Protein 5IZB (pdb70)

Secondary structure (DSSP, 8-state):
-EEEE----S-------------TTTEEEEEEE---SSSSS-EEEEEETT--EEEE-TT-HHHHHHHHHTT--S-----S-S---PPP-

B-factor: mean 37.57, std 21.22, range [0.01, 75.5]

Sequence (89 aa):
MILEAHYTNLKCRCSGVISTVVGLNIIDRIQVTPPGNGCPKTEVVIWTKMKKVICVNPRAKWLQRLLRHVQSKSLSSTPQAPVSKRRAAMILEAHYTNLKCRCSGVISTVVGLNIIDRIQVTPPGNGCPKTEVVIWTKMKKVICVNPRAKWLQRLLRHVQSKSLSSTPQAPVSKRRAAMILEAHYTNLKCRCSGVISTVVGLNIIDRIQVTPPGNGCPKTEVVIWTKMKKVICVNPRAKWLQRLLRHVQSKSLSSTPQAPVSKRRAAMILEAHYTNLKCRCSGVISTVVGLNIIDRIQVTPPGNGCPKTEVVIWTKMKKVICVNPRAKWLQRLLRHVQSKSLSSTPQAPVSKRRAAMILEAHYTNLKCRCSGVISTVVGLNIIDRIQVTPPGNGCPKTEVVIWTKMKKVICVNPRAKWLQRLLRHVQSKSLSSTPQAPVSKRRAAMILEAHYTNLKCRCSGVISTVVGLNIIDRIQVTPPGNGCPKTEVVIWTKMKKVICVNPRAKWLQRLLRHVQSKSLSSTPQAPVSKRRAAMILEAHYTNLKCRCSGVISTVVGLNIIDRIQVTPPGNGCPKTEVVIWTKMKKVICVNPRAKWLQRLLRHVQSKSLSSTPQAPVSKRRAAMILEAHYTNLKCRCSGVISTVVGLNIIDRIQVTPPGNGCPKTEVVIWTKMKKVICVNPRAKWLQRLLRHVQSKSLSSTPQAPVSKRRAAMILEAHYTNLKCRCSGVISTVVGLNIIDRIQVTPPGNGCPKTEVVIWTKMKKVICVNPRAKWLQRLLRHVQSKSLSSTPQAPVSKRRAAMILEAHYTNLKCRCSGVISTVVGLNIIDRIQVTPPGNGCPKTEVVIWTKMKKVICVNPRAKWLQRLLRHVQSKSLSSTPQAPVSKRRAAMILEAHYTNLKCRCSGVISTVVGLNIIDRIQVTPPGNGCPKTEVVIWTKMKKVICVNPRAKWLQRLLRHVQSKSLSSTPQAPVSKRRAAMILEAHYTNLKCRCSGVISTVVGLNIIDRIQVTPPGNGCPKTEVVIWTKMKKVICVNPRAKWLQRLLRHVQSKSLSSTPQAPVSKRRAAMILEAHYTNLKCRCSGVISTVVGLNIIDRIQVTPPGNGCPKTEVVIWTKMKKVICVNPRAKWLQRLLRHVQSKSLSSTPQAPVSKRRAAMILEAHYTNLKCRCSGVISTVVGLNIIDRIQVTPPGNGCPKTEVVIWTKMKKVICVNPRAKWLQRLLRHVQSKSLSSTPQAPVSKRRAAMILEAHYTNLKCRCSGVISTVVGLNIIDRIQVTPPGNGCPKTEVVIWTKMKKVICVNPRAKWLQRLLRHVQSKSLSSTPQAPVSKRRAAMILEAHYTNLKCRCSGVISTVVGLNIIDRIQVTPPGNGCPKTEVVIWTKMKKVICVNPRAKWLQRLLRHVQSKSLSSTPQAPVSKRRAAMILEAHYTNLKCRCSGVISTVVGLNIIDRIQVTPPGNGCPKTEVVIWTKMKKVICVNPRAKWLQRLLRHVQSKSLSSTPQAPVSKRRAAMILEAHYTNLKCRCSGVISTVVGLNIIDRIQVTPPGNGCPKTEVVIWTKMKKVICVNPRAKWLQRLLRHVQSKSLSSTPQAPVSKRRAAMILEAHYTNLKCRCSGVISTVVGLNIIDRIQVTPPGNGCPKTEVVIWTKMKKVICVNPRAKWLQRLLRHVQSKSLSSTPQAPVSKRRAAMILEAHYTNLKCRCSGVISTVVGLNIIDRIQVTPPGNGCPKTEVVIWTKMKKVICVNPRAKWLQRLLRHVQSKSLSSTPQAPVSKRRAA

Structure (mmCIF, N/CA/C/O backbone):
data_5IZB
#
_entry.id   5IZB
#
loop_
_atom_site.group_PDB
_atom_site.id
_atom_site.type_symbol
_atom_site.label_atom_id
_atom_site.label_alt_id
_atom_site.label_comp_id
_atom_site.label_asym_id
_atom_site.label_entity_id
_atom_site.label_seq_id
_atom_site.pdbx_PDB_ins_code
_atom_site.Cartn_x
_atom_site.Cartn_y
_atom_site.Cartn_z
_atom_site.occupancy
_atom_site.B_iso_or_equiv
_atom_site.auth_seq_id
_atom_site.auth_comp_id
_atom_site.auth_asym_id
_atom_site.auth_atom_id
_atom_site.pdbx_PDB_model_num
ATOM 1 N N . MET A 1 1 ? 7.183 -4.034 7.402 1.00 1.42 1 MET A N 1
ATOM 2 C CA . MET A 1 1 ? 6.013 -4.296 6.538 1.00 62.14 1 MET A CA 1
ATOM 3 C C . MET A 1 1 ? 6.235 -5.570 5.707 1.00 2.14 1 MET A C 1
ATOM 4 O O . MET A 1 1 ? 7.356 -5.841 5.258 1.00 41.45 1 MET A O 1
ATOM 20 N N . ILE A 1 2 ? 5.163 -6.363 5.535 1.00 42.14 2 ILE A N 1
ATOM 21 C CA . ILE A 1 2 ? 5.175 -7.576 4.696 1.00 71.44 2 ILE A CA 1
ATOM 22 C C . ILE A 1 2 ? 4.600 -7.206 3.312 1.00 14.31 2 ILE A C 1
ATOM 23 O O . ILE A 1 2 ? 3.440 -6.787 3.209 1.00 12.22 2 ILE A O 1
ATOM 39 N N . LEU A 1 3 ? 5.429 -7.327 2.269 1.00 43.34 3 LEU A N 1
ATOM 40 C CA . LEU A 1 3 ? 5.024 -7.067 0.880 1.00 64.14 3 LEU A CA 1
ATOM 41 C C . LEU A 1 3 ? 4.347 -8.324 0.296 1.00 33.21 3 LEU A C 1
ATOM 42 O O . LEU A 1 3 ? 4.980 -9.375 0.169 1.00 12.11 3 LEU A O 1
ATOM 58 N N . GLU A 1 4 ? 3.045 -8.208 -0.008 1.00 11.33 4 GLU A N 1
ATOM 59 C CA . GLU A 1 4 ? 2.240 -9.280 -0.619 1.00 10.14 4 GLU A CA 1
ATOM 60 C C . GLU A 1 4 ? 2.151 -9.071 -2.148 1.00 52.41 4 GLU A C 1
ATOM 61 O O . GLU A 1 4 ? 1.941 -7.949 -2.616 1.00 0.13 4 GLU A O 1
ATOM 73 N N . ALA A 1 5 ? 2.332 -10.163 -2.903 1.00 43.13 5 ALA A N 1
ATOM 74 C CA . ALA A 1 5 ? 2.077 -10.213 -4.354 1.00 71.24 5 ALA A CA 1
ATOM 75 C C . ALA A 1 5 ? 1.016 -11.287 -4.626 1.00 24.11 5 ALA A C 1
ATOM 76 O O . ALA A 1 5 ? 1.292 -12.479 -4.446 1.00 23.31 5 ALA A O 1
ATOM 83 N N . HIS A 1 6 ? -0.201 -10.877 -5.027 1.00 3.04 6 HIS A N 1
ATOM 84 C CA . HIS A 1 6 ? -1.307 -11.829 -5.291 1.00 0.45 6 HIS A CA 1
ATOM 85 C C . HIS A 1 6 ? -1.677 -11.805 -6.783 1.00 54.33 6 HIS A C 1
ATOM 86 O O . HIS A 1 6 ? -1.675 -10.741 -7.417 1.00 33.25 6 HIS A O 1
ATOM 101 N N . TYR A 1 7 ? -1.970 -12.981 -7.343 1.00 13.23 7 TYR A N 1
ATOM 102 C CA . TYR A 1 7 ? -2.511 -13.116 -8.712 1.00 62.34 7 TYR A CA 1
ATOM 103 C C . TYR A 1 7 ? -3.936 -13.727 -8.651 1.00 25.02 7 TYR A C 1
ATOM 104 O O . TYR A 1 7 ? -4.539 -14.036 -9.688 1.00 13.11 7 TYR A O 1
ATOM 122 N N . THR A 1 8 ? -4.471 -13.881 -7.414 1.00 53.33 8 THR A N 1
ATOM 123 C CA . THR A 1 8 ? -5.838 -14.368 -7.175 1.00 12.51 8 THR A CA 1
ATOM 124 C C . THR A 1 8 ? -6.868 -13.426 -7.840 1.00 13.44 8 THR A C 1
ATOM 125 O O . THR A 1 8 ? -6.944 -12.237 -7.504 1.00 71.42 8 THR A O 1
ATOM 136 N N . ASN A 1 9 ? -7.590 -13.968 -8.832 1.00 53.31 9 ASN A N 1
ATOM 137 C CA . ASN A 1 9 ? -8.595 -13.235 -9.605 1.00 52.32 9 ASN A CA 1
ATOM 138 C C . ASN A 1 9 ? -9.900 -13.134 -8.810 1.00 22.34 9 ASN A C 1
ATOM 139 O O . ASN A 1 9 ? -10.465 -14.159 -8.404 1.00 64.31 9 ASN A O 1
ATOM 150 N N . LEU A 1 10 ? -10.356 -11.893 -8.602 1.00 64.13 10 LEU A N 1
ATOM 151 C CA . LEU A 1 10 ? -11.622 -11.586 -7.916 1.00 21.23 10 LEU A CA 1
ATOM 152 C C . LEU A 1 10 ? -11.989 -10.118 -8.157 1.00 70.11 10 LEU A C 1
ATOM 153 O O . LEU A 1 10 ? -11.198 -9.360 -8.731 1.00 72.33 10 LEU A O 1
ATOM 169 N N . LYS A 1 11 ? -13.198 -9.722 -7.731 1.00 30.30 11 LYS A N 1
ATOM 170 C CA . LYS A 1 11 ? -13.601 -8.315 -7.703 1.00 24.23 11 LYS A CA 1
ATOM 171 C C . LYS A 1 11 ? -12.846 -7.596 -6.562 1.00 74.53 11 LYS A C 1
ATOM 172 O O . LYS A 1 11 ? -13.296 -7.602 -5.403 1.00 2.45 11 LYS A O 1
ATOM 191 N N . CYS A 1 12 ? -11.667 -7.044 -6.900 1.00 50.11 12 CYS A N 1
ATOM 192 C CA . CYS A 1 12 ? -10.794 -6.337 -5.949 1.00 4.43 12 CYS A CA 1
ATOM 193 C C . CYS A 1 12 ? -11.484 -5.064 -5.420 1.00 4.51 12 CYS A C 1
ATOM 194 O O . CYS A 1 12 ? -11.739 -4.132 -6.190 1.00 3.52 12 CYS A O 1
ATOM 201 N N . ARG A 1 13 ? -11.824 -5.073 -4.121 1.00 72.31 13 ARG A N 1
ATOM 202 C CA . ARG A 1 13 ? -12.393 -3.925 -3.405 1.00 62.15 13 ARG A CA 1
ATOM 203 C C . ARG A 1 13 ? -11.278 -3.215 -2.608 1.00 60.12 13 ARG A C 1
ATOM 204 O O . ARG A 1 13 ? -10.803 -3.735 -1.586 1.00 51.50 13 ARG A O 1
ATOM 225 N N . CYS A 1 14 ? -10.828 -2.070 -3.121 1.00 10.24 14 CYS A N 1
ATOM 226 C CA . CYS A 1 14 ? -9.961 -1.134 -2.388 1.00 54.30 14 CYS A CA 1
ATOM 227 C C . CYS A 1 14 ? -10.524 0.284 -2.598 1.00 15.15 14 CYS A C 1
ATOM 228 O O . CYS A 1 14 ? -10.691 0.721 -3.750 1.00 35.54 14 CYS A O 1
ATOM 235 N N . SER A 1 15 ? -10.847 0.969 -1.482 1.00 64.44 15 SER A N 1
ATOM 236 C CA . SER A 1 15 ? -11.484 2.294 -1.482 1.00 53.51 15 SER A CA 1
ATOM 237 C C . SER A 1 15 ? -10.562 3.382 -2.096 1.00 42.41 15 SER A C 1
ATOM 238 O O . SER A 1 15 ? -9.775 4.029 -1.384 1.00 42.40 15 SER A O 1
ATOM 246 N N . GLY A 1 16 ? -10.650 3.527 -3.436 1.00 31.42 16 GLY A N 1
ATOM 247 C CA . GLY A 1 16 ? -9.947 4.568 -4.186 1.00 43.23 16 GLY A CA 1
ATOM 248 C C . GLY A 1 16 ? -8.429 4.485 -4.092 1.00 12.32 16 GLY A C 1
ATOM 249 O O . GLY A 1 16 ? -7.856 3.393 -4.137 1.00 54.10 16 GLY A O 1
ATOM 253 N N . VAL A 1 17 ? -7.788 5.662 -4.003 1.00 52.04 17 VAL A N 1
ATOM 254 C CA . VAL A 1 17 ? -6.340 5.830 -3.769 1.00 13.21 17 VAL A CA 1
ATOM 255 C C . VAL A 1 17 ? -6.145 7.056 -2.862 1.00 22.34 17 VAL A C 1
ATOM 256 O O . VAL A 1 17 ? -6.888 8.037 -2.971 1.00 23.43 17 VAL A O 1
ATOM 269 N N . ILE A 1 18 ? -5.176 6.985 -1.941 1.00 31.22 18 ILE A N 1
ATOM 270 C CA . ILE A 1 18 ? -4.882 8.068 -0.980 1.00 1.51 18 ILE A CA 1
ATOM 271 C C . ILE A 1 18 ? -3.353 8.265 -0.951 1.00 14.20 18 ILE A C 1
ATOM 272 O O . ILE A 1 18 ? -2.615 7.297 -0.771 1.00 50.11 18 ILE A O 1
ATOM 288 N N . SER A 1 19 ? -2.880 9.512 -1.132 1.00 35.35 19 SER A N 1
ATOM 289 C CA . SER A 1 19 ? -1.433 9.840 -1.180 1.00 3.24 19 SER A CA 1
ATOM 290 C C . SER A 1 19 ? -0.878 10.203 0.218 1.00 30.11 19 SER A C 1
ATOM 291 O O . SER A 1 19 ? 0.251 10.710 0.329 1.00 34.04 19 SER A O 1
ATOM 299 N N . THR A 1 20 ? -1.670 9.923 1.277 1.00 0.01 20 THR A N 1
ATOM 300 C CA . THR A 1 20 ? -1.279 10.172 2.672 1.00 23.24 20 THR A CA 1
ATOM 301 C C . THR A 1 20 ? -0.100 9.273 3.055 1.00 50.21 20 THR A C 1
ATOM 302 O O . THR A 1 20 ? -0.194 8.043 2.930 1.00 33.23 20 THR A O 1
ATOM 313 N N . VAL A 1 21 ? 1.004 9.894 3.503 1.00 62.41 21 VAL A N 1
ATOM 314 C CA . VAL A 1 21 ? 2.209 9.155 3.887 1.00 52.15 21 VAL A CA 1
ATOM 315 C C . VAL A 1 21 ? 1.927 8.415 5.206 1.00 34.43 21 VAL A C 1
ATOM 316 O O . VAL A 1 21 ? 1.784 9.039 6.269 1.00 43.15 21 VAL A O 1
ATOM 329 N N . VAL A 1 22 ? 1.827 7.087 5.112 1.00 65.21 22 VAL A N 1
ATOM 330 C CA . VAL A 1 22 ? 1.469 6.219 6.245 1.00 33.12 22 VAL A CA 1
ATOM 331 C C . VAL A 1 22 ? 2.736 5.899 7.060 1.00 22.33 22 VAL A C 1
ATOM 332 O O . VAL A 1 22 ? 3.820 5.731 6.481 1.00 74.51 22 VAL A O 1
ATOM 345 N N . GLY A 1 23 ? 2.592 5.866 8.399 1.00 70.34 23 GLY A N 1
ATOM 346 C CA . GLY A 1 23 ? 3.714 5.643 9.306 1.00 4.11 23 GLY A CA 1
ATOM 347 C C . GLY A 1 23 ? 4.364 4.278 9.111 1.00 12.53 23 GLY A C 1
ATOM 348 O O . GLY A 1 23 ? 3.697 3.261 9.273 1.00 43.42 23 GLY A O 1
ATOM 352 N N . LEU A 1 24 ? 5.674 4.268 8.801 1.00 53.22 24 LEU A N 1
ATOM 353 C CA . LEU A 1 24 ? 6.436 3.042 8.450 1.00 71.23 24 LEU A CA 1
ATOM 354 C C . LEU A 1 24 ? 6.356 1.965 9.558 1.00 0.44 24 LEU A C 1
ATOM 355 O O . LEU A 1 24 ? 6.441 0.768 9.263 1.00 4.34 24 LEU A O 1
ATOM 371 N N . ASN A 1 25 ? 6.189 2.404 10.821 1.00 13.23 25 ASN A N 1
ATOM 372 C CA . ASN A 1 25 ? 6.082 1.496 11.975 1.00 20.44 25 ASN A CA 1
ATOM 373 C C . ASN A 1 25 ? 4.674 0.857 12.043 1.00 73.34 25 ASN A C 1
ATOM 374 O O . ASN A 1 25 ? 4.543 -0.312 12.419 1.00 43.30 25 ASN A O 1
ATOM 385 N N . ILE A 1 26 ? 3.619 1.616 11.660 1.00 61.25 26 ILE A N 1
ATOM 386 C CA . ILE A 1 26 ? 2.222 1.108 11.707 1.00 62.53 26 ILE A CA 1
ATOM 387 C C . ILE A 1 26 ? 1.839 0.390 10.400 1.00 62.40 26 ILE A C 1
ATOM 388 O O . ILE A 1 26 ? 0.802 -0.267 10.362 1.00 24.33 26 ILE A O 1
ATOM 404 N N . ILE A 1 27 ? 2.652 0.532 9.325 1.00 11.00 27 ILE A N 1
ATOM 405 C CA . ILE A 1 27 ? 2.421 -0.217 8.070 1.00 73.33 27 ILE A CA 1
ATOM 406 C C . ILE A 1 27 ? 2.630 -1.727 8.335 1.00 3.33 27 ILE A C 1
ATOM 407 O O . ILE A 1 27 ? 3.754 -2.169 8.619 1.00 53.13 27 ILE A O 1
ATOM 423 N N . ASP A 1 28 ? 1.533 -2.488 8.265 1.00 31.32 28 ASP A N 1
ATOM 424 C CA . ASP A 1 28 ? 1.525 -3.926 8.541 1.00 70.30 28 ASP A CA 1
ATOM 425 C C . ASP A 1 28 ? 1.868 -4.696 7.266 1.00 22.43 28 ASP A C 1
ATOM 426 O O . ASP A 1 28 ? 2.817 -5.486 7.244 1.00 23.24 28 ASP A O 1
ATOM 435 N N . ARG A 1 29 ? 1.105 -4.419 6.195 1.00 21.10 29 ARG A N 1
ATOM 436 C CA . ARG A 1 29 ? 1.190 -5.152 4.917 1.00 72.32 29 ARG A CA 1
ATOM 437 C C . ARG A 1 29 ? 0.908 -4.223 3.731 1.00 41.02 29 ARG A C 1
ATOM 438 O O . ARG A 1 29 ? -0.043 -3.447 3.765 1.00 74.34 29 ARG A O 1
ATOM 459 N N . ILE A 1 30 ? 1.760 -4.323 2.695 1.00 2.02 30 ILE A N 1
ATOM 460 C CA . ILE A 1 30 ? 1.604 -3.621 1.410 1.00 13.43 30 ILE A CA 1
ATOM 461 C C . ILE A 1 30 ? 1.349 -4.683 0.330 1.00 33.50 30 ILE A C 1
ATOM 462 O O . ILE A 1 30 ? 2.264 -5.412 -0.047 1.00 72.34 30 ILE A O 1
ATOM 478 N N . GLN A 1 31 ? 0.104 -4.789 -0.142 1.00 12.01 31 GLN A N 1
ATOM 479 C CA . GLN A 1 31 ? -0.296 -5.790 -1.146 1.00 34.23 31 GLN A CA 1
ATOM 480 C C . GLN A 1 31 ? -0.449 -5.134 -2.515 1.00 64.41 31 GLN A C 1
ATOM 481 O O . GLN A 1 31 ? -1.257 -4.219 -2.686 1.00 53.12 31 GLN A O 1
ATOM 495 N N . VAL A 1 32 ? 0.332 -5.613 -3.484 1.00 44.30 32 VAL A N 1
ATOM 496 C CA . VAL A 1 32 ? 0.258 -5.163 -4.870 1.00 51.01 32 VAL A CA 1
ATOM 497 C C . VAL A 1 32 ? -0.827 -5.969 -5.609 1.00 13.43 32 VAL A C 1
ATOM 498 O O . VAL A 1 32 ? -0.793 -7.211 -5.623 1.00 44.44 32 VAL A O 1
ATOM 511 N N . THR A 1 33 ? -1.803 -5.251 -6.178 1.00 11.44 33 THR A N 1
ATOM 512 C CA . THR A 1 33 ? -2.858 -5.809 -7.032 1.00 1.32 33 THR A CA 1
ATOM 513 C C . THR A 1 33 ? -2.587 -5.367 -8.480 1.00 31.13 33 THR A C 1
ATOM 514 O O . THR A 1 33 ? -2.820 -4.184 -8.809 1.00 52.15 33 THR A O 1
ATOM 525 N N . PRO A 1 34 ? -2.029 -6.281 -9.350 1.00 51.12 34 PRO A N 1
ATOM 526 C CA . PRO A 1 34 ? -1.902 -6.024 -10.809 1.00 34.22 34 PRO A CA 1
ATOM 527 C C . PRO A 1 34 ? -3.278 -5.715 -11.460 1.00 21.30 34 PRO A C 1
ATOM 528 O O . PRO A 1 34 ? -4.305 -6.129 -10.909 1.00 52.14 34 PRO A O 1
ATOM 539 N N . PRO A 1 35 ? -3.320 -4.982 -12.627 1.00 23.01 35 PRO A N 1
ATOM 540 C CA . PRO A 1 35 ? -4.597 -4.598 -13.293 1.00 12.14 35 PRO A CA 1
ATOM 541 C C . PRO A 1 35 ? -5.356 -5.820 -13.886 1.00 73.01 35 PRO A C 1
ATOM 542 O O . PRO A 1 35 ? -5.315 -6.080 -15.095 1.00 1.03 35 PRO A O 1
ATOM 553 N N . GLY A 1 36 ? -6.015 -6.578 -12.988 1.00 22.03 36 GLY A N 1
ATOM 554 C CA . GLY A 1 36 ? -6.779 -7.777 -13.346 1.00 63.13 36 GLY A CA 1
ATOM 555 C C . GLY A 1 36 ? -8.122 -7.475 -14.004 1.00 2.35 36 GLY A C 1
ATOM 556 O O . GLY A 1 36 ? -8.527 -6.314 -14.101 1.00 72.12 36 GLY A O 1
ATOM 560 N N . ASN A 1 37 ? -8.815 -8.543 -14.439 1.00 70.55 37 ASN A N 1
ATOM 561 C CA . ASN A 1 37 ? -10.104 -8.448 -15.156 1.00 12.30 37 ASN A CA 1
ATOM 562 C C . ASN A 1 37 ? -11.237 -8.049 -14.187 1.00 62.42 37 ASN A C 1
ATOM 563 O O . ASN A 1 37 ? -12.025 -7.153 -14.488 1.00 62.34 37 ASN A O 1
ATOM 574 N N . GLY A 1 38 ? -11.295 -8.728 -13.025 1.00 3.23 38 GLY A N 1
ATOM 575 C CA . GLY A 1 38 ? -12.314 -8.467 -12.002 1.00 33.22 38 GLY A CA 1
ATOM 576 C C . GLY A 1 38 ? -12.022 -7.230 -11.163 1.00 20.12 38 GLY A C 1
ATOM 577 O O . GLY A 1 38 ? -12.921 -6.694 -10.510 1.00 74.11 38 GLY A O 1
ATOM 581 N N . CYS A 1 39 ? -10.755 -6.788 -11.167 1.00 51.43 39 CYS A N 1
ATOM 582 C CA . CYS A 1 39 ? -10.284 -5.639 -10.385 1.00 34.13 39 CYS A CA 1
ATOM 583 C C . CYS A 1 39 ? -10.325 -4.365 -11.268 1.00 74.41 39 CYS A C 1
ATOM 584 O O . CYS A 1 39 ? -9.862 -4.409 -12.412 1.00 13.54 39 CYS A O 1
ATOM 591 N N . PRO A 1 40 ? -10.891 -3.213 -10.763 1.00 42.34 40 PRO A N 1
ATOM 592 C CA . PRO A 1 40 ? -11.153 -2.009 -11.608 1.00 11.33 40 PRO A CA 1
ATOM 593 C C . PRO A 1 40 ? -9.863 -1.302 -12.093 1.00 53.25 40 PRO A C 1
ATOM 594 O O . PRO A 1 40 ? -9.829 -0.754 -13.200 1.00 74.33 40 PRO A O 1
ATOM 605 N N . LYS A 1 41 ? -8.827 -1.310 -11.247 1.00 72.45 41 LYS A N 1
ATOM 606 C CA . LYS A 1 41 ? -7.556 -0.606 -11.510 1.00 54.11 41 LYS A CA 1
ATOM 607 C C . LYS A 1 41 ? -6.395 -1.343 -10.818 1.00 31.32 41 LYS A C 1
ATOM 608 O O . LYS A 1 41 ? -6.617 -2.334 -10.102 1.00 21.13 41 LYS A O 1
ATOM 627 N N . THR A 1 42 ? -5.157 -0.878 -11.069 1.00 24.23 42 THR A N 1
ATOM 628 C CA . THR A 1 42 ? -3.967 -1.323 -10.330 1.00 14.24 42 THR A CA 1
ATOM 629 C C . THR A 1 42 ? -4.024 -0.698 -8.916 1.00 65.41 42 THR A C 1
ATOM 630 O O . THR A 1 42 ? -3.957 0.536 -8.776 1.00 34.54 42 THR A O 1
ATOM 641 N N . GLU A 1 43 ? -4.159 -1.545 -7.880 1.00 64.21 43 GLU A N 1
ATOM 642 C CA . GLU A 1 43 ? -4.443 -1.090 -6.492 1.00 24.54 43 GLU A CA 1
ATOM 643 C C . GLU A 1 43 ? -3.355 -1.590 -5.545 1.00 40.35 43 GLU A C 1
ATOM 644 O O . GLU A 1 43 ? -2.980 -2.752 -5.599 1.00 55.42 43 GLU A O 1
ATOM 656 N N . VAL A 1 44 ? -2.824 -0.713 -4.689 1.00 43.41 44 VAL A N 1
ATOM 657 C CA . VAL A 1 44 ? -1.880 -1.117 -3.634 1.00 10.13 44 VAL A CA 1
ATOM 658 C C . VAL A 1 44 ? -2.567 -0.934 -2.277 1.00 42.34 44 VAL A C 1
ATOM 659 O O . VAL A 1 44 ? -2.829 0.196 -1.844 1.00 23.14 44 VAL A O 1
ATOM 672 N N . VAL A 1 45 ? -2.887 -2.062 -1.623 1.00 23.14 45 VAL A N 1
ATOM 673 C CA . VAL A 1 45 ? -3.671 -2.078 -0.385 1.00 10.40 45 VAL A CA 1
ATOM 674 C C . VAL A 1 45 ? -2.712 -2.153 0.817 1.00 34.41 45 VAL A C 1
ATOM 675 O O . VAL A 1 45 ? -2.088 -3.191 1.059 1.00 0.32 45 VAL A O 1
ATOM 688 N N . ILE A 1 46 ? -2.601 -1.046 1.560 1.00 54.45 46 ILE A N 1
ATOM 689 C CA . ILE A 1 46 ? -1.800 -0.984 2.788 1.00 31.31 46 ILE A CA 1
ATOM 690 C C . ILE A 1 46 ? -2.710 -1.221 4.000 1.00 71.14 46 ILE A C 1
ATOM 691 O O . ILE A 1 46 ? -3.511 -0.351 4.362 1.00 31.55 46 ILE A O 1
ATOM 707 N N . TRP A 1 47 ? -2.610 -2.414 4.600 1.00 62.02 47 TRP A N 1
ATOM 708 C CA . TRP A 1 47 ? -3.181 -2.663 5.927 1.00 75.30 47 TRP A CA 1
ATOM 709 C C . TRP A 1 47 ? -2.235 -2.097 6.978 1.00 72.52 47 TRP A C 1
ATOM 710 O O . TRP A 1 47 ? -1.009 -2.215 6.846 1.00 60.21 47 TRP A O 1
ATOM 731 N N . THR A 1 48 ? -2.807 -1.435 7.984 1.00 30.45 48 THR A N 1
ATOM 732 C CA . THR A 1 48 ? -2.060 -0.985 9.164 1.00 13.01 48 THR A CA 1
ATOM 733 C C . THR A 1 48 ? -2.238 -1.984 10.318 1.00 63.21 48 THR A C 1
ATOM 734 O O . THR A 1 48 ? -3.137 -2.828 10.284 1.00 14.54 48 THR A O 1
ATOM 745 N N . LYS A 1 49 ? -1.361 -1.880 11.334 1.00 31.40 49 LYS A N 1
ATOM 746 C CA . LYS A 1 49 ? -1.398 -2.725 12.545 1.00 72.22 49 LYS A CA 1
ATOM 747 C C . LYS A 1 49 ? -2.618 -2.373 13.421 1.00 1.42 49 LYS A C 1
ATOM 748 O O . LYS A 1 49 ? -3.058 -3.169 14.254 1.00 23.30 49 LYS A O 1
ATOM 767 N N . MET A 1 50 ? -3.158 -1.158 13.195 1.00 20.34 50 MET A N 1
ATOM 768 C CA . MET A 1 50 ? -4.398 -0.675 13.822 1.00 62.13 50 MET A CA 1
ATOM 769 C C . MET A 1 50 ? -5.649 -1.198 13.072 1.00 10.11 50 MET A C 1
ATOM 770 O O . MET A 1 50 ? -6.783 -0.893 13.464 1.00 32.12 50 MET A O 1
ATOM 784 N N . LYS A 1 51 ? -5.409 -1.956 11.970 1.00 33.01 51 LYS A N 1
ATOM 785 C CA . LYS A 1 51 ? -6.426 -2.676 11.170 1.00 31.03 51 LYS A CA 1
ATOM 786 C C . LYS A 1 51 ? -7.264 -1.759 10.264 1.00 24.13 51 LYS A C 1
ATOM 787 O O . LYS A 1 51 ? -8.332 -2.165 9.777 1.00 70.13 51 LYS A O 1
ATOM 806 N N . LYS A 1 52 ? -6.758 -0.546 9.996 1.00 44.30 52 LYS A N 1
ATOM 807 C CA . LYS A 1 52 ? -7.344 0.350 8.985 1.00 60.41 52 LYS A CA 1
ATOM 808 C C . LYS A 1 52 ? -6.875 -0.107 7.588 1.00 25.32 52 LYS A C 1
ATOM 809 O O . LYS A 1 52 ? -5.660 -0.288 7.357 1.00 1.21 52 LYS A O 1
ATOM 828 N N . VAL A 1 53 ? -7.851 -0.339 6.693 1.00 23.35 53 VAL A N 1
ATOM 829 C CA . VAL A 1 53 ? -7.594 -0.674 5.287 1.00 24.43 53 VAL A CA 1
ATOM 830 C C . VAL A 1 53 ? -7.391 0.640 4.503 1.00 23.25 53 VAL A C 1
ATOM 831 O O . VAL A 1 53 ? -8.350 1.383 4.250 1.00 25.42 53 VAL A O 1
ATOM 844 N N . ILE A 1 54 ? -6.133 0.935 4.168 1.00 61.43 54 ILE A N 1
ATOM 845 C CA . ILE A 1 54 ? -5.751 2.128 3.397 1.00 63.21 54 ILE A CA 1
ATOM 846 C C . ILE A 1 54 ? -5.424 1.695 1.959 1.00 11.45 54 ILE A C 1
ATOM 847 O O . ILE A 1 54 ? -4.826 0.642 1.746 1.00 60.42 54 ILE A O 1
ATOM 863 N N . CYS A 1 55 ? -5.855 2.495 0.983 1.00 11.15 55 CYS A N 1
ATOM 864 C CA . CYS A 1 55 ? -5.585 2.269 -0.446 1.00 62.34 55 CYS A CA 1
ATOM 865 C C . CYS A 1 55 ? -4.683 3.389 -0.948 1.00 63.04 55 CYS A C 1
ATOM 866 O O . CYS A 1 55 ? -4.936 4.544 -0.643 1.00 13.43 55 CYS A O 1
ATOM 873 N N . VAL A 1 56 ? -3.619 3.055 -1.686 1.00 20.11 56 VAL A N 1
ATOM 874 C CA . VAL A 1 56 ? -2.657 4.045 -2.208 1.00 72.24 56 VAL A CA 1
ATOM 875 C C . VAL A 1 56 ? -2.387 3.763 -3.697 1.00 61.34 56 VAL A C 1
ATOM 876 O O . VAL A 1 56 ? -2.588 2.631 -4.170 1.00 14.20 56 VAL A O 1
ATOM 889 N N . ASN A 1 57 ? -1.957 4.806 -4.426 1.00 14.42 57 ASN A N 1
ATOM 890 C CA . ASN A 1 57 ? -1.608 4.707 -5.855 1.00 34.14 57 ASN A CA 1
ATOM 891 C C . ASN A 1 57 ? -0.200 4.094 -6.030 1.00 34.40 57 ASN A C 1
ATOM 892 O O . ASN A 1 57 ? 0.714 4.428 -5.264 1.00 21.00 57 ASN A O 1
ATOM 903 N N . PRO A 1 58 ? 0.006 3.187 -7.045 1.00 40.04 58 PRO A N 1
ATOM 904 C CA . PRO A 1 58 ? 1.322 2.526 -7.286 1.00 23.21 58 PRO A CA 1
ATOM 905 C C . PRO A 1 58 ? 2.416 3.497 -7.781 1.00 54.40 58 PRO A C 1
ATOM 906 O O . PRO A 1 58 ? 3.583 3.126 -7.840 1.00 63.41 58 PRO A O 1
ATOM 917 N N . ARG A 1 59 ? 2.022 4.729 -8.142 1.00 3.31 59 ARG A N 1
ATOM 918 C CA . ARG A 1 59 ? 2.940 5.760 -8.671 1.00 4.23 59 ARG A CA 1
ATOM 919 C C . ARG A 1 59 ? 3.307 6.809 -7.598 1.00 53.11 59 ARG A C 1
ATOM 920 O O . ARG A 1 59 ? 3.975 7.805 -7.915 1.00 50.41 59 ARG A O 1
ATOM 941 N N . ALA A 1 60 ? 2.877 6.586 -6.337 1.00 40.24 60 ALA A N 1
ATOM 942 C CA . ALA A 1 60 ? 3.211 7.478 -5.208 1.00 70.31 60 ALA A CA 1
ATOM 943 C C . ALA A 1 60 ? 4.730 7.450 -4.940 1.00 50.24 60 ALA A C 1
ATOM 944 O O . ALA A 1 60 ? 5.293 6.378 -4.729 1.00 45.22 60 ALA A O 1
ATOM 951 N N . LYS A 1 61 ? 5.376 8.636 -4.976 1.00 53.33 61 LYS A N 1
ATOM 952 C CA . LYS A 1 61 ? 6.847 8.767 -4.867 1.00 60.02 61 LYS A CA 1
ATOM 953 C C . LYS A 1 61 ? 7.358 8.311 -3.480 1.00 15.51 61 LYS A C 1
ATOM 954 O O . LYS A 1 61 ? 8.433 7.703 -3.386 1.00 24.13 61 LYS A O 1
ATOM 973 N N . TRP A 1 62 ? 6.571 8.595 -2.412 1.00 25.10 62 TRP A N 1
ATOM 974 C CA . TRP A 1 62 ? 6.903 8.175 -1.033 1.00 3.10 62 TRP A CA 1
ATOM 975 C C . TRP A 1 62 ? 6.815 6.638 -0.910 1.00 21.43 62 TRP A C 1
ATOM 976 O O . TRP A 1 62 ? 7.590 6.013 -0.175 1.00 51.31 62 TRP A O 1
ATOM 997 N N . LEU A 1 63 ? 5.840 6.051 -1.636 1.00 60.15 63 LEU A N 1
ATOM 998 C CA . LEU A 1 63 ? 5.645 4.599 -1.707 1.00 14.35 63 LEU A CA 1
ATOM 999 C C . LEU A 1 63 ? 6.811 3.953 -2.460 1.00 22.34 63 LEU A C 1
ATOM 1000 O O . LEU A 1 63 ? 7.279 2.893 -2.069 1.00 50.15 63 LEU A O 1
ATOM 1016 N N . GLN A 1 64 ? 7.262 4.613 -3.545 1.00 64.15 64 GLN A N 1
ATOM 1017 C CA . GLN A 1 64 ? 8.372 4.130 -4.392 1.00 64.14 64 GLN A CA 1
ATOM 1018 C C . GLN A 1 64 ? 9.670 3.996 -3.590 1.00 55.44 64 GLN A C 1
ATOM 1019 O O . GLN A 1 64 ? 10.460 3.089 -3.845 1.00 63.42 64 GLN A O 1
ATOM 1033 N N . ARG A 1 65 ? 9.864 4.903 -2.618 1.00 23.01 65 ARG A N 1
ATOM 1034 C CA . ARG A 1 65 ? 10.972 4.828 -1.645 1.00 74.12 65 ARG A CA 1
ATOM 1035 C C . ARG A 1 65 ? 10.912 3.488 -0.884 1.00 23.44 65 ARG A C 1
ATOM 1036 O O . ARG A 1 65 ? 11.923 2.786 -0.765 1.00 33.34 65 ARG A O 1
ATOM 1057 N N . LEU A 1 66 ? 9.697 3.134 -0.424 1.00 30.11 66 LEU A N 1
ATOM 1058 C CA . LEU A 1 66 ? 9.443 1.906 0.356 1.00 64.31 66 LEU A CA 1
ATOM 1059 C C . LEU A 1 66 ? 9.629 0.650 -0.521 1.00 75.23 66 LEU A C 1
ATOM 1060 O O . LEU A 1 66 ? 10.217 -0.335 -0.073 1.00 14.41 66 LEU A O 1
ATOM 1076 N N . LEU A 1 67 ? 9.142 0.711 -1.775 1.00 51.51 67 LEU A N 1
ATOM 1077 C CA . LEU A 1 67 ? 9.209 -0.411 -2.733 1.00 55.34 67 LEU A CA 1
ATOM 1078 C C . LEU A 1 67 ? 10.673 -0.697 -3.129 1.00 51.20 67 LEU A C 1
ATOM 1079 O O . LEU A 1 67 ? 11.062 -1.853 -3.349 1.00 24.23 67 LEU A O 1
ATOM 1095 N N . ARG A 1 68 ? 11.483 0.372 -3.201 1.00 61.01 68 ARG A N 1
ATOM 1096 C CA . ARG A 1 68 ? 12.919 0.269 -3.504 1.00 4.52 68 ARG A CA 1
ATOM 1097 C C . ARG A 1 68 ? 13.746 -0.015 -2.229 1.00 41.50 68 ARG A C 1
ATOM 1098 O O . ARG A 1 68 ? 14.912 -0.431 -2.323 1.00 71.45 68 ARG A O 1
ATOM 1119 N N . HIS A 1 69 ? 13.147 0.216 -1.045 1.00 63.11 69 HIS A N 1
ATOM 1120 C CA . HIS A 1 69 ? 13.791 -0.089 0.256 1.00 51.40 69 HIS A CA 1
ATOM 1121 C C . HIS A 1 69 ? 13.676 -1.592 0.596 1.00 40.22 69 HIS A C 1
ATOM 1122 O O . HIS A 1 69 ? 14.619 -2.186 1.128 1.00 12.55 69 HIS A O 1
ATOM 1137 N N . VAL A 1 70 ? 12.509 -2.196 0.283 1.00 24.32 70 VAL A N 1
ATOM 1138 C CA . VAL A 1 70 ? 12.217 -3.621 0.602 1.00 63.41 70 VAL A CA 1
ATOM 1139 C C . VAL A 1 70 ? 12.965 -4.596 -0.340 1.00 53.31 70 VAL A C 1
ATOM 1140 O O . VAL A 1 70 ? 12.934 -5.809 -0.124 1.00 2.23 70 VAL A O 1
ATOM 1153 N N . GLN A 1 71 ? 13.622 -4.061 -1.385 1.00 32.22 71 GLN A N 1
ATOM 1154 C CA . GLN A 1 71 ? 14.495 -4.851 -2.296 1.00 12.13 71 GLN A CA 1
ATOM 1155 C C . GLN A 1 71 ? 15.987 -4.594 -1.960 1.00 2.12 71 GLN A C 1
ATOM 1156 O O . GLN A 1 71 ? 16.880 -4.834 -2.785 1.00 12.22 71 GLN A O 1
ATOM 1170 N N . SER A 1 72 ? 16.238 -4.134 -0.722 1.00 14.13 72 SER A N 1
ATOM 1171 C CA . SER A 1 72 ? 17.583 -3.871 -0.196 1.00 34.42 72 SER A CA 1
ATOM 1172 C C . SER A 1 72 ? 17.683 -4.478 1.223 1.00 42.33 72 SER A C 1
ATOM 1173 O O . SER A 1 72 ? 17.459 -3.794 2.233 1.00 73.42 72 SER A O 1
ATOM 1181 N N . LYS A 1 73 ? 17.945 -5.800 1.271 1.00 72.20 73 LYS A N 1
ATOM 1182 C CA . LYS A 1 73 ? 18.065 -6.572 2.529 1.00 12.23 73 LYS A CA 1
ATOM 1183 C C . LYS A 1 73 ? 19.501 -6.447 3.078 1.00 24.54 73 LYS A C 1
ATOM 1184 O O . LYS A 1 73 ? 19.713 -6.389 4.296 1.00 14.00 73 LYS A O 1
ATOM 1203 N N . SER A 1 74 ? 20.477 -6.421 2.158 1.00 21.14 74 SER A N 1
ATOM 1204 C CA . SER A 1 74 ? 21.895 -6.277 2.490 1.00 2.53 74 SER A CA 1
ATOM 1205 C C . SER A 1 74 ? 22.255 -4.784 2.635 1.00 70.21 74 SER A C 1
ATOM 1206 O O . SER A 1 74 ? 22.472 -4.083 1.636 1.00 11.42 74 SER A O 1
ATOM 1214 N N . LEU A 1 75 ? 22.251 -4.301 3.886 1.00 71.10 75 LEU A N 1
ATOM 1215 C CA . LEU A 1 75 ? 22.645 -2.920 4.225 1.00 33.22 75 LEU A CA 1
ATOM 1216 C C . LEU A 1 75 ? 24.179 -2.813 4.298 1.00 51.34 75 LEU A C 1
ATOM 1217 O O . LEU A 1 75 ? 24.891 -3.830 4.343 1.00 32.21 75 LEU A O 1
ATOM 1233 N N . SER A 1 76 ? 24.676 -1.570 4.287 1.00 44.53 76 SER A N 1
ATOM 1234 C CA . SER A 1 76 ? 26.083 -1.264 4.559 1.00 41.23 76 SER A CA 1
ATOM 1235 C C . SER A 1 76 ? 26.326 -1.376 6.080 1.00 53.34 76 SER A C 1
ATOM 1236 O O . SER A 1 76 ? 25.403 -1.134 6.872 1.00 40.04 76 SER A O 1
ATOM 1244 N N . SER A 1 77 ? 27.552 -1.758 6.476 1.00 52.52 77 SER A N 1
ATOM 1245 C CA . SER A 1 77 ? 27.940 -1.905 7.897 1.00 1.40 77 SER A CA 1
ATOM 1246 C C . SER A 1 77 ? 28.115 -0.524 8.555 1.00 64.23 77 SER A C 1
ATOM 1247 O O . SER A 1 77 ? 28.037 0.516 7.884 1.00 4.01 77 SER A O 1
ATOM 1255 N N . THR A 1 78 ? 28.363 -0.513 9.873 1.00 33.04 78 THR A N 1
ATOM 1256 C CA . THR A 1 78 ? 28.705 0.714 10.606 1.00 55.32 78 THR A CA 1
ATOM 1257 C C . THR A 1 78 ? 30.115 0.561 11.232 1.00 41.04 78 THR A C 1
ATOM 1258 O O . THR A 1 78 ? 30.248 0.050 12.347 1.00 54.13 78 THR A O 1
ATOM 1269 N N . PRO A 1 79 ? 31.207 0.912 10.470 1.00 2.20 79 PRO A N 1
ATOM 1270 C CA . PRO A 1 79 ? 32.568 1.069 11.036 1.00 50.00 79 PRO A CA 1
ATOM 1271 C C . PRO A 1 79 ? 32.674 2.352 11.885 1.00 45.11 79 PRO A C 1
ATOM 1272 O O . PRO A 1 79 ? 33.446 2.404 12.852 1.00 33.41 79 PRO A O 1
ATOM 1283 N N . GLN A 1 80 ? 31.877 3.374 11.497 1.00 74.25 80 GLN A N 1
ATOM 1284 C CA . GLN A 1 80 ? 31.850 4.686 12.158 1.00 33.33 80 GLN A CA 1
ATOM 1285 C C . GLN A 1 80 ? 31.335 4.527 13.600 1.00 62.51 80 GLN A C 1
ATOM 1286 O O . GLN A 1 80 ? 30.133 4.326 13.810 1.00 64.22 80 GLN A O 1
ATOM 1300 N N . ALA A 1 81 ? 32.258 4.568 14.571 1.00 2.35 81 ALA A N 1
ATOM 1301 C CA . ALA A 1 81 ? 31.921 4.446 15.996 1.00 12.40 81 ALA A CA 1
ATOM 1302 C C . ALA A 1 81 ? 31.183 5.715 16.484 1.00 4.51 81 ALA A C 1
ATOM 1303 O O . ALA A 1 81 ? 31.748 6.811 16.416 1.00 41.42 81 ALA A O 1
ATOM 1310 N N . PRO A 1 82 ? 29.896 5.599 16.959 1.00 4.04 82 PRO A N 1
ATOM 1311 C CA . PRO A 1 82 ? 29.120 6.760 17.469 1.00 11.12 82 PRO A CA 1
ATOM 1312 C C . PRO A 1 82 ? 29.445 7.088 18.937 1.00 4.44 82 PRO A C 1
ATOM 1313 O O . PRO A 1 82 ? 28.809 7.958 19.544 1.00 21.21 82 PRO A O 1
ATOM 1324 N N . VAL A 1 83 ? 30.449 6.387 19.479 1.00 64.15 83 VAL A N 1
ATOM 1325 C CA . VAL A 1 83 ? 30.951 6.583 20.836 1.00 22.01 83 VAL A CA 1
ATOM 1326 C C . VAL A 1 83 ? 32.486 6.723 20.774 1.00 32.40 83 VAL A C 1
ATOM 1327 O O . VAL A 1 83 ? 33.222 5.736 20.631 1.00 55.32 83 VAL A O 1
ATOM 1340 N N . SER A 1 84 ? 32.946 7.985 20.784 1.00 53.22 84 SER A N 1
ATOM 1341 C CA . SER A 1 84 ? 34.379 8.326 20.885 1.00 44.24 84 SER A CA 1
ATOM 1342 C C . SER A 1 84 ? 34.801 8.293 22.363 1.00 24.24 84 SER A C 1
ATOM 1343 O O . SER A 1 84 ? 33.956 8.076 23.248 1.00 12.25 84 SER A O 1
ATOM 1351 N N . LYS A 1 85 ? 36.107 8.500 22.626 1.00 53.05 85 LYS A N 1
ATOM 1352 C CA . LYS A 1 85 ? 36.647 8.529 23.992 1.00 53.10 85 LYS A CA 1
ATOM 1353 C C . LYS A 1 85 ? 36.047 9.732 24.747 1.00 73.14 85 LYS A C 1
ATOM 1354 O O . LYS A 1 85 ? 36.383 10.882 24.453 1.00 4.44 85 LYS A O 1
ATOM 1373 N N . ARG A 1 86 ? 35.105 9.439 25.662 1.00 43.15 86 ARG A N 1
ATOM 1374 C CA . ARG A 1 86 ? 34.455 10.453 26.518 1.00 25.44 86 ARG A CA 1
ATOM 1375 C C . ARG A 1 86 ? 35.415 10.913 27.629 1.00 33.41 86 ARG A C 1
ATOM 1376 O O . ARG A 1 86 ? 36.402 10.225 27.929 1.00 53.53 86 ARG A O 1
ATOM 1397 N N . ARG A 1 87 ? 35.113 12.082 28.224 1.00 31.40 87 ARG A N 1
ATOM 1398 C CA . ARG A 1 87 ? 35.903 12.673 29.318 1.00 43.12 87 ARG A CA 1
ATOM 1399 C C . ARG A 1 87 ? 35.941 11.728 30.538 1.00 70.23 87 ARG A C 1
ATOM 1400 O O . ARG A 1 87 ? 34.948 11.047 30.832 1.00 21.43 87 ARG A O 1
ATOM 1421 N N . ALA A 1 88 ? 37.088 11.692 31.229 1.00 73.43 88 ALA A N 1
ATOM 1422 C CA . ALA A 1 88 ? 37.281 10.862 32.438 1.00 3.33 88 ALA A CA 1
ATOM 1423 C C . ALA A 1 88 ? 36.642 11.529 33.673 1.00 45.20 88 ALA A C 1
ATOM 1424 O O . ALA A 1 88 ? 36.188 12.684 33.607 1.00 72.23 88 ALA A O 1
ATOM 1431 N N . ALA A 1 89 ? 36.598 10.783 34.791 1.00 15.15 89 ALA A N 1
ATOM 1432 C CA . ALA A 1 89 ? 36.045 11.267 36.068 1.00 44.41 89 ALA A CA 1
ATOM 1433 C C . ALA A 1 89 ? 37.091 12.143 36.808 1.00 23.21 89 ALA A C 1
ATOM 1434 O O . ALA A 1 89 ? 37.015 13.385 36.706 1.00 43.12 89 ALA A O 1
ATOM 1442 N N . MET A 1 1 ? 7.684 -4.585 7.088 1.00 0.00 1 MET A N 2
ATOM 1443 C CA . MET A 1 1 ? 6.433 -4.558 6.294 1.00 52.33 1 MET A CA 2
ATOM 1444 C C . MET A 1 1 ? 6.454 -5.757 5.330 1.00 52.31 1 MET A C 2
ATOM 1445 O O . MET A 1 1 ? 7.428 -5.922 4.587 1.00 32.20 1 MET A O 2
ATOM 1461 N N . ILE A 1 2 ? 5.401 -6.593 5.338 1.00 41.22 2 ILE A N 2
ATOM 1462 C CA . ILE A 1 2 ? 5.326 -7.782 4.459 1.00 34.42 2 ILE A CA 2
ATOM 1463 C C . ILE A 1 2 ? 4.657 -7.384 3.123 1.00 34.10 2 ILE A C 2
ATOM 1464 O O . ILE A 1 2 ? 3.699 -6.615 3.127 1.00 50.12 2 ILE A O 2
ATOM 1480 N N . LEU A 1 3 ? 5.177 -7.894 1.989 1.00 14.21 3 LEU A N 2
ATOM 1481 C CA . LEU A 1 3 ? 4.665 -7.560 0.648 1.00 45.23 3 LEU A CA 2
ATOM 1482 C C . LEU A 1 3 ? 3.994 -8.791 0.014 1.00 74.11 3 LEU A C 2
ATOM 1483 O O . LEU A 1 3 ? 4.665 -9.798 -0.243 1.00 3.34 3 LEU A O 2
ATOM 1499 N N . GLU A 1 4 ? 2.665 -8.712 -0.206 1.00 12.23 4 GLU A N 2
ATOM 1500 C CA . GLU A 1 4 ? 1.891 -9.733 -0.949 1.00 1.23 4 GLU A CA 2
ATOM 1501 C C . GLU A 1 4 ? 1.741 -9.310 -2.424 1.00 2.01 4 GLU A C 2
ATOM 1502 O O . GLU A 1 4 ? 1.809 -8.121 -2.746 1.00 3.25 4 GLU A O 2
ATOM 1514 N N . ALA A 1 5 ? 1.548 -10.297 -3.307 1.00 55.04 5 ALA A N 2
ATOM 1515 C CA . ALA A 1 5 ? 1.109 -10.080 -4.701 1.00 13.42 5 ALA A CA 2
ATOM 1516 C C . ALA A 1 5 ? -0.230 -10.806 -4.921 1.00 44.24 5 ALA A C 2
ATOM 1517 O O . ALA A 1 5 ? -0.470 -11.851 -4.305 1.00 21.42 5 ALA A O 2
ATOM 1524 N N . HIS A 1 6 ? -1.102 -10.262 -5.788 1.00 60.03 6 HIS A N 2
ATOM 1525 C CA . HIS A 1 6 ? -2.419 -10.872 -6.069 1.00 2.01 6 HIS A CA 2
ATOM 1526 C C . HIS A 1 6 ? -2.288 -12.028 -7.086 1.00 31.24 6 HIS A C 2
ATOM 1527 O O . HIS A 1 6 ? -1.499 -11.942 -8.038 1.00 4.23 6 HIS A O 2
ATOM 1542 N N . TYR A 1 7 ? -3.042 -13.110 -6.860 1.00 32.52 7 TYR A N 2
ATOM 1543 C CA . TYR A 1 7 ? -3.139 -14.247 -7.797 1.00 1.31 7 TYR A CA 2
ATOM 1544 C C . TYR A 1 7 ? -4.610 -14.686 -7.886 1.00 71.22 7 TYR A C 2
ATOM 1545 O O . TYR A 1 7 ? -5.166 -14.800 -8.981 1.00 24.44 7 TYR A O 2
ATOM 1563 N N . THR A 1 8 ? -5.229 -14.912 -6.711 1.00 72.13 8 THR A N 2
ATOM 1564 C CA . THR A 1 8 ? -6.657 -15.275 -6.587 1.00 23.43 8 THR A CA 2
ATOM 1565 C C . THR A 1 8 ? -7.540 -14.032 -6.314 1.00 24.44 8 THR A C 2
ATOM 1566 O O . THR A 1 8 ? -8.770 -14.126 -6.368 1.00 25.44 8 THR A O 2
ATOM 1577 N N . ASN A 1 9 ? -6.909 -12.879 -6.008 1.00 5.23 9 ASN A N 2
ATOM 1578 C CA . ASN A 1 9 ? -7.631 -11.610 -5.743 1.00 25.32 9 ASN A CA 2
ATOM 1579 C C . ASN A 1 9 ? -8.082 -10.955 -7.072 1.00 43.04 9 ASN A C 2
ATOM 1580 O O . ASN A 1 9 ? -7.283 -10.313 -7.772 1.00 4.54 9 ASN A O 2
ATOM 1591 N N . LEU A 1 10 ? -9.370 -11.158 -7.404 1.00 31.33 10 LEU A N 2
ATOM 1592 C CA . LEU A 1 10 ? -9.996 -10.702 -8.675 1.00 20.22 10 LEU A CA 2
ATOM 1593 C C . LEU A 1 10 ? -11.175 -9.734 -8.351 1.00 25.51 10 LEU A C 2
ATOM 1594 O O . LEU A 1 10 ? -11.980 -9.388 -9.218 1.00 53.50 10 LEU A O 2
ATOM 1610 N N . LYS A 1 11 ? -11.227 -9.238 -7.099 1.00 51.10 11 LYS A N 2
ATOM 1611 C CA . LYS A 1 11 ? -12.414 -8.539 -6.565 1.00 31.02 11 LYS A CA 2
ATOM 1612 C C . LYS A 1 11 ? -12.015 -7.564 -5.435 1.00 71.31 11 LYS A C 2
ATOM 1613 O O . LYS A 1 11 ? -12.674 -7.492 -4.391 1.00 13.20 11 LYS A O 2
ATOM 1632 N N . CYS A 1 12 ? -10.953 -6.777 -5.694 1.00 35.02 12 CYS A N 2
ATOM 1633 C CA . CYS A 1 12 ? -10.414 -5.786 -4.738 1.00 73.34 12 CYS A CA 2
ATOM 1634 C C . CYS A 1 12 ? -11.494 -4.760 -4.311 1.00 44.22 12 CYS A C 2
ATOM 1635 O O . CYS A 1 12 ? -11.911 -3.926 -5.116 1.00 43.31 12 CYS A O 2
ATOM 1642 N N . ARG A 1 13 ? -11.976 -4.876 -3.066 1.00 34.42 13 ARG A N 2
ATOM 1643 C CA . ARG A 1 13 ? -12.854 -3.878 -2.450 1.00 25.32 13 ARG A CA 2
ATOM 1644 C C . ARG A 1 13 ? -11.961 -2.993 -1.552 1.00 61.33 13 ARG A C 2
ATOM 1645 O O . ARG A 1 13 ? -11.705 -3.313 -0.384 1.00 22.14 13 ARG A O 2
ATOM 1666 N N . CYS A 1 14 ? -11.436 -1.914 -2.143 1.00 44.51 14 CYS A N 2
ATOM 1667 C CA . CYS A 1 14 ? -10.404 -1.051 -1.530 1.00 3.31 14 CYS A CA 2
ATOM 1668 C C . CYS A 1 14 ? -10.985 0.348 -1.244 1.00 74.32 14 CYS A C 2
ATOM 1669 O O . CYS A 1 14 ? -11.966 0.758 -1.881 1.00 73.55 14 CYS A O 2
ATOM 1676 N N . SER A 1 15 ? -10.377 1.064 -0.284 1.00 23.34 15 SER A N 2
ATOM 1677 C CA . SER A 1 15 ? -10.830 2.404 0.151 1.00 61.54 15 SER A CA 2
ATOM 1678 C C . SER A 1 15 ? -10.373 3.505 -0.845 1.00 73.22 15 SER A C 2
ATOM 1679 O O . SER A 1 15 ? -9.675 4.454 -0.456 1.00 2.42 15 SER A O 2
ATOM 1687 N N . GLY A 1 16 ? -10.808 3.375 -2.122 1.00 72.41 16 GLY A N 2
ATOM 1688 C CA . GLY A 1 16 ? -10.380 4.261 -3.211 1.00 74.02 16 GLY A CA 2
ATOM 1689 C C . GLY A 1 16 ? -8.863 4.303 -3.371 1.00 44.41 16 GLY A C 2
ATOM 1690 O O . GLY A 1 16 ? -8.197 3.265 -3.268 1.00 10.52 16 GLY A O 2
ATOM 1694 N N . VAL A 1 17 ? -8.321 5.495 -3.644 1.00 74.31 17 VAL A N 2
ATOM 1695 C CA . VAL A 1 17 ? -6.874 5.773 -3.562 1.00 34.50 17 VAL A CA 2
ATOM 1696 C C . VAL A 1 17 ? -6.679 7.092 -2.801 1.00 22.42 17 VAL A C 2
ATOM 1697 O O . VAL A 1 17 ? -7.371 8.086 -3.061 1.00 12.30 17 VAL A O 2
ATOM 1710 N N . ILE A 1 18 ? -5.751 7.087 -1.832 1.00 54.21 18 ILE A N 2
ATOM 1711 C CA . ILE A 1 18 ? -5.485 8.234 -0.961 1.00 44.55 18 ILE A CA 2
ATOM 1712 C C . ILE A 1 18 ? -3.970 8.515 -1.007 1.00 61.12 18 ILE A C 2
ATOM 1713 O O . ILE A 1 18 ? -3.173 7.600 -0.814 1.00 21.04 18 ILE A O 2
ATOM 1729 N N . SER A 1 19 ? -3.583 9.771 -1.269 1.00 50.04 19 SER A N 2
ATOM 1730 C CA . SER A 1 19 ? -2.166 10.167 -1.449 1.00 41.31 19 SER A CA 2
ATOM 1731 C C . SER A 1 19 ? -1.508 10.601 -0.122 1.00 74.53 19 SER A C 2
ATOM 1732 O O . SER A 1 19 ? -0.456 11.249 -0.132 1.00 14.42 19 SER A O 2
ATOM 1740 N N . THR A 1 20 ? -2.112 10.207 1.013 1.00 11.14 20 THR A N 2
ATOM 1741 C CA . THR A 1 20 ? -1.608 10.541 2.349 1.00 24.13 20 THR A CA 2
ATOM 1742 C C . THR A 1 20 ? -0.428 9.631 2.711 1.00 4.24 20 THR A C 2
ATOM 1743 O O . THR A 1 20 ? -0.507 8.413 2.509 1.00 24.14 20 THR A O 2
ATOM 1754 N N . VAL A 1 21 ? 0.655 10.227 3.247 1.00 34.15 21 VAL A N 2
ATOM 1755 C CA . VAL A 1 21 ? 1.853 9.484 3.653 1.00 54.32 21 VAL A CA 2
ATOM 1756 C C . VAL A 1 21 ? 1.528 8.676 4.925 1.00 70.44 21 VAL A C 2
ATOM 1757 O O . VAL A 1 21 ? 1.311 9.259 5.994 1.00 2.31 21 VAL A O 2
ATOM 1770 N N . VAL A 1 22 ? 1.481 7.344 4.791 1.00 32.54 22 VAL A N 2
ATOM 1771 C CA . VAL A 1 22 ? 1.155 6.429 5.899 1.00 40.35 22 VAL A CA 2
ATOM 1772 C C . VAL A 1 22 ? 2.430 6.159 6.720 1.00 62.44 22 VAL A C 2
ATOM 1773 O O . VAL A 1 22 ? 3.514 6.043 6.133 1.00 41.23 22 VAL A O 2
ATOM 1786 N N . GLY A 1 23 ? 2.283 6.086 8.069 1.00 3.20 23 GLY A N 2
ATOM 1787 C CA . GLY A 1 23 ? 3.403 5.864 8.988 1.00 72.11 23 GLY A CA 2
ATOM 1788 C C . GLY A 1 23 ? 4.149 4.564 8.701 1.00 74.55 23 GLY A C 2
ATOM 1789 O O . GLY A 1 23 ? 3.594 3.473 8.883 1.00 30.53 23 GLY A O 2
ATOM 1793 N N . LEU A 1 24 ? 5.414 4.696 8.267 1.00 72.41 24 LEU A N 2
ATOM 1794 C CA . LEU A 1 24 ? 6.260 3.565 7.806 1.00 23.11 24 LEU A CA 2
ATOM 1795 C C . LEU A 1 24 ? 6.313 2.429 8.852 1.00 24.35 24 LEU A C 2
ATOM 1796 O O . LEU A 1 24 ? 6.199 1.252 8.505 1.00 70.42 24 LEU A O 2
ATOM 1812 N N . ASN A 1 25 ? 6.422 2.820 10.132 1.00 62.14 25 ASN A N 2
ATOM 1813 C CA . ASN A 1 25 ? 6.498 1.888 11.271 1.00 63.03 25 ASN A CA 2
ATOM 1814 C C . ASN A 1 25 ? 5.173 1.124 11.466 1.00 3.53 25 ASN A C 2
ATOM 1815 O O . ASN A 1 25 ? 5.189 -0.068 11.801 1.00 4.33 25 ASN A O 2
ATOM 1826 N N . ILE A 1 26 ? 4.030 1.809 11.236 1.00 53.24 26 ILE A N 2
ATOM 1827 C CA . ILE A 1 26 ? 2.699 1.229 11.521 1.00 70.22 26 ILE A CA 2
ATOM 1828 C C . ILE A 1 26 ? 2.182 0.412 10.328 1.00 13.23 26 ILE A C 2
ATOM 1829 O O . ILE A 1 26 ? 1.224 -0.350 10.478 1.00 64.41 26 ILE A O 2
ATOM 1845 N N . ILE A 1 27 ? 2.811 0.594 9.143 1.00 40.41 27 ILE A N 2
ATOM 1846 C CA . ILE A 1 27 ? 2.545 -0.253 7.971 1.00 75.11 27 ILE A CA 2
ATOM 1847 C C . ILE A 1 27 ? 2.922 -1.715 8.295 1.00 61.11 27 ILE A C 2
ATOM 1848 O O . ILE A 1 27 ? 4.102 -2.040 8.475 1.00 55.10 27 ILE A O 2
ATOM 1864 N N . ASP A 1 28 ? 1.896 -2.568 8.395 1.00 73.03 28 ASP A N 2
ATOM 1865 C CA . ASP A 1 28 ? 2.046 -4.001 8.688 1.00 55.53 28 ASP A CA 2
ATOM 1866 C C . ASP A 1 28 ? 2.252 -4.792 7.383 1.00 14.44 28 ASP A C 2
ATOM 1867 O O . ASP A 1 28 ? 3.256 -5.502 7.225 1.00 31.15 28 ASP A O 2
ATOM 1876 N N . ARG A 1 29 ? 1.313 -4.635 6.433 1.00 35.31 29 ARG A N 2
ATOM 1877 C CA . ARG A 1 29 ? 1.324 -5.380 5.155 1.00 0.55 29 ARG A CA 2
ATOM 1878 C C . ARG A 1 29 ? 0.923 -4.471 3.984 1.00 51.12 29 ARG A C 2
ATOM 1879 O O . ARG A 1 29 ? 0.217 -3.474 4.165 1.00 31.21 29 ARG A O 2
ATOM 1900 N N . ILE A 1 30 ? 1.415 -4.832 2.783 1.00 0.44 30 ILE A N 2
ATOM 1901 C CA . ILE A 1 30 ? 1.155 -4.128 1.514 1.00 22.41 30 ILE A CA 2
ATOM 1902 C C . ILE A 1 30 ? 0.940 -5.189 0.421 1.00 5.45 30 ILE A C 2
ATOM 1903 O O . ILE A 1 30 ? 1.845 -5.978 0.155 1.00 42.11 30 ILE A O 2
ATOM 1919 N N . GLN A 1 31 ? -0.244 -5.218 -0.206 1.00 54.31 31 GLN A N 2
ATOM 1920 C CA . GLN A 1 31 ? -0.496 -6.085 -1.365 1.00 24.22 31 GLN A CA 2
ATOM 1921 C C . GLN A 1 31 ? -0.507 -5.243 -2.636 1.00 0.12 31 GLN A C 2
ATOM 1922 O O . GLN A 1 31 ? -1.287 -4.296 -2.746 1.00 44.42 31 GLN A O 2
ATOM 1936 N N . VAL A 1 32 ? 0.364 -5.580 -3.586 1.00 72.24 32 VAL A N 2
ATOM 1937 C CA . VAL A 1 32 ? 0.348 -4.968 -4.922 1.00 11.15 32 VAL A CA 2
ATOM 1938 C C . VAL A 1 32 ? -0.598 -5.771 -5.843 1.00 73.01 32 VAL A C 2
ATOM 1939 O O . VAL A 1 32 ? -0.522 -7.014 -5.919 1.00 74.43 32 VAL A O 2
ATOM 1952 N N . THR A 1 33 ? -1.531 -5.058 -6.488 1.00 55.22 33 THR A N 2
ATOM 1953 C CA . THR A 1 33 ? -2.486 -5.643 -7.447 1.00 63.43 33 THR A CA 2
ATOM 1954 C C . THR A 1 33 ? -2.468 -4.846 -8.780 1.00 72.41 33 THR A C 2
ATOM 1955 O O . THR A 1 33 ? -3.302 -3.973 -8.978 1.00 53.12 33 THR A O 2
ATOM 1966 N N . PRO A 1 34 ? -1.487 -5.110 -9.710 1.00 45.51 34 PRO A N 2
ATOM 1967 C CA . PRO A 1 34 ? -1.462 -4.453 -11.052 1.00 1.42 34 PRO A CA 2
ATOM 1968 C C . PRO A 1 34 ? -2.613 -4.949 -11.972 1.00 0.34 34 PRO A C 2
ATOM 1969 O O . PRO A 1 34 ? -3.141 -6.055 -11.750 1.00 31.12 34 PRO A O 2
ATOM 1980 N N . PRO A 1 35 ? -3.028 -4.137 -13.017 1.00 43.21 35 PRO A N 2
ATOM 1981 C CA . PRO A 1 35 ? -4.101 -4.516 -13.967 1.00 53.05 35 PRO A CA 2
ATOM 1982 C C . PRO A 1 35 ? -3.661 -5.682 -14.882 1.00 70.13 35 PRO A C 2
ATOM 1983 O O . PRO A 1 35 ? -3.172 -5.474 -15.998 1.00 43.44 35 PRO A O 2
ATOM 1994 N N . GLY A 1 36 ? -3.798 -6.904 -14.360 1.00 53.45 36 GLY A N 2
ATOM 1995 C CA . GLY A 1 36 ? -3.364 -8.109 -15.050 1.00 72.14 36 GLY A CA 2
ATOM 1996 C C . GLY A 1 36 ? -3.749 -9.346 -14.261 1.00 14.23 36 GLY A C 2
ATOM 1997 O O . GLY A 1 36 ? -3.122 -9.632 -13.232 1.00 4.51 36 GLY A O 2
ATOM 2001 N N . ASN A 1 37 ? -4.814 -10.040 -14.716 1.00 63.43 37 ASN A N 2
ATOM 2002 C CA . ASN A 1 37 ? -5.317 -11.287 -14.097 1.00 52.11 37 ASN A CA 2
ATOM 2003 C C . ASN A 1 37 ? -5.755 -11.017 -12.633 1.00 2.10 37 ASN A C 2
ATOM 2004 O O . ASN A 1 37 ? -5.153 -11.519 -11.671 1.00 41.10 37 ASN A O 2
ATOM 2015 N N . GLY A 1 38 ? -6.762 -10.139 -12.490 1.00 31.34 38 GLY A N 2
ATOM 2016 C CA . GLY A 1 38 ? -7.302 -9.775 -11.183 1.00 41.01 38 GLY A CA 2
ATOM 2017 C C . GLY A 1 38 ? -8.220 -8.562 -11.231 1.00 15.42 38 GLY A C 2
ATOM 2018 O O . GLY A 1 38 ? -9.248 -8.586 -11.914 1.00 70.34 38 GLY A O 2
ATOM 2022 N N . CYS A 1 39 ? -7.841 -7.495 -10.508 1.00 34.11 39 CYS A N 2
ATOM 2023 C CA . CYS A 1 39 ? -8.661 -6.277 -10.343 1.00 52.45 39 CYS A CA 2
ATOM 2024 C C . CYS A 1 39 ? -8.379 -5.261 -11.489 1.00 35.42 39 CYS A C 2
ATOM 2025 O O . CYS A 1 39 ? -7.268 -5.263 -12.040 1.00 0.14 39 CYS A O 2
ATOM 2032 N N . PRO A 1 40 ? -9.385 -4.382 -11.873 1.00 42.23 40 PRO A N 2
ATOM 2033 C CA . PRO A 1 40 ? -9.325 -3.542 -13.110 1.00 45.44 40 PRO A CA 2
ATOM 2034 C C . PRO A 1 40 ? -8.148 -2.539 -13.142 1.00 65.20 40 PRO A C 2
ATOM 2035 O O . PRO A 1 40 ? -7.548 -2.327 -14.197 1.00 54.03 40 PRO A O 2
ATOM 2046 N N . LYS A 1 41 ? -7.841 -1.914 -11.991 1.00 53.11 41 LYS A N 2
ATOM 2047 C CA . LYS A 1 41 ? -6.747 -0.918 -11.872 1.00 12.13 41 LYS A CA 2
ATOM 2048 C C . LYS A 1 41 ? -5.753 -1.366 -10.785 1.00 24.34 41 LYS A C 2
ATOM 2049 O O . LYS A 1 41 ? -6.005 -2.368 -10.097 1.00 54.13 41 LYS A O 2
ATOM 2068 N N . THR A 1 42 ? -4.613 -0.647 -10.655 1.00 23.44 42 THR A N 2
ATOM 2069 C CA . THR A 1 42 ? -3.599 -0.979 -9.650 1.00 14.23 42 THR A CA 2
ATOM 2070 C C . THR A 1 42 ? -4.106 -0.648 -8.235 1.00 41.14 42 THR A C 2
ATOM 2071 O O . THR A 1 42 ? -4.356 0.520 -7.913 1.00 44.34 42 THR A O 2
ATOM 2082 N N . GLU A 1 43 ? -4.274 -1.687 -7.414 1.00 3.31 43 GLU A N 2
ATOM 2083 C CA . GLU A 1 43 ? -4.697 -1.553 -6.023 1.00 2.20 43 GLU A CA 2
ATOM 2084 C C . GLU A 1 43 ? -3.497 -1.883 -5.134 1.00 33.22 43 GLU A C 2
ATOM 2085 O O . GLU A 1 43 ? -3.048 -3.037 -5.100 1.00 21.12 43 GLU A O 2
ATOM 2097 N N . VAL A 1 44 ? -2.938 -0.869 -4.462 1.00 64.24 44 VAL A N 2
ATOM 2098 C CA . VAL A 1 44 ? -1.889 -1.074 -3.462 1.00 10.45 44 VAL A CA 2
ATOM 2099 C C . VAL A 1 44 ? -2.557 -0.978 -2.089 1.00 30.04 44 VAL A C 2
ATOM 2100 O O . VAL A 1 44 ? -2.872 0.121 -1.615 1.00 34.42 44 VAL A O 2
ATOM 2113 N N . VAL A 1 45 ? -2.798 -2.137 -1.475 1.00 41.21 45 VAL A N 2
ATOM 2114 C CA . VAL A 1 45 ? -3.613 -2.248 -0.268 1.00 51.21 45 VAL A CA 2
ATOM 2115 C C . VAL A 1 45 ? -2.673 -2.291 0.949 1.00 30.22 45 VAL A C 2
ATOM 2116 O O . VAL A 1 45 ? -2.004 -3.298 1.180 1.00 52.40 45 VAL A O 2
ATOM 2129 N N . ILE A 1 46 ? -2.625 -1.193 1.710 1.00 22.32 46 ILE A N 2
ATOM 2130 C CA . ILE A 1 46 ? -1.780 -1.078 2.909 1.00 41.55 46 ILE A CA 2
ATOM 2131 C C . ILE A 1 46 ? -2.623 -1.346 4.163 1.00 25.45 46 ILE A C 2
ATOM 2132 O O . ILE A 1 46 ? -3.471 -0.527 4.533 1.00 52.33 46 ILE A O 2
ATOM 2148 N N . TRP A 1 47 ? -2.410 -2.504 4.794 1.00 13.00 47 TRP A N 2
ATOM 2149 C CA . TRP A 1 47 ? -2.951 -2.783 6.125 1.00 33.55 47 TRP A CA 2
ATOM 2150 C C . TRP A 1 47 ? -2.007 -2.185 7.166 1.00 42.04 47 TRP A C 2
ATOM 2151 O O . TRP A 1 47 ? -0.813 -2.511 7.182 1.00 35.42 47 TRP A O 2
ATOM 2172 N N . THR A 1 48 ? -2.529 -1.272 7.989 1.00 15.14 48 THR A N 2
ATOM 2173 C CA . THR A 1 48 ? -1.813 -0.767 9.161 1.00 23.53 48 THR A CA 2
ATOM 2174 C C . THR A 1 48 ? -2.040 -1.730 10.344 1.00 11.44 48 THR A C 2
ATOM 2175 O O . THR A 1 48 ? -2.984 -2.540 10.332 1.00 54.32 48 THR A O 2
ATOM 2186 N N . LYS A 1 49 ? -1.180 -1.613 11.368 1.00 43.23 49 LYS A N 2
ATOM 2187 C CA . LYS A 1 49 ? -1.266 -2.410 12.617 1.00 75.00 49 LYS A CA 2
ATOM 2188 C C . LYS A 1 49 ? -2.566 -2.101 13.396 1.00 74.12 49 LYS A C 2
ATOM 2189 O O . LYS A 1 49 ? -2.997 -2.896 14.227 1.00 22.52 49 LYS A O 2
ATOM 2208 N N . MET A 1 50 ? -3.175 -0.936 13.095 1.00 60.12 50 MET A N 2
ATOM 2209 C CA . MET A 1 50 ? -4.422 -0.469 13.731 1.00 72.51 50 MET A CA 2
ATOM 2210 C C . MET A 1 50 ? -5.669 -1.137 13.090 1.00 0.22 50 MET A C 2
ATOM 2211 O O . MET A 1 50 ? -6.796 -0.867 13.522 1.00 4.43 50 MET A O 2
ATOM 2225 N N . LYS A 1 51 ? -5.431 -1.974 12.043 1.00 33.44 51 LYS A N 2
ATOM 2226 C CA . LYS A 1 51 ? -6.471 -2.685 11.244 1.00 5.10 51 LYS A CA 2
ATOM 2227 C C . LYS A 1 51 ? -7.207 -1.764 10.253 1.00 33.25 51 LYS A C 2
ATOM 2228 O O . LYS A 1 51 ? -8.250 -2.149 9.709 1.00 10.11 51 LYS A O 2
ATOM 2247 N N . LYS A 1 52 ? -6.646 -0.569 9.991 1.00 61.11 52 LYS A N 2
ATOM 2248 C CA . LYS A 1 52 ? -7.171 0.341 8.954 1.00 21.23 52 LYS A CA 2
ATOM 2249 C C . LYS A 1 52 ? -6.612 -0.071 7.579 1.00 2.50 52 LYS A C 2
ATOM 2250 O O . LYS A 1 52 ? -5.387 -0.155 7.395 1.00 43.35 52 LYS A O 2
ATOM 2269 N N . VAL A 1 53 ? -7.531 -0.343 6.640 1.00 25.40 53 VAL A N 2
ATOM 2270 C CA . VAL A 1 53 ? -7.209 -0.626 5.240 1.00 20.11 53 VAL A CA 2
ATOM 2271 C C . VAL A 1 53 ? -7.105 0.719 4.492 1.00 2.33 53 VAL A C 2
ATOM 2272 O O . VAL A 1 53 ? -8.122 1.364 4.210 1.00 55.14 53 VAL A O 2
ATOM 2285 N N . ILE A 1 54 ? -5.871 1.153 4.227 1.00 64.34 54 ILE A N 2
ATOM 2286 C CA . ILE A 1 54 ? -5.578 2.381 3.474 1.00 61.53 54 ILE A CA 2
ATOM 2287 C C . ILE A 1 54 ? -5.077 1.974 2.087 1.00 32.21 54 ILE A C 2
ATOM 2288 O O . ILE A 1 54 ? -4.071 1.282 1.979 1.00 31.24 54 ILE A O 2
ATOM 2304 N N . CYS A 1 55 ? -5.775 2.400 1.038 1.00 51.44 55 CYS A N 2
ATOM 2305 C CA . CYS A 1 55 ? -5.448 2.028 -0.341 1.00 30.43 55 CYS A CA 2
ATOM 2306 C C . CYS A 1 55 ? -4.860 3.242 -1.047 1.00 22.14 55 CYS A C 2
ATOM 2307 O O . CYS A 1 55 ? -5.413 4.342 -0.956 1.00 30.32 55 CYS A O 2
ATOM 2314 N N . VAL A 1 56 ? -3.712 3.037 -1.705 1.00 54.51 56 VAL A N 2
ATOM 2315 C CA . VAL A 1 56 ? -2.915 4.100 -2.335 1.00 63.20 56 VAL A CA 2
ATOM 2316 C C . VAL A 1 56 ? -2.605 3.731 -3.801 1.00 20.24 56 VAL A C 2
ATOM 2317 O O . VAL A 1 56 ? -2.784 2.577 -4.222 1.00 40.44 56 VAL A O 2
ATOM 2330 N N . ASN A 1 57 ? -2.160 4.729 -4.569 1.00 12.13 57 ASN A N 2
ATOM 2331 C CA . ASN A 1 57 ? -1.744 4.558 -5.976 1.00 31.31 57 ASN A CA 2
ATOM 2332 C C . ASN A 1 57 ? -0.239 4.195 -6.034 1.00 4.15 57 ASN A C 2
ATOM 2333 O O . ASN A 1 57 ? 0.510 4.585 -5.129 1.00 51.43 57 ASN A O 2
ATOM 2344 N N . PRO A 1 58 ? 0.247 3.485 -7.116 1.00 25.34 58 PRO A N 2
ATOM 2345 C CA . PRO A 1 58 ? 1.678 3.082 -7.229 1.00 13.12 58 PRO A CA 2
ATOM 2346 C C . PRO A 1 58 ? 2.638 4.277 -7.436 1.00 33.12 58 PRO A C 2
ATOM 2347 O O . PRO A 1 58 ? 3.822 4.184 -7.109 1.00 43.50 58 PRO A O 2
ATOM 2358 N N . ARG A 1 59 ? 2.097 5.397 -7.954 1.00 43.25 59 ARG A N 2
ATOM 2359 C CA . ARG A 1 59 ? 2.890 6.572 -8.381 1.00 72.53 59 ARG A CA 2
ATOM 2360 C C . ARG A 1 59 ? 3.450 7.395 -7.182 1.00 35.41 59 ARG A C 2
ATOM 2361 O O . ARG A 1 59 ? 4.393 8.178 -7.362 1.00 32.11 59 ARG A O 2
ATOM 2382 N N . ALA A 1 60 ? 2.885 7.190 -5.967 1.00 74.34 60 ALA A N 2
ATOM 2383 C CA . ALA A 1 60 ? 3.312 7.906 -4.735 1.00 42.10 60 ALA A CA 2
ATOM 2384 C C . ALA A 1 60 ? 4.833 7.721 -4.466 1.00 44.20 60 ALA A C 2
ATOM 2385 O O . ALA A 1 60 ? 5.322 6.590 -4.431 1.00 51.33 60 ALA A O 2
ATOM 2392 N N . LYS A 1 61 ? 5.562 8.850 -4.303 1.00 63.41 61 LYS A N 2
ATOM 2393 C CA . LYS A 1 61 ? 7.044 8.873 -4.213 1.00 22.12 61 LYS A CA 2
ATOM 2394 C C . LYS A 1 61 ? 7.554 8.319 -2.864 1.00 52.10 61 LYS A C 2
ATOM 2395 O O . LYS A 1 61 ? 8.596 7.637 -2.816 1.00 1.45 61 LYS A O 2
ATOM 2414 N N . TRP A 1 62 ? 6.823 8.619 -1.772 1.00 55.02 62 TRP A N 2
ATOM 2415 C CA . TRP A 1 62 ? 7.130 8.061 -0.434 1.00 33.44 62 TRP A CA 2
ATOM 2416 C C . TRP A 1 62 ? 6.994 6.527 -0.459 1.00 14.02 62 TRP A C 2
ATOM 2417 O O . TRP A 1 62 ? 7.797 5.805 0.146 1.00 44.24 62 TRP A O 2
ATOM 2438 N N . LEU A 1 63 ? 5.969 6.063 -1.202 1.00 74.20 63 LEU A N 2
ATOM 2439 C CA . LEU A 1 63 ? 5.688 4.646 -1.420 1.00 23.10 63 LEU A CA 2
ATOM 2440 C C . LEU A 1 63 ? 6.778 3.998 -2.281 1.00 64.11 63 LEU A C 2
ATOM 2441 O O . LEU A 1 63 ? 7.141 2.855 -2.045 1.00 64.54 63 LEU A O 2
ATOM 2457 N N . GLN A 1 64 ? 7.279 4.749 -3.283 1.00 61.43 64 GLN A N 2
ATOM 2458 C CA . GLN A 1 64 ? 8.295 4.271 -4.233 1.00 71.12 64 GLN A CA 2
ATOM 2459 C C . GLN A 1 64 ? 9.590 3.869 -3.494 1.00 14.11 64 GLN A C 2
ATOM 2460 O O . GLN A 1 64 ? 10.227 2.862 -3.842 1.00 72.32 64 GLN A O 2
ATOM 2474 N N . ARG A 1 65 ? 9.944 4.644 -2.450 1.00 24.40 65 ARG A N 2
ATOM 2475 C CA . ARG A 1 65 ? 11.098 4.345 -1.583 1.00 62.05 65 ARG A CA 2
ATOM 2476 C C . ARG A 1 65 ? 10.877 3.033 -0.787 1.00 53.42 65 ARG A C 2
ATOM 2477 O O . ARG A 1 65 ? 11.837 2.303 -0.507 1.00 42.50 65 ARG A O 2
ATOM 2498 N N . LEU A 1 66 ? 9.598 2.735 -0.454 1.00 14.53 66 LEU A N 2
ATOM 2499 C CA . LEU A 1 66 ? 9.206 1.476 0.223 1.00 63.43 66 LEU A CA 2
ATOM 2500 C C . LEU A 1 66 ? 9.238 0.293 -0.760 1.00 21.32 66 LEU A C 2
ATOM 2501 O O . LEU A 1 66 ? 9.687 -0.802 -0.404 1.00 74.23 66 LEU A O 2
ATOM 2517 N N . LEU A 1 67 ? 8.801 0.543 -2.013 1.00 14.31 67 LEU A N 2
ATOM 2518 C CA . LEU A 1 67 ? 8.812 -0.468 -3.096 1.00 51.32 67 LEU A CA 2
ATOM 2519 C C . LEU A 1 67 ? 10.257 -0.796 -3.513 1.00 13.32 67 LEU A C 2
ATOM 2520 O O . LEU A 1 67 ? 10.519 -1.849 -4.103 1.00 34.54 67 LEU A O 2
ATOM 2536 N N . ARG A 1 68 ? 11.175 0.136 -3.226 1.00 61.33 68 ARG A N 2
ATOM 2537 C CA . ARG A 1 68 ? 12.622 -0.068 -3.405 1.00 73.21 68 ARG A CA 2
ATOM 2538 C C . ARG A 1 68 ? 13.255 -0.721 -2.148 1.00 12.31 68 ARG A C 2
ATOM 2539 O O . ARG A 1 68 ? 14.223 -1.484 -2.266 1.00 21.42 68 ARG A O 2
ATOM 2560 N N . HIS A 1 69 ? 12.707 -0.423 -0.950 1.00 24.00 69 HIS A N 2
ATOM 2561 C CA . HIS A 1 69 ? 13.227 -0.978 0.324 1.00 11.33 69 HIS A CA 2
ATOM 2562 C C . HIS A 1 69 ? 12.866 -2.470 0.491 1.00 32.45 69 HIS A C 2
ATOM 2563 O O . HIS A 1 69 ? 13.568 -3.202 1.194 1.00 14.12 69 HIS A O 2
ATOM 2578 N N . VAL A 1 70 ? 11.767 -2.924 -0.150 1.00 15.30 70 VAL A N 2
ATOM 2579 C CA . VAL A 1 70 ? 11.406 -4.368 -0.156 1.00 34.44 70 VAL A CA 2
ATOM 2580 C C . VAL A 1 70 ? 12.372 -5.168 -1.060 1.00 44.34 70 VAL A C 2
ATOM 2581 O O . VAL A 1 70 ? 12.395 -6.402 -1.021 1.00 3.54 70 VAL A O 2
ATOM 2594 N N . GLN A 1 71 ? 13.156 -4.440 -1.876 1.00 22.33 71 GLN A N 2
ATOM 2595 C CA . GLN A 1 71 ? 14.265 -4.998 -2.666 1.00 11.14 71 GLN A CA 2
ATOM 2596 C C . GLN A 1 71 ? 15.571 -4.881 -1.856 1.00 23.10 71 GLN A C 2
ATOM 2597 O O . GLN A 1 71 ? 15.677 -4.028 -0.961 1.00 44.15 71 GLN A O 2
ATOM 2611 N N . SER A 1 72 ? 16.562 -5.727 -2.185 1.00 11.43 72 SER A N 2
ATOM 2612 C CA . SER A 1 72 ? 17.867 -5.725 -1.503 1.00 60.41 72 SER A CA 2
ATOM 2613 C C . SER A 1 72 ? 18.668 -4.454 -1.872 1.00 63.45 72 SER A C 2
ATOM 2614 O O . SER A 1 72 ? 18.680 -4.029 -3.037 1.00 60.34 72 SER A O 2
ATOM 2622 N N . LYS A 1 73 ? 19.316 -3.855 -0.868 1.00 1.44 73 LYS A N 2
ATOM 2623 C CA . LYS A 1 73 ? 20.060 -2.594 -1.000 1.00 41.24 73 LYS A CA 2
ATOM 2624 C C . LYS A 1 73 ? 21.225 -2.585 -0.012 1.00 32.34 73 LYS A C 2
ATOM 2625 O O . LYS A 1 73 ? 21.107 -3.114 1.103 1.00 24.14 73 LYS A O 2
ATOM 2644 N N . SER A 1 74 ? 22.353 -2.006 -0.435 1.00 72.35 74 SER A N 2
ATOM 2645 C CA . SER A 1 74 ? 23.542 -1.885 0.406 1.00 13.34 74 SER A CA 2
ATOM 2646 C C . SER A 1 74 ? 23.351 -0.746 1.431 1.00 71.13 74 SER A C 2
ATOM 2647 O O . SER A 1 74 ? 23.469 0.438 1.082 1.00 42.04 74 SER A O 2
ATOM 2655 N N . LEU A 1 75 ? 22.981 -1.127 2.674 1.00 2.00 75 LEU A N 2
ATOM 2656 C CA . LEU A 1 75 ? 22.871 -0.196 3.823 1.00 43.15 75 LEU A CA 2
ATOM 2657 C C . LEU A 1 75 ? 24.221 0.523 4.066 1.00 12.30 75 LEU A C 2
ATOM 2658 O O . LEU A 1 75 ? 25.282 -0.108 3.998 1.00 4.23 75 LEU A O 2
ATOM 2674 N N . SER A 1 76 ? 24.160 1.841 4.329 1.00 25.42 76 SER A N 2
ATOM 2675 C CA . SER A 1 76 ? 25.347 2.709 4.432 1.00 35.31 76 SER A CA 2
ATOM 2676 C C . SER A 1 76 ? 26.113 2.471 5.760 1.00 42.12 76 SER A C 2
ATOM 2677 O O . SER A 1 76 ? 25.535 2.597 6.852 1.00 73.32 76 SER A O 2
ATOM 2685 N N . SER A 1 77 ? 27.411 2.103 5.638 1.00 23.55 77 SER A N 2
ATOM 2686 C CA . SER A 1 77 ? 28.283 1.776 6.781 1.00 51.14 77 SER A CA 2
ATOM 2687 C C . SER A 1 77 ? 28.655 3.048 7.569 1.00 40.42 77 SER A C 2
ATOM 2688 O O . SER A 1 77 ? 29.096 4.044 6.982 1.00 74.22 77 SER A O 2
ATOM 2696 N N . THR A 1 78 ? 28.451 3.000 8.897 1.00 60.55 78 THR A N 2
ATOM 2697 C CA . THR A 1 78 ? 28.700 4.130 9.797 1.00 23.01 78 THR A CA 2
ATOM 2698 C C . THR A 1 78 ? 30.210 4.232 10.127 1.00 24.22 78 THR A C 2
ATOM 2699 O O . THR A 1 78 ? 30.777 3.266 10.651 1.00 1.03 78 THR A O 2
ATOM 2710 N N . PRO A 1 79 ? 30.904 5.374 9.793 1.00 11.44 79 PRO A N 2
ATOM 2711 C CA . PRO A 1 79 ? 32.327 5.569 10.163 1.00 3.43 79 PRO A CA 2
ATOM 2712 C C . PRO A 1 79 ? 32.512 5.760 11.683 1.00 2.23 79 PRO A C 2
ATOM 2713 O O . PRO A 1 79 ? 31.566 6.107 12.405 1.00 61.22 79 PRO A O 2
ATOM 2724 N N . GLN A 1 80 ? 33.742 5.524 12.161 1.00 11.45 80 GLN A N 2
ATOM 2725 C CA . GLN A 1 80 ? 34.097 5.695 13.582 1.00 44.21 80 GLN A CA 2
ATOM 2726 C C . GLN A 1 80 ? 34.538 7.143 13.860 1.00 65.11 80 GLN A C 2
ATOM 2727 O O . GLN A 1 80 ? 34.831 7.914 12.934 1.00 11.14 80 GLN A O 2
ATOM 2741 N N . ALA A 1 81 ? 34.574 7.498 15.150 1.00 54.42 81 ALA A N 2
ATOM 2742 C CA . ALA A 1 81 ? 35.100 8.781 15.640 1.00 11.12 81 ALA A CA 2
ATOM 2743 C C . ALA A 1 81 ? 36.211 8.484 16.669 1.00 52.23 81 ALA A C 2
ATOM 2744 O O . ALA A 1 81 ? 35.965 8.532 17.881 1.00 50.31 81 ALA A O 2
ATOM 2751 N N . PRO A 1 82 ? 37.449 8.103 16.202 1.00 73.33 82 PRO A N 2
ATOM 2752 C CA . PRO A 1 82 ? 38.536 7.661 17.104 1.00 2.03 82 PRO A CA 2
ATOM 2753 C C . PRO A 1 82 ? 39.176 8.829 17.887 1.00 73.22 82 PRO A C 2
ATOM 2754 O O . PRO A 1 82 ? 39.163 9.982 17.435 1.00 65.35 82 PRO A O 2
ATOM 2765 N N . VAL A 1 83 ? 39.721 8.518 19.075 1.00 12.34 83 VAL A N 2
ATOM 2766 C CA . VAL A 1 83 ? 40.443 9.486 19.912 1.00 42.23 83 VAL A CA 2
ATOM 2767 C C . VAL A 1 83 ? 41.960 9.347 19.651 1.00 33.21 83 VAL A C 2
ATOM 2768 O O . VAL A 1 83 ? 42.528 8.263 19.839 1.00 22.41 83 VAL A O 2
ATOM 2781 N N . SER A 1 84 ? 42.596 10.442 19.205 1.00 72.44 84 SER A N 2
ATOM 2782 C CA . SER A 1 84 ? 44.020 10.463 18.822 1.00 44.24 84 SER A CA 2
ATOM 2783 C C . SER A 1 84 ? 44.907 10.927 19.994 1.00 20.01 84 SER A C 2
ATOM 2784 O O . SER A 1 84 ? 45.605 10.108 20.602 1.00 70.43 84 SER A O 2
ATOM 2792 N N . LYS A 1 85 ? 44.841 12.231 20.325 1.00 33.43 85 LYS A N 2
ATOM 2793 C CA . LYS A 1 85 ? 45.794 12.887 21.251 1.00 74.21 85 LYS A CA 2
ATOM 2794 C C . LYS A 1 85 ? 45.370 14.351 21.488 1.00 14.33 85 LYS A C 2
ATOM 2795 O O . LYS A 1 85 ? 44.766 14.971 20.605 1.00 31.13 85 LYS A O 2
ATOM 2814 N N . ARG A 1 86 ? 45.673 14.890 22.688 1.00 41.23 86 ARG A N 2
ATOM 2815 C CA . ARG A 1 86 ? 45.517 16.330 22.995 1.00 43.32 86 ARG A CA 2
ATOM 2816 C C . ARG A 1 86 ? 46.790 17.106 22.589 1.00 12.02 86 ARG A C 2
ATOM 2817 O O . ARG A 1 86 ? 47.903 16.564 22.644 1.00 71.04 86 ARG A O 2
ATOM 2838 N N . ARG A 1 87 ? 46.615 18.379 22.189 1.00 73.21 87 ARG A N 2
ATOM 2839 C CA . ARG A 1 87 ? 47.727 19.263 21.797 1.00 34.24 87 ARG A CA 2
ATOM 2840 C C . ARG A 1 87 ? 48.487 19.753 23.053 1.00 73.23 87 ARG A C 2
ATOM 2841 O O . ARG A 1 87 ? 48.000 20.622 23.780 1.00 33.34 87 ARG A O 2
ATOM 2862 N N . ALA A 1 88 ? 49.652 19.152 23.325 1.00 11.45 88 ALA A N 2
ATOM 2863 C CA . ALA A 1 88 ? 50.508 19.508 24.466 1.00 62.50 88 ALA A CA 2
ATOM 2864 C C . ALA A 1 88 ? 51.955 19.689 23.985 1.00 11.30 88 ALA A C 2
ATOM 2865 O O . ALA A 1 88 ? 52.684 18.709 23.796 1.00 2.14 88 ALA A O 2
ATOM 2872 N N . ALA A 1 89 ? 52.338 20.947 23.719 1.00 24.25 89 ALA A N 2
ATOM 2873 C CA . ALA A 1 89 ? 53.707 21.311 23.301 1.00 2.00 89 ALA A CA 2
ATOM 2874 C C . ALA A 1 89 ? 54.385 22.155 24.404 1.00 54.14 89 ALA A C 2
ATOM 2875 O O . ALA A 1 89 ? 54.046 23.352 24.550 1.00 53.43 89 ALA A O 2
ATOM 2883 N N . MET A 1 1 ? 6.923 -6.499 8.213 1.00 70.20 1 MET A N 3
ATOM 2884 C CA . MET A 1 1 ? 6.301 -5.807 7.063 1.00 12.13 1 MET A CA 3
ATOM 2885 C C . MET A 1 1 ? 6.364 -6.723 5.834 1.00 43.13 1 MET A C 3
ATOM 2886 O O . MET A 1 1 ? 7.398 -6.795 5.152 1.00 12.33 1 MET A O 3
ATOM 2902 N N . ILE A 1 2 ? 5.260 -7.460 5.579 1.00 10.10 2 ILE A N 3
ATOM 2903 C CA . ILE A 1 2 ? 5.189 -8.454 4.493 1.00 64.21 2 ILE A CA 3
ATOM 2904 C C . ILE A 1 2 ? 4.634 -7.782 3.223 1.00 71.31 2 ILE A C 3
ATOM 2905 O O . ILE A 1 2 ? 3.609 -7.088 3.269 1.00 1.12 2 ILE A O 3
ATOM 2921 N N . LEU A 1 3 ? 5.329 -7.969 2.092 1.00 73.54 3 LEU A N 3
ATOM 2922 C CA . LEU A 1 3 ? 4.843 -7.510 0.788 1.00 15.11 3 LEU A CA 3
ATOM 2923 C C . LEU A 1 3 ? 3.922 -8.600 0.204 1.00 63.30 3 LEU A C 3
ATOM 2924 O O . LEU A 1 3 ? 4.386 -9.670 -0.195 1.00 12.32 3 LEU A O 3
ATOM 2940 N N . GLU A 1 4 ? 2.618 -8.319 0.220 1.00 60.12 4 GLU A N 3
ATOM 2941 C CA . GLU A 1 4 ? 1.584 -9.182 -0.368 1.00 52.44 4 GLU A CA 3
ATOM 2942 C C . GLU A 1 4 ? 1.446 -8.870 -1.871 1.00 13.40 4 GLU A C 3
ATOM 2943 O O . GLU A 1 4 ? 1.109 -7.754 -2.252 1.00 3.50 4 GLU A O 3
ATOM 2955 N N . ALA A 1 5 ? 1.747 -9.857 -2.717 1.00 12.30 5 ALA A N 3
ATOM 2956 C CA . ALA A 1 5 ? 1.550 -9.757 -4.170 1.00 35.10 5 ALA A CA 3
ATOM 2957 C C . ALA A 1 5 ? 0.299 -10.550 -4.563 1.00 32.13 5 ALA A C 3
ATOM 2958 O O . ALA A 1 5 ? 0.285 -11.782 -4.461 1.00 64.43 5 ALA A O 3
ATOM 2965 N N . HIS A 1 6 ? -0.775 -9.845 -4.968 1.00 72.43 6 HIS A N 3
ATOM 2966 C CA . HIS A 1 6 ? -2.048 -10.487 -5.358 1.00 42.32 6 HIS A CA 3
ATOM 2967 C C . HIS A 1 6 ? -2.392 -10.116 -6.802 1.00 65.22 6 HIS A C 3
ATOM 2968 O O . HIS A 1 6 ? -2.977 -9.069 -7.061 1.00 3.34 6 HIS A O 3
ATOM 2983 N N . TYR A 1 7 ? -2.010 -10.995 -7.738 1.00 24.30 7 TYR A N 3
ATOM 2984 C CA . TYR A 1 7 ? -2.386 -10.874 -9.156 1.00 25.22 7 TYR A CA 3
ATOM 2985 C C . TYR A 1 7 ? -3.739 -11.541 -9.386 1.00 3.15 7 TYR A C 3
ATOM 2986 O O . TYR A 1 7 ? -4.454 -11.203 -10.316 1.00 14.22 7 TYR A O 3
ATOM 3004 N N . THR A 1 8 ? -4.034 -12.540 -8.547 1.00 5.15 8 THR A N 3
ATOM 3005 C CA . THR A 1 8 ? -5.349 -13.159 -8.438 1.00 21.35 8 THR A CA 3
ATOM 3006 C C . THR A 1 8 ? -6.064 -12.569 -7.213 1.00 33.23 8 THR A C 3
ATOM 3007 O O . THR A 1 8 ? -5.564 -12.659 -6.084 1.00 14.32 8 THR A O 3
ATOM 3018 N N . ASN A 1 9 ? -7.217 -11.942 -7.464 1.00 21.40 9 ASN A N 3
ATOM 3019 C CA . ASN A 1 9 ? -8.028 -11.266 -6.450 1.00 65.41 9 ASN A CA 3
ATOM 3020 C C . ASN A 1 9 ? -9.518 -11.446 -6.876 1.00 50.13 9 ASN A C 3
ATOM 3021 O O . ASN A 1 9 ? -9.984 -12.591 -6.940 1.00 53.43 9 ASN A O 3
ATOM 3032 N N . LEU A 1 10 ? -10.252 -10.350 -7.175 1.00 52.30 10 LEU A N 3
ATOM 3033 C CA . LEU A 1 10 ? -11.616 -10.381 -7.760 1.00 21.00 10 LEU A CA 3
ATOM 3034 C C . LEU A 1 10 ? -12.040 -8.934 -8.069 1.00 4.32 10 LEU A C 3
ATOM 3035 O O . LEU A 1 10 ? -12.417 -8.609 -9.197 1.00 24.53 10 LEU A O 3
ATOM 3051 N N . LYS A 1 11 ? -11.960 -8.081 -7.037 1.00 2.32 11 LYS A N 3
ATOM 3052 C CA . LYS A 1 11 ? -12.176 -6.638 -7.110 1.00 31.24 11 LYS A CA 3
ATOM 3053 C C . LYS A 1 11 ? -11.493 -6.014 -5.883 1.00 14.25 11 LYS A C 3
ATOM 3054 O O . LYS A 1 11 ? -11.573 -6.571 -4.774 1.00 31.03 11 LYS A O 3
ATOM 3073 N N . CYS A 1 12 ? -10.783 -4.896 -6.089 1.00 1.44 12 CYS A N 3
ATOM 3074 C CA . CYS A 1 12 ? -10.026 -4.233 -5.019 1.00 22.42 12 CYS A CA 3
ATOM 3075 C C . CYS A 1 12 ? -10.993 -3.503 -4.063 1.00 34.14 12 CYS A C 3
ATOM 3076 O O . CYS A 1 12 ? -11.546 -2.450 -4.413 1.00 1.35 12 CYS A O 3
ATOM 3083 N N . ARG A 1 13 ? -11.212 -4.095 -2.867 1.00 3.41 13 ARG A N 3
ATOM 3084 C CA . ARG A 1 13 ? -12.184 -3.577 -1.884 1.00 1.13 13 ARG A CA 3
ATOM 3085 C C . ARG A 1 13 ? -11.551 -2.465 -1.011 1.00 71.12 13 ARG A C 3
ATOM 3086 O O . ARG A 1 13 ? -10.930 -2.729 0.028 1.00 51.02 13 ARG A O 3
ATOM 3107 N N . CYS A 1 14 ? -11.666 -1.223 -1.488 1.00 2.24 14 CYS A N 3
ATOM 3108 C CA . CYS A 1 14 ? -11.296 -0.020 -0.720 1.00 33.23 14 CYS A CA 3
ATOM 3109 C C . CYS A 1 14 ? -12.365 1.074 -0.909 1.00 13.10 14 CYS A C 3
ATOM 3110 O O . CYS A 1 14 ? -13.096 1.061 -1.903 1.00 31.35 14 CYS A O 3
ATOM 3117 N N . SER A 1 15 ? -12.440 2.024 0.044 1.00 73.22 15 SER A N 3
ATOM 3118 C CA . SER A 1 15 ? -13.383 3.165 -0.016 1.00 33.14 15 SER A CA 3
ATOM 3119 C C . SER A 1 15 ? -12.865 4.266 -0.974 1.00 20.14 15 SER A C 3
ATOM 3120 O O . SER A 1 15 ? -13.649 5.078 -1.478 1.00 10.42 15 SER A O 3
ATOM 3128 N N . GLY A 1 16 ? -11.541 4.282 -1.202 1.00 61.13 16 GLY A N 3
ATOM 3129 C CA . GLY A 1 16 ? -10.894 5.257 -2.080 1.00 14.51 16 GLY A CA 3
ATOM 3130 C C . GLY A 1 16 ? -9.425 5.397 -1.726 1.00 54.23 16 GLY A C 3
ATOM 3131 O O . GLY A 1 16 ? -9.046 5.102 -0.586 1.00 51.44 16 GLY A O 3
ATOM 3135 N N . VAL A 1 17 ? -8.608 5.925 -2.650 1.00 13.32 17 VAL A N 3
ATOM 3136 C CA . VAL A 1 17 ? -7.138 5.920 -2.505 1.00 63.44 17 VAL A CA 3
ATOM 3137 C C . VAL A 1 17 ? -6.673 7.299 -2.022 1.00 4.45 17 VAL A C 3
ATOM 3138 O O . VAL A 1 17 ? -7.165 8.334 -2.490 1.00 4.22 17 VAL A O 3
ATOM 3151 N N . ILE A 1 18 ? -5.763 7.297 -1.045 1.00 65.44 18 ILE A N 3
ATOM 3152 C CA . ILE A 1 18 ? -5.323 8.512 -0.351 1.00 42.25 18 ILE A CA 3
ATOM 3153 C C . ILE A 1 18 ? -3.865 8.810 -0.752 1.00 13.43 18 ILE A C 3
ATOM 3154 O O . ILE A 1 18 ? -3.031 7.901 -0.769 1.00 64.24 18 ILE A O 3
ATOM 3170 N N . SER A 1 19 ? -3.572 10.078 -1.079 1.00 51.41 19 SER A N 3
ATOM 3171 C CA . SER A 1 19 ? -2.228 10.528 -1.498 1.00 71.12 19 SER A CA 3
ATOM 3172 C C . SER A 1 19 ? -1.348 10.939 -0.291 1.00 12.01 19 SER A C 3
ATOM 3173 O O . SER A 1 19 ? -0.391 11.706 -0.451 1.00 42.31 19 SER A O 3
ATOM 3181 N N . THR A 1 20 ? -1.656 10.391 0.898 1.00 31.34 20 THR A N 3
ATOM 3182 C CA . THR A 1 20 ? -0.900 10.646 2.136 1.00 3.25 20 THR A CA 3
ATOM 3183 C C . THR A 1 20 ? 0.249 9.637 2.289 1.00 53.01 20 THR A C 3
ATOM 3184 O O . THR A 1 20 ? 0.202 8.529 1.730 1.00 40.43 20 THR A O 3
ATOM 3195 N N . VAL A 1 21 ? 1.274 10.046 3.055 1.00 0.44 21 VAL A N 3
ATOM 3196 C CA . VAL A 1 21 ? 2.399 9.183 3.429 1.00 65.15 21 VAL A CA 3
ATOM 3197 C C . VAL A 1 21 ? 2.006 8.378 4.674 1.00 73.22 21 VAL A C 3
ATOM 3198 O O . VAL A 1 21 ? 1.828 8.948 5.756 1.00 73.03 21 VAL A O 3
ATOM 3211 N N . VAL A 1 22 ? 1.850 7.065 4.503 1.00 3.21 22 VAL A N 3
ATOM 3212 C CA . VAL A 1 22 ? 1.526 6.141 5.598 1.00 42.33 22 VAL A CA 3
ATOM 3213 C C . VAL A 1 22 ? 2.849 5.677 6.242 1.00 14.23 22 VAL A C 3
ATOM 3214 O O . VAL A 1 22 ? 3.756 5.241 5.528 1.00 42.30 22 VAL A O 3
ATOM 3227 N N . GLY A 1 23 ? 2.949 5.798 7.580 1.00 70.41 23 GLY A N 3
ATOM 3228 C CA . GLY A 1 23 ? 4.202 5.546 8.302 1.00 30.30 23 GLY A CA 3
ATOM 3229 C C . GLY A 1 23 ? 4.603 4.073 8.335 1.00 21.24 23 GLY A C 3
ATOM 3230 O O . GLY A 1 23 ? 3.772 3.215 8.615 1.00 5.51 23 GLY A O 3
ATOM 3234 N N . LEU A 1 24 ? 5.891 3.789 8.082 1.00 30.41 24 LEU A N 3
ATOM 3235 C CA . LEU A 1 24 ? 6.418 2.402 7.999 1.00 11.01 24 LEU A CA 3
ATOM 3236 C C . LEU A 1 24 ? 6.222 1.638 9.332 1.00 23.44 24 LEU A C 3
ATOM 3237 O O . LEU A 1 24 ? 5.998 0.421 9.333 1.00 3.44 24 LEU A O 3
ATOM 3253 N N . ASN A 1 25 ? 6.269 2.382 10.449 1.00 32.35 25 ASN A N 3
ATOM 3254 C CA . ASN A 1 25 ? 6.065 1.838 11.806 1.00 35.24 25 ASN A CA 3
ATOM 3255 C C . ASN A 1 25 ? 4.606 1.378 12.037 1.00 15.14 25 ASN A C 3
ATOM 3256 O O . ASN A 1 25 ? 4.361 0.481 12.859 1.00 55.53 25 ASN A O 3
ATOM 3267 N N . ILE A 1 26 ? 3.637 2.005 11.324 1.00 53.02 26 ILE A N 3
ATOM 3268 C CA . ILE A 1 26 ? 2.208 1.655 11.457 1.00 63.25 26 ILE A CA 3
ATOM 3269 C C . ILE A 1 26 ? 1.788 0.654 10.364 1.00 55.53 26 ILE A C 3
ATOM 3270 O O . ILE A 1 26 ? 0.818 -0.074 10.552 1.00 15.12 26 ILE A O 3
ATOM 3286 N N . ILE A 1 27 ? 2.540 0.604 9.236 1.00 45.23 27 ILE A N 3
ATOM 3287 C CA . ILE A 1 27 ? 2.283 -0.356 8.129 1.00 51.11 27 ILE A CA 3
ATOM 3288 C C . ILE A 1 27 ? 2.595 -1.803 8.570 1.00 72.13 27 ILE A C 3
ATOM 3289 O O . ILE A 1 27 ? 3.606 -2.052 9.232 1.00 43.45 27 ILE A O 3
ATOM 3305 N N . ASP A 1 28 ? 1.714 -2.744 8.190 1.00 35.13 28 ASP A N 3
ATOM 3306 C CA . ASP A 1 28 ? 1.895 -4.190 8.449 1.00 12.34 28 ASP A CA 3
ATOM 3307 C C . ASP A 1 28 ? 2.195 -4.934 7.141 1.00 40.41 28 ASP A C 3
ATOM 3308 O O . ASP A 1 28 ? 3.180 -5.673 7.050 1.00 64.23 28 ASP A O 3
ATOM 3317 N N . ARG A 1 29 ? 1.319 -4.751 6.128 1.00 32.44 29 ARG A N 3
ATOM 3318 C CA . ARG A 1 29 ? 1.425 -5.465 4.835 1.00 33.34 29 ARG A CA 3
ATOM 3319 C C . ARG A 1 29 ? 0.992 -4.567 3.668 1.00 24.11 29 ARG A C 3
ATOM 3320 O O . ARG A 1 29 ? 0.024 -3.808 3.785 1.00 61.43 29 ARG A O 3
ATOM 3341 N N . ILE A 1 30 ? 1.710 -4.703 2.533 1.00 61.34 30 ILE A N 3
ATOM 3342 C CA . ILE A 1 30 ? 1.479 -3.903 1.310 1.00 51.22 30 ILE A CA 3
ATOM 3343 C C . ILE A 1 30 ? 0.971 -4.848 0.209 1.00 1.01 30 ILE A C 3
ATOM 3344 O O . ILE A 1 30 ? 1.723 -5.718 -0.233 1.00 62.34 30 ILE A O 3
ATOM 3360 N N . GLN A 1 31 ? -0.293 -4.690 -0.228 1.00 25.44 31 GLN A N 3
ATOM 3361 C CA . GLN A 1 31 ? -0.865 -5.531 -1.297 1.00 1.04 31 GLN A CA 3
ATOM 3362 C C . GLN A 1 31 ? -0.770 -4.803 -2.633 1.00 61.42 31 GLN A C 3
ATOM 3363 O O . GLN A 1 31 ? -1.521 -3.868 -2.883 1.00 73.01 31 GLN A O 3
ATOM 3377 N N . VAL A 1 32 ? 0.152 -5.244 -3.482 1.00 23.12 32 VAL A N 3
ATOM 3378 C CA . VAL A 1 32 ? 0.249 -4.768 -4.866 1.00 14.52 32 VAL A CA 3
ATOM 3379 C C . VAL A 1 32 ? -0.631 -5.673 -5.763 1.00 11.01 32 VAL A C 3
ATOM 3380 O O . VAL A 1 32 ? -0.360 -6.872 -5.919 1.00 75.24 32 VAL A O 3
ATOM 3393 N N . THR A 1 33 ? -1.753 -5.110 -6.261 1.00 51.11 33 THR A N 3
ATOM 3394 C CA . THR A 1 33 ? -2.679 -5.821 -7.160 1.00 50.21 33 THR A CA 3
ATOM 3395 C C . THR A 1 33 ? -2.497 -5.286 -8.600 1.00 34.05 33 THR A C 3
ATOM 3396 O O . THR A 1 33 ? -2.999 -4.200 -8.905 1.00 62.20 33 THR A O 3
ATOM 3407 N N . PRO A 1 34 ? -1.732 -6.009 -9.492 1.00 52.35 34 PRO A N 3
ATOM 3408 C CA . PRO A 1 34 ? -1.533 -5.589 -10.905 1.00 51.41 34 PRO A CA 3
ATOM 3409 C C . PRO A 1 34 ? -2.818 -5.795 -11.773 1.00 44.51 34 PRO A C 3
ATOM 3410 O O . PRO A 1 34 ? -3.698 -6.597 -11.408 1.00 75.33 34 PRO A O 3
ATOM 3421 N N . PRO A 1 35 ? -2.932 -5.080 -12.948 1.00 24.31 35 PRO A N 3
ATOM 3422 C CA . PRO A 1 35 ? -4.160 -5.080 -13.777 1.00 75.33 35 PRO A CA 3
ATOM 3423 C C . PRO A 1 35 ? -4.343 -6.385 -14.590 1.00 31.01 35 PRO A C 3
ATOM 3424 O O . PRO A 1 35 ? -3.363 -7.031 -14.986 1.00 21.42 35 PRO A O 3
ATOM 3435 N N . GLY A 1 36 ? -5.609 -6.750 -14.839 1.00 42.30 36 GLY A N 3
ATOM 3436 C CA . GLY A 1 36 ? -5.948 -7.941 -15.615 1.00 54.42 36 GLY A CA 3
ATOM 3437 C C . GLY A 1 36 ? -6.728 -8.966 -14.800 1.00 20.14 36 GLY A C 3
ATOM 3438 O O . GLY A 1 36 ? -7.955 -8.854 -14.674 1.00 11.14 36 GLY A O 3
ATOM 3442 N N . ASN A 1 37 ? -6.002 -9.942 -14.216 1.00 14.15 37 ASN A N 3
ATOM 3443 C CA . ASN A 1 37 ? -6.597 -11.133 -13.574 1.00 64.54 37 ASN A CA 3
ATOM 3444 C C . ASN A 1 37 ? -7.354 -10.753 -12.281 1.00 34.44 37 ASN A C 3
ATOM 3445 O O . ASN A 1 37 ? -8.518 -11.131 -12.105 1.00 52.34 37 ASN A O 3
ATOM 3456 N N . GLY A 1 38 ? -6.684 -9.989 -11.396 1.00 2.42 38 GLY A N 3
ATOM 3457 C CA . GLY A 1 38 ? -7.245 -9.620 -10.094 1.00 54.02 38 GLY A CA 3
ATOM 3458 C C . GLY A 1 38 ? -8.202 -8.451 -10.177 1.00 23.10 38 GLY A C 3
ATOM 3459 O O . GLY A 1 38 ? -9.421 -8.623 -10.046 1.00 53.41 38 GLY A O 3
ATOM 3463 N N . CYS A 1 39 ? -7.643 -7.251 -10.377 1.00 22.21 39 CYS A N 3
ATOM 3464 C CA . CYS A 1 39 ? -8.417 -6.007 -10.556 1.00 61.11 39 CYS A CA 3
ATOM 3465 C C . CYS A 1 39 ? -8.213 -5.466 -11.993 1.00 62.30 39 CYS A C 3
ATOM 3466 O O . CYS A 1 39 ? -7.190 -5.774 -12.613 1.00 14.23 39 CYS A O 3
ATOM 3473 N N . PRO A 1 40 ? -9.188 -4.662 -12.559 1.00 75.54 40 PRO A N 3
ATOM 3474 C CA . PRO A 1 40 ? -9.070 -4.102 -13.942 1.00 0.52 40 PRO A CA 3
ATOM 3475 C C . PRO A 1 40 ? -7.880 -3.125 -14.095 1.00 75.13 40 PRO A C 3
ATOM 3476 O O . PRO A 1 40 ? -7.405 -2.887 -15.210 1.00 32.24 40 PRO A O 3
ATOM 3487 N N . LYS A 1 41 ? -7.408 -2.584 -12.958 1.00 13.13 41 LYS A N 3
ATOM 3488 C CA . LYS A 1 41 ? -6.283 -1.631 -12.910 1.00 25.51 41 LYS A CA 3
ATOM 3489 C C . LYS A 1 41 ? -5.422 -1.895 -11.660 1.00 4.33 41 LYS A C 3
ATOM 3490 O O . LYS A 1 41 ? -5.842 -2.642 -10.765 1.00 43.33 41 LYS A O 3
ATOM 3509 N N . THR A 1 42 ? -4.215 -1.297 -11.620 1.00 30.42 42 THR A N 3
ATOM 3510 C CA . THR A 1 42 ? -3.285 -1.447 -10.488 1.00 4.54 42 THR A CA 3
ATOM 3511 C C . THR A 1 42 ? -3.809 -0.678 -9.258 1.00 73.30 42 THR A C 3
ATOM 3512 O O . THR A 1 42 ? -4.070 0.531 -9.346 1.00 1.33 42 THR A O 3
ATOM 3523 N N . GLU A 1 43 ? -3.954 -1.379 -8.128 1.00 63.12 43 GLU A N 3
ATOM 3524 C CA . GLU A 1 43 ? -4.460 -0.793 -6.872 1.00 3.22 43 GLU A CA 3
ATOM 3525 C C . GLU A 1 43 ? -3.675 -1.426 -5.706 1.00 4.34 43 GLU A C 3
ATOM 3526 O O . GLU A 1 43 ? -3.457 -2.648 -5.689 1.00 63.25 43 GLU A O 3
ATOM 3538 N N . VAL A 1 44 ? -3.206 -0.588 -4.762 1.00 13.02 44 VAL A N 3
ATOM 3539 C CA . VAL A 1 44 ? -2.302 -1.019 -3.688 1.00 52.33 44 VAL A CA 3
ATOM 3540 C C . VAL A 1 44 ? -2.993 -0.890 -2.320 1.00 2.02 44 VAL A C 3
ATOM 3541 O O . VAL A 1 44 ? -3.110 0.203 -1.783 1.00 12.35 44 VAL A O 3
ATOM 3554 N N . VAL A 1 45 ? -3.440 -2.027 -1.762 1.00 11.04 45 VAL A N 3
ATOM 3555 C CA . VAL A 1 45 ? -4.161 -2.069 -0.476 1.00 44.14 45 VAL A CA 3
ATOM 3556 C C . VAL A 1 45 ? -3.165 -2.330 0.676 1.00 54.11 45 VAL A C 3
ATOM 3557 O O . VAL A 1 45 ? -2.657 -3.440 0.835 1.00 61.11 45 VAL A O 3
ATOM 3570 N N . ILE A 1 46 ? -2.908 -1.302 1.489 1.00 54.33 46 ILE A N 3
ATOM 3571 C CA . ILE A 1 46 ? -2.011 -1.400 2.651 1.00 11.23 46 ILE A CA 3
ATOM 3572 C C . ILE A 1 46 ? -2.843 -1.667 3.920 1.00 3.41 46 ILE A C 3
ATOM 3573 O O . ILE A 1 46 ? -3.677 -0.837 4.312 1.00 13.42 46 ILE A O 3
ATOM 3589 N N . TRP A 1 47 ? -2.630 -2.836 4.544 1.00 25.24 47 TRP A N 3
ATOM 3590 C CA . TRP A 1 47 ? -3.135 -3.097 5.897 1.00 73.15 47 TRP A CA 3
ATOM 3591 C C . TRP A 1 47 ? -2.127 -2.500 6.881 1.00 32.20 47 TRP A C 3
ATOM 3592 O O . TRP A 1 47 ? -0.922 -2.760 6.755 1.00 0.30 47 TRP A O 3
ATOM 3613 N N . THR A 1 48 ? -2.592 -1.679 7.821 1.00 31.30 48 THR A N 3
ATOM 3614 C CA . THR A 1 48 ? -1.763 -1.279 8.961 1.00 33.24 48 THR A CA 3
ATOM 3615 C C . THR A 1 48 ? -1.877 -2.357 10.061 1.00 10.51 48 THR A C 3
ATOM 3616 O O . THR A 1 48 ? -2.808 -3.177 10.047 1.00 74.11 48 THR A O 3
ATOM 3627 N N . LYS A 1 49 ? -0.915 -2.365 11.003 1.00 43.22 49 LYS A N 3
ATOM 3628 C CA . LYS A 1 49 ? -0.936 -3.266 12.190 1.00 51.32 49 LYS A CA 3
ATOM 3629 C C . LYS A 1 49 ? -1.966 -2.791 13.235 1.00 31.11 49 LYS A C 3
ATOM 3630 O O . LYS A 1 49 ? -2.172 -3.439 14.259 1.00 63.32 49 LYS A O 3
ATOM 3649 N N . MET A 1 50 ? -2.592 -1.640 12.952 1.00 51.24 50 MET A N 3
ATOM 3650 C CA . MET A 1 50 ? -3.755 -1.129 13.693 1.00 42.51 50 MET A CA 3
ATOM 3651 C C . MET A 1 50 ? -5.067 -1.629 13.036 1.00 55.14 50 MET A C 3
ATOM 3652 O O . MET A 1 50 ? -6.165 -1.323 13.520 1.00 14.33 50 MET A O 3
ATOM 3666 N N . LYS A 1 51 ? -4.905 -2.380 11.917 1.00 32.53 51 LYS A N 3
ATOM 3667 C CA . LYS A 1 51 ? -5.986 -3.004 11.116 1.00 11.23 51 LYS A CA 3
ATOM 3668 C C . LYS A 1 51 ? -6.886 -1.973 10.408 1.00 3.42 51 LYS A C 3
ATOM 3669 O O . LYS A 1 51 ? -8.013 -2.289 10.010 1.00 54.14 51 LYS A O 3
ATOM 3688 N N . LYS A 1 52 ? -6.376 -0.740 10.247 1.00 35.32 52 LYS A N 3
ATOM 3689 C CA . LYS A 1 52 ? -6.983 0.261 9.356 1.00 64.40 52 LYS A CA 3
ATOM 3690 C C . LYS A 1 52 ? -6.549 -0.050 7.912 1.00 11.43 52 LYS A C 3
ATOM 3691 O O . LYS A 1 52 ? -5.345 -0.156 7.623 1.00 51.02 52 LYS A O 3
ATOM 3710 N N . VAL A 1 53 ? -7.537 -0.232 7.026 1.00 12.50 53 VAL A N 3
ATOM 3711 C CA . VAL A 1 53 ? -7.294 -0.521 5.608 1.00 10.52 53 VAL A CA 3
ATOM 3712 C C . VAL A 1 53 ? -7.144 0.814 4.852 1.00 3.04 53 VAL A C 3
ATOM 3713 O O . VAL A 1 53 ? -8.136 1.503 4.589 1.00 15.34 53 VAL A O 3
ATOM 3726 N N . ILE A 1 54 ? -5.889 1.181 4.551 1.00 33.44 54 ILE A N 3
ATOM 3727 C CA . ILE A 1 54 ? -5.554 2.378 3.759 1.00 2.23 54 ILE A CA 3
ATOM 3728 C C . ILE A 1 54 ? -5.042 1.904 2.394 1.00 73.22 54 ILE A C 3
ATOM 3729 O O . ILE A 1 54 ? -4.079 1.153 2.336 1.00 1.12 54 ILE A O 3
ATOM 3745 N N . CYS A 1 55 ? -5.683 2.329 1.310 1.00 21.43 55 CYS A N 3
ATOM 3746 C CA . CYS A 1 55 ? -5.254 1.989 -0.048 1.00 14.02 55 CYS A CA 3
ATOM 3747 C C . CYS A 1 55 ? -4.680 3.243 -0.709 1.00 62.25 55 CYS A C 3
ATOM 3748 O O . CYS A 1 55 ? -5.109 4.370 -0.417 1.00 14.14 55 CYS A O 3
ATOM 3755 N N . VAL A 1 56 ? -3.686 3.040 -1.570 1.00 74.33 56 VAL A N 3
ATOM 3756 C CA . VAL A 1 56 ? -2.933 4.112 -2.229 1.00 1.40 56 VAL A CA 3
ATOM 3757 C C . VAL A 1 56 ? -2.708 3.759 -3.709 1.00 24.32 56 VAL A C 3
ATOM 3758 O O . VAL A 1 56 ? -2.816 2.595 -4.117 1.00 73.03 56 VAL A O 3
ATOM 3771 N N . ASN A 1 57 ? -2.401 4.788 -4.496 1.00 12.22 57 ASN A N 3
ATOM 3772 C CA . ASN A 1 57 ? -2.092 4.654 -5.926 1.00 50.25 57 ASN A CA 3
ATOM 3773 C C . ASN A 1 57 ? -0.605 4.237 -6.114 1.00 71.12 57 ASN A C 3
ATOM 3774 O O . ASN A 1 57 ? 0.238 4.612 -5.293 1.00 35.51 57 ASN A O 3
ATOM 3785 N N . PRO A 1 58 ? -0.254 3.461 -7.198 1.00 42.44 58 PRO A N 3
ATOM 3786 C CA . PRO A 1 58 ? 1.149 3.008 -7.461 1.00 4.32 58 PRO A CA 3
ATOM 3787 C C . PRO A 1 58 ? 2.152 4.166 -7.654 1.00 72.04 58 PRO A C 3
ATOM 3788 O O . PRO A 1 58 ? 3.288 4.092 -7.176 1.00 1.42 58 PRO A O 3
ATOM 3799 N N . ARG A 1 59 ? 1.708 5.243 -8.336 1.00 0.41 59 ARG A N 3
ATOM 3800 C CA . ARG A 1 59 ? 2.571 6.399 -8.692 1.00 50.34 59 ARG A CA 3
ATOM 3801 C C . ARG A 1 59 ? 2.856 7.320 -7.462 1.00 4.53 59 ARG A C 3
ATOM 3802 O O . ARG A 1 59 ? 3.478 8.383 -7.605 1.00 24.45 59 ARG A O 3
ATOM 3823 N N . ALA A 1 60 ? 2.384 6.916 -6.258 1.00 0.42 60 ALA A N 3
ATOM 3824 C CA . ALA A 1 60 ? 2.739 7.585 -4.998 1.00 73.10 60 ALA A CA 3
ATOM 3825 C C . ALA A 1 60 ? 4.275 7.543 -4.817 1.00 41.35 60 ALA A C 3
ATOM 3826 O O . ALA A 1 60 ? 4.871 6.462 -4.731 1.00 24.13 60 ALA A O 3
ATOM 3833 N N . LYS A 1 61 ? 4.894 8.734 -4.818 1.00 53.11 61 LYS A N 3
ATOM 3834 C CA . LYS A 1 61 ? 6.362 8.903 -4.891 1.00 53.04 61 LYS A CA 3
ATOM 3835 C C . LYS A 1 61 ? 7.077 8.335 -3.649 1.00 14.23 61 LYS A C 3
ATOM 3836 O O . LYS A 1 61 ? 8.193 7.794 -3.753 1.00 21.31 61 LYS A O 3
ATOM 3855 N N . TRP A 1 62 ? 6.432 8.473 -2.476 1.00 13.25 62 TRP A N 3
ATOM 3856 C CA . TRP A 1 62 ? 6.944 7.916 -1.210 1.00 70.24 62 TRP A CA 3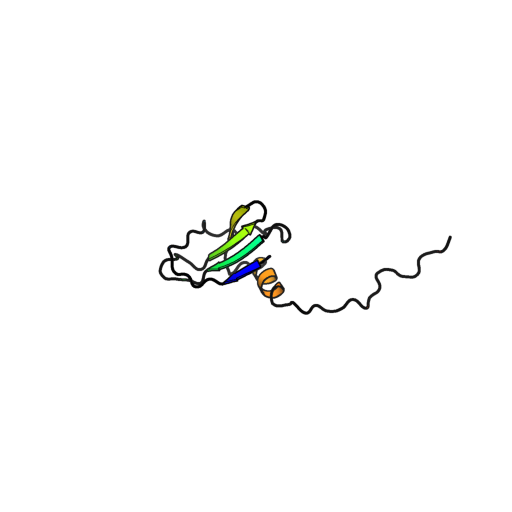
ATOM 3857 C C . TRP A 1 62 ? 6.845 6.377 -1.234 1.00 54.13 62 TRP A C 3
ATOM 3858 O O . TRP A 1 62 ? 7.654 5.688 -0.611 1.00 20.12 62 TRP A O 3
ATOM 3879 N N . LEU A 1 63 ? 5.799 5.860 -1.921 1.00 63.33 63 LEU A N 3
ATOM 3880 C CA . LEU A 1 63 ? 5.497 4.424 -1.972 1.00 3.23 63 LEU A CA 3
ATOM 3881 C C . LEU A 1 63 ? 6.608 3.673 -2.705 1.00 31.31 63 LEU A C 3
ATOM 3882 O O . LEU A 1 63 ? 6.978 2.581 -2.307 1.00 3.03 63 LEU A O 3
ATOM 3898 N N . GLN A 1 64 ? 7.121 4.279 -3.787 1.00 62.23 64 GLN A N 3
ATOM 3899 C CA . GLN A 1 64 ? 8.231 3.710 -4.569 1.00 31.14 64 GLN A CA 3
ATOM 3900 C C . GLN A 1 64 ? 9.521 3.638 -3.736 1.00 40.34 64 GLN A C 3
ATOM 3901 O O . GLN A 1 64 ? 10.321 2.700 -3.896 1.00 72.03 64 GLN A O 3
ATOM 3915 N N . ARG A 1 65 ? 9.685 4.618 -2.822 1.00 4.10 65 ARG A N 3
ATOM 3916 C CA . ARG A 1 65 ? 10.768 4.607 -1.827 1.00 12.31 65 ARG A CA 3
ATOM 3917 C C . ARG A 1 65 ? 10.589 3.409 -0.868 1.00 62.33 65 ARG A C 3
ATOM 3918 O O . ARG A 1 65 ? 11.551 2.708 -0.564 1.00 33.23 65 ARG A O 3
ATOM 3939 N N . LEU A 1 66 ? 9.330 3.176 -0.435 1.00 54.54 66 LEU A N 3
ATOM 3940 C CA . LEU A 1 66 ? 8.956 2.043 0.438 1.00 63.32 66 LEU A CA 3
ATOM 3941 C C . LEU A 1 66 ? 9.229 0.686 -0.253 1.00 55.21 66 LEU A C 3
ATOM 3942 O O . LEU A 1 66 ? 9.825 -0.218 0.351 1.00 25.33 66 LEU A O 3
ATOM 3958 N N . LEU A 1 67 ? 8.799 0.573 -1.529 1.00 34.04 67 LEU A N 3
ATOM 3959 C CA . LEU A 1 67 ? 8.863 -0.687 -2.299 1.00 53.10 67 LEU A CA 3
ATOM 3960 C C . LEU A 1 67 ? 10.328 -1.082 -2.575 1.00 75.41 67 LEU A C 3
ATOM 3961 O O . LEU A 1 67 ? 10.674 -2.269 -2.539 1.00 71.22 67 LEU A O 3
ATOM 3977 N N . ARG A 1 68 ? 11.183 -0.074 -2.835 1.00 41.20 68 ARG A N 3
ATOM 3978 C CA . ARG A 1 68 ? 12.633 -0.290 -2.992 1.00 53.11 68 ARG A CA 3
ATOM 3979 C C . ARG A 1 68 ? 13.293 -0.588 -1.625 1.00 42.42 68 ARG A C 3
ATOM 3980 O O . ARG A 1 68 ? 14.207 -1.411 -1.545 1.00 3.41 68 ARG A O 3
ATOM 4001 N N . HIS A 1 69 ? 12.782 0.060 -0.554 1.00 34.53 69 HIS A N 3
ATOM 4002 C CA . HIS A 1 69 ? 13.341 -0.055 0.818 1.00 62.11 69 HIS A CA 3
ATOM 4003 C C . HIS A 1 69 ? 13.133 -1.460 1.425 1.00 51.23 69 HIS A C 3
ATOM 4004 O O . HIS A 1 69 ? 14.011 -1.960 2.145 1.00 53.54 69 HIS A O 3
ATOM 4019 N N . VAL A 1 70 ? 11.964 -2.083 1.161 1.00 34.33 70 VAL A N 3
ATOM 4020 C CA . VAL A 1 70 ? 11.658 -3.443 1.683 1.00 11.03 70 VAL A CA 3
ATOM 4021 C C . VAL A 1 70 ? 12.514 -4.518 0.968 1.00 25.21 70 VAL A C 3
ATOM 4022 O O . VAL A 1 70 ? 12.705 -5.620 1.489 1.00 14.12 70 VAL A O 3
ATOM 4035 N N . GLN A 1 71 ? 13.019 -4.170 -0.231 1.00 22.45 71 GLN A N 3
ATOM 4036 C CA . GLN A 1 71 ? 13.944 -5.021 -1.011 1.00 55.43 71 GLN A CA 3
ATOM 4037 C C . GLN A 1 71 ? 15.414 -4.711 -0.648 1.00 40.42 71 GLN A C 3
ATOM 4038 O O . GLN A 1 71 ? 16.291 -5.570 -0.773 1.00 45.33 71 GLN A O 3
ATOM 4052 N N . SER A 1 72 ? 15.655 -3.467 -0.205 1.00 71.34 72 SER A N 3
ATOM 4053 C CA . SER A 1 72 ? 16.972 -3.004 0.285 1.00 62.03 72 SER A CA 3
ATOM 4054 C C . SER A 1 72 ? 17.164 -3.460 1.746 1.00 73.41 72 SER A C 3
ATOM 4055 O O . SER A 1 72 ? 16.187 -3.823 2.415 1.00 53.03 72 SER A O 3
ATOM 4063 N N . LYS A 1 73 ? 18.421 -3.458 2.241 1.00 74.31 73 LYS A N 3
ATOM 4064 C CA . LYS A 1 73 ? 18.703 -3.822 3.637 1.00 12.42 73 LYS A CA 3
ATOM 4065 C C . LYS A 1 73 ? 18.236 -2.686 4.562 1.00 0.33 73 LYS A C 3
ATOM 4066 O O . LYS A 1 73 ? 18.657 -1.534 4.398 1.00 61.40 73 LYS A O 3
ATOM 4085 N N . SER A 1 74 ? 17.348 -3.022 5.508 1.00 5.44 74 SER A N 3
ATOM 4086 C CA . SER A 1 74 ? 16.829 -2.081 6.517 1.00 52.33 74 SER A CA 3
ATOM 4087 C C . SER A 1 74 ? 17.925 -1.749 7.556 1.00 71.44 74 SER A C 3
ATOM 4088 O O . SER A 1 74 ? 18.991 -2.385 7.571 1.00 22.34 74 SER A O 3
ATOM 4096 N N . LEU A 1 75 ? 17.668 -0.737 8.411 1.00 72.01 75 LEU A N 3
ATOM 4097 C CA . LEU A 1 75 ? 18.626 -0.307 9.444 1.00 13.20 75 LEU A CA 3
ATOM 4098 C C . LEU A 1 75 ? 18.740 -1.402 10.520 1.00 32.35 75 LEU A C 3
ATOM 4099 O O . LEU A 1 75 ? 17.736 -1.851 11.080 1.00 63.30 75 LEU A O 3
ATOM 4115 N N . SER A 1 76 ? 19.979 -1.812 10.783 1.00 42.23 76 SER A N 3
ATOM 4116 C CA . SER A 1 76 ? 20.317 -2.871 11.738 1.00 11.23 76 SER A CA 3
ATOM 4117 C C . SER A 1 76 ? 21.543 -2.433 12.550 1.00 22.53 76 SER A C 3
ATOM 4118 O O . SER A 1 76 ? 22.275 -1.518 12.136 1.00 2.54 76 SER A O 3
ATOM 4126 N N . SER A 1 77 ? 21.752 -3.069 13.715 1.00 74.34 77 SER A N 3
ATOM 4127 C CA . SER A 1 77 ? 22.974 -2.887 14.498 1.00 31.45 77 SER A CA 3
ATOM 4128 C C . SER A 1 77 ? 24.149 -3.504 13.723 1.00 75.11 77 SER A C 3
ATOM 4129 O O . SER A 1 77 ? 24.286 -4.733 13.663 1.00 31.20 77 SER A O 3
ATOM 4137 N N . THR A 1 78 ? 24.934 -2.641 13.062 1.00 75.50 78 THR A N 3
ATOM 4138 C CA . THR A 1 78 ? 26.110 -3.060 12.293 1.00 54.45 78 THR A CA 3
ATOM 4139 C C . THR A 1 78 ? 27.260 -3.430 13.253 1.00 33.24 78 THR A C 3
ATOM 4140 O O . THR A 1 78 ? 27.420 -2.768 14.287 1.00 4.22 78 THR A O 3
ATOM 4151 N N . PRO A 1 79 ? 28.079 -4.482 12.939 1.00 24.22 79 PRO A N 3
ATOM 4152 C CA . PRO A 1 79 ? 29.292 -4.798 13.729 1.00 61.42 79 PRO A CA 3
ATOM 4153 C C . PRO A 1 79 ? 30.363 -3.683 13.594 1.00 32.14 79 PRO A C 3
ATOM 4154 O O . PRO A 1 79 ? 30.280 -2.839 12.684 1.00 24.55 79 PRO A O 3
ATOM 4165 N N . GLN A 1 80 ? 31.340 -3.698 14.517 1.00 3.00 80 GLN A N 3
ATOM 4166 C CA . GLN A 1 80 ? 32.425 -2.696 14.598 1.00 41.53 80 GLN A CA 3
ATOM 4167 C C . GLN A 1 80 ? 33.139 -2.502 13.237 1.00 45.32 80 GLN A C 3
ATOM 4168 O O . GLN A 1 80 ? 33.744 -3.434 12.692 1.00 65.23 80 GLN A O 3
ATOM 4182 N N . ALA A 1 81 ? 32.988 -1.287 12.676 1.00 54.44 81 ALA A N 3
ATOM 4183 C CA . ALA A 1 81 ? 33.559 -0.907 11.368 1.00 33.33 81 ALA A CA 3
ATOM 4184 C C . ALA A 1 81 ? 35.111 -0.929 11.429 1.00 72.40 81 ALA A C 3
ATOM 4185 O O . ALA A 1 81 ? 35.677 -0.568 12.475 1.00 10.12 81 ALA A O 3
ATOM 4192 N N . PRO A 1 82 ? 35.821 -1.358 10.321 1.00 63.22 82 PRO A N 3
ATOM 4193 C CA . PRO A 1 82 ? 37.311 -1.490 10.290 1.00 5.12 82 PRO A CA 3
ATOM 4194 C C . PRO A 1 82 ? 38.065 -0.222 10.767 1.00 24.44 82 PRO A C 3
ATOM 4195 O O . PRO A 1 82 ? 37.530 0.891 10.714 1.00 23.34 82 PRO A O 3
ATOM 4206 N N . VAL A 1 83 ? 39.326 -0.420 11.192 1.00 4.42 83 VAL A N 3
ATOM 4207 C CA . VAL A 1 83 ? 40.156 0.632 11.821 1.00 44.21 83 VAL A CA 3
ATOM 4208 C C . VAL A 1 83 ? 40.509 1.725 10.789 1.00 40.33 83 VAL A C 3
ATOM 4209 O O . VAL A 1 83 ? 41.182 1.448 9.788 1.00 63.55 83 VAL A O 3
ATOM 4222 N N . SER A 1 84 ? 40.007 2.944 11.032 1.00 2.11 84 SER A N 3
ATOM 4223 C CA . SER A 1 84 ? 40.268 4.119 10.200 1.00 41.11 84 SER A CA 3
ATOM 4224 C C . SER A 1 84 ? 40.637 5.302 11.118 1.00 71.21 84 SER A C 3
ATOM 4225 O O . SER A 1 84 ? 39.767 5.873 11.784 1.00 64.11 84 SER A O 3
ATOM 4233 N N . LYS A 1 85 ? 41.942 5.612 11.212 1.00 21.40 85 LYS A N 3
ATOM 4234 C CA . LYS A 1 85 ? 42.452 6.769 11.981 1.00 41.21 85 LYS A CA 3
ATOM 4235 C C . LYS A 1 85 ? 43.257 7.695 11.055 1.00 1.44 85 LYS A C 3
ATOM 4236 O O . LYS A 1 85 ? 43.772 7.250 10.020 1.00 23.10 85 LYS A O 3
ATOM 4255 N N . ARG A 1 86 ? 43.376 8.976 11.448 1.00 70.41 86 ARG A N 3
ATOM 4256 C CA . ARG A 1 86 ? 44.142 9.987 10.693 1.00 75.53 86 ARG A CA 3
ATOM 4257 C C . ARG A 1 86 ? 44.595 11.087 11.672 1.00 52.22 86 ARG A C 3
ATOM 4258 O O . ARG A 1 86 ? 43.758 11.735 12.318 1.00 75.14 86 ARG A O 3
ATOM 4279 N N . ARG A 1 87 ? 45.918 11.283 11.785 1.00 75.33 87 ARG A N 3
ATOM 4280 C CA . ARG A 1 87 ? 46.519 12.255 12.721 1.00 61.52 87 ARG A CA 3
ATOM 4281 C C . ARG A 1 87 ? 47.020 13.496 11.949 1.00 11.30 87 ARG A C 3
ATOM 4282 O O . ARG A 1 87 ? 47.702 13.360 10.932 1.00 54.23 87 ARG A O 3
ATOM 4303 N N . ALA A 1 88 ? 46.662 14.701 12.430 1.00 43.14 88 ALA A N 3
ATOM 4304 C CA . ALA A 1 88 ? 47.147 15.975 11.860 1.00 12.24 88 ALA A CA 3
ATOM 4305 C C . ALA A 1 88 ? 48.287 16.541 12.720 1.00 1.45 88 ALA A C 3
ATOM 4306 O O . ALA A 1 88 ? 48.040 17.210 13.731 1.00 21.13 88 ALA A O 3
ATOM 4313 N N . ALA A 1 89 ? 49.531 16.220 12.332 1.00 41.25 89 ALA A N 3
ATOM 4314 C CA . ALA A 1 89 ? 50.744 16.689 13.012 1.00 45.11 89 ALA A CA 3
ATOM 4315 C C . ALA A 1 89 ? 51.940 16.601 12.034 1.00 63.04 89 ALA A C 3
ATOM 4316 O O . ALA A 1 89 ? 52.570 15.526 11.934 1.00 72.12 89 ALA A O 3
ATOM 4324 N N . MET A 1 1 ? 7.137 -4.817 6.905 1.00 32.22 1 MET A N 4
ATOM 4325 C CA . MET A 1 1 ? 6.096 -4.796 5.852 1.00 42.03 1 MET A CA 4
ATOM 4326 C C . MET A 1 1 ? 6.199 -6.070 5.009 1.00 13.35 1 MET A C 4
ATOM 4327 O O . MET A 1 1 ? 7.070 -6.159 4.134 1.00 72.30 1 MET A O 4
ATOM 4343 N N . ILE A 1 2 ? 5.351 -7.074 5.300 1.00 52.13 2 ILE A N 4
ATOM 4344 C CA . ILE A 1 2 ? 5.267 -8.303 4.479 1.00 30.21 2 ILE A CA 4
ATOM 4345 C C . ILE A 1 2 ? 4.459 -7.980 3.205 1.00 71.21 2 ILE A C 4
ATOM 4346 O O . ILE A 1 2 ? 3.418 -7.326 3.289 1.00 24.02 2 ILE A O 4
ATOM 4362 N N . LEU A 1 3 ? 4.956 -8.408 2.033 1.00 41.12 3 LEU A N 4
ATOM 4363 C CA . LEU A 1 3 ? 4.378 -8.031 0.736 1.00 65.40 3 LEU A CA 4
ATOM 4364 C C . LEU A 1 3 ? 3.511 -9.171 0.173 1.00 51.23 3 LEU A C 4
ATOM 4365 O O . LEU A 1 3 ? 4.023 -10.245 -0.164 1.00 53.34 3 LEU A O 4
ATOM 4381 N N . GLU A 1 4 ? 2.193 -8.933 0.118 1.00 72.42 4 GLU A N 4
ATOM 4382 C CA . GLU A 1 4 ? 1.215 -9.840 -0.505 1.00 40.42 4 GLU A CA 4
ATOM 4383 C C . GLU A 1 4 ? 1.087 -9.522 -2.011 1.00 51.14 4 GLU A C 4
ATOM 4384 O O . GLU A 1 4 ? 1.227 -8.369 -2.428 1.00 40.01 4 GLU A O 4
ATOM 4396 N N . ALA A 1 5 ? 0.850 -10.559 -2.821 1.00 40.43 5 ALA A N 4
ATOM 4397 C CA . ALA A 1 5 ? 0.578 -10.418 -4.264 1.00 52.23 5 ALA A CA 4
ATOM 4398 C C . ALA A 1 5 ? -0.809 -10.993 -4.574 1.00 55.32 5 ALA A C 4
ATOM 4399 O O . ALA A 1 5 ? -1.142 -12.086 -4.104 1.00 64.44 5 ALA A O 4
ATOM 4406 N N . HIS A 1 6 ? -1.618 -10.263 -5.351 1.00 51.12 6 HIS A N 4
ATOM 4407 C CA . HIS A 1 6 ? -2.979 -10.715 -5.715 1.00 65.42 6 HIS A CA 4
ATOM 4408 C C . HIS A 1 6 ? -2.900 -11.623 -6.966 1.00 60.42 6 HIS A C 4
ATOM 4409 O O . HIS A 1 6 ? -2.876 -11.126 -8.094 1.00 2.10 6 HIS A O 4
ATOM 4424 N N . TYR A 1 7 ? -2.858 -12.954 -6.751 1.00 54.34 7 TYR A N 4
ATOM 4425 C CA . TYR A 1 7 ? -2.663 -13.941 -7.831 1.00 42.04 7 TYR A CA 4
ATOM 4426 C C . TYR A 1 7 ? -3.958 -14.137 -8.638 1.00 4.23 7 TYR A C 4
ATOM 4427 O O . TYR A 1 7 ? -3.977 -13.916 -9.853 1.00 43.21 7 TYR A O 4
ATOM 4445 N N . THR A 1 8 ? -5.029 -14.568 -7.954 1.00 73.12 8 THR A N 4
ATOM 4446 C CA . THR A 1 8 ? -6.325 -14.821 -8.586 1.00 24.45 8 THR A CA 4
ATOM 4447 C C . THR A 1 8 ? -7.012 -13.479 -8.906 1.00 44.34 8 THR A C 4
ATOM 4448 O O . THR A 1 8 ? -7.040 -13.061 -10.070 1.00 35.01 8 THR A O 4
ATOM 4459 N N . ASN A 1 9 ? -7.495 -12.790 -7.850 1.00 34.42 9 ASN A N 4
ATOM 4460 C CA . ASN A 1 9 ? -8.063 -11.428 -7.929 1.00 60.13 9 ASN A CA 4
ATOM 4461 C C . ASN A 1 9 ? -9.246 -11.302 -8.923 1.00 1.24 9 ASN A C 4
ATOM 4462 O O . ASN A 1 9 ? -9.040 -11.006 -10.106 1.00 63.22 9 ASN A O 4
ATOM 4473 N N . LEU A 1 10 ? -10.480 -11.527 -8.437 1.00 30.31 10 LEU A N 4
ATOM 4474 C CA . LEU A 1 10 ? -11.696 -11.299 -9.239 1.00 73.31 10 LEU A CA 4
ATOM 4475 C C . LEU A 1 10 ? -11.994 -9.784 -9.206 1.00 72.33 10 LEU A C 4
ATOM 4476 O O . LEU A 1 10 ? -11.968 -9.106 -10.238 1.00 64.52 10 LEU A O 4
ATOM 4492 N N . LYS A 1 11 ? -12.242 -9.264 -7.991 1.00 15.25 11 LYS A N 4
ATOM 4493 C CA . LYS A 1 11 ? -12.493 -7.833 -7.748 1.00 35.10 11 LYS A CA 4
ATOM 4494 C C . LYS A 1 11 ? -11.653 -7.353 -6.550 1.00 11.11 11 LYS A C 4
ATOM 4495 O O . LYS A 1 11 ? -11.659 -7.989 -5.487 1.00 40.23 11 LYS A O 4
ATOM 4514 N N . CYS A 1 12 ? -10.956 -6.216 -6.713 1.00 2.50 12 CYS A N 4
ATOM 4515 C CA . CYS A 1 12 ? -10.160 -5.611 -5.644 1.00 21.12 12 CYS A CA 4
ATOM 4516 C C . CYS A 1 12 ? -11.080 -4.735 -4.784 1.00 31.34 12 CYS A C 4
ATOM 4517 O O . CYS A 1 12 ? -11.485 -3.640 -5.202 1.00 64.14 12 CYS A O 4
ATOM 4524 N N . ARG A 1 13 ? -11.451 -5.242 -3.597 1.00 53.20 13 ARG A N 4
ATOM 4525 C CA . ARG A 1 13 ? -12.354 -4.541 -2.683 1.00 53.03 13 ARG A CA 4
ATOM 4526 C C . ARG A 1 13 ? -11.571 -3.864 -1.562 1.00 44.24 13 ARG A C 4
ATOM 4527 O O . ARG A 1 13 ? -11.260 -4.467 -0.533 1.00 20.42 13 ARG A O 4
ATOM 4548 N N . CYS A 1 14 ? -11.206 -2.613 -1.836 1.00 32.14 14 CYS A N 4
ATOM 4549 C CA . CYS A 1 14 ? -10.703 -1.659 -0.848 1.00 23.35 14 CYS A CA 4
ATOM 4550 C C . CYS A 1 14 ? -11.437 -0.324 -1.063 1.00 2.20 14 CYS A C 4
ATOM 4551 O O . CYS A 1 14 ? -12.032 -0.116 -2.137 1.00 44.13 14 CYS A O 4
ATOM 4558 N N . SER A 1 15 ? -11.402 0.552 -0.045 1.00 65.13 15 SER A N 4
ATOM 4559 C CA . SER A 1 15 ? -12.086 1.867 -0.040 1.00 43.01 15 SER A CA 4
ATOM 4560 C C . SER A 1 15 ? -11.844 2.704 -1.335 1.00 61.55 15 SER A C 4
ATOM 4561 O O . SER A 1 15 ? -12.726 3.456 -1.772 1.00 1.40 15 SER A O 4
ATOM 4569 N N . GLY A 1 16 ? -10.644 2.545 -1.935 1.00 73.25 16 GLY A N 4
ATOM 4570 C CA . GLY A 1 16 ? -10.290 3.194 -3.200 1.00 35.24 16 GLY A CA 4
ATOM 4571 C C . GLY A 1 16 ? -8.792 3.417 -3.298 1.00 31.22 16 GLY A C 4
ATOM 4572 O O . GLY A 1 16 ? -8.017 2.453 -3.275 1.00 32.03 16 GLY A O 4
ATOM 4576 N N . VAL A 1 17 ? -8.389 4.688 -3.435 1.00 72.44 17 VAL A N 4
ATOM 4577 C CA . VAL A 1 17 ? -6.986 5.136 -3.332 1.00 61.43 17 VAL A CA 4
ATOM 4578 C C . VAL A 1 17 ? -6.959 6.421 -2.487 1.00 75.22 17 VAL A C 4
ATOM 4579 O O . VAL A 1 17 ? -7.830 7.282 -2.643 1.00 43.54 17 VAL A O 4
ATOM 4592 N N . ILE A 1 18 ? -5.988 6.532 -1.565 1.00 42.14 18 ILE A N 4
ATOM 4593 C CA . ILE A 1 18 ? -5.858 7.692 -0.664 1.00 21.40 18 ILE A CA 4
ATOM 4594 C C . ILE A 1 18 ? -4.474 8.318 -0.903 1.00 34.55 18 ILE A C 4
ATOM 4595 O O . ILE A 1 18 ? -3.468 7.605 -0.901 1.00 1.34 18 ILE A O 4
ATOM 4611 N N . SER A 1 19 ? -4.432 9.642 -1.120 1.00 23.43 19 SER A N 4
ATOM 4612 C CA . SER A 1 19 ? -3.202 10.374 -1.492 1.00 64.13 19 SER A CA 4
ATOM 4613 C C . SER A 1 19 ? -2.434 10.864 -0.243 1.00 24.11 19 SER A C 4
ATOM 4614 O O . SER A 1 19 ? -1.608 11.780 -0.337 1.00 12.43 19 SER A O 4
ATOM 4622 N N . THR A 1 20 ? -2.700 10.239 0.921 1.00 31.40 20 THR A N 4
ATOM 4623 C CA . THR A 1 20 ? -2.019 10.551 2.187 1.00 41.22 20 THR A CA 4
ATOM 4624 C C . THR A 1 20 ? -0.812 9.622 2.381 1.00 15.04 20 THR A C 4
ATOM 4625 O O . THR A 1 20 ? -0.870 8.439 2.022 1.00 30.23 20 THR A O 4
ATOM 4636 N N . VAL A 1 21 ? 0.270 10.170 2.950 1.00 45.05 21 VAL A N 4
ATOM 4637 C CA . VAL A 1 21 ? 1.456 9.395 3.322 1.00 34.41 21 VAL A CA 4
ATOM 4638 C C . VAL A 1 21 ? 1.144 8.578 4.599 1.00 62.33 21 VAL A C 4
ATOM 4639 O O . VAL A 1 21 ? 0.587 9.118 5.565 1.00 53.24 21 VAL A O 4
ATOM 4652 N N . VAL A 1 22 ? 1.428 7.268 4.571 1.00 3.42 22 VAL A N 4
ATOM 4653 C CA . VAL A 1 22 ? 1.216 6.373 5.723 1.00 3.11 22 VAL A CA 4
ATOM 4654 C C . VAL A 1 22 ? 2.557 6.197 6.453 1.00 2.32 22 VAL A C 4
ATOM 4655 O O . VAL A 1 22 ? 3.585 5.972 5.803 1.00 43.12 22 VAL A O 4
ATOM 4668 N N . GLY A 1 23 ? 2.531 6.319 7.792 1.00 1.53 23 GLY A N 4
ATOM 4669 C CA . GLY A 1 23 ? 3.734 6.241 8.620 1.00 21.21 23 GLY A CA 4
ATOM 4670 C C . GLY A 1 23 ? 4.314 4.837 8.698 1.00 12.11 23 GLY A C 4
ATOM 4671 O O . GLY A 1 23 ? 3.598 3.883 9.004 1.00 25.21 23 GLY A O 4
ATOM 4675 N N . LEU A 1 24 ? 5.634 4.728 8.470 1.00 75.33 24 LEU A N 4
ATOM 4676 C CA . LEU A 1 24 ? 6.355 3.437 8.391 1.00 35.02 24 LEU A CA 4
ATOM 4677 C C . LEU A 1 24 ? 6.215 2.647 9.708 1.00 52.00 24 LEU A C 4
ATOM 4678 O O . LEU A 1 24 ? 6.066 1.420 9.695 1.00 60.25 24 LEU A O 4
ATOM 4694 N N . ASN A 1 25 ? 6.209 3.390 10.829 1.00 75.02 25 ASN A N 4
ATOM 4695 C CA . ASN A 1 25 ? 6.056 2.831 12.186 1.00 40.02 25 ASN A CA 4
ATOM 4696 C C . ASN A 1 25 ? 4.726 2.064 12.356 1.00 70.11 25 ASN A C 4
ATOM 4697 O O . ASN A 1 25 ? 4.641 1.153 13.180 1.00 4.41 25 ASN A O 4
ATOM 4708 N N . ILE A 1 26 ? 3.682 2.440 11.582 1.00 41.42 26 ILE A N 4
ATOM 4709 C CA . ILE A 1 26 ? 2.360 1.777 11.661 1.00 53.41 26 ILE A CA 4
ATOM 4710 C C . ILE A 1 26 ? 2.095 0.851 10.461 1.00 35.14 26 ILE A C 4
ATOM 4711 O O . ILE A 1 26 ? 1.236 -0.026 10.571 1.00 71.13 26 ILE A O 4
ATOM 4727 N N . ILE A 1 27 ? 2.814 1.041 9.322 1.00 1.14 27 ILE A N 4
ATOM 4728 C CA . ILE A 1 27 ? 2.657 0.155 8.145 1.00 54.35 27 ILE A CA 4
ATOM 4729 C C . ILE A 1 27 ? 3.046 -1.288 8.539 1.00 65.14 27 ILE A C 4
ATOM 4730 O O . ILE A 1 27 ? 4.229 -1.600 8.724 1.00 55.23 27 ILE A O 4
ATOM 4746 N N . ASP A 1 28 ? 2.025 -2.139 8.669 1.00 61.35 28 ASP A N 4
ATOM 4747 C CA . ASP A 1 28 ? 2.159 -3.537 9.112 1.00 72.03 28 ASP A CA 4
ATOM 4748 C C . ASP A 1 28 ? 2.499 -4.419 7.913 1.00 63.13 28 ASP A C 4
ATOM 4749 O O . ASP A 1 28 ? 3.492 -5.163 7.930 1.00 50.23 28 ASP A O 4
ATOM 4758 N N . ARG A 1 29 ? 1.682 -4.298 6.858 1.00 5.10 29 ARG A N 4
ATOM 4759 C CA . ARG A 1 29 ? 1.822 -5.083 5.622 1.00 2.32 29 ARG A CA 4
ATOM 4760 C C . ARG A 1 29 ? 1.388 -4.249 4.412 1.00 21.03 29 ARG A C 4
ATOM 4761 O O . ARG A 1 29 ? 0.678 -3.249 4.559 1.00 2.14 29 ARG A O 4
ATOM 4782 N N . ILE A 1 30 ? 1.844 -4.669 3.221 1.00 34.50 30 ILE A N 4
ATOM 4783 C CA . ILE A 1 30 ? 1.552 -4.011 1.936 1.00 3.14 30 ILE A CA 4
ATOM 4784 C C . ILE A 1 30 ? 1.223 -5.108 0.910 1.00 24.55 30 ILE A C 4
ATOM 4785 O O . ILE A 1 30 ? 1.840 -6.162 0.919 1.00 54.20 30 ILE A O 4
ATOM 4801 N N . GLN A 1 31 ? 0.258 -4.848 0.028 1.00 45.31 31 GLN A N 4
ATOM 4802 C CA . GLN A 1 31 ? -0.081 -5.732 -1.088 1.00 43.14 31 GLN A CA 4
ATOM 4803 C C . GLN A 1 31 ? 0.015 -4.937 -2.380 1.00 33.14 31 GLN A C 4
ATOM 4804 O O . GLN A 1 31 ? -0.323 -3.759 -2.399 1.00 61.40 31 GLN A O 4
ATOM 4818 N N . VAL A 1 32 ? 0.470 -5.583 -3.448 1.00 52.20 32 VAL A N 4
ATOM 4819 C CA . VAL A 1 32 ? 0.484 -5.002 -4.797 1.00 3.25 32 VAL A CA 4
ATOM 4820 C C . VAL A 1 32 ? -0.503 -5.780 -5.683 1.00 22.01 32 VAL A C 4
ATOM 4821 O O . VAL A 1 32 ? -0.414 -7.012 -5.798 1.00 43.54 32 VAL A O 4
ATOM 4834 N N . THR A 1 33 ? -1.501 -5.069 -6.237 1.00 14.04 33 THR A N 4
ATOM 4835 C CA . THR A 1 33 ? -2.433 -5.633 -7.224 1.00 72.01 33 THR A CA 4
ATOM 4836 C C . THR A 1 33 ? -2.241 -4.937 -8.589 1.00 31.14 33 THR A C 4
ATOM 4837 O O . THR A 1 33 ? -2.666 -3.782 -8.749 1.00 51.34 33 THR A O 4
ATOM 4848 N N . PRO A 1 34 ? -1.551 -5.603 -9.573 1.00 54.21 34 PRO A N 4
ATOM 4849 C CA . PRO A 1 34 ? -1.484 -5.127 -10.977 1.00 11.35 34 PRO A CA 4
ATOM 4850 C C . PRO A 1 34 ? -2.816 -5.368 -11.738 1.00 73.33 34 PRO A C 4
ATOM 4851 O O . PRO A 1 34 ? -3.628 -6.209 -11.314 1.00 25.30 34 PRO A O 4
ATOM 4862 N N . PRO A 1 35 ? -3.071 -4.627 -12.870 1.00 10.13 35 PRO A N 4
ATOM 4863 C CA . PRO A 1 35 ? -4.248 -4.878 -13.738 1.00 22.24 35 PRO A CA 4
ATOM 4864 C C . PRO A 1 35 ? -4.122 -6.187 -14.561 1.00 41.01 35 PRO A C 4
ATOM 4865 O O . PRO A 1 35 ? -3.122 -6.912 -14.462 1.00 34.52 35 PRO A O 4
ATOM 4876 N N . GLY A 1 36 ? -5.163 -6.499 -15.353 1.00 10.12 36 GLY A N 4
ATOM 4877 C CA . GLY A 1 36 ? -5.159 -7.691 -16.218 1.00 32.32 36 GLY A CA 4
ATOM 4878 C C . GLY A 1 36 ? -5.815 -8.911 -15.567 1.00 75.32 36 GLY A C 4
ATOM 4879 O O . GLY A 1 36 ? -6.354 -9.770 -16.265 1.00 72.11 36 GLY A O 4
ATOM 4883 N N . ASN A 1 37 ? -5.751 -8.987 -14.221 1.00 75.42 37 ASN A N 4
ATOM 4884 C CA . ASN A 1 37 ? -6.373 -10.088 -13.438 1.00 21.11 37 ASN A CA 4
ATOM 4885 C C . ASN A 1 37 ? -7.895 -9.895 -13.302 1.00 52.55 37 ASN A C 4
ATOM 4886 O O . ASN A 1 37 ? -8.609 -10.840 -12.969 1.00 43.52 37 ASN A O 4
ATOM 4897 N N . GLY A 1 38 ? -8.374 -8.663 -13.551 1.00 12.32 38 GLY A N 4
ATOM 4898 C CA . GLY A 1 38 ? -9.802 -8.332 -13.450 1.00 41.41 38 GLY A CA 4
ATOM 4899 C C . GLY A 1 38 ? -10.009 -6.866 -13.110 1.00 45.03 38 GLY A C 4
ATOM 4900 O O . GLY A 1 38 ? -10.874 -6.197 -13.688 1.00 3.20 38 GLY A O 4
ATOM 4904 N N . CYS A 1 39 ? -9.196 -6.369 -12.164 1.00 13.42 39 CYS A N 4
ATOM 4905 C CA . CYS A 1 39 ? -9.219 -4.963 -11.726 1.00 4.25 39 CYS A CA 4
ATOM 4906 C C . CYS A 1 39 ? -8.540 -4.053 -12.778 1.00 4.42 39 CYS A C 4
ATOM 4907 O O . CYS A 1 39 ? -7.370 -4.284 -13.098 1.00 71.52 39 CYS A O 4
ATOM 4914 N N . PRO A 1 40 ? -9.258 -3.028 -13.374 1.00 50.03 40 PRO A N 4
ATOM 4915 C CA . PRO A 1 40 ? -8.633 -2.070 -14.329 1.00 3.12 40 PRO A CA 4
ATOM 4916 C C . PRO A 1 40 ? -7.665 -1.080 -13.642 1.00 33.42 40 PRO A C 4
ATOM 4917 O O . PRO A 1 40 ? -6.873 -0.417 -14.320 1.00 75.35 40 PRO A O 4
ATOM 4928 N N . LYS A 1 41 ? -7.729 -0.997 -12.300 1.00 64.41 41 LYS A N 4
ATOM 4929 C CA . LYS A 1 41 ? -6.873 -0.097 -11.502 1.00 22.14 41 LYS A CA 4
ATOM 4930 C C . LYS A 1 41 ? -5.747 -0.903 -10.829 1.00 50.34 41 LYS A C 4
ATOM 4931 O O . LYS A 1 41 ? -5.939 -2.073 -10.472 1.00 61.14 41 LYS A O 4
ATOM 4950 N N . THR A 1 42 ? -4.574 -0.266 -10.678 1.00 31.41 42 THR A N 4
ATOM 4951 C CA . THR A 1 42 ? -3.484 -0.787 -9.851 1.00 74.42 42 THR A CA 4
ATOM 4952 C C . THR A 1 42 ? -3.711 -0.328 -8.403 1.00 52.25 42 THR A C 4
ATOM 4953 O O . THR A 1 42 ? -3.671 0.877 -8.123 1.00 72.15 42 THR A O 4
ATOM 4964 N N . GLU A 1 43 ? -3.957 -1.285 -7.496 1.00 20.02 43 GLU A N 4
ATOM 4965 C CA . GLU A 1 43 ? -4.325 -0.999 -6.093 1.00 20.04 43 GLU A CA 4
ATOM 4966 C C . GLU A 1 43 ? -3.292 -1.616 -5.146 1.00 42.30 43 GLU A C 4
ATOM 4967 O O . GLU A 1 43 ? -3.139 -2.842 -5.078 1.00 72.45 43 GLU A O 4
ATOM 4979 N N . VAL A 1 44 ? -2.548 -0.745 -4.454 1.00 61.13 44 VAL A N 4
ATOM 4980 C CA . VAL A 1 44 ? -1.553 -1.139 -3.467 1.00 3.34 44 VAL A CA 4
ATOM 4981 C C . VAL A 1 44 ? -2.184 -1.031 -2.070 1.00 11.14 44 VAL A C 4
ATOM 4982 O O . VAL A 1 44 ? -2.366 0.069 -1.549 1.00 44.25 44 VAL A O 4
ATOM 4995 N N . VAL A 1 45 ? -2.551 -2.185 -1.494 1.00 50.15 45 VAL A N 4
ATOM 4996 C CA . VAL A 1 45 ? -3.334 -2.245 -0.250 1.00 72.44 45 VAL A CA 4
ATOM 4997 C C . VAL A 1 45 ? -2.393 -2.336 0.964 1.00 33.42 45 VAL A C 4
ATOM 4998 O O . VAL A 1 45 ? -1.779 -3.370 1.203 1.00 1.21 45 VAL A O 4
ATOM 5011 N N . ILE A 1 46 ? -2.312 -1.245 1.728 1.00 11.41 46 ILE A N 4
ATOM 5012 C CA . ILE A 1 46 ? -1.502 -1.164 2.953 1.00 41.10 46 ILE A CA 4
ATOM 5013 C C . ILE A 1 46 ? -2.399 -1.442 4.176 1.00 10.11 46 ILE A C 4
ATOM 5014 O O . ILE A 1 46 ? -3.381 -0.731 4.399 1.00 63.12 46 ILE A O 4
ATOM 5030 N N . TRP A 1 47 ? -2.069 -2.480 4.947 1.00 32.21 47 TRP A N 4
ATOM 5031 C CA . TRP A 1 47 ? -2.643 -2.691 6.282 1.00 21.03 47 TRP A CA 4
ATOM 5032 C C . TRP A 1 47 ? -1.745 -1.992 7.296 1.00 35.41 47 TRP A C 4
ATOM 5033 O O . TRP A 1 47 ? -0.517 -2.145 7.246 1.00 1.20 47 TRP A O 4
ATOM 5054 N N . THR A 1 48 ? -2.350 -1.199 8.176 1.00 22.22 48 THR A N 4
ATOM 5055 C CA . THR A 1 48 ? -1.661 -0.636 9.334 1.00 30.53 48 THR A CA 4
ATOM 5056 C C . THR A 1 48 ? -1.806 -1.606 10.520 1.00 13.32 48 THR A C 4
ATOM 5057 O O . THR A 1 48 ? -2.606 -2.557 10.466 1.00 14.41 48 THR A O 4
ATOM 5068 N N . LYS A 1 49 ? -1.047 -1.348 11.594 1.00 50.33 49 LYS A N 4
ATOM 5069 C CA . LYS A 1 49 ? -1.053 -2.177 12.822 1.00 22.53 49 LYS A CA 4
ATOM 5070 C C . LYS A 1 49 ? -2.360 -1.980 13.627 1.00 33.20 49 LYS A C 4
ATOM 5071 O O . LYS A 1 49 ? -2.625 -2.702 14.584 1.00 62.22 49 LYS A O 4
ATOM 5090 N N . MET A 1 50 ? -3.159 -0.980 13.211 1.00 32.34 50 MET A N 4
ATOM 5091 C CA . MET A 1 50 ? -4.506 -0.711 13.747 1.00 23.12 50 MET A CA 4
ATOM 5092 C C . MET A 1 50 ? -5.570 -1.514 12.961 1.00 1.21 50 MET A C 4
ATOM 5093 O O . MET A 1 50 ? -6.774 -1.342 13.196 1.00 71.03 50 MET A O 4
ATOM 5107 N N . LYS A 1 51 ? -5.092 -2.375 12.015 1.00 23.33 51 LYS A N 4
ATOM 5108 C CA . LYS A 1 51 ? -5.921 -3.174 11.069 1.00 61.02 51 LYS A CA 4
ATOM 5109 C C . LYS A 1 51 ? -6.691 -2.283 10.073 1.00 44.12 51 LYS A C 4
ATOM 5110 O O . LYS A 1 51 ? -7.565 -2.771 9.349 1.00 42.24 51 LYS A O 4
ATOM 5129 N N . LYS A 1 52 ? -6.344 -0.981 10.025 1.00 33.25 52 LYS A N 4
ATOM 5130 C CA . LYS A 1 52 ? -6.973 -0.026 9.102 1.00 60.22 52 LYS A CA 4
ATOM 5131 C C . LYS A 1 52 ? -6.422 -0.262 7.689 1.00 25.41 52 LYS A C 4
ATOM 5132 O O . LYS A 1 52 ? -5.205 -0.199 7.466 1.00 50.41 52 LYS A O 4
ATOM 5151 N N . VAL A 1 53 ? -7.338 -0.542 6.759 1.00 72.41 53 VAL A N 4
ATOM 5152 C CA . VAL A 1 53 ? -7.025 -0.822 5.362 1.00 31.24 53 VAL A CA 4
ATOM 5153 C C . VAL A 1 53 ? -6.953 0.513 4.594 1.00 72.12 53 VAL A C 4
ATOM 5154 O O . VAL A 1 53 ? -7.983 1.129 4.298 1.00 15.25 53 VAL A O 4
ATOM 5167 N N . ILE A 1 54 ? -5.722 0.971 4.334 1.00 54.04 54 ILE A N 4
ATOM 5168 C CA . ILE A 1 54 ? -5.440 2.175 3.542 1.00 31.13 54 ILE A CA 4
ATOM 5169 C C . ILE A 1 54 ? -4.834 1.722 2.209 1.00 70.40 54 ILE A C 4
ATOM 5170 O O . ILE A 1 54 ? -3.737 1.184 2.189 1.00 41.34 54 ILE A O 4
ATOM 5186 N N . CYS A 1 55 ? -5.541 1.942 1.107 1.00 23.55 55 CYS A N 4
ATOM 5187 C CA . CYS A 1 55 ? -5.055 1.595 -0.235 1.00 21.03 55 CYS A CA 4
ATOM 5188 C C . CYS A 1 55 ? -4.667 2.873 -0.964 1.00 15.44 55 CYS A C 4
ATOM 5189 O O . CYS A 1 55 ? -5.329 3.901 -0.828 1.00 14.32 55 CYS A O 4
ATOM 5196 N N . VAL A 1 56 ? -3.551 2.791 -1.693 1.00 21.34 56 VAL A N 4
ATOM 5197 C CA . VAL A 1 56 ? -2.892 3.930 -2.337 1.00 65.22 56 VAL A CA 4
ATOM 5198 C C . VAL A 1 56 ? -2.585 3.593 -3.807 1.00 5.11 56 VAL A C 4
ATOM 5199 O O . VAL A 1 56 ? -2.622 2.419 -4.218 1.00 33.40 56 VAL A O 4
ATOM 5212 N N . ASN A 1 57 ? -2.299 4.637 -4.588 1.00 70.30 57 ASN A N 4
ATOM 5213 C CA . ASN A 1 57 ? -1.910 4.506 -6.005 1.00 13.31 57 ASN A CA 4
ATOM 5214 C C . ASN A 1 57 ? -0.388 4.224 -6.118 1.00 33.30 57 ASN A C 4
ATOM 5215 O O . ASN A 1 57 ? 0.372 4.607 -5.215 1.00 72.55 57 ASN A O 4
ATOM 5226 N N . PRO A 1 58 ? 0.097 3.566 -7.234 1.00 14.00 58 PRO A N 4
ATOM 5227 C CA . PRO A 1 58 ? 1.546 3.280 -7.423 1.00 61.13 58 PRO A CA 4
ATOM 5228 C C . PRO A 1 58 ? 2.387 4.558 -7.638 1.00 43.25 58 PRO A C 4
ATOM 5229 O O . PRO A 1 58 ? 3.587 4.559 -7.369 1.00 13.30 58 PRO A O 4
ATOM 5240 N N . ARG A 1 59 ? 1.731 5.646 -8.092 1.00 51.44 59 ARG A N 4
ATOM 5241 C CA . ARG A 1 59 ? 2.411 6.910 -8.450 1.00 50.54 59 ARG A CA 4
ATOM 5242 C C . ARG A 1 59 ? 2.872 7.723 -7.220 1.00 44.04 59 ARG A C 4
ATOM 5243 O O . ARG A 1 59 ? 3.509 8.769 -7.380 1.00 63.41 59 ARG A O 4
ATOM 5264 N N . ALA A 1 60 ? 2.548 7.248 -6.003 1.00 42.34 60 ALA A N 4
ATOM 5265 C CA . ALA A 1 60 ? 3.085 7.817 -4.759 1.00 2.33 60 ALA A CA 4
ATOM 5266 C C . ALA A 1 60 ? 4.608 7.547 -4.690 1.00 22.10 60 ALA A C 4
ATOM 5267 O O . ALA A 1 60 ? 5.036 6.389 -4.690 1.00 75.02 60 ALA A O 4
ATOM 5274 N N . LYS A 1 61 ? 5.421 8.625 -4.686 1.00 43.34 61 LYS A N 4
ATOM 5275 C CA . LYS A 1 61 ? 6.900 8.525 -4.738 1.00 53.23 61 LYS A CA 4
ATOM 5276 C C . LYS A 1 61 ? 7.477 8.052 -3.390 1.00 64.05 61 LYS A C 4
ATOM 5277 O O . LYS A 1 61 ? 8.480 7.323 -3.363 1.00 44.44 61 LYS A O 4
ATOM 5296 N N . TRP A 1 62 ? 6.840 8.480 -2.276 1.00 72.12 62 TRP A N 4
ATOM 5297 C CA . TRP A 1 62 ? 7.202 8.021 -0.910 1.00 61.33 62 TRP A CA 4
ATOM 5298 C C . TRP A 1 62 ? 7.064 6.489 -0.810 1.00 22.13 62 TRP A C 4
ATOM 5299 O O . TRP A 1 62 ? 7.853 5.810 -0.137 1.00 0.14 62 TRP A O 4
ATOM 5320 N N . LEU A 1 63 ? 6.036 5.980 -1.513 1.00 64.44 63 LEU A N 4
ATOM 5321 C CA . LEU A 1 63 ? 5.734 4.556 -1.626 1.00 22.45 63 LEU A CA 4
ATOM 5322 C C . LEU A 1 63 ? 6.816 3.835 -2.444 1.00 63.24 63 LEU A C 4
ATOM 5323 O O . LEU A 1 63 ? 7.196 2.723 -2.101 1.00 60.15 63 LEU A O 4
ATOM 5339 N N . GLN A 1 64 ? 7.306 4.490 -3.523 1.00 42.30 64 GLN A N 4
ATOM 5340 C CA . GLN A 1 64 ? 8.354 3.920 -4.401 1.00 53.22 64 GLN A CA 4
ATOM 5341 C C . GLN A 1 64 ? 9.648 3.601 -3.631 1.00 53.33 64 GLN A C 4
ATOM 5342 O O . GLN A 1 64 ? 10.340 2.620 -3.944 1.00 61.32 64 GLN A O 4
ATOM 5356 N N . ARG A 1 65 ? 9.944 4.424 -2.609 1.00 44.50 65 ARG A N 4
ATOM 5357 C CA . ARG A 1 65 ? 11.077 4.192 -1.692 1.00 62.41 65 ARG A CA 4
ATOM 5358 C C . ARG A 1 65 ? 10.894 2.854 -0.956 1.00 70.02 65 ARG A C 4
ATOM 5359 O O . ARG A 1 65 ? 11.823 2.048 -0.875 1.00 12.11 65 ARG A O 4
ATOM 5380 N N . LEU A 1 66 ? 9.658 2.620 -0.475 1.00 24.52 66 LEU A N 4
ATOM 5381 C CA . LEU A 1 66 ? 9.282 1.386 0.245 1.00 25.14 66 LEU A CA 4
ATOM 5382 C C . LEU A 1 66 ? 9.354 0.171 -0.695 1.00 34.01 66 LEU A C 4
ATOM 5383 O O . LEU A 1 66 ? 9.901 -0.874 -0.326 1.00 31.12 66 LEU A O 4
ATOM 5399 N N . LEU A 1 67 ? 8.837 0.359 -1.928 1.00 75.41 67 LEU A N 4
ATOM 5400 C CA . LEU A 1 67 ? 8.760 -0.706 -2.943 1.00 45.23 67 LEU A CA 4
ATOM 5401 C C . LEU A 1 67 ? 10.166 -1.172 -3.356 1.00 72.15 67 LEU A C 4
ATOM 5402 O O . LEU A 1 67 ? 10.362 -2.350 -3.623 1.00 32.33 67 LEU A O 4
ATOM 5418 N N . ARG A 1 68 ? 11.143 -0.242 -3.377 1.00 60.25 68 ARG A N 4
ATOM 5419 C CA . ARG A 1 68 ? 12.549 -0.571 -3.706 1.00 43.42 68 ARG A CA 4
ATOM 5420 C C . ARG A 1 68 ? 13.313 -1.127 -2.475 1.00 54.34 68 ARG A C 4
ATOM 5421 O O . ARG A 1 68 ? 14.213 -1.963 -2.634 1.00 60.03 68 ARG A O 4
ATOM 5442 N N . HIS A 1 69 ? 12.945 -0.671 -1.253 1.00 53.24 69 HIS A N 4
ATOM 5443 C CA . HIS A 1 69 ? 13.579 -1.145 0.009 1.00 3.12 69 HIS A CA 4
ATOM 5444 C C . HIS A 1 69 ? 13.245 -2.623 0.287 1.00 53.44 69 HIS A C 4
ATOM 5445 O O . HIS A 1 69 ? 14.119 -3.390 0.726 1.00 4.32 69 HIS A O 4
ATOM 5460 N N . VAL A 1 70 ? 11.989 -3.026 0.004 1.00 62.00 70 VAL A N 4
ATOM 5461 C CA . VAL A 1 70 ? 11.545 -4.427 0.194 1.00 20.32 70 VAL A CA 4
ATOM 5462 C C . VAL A 1 70 ? 12.167 -5.369 -0.865 1.00 2.32 70 VAL A C 4
ATOM 5463 O O . VAL A 1 70 ? 12.103 -6.592 -0.726 1.00 4.24 70 VAL A O 4
ATOM 5476 N N . GLN A 1 71 ? 12.785 -4.783 -1.913 1.00 62.00 71 GLN A N 4
ATOM 5477 C CA . GLN A 1 71 ? 13.536 -5.536 -2.942 1.00 2.45 71 GLN A CA 4
ATOM 5478 C C . GLN A 1 71 ? 15.025 -5.658 -2.528 1.00 14.14 71 GLN A C 4
ATOM 5479 O O . GLN A 1 71 ? 15.927 -5.213 -3.250 1.00 21.30 71 GLN A O 4
ATOM 5493 N N . SER A 1 72 ? 15.243 -6.249 -1.336 1.00 10.24 72 SER A N 4
ATOM 5494 C CA . SER A 1 72 ? 16.574 -6.576 -0.765 1.00 13.41 72 SER A CA 4
ATOM 5495 C C . SER A 1 72 ? 17.609 -5.424 -0.868 1.00 14.54 72 SER A C 4
ATOM 5496 O O . SER A 1 72 ? 18.490 -5.431 -1.744 1.00 21.30 72 SER A O 4
ATOM 5504 N N . LYS A 1 73 ? 17.458 -4.406 0.001 1.00 72.30 73 LYS A N 4
ATOM 5505 C CA . LYS A 1 73 ? 18.426 -3.294 0.110 1.00 43.22 73 LYS A CA 4
ATOM 5506 C C . LYS A 1 73 ? 19.310 -3.475 1.356 1.00 45.31 73 LYS A C 4
ATOM 5507 O O . LYS A 1 73 ? 18.861 -4.021 2.368 1.00 60.43 73 LYS A O 4
ATOM 5526 N N . SER A 1 74 ? 20.564 -2.998 1.259 1.00 0.14 74 SER A N 4
ATOM 5527 C CA . SER A 1 74 ? 21.567 -3.099 2.329 1.00 63.51 74 SER A CA 4
ATOM 5528 C C . SER A 1 74 ? 21.288 -2.072 3.448 1.00 61.53 74 SER A C 4
ATOM 5529 O O . SER A 1 74 ? 20.807 -0.968 3.180 1.00 61.02 74 SER A O 4
ATOM 5537 N N . LEU A 1 75 ? 21.566 -2.465 4.704 1.00 51.30 75 LEU A N 4
ATOM 5538 C CA . LEU A 1 75 ? 21.358 -1.609 5.888 1.00 62.42 75 LEU A CA 4
ATOM 5539 C C . LEU A 1 75 ? 22.489 -0.560 5.996 1.00 42.12 75 LEU A C 4
ATOM 5540 O O . LEU A 1 75 ? 23.669 -0.919 6.038 1.00 63.51 75 LEU A O 4
ATOM 5556 N N . SER A 1 76 ? 22.112 0.726 6.036 1.00 52.21 76 SER A N 4
ATOM 5557 C CA . SER A 1 76 ? 23.064 1.847 6.144 1.00 72.05 76 SER A CA 4
ATOM 5558 C C . SER A 1 76 ? 23.677 1.906 7.567 1.00 71.13 76 SER A C 4
ATOM 5559 O O . SER A 1 76 ? 22.978 2.243 8.532 1.00 71.13 76 SER A O 4
ATOM 5567 N N . SER A 1 77 ? 24.973 1.547 7.671 1.00 70.13 77 SER A N 4
ATOM 5568 C CA . SER A 1 77 ? 25.711 1.466 8.949 1.00 14.41 77 SER A CA 4
ATOM 5569 C C . SER A 1 77 ? 25.857 2.861 9.600 1.00 5.32 77 SER A C 4
ATOM 5570 O O . SER A 1 77 ? 26.318 3.804 8.951 1.00 4.23 77 SER A O 4
ATOM 5578 N N . THR A 1 78 ? 25.458 2.978 10.878 1.00 14.23 78 THR A N 4
ATOM 5579 C CA . THR A 1 78 ? 25.430 4.254 11.612 1.00 51.40 78 THR A CA 4
ATOM 5580 C C . THR A 1 78 ? 26.588 4.334 12.652 1.00 51.42 78 THR A C 4
ATOM 5581 O O . THR A 1 78 ? 26.535 3.662 13.691 1.00 12.04 78 THR A O 4
ATOM 5592 N N . PRO A 1 79 ? 27.690 5.104 12.363 1.00 31.54 79 PRO A N 4
ATOM 5593 C CA . PRO A 1 79 ? 28.759 5.392 13.359 1.00 33.43 79 PRO A CA 4
ATOM 5594 C C . PRO A 1 79 ? 28.215 6.221 14.548 1.00 20.42 79 PRO A C 4
ATOM 5595 O O . PRO A 1 79 ? 27.653 7.306 14.352 1.00 53.23 79 PRO A O 4
ATOM 5606 N N . GLN A 1 80 ? 28.382 5.693 15.767 1.00 64.00 80 GLN A N 4
ATOM 5607 C CA . GLN A 1 80 ? 27.783 6.264 16.992 1.00 61.53 80 GLN A CA 4
ATOM 5608 C C . GLN A 1 80 ? 28.642 7.410 17.571 1.00 30.15 80 GLN A C 4
ATOM 5609 O O . GLN A 1 80 ? 29.784 7.621 17.150 1.00 3.02 80 GLN A O 4
ATOM 5623 N N . ALA A 1 81 ? 28.067 8.137 18.546 1.00 40.45 81 ALA A N 4
ATOM 5624 C CA . ALA A 1 81 ? 28.732 9.258 19.236 1.00 61.44 81 ALA A CA 4
ATOM 5625 C C . ALA A 1 81 ? 29.199 8.811 20.643 1.00 1.33 81 ALA A C 4
ATOM 5626 O O . ALA A 1 81 ? 28.356 8.529 21.508 1.00 51.40 81 ALA A O 4
ATOM 5633 N N . PRO A 1 82 ? 30.543 8.690 20.893 1.00 53.31 82 PRO A N 4
ATOM 5634 C CA . PRO A 1 82 ? 31.078 8.362 22.231 1.00 22.11 82 PRO A CA 4
ATOM 5635 C C . PRO A 1 82 ? 31.222 9.612 23.127 1.00 24.20 82 PRO A C 4
ATOM 5636 O O . PRO A 1 82 ? 31.370 10.738 22.627 1.00 64.12 82 PRO A O 4
ATOM 5647 N N . VAL A 1 83 ? 31.155 9.414 24.452 1.00 41.01 83 VAL A N 4
ATOM 5648 C CA . VAL A 1 83 ? 31.363 10.507 25.419 1.00 62.40 83 VAL A CA 4
ATOM 5649 C C . VAL A 1 83 ? 32.861 10.901 25.444 1.00 11.55 83 VAL A C 4
ATOM 5650 O O . VAL A 1 83 ? 33.742 10.046 25.618 1.00 22.23 83 VAL A O 4
ATOM 5663 N N . SER A 1 84 ? 33.132 12.193 25.204 1.00 33.53 84 SER A N 4
ATOM 5664 C CA . SER A 1 84 ? 34.495 12.730 25.135 1.00 60.34 84 SER A CA 4
ATOM 5665 C C . SER A 1 84 ? 35.091 12.860 26.548 1.00 21.21 84 SER A C 4
ATOM 5666 O O . SER A 1 84 ? 35.960 12.071 26.931 1.00 10.15 84 SER A O 4
ATOM 5674 N N . LYS A 1 85 ? 34.577 13.814 27.339 1.00 73.12 85 LYS A N 4
ATOM 5675 C CA . LYS A 1 85 ? 35.088 14.097 28.692 1.00 24.22 85 LYS A CA 4
ATOM 5676 C C . LYS A 1 85 ? 33.987 14.734 29.558 1.00 43.03 85 LYS A C 4
ATOM 5677 O O . LYS A 1 85 ? 32.883 15.016 29.076 1.00 20.44 85 LYS A O 4
ATOM 5696 N N . ARG A 1 86 ? 34.320 14.966 30.834 1.00 42.51 86 ARG A N 4
ATOM 5697 C CA . ARG A 1 86 ? 33.405 15.519 31.850 1.00 64.44 86 ARG A CA 4
ATOM 5698 C C . ARG A 1 86 ? 33.754 17.004 32.133 1.00 54.43 86 ARG A C 4
ATOM 5699 O O . ARG A 1 86 ? 34.702 17.542 31.541 1.00 62.33 86 ARG A O 4
ATOM 5720 N N . ARG A 1 87 ? 32.981 17.657 33.034 1.00 21.11 87 ARG A N 4
ATOM 5721 C CA . ARG A 1 87 ? 33.159 19.089 33.392 1.00 53.21 87 ARG A CA 4
ATOM 5722 C C . ARG A 1 87 ? 34.409 19.304 34.276 1.00 62.42 87 ARG A C 4
ATOM 5723 O O . ARG A 1 87 ? 34.789 18.409 35.045 1.00 44.21 87 ARG A O 4
ATOM 5744 N N . ALA A 1 88 ? 34.999 20.513 34.183 1.00 0.01 88 ALA A N 4
ATOM 5745 C CA . ALA A 1 88 ? 36.192 20.912 34.960 1.00 4.22 88 ALA A CA 4
ATOM 5746 C C . ALA A 1 88 ? 36.261 22.455 35.085 1.00 64.11 88 ALA A C 4
ATOM 5747 O O . ALA A 1 88 ? 35.489 23.165 34.430 1.00 1.10 88 ALA A O 4
ATOM 5754 N N . ALA A 1 89 ? 37.171 22.962 35.941 1.00 31.24 89 ALA A N 4
ATOM 5755 C CA . ALA A 1 89 ? 37.364 24.410 36.152 1.00 4.34 89 ALA A CA 4
ATOM 5756 C C . ALA A 1 89 ? 38.426 24.940 35.158 1.00 24.31 89 ALA A C 4
ATOM 5757 O O . ALA A 1 89 ? 39.638 24.870 35.468 1.00 22.22 89 ALA A O 4
ATOM 5765 N N . MET A 1 1 ? 7.362 -4.661 6.841 1.00 52.14 1 MET A N 5
ATOM 5766 C CA . MET A 1 1 ? 6.373 -4.442 5.760 1.00 21.01 1 MET A CA 5
ATOM 5767 C C . MET A 1 1 ? 6.346 -5.676 4.844 1.00 23.44 1 MET A C 5
ATOM 5768 O O . MET A 1 1 ? 7.358 -6.007 4.215 1.00 34.33 1 MET A O 5
ATOM 5784 N N . ILE A 1 2 ? 5.194 -6.368 4.798 1.00 71.05 2 ILE A N 5
ATOM 5785 C CA . ILE A 1 2 ? 4.994 -7.553 3.934 1.00 23.00 2 ILE A CA 5
ATOM 5786 C C . ILE A 1 2 ? 4.652 -7.081 2.507 1.00 11.43 2 ILE A C 5
ATOM 5787 O O . ILE A 1 2 ? 3.891 -6.131 2.351 1.00 42.22 2 ILE A O 5
ATOM 5803 N N . LEU A 1 3 ? 5.240 -7.718 1.474 1.00 62.00 3 LEU A N 5
ATOM 5804 C CA . LEU A 1 3 ? 4.926 -7.416 0.058 1.00 25.44 3 LEU A CA 5
ATOM 5805 C C . LEU A 1 3 ? 4.161 -8.594 -0.557 1.00 41.21 3 LEU A C 5
ATOM 5806 O O . LEU A 1 3 ? 4.652 -9.731 -0.546 1.00 51.12 3 LEU A O 5
ATOM 5822 N N . GLU A 1 4 ? 2.947 -8.320 -1.057 1.00 33.13 4 GLU A N 5
ATOM 5823 C CA . GLU A 1 4 ? 2.136 -9.286 -1.814 1.00 23.03 4 GLU A CA 5
ATOM 5824 C C . GLU A 1 4 ? 1.924 -8.745 -3.240 1.00 72.41 4 GLU A C 5
ATOM 5825 O O . GLU A 1 4 ? 1.732 -7.538 -3.429 1.00 74.31 4 GLU A O 5
ATOM 5837 N N . ALA A 1 5 ? 1.990 -9.636 -4.234 1.00 74.45 5 ALA A N 5
ATOM 5838 C CA . ALA A 1 5 ? 1.637 -9.329 -5.628 1.00 62.13 5 ALA A CA 5
ATOM 5839 C C . ALA A 1 5 ? 0.309 -10.027 -5.958 1.00 13.25 5 ALA A C 5
ATOM 5840 O O . ALA A 1 5 ? 0.233 -11.261 -5.917 1.00 42.43 5 ALA A O 5
ATOM 5847 N N . HIS A 1 6 ? -0.736 -9.237 -6.253 1.00 2.55 6 HIS A N 5
ATOM 5848 C CA . HIS A 1 6 ? -2.085 -9.756 -6.536 1.00 71.54 6 HIS A CA 5
ATOM 5849 C C . HIS A 1 6 ? -2.176 -10.240 -7.994 1.00 70.01 6 HIS A C 5
ATOM 5850 O O . HIS A 1 6 ? -1.773 -9.526 -8.908 1.00 73.43 6 HIS A O 5
ATOM 5865 N N . TYR A 1 7 ? -2.726 -11.445 -8.193 1.00 43.05 7 TYR A N 5
ATOM 5866 C CA . TYR A 1 7 ? -2.920 -12.043 -9.525 1.00 71.13 7 TYR A CA 5
ATOM 5867 C C . TYR A 1 7 ? -4.317 -12.670 -9.630 1.00 32.01 7 TYR A C 5
ATOM 5868 O O . TYR A 1 7 ? -5.037 -12.418 -10.603 1.00 33.12 7 TYR A O 5
ATOM 5886 N N . THR A 1 8 ? -4.681 -13.501 -8.633 1.00 34.03 8 THR A N 5
ATOM 5887 C CA . THR A 1 8 ? -5.896 -14.335 -8.698 1.00 53.32 8 THR A CA 5
ATOM 5888 C C . THR A 1 8 ? -7.193 -13.495 -8.677 1.00 64.33 8 THR A C 5
ATOM 5889 O O . THR A 1 8 ? -7.217 -12.368 -8.166 1.00 64.21 8 THR A O 5
ATOM 5900 N N . ASN A 1 9 ? -8.276 -14.113 -9.183 1.00 20.53 9 ASN A N 5
ATOM 5901 C CA . ASN A 1 9 ? -9.558 -13.454 -9.531 1.00 42.13 9 ASN A CA 5
ATOM 5902 C C . ASN A 1 9 ? -10.366 -12.930 -8.314 1.00 23.51 9 ASN A C 5
ATOM 5903 O O . ASN A 1 9 ? -11.497 -12.456 -8.493 1.00 23.04 9 ASN A O 5
ATOM 5914 N N . LEU A 1 10 ? -9.796 -13.035 -7.091 1.00 15.14 10 LEU A N 5
ATOM 5915 C CA . LEU A 1 10 ? -10.332 -12.354 -5.890 1.00 71.34 10 LEU A CA 5
ATOM 5916 C C . LEU A 1 10 ? -10.415 -10.833 -6.164 1.00 44.31 10 LEU A C 5
ATOM 5917 O O . LEU A 1 10 ? -9.400 -10.199 -6.467 1.00 24.52 10 LEU A O 5
ATOM 5933 N N . LYS A 1 11 ? -11.633 -10.275 -6.106 1.00 64.02 11 LYS A N 5
ATOM 5934 C CA . LYS A 1 11 ? -11.901 -8.894 -6.540 1.00 21.43 11 LYS A CA 5
ATOM 5935 C C . LYS A 1 11 ? -11.505 -7.877 -5.453 1.00 3.24 11 LYS A C 5
ATOM 5936 O O . LYS A 1 11 ? -11.970 -7.969 -4.310 1.00 54.03 11 LYS A O 5
ATOM 5955 N N . CYS A 1 12 ? -10.637 -6.918 -5.844 1.00 54.53 12 CYS A N 5
ATOM 5956 C CA . CYS A 1 12 ? -10.032 -5.921 -4.944 1.00 60.35 12 CYS A CA 5
ATOM 5957 C C . CYS A 1 12 ? -11.105 -5.058 -4.247 1.00 70.24 12 CYS A C 5
ATOM 5958 O O . CYS A 1 12 ? -11.869 -4.349 -4.914 1.00 74.21 12 CYS A O 5
ATOM 5965 N N . ARG A 1 13 ? -11.196 -5.180 -2.910 1.00 34.43 13 ARG A N 5
ATOM 5966 C CA . ARG A 1 13 ? -12.095 -4.360 -2.080 1.00 43.00 13 ARG A CA 5
ATOM 5967 C C . ARG A 1 13 ? -11.260 -3.429 -1.174 1.00 3.30 13 ARG A C 5
ATOM 5968 O O . ARG A 1 13 ? -10.862 -3.801 -0.067 1.00 54.33 13 ARG A O 5
ATOM 5989 N N . CYS A 1 14 ? -10.956 -2.239 -1.700 1.00 11.23 14 CYS A N 5
ATOM 5990 C CA . CYS A 1 14 ? -10.198 -1.188 -0.990 1.00 75.40 14 CYS A CA 5
ATOM 5991 C C . CYS A 1 14 ? -10.869 0.173 -1.265 1.00 25.22 14 CYS A C 5
ATOM 5992 O O . CYS A 1 14 ? -11.614 0.307 -2.243 1.00 23.32 14 CYS A O 5
ATOM 5999 N N . SER A 1 15 ? -10.614 1.169 -0.401 1.00 52.14 15 SER A N 5
ATOM 6000 C CA . SER A 1 15 ? -11.148 2.538 -0.547 1.00 0.32 15 SER A CA 5
ATOM 6001 C C . SER A 1 15 ? -10.365 3.346 -1.625 1.00 62.34 15 SER A C 5
ATOM 6002 O O . SER A 1 15 ? -9.696 4.347 -1.315 1.00 0.01 15 SER A O 5
ATOM 6010 N N . GLY A 1 16 ? -10.467 2.872 -2.889 1.00 43.43 16 GLY A N 5
ATOM 6011 C CA . GLY A 1 16 ? -9.821 3.492 -4.046 1.00 44.44 16 GLY A CA 5
ATOM 6012 C C . GLY A 1 16 ? -8.310 3.630 -3.895 1.00 21.14 16 GLY A C 5
ATOM 6013 O O . GLY A 1 16 ? -7.639 2.693 -3.467 1.00 41.22 16 GLY A O 5
ATOM 6017 N N . VAL A 1 17 ? -7.778 4.799 -4.275 1.00 62.34 17 VAL A N 5
ATOM 6018 C CA . VAL A 1 17 ? -6.392 5.192 -3.989 1.00 30.22 17 VAL A CA 5
ATOM 6019 C C . VAL A 1 17 ? -6.423 6.566 -3.283 1.00 31.12 17 VAL A C 5
ATOM 6020 O O . VAL A 1 17 ? -7.119 7.492 -3.726 1.00 32.03 17 VAL A O 5
ATOM 6033 N N . ILE A 1 18 ? -5.690 6.686 -2.165 1.00 20.44 18 ILE A N 5
ATOM 6034 C CA . ILE A 1 18 ? -5.694 7.887 -1.305 1.00 65.55 18 ILE A CA 5
ATOM 6035 C C . ILE A 1 18 ? -4.255 8.432 -1.262 1.00 50.24 18 ILE A C 5
ATOM 6036 O O . ILE A 1 18 ? -3.308 7.661 -1.087 1.00 13.14 18 ILE A O 5
ATOM 6052 N N . SER A 1 19 ? -4.094 9.759 -1.427 1.00 72.24 19 SER A N 5
ATOM 6053 C CA . SER A 1 19 ? -2.773 10.427 -1.473 1.00 5.12 19 SER A CA 5
ATOM 6054 C C . SER A 1 19 ? -2.232 10.772 -0.062 1.00 31.10 19 SER A C 5
ATOM 6055 O O . SER A 1 19 ? -1.351 11.631 0.080 1.00 73.14 19 SER A O 5
ATOM 6063 N N . THR A 1 20 ? -2.745 10.084 0.973 1.00 44.14 20 THR A N 5
ATOM 6064 C CA . THR A 1 20 ? -2.263 10.231 2.348 1.00 53.12 20 THR A CA 5
ATOM 6065 C C . THR A 1 20 ? -0.964 9.434 2.529 1.00 43.44 20 THR A C 5
ATOM 6066 O O . THR A 1 20 ? -0.922 8.227 2.237 1.00 73.13 20 THR A O 5
ATOM 6077 N N . VAL A 1 21 ? 0.099 10.130 2.968 1.00 43.44 21 VAL A N 5
ATOM 6078 C CA . VAL A 1 21 ? 1.361 9.480 3.334 1.00 2.31 21 VAL A CA 5
ATOM 6079 C C . VAL A 1 21 ? 1.151 8.769 4.682 1.00 32.12 21 VAL A C 5
ATOM 6080 O O . VAL A 1 21 ? 0.937 9.414 5.719 1.00 3.32 21 VAL A O 5
ATOM 6093 N N . VAL A 1 22 ? 1.155 7.435 4.628 1.00 1.13 22 VAL A N 5
ATOM 6094 C CA . VAL A 1 22 ? 0.921 6.572 5.794 1.00 3.11 22 VAL A CA 5
ATOM 6095 C C . VAL A 1 22 ? 2.233 6.404 6.582 1.00 61.14 22 VAL A C 5
ATOM 6096 O O . VAL A 1 22 ? 3.290 6.160 5.979 1.00 65.41 22 VAL A O 5
ATOM 6109 N N . GLY A 1 23 ? 2.152 6.564 7.920 1.00 2.35 23 GLY A N 5
ATOM 6110 C CA . GLY A 1 23 ? 3.314 6.449 8.803 1.00 42.31 23 GLY A CA 5
ATOM 6111 C C . GLY A 1 23 ? 3.976 5.083 8.712 1.00 52.43 23 GLY A C 5
ATOM 6112 O O . GLY A 1 23 ? 3.319 4.074 8.937 1.00 33.32 23 GLY A O 5
ATOM 6116 N N . LEU A 1 24 ? 5.281 5.052 8.379 1.00 23.12 24 LEU A N 5
ATOM 6117 C CA . LEU A 1 24 ? 6.028 3.791 8.136 1.00 54.15 24 LEU A CA 5
ATOM 6118 C C . LEU A 1 24 ? 6.015 2.896 9.399 1.00 64.43 24 LEU A C 5
ATOM 6119 O O . LEU A 1 24 ? 6.038 1.668 9.306 1.00 13.34 24 LEU A O 5
ATOM 6135 N N . ASN A 1 25 ? 5.946 3.550 10.574 1.00 42.13 25 ASN A N 5
ATOM 6136 C CA . ASN A 1 25 ? 5.881 2.882 11.883 1.00 13.22 25 ASN A CA 5
ATOM 6137 C C . ASN A 1 25 ? 4.561 2.087 12.059 1.00 64.32 25 ASN A C 5
ATOM 6138 O O . ASN A 1 25 ? 4.559 1.021 12.685 1.00 11.31 25 ASN A O 5
ATOM 6149 N N . ILE A 1 26 ? 3.440 2.612 11.511 1.00 23.11 26 ILE A N 5
ATOM 6150 C CA . ILE A 1 26 ? 2.117 1.948 11.627 1.00 60.33 26 ILE A CA 5
ATOM 6151 C C . ILE A 1 26 ? 1.869 0.983 10.443 1.00 41.13 26 ILE A C 5
ATOM 6152 O O . ILE A 1 26 ? 1.039 0.093 10.568 1.00 75.32 26 ILE A O 5
ATOM 6168 N N . ILE A 1 27 ? 2.581 1.161 9.298 1.00 5.33 27 ILE A N 5
ATOM 6169 C CA . ILE A 1 27 ? 2.474 0.233 8.134 1.00 53.33 27 ILE A CA 5
ATOM 6170 C C . ILE A 1 27 ? 2.938 -1.184 8.538 1.00 23.14 27 ILE A C 5
ATOM 6171 O O . ILE A 1 27 ? 4.034 -1.351 9.087 1.00 34.52 27 ILE A O 5
ATOM 6187 N N . ASP A 1 28 ? 2.081 -2.188 8.272 1.00 51.33 28 ASP A N 5
ATOM 6188 C CA . ASP A 1 28 ? 2.351 -3.597 8.625 1.00 41.52 28 ASP A CA 5
ATOM 6189 C C . ASP A 1 28 ? 2.506 -4.448 7.354 1.00 14.10 28 ASP A C 5
ATOM 6190 O O . ASP A 1 28 ? 3.504 -5.159 7.183 1.00 65.05 28 ASP A O 5
ATOM 6199 N N . ARG A 1 29 ? 1.497 -4.378 6.463 1.00 32.02 29 ARG A N 5
ATOM 6200 C CA . ARG A 1 29 ? 1.439 -5.180 5.219 1.00 73.31 29 ARG A CA 5
ATOM 6201 C C . ARG A 1 29 ? 1.060 -4.289 4.019 1.00 34.51 29 ARG A C 5
ATOM 6202 O O . ARG A 1 29 ? 0.363 -3.285 4.179 1.00 33.13 29 ARG A O 5
ATOM 6223 N N . ILE A 1 30 ? 1.517 -4.698 2.819 1.00 43.00 30 ILE A N 5
ATOM 6224 C CA . ILE A 1 30 ? 1.329 -3.978 1.536 1.00 74.51 30 ILE A CA 5
ATOM 6225 C C . ILE A 1 30 ? 1.024 -5.023 0.434 1.00 35.11 30 ILE A C 5
ATOM 6226 O O . ILE A 1 30 ? 1.669 -6.075 0.385 1.00 21.54 30 ILE A O 5
ATOM 6242 N N . GLN A 1 31 ? 0.033 -4.736 -0.423 1.00 74.14 31 GLN A N 5
ATOM 6243 C CA . GLN A 1 31 ? -0.329 -5.587 -1.577 1.00 25.12 31 GLN A CA 5
ATOM 6244 C C . GLN A 1 31 ? -0.507 -4.713 -2.821 1.00 42.44 31 GLN A C 5
ATOM 6245 O O . GLN A 1 31 ? -1.344 -3.820 -2.828 1.00 1.02 31 GLN A O 5
ATOM 6259 N N . VAL A 1 32 ? 0.283 -4.973 -3.866 1.00 71.11 32 VAL A N 5
ATOM 6260 C CA . VAL A 1 32 ? 0.126 -4.313 -5.167 1.00 1.15 32 VAL A CA 5
ATOM 6261 C C . VAL A 1 32 ? -0.910 -5.089 -5.997 1.00 73.20 32 VAL A C 5
ATOM 6262 O O . VAL A 1 32 ? -0.668 -6.235 -6.382 1.00 72.34 32 VAL A O 5
ATOM 6275 N N . THR A 1 33 ? -2.087 -4.474 -6.206 1.00 34.23 33 THR A N 5
ATOM 6276 C CA . THR A 1 33 ? -3.145 -5.006 -7.071 1.00 60.13 33 THR A CA 5
ATOM 6277 C C . THR A 1 33 ? -3.045 -4.346 -8.487 1.00 64.41 33 THR A C 5
ATOM 6278 O O . THR A 1 33 ? -3.455 -3.188 -8.658 1.00 60.43 33 THR A O 5
ATOM 6289 N N . PRO A 1 34 ? -2.431 -5.040 -9.515 1.00 30.24 34 PRO A N 5
ATOM 6290 C CA . PRO A 1 34 ? -2.292 -4.496 -10.895 1.00 74.22 34 PRO A CA 5
ATOM 6291 C C . PRO A 1 34 ? -3.525 -4.813 -11.794 1.00 55.34 34 PRO A C 5
ATOM 6292 O O . PRO A 1 34 ? -4.326 -5.682 -11.443 1.00 24.43 34 PRO A O 5
ATOM 6303 N N . PRO A 1 35 ? -3.698 -4.127 -12.979 1.00 34.41 35 PRO A N 5
ATOM 6304 C CA . PRO A 1 35 ? -4.818 -4.406 -13.927 1.00 11.44 35 PRO A CA 5
ATOM 6305 C C . PRO A 1 35 ? -4.552 -5.666 -14.798 1.00 2.50 35 PRO A C 5
ATOM 6306 O O . PRO A 1 35 ? -4.686 -5.645 -16.033 1.00 52.34 35 PRO A O 5
ATOM 6317 N N . GLY A 1 36 ? -4.220 -6.774 -14.118 1.00 62.20 36 GLY A N 5
ATOM 6318 C CA . GLY A 1 36 ? -3.907 -8.045 -14.752 1.00 63.43 36 GLY A CA 5
ATOM 6319 C C . GLY A 1 36 ? -4.670 -9.191 -14.091 1.00 34.34 36 GLY A C 5
ATOM 6320 O O . GLY A 1 36 ? -4.229 -9.715 -13.054 1.00 52.01 36 GLY A O 5
ATOM 6324 N N . ASN A 1 37 ? -5.851 -9.508 -14.670 1.00 41.05 37 ASN A N 5
ATOM 6325 C CA . ASN A 1 37 ? -6.731 -10.639 -14.270 1.00 14.04 37 ASN A CA 5
ATOM 6326 C C . ASN A 1 37 ? -7.507 -10.361 -12.957 1.00 43.23 37 ASN A C 5
ATOM 6327 O O . ASN A 1 37 ? -8.732 -10.186 -12.986 1.00 74.34 37 ASN A O 5
ATOM 6338 N N . GLY A 1 38 ? -6.792 -10.309 -11.821 1.00 31.23 38 GLY A N 5
ATOM 6339 C CA . GLY A 1 38 ? -7.423 -10.252 -10.501 1.00 11.30 38 GLY A CA 5
ATOM 6340 C C . GLY A 1 38 ? -8.002 -8.893 -10.130 1.00 70.05 38 GLY A C 5
ATOM 6341 O O . GLY A 1 38 ? -8.924 -8.822 -9.311 1.00 54.44 38 GLY A O 5
ATOM 6345 N N . CYS A 1 39 ? -7.447 -7.820 -10.703 1.00 64.14 39 CYS A N 5
ATOM 6346 C CA . CYS A 1 39 ? -7.857 -6.440 -10.392 1.00 32.40 39 CYS A CA 5
ATOM 6347 C C . CYS A 1 39 ? -8.166 -5.667 -11.704 1.00 74.34 39 CYS A C 5
ATOM 6348 O O . CYS A 1 39 ? -7.546 -5.959 -12.737 1.00 10.10 39 CYS A O 5
ATOM 6355 N N . PRO A 1 40 ? -9.128 -4.679 -11.699 1.00 61.23 40 PRO A N 5
ATOM 6356 C CA . PRO A 1 40 ? -9.467 -3.886 -12.909 1.00 72.31 40 PRO A CA 5
ATOM 6357 C C . PRO A 1 40 ? -8.473 -2.727 -13.176 1.00 55.32 40 PRO A C 5
ATOM 6358 O O . PRO A 1 40 ? -8.311 -2.296 -14.322 1.00 51.24 40 PRO A O 5
ATOM 6369 N N . LYS A 1 41 ? -7.793 -2.250 -12.111 1.00 43.51 41 LYS A N 5
ATOM 6370 C CA . LYS A 1 41 ? -6.912 -1.064 -12.178 1.00 22.54 41 LYS A CA 5
ATOM 6371 C C . LYS A 1 41 ? -5.662 -1.257 -11.290 1.00 22.44 41 LYS A C 5
ATOM 6372 O O . LYS A 1 41 ? -5.572 -2.225 -10.525 1.00 20.13 41 LYS A O 5
ATOM 6391 N N . THR A 1 42 ? -4.705 -0.321 -11.425 1.00 63.02 42 THR A N 5
ATOM 6392 C CA . THR A 1 42 ? -3.579 -0.164 -10.492 1.00 12.10 42 THR A CA 5
ATOM 6393 C C . THR A 1 42 ? -4.084 0.383 -9.140 1.00 55.15 42 THR A C 5
ATOM 6394 O O . THR A 1 42 ? -4.796 1.397 -9.103 1.00 13.11 42 THR A O 5
ATOM 6405 N N . GLU A 1 43 ? -3.717 -0.305 -8.055 1.00 35.22 43 GLU A N 5
ATOM 6406 C CA . GLU A 1 43 ? -4.087 0.068 -6.674 1.00 70.23 43 GLU A CA 5
ATOM 6407 C C . GLU A 1 43 ? -3.126 -0.645 -5.701 1.00 70.14 43 GLU A C 5
ATOM 6408 O O . GLU A 1 43 ? -2.466 -1.619 -6.089 1.00 50.53 43 GLU A O 5
ATOM 6420 N N . VAL A 1 44 ? -2.990 -0.124 -4.470 1.00 51.04 44 VAL A N 5
ATOM 6421 C CA . VAL A 1 44 ? -2.210 -0.768 -3.391 1.00 32.34 44 VAL A CA 5
ATOM 6422 C C . VAL A 1 44 ? -3.058 -0.797 -2.107 1.00 61.41 44 VAL A C 5
ATOM 6423 O O . VAL A 1 44 ? -3.641 0.220 -1.720 1.00 53.10 44 VAL A O 5
ATOM 6436 N N . VAL A 1 45 ? -3.117 -1.972 -1.466 1.00 71.32 45 VAL A N 5
ATOM 6437 C CA . VAL A 1 45 ? -3.840 -2.193 -0.207 1.00 24.24 45 VAL A CA 5
ATOM 6438 C C . VAL A 1 45 ? -2.811 -2.249 0.944 1.00 3.52 45 VAL A C 5
ATOM 6439 O O . VAL A 1 45 ? -2.012 -3.193 1.012 1.00 73.02 45 VAL A O 5
ATOM 6452 N N . ILE A 1 46 ? -2.805 -1.224 1.823 1.00 74.44 46 ILE A N 5
ATOM 6453 C CA . ILE A 1 46 ? -1.941 -1.203 3.024 1.00 63.14 46 ILE A CA 5
ATOM 6454 C C . ILE A 1 46 ? -2.786 -1.545 4.265 1.00 43.22 46 ILE A C 5
ATOM 6455 O O . ILE A 1 46 ? -3.765 -0.856 4.568 1.00 24.13 46 ILE A O 5
ATOM 6471 N N . TRP A 1 47 ? -2.408 -2.629 4.962 1.00 4.14 47 TRP A N 5
ATOM 6472 C CA . TRP A 1 47 ? -2.920 -2.956 6.298 1.00 64.44 47 TRP A CA 5
ATOM 6473 C C . TRP A 1 47 ? -1.962 -2.347 7.320 1.00 42.20 47 TRP A C 5
ATOM 6474 O O . TRP A 1 47 ? -0.745 -2.518 7.201 1.00 24.43 47 TRP A O 5
ATOM 6495 N N . THR A 1 48 ? -2.488 -1.599 8.293 1.00 50.14 48 THR A N 5
ATOM 6496 C CA . THR A 1 48 ? -1.675 -1.082 9.403 1.00 11.53 48 THR A CA 5
ATOM 6497 C C . THR A 1 48 ? -1.690 -2.072 10.586 1.00 53.41 48 THR A C 5
ATOM 6498 O O . THR A 1 48 ? -2.426 -3.067 10.567 1.00 32.42 48 THR A O 5
ATOM 6509 N N . LYS A 1 49 ? -0.860 -1.787 11.609 1.00 73.13 49 LYS A N 5
ATOM 6510 C CA . LYS A 1 49 ? -0.770 -2.589 12.848 1.00 64.11 49 LYS A CA 5
ATOM 6511 C C . LYS A 1 49 ? -2.079 -2.480 13.659 1.00 72.12 49 LYS A C 5
ATOM 6512 O O . LYS A 1 49 ? -2.426 -3.373 14.438 1.00 23.34 49 LYS A O 5
ATOM 6531 N N . MET A 1 50 ? -2.795 -1.363 13.438 1.00 4.42 50 MET A N 5
ATOM 6532 C CA . MET A 1 50 ? -4.094 -1.072 14.069 1.00 51.45 50 MET A CA 5
ATOM 6533 C C . MET A 1 50 ? -5.261 -1.720 13.282 1.00 50.22 50 MET A C 5
ATOM 6534 O O . MET A 1 50 ? -6.426 -1.505 13.629 1.00 3.43 50 MET A O 5
ATOM 6548 N N . LYS A 1 51 ? -4.921 -2.470 12.197 1.00 14.52 51 LYS A N 5
ATOM 6549 C CA . LYS A 1 51 ? -5.876 -3.197 11.314 1.00 2.12 51 LYS A CA 5
ATOM 6550 C C . LYS A 1 51 ? -6.656 -2.249 10.370 1.00 71.55 51 LYS A C 5
ATOM 6551 O O . LYS A 1 51 ? -7.530 -2.704 9.618 1.00 53.15 51 LYS A O 5
ATOM 6570 N N . LYS A 1 52 ? -6.323 -0.940 10.404 1.00 33.55 52 LYS A N 5
ATOM 6571 C CA . LYS A 1 52 ? -6.923 0.065 9.501 1.00 13.23 52 LYS A CA 5
ATOM 6572 C C . LYS A 1 52 ? -6.380 -0.144 8.077 1.00 34.33 52 LYS A C 5
ATOM 6573 O O . LYS A 1 52 ? -5.155 -0.142 7.854 1.00 21.40 52 LYS A O 5
ATOM 6592 N N . VAL A 1 53 ? -7.307 -0.350 7.142 1.00 60.33 53 VAL A N 5
ATOM 6593 C CA . VAL A 1 53 ? -7.006 -0.548 5.725 1.00 61.41 53 VAL A CA 5
ATOM 6594 C C . VAL A 1 53 ? -6.995 0.824 5.026 1.00 2.22 53 VAL A C 5
ATOM 6595 O O . VAL A 1 53 ? -8.052 1.436 4.810 1.00 60.10 53 VAL A O 5
ATOM 6608 N N . ILE A 1 54 ? -5.784 1.313 4.722 1.00 55.34 54 ILE A N 5
ATOM 6609 C CA . ILE A 1 54 ? -5.572 2.553 3.966 1.00 74.35 54 ILE A CA 5
ATOM 6610 C C . ILE A 1 54 ? -5.081 2.162 2.568 1.00 54.42 54 ILE A C 5
ATOM 6611 O O . ILE A 1 54 ? -4.149 1.365 2.432 1.00 40.43 54 ILE A O 5
ATOM 6627 N N . CYS A 1 55 ? -5.708 2.722 1.538 1.00 24.11 55 CYS A N 5
ATOM 6628 C CA . CYS A 1 55 ? -5.434 2.369 0.141 1.00 75.00 55 CYS A CA 5
ATOM 6629 C C . CYS A 1 55 ? -4.677 3.523 -0.522 1.00 44.13 55 CYS A C 5
ATOM 6630 O O . CYS A 1 55 ? -4.976 4.676 -0.258 1.00 22.23 55 CYS A O 5
ATOM 6637 N N . VAL A 1 56 ? -3.670 3.214 -1.345 1.00 21.33 56 VAL A N 5
ATOM 6638 C CA . VAL A 1 56 ? -2.787 4.221 -1.982 1.00 63.22 56 VAL A CA 5
ATOM 6639 C C . VAL A 1 56 ? -2.494 3.804 -3.432 1.00 55.40 56 VAL A C 5
ATOM 6640 O O . VAL A 1 56 ? -2.779 2.669 -3.821 1.00 75.20 56 VAL A O 5
ATOM 6653 N N . ASN A 1 57 ? -1.946 4.733 -4.239 1.00 33.03 57 ASN A N 5
ATOM 6654 C CA . ASN A 1 57 ? -1.540 4.442 -5.633 1.00 32.03 57 ASN A CA 5
ATOM 6655 C C . ASN A 1 57 ? -0.081 3.918 -5.671 1.00 52.00 57 ASN A C 5
ATOM 6656 O O . ASN A 1 57 ? 0.750 4.375 -4.878 1.00 33.22 57 ASN A O 5
ATOM 6667 N N . PRO A 1 58 ? 0.260 2.949 -6.590 1.00 55.24 58 PRO A N 5
ATOM 6668 C CA . PRO A 1 58 ? 1.653 2.441 -6.736 1.00 62.12 58 PRO A CA 5
ATOM 6669 C C . PRO A 1 58 ? 2.606 3.486 -7.360 1.00 32.42 58 PRO A C 5
ATOM 6670 O O . PRO A 1 58 ? 3.823 3.311 -7.348 1.00 40.03 58 PRO A O 5
ATOM 6681 N N . ARG A 1 59 ? 2.027 4.580 -7.889 1.00 72.22 59 ARG A N 5
ATOM 6682 C CA . ARG A 1 59 ? 2.775 5.698 -8.498 1.00 0.00 59 ARG A CA 5
ATOM 6683 C C . ARG A 1 59 ? 3.057 6.825 -7.470 1.00 5.21 59 ARG A C 5
ATOM 6684 O O . ARG A 1 59 ? 3.372 7.962 -7.847 1.00 43.20 59 ARG A O 5
ATOM 6705 N N . ALA A 1 60 ? 2.947 6.495 -6.168 1.00 10.42 60 ALA A N 5
ATOM 6706 C CA . ALA A 1 60 ? 3.373 7.387 -5.075 1.00 21.32 60 ALA A CA 5
ATOM 6707 C C . ALA A 1 60 ? 4.903 7.271 -4.883 1.00 45.54 60 ALA A C 5
ATOM 6708 O O . ALA A 1 60 ? 5.420 6.165 -4.671 1.00 72.12 60 ALA A O 5
ATOM 6715 N N . LYS A 1 61 ? 5.616 8.417 -4.969 1.00 13.13 61 LYS A N 5
ATOM 6716 C CA . LYS A 1 61 ? 7.103 8.450 -4.955 1.00 24.32 61 LYS A CA 5
ATOM 6717 C C . LYS A 1 61 ? 7.674 8.025 -3.581 1.00 24.02 61 LYS A C 5
ATOM 6718 O O . LYS A 1 61 ? 8.689 7.320 -3.514 1.00 62.43 61 LYS A O 5
ATOM 6737 N N . TRP A 1 62 ? 7.004 8.468 -2.494 1.00 52.14 62 TRP A N 5
ATOM 6738 C CA . TRP A 1 62 ? 7.372 8.118 -1.103 1.00 25.43 62 TRP A CA 5
ATOM 6739 C C . TRP A 1 62 ? 7.246 6.596 -0.878 1.00 21.14 62 TRP A C 5
ATOM 6740 O O . TRP A 1 62 ? 8.032 5.987 -0.146 1.00 61.22 62 TRP A O 5
ATOM 6761 N N . LEU A 1 63 ? 6.228 6.009 -1.533 1.00 51.13 63 LEU A N 5
ATOM 6762 C CA . LEU A 1 63 ? 5.891 4.591 -1.421 1.00 64.13 63 LEU A CA 5
ATOM 6763 C C . LEU A 1 63 ? 6.933 3.734 -2.158 1.00 40.31 63 LEU A C 5
ATOM 6764 O O . LEU A 1 63 ? 7.214 2.618 -1.734 1.00 11.03 63 LEU A O 5
ATOM 6780 N N . GLN A 1 64 ? 7.515 4.288 -3.253 1.00 53.22 64 GLN A N 5
ATOM 6781 C CA . GLN A 1 64 ? 8.596 3.629 -4.035 1.00 51.24 64 GLN A CA 5
ATOM 6782 C C . GLN A 1 64 ? 9.799 3.243 -3.152 1.00 64.14 64 GLN A C 5
ATOM 6783 O O . GLN A 1 64 ? 10.498 2.256 -3.437 1.00 43.45 64 GLN A O 5
ATOM 6797 N N . ARG A 1 65 ? 9.991 4.011 -2.058 1.00 73.40 65 ARG A N 5
ATOM 6798 C CA . ARG A 1 65 ? 11.060 3.774 -1.072 1.00 71.24 65 ARG A CA 5
ATOM 6799 C C . ARG A 1 65 ? 10.809 2.408 -0.400 1.00 35.30 65 ARG A C 5
ATOM 6800 O O . ARG A 1 65 ? 11.691 1.544 -0.374 1.00 55.21 65 ARG A O 5
ATOM 6821 N N . LEU A 1 66 ? 9.560 2.217 0.058 1.00 2.24 66 LEU A N 5
ATOM 6822 C CA . LEU A 1 66 ? 9.099 0.979 0.716 1.00 51.04 66 LEU A CA 5
ATOM 6823 C C . LEU A 1 66 ? 9.087 -0.202 -0.264 1.00 43.32 66 LEU A C 5
ATOM 6824 O O . LEU A 1 66 ? 9.555 -1.284 0.078 1.00 4.31 66 LEU A O 5
ATOM 6840 N N . LEU A 1 67 ? 8.560 0.038 -1.486 1.00 43.11 67 LEU A N 5
ATOM 6841 C CA . LEU A 1 67 ? 8.373 -1.009 -2.506 1.00 3.41 67 LEU A CA 5
ATOM 6842 C C . LEU A 1 67 ? 9.710 -1.645 -2.900 1.00 15.34 67 LEU A C 5
ATOM 6843 O O . LEU A 1 67 ? 9.787 -2.859 -3.052 1.00 43.35 67 LEU A O 5
ATOM 6859 N N . ARG A 1 68 ? 10.767 -0.820 -3.050 1.00 3.24 68 ARG A N 5
ATOM 6860 C CA . ARG A 1 68 ? 12.101 -1.328 -3.432 1.00 4.00 68 ARG A CA 5
ATOM 6861 C C . ARG A 1 68 ? 12.926 -1.782 -2.199 1.00 53.11 68 ARG A C 5
ATOM 6862 O O . ARG A 1 68 ? 13.839 -2.609 -2.337 1.00 73.23 68 ARG A O 5
ATOM 6883 N N . HIS A 1 69 ? 12.601 -1.252 -0.990 1.00 40.22 69 HIS A N 5
ATOM 6884 C CA . HIS A 1 69 ? 13.257 -1.685 0.281 1.00 51.21 69 HIS A CA 5
ATOM 6885 C C . HIS A 1 69 ? 12.822 -3.108 0.692 1.00 71.51 69 HIS A C 5
ATOM 6886 O O . HIS A 1 69 ? 13.630 -3.877 1.208 1.00 61.32 69 HIS A O 5
ATOM 6901 N N . VAL A 1 70 ? 11.537 -3.439 0.482 1.00 51.24 70 VAL A N 5
ATOM 6902 C CA . VAL A 1 70 ? 11.002 -4.796 0.772 1.00 62.45 70 VAL A CA 5
ATOM 6903 C C . VAL A 1 70 ? 11.520 -5.826 -0.267 1.00 52.21 70 VAL A C 5
ATOM 6904 O O . VAL A 1 70 ? 11.425 -7.042 -0.060 1.00 42.20 70 VAL A O 5
ATOM 6917 N N . GLN A 1 71 ? 12.056 -5.301 -1.384 1.00 33.03 71 GLN A N 5
ATOM 6918 C CA . GLN A 1 71 ? 12.826 -6.067 -2.384 1.00 3.51 71 GLN A CA 5
ATOM 6919 C C . GLN A 1 71 ? 14.330 -6.071 -1.976 1.00 33.31 71 GLN A C 5
ATOM 6920 O O . GLN A 1 71 ? 14.643 -5.989 -0.781 1.00 40.04 71 GLN A O 5
ATOM 6934 N N . SER A 1 72 ? 15.248 -6.199 -2.959 1.00 34.25 72 SER A N 5
ATOM 6935 C CA . SER A 1 72 ? 16.705 -6.182 -2.709 1.00 31.15 72 SER A CA 5
ATOM 6936 C C . SER A 1 72 ? 17.167 -4.792 -2.189 1.00 73.10 72 SER A C 5
ATOM 6937 O O . SER A 1 72 ? 17.120 -3.797 -2.924 1.00 32.15 72 SER A O 5
ATOM 6945 N N . LYS A 1 73 ? 17.580 -4.749 -0.908 1.00 30.13 73 LYS A N 5
ATOM 6946 C CA . LYS A 1 73 ? 18.077 -3.529 -0.228 1.00 44.55 73 LYS A CA 5
ATOM 6947 C C . LYS A 1 73 ? 19.531 -3.736 0.246 1.00 10.52 73 LYS A C 5
ATOM 6948 O O . LYS A 1 73 ? 20.082 -4.836 0.120 1.00 12.33 73 LYS A O 5
ATOM 6967 N N . SER A 1 74 ? 20.130 -2.667 0.792 1.00 15.24 74 SER A N 5
ATOM 6968 C CA . SER A 1 74 ? 21.481 -2.683 1.365 1.00 2.33 74 SER A CA 5
ATOM 6969 C C . SER A 1 74 ? 21.410 -3.069 2.856 1.00 74.20 74 SER A C 5
ATOM 6970 O O . SER A 1 74 ? 20.899 -2.294 3.681 1.00 0.21 74 SER A O 5
ATOM 6978 N N . LEU A 1 75 ? 21.900 -4.282 3.191 1.00 64.45 75 LEU A N 5
ATOM 6979 C CA . LEU A 1 75 ? 21.920 -4.798 4.579 1.00 20.13 75 LEU A CA 5
ATOM 6980 C C . LEU A 1 75 ? 23.189 -4.255 5.286 1.00 43.30 75 LEU A C 5
ATOM 6981 O O . LEU A 1 75 ? 24.169 -4.979 5.518 1.00 11.53 75 LEU A O 5
ATOM 6997 N N . SER A 1 76 ? 23.145 -2.939 5.560 1.00 0.44 76 SER A N 5
ATOM 6998 C CA . SER A 1 76 ? 24.222 -2.177 6.221 1.00 52.32 76 SER A CA 5
ATOM 6999 C C . SER A 1 76 ? 23.708 -0.752 6.522 1.00 22.55 76 SER A C 5
ATOM 7000 O O . SER A 1 76 ? 24.493 0.203 6.609 1.00 71.21 76 SER A O 5
ATOM 7008 N N . SER A 1 77 ? 22.377 -0.634 6.703 1.00 72.03 77 SER A N 5
ATOM 7009 C CA . SER A 1 77 ? 21.702 0.654 6.945 1.00 61.42 77 SER A CA 5
ATOM 7010 C C . SER A 1 77 ? 22.153 1.270 8.294 1.00 34.52 77 SER A C 5
ATOM 7011 O O . SER A 1 77 ? 22.444 0.535 9.250 1.00 33.03 77 SER A O 5
ATOM 7019 N N . THR A 1 78 ? 22.208 2.618 8.339 1.00 54.23 78 THR A N 5
ATOM 7020 C CA . THR A 1 78 ? 22.767 3.390 9.470 1.00 74.42 78 THR A CA 5
ATOM 7021 C C . THR A 1 78 ? 22.031 3.076 10.805 1.00 61.42 78 THR A C 5
ATOM 7022 O O . THR A 1 78 ? 20.814 2.846 10.770 1.00 32.20 78 THR A O 5
ATOM 7033 N N . PRO A 1 79 ? 22.754 3.040 11.987 1.00 50.22 79 PRO A N 5
ATOM 7034 C CA . PRO A 1 79 ? 22.144 2.708 13.306 1.00 52.33 79 PRO A CA 5
ATOM 7035 C C . PRO A 1 79 ? 20.878 3.532 13.657 1.00 33.54 79 PRO A C 5
ATOM 7036 O O . PRO A 1 79 ? 20.776 4.720 13.312 1.00 1.40 79 PRO A O 5
ATOM 7047 N N . GLN A 1 80 ? 19.924 2.871 14.325 1.00 33.42 80 GLN A N 5
ATOM 7048 C CA . GLN A 1 80 ? 18.690 3.502 14.843 1.00 52.22 80 GLN A CA 5
ATOM 7049 C C . GLN A 1 80 ? 18.851 3.783 16.347 1.00 71.22 80 GLN A C 5
ATOM 7050 O O . GLN A 1 80 ? 19.808 3.297 16.971 1.00 61.14 80 GLN A O 5
ATOM 7064 N N . ALA A 1 81 ? 17.923 4.572 16.920 1.00 53.00 81 ALA A N 5
ATOM 7065 C CA . ALA A 1 81 ? 17.952 4.954 18.347 1.00 21.14 81 ALA A CA 5
ATOM 7066 C C . ALA A 1 81 ? 17.667 3.719 19.247 1.00 45.42 81 ALA A C 5
ATOM 7067 O O . ALA A 1 81 ? 16.564 3.171 19.172 1.00 42.10 81 ALA A O 5
ATOM 7074 N N . PRO A 1 82 ? 18.657 3.244 20.098 1.00 40.40 82 PRO A N 5
ATOM 7075 C CA . PRO A 1 82 ? 18.446 2.075 21.006 1.00 72.32 82 PRO A CA 5
ATOM 7076 C C . PRO A 1 82 ? 17.336 2.337 22.049 1.00 50.12 82 PRO A C 5
ATOM 7077 O O . PRO A 1 82 ? 16.582 1.431 22.423 1.00 62.22 82 PRO A O 5
ATOM 7088 N N . VAL A 1 83 ? 17.262 3.597 22.500 1.00 62.35 83 VAL A N 5
ATOM 7089 C CA . VAL A 1 83 ? 16.225 4.087 23.425 1.00 11.01 83 VAL A CA 5
ATOM 7090 C C . VAL A 1 83 ? 15.126 4.783 22.594 1.00 12.11 83 VAL A C 5
ATOM 7091 O O . VAL A 1 83 ? 15.443 5.480 21.627 1.00 51.25 83 VAL A O 5
ATOM 7104 N N . SER A 1 84 ? 13.850 4.557 22.948 1.00 52.42 84 SER A N 5
ATOM 7105 C CA . SER A 1 84 ? 12.696 5.227 22.312 1.00 31.22 84 SER A CA 5
ATOM 7106 C C . SER A 1 84 ? 11.532 5.319 23.318 1.00 53.53 84 SER A C 5
ATOM 7107 O O . SER A 1 84 ? 11.254 4.358 24.052 1.00 62.55 84 SER A O 5
ATOM 7115 N N . LYS A 1 85 ? 10.864 6.485 23.348 1.00 64.20 85 LYS A N 5
ATOM 7116 C CA . LYS A 1 85 ? 9.633 6.701 24.139 1.00 23.24 85 LYS A CA 5
ATOM 7117 C C . LYS A 1 85 ? 8.417 6.040 23.451 1.00 0.21 85 LYS A C 5
ATOM 7118 O O . LYS A 1 85 ? 8.558 5.476 22.352 1.00 73.04 85 LYS A O 5
ATOM 7137 N N . ARG A 1 86 ? 7.230 6.137 24.105 1.00 21.41 86 ARG A N 5
ATOM 7138 C CA . ARG A 1 86 ? 6.007 5.390 23.728 1.00 75.35 86 ARG A CA 5
ATOM 7139 C C . ARG A 1 86 ? 6.290 3.877 23.858 1.00 62.33 86 ARG A C 5
ATOM 7140 O O . ARG A 1 86 ? 6.554 3.184 22.861 1.00 12.33 86 ARG A O 5
ATOM 7161 N N . ARG A 1 87 ? 6.307 3.402 25.114 1.00 73.22 87 ARG A N 5
ATOM 7162 C CA . ARG A 1 87 ? 6.679 2.014 25.452 1.00 32.11 87 ARG A CA 5
ATOM 7163 C C . ARG A 1 87 ? 5.597 1.055 24.913 1.00 63.44 87 ARG A C 5
ATOM 7164 O O . ARG A 1 87 ? 4.498 0.972 25.476 1.00 53.52 87 ARG A O 5
ATOM 7185 N N . ALA A 1 88 ? 5.917 0.380 23.794 1.00 71.15 88 ALA A N 5
ATOM 7186 C CA . ALA A 1 88 ? 5.045 -0.626 23.171 1.00 22.44 88 ALA A CA 5
ATOM 7187 C C . ALA A 1 88 ? 4.808 -1.806 24.137 1.00 33.31 88 ALA A C 5
ATOM 7188 O O . ALA A 1 88 ? 5.693 -2.652 24.326 1.00 25.21 88 ALA A O 5
ATOM 7195 N N . ALA A 1 89 ? 3.627 -1.804 24.781 1.00 3.40 89 ALA A N 5
ATOM 7196 C CA . ALA A 1 89 ? 3.208 -2.835 25.744 1.00 5.14 89 ALA A CA 5
ATOM 7197 C C . ALA A 1 89 ? 1.662 -2.826 25.839 1.00 2.44 89 ALA A C 5
ATOM 7198 O O . ALA A 1 89 ? 1.104 -1.890 26.445 1.00 61.30 89 ALA A O 5
ATOM 7206 N N . MET A 1 1 ? 5.419 -3.587 6.685 1.00 11.43 1 MET A N 6
ATOM 7207 C CA . MET A 1 1 ? 6.530 -3.722 5.710 1.00 4.51 1 MET A CA 6
ATOM 7208 C C . MET A 1 1 ? 6.399 -5.014 4.871 1.00 22.13 1 MET A C 6
ATOM 7209 O O . MET A 1 1 ? 7.030 -5.122 3.821 1.00 13.00 1 MET A O 6
ATOM 7225 N N . ILE A 1 2 ? 5.598 -5.987 5.358 1.00 73.15 2 ILE A N 6
ATOM 7226 C CA . ILE A 1 2 ? 5.364 -7.274 4.666 1.00 44.21 2 ILE A CA 6
ATOM 7227 C C . ILE A 1 2 ? 4.724 -7.037 3.273 1.00 42.33 2 ILE A C 6
ATOM 7228 O O . ILE A 1 2 ? 3.549 -6.669 3.169 1.00 21.31 2 ILE A O 6
ATOM 7244 N N . LEU A 1 3 ? 5.539 -7.205 2.220 1.00 41.24 3 LEU A N 6
ATOM 7245 C CA . LEU A 1 3 ? 5.121 -7.001 0.829 1.00 53.14 3 LEU A CA 6
ATOM 7246 C C . LEU A 1 3 ? 4.339 -8.231 0.327 1.00 11.43 3 LEU A C 6
ATOM 7247 O O . LEU A 1 3 ? 4.876 -9.348 0.274 1.00 33.23 3 LEU A O 6
ATOM 7263 N N . GLU A 1 4 ? 3.065 -8.012 -0.004 1.00 11.44 4 GLU A N 6
ATOM 7264 C CA . GLU A 1 4 ? 2.176 -9.029 -0.566 1.00 51.44 4 GLU A CA 6
ATOM 7265 C C . GLU A 1 4 ? 2.070 -8.865 -2.096 1.00 3.34 4 GLU A C 6
ATOM 7266 O O . GLU A 1 4 ? 1.882 -7.747 -2.606 1.00 1.22 4 GLU A O 6
ATOM 7278 N N . ALA A 1 5 ? 2.234 -9.977 -2.818 1.00 61.42 5 ALA A N 6
ATOM 7279 C CA . ALA A 1 5 ? 1.802 -10.093 -4.216 1.00 72.32 5 ALA A CA 6
ATOM 7280 C C . ALA A 1 5 ? 0.377 -10.657 -4.205 1.00 61.33 5 ALA A C 6
ATOM 7281 O O . ALA A 1 5 ? 0.058 -11.518 -3.371 1.00 3.53 5 ALA A O 6
ATOM 7288 N N . HIS A 1 6 ? -0.488 -10.157 -5.088 1.00 33.31 6 HIS A N 6
ATOM 7289 C CA . HIS A 1 6 ? -1.884 -10.623 -5.164 1.00 42.03 6 HIS A CA 6
ATOM 7290 C C . HIS A 1 6 ? -1.962 -11.944 -5.949 1.00 34.30 6 HIS A C 6
ATOM 7291 O O . HIS A 1 6 ? -1.173 -12.161 -6.881 1.00 72.42 6 HIS A O 6
ATOM 7306 N N . TYR A 1 7 ? -2.863 -12.839 -5.535 1.00 24.25 7 TYR A N 6
ATOM 7307 C CA . TYR A 1 7 ? -3.296 -13.969 -6.384 1.00 13.04 7 TYR A CA 6
ATOM 7308 C C . TYR A 1 7 ? -4.075 -13.405 -7.588 1.00 73.42 7 TYR A C 6
ATOM 7309 O O . TYR A 1 7 ? -4.817 -12.423 -7.424 1.00 1.13 7 TYR A O 6
ATOM 7327 N N . THR A 1 8 ? -3.891 -14.028 -8.779 1.00 52.15 8 THR A N 6
ATOM 7328 C CA . THR A 1 8 ? -4.447 -13.535 -10.069 1.00 31.55 8 THR A CA 6
ATOM 7329 C C . THR A 1 8 ? -5.952 -13.194 -9.979 1.00 33.13 8 THR A C 6
ATOM 7330 O O . THR A 1 8 ? -6.403 -12.200 -10.558 1.00 22.00 8 THR A O 6
ATOM 7341 N N . ASN A 1 9 ? -6.686 -13.987 -9.176 1.00 23.23 9 ASN A N 6
ATOM 7342 C CA . ASN A 1 9 ? -8.133 -13.862 -8.985 1.00 13.43 9 ASN A CA 6
ATOM 7343 C C . ASN A 1 9 ? -8.402 -13.411 -7.542 1.00 2.32 9 ASN A C 6
ATOM 7344 O O . ASN A 1 9 ? -7.874 -14.020 -6.603 1.00 65.05 9 ASN A O 6
ATOM 7355 N N . LEU A 1 10 ? -9.207 -12.344 -7.390 1.00 53.14 10 LEU A N 6
ATOM 7356 C CA . LEU A 1 10 ? -9.580 -11.775 -6.078 1.00 2.10 10 LEU A CA 6
ATOM 7357 C C . LEU A 1 10 ? -10.634 -10.674 -6.285 1.00 1.13 10 LEU A C 6
ATOM 7358 O O . LEU A 1 10 ? -10.557 -9.908 -7.242 1.00 0.11 10 LEU A O 6
ATOM 7374 N N . LYS A 1 11 ? -11.631 -10.602 -5.397 1.00 41.15 11 LYS A N 6
ATOM 7375 C CA . LYS A 1 11 ? -12.581 -9.477 -5.376 1.00 42.11 11 LYS A CA 6
ATOM 7376 C C . LYS A 1 11 ? -11.943 -8.320 -4.593 1.00 13.31 11 LYS A C 6
ATOM 7377 O O . LYS A 1 11 ? -11.974 -8.313 -3.359 1.00 22.34 11 LYS A O 6
ATOM 7396 N N . CYS A 1 12 ? -11.287 -7.396 -5.330 1.00 24.24 12 CYS A N 6
ATOM 7397 C CA . CYS A 1 12 ? -10.566 -6.249 -4.741 1.00 5.41 12 CYS A CA 6
ATOM 7398 C C . CYS A 1 12 ? -11.507 -5.364 -3.907 1.00 64.43 12 CYS A C 6
ATOM 7399 O O . CYS A 1 12 ? -12.335 -4.628 -4.455 1.00 63.22 12 CYS A O 6
ATOM 7406 N N . ARG A 1 13 ? -11.384 -5.469 -2.575 1.00 60.33 13 ARG A N 6
ATOM 7407 C CA . ARG A 1 13 ? -12.178 -4.686 -1.627 1.00 75.32 13 ARG A CA 6
ATOM 7408 C C . ARG A 1 13 ? -11.318 -3.581 -1.025 1.00 44.31 13 ARG A C 6
ATOM 7409 O O . ARG A 1 13 ? -10.551 -3.799 -0.082 1.00 15.35 13 ARG A O 6
ATOM 7430 N N . CYS A 1 14 ? -11.427 -2.405 -1.643 1.00 23.35 14 CYS A N 6
ATOM 7431 C CA . CYS A 1 14 ? -10.728 -1.187 -1.226 1.00 24.12 14 CYS A CA 6
ATOM 7432 C C . CYS A 1 14 ? -11.742 -0.035 -1.101 1.00 3.41 14 CYS A C 6
ATOM 7433 O O . CYS A 1 14 ? -12.799 -0.050 -1.743 1.00 54.25 14 CYS A O 6
ATOM 7440 N N . SER A 1 15 ? -11.420 0.952 -0.258 1.00 10.23 15 SER A N 6
ATOM 7441 C CA . SER A 1 15 ? -12.251 2.158 -0.059 1.00 75.31 15 SER A CA 6
ATOM 7442 C C . SER A 1 15 ? -11.970 3.208 -1.165 1.00 72.30 15 SER A C 6
ATOM 7443 O O . SER A 1 15 ? -12.827 4.036 -1.509 1.00 53.33 15 SER A O 6
ATOM 7451 N N . GLY A 1 16 ? -10.751 3.127 -1.720 1.00 0.15 16 GLY A N 6
ATOM 7452 C CA . GLY A 1 16 ? -10.235 4.076 -2.704 1.00 63.21 16 GLY A CA 6
ATOM 7453 C C . GLY A 1 16 ? -8.789 4.419 -2.388 1.00 42.52 16 GLY A C 6
ATOM 7454 O O . GLY A 1 16 ? -8.278 4.031 -1.324 1.00 4.02 16 GLY A O 6
ATOM 7458 N N . VAL A 1 17 ? -8.132 5.187 -3.265 1.00 60.01 17 VAL A N 6
ATOM 7459 C CA . VAL A 1 17 ? -6.720 5.558 -3.078 1.00 53.12 17 VAL A CA 6
ATOM 7460 C C . VAL A 1 17 ? -6.665 6.995 -2.536 1.00 34.12 17 VAL A C 6
ATOM 7461 O O . VAL A 1 17 ? -7.368 7.894 -3.023 1.00 30.44 17 VAL A O 6
ATOM 7474 N N . ILE A 1 18 ? -5.864 7.183 -1.477 1.00 31.54 18 ILE A N 6
ATOM 7475 C CA . ILE A 1 18 ? -5.733 8.457 -0.759 1.00 32.20 18 ILE A CA 6
ATOM 7476 C C . ILE A 1 18 ? -4.232 8.777 -0.650 1.00 63.04 18 ILE A C 6
ATOM 7477 O O . ILE A 1 18 ? -3.441 7.902 -0.284 1.00 33.15 18 ILE A O 6
ATOM 7493 N N . SER A 1 19 ? -3.848 10.028 -0.956 1.00 51.10 19 SER A N 6
ATOM 7494 C CA . SER A 1 19 ? -2.436 10.473 -0.965 1.00 41.31 19 SER A CA 6
ATOM 7495 C C . SER A 1 19 ? -1.860 10.711 0.458 1.00 12.41 19 SER A C 6
ATOM 7496 O O . SER A 1 19 ? -0.738 11.226 0.595 1.00 23.41 19 SER A O 6
ATOM 7504 N N . THR A 1 20 ? -2.634 10.327 1.501 1.00 10.42 20 THR A N 6
ATOM 7505 C CA . THR A 1 20 ? -2.208 10.402 2.907 1.00 21.24 20 THR A CA 6
ATOM 7506 C C . THR A 1 20 ? -0.950 9.543 3.129 1.00 0.14 20 THR A C 6
ATOM 7507 O O . THR A 1 20 ? -0.961 8.333 2.845 1.00 33.35 20 THR A O 6
ATOM 7518 N N . VAL A 1 21 ? 0.136 10.185 3.592 1.00 41.24 21 VAL A N 6
ATOM 7519 C CA . VAL A 1 21 ? 1.377 9.486 3.919 1.00 63.40 21 VAL A CA 6
ATOM 7520 C C . VAL A 1 21 ? 1.159 8.695 5.212 1.00 42.05 21 VAL A C 6
ATOM 7521 O O . VAL A 1 21 ? 1.028 9.271 6.301 1.00 11.21 21 VAL A O 6
ATOM 7534 N N . VAL A 1 22 ? 1.099 7.373 5.064 1.00 63.22 22 VAL A N 6
ATOM 7535 C CA . VAL A 1 22 ? 0.878 6.450 6.178 1.00 75.54 22 VAL A CA 6
ATOM 7536 C C . VAL A 1 22 ? 2.220 6.183 6.880 1.00 52.14 22 VAL A C 6
ATOM 7537 O O . VAL A 1 22 ? 3.248 6.019 6.200 1.00 5.54 22 VAL A O 6
ATOM 7550 N N . GLY A 1 23 ? 2.198 6.181 8.228 1.00 3.25 23 GLY A N 6
ATOM 7551 C CA . GLY A 1 23 ? 3.405 5.975 9.030 1.00 60.40 23 GLY A CA 6
ATOM 7552 C C . GLY A 1 23 ? 4.096 4.646 8.733 1.00 61.43 23 GLY A C 6
ATOM 7553 O O . GLY A 1 23 ? 3.489 3.588 8.872 1.00 3.42 23 GLY A O 6
ATOM 7557 N N . LEU A 1 24 ? 5.378 4.715 8.358 1.00 34.24 24 LEU A N 6
ATOM 7558 C CA . LEU A 1 24 ? 6.166 3.545 7.907 1.00 4.24 24 LEU A CA 6
ATOM 7559 C C . LEU A 1 24 ? 6.207 2.440 8.982 1.00 63.03 24 LEU A C 6
ATOM 7560 O O . LEU A 1 24 ? 6.175 1.248 8.662 1.00 64.50 24 LEU A O 6
ATOM 7576 N N . ASN A 1 25 ? 6.224 2.864 10.260 1.00 51.21 25 ASN A N 6
ATOM 7577 C CA . ASN A 1 25 ? 6.266 1.952 11.415 1.00 64.05 25 ASN A CA 6
ATOM 7578 C C . ASN A 1 25 ? 4.903 1.268 11.657 1.00 72.31 25 ASN A C 6
ATOM 7579 O O . ASN A 1 25 ? 4.856 0.176 12.218 1.00 32.34 25 ASN A O 6
ATOM 7590 N N . ILE A 1 26 ? 3.787 1.925 11.255 1.00 12.13 26 ILE A N 6
ATOM 7591 C CA . ILE A 1 26 ? 2.429 1.335 11.401 1.00 34.03 26 ILE A CA 6
ATOM 7592 C C . ILE A 1 26 ? 2.003 0.599 10.115 1.00 32.01 26 ILE A C 6
ATOM 7593 O O . ILE A 1 26 ? 0.996 -0.088 10.121 1.00 64.34 26 ILE A O 6
ATOM 7609 N N . ILE A 1 27 ? 2.754 0.769 9.009 1.00 71.04 27 ILE A N 6
ATOM 7610 C CA . ILE A 1 27 ? 2.525 -0.011 7.774 1.00 1.43 27 ILE A CA 6
ATOM 7611 C C . ILE A 1 27 ? 2.900 -1.485 8.023 1.00 73.42 27 ILE A C 6
ATOM 7612 O O . ILE A 1 27 ? 4.063 -1.800 8.309 1.00 1.13 27 ILE A O 6
ATOM 7628 N N . ASP A 1 28 ? 1.891 -2.371 7.946 1.00 12.22 28 ASP A N 6
ATOM 7629 C CA . ASP A 1 28 ? 2.061 -3.813 8.200 1.00 72.33 28 ASP A CA 6
ATOM 7630 C C . ASP A 1 28 ? 2.216 -4.583 6.880 1.00 54.43 28 ASP A C 6
ATOM 7631 O O . ASP A 1 28 ? 3.186 -5.314 6.690 1.00 54.30 28 ASP A O 6
ATOM 7640 N N . ARG A 1 29 ? 1.255 -4.396 5.970 1.00 15.21 29 ARG A N 6
ATOM 7641 C CA . ARG A 1 29 ? 1.224 -5.075 4.652 1.00 41.42 29 ARG A CA 6
ATOM 7642 C C . ARG A 1 29 ? 1.104 -4.035 3.530 1.00 51.13 29 ARG A C 6
ATOM 7643 O O . ARG A 1 29 ? 0.426 -3.027 3.700 1.00 35.02 29 ARG A O 6
ATOM 7664 N N . ILE A 1 30 ? 1.774 -4.307 2.392 1.00 4.04 30 ILE A N 6
ATOM 7665 C CA . ILE A 1 30 ? 1.656 -3.528 1.138 1.00 44.40 30 ILE A CA 6
ATOM 7666 C C . ILE A 1 30 ? 1.398 -4.524 0.001 1.00 60.30 30 ILE A C 6
ATOM 7667 O O . ILE A 1 30 ? 2.309 -5.262 -0.379 1.00 5.40 30 ILE A O 6
ATOM 7683 N N . GLN A 1 31 ? 0.166 -4.579 -0.523 1.00 31.11 31 GLN A N 6
ATOM 7684 C CA . GLN A 1 31 ? -0.192 -5.527 -1.592 1.00 71.35 31 GLN A CA 6
ATOM 7685 C C . GLN A 1 31 ? -0.321 -4.806 -2.919 1.00 0.34 31 GLN A C 6
ATOM 7686 O O . GLN A 1 31 ? -1.110 -3.878 -3.047 1.00 44.44 31 GLN A O 6
ATOM 7700 N N . VAL A 1 32 ? 0.469 -5.248 -3.897 1.00 64.22 32 VAL A N 6
ATOM 7701 C CA . VAL A 1 32 ? 0.410 -4.707 -5.264 1.00 73.21 32 VAL A CA 6
ATOM 7702 C C . VAL A 1 32 ? -0.584 -5.553 -6.091 1.00 73.15 32 VAL A C 6
ATOM 7703 O O . VAL A 1 32 ? -0.459 -6.786 -6.154 1.00 25.13 32 VAL A O 6
ATOM 7716 N N . THR A 1 33 ? -1.617 -4.894 -6.660 1.00 64.22 33 THR A N 6
ATOM 7717 C CA . THR A 1 33 ? -2.640 -5.573 -7.475 1.00 40.32 33 THR A CA 6
ATOM 7718 C C . THR A 1 33 ? -2.880 -4.818 -8.809 1.00 42.22 33 THR A C 6
ATOM 7719 O O . THR A 1 33 ? -3.692 -3.890 -8.864 1.00 30.43 33 THR A O 6
ATOM 7730 N N . PRO A 1 34 ? -2.110 -5.169 -9.896 1.00 41.32 34 PRO A N 6
ATOM 7731 C CA . PRO A 1 34 ? -2.411 -4.726 -11.289 1.00 64.23 34 PRO A CA 6
ATOM 7732 C C . PRO A 1 34 ? -3.808 -5.201 -11.785 1.00 41.43 34 PRO A C 6
ATOM 7733 O O . PRO A 1 34 ? -4.344 -6.180 -11.252 1.00 73.41 34 PRO A O 6
ATOM 7744 N N . PRO A 1 35 ? -4.419 -4.530 -12.824 1.00 41.31 35 PRO A N 6
ATOM 7745 C CA . PRO A 1 35 ? -5.760 -4.910 -13.341 1.00 74.03 35 PRO A CA 6
ATOM 7746 C C . PRO A 1 35 ? -5.739 -6.232 -14.149 1.00 60.14 35 PRO A C 6
ATOM 7747 O O . PRO A 1 35 ? -4.697 -6.615 -14.707 1.00 75.41 35 PRO A O 6
ATOM 7758 N N . GLY A 1 36 ? -6.894 -6.924 -14.187 1.00 63.35 36 GLY A N 6
ATOM 7759 C CA . GLY A 1 36 ? -7.040 -8.153 -14.971 1.00 2.53 36 GLY A CA 6
ATOM 7760 C C . GLY A 1 36 ? -8.223 -8.993 -14.514 1.00 21.31 36 GLY A C 6
ATOM 7761 O O . GLY A 1 36 ? -9.327 -8.868 -15.057 1.00 51.33 36 GLY A O 6
ATOM 7765 N N . ASN A 1 37 ? -7.992 -9.825 -13.481 1.00 25.52 37 ASN A N 6
ATOM 7766 C CA . ASN A 1 37 ? -8.968 -10.839 -13.015 1.00 72.12 37 ASN A CA 6
ATOM 7767 C C . ASN A 1 37 ? -9.389 -10.549 -11.549 1.00 14.43 37 ASN A C 6
ATOM 7768 O O . ASN A 1 37 ? -9.599 -11.452 -10.724 1.00 34.32 37 ASN A O 6
ATOM 7779 N N . GLY A 1 38 ? -9.547 -9.247 -11.260 1.00 15.13 38 GLY A N 6
ATOM 7780 C CA . GLY A 1 38 ? -9.984 -8.790 -9.948 1.00 53.33 38 GLY A CA 6
ATOM 7781 C C . GLY A 1 38 ? -10.171 -7.284 -9.900 1.0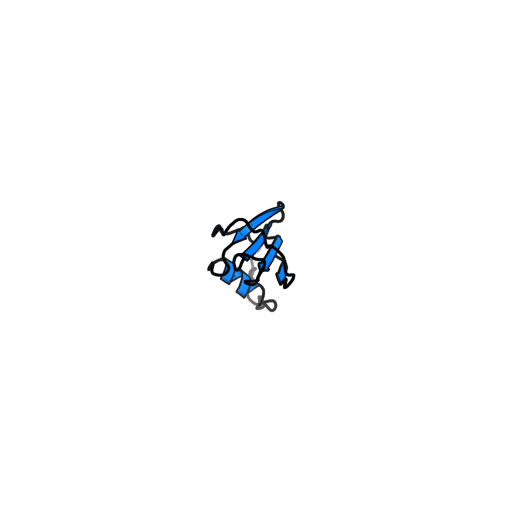0 33.41 38 GLY A C 6
ATOM 7782 O O . GLY A 1 38 ? -11.306 -6.781 -9.947 1.00 20.34 38 GLY A O 6
ATOM 7786 N N . CYS A 1 39 ? -9.048 -6.571 -9.811 1.00 51.10 39 CYS A N 6
ATOM 7787 C CA . CYS A 1 39 ? -9.030 -5.106 -9.813 1.00 22.44 39 CYS A CA 6
ATOM 7788 C C . CYS A 1 39 ? -9.266 -4.576 -11.250 1.00 42.41 39 CYS A C 6
ATOM 7789 O O . CYS A 1 39 ? -8.704 -5.130 -12.198 1.00 43.30 39 CYS A O 6
ATOM 7796 N N . PRO A 1 40 ? -10.132 -3.521 -11.443 1.00 5.12 40 PRO A N 6
ATOM 7797 C CA . PRO A 1 40 ? -10.313 -2.852 -12.767 1.00 2.14 40 PRO A CA 6
ATOM 7798 C C . PRO A 1 40 ? -9.166 -1.865 -13.087 1.00 55.25 40 PRO A C 6
ATOM 7799 O O . PRO A 1 40 ? -9.031 -1.391 -14.218 1.00 73.23 40 PRO A O 6
ATOM 7810 N N . LYS A 1 41 ? -8.338 -1.601 -12.068 1.00 35.33 41 LYS A N 6
ATOM 7811 C CA . LYS A 1 41 ? -7.241 -0.615 -12.093 1.00 22.30 41 LYS A CA 6
ATOM 7812 C C . LYS A 1 41 ? -6.073 -1.148 -11.245 1.00 63.35 41 LYS A C 6
ATOM 7813 O O . LYS A 1 41 ? -6.201 -2.203 -10.620 1.00 23.04 41 LYS A O 6
ATOM 7832 N N . THR A 1 42 ? -4.919 -0.458 -11.255 1.00 34.20 42 THR A N 6
ATOM 7833 C CA . THR A 1 42 ? -3.806 -0.820 -10.369 1.00 53.23 42 THR A CA 6
ATOM 7834 C C . THR A 1 42 ? -4.062 -0.233 -8.964 1.00 64.04 42 THR A C 6
ATOM 7835 O O . THR A 1 42 ? -4.082 0.992 -8.779 1.00 14.13 42 THR A O 6
ATOM 7846 N N . GLU A 1 43 ? -4.277 -1.124 -7.996 1.00 11.12 43 GLU A N 6
ATOM 7847 C CA . GLU A 1 43 ? -4.552 -0.784 -6.591 1.00 4.41 43 GLU A CA 6
ATOM 7848 C C . GLU A 1 43 ? -3.447 -1.363 -5.704 1.00 23.33 43 GLU A C 6
ATOM 7849 O O . GLU A 1 43 ? -3.170 -2.568 -5.754 1.00 74.03 43 GLU A O 6
ATOM 7861 N N . VAL A 1 44 ? -2.783 -0.491 -4.937 1.00 1.23 44 VAL A N 6
ATOM 7862 C CA . VAL A 1 44 ? -1.846 -0.908 -3.895 1.00 74.14 44 VAL A CA 6
ATOM 7863 C C . VAL A 1 44 ? -2.568 -0.811 -2.545 1.00 10.23 44 VAL A C 6
ATOM 7864 O O . VAL A 1 44 ? -2.754 0.286 -2.013 1.00 41.42 44 VAL A O 6
ATOM 7877 N N . VAL A 1 45 ? -3.005 -1.965 -2.021 1.00 41.24 45 VAL A N 6
ATOM 7878 C CA . VAL A 1 45 ? -3.794 -2.037 -0.784 1.00 43.03 45 VAL A CA 6
ATOM 7879 C C . VAL A 1 45 ? -2.845 -2.244 0.418 1.00 14.13 45 VAL A C 6
ATOM 7880 O O . VAL A 1 45 ? -2.255 -3.321 0.577 1.00 22.53 45 VAL A O 6
ATOM 7893 N N . ILE A 1 46 ? -2.701 -1.200 1.243 1.00 20.24 46 ILE A N 6
ATOM 7894 C CA . ILE A 1 46 ? -1.865 -1.218 2.453 1.00 22.13 46 ILE A CA 6
ATOM 7895 C C . ILE A 1 46 ? -2.748 -1.497 3.684 1.00 33.04 46 ILE A C 6
ATOM 7896 O O . ILE A 1 46 ? -3.754 -0.816 3.900 1.00 14.15 46 ILE A O 6
ATOM 7912 N N . TRP A 1 47 ? -2.383 -2.513 4.472 1.00 3.14 47 TRP A N 6
ATOM 7913 C CA . TRP A 1 47 ? -2.985 -2.756 5.788 1.00 22.31 47 TRP A CA 6
ATOM 7914 C C . TRP A 1 47 ? -2.046 -2.180 6.854 1.00 2.22 47 TRP A C 6
ATOM 7915 O O . TRP A 1 47 ? -0.831 -2.399 6.801 1.00 13.04 47 TRP A O 6
ATOM 7936 N N . THR A 1 48 ? -2.600 -1.399 7.786 1.00 3.53 48 THR A N 6
ATOM 7937 C CA . THR A 1 48 ? -1.848 -0.875 8.936 1.00 11.01 48 THR A CA 6
ATOM 7938 C C . THR A 1 48 ? -1.848 -1.904 10.088 1.00 60.40 48 THR A C 6
ATOM 7939 O O . THR A 1 48 ? -2.580 -2.893 10.030 1.00 30.03 48 THR A O 6
ATOM 7950 N N . LYS A 1 49 ? -1.039 -1.654 11.138 1.00 41.12 49 LYS A N 6
ATOM 7951 C CA . LYS A 1 49 ? -0.999 -2.489 12.358 1.00 51.54 49 LYS A CA 6
ATOM 7952 C C . LYS A 1 49 ? -2.281 -2.286 13.194 1.00 31.10 49 LYS A C 6
ATOM 7953 O O . LYS A 1 49 ? -2.567 -3.056 14.109 1.00 65.14 49 LYS A O 6
ATOM 7972 N N . MET A 1 50 ? -3.044 -1.229 12.843 1.00 13.43 50 MET A N 6
ATOM 7973 C CA . MET A 1 50 ? -4.371 -0.937 13.410 1.00 12.22 50 MET A CA 6
ATOM 7974 C C . MET A 1 50 ? -5.466 -1.773 12.694 1.00 31.42 50 MET A C 6
ATOM 7975 O O . MET A 1 50 ? -6.636 -1.719 13.086 1.00 12.24 50 MET A O 6
ATOM 7989 N N . LYS A 1 51 ? -5.050 -2.510 11.623 1.00 55.14 51 LYS A N 6
ATOM 7990 C CA . LYS A 1 51 ? -5.918 -3.343 10.746 1.00 44.22 51 LYS A CA 6
ATOM 7991 C C . LYS A 1 51 ? -6.805 -2.491 9.807 1.00 63.33 51 LYS A C 6
ATOM 7992 O O . LYS A 1 51 ? -7.700 -3.021 9.145 1.00 71.14 51 LYS A O 6
ATOM 8011 N N . LYS A 1 52 ? -6.536 -1.172 9.751 1.00 71.30 52 LYS A N 6
ATOM 8012 C CA . LYS A 1 52 ? -7.234 -0.239 8.850 1.00 22.04 52 LYS A CA 6
ATOM 8013 C C . LYS A 1 52 ? -6.699 -0.385 7.406 1.00 44.43 52 LYS A C 6
ATOM 8014 O O . LYS A 1 52 ? -5.480 -0.385 7.173 1.00 14.01 52 LYS A O 6
ATOM 8033 N N . VAL A 1 53 ? -7.645 -0.533 6.470 1.00 4.05 53 VAL A N 6
ATOM 8034 C CA . VAL A 1 53 ? -7.388 -0.680 5.031 1.00 41.21 53 VAL A CA 6
ATOM 8035 C C . VAL A 1 53 ? -7.287 0.709 4.368 1.00 52.25 53 VAL A C 6
ATOM 8036 O O . VAL A 1 53 ? -8.287 1.433 4.265 1.00 21.02 53 VAL A O 6
ATOM 8049 N N . ILE A 1 54 ? -6.066 1.087 3.976 1.00 21.02 54 ILE A N 6
ATOM 8050 C CA . ILE A 1 54 ? -5.782 2.328 3.227 1.00 34.13 54 ILE A CA 6
ATOM 8051 C C . ILE A 1 54 ? -5.103 1.933 1.914 1.00 33.33 54 ILE A C 6
ATOM 8052 O O . ILE A 1 54 ? -4.122 1.197 1.940 1.00 44.21 54 ILE A O 6
ATOM 8068 N N . CYS A 1 55 ? -5.611 2.404 0.770 1.00 52.31 55 CYS A N 6
ATOM 8069 C CA . CYS A 1 55 ? -4.985 2.133 -0.527 1.00 21.33 55 CYS A CA 6
ATOM 8070 C C . CYS A 1 55 ? -4.300 3.404 -1.025 1.00 44.13 55 CYS A C 6
ATOM 8071 O O . CYS A 1 55 ? -4.699 4.521 -0.674 1.00 14.40 55 CYS A O 6
ATOM 8078 N N . VAL A 1 56 ? -3.261 3.220 -1.823 1.00 22.11 56 VAL A N 6
ATOM 8079 C CA . VAL A 1 56 ? -2.507 4.311 -2.445 1.00 43.03 56 VAL A CA 6
ATOM 8080 C C . VAL A 1 56 ? -2.260 3.968 -3.917 1.00 32.14 56 VAL A C 6
ATOM 8081 O O . VAL A 1 56 ? -2.405 2.807 -4.334 1.00 1.04 56 VAL A O 6
ATOM 8094 N N . ASN A 1 57 ? -1.922 4.992 -4.698 1.00 11.44 57 ASN A N 6
ATOM 8095 C CA . ASN A 1 57 ? -1.568 4.853 -6.117 1.00 54.21 57 ASN A CA 6
ATOM 8096 C C . ASN A 1 57 ? -0.142 4.261 -6.266 1.00 5.34 57 ASN A C 6
ATOM 8097 O O . ASN A 1 57 ? 0.720 4.511 -5.413 1.00 24.22 57 ASN A O 6
ATOM 8108 N N . PRO A 1 58 ? 0.133 3.454 -7.346 1.00 63.34 58 PRO A N 6
ATOM 8109 C CA . PRO A 1 58 ? 1.490 2.898 -7.619 1.00 54.53 58 PRO A CA 6
ATOM 8110 C C . PRO A 1 58 ? 2.503 3.998 -7.971 1.00 33.42 58 PRO A C 6
ATOM 8111 O O . PRO A 1 58 ? 3.709 3.809 -7.814 1.00 1.03 58 PRO A O 6
ATOM 8122 N N . ARG A 1 59 ? 1.984 5.161 -8.416 1.00 74.44 59 ARG A N 6
ATOM 8123 C CA . ARG A 1 59 ? 2.796 6.308 -8.832 1.00 23.22 59 ARG A CA 6
ATOM 8124 C C . ARG A 1 59 ? 3.194 7.194 -7.631 1.00 61.20 59 ARG A C 6
ATOM 8125 O O . ARG A 1 59 ? 3.826 8.240 -7.824 1.00 24.44 59 ARG A O 6
ATOM 8146 N N . ALA A 1 60 ? 2.821 6.766 -6.396 1.00 34.20 60 ALA A N 6
ATOM 8147 C CA . ALA A 1 60 ? 3.233 7.453 -5.155 1.00 71.43 60 ALA A CA 6
ATOM 8148 C C . ALA A 1 60 ? 4.767 7.389 -4.994 1.00 20.21 60 ALA A C 6
ATOM 8149 O O . ALA A 1 60 ? 5.353 6.301 -4.948 1.00 62.30 60 ALA A O 6
ATOM 8156 N N . LYS A 1 61 ? 5.388 8.580 -4.932 1.00 40.02 61 LYS A N 6
ATOM 8157 C CA . LYS A 1 61 ? 6.852 8.770 -4.932 1.00 32.15 61 LYS A CA 6
ATOM 8158 C C . LYS A 1 61 ? 7.486 8.148 -3.654 1.00 40.34 61 LYS A C 6
ATOM 8159 O O . LYS A 1 61 ? 8.469 7.391 -3.731 1.00 31.35 61 LYS A O 6
ATOM 8178 N N . TRP A 1 62 ? 6.878 8.456 -2.489 1.00 70.32 62 TRP A N 6
ATOM 8179 C CA . TRP A 1 62 ? 7.361 7.995 -1.168 1.00 75.30 62 TRP A CA 6
ATOM 8180 C C . TRP A 1 62 ? 7.215 6.463 -1.003 1.00 53.05 62 TRP A C 6
ATOM 8181 O O . TRP A 1 62 ? 8.025 5.826 -0.330 1.00 2.55 62 TRP A O 6
ATOM 8202 N N . LEU A 1 63 ? 6.166 5.901 -1.643 1.00 21.41 63 LEU A N 6
ATOM 8203 C CA . LEU A 1 63 ? 5.843 4.459 -1.623 1.00 64.04 63 LEU A CA 6
ATOM 8204 C C . LEU A 1 63 ? 6.984 3.621 -2.221 1.00 25.45 63 LEU A C 6
ATOM 8205 O O . LEU A 1 63 ? 7.347 2.578 -1.678 1.00 2.32 63 LEU A O 6
ATOM 8221 N N . GLN A 1 64 ? 7.529 4.113 -3.350 1.00 71.14 64 GLN A N 6
ATOM 8222 C CA . GLN A 1 64 ? 8.576 3.427 -4.126 1.00 43.12 64 GLN A CA 6
ATOM 8223 C C . GLN A 1 64 ? 9.849 3.156 -3.302 1.00 50.52 64 GLN A C 6
ATOM 8224 O O . GLN A 1 64 ? 10.515 2.136 -3.507 1.00 52.23 64 GLN A O 6
ATOM 8238 N N . ARG A 1 65 ? 10.136 4.055 -2.342 1.00 4.24 65 ARG A N 6
ATOM 8239 C CA . ARG A 1 65 ? 11.280 3.921 -1.425 1.00 73.14 65 ARG A CA 6
ATOM 8240 C C . ARG A 1 65 ? 11.108 2.666 -0.540 1.00 22.54 65 ARG A C 6
ATOM 8241 O O . ARG A 1 65 ? 12.059 1.922 -0.313 1.00 62.03 65 ARG A O 6
ATOM 8262 N N . LEU A 1 66 ? 9.848 2.425 -0.115 1.00 32.35 66 LEU A N 6
ATOM 8263 C CA . LEU A 1 66 ? 9.474 1.274 0.731 1.00 64.34 66 LEU A CA 6
ATOM 8264 C C . LEU A 1 66 ? 9.504 -0.023 -0.093 1.00 34.31 66 LEU A C 6
ATOM 8265 O O . LEU A 1 66 ? 9.995 -1.043 0.385 1.00 74.52 66 LEU A O 6
ATOM 8281 N N . LEU A 1 67 ? 9.002 0.051 -1.348 1.00 61.54 67 LEU A N 6
ATOM 8282 C CA . LEU A 1 67 ? 8.947 -1.105 -2.269 1.00 42.34 67 LEU A CA 6
ATOM 8283 C C . LEU A 1 67 ? 10.364 -1.609 -2.618 1.00 15.44 67 LEU A C 6
ATOM 8284 O O . LEU A 1 67 ? 10.562 -2.808 -2.812 1.00 20.24 67 LEU A O 6
ATOM 8300 N N . ARG A 1 68 ? 11.341 -0.679 -2.688 1.00 13.44 68 ARG A N 6
ATOM 8301 C CA . ARG A 1 68 ? 12.761 -1.023 -2.929 1.00 21.14 68 ARG A CA 6
ATOM 8302 C C . ARG A 1 68 ? 13.472 -1.454 -1.626 1.00 4.53 68 ARG A C 6
ATOM 8303 O O . ARG A 1 68 ? 14.361 -2.314 -1.655 1.00 1.13 68 ARG A O 6
ATOM 8324 N N . HIS A 1 69 ? 13.059 -0.855 -0.488 1.00 55.21 69 HIS A N 6
ATOM 8325 C CA . HIS A 1 69 ? 13.655 -1.140 0.837 1.00 72.35 69 HIS A CA 6
ATOM 8326 C C . HIS A 1 69 ? 13.376 -2.595 1.264 1.00 11.44 69 HIS A C 6
ATOM 8327 O O . HIS A 1 69 ? 14.286 -3.308 1.693 1.00 63.10 69 HIS A O 6
ATOM 8342 N N . VAL A 1 70 ? 12.113 -3.032 1.103 1.00 31.31 70 VAL A N 6
ATOM 8343 C CA . VAL A 1 70 ? 11.666 -4.383 1.511 1.00 22.43 70 VAL A CA 6
ATOM 8344 C C . VAL A 1 70 ? 12.342 -5.503 0.691 1.00 15.22 70 VAL A C 6
ATOM 8345 O O . VAL A 1 70 ? 12.348 -6.659 1.117 1.00 24.20 70 VAL A O 6
ATOM 8358 N N . GLN A 1 71 ? 12.907 -5.142 -0.482 1.00 14.43 71 GLN A N 6
ATOM 8359 C CA . GLN A 1 71 ? 13.648 -6.084 -1.347 1.00 72.23 71 GLN A CA 6
ATOM 8360 C C . GLN A 1 71 ? 14.975 -6.506 -0.675 1.00 72.03 71 GLN A C 6
ATOM 8361 O O . GLN A 1 71 ? 15.213 -7.703 -0.454 1.00 11.04 71 GLN A O 6
ATOM 8375 N N . SER A 1 72 ? 15.815 -5.504 -0.319 1.00 54.13 72 SER A N 6
ATOM 8376 C CA . SER A 1 72 ? 17.115 -5.741 0.350 1.00 22.01 72 SER A CA 6
ATOM 8377 C C . SER A 1 72 ? 17.634 -4.452 1.023 1.00 10.34 72 SER A C 6
ATOM 8378 O O . SER A 1 72 ? 17.414 -3.342 0.524 1.00 41.35 72 SER A O 6
ATOM 8386 N N . LYS A 1 73 ? 18.301 -4.628 2.185 1.00 34.14 73 LYS A N 6
ATOM 8387 C CA . LYS A 1 73 ? 18.977 -3.543 2.933 1.00 34.20 73 LYS A CA 6
ATOM 8388 C C . LYS A 1 73 ? 20.501 -3.688 2.739 1.00 33.45 73 LYS A C 6
ATOM 8389 O O . LYS A 1 73 ? 21.031 -4.802 2.808 1.00 35.42 73 LYS A O 6
ATOM 8408 N N . SER A 1 74 ? 21.187 -2.568 2.467 1.00 70.41 74 SER A N 6
ATOM 8409 C CA . SER A 1 74 ? 22.658 -2.507 2.436 1.00 30.01 74 SER A CA 6
ATOM 8410 C C . SER A 1 74 ? 23.132 -1.739 3.686 1.00 34.51 74 SER A C 6
ATOM 8411 O O . SER A 1 74 ? 23.010 -0.510 3.743 1.00 0.05 74 SER A O 6
ATOM 8419 N N . LEU A 1 75 ? 23.610 -2.478 4.708 1.00 72.53 75 LEU A N 6
ATOM 8420 C CA . LEU A 1 75 ? 24.067 -1.891 5.981 1.00 2.24 75 LEU A CA 6
ATOM 8421 C C . LEU A 1 75 ? 25.484 -1.310 5.828 1.00 3.44 75 LEU A C 6
ATOM 8422 O O . LEU A 1 75 ? 26.402 -2.000 5.374 1.00 1.42 75 LEU A O 6
ATOM 8438 N N . SER A 1 76 ? 25.629 -0.030 6.183 1.00 64.01 76 SER A N 6
ATOM 8439 C CA . SER A 1 76 ? 26.928 0.632 6.342 1.00 22.22 76 SER A CA 6
ATOM 8440 C C . SER A 1 76 ? 27.116 0.969 7.832 1.00 22.11 76 SER A C 6
ATOM 8441 O O . SER A 1 76 ? 26.235 1.587 8.445 1.00 51.01 76 SER A O 6
ATOM 8449 N N . SER A 1 77 ? 28.231 0.519 8.420 1.00 31.34 77 SER A N 6
ATOM 8450 C CA . SER A 1 77 ? 28.544 0.781 9.832 1.00 43.33 77 SER A CA 6
ATOM 8451 C C . SER A 1 77 ? 29.258 2.136 9.978 1.00 51.33 77 SER A C 6
ATOM 8452 O O . SER A 1 77 ? 30.132 2.469 9.168 1.00 41.21 77 SER A O 6
ATOM 8460 N N . THR A 1 78 ? 28.865 2.903 11.008 1.00 25.45 78 THR A N 6
ATOM 8461 C CA . THR A 1 78 ? 29.401 4.246 11.280 1.00 63.33 78 THR A CA 6
ATOM 8462 C C . THR A 1 78 ? 30.830 4.169 11.882 1.00 14.11 78 THR A C 6
ATOM 8463 O O . THR A 1 78 ? 31.066 3.327 12.756 1.00 0.03 78 THR A O 6
ATOM 8474 N N . PRO A 1 79 ? 31.807 5.038 11.434 1.00 24.24 79 PRO A N 6
ATOM 8475 C CA . PRO A 1 79 ? 33.161 5.132 12.060 1.00 61.10 79 PRO A CA 6
ATOM 8476 C C . PRO A 1 79 ? 33.108 5.493 13.570 1.00 51.15 79 PRO A C 6
ATOM 8477 O O . PRO A 1 79 ? 32.193 6.204 14.012 1.00 63.32 79 PRO A O 6
ATOM 8488 N N . GLN A 1 80 ? 34.095 4.992 14.342 1.00 1.23 80 GLN A N 6
ATOM 8489 C CA . GLN A 1 80 ? 34.203 5.279 15.788 1.00 30.12 80 GLN A CA 6
ATOM 8490 C C . GLN A 1 80 ? 34.752 6.702 16.008 1.00 34.54 80 GLN A C 6
ATOM 8491 O O . GLN A 1 80 ? 35.473 7.248 15.155 1.00 41.54 80 GLN A O 6
ATOM 8505 N N . ALA A 1 81 ? 34.390 7.295 17.150 1.00 44.33 81 ALA A N 6
ATOM 8506 C CA . ALA A 1 81 ? 34.867 8.629 17.543 1.00 43.14 81 ALA A CA 6
ATOM 8507 C C . ALA A 1 81 ? 36.234 8.519 18.266 1.00 62.14 81 ALA A C 6
ATOM 8508 O O . ALA A 1 81 ? 36.441 7.573 19.037 1.00 35.43 81 ALA A O 6
ATOM 8515 N N . PRO A 1 82 ? 37.198 9.469 18.020 1.00 72.52 82 PRO A N 6
ATOM 8516 C CA . PRO A 1 82 ? 38.484 9.513 18.766 1.00 61.42 82 PRO A CA 6
ATOM 8517 C C . PRO A 1 82 ? 38.276 9.976 20.226 1.00 52.13 82 PRO A C 6
ATOM 8518 O O . PRO A 1 82 ? 37.188 10.453 20.587 1.00 71.51 82 PRO A O 6
ATOM 8529 N N . VAL A 1 83 ? 39.319 9.838 21.063 1.00 22.31 83 VAL A N 6
ATOM 8530 C CA . VAL A 1 83 ? 39.246 10.166 22.510 1.00 54.42 83 VAL A CA 6
ATOM 8531 C C . VAL A 1 83 ? 40.196 11.341 22.834 1.00 53.13 83 VAL A C 6
ATOM 8532 O O . VAL A 1 83 ? 41.339 11.364 22.359 1.00 62.44 83 VAL A O 6
ATOM 8545 N N . SER A 1 84 ? 39.706 12.325 23.614 1.00 40.21 84 SER A N 6
ATOM 8546 C CA . SER A 1 84 ? 40.514 13.471 24.069 1.00 30.13 84 SER A CA 6
ATOM 8547 C C . SER A 1 84 ? 41.378 13.087 25.294 1.00 61.11 84 SER A C 6
ATOM 8548 O O . SER A 1 84 ? 41.038 12.154 26.044 1.00 14.33 84 SER A O 6
ATOM 8556 N N . LYS A 1 85 ? 42.490 13.817 25.487 1.00 73.22 85 LYS A N 6
ATOM 8557 C CA . LYS A 1 85 ? 43.484 13.541 26.556 1.00 63.42 85 LYS A CA 6
ATOM 8558 C C . LYS A 1 85 ? 42.998 14.027 27.945 1.00 63.42 85 LYS A C 6
ATOM 8559 O O . LYS A 1 85 ? 41.822 14.365 28.125 1.00 23.11 85 LYS A O 6
ATOM 8578 N N . ARG A 1 86 ? 43.922 14.032 28.924 1.00 14.11 86 ARG A N 6
ATOM 8579 C CA . ARG A 1 86 ? 43.679 14.528 30.294 1.00 62.51 86 ARG A CA 6
ATOM 8580 C C . ARG A 1 86 ? 44.977 15.188 30.832 1.00 33.43 86 ARG A C 6
ATOM 8581 O O . ARG A 1 86 ? 46.057 14.989 30.255 1.00 74.22 86 ARG A O 6
ATOM 8602 N N . ARG A 1 87 ? 44.852 15.997 31.909 1.00 23.21 87 ARG A N 6
ATOM 8603 C CA . ARG A 1 87 ? 45.995 16.680 32.569 1.00 21.01 87 ARG A CA 6
ATOM 8604 C C . ARG A 1 87 ? 47.051 15.667 33.076 1.00 43.32 87 ARG A C 6
ATOM 8605 O O . ARG A 1 87 ? 46.707 14.539 33.468 1.00 42.14 87 ARG A O 6
ATOM 8626 N N . ALA A 1 88 ? 48.332 16.076 33.039 1.00 21.11 88 ALA A N 6
ATOM 8627 C CA . ALA A 1 88 ? 49.461 15.275 33.560 1.00 60.44 88 ALA A CA 6
ATOM 8628 C C . ALA A 1 88 ? 49.859 15.778 34.960 1.00 24.42 88 ALA A C 6
ATOM 8629 O O . ALA A 1 88 ? 49.918 15.000 35.924 1.00 11.54 88 ALA A O 6
ATOM 8636 N N . ALA A 1 89 ? 50.102 17.097 35.052 1.00 41.34 89 ALA A N 6
ATOM 8637 C CA . ALA A 1 89 ? 50.457 17.782 36.306 1.00 54.30 89 ALA A CA 6
ATOM 8638 C C . ALA A 1 89 ? 50.177 19.297 36.137 1.00 12.54 89 ALA A C 6
ATOM 8639 O O . ALA A 1 89 ? 51.076 20.035 35.689 1.00 21.32 89 ALA A O 6
ATOM 8647 N N . MET A 1 1 ? 6.768 -5.282 6.855 1.00 41.53 1 MET A N 7
ATOM 8648 C CA . MET A 1 1 ? 5.655 -4.978 5.924 1.00 75.51 1 MET A CA 7
ATOM 8649 C C . MET A 1 1 ? 5.429 -6.198 5.021 1.00 1.04 1 MET A C 7
ATOM 8650 O O . MET A 1 1 ? 6.208 -6.409 4.086 1.00 14.10 1 MET A O 7
ATOM 8666 N N . ILE A 1 2 ? 4.400 -7.023 5.338 1.00 13.51 2 ILE A N 7
ATOM 8667 C CA . ILE A 1 2 ? 4.055 -8.233 4.562 1.00 60.04 2 ILE A CA 7
ATOM 8668 C C . ILE A 1 2 ? 3.652 -7.833 3.126 1.00 11.44 2 ILE A C 7
ATOM 8669 O O . ILE A 1 2 ? 2.511 -7.416 2.883 1.00 52.31 2 ILE A O 7
ATOM 8685 N N . LEU A 1 3 ? 4.622 -7.916 2.205 1.00 44.32 3 LEU A N 7
ATOM 8686 C CA . LEU A 1 3 ? 4.432 -7.550 0.799 1.00 63.43 3 LEU A CA 7
ATOM 8687 C C . LEU A 1 3 ? 3.738 -8.717 0.077 1.00 2.53 3 LEU A C 7
ATOM 8688 O O . LEU A 1 3 ? 4.320 -9.796 -0.069 1.00 70.53 3 LEU A O 7
ATOM 8704 N N . GLU A 1 4 ? 2.475 -8.498 -0.308 1.00 31.43 4 GLU A N 7
ATOM 8705 C CA . GLU A 1 4 ? 1.644 -9.477 -1.018 1.00 63.45 4 GLU A CA 7
ATOM 8706 C C . GLU A 1 4 ? 1.539 -9.109 -2.505 1.00 71.14 4 GLU A C 7
ATOM 8707 O O . GLU A 1 4 ? 0.996 -8.059 -2.862 1.00 41.23 4 GLU A O 7
ATOM 8719 N N . ALA A 1 5 ? 2.097 -9.968 -3.358 1.00 22.33 5 ALA A N 7
ATOM 8720 C CA . ALA A 1 5 ? 1.902 -9.901 -4.803 1.00 12.03 5 ALA A CA 7
ATOM 8721 C C . ALA A 1 5 ? 0.605 -10.650 -5.122 1.00 61.30 5 ALA A C 7
ATOM 8722 O O . ALA A 1 5 ? 0.500 -11.855 -4.845 1.00 55.21 5 ALA A O 7
ATOM 8729 N N . HIS A 1 6 ? -0.389 -9.933 -5.669 1.00 12.31 6 HIS A N 7
ATOM 8730 C CA . HIS A 1 6 ? -1.744 -10.468 -5.856 1.00 64.23 6 HIS A CA 7
ATOM 8731 C C . HIS A 1 6 ? -1.772 -11.385 -7.094 1.00 63.31 6 HIS A C 7
ATOM 8732 O O . HIS A 1 6 ? -1.871 -10.920 -8.240 1.00 72.05 6 HIS A O 7
ATOM 8747 N N . TYR A 1 7 ? -1.640 -12.691 -6.835 1.00 33.13 7 TYR A N 7
ATOM 8748 C CA . TYR A 1 7 ? -1.668 -13.751 -7.865 1.00 52.42 7 TYR A CA 7
ATOM 8749 C C . TYR A 1 7 ? -2.862 -14.690 -7.628 1.00 25.44 7 TYR A C 7
ATOM 8750 O O . TYR A 1 7 ? -3.377 -15.317 -8.566 1.00 65.04 7 TYR A O 7
ATOM 8768 N N . THR A 1 8 ? -3.295 -14.753 -6.358 1.00 23.33 8 THR A N 7
ATOM 8769 C CA . THR A 1 8 ? -4.434 -15.567 -5.915 1.00 71.53 8 THR A CA 7
ATOM 8770 C C . THR A 1 8 ? -5.762 -15.007 -6.466 1.00 74.23 8 THR A C 7
ATOM 8771 O O . THR A 1 8 ? -5.905 -13.778 -6.640 1.00 64.32 8 THR A O 7
ATOM 8782 N N . ASN A 1 9 ? -6.715 -15.927 -6.752 1.00 32.10 9 ASN A N 7
ATOM 8783 C CA . ASN A 1 9 ? -8.075 -15.588 -7.225 1.00 23.04 9 ASN A CA 7
ATOM 8784 C C . ASN A 1 9 ? -8.857 -14.935 -6.076 1.00 33.52 9 ASN A C 7
ATOM 8785 O O . ASN A 1 9 ? -9.488 -15.608 -5.251 1.00 51.50 9 ASN A O 7
ATOM 8796 N N . LEU A 1 10 ? -8.734 -13.614 -6.012 1.00 72.32 10 LEU A N 7
ATOM 8797 C CA . LEU A 1 10 ? -9.321 -12.778 -4.968 1.00 34.20 10 LEU A CA 7
ATOM 8798 C C . LEU A 1 10 ? -9.747 -11.467 -5.647 1.00 70.21 10 LEU A C 7
ATOM 8799 O O . LEU A 1 10 ? -8.988 -10.898 -6.445 1.00 22.12 10 LEU A O 7
ATOM 8815 N N . LYS A 1 11 ? -10.965 -11.013 -5.360 1.00 43.44 11 LYS A N 7
ATOM 8816 C CA . LYS A 1 11 ? -11.509 -9.772 -5.930 1.00 50.25 11 LYS A CA 7
ATOM 8817 C C . LYS A 1 11 ? -11.116 -8.574 -5.049 1.00 40.13 11 LYS A C 7
ATOM 8818 O O . LYS A 1 11 ? -11.639 -8.438 -3.940 1.00 45.01 11 LYS A O 7
ATOM 8837 N N . CYS A 1 12 ? -10.173 -7.728 -5.538 1.00 44.24 12 CYS A N 7
ATOM 8838 C CA . CYS A 1 12 ? -9.675 -6.556 -4.791 1.00 44.14 12 CYS A CA 7
ATOM 8839 C C . CYS A 1 12 ? -10.797 -5.519 -4.645 1.00 62.24 12 CYS A C 7
ATOM 8840 O O . CYS A 1 12 ? -11.254 -4.939 -5.636 1.00 12.33 12 CYS A O 7
ATOM 8847 N N . ARG A 1 13 ? -11.268 -5.341 -3.409 1.00 60.52 13 ARG A N 7
ATOM 8848 C CA . ARG A 1 13 ? -12.336 -4.396 -3.080 1.00 72.41 13 ARG A CA 7
ATOM 8849 C C . ARG A 1 13 ? -11.755 -3.155 -2.388 1.00 74.22 13 ARG A C 7
ATOM 8850 O O . ARG A 1 13 ? -11.573 -3.129 -1.159 1.00 4.13 13 ARG A O 7
ATOM 8871 N N . CYS A 1 14 ? -11.401 -2.160 -3.208 1.00 21.44 14 CYS A N 7
ATOM 8872 C CA . CYS A 1 14 ? -11.042 -0.814 -2.752 1.00 3.53 14 CYS A CA 7
ATOM 8873 C C . CYS A 1 14 ? -11.748 0.229 -3.636 1.00 23.43 14 CYS A C 7
ATOM 8874 O O . CYS A 1 14 ? -11.952 0.002 -4.838 1.00 30.22 14 CYS A O 7
ATOM 8881 N N . SER A 1 15 ? -12.109 1.373 -3.034 1.00 42.54 15 SER A N 7
ATOM 8882 C CA . SER A 1 15 ? -12.893 2.436 -3.691 1.00 64.44 15 SER A CA 7
ATOM 8883 C C . SER A 1 15 ? -11.988 3.493 -4.363 1.00 61.10 15 SER A C 7
ATOM 8884 O O . SER A 1 15 ? -12.406 4.645 -4.550 1.00 24.30 15 SER A O 7
ATOM 8892 N N . GLY A 1 16 ? -10.754 3.091 -4.734 1.00 40.33 16 GLY A N 7
ATOM 8893 C CA . GLY A 1 16 ? -9.789 3.985 -5.384 1.00 1.30 16 GLY A CA 7
ATOM 8894 C C . GLY A 1 16 ? -8.558 4.220 -4.525 1.00 53.52 16 GLY A C 7
ATOM 8895 O O . GLY A 1 16 ? -8.517 3.815 -3.358 1.00 63.52 16 GLY A O 7
ATOM 8899 N N . VAL A 1 17 ? -7.572 4.929 -5.091 1.00 50.31 17 VAL A N 7
ATOM 8900 C CA . VAL A 1 17 ? -6.239 5.101 -4.486 1.00 53.23 17 VAL A CA 7
ATOM 8901 C C . VAL A 1 17 ? -6.056 6.537 -3.960 1.00 40.31 17 VAL A C 7
ATOM 8902 O O . VAL A 1 17 ? -6.455 7.503 -4.618 1.00 24.43 17 VAL A O 7
ATOM 8915 N N . ILE A 1 18 ? -5.463 6.657 -2.756 1.00 22.13 18 ILE A N 7
ATOM 8916 C CA . ILE A 1 18 ? -5.308 7.937 -2.027 1.00 5.45 18 ILE A CA 7
ATOM 8917 C C . ILE A 1 18 ? -3.799 8.198 -1.816 1.00 20.02 18 ILE A C 7
ATOM 8918 O O . ILE A 1 18 ? -3.078 7.293 -1.409 1.00 31.34 18 ILE A O 7
ATOM 8934 N N . SER A 1 19 ? -3.330 9.438 -2.046 1.00 52.54 19 SER A N 7
ATOM 8935 C CA . SER A 1 19 ? -1.887 9.794 -1.931 1.00 2.55 19 SER A CA 7
ATOM 8936 C C . SER A 1 19 ? -1.420 10.024 -0.468 1.00 25.22 19 SER A C 7
ATOM 8937 O O . SER A 1 19 ? -0.304 10.528 -0.259 1.00 5.31 19 SER A O 7
ATOM 8945 N N . THR A 1 20 ? -2.260 9.646 0.521 1.00 21.43 20 THR A N 7
ATOM 8946 C CA . THR A 1 20 ? -1.972 9.796 1.970 1.00 42.32 20 THR A CA 7
ATOM 8947 C C . THR A 1 20 ? -0.679 9.064 2.372 1.00 4.14 20 THR A C 7
ATOM 8948 O O . THR A 1 20 ? -0.535 7.864 2.102 1.00 61.14 20 THR A O 7
ATOM 8959 N N . VAL A 1 21 ? 0.253 9.802 3.014 1.00 64.05 21 VAL A N 7
ATOM 8960 C CA . VAL A 1 21 ? 1.493 9.223 3.545 1.00 14.12 21 VAL A CA 7
ATOM 8961 C C . VAL A 1 21 ? 1.199 8.513 4.890 1.00 21.33 21 VAL A C 7
ATOM 8962 O O . VAL A 1 21 ? 0.852 9.149 5.891 1.00 63.31 21 VAL A O 7
ATOM 8975 N N . VAL A 1 22 ? 1.306 7.171 4.873 1.00 63.34 22 VAL A N 7
ATOM 8976 C CA . VAL A 1 22 ? 1.032 6.305 6.033 1.00 22.14 22 VAL A CA 7
ATOM 8977 C C . VAL A 1 22 ? 2.345 6.111 6.821 1.00 44.34 22 VAL A C 7
ATOM 8978 O O . VAL A 1 22 ? 3.418 5.999 6.209 1.00 14.22 22 VAL A O 7
ATOM 8991 N N . GLY A 1 23 ? 2.246 6.094 8.166 1.00 3.50 23 GLY A N 7
ATOM 8992 C CA . GLY A 1 23 ? 3.405 5.968 9.053 1.00 52.41 23 GLY A CA 7
ATOM 8993 C C . GLY A 1 23 ? 4.096 4.616 8.916 1.00 43.03 23 GLY A C 7
ATOM 8994 O O . GLY A 1 23 ? 3.458 3.575 9.102 1.00 63.31 23 GLY A O 7
ATOM 8998 N N . LEU A 1 24 ? 5.399 4.642 8.608 1.00 74.42 24 LEU A N 7
ATOM 8999 C CA . LEU A 1 24 ? 6.190 3.439 8.242 1.00 14.30 24 LEU A CA 7
ATOM 9000 C C . LEU A 1 24 ? 6.195 2.376 9.366 1.00 20.21 24 LEU A C 7
ATOM 9001 O O . LEU A 1 24 ? 6.295 1.177 9.088 1.00 42.04 24 LEU A O 7
ATOM 9017 N N . ASN A 1 25 ? 6.052 2.832 10.625 1.00 12.13 25 ASN A N 7
ATOM 9018 C CA . ASN A 1 25 ? 6.070 1.945 11.807 1.00 75.11 25 ASN A CA 7
ATOM 9019 C C . ASN A 1 25 ? 4.716 1.233 11.997 1.00 24.42 25 ASN A C 7
ATOM 9020 O O . ASN A 1 25 ? 4.665 0.166 12.618 1.00 20.05 25 ASN A O 7
ATOM 9031 N N . ILE A 1 26 ? 3.615 1.841 11.483 1.00 41.12 26 ILE A N 7
ATOM 9032 C CA . ILE A 1 26 ? 2.265 1.242 11.574 1.00 71.53 26 ILE A CA 7
ATOM 9033 C C . ILE A 1 26 ? 1.902 0.489 10.278 1.00 63.11 26 ILE A C 7
ATOM 9034 O O . ILE A 1 26 ? 0.943 -0.275 10.276 1.00 74.25 26 ILE A O 7
ATOM 9050 N N . ILE A 1 27 ? 2.664 0.715 9.182 1.00 24.22 27 ILE A N 7
ATOM 9051 C CA . ILE A 1 27 ? 2.500 -0.058 7.927 1.00 63.10 27 ILE A CA 7
ATOM 9052 C C . ILE A 1 27 ? 2.832 -1.544 8.188 1.00 31.14 27 ILE A C 7
ATOM 9053 O O . ILE A 1 27 ? 3.999 -1.898 8.402 1.00 2.22 27 ILE A O 7
ATOM 9069 N N . ASP A 1 28 ? 1.789 -2.384 8.200 1.00 5.14 28 ASP A N 7
ATOM 9070 C CA . ASP A 1 28 ? 1.899 -3.816 8.551 1.00 24.34 28 ASP A CA 7
ATOM 9071 C C . ASP A 1 28 ? 2.012 -4.684 7.289 1.00 63.41 28 ASP A C 7
ATOM 9072 O O . ASP A 1 28 ? 2.798 -5.626 7.248 1.00 65.41 28 ASP A O 7
ATOM 9081 N N . ARG A 1 29 ? 1.177 -4.375 6.270 1.00 71.42 29 ARG A N 7
ATOM 9082 C CA . ARG A 1 29 ? 1.057 -5.168 5.021 1.00 62.54 29 ARG A CA 7
ATOM 9083 C C . ARG A 1 29 ? 0.914 -4.221 3.821 1.00 54.23 29 ARG A C 7
ATOM 9084 O O . ARG A 1 29 ? 0.231 -3.204 3.929 1.00 21.11 29 ARG A O 7
ATOM 9105 N N . ILE A 1 30 ? 1.558 -4.574 2.695 1.00 5.14 30 ILE A N 7
ATOM 9106 C CA . ILE A 1 30 ? 1.498 -3.818 1.423 1.00 41.53 30 ILE A CA 7
ATOM 9107 C C . ILE A 1 30 ? 1.178 -4.806 0.280 1.00 51.30 30 ILE A C 7
ATOM 9108 O O . ILE A 1 30 ? 2.028 -5.618 -0.085 1.00 11.53 30 ILE A O 7
ATOM 9124 N N . GLN A 1 31 ? -0.048 -4.757 -0.274 1.00 21.15 31 GLN A N 7
ATOM 9125 C CA . GLN A 1 31 ? -0.474 -5.667 -1.357 1.00 31.33 31 GLN A CA 7
ATOM 9126 C C . GLN A 1 31 ? -0.606 -4.902 -2.677 1.00 44.00 31 GLN A C 7
ATOM 9127 O O . GLN A 1 31 ? -1.402 -3.967 -2.779 1.00 41.35 31 GLN A O 7
ATOM 9141 N N . VAL A 1 32 ? 0.175 -5.323 -3.683 1.00 24.34 32 VAL A N 7
ATOM 9142 C CA . VAL A 1 32 ? 0.116 -4.761 -5.041 1.00 33.25 32 VAL A CA 7
ATOM 9143 C C . VAL A 1 32 ? -0.921 -5.561 -5.869 1.00 65.03 32 VAL A C 7
ATOM 9144 O O . VAL A 1 32 ? -0.791 -6.779 -6.072 1.00 14.10 32 VAL A O 7
ATOM 9157 N N . THR A 1 33 ? -2.003 -4.872 -6.267 1.00 34.22 33 THR A N 7
ATOM 9158 C CA . THR A 1 33 ? -3.139 -5.466 -6.980 1.00 43.14 33 THR A CA 7
ATOM 9159 C C . THR A 1 33 ? -3.103 -5.031 -8.473 1.00 24.13 33 THR A C 7
ATOM 9160 O O . THR A 1 33 ? -3.072 -3.817 -8.751 1.00 3.41 33 THR A O 7
ATOM 9171 N N . PRO A 1 34 ? -3.057 -6.003 -9.455 1.00 52.32 34 PRO A N 7
ATOM 9172 C CA . PRO A 1 34 ? -3.059 -5.679 -10.903 1.00 72.00 34 PRO A CA 7
ATOM 9173 C C . PRO A 1 34 ? -4.495 -5.406 -11.451 1.00 62.34 34 PRO A C 7
ATOM 9174 O O . PRO A 1 34 ? -5.453 -6.054 -11.015 1.00 63.13 34 PRO A O 7
ATOM 9185 N N . PRO A 1 35 ? -4.656 -4.457 -12.438 1.00 55.13 35 PRO A N 7
ATOM 9186 C CA . PRO A 1 35 ? -5.981 -4.127 -13.036 1.00 74.05 35 PRO A CA 7
ATOM 9187 C C . PRO A 1 35 ? -6.547 -5.300 -13.870 1.00 3.21 35 PRO A C 7
ATOM 9188 O O . PRO A 1 35 ? -5.782 -6.056 -14.480 1.00 15.25 35 PRO A O 7
ATOM 9199 N N . GLY A 1 36 ? -7.884 -5.444 -13.886 1.00 73.24 36 GLY A N 7
ATOM 9200 C CA . GLY A 1 36 ? -8.554 -6.468 -14.691 1.00 23.54 36 GLY A CA 7
ATOM 9201 C C . GLY A 1 36 ? -9.869 -6.935 -14.077 1.00 64.12 36 GLY A C 7
ATOM 9202 O O . GLY A 1 36 ? -10.671 -6.111 -13.613 1.00 2.11 36 GLY A O 7
ATOM 9206 N N . ASN A 1 37 ? -10.078 -8.268 -14.081 1.00 73.02 37 ASN A N 7
ATOM 9207 C CA . ASN A 1 37 ? -11.333 -8.904 -13.634 1.00 62.52 37 ASN A CA 7
ATOM 9208 C C . ASN A 1 37 ? -11.501 -8.844 -12.096 1.00 4.11 37 ASN A C 7
ATOM 9209 O O . ASN A 1 37 ? -12.525 -8.362 -11.599 1.00 44.40 37 ASN A O 7
ATOM 9220 N N . GLY A 1 38 ? -10.479 -9.319 -11.361 1.00 74.20 38 GLY A N 7
ATOM 9221 C CA . GLY A 1 38 ? -10.538 -9.413 -9.898 1.00 1.21 38 GLY A CA 7
ATOM 9222 C C . GLY A 1 38 ? -10.401 -8.045 -9.242 1.00 13.21 38 GLY A C 7
ATOM 9223 O O . GLY A 1 38 ? -11.241 -7.646 -8.430 1.00 71.23 38 GLY A O 7
ATOM 9227 N N . CYS A 1 39 ? -9.353 -7.309 -9.637 1.00 14.32 39 CYS A N 7
ATOM 9228 C CA . CYS A 1 39 ? -9.038 -5.993 -9.067 1.00 61.31 39 CYS A CA 7
ATOM 9229 C C . CYS A 1 39 ? -9.349 -4.905 -10.118 1.00 72.21 39 CYS A C 7
ATOM 9230 O O . CYS A 1 39 ? -8.948 -5.064 -11.272 1.00 42.42 39 CYS A O 7
ATOM 9237 N N . PRO A 1 40 ? -10.062 -3.788 -9.747 1.00 62.43 40 PRO A N 7
ATOM 9238 C CA . PRO A 1 40 ? -10.575 -2.791 -10.732 1.00 73.52 40 PRO A CA 7
ATOM 9239 C C . PRO A 1 40 ? -9.444 -2.041 -11.470 1.00 10.20 40 PRO A C 7
ATOM 9240 O O . PRO A 1 40 ? -9.509 -1.834 -12.692 1.00 51.40 40 PRO A O 7
ATOM 9251 N N . LYS A 1 41 ? -8.399 -1.685 -10.720 1.00 63.51 41 LYS A N 7
ATOM 9252 C CA . LYS A 1 41 ? -7.256 -0.904 -11.217 1.00 30.35 41 LYS A CA 7
ATOM 9253 C C . LYS A 1 41 ? -5.994 -1.292 -10.450 1.00 54.45 41 LYS A C 7
ATOM 9254 O O . LYS A 1 41 ? -6.054 -2.130 -9.534 1.00 14.41 41 LYS A O 7
ATOM 9273 N N . THR A 1 42 ? -4.842 -0.742 -10.877 1.00 34.22 42 THR A N 7
ATOM 9274 C CA . THR A 1 42 ? -3.594 -0.903 -10.136 1.00 44.31 42 THR A CA 7
ATOM 9275 C C . THR A 1 42 ? -3.738 -0.159 -8.791 1.00 60.15 42 THR A C 7
ATOM 9276 O O . THR A 1 42 ? -3.815 1.080 -8.758 1.00 24.21 42 THR A O 7
ATOM 9287 N N . GLU A 1 43 ? -3.797 -0.925 -7.698 1.00 20.54 43 GLU A N 7
ATOM 9288 C CA . GLU A 1 43 ? -3.976 -0.378 -6.336 1.00 54.41 43 GLU A CA 7
ATOM 9289 C C . GLU A 1 43 ? -2.889 -0.960 -5.440 1.00 22.45 43 GLU A C 7
ATOM 9290 O O . GLU A 1 43 ? -2.373 -2.043 -5.710 1.00 71.13 43 GLU A O 7
ATOM 9302 N N . VAL A 1 44 ? -2.505 -0.222 -4.393 1.00 55.42 44 VAL A N 7
ATOM 9303 C CA . VAL A 1 44 ? -1.593 -0.729 -3.364 1.00 43.42 44 VAL A CA 7
ATOM 9304 C C . VAL A 1 44 ? -2.304 -0.598 -2.015 1.00 71.32 44 VAL A C 7
ATOM 9305 O O . VAL A 1 44 ? -2.398 0.497 -1.458 1.00 31.05 44 VAL A O 7
ATOM 9318 N N . VAL A 1 45 ? -2.827 -1.724 -1.508 1.00 71.23 45 VAL A N 7
ATOM 9319 C CA . VAL A 1 45 ? -3.624 -1.739 -0.282 1.00 33.23 45 VAL A CA 7
ATOM 9320 C C . VAL A 1 45 ? -2.686 -1.981 0.907 1.00 34.41 45 VAL A C 7
ATOM 9321 O O . VAL A 1 45 ? -2.130 -3.075 1.065 1.00 33.13 45 VAL A O 7
ATOM 9334 N N . ILE A 1 46 ? -2.502 -0.931 1.713 1.00 41.44 46 ILE A N 7
ATOM 9335 C CA . ILE A 1 46 ? -1.707 -0.981 2.935 1.00 31.10 46 ILE A CA 7
ATOM 9336 C C . ILE A 1 46 ? -2.633 -1.235 4.141 1.00 73.20 46 ILE A C 7
ATOM 9337 O O . ILE A 1 46 ? -3.477 -0.391 4.475 1.00 72.10 46 ILE A O 7
ATOM 9353 N N . TRP A 1 47 ? -2.477 -2.405 4.779 1.00 42.41 47 TRP A N 7
ATOM 9354 C CA . TRP A 1 47 ? -3.088 -2.676 6.089 1.00 31.42 47 TRP A CA 7
ATOM 9355 C C . TRP A 1 47 ? -2.143 -2.132 7.153 1.00 43.41 47 TRP A C 7
ATOM 9356 O O . TRP A 1 47 ? -0.929 -2.357 7.073 1.00 51.32 47 TRP A O 7
ATOM 9377 N N . THR A 1 48 ? -2.684 -1.382 8.111 1.00 64.54 48 THR A N 7
ATOM 9378 C CA . THR A 1 48 ? -1.930 -0.945 9.287 1.00 62.04 48 THR A CA 7
ATOM 9379 C C . THR A 1 48 ? -2.028 -2.015 10.390 1.00 33.43 48 THR A C 7
ATOM 9380 O O . THR A 1 48 ? -2.828 -2.957 10.283 1.00 12.54 48 THR A O 7
ATOM 9391 N N . LYS A 1 49 ? -1.200 -1.854 11.438 1.00 51.40 49 LYS A N 7
ATOM 9392 C CA . LYS A 1 49 ? -1.123 -2.798 12.581 1.00 22.21 49 LYS A CA 7
ATOM 9393 C C . LYS A 1 49 ? -2.440 -2.828 13.384 1.00 72.23 49 LYS A C 7
ATOM 9394 O O . LYS A 1 49 ? -2.757 -3.824 14.040 1.00 10.22 49 LYS A O 7
ATOM 9413 N N . MET A 1 50 ? -3.207 -1.730 13.290 1.00 24.34 50 MET A N 7
ATOM 9414 C CA . MET A 1 50 ? -4.520 -1.583 13.950 1.00 73.32 50 MET A CA 7
ATOM 9415 C C . MET A 1 50 ? -5.667 -2.047 13.012 1.00 33.41 50 MET A C 7
ATOM 9416 O O . MET A 1 50 ? -6.841 -1.818 13.315 1.00 62.23 50 MET A O 7
ATOM 9430 N N . LYS A 1 51 ? -5.293 -2.675 11.870 1.00 11.51 51 LYS A N 7
ATOM 9431 C CA . LYS A 1 51 ? -6.223 -3.268 10.865 1.00 33.24 51 LYS A CA 7
ATOM 9432 C C . LYS A 1 51 ? -7.028 -2.221 10.056 1.00 20.31 51 LYS A C 7
ATOM 9433 O O . LYS A 1 51 ? -8.043 -2.576 9.433 1.00 44.40 51 LYS A O 7
ATOM 9452 N N . LYS A 1 52 ? -6.578 -0.950 10.041 1.00 71.52 52 LYS A N 7
ATOM 9453 C CA . LYS A 1 52 ? -7.164 0.084 9.152 1.00 63.43 52 LYS A CA 7
ATOM 9454 C C . LYS A 1 52 ? -6.668 -0.152 7.718 1.00 4.12 52 LYS A C 7
ATOM 9455 O O . LYS A 1 52 ? -5.454 -0.192 7.464 1.00 4.11 52 LYS A O 7
ATOM 9474 N N . VAL A 1 53 ? -7.640 -0.335 6.811 1.00 0.23 53 VAL A N 7
ATOM 9475 C CA . VAL A 1 53 ? -7.412 -0.631 5.396 1.00 50.21 53 VAL A CA 7
ATOM 9476 C C . VAL A 1 53 ? -7.317 0.694 4.620 1.00 4.25 53 VAL A C 7
ATOM 9477 O O . VAL A 1 53 ? -8.327 1.378 4.421 1.00 11.02 53 VAL A O 7
ATOM 9490 N N . ILE A 1 54 ? -6.089 1.069 4.243 1.00 34.10 54 ILE A N 7
ATOM 9491 C CA . ILE A 1 54 ? -5.806 2.288 3.457 1.00 43.54 54 ILE A CA 7
ATOM 9492 C C . ILE A 1 54 ? -5.320 1.869 2.058 1.00 35.03 54 ILE A C 7
ATOM 9493 O O . ILE A 1 54 ? -4.581 0.900 1.937 1.00 24.44 54 ILE A O 7
ATOM 9509 N N . CYS A 1 55 ? -5.751 2.589 1.015 1.00 43.53 55 CYS A N 7
ATOM 9510 C CA . CYS A 1 55 ? -5.279 2.379 -0.360 1.00 3.53 55 CYS A CA 7
ATOM 9511 C C . CYS A 1 55 ? -4.425 3.579 -0.768 1.00 31.21 55 CYS A C 7
ATOM 9512 O O . CYS A 1 55 ? -4.814 4.732 -0.539 1.00 2.45 55 CYS A O 7
ATOM 9519 N N . VAL A 1 56 ? -3.269 3.295 -1.353 1.00 51.14 56 VAL A N 7
ATOM 9520 C CA . VAL A 1 56 ? -2.314 4.297 -1.835 1.00 14.34 56 VAL A CA 7
ATOM 9521 C C . VAL A 1 56 ? -1.985 4.007 -3.308 1.00 32.14 56 VAL A C 7
ATOM 9522 O O . VAL A 1 56 ? -2.107 2.860 -3.773 1.00 20.42 56 VAL A O 7
ATOM 9535 N N . ASN A 1 57 ? -1.607 5.058 -4.042 1.00 62.21 57 ASN A N 7
ATOM 9536 C CA . ASN A 1 57 ? -1.319 4.964 -5.484 1.00 74.10 57 ASN A CA 7
ATOM 9537 C C . ASN A 1 57 ? 0.126 4.465 -5.706 1.00 3.10 57 ASN A C 7
ATOM 9538 O O . ASN A 1 57 ? 1.030 4.894 -4.982 1.00 3.42 57 ASN A O 7
ATOM 9549 N N . PRO A 1 58 ? 0.359 3.557 -6.714 1.00 71.22 58 PRO A N 7
ATOM 9550 C CA . PRO A 1 58 ? 1.688 2.919 -6.953 1.00 64.33 58 PRO A CA 7
ATOM 9551 C C . PRO A 1 58 ? 2.807 3.939 -7.243 1.00 32.14 58 PRO A C 7
ATOM 9552 O O . PRO A 1 58 ? 3.951 3.744 -6.833 1.00 45.51 58 PRO A O 7
ATOM 9563 N N . ARG A 1 59 ? 2.445 5.047 -7.913 1.00 13.43 59 ARG A N 7
ATOM 9564 C CA . ARG A 1 59 ? 3.409 6.066 -8.383 1.00 33.42 59 ARG A CA 7
ATOM 9565 C C . ARG A 1 59 ? 3.669 7.164 -7.322 1.00 62.02 59 ARG A C 7
ATOM 9566 O O . ARG A 1 59 ? 4.241 8.210 -7.643 1.00 54.15 59 ARG A O 7
ATOM 9587 N N . ALA A 1 60 ? 3.266 6.916 -6.054 1.00 3.40 60 ALA A N 7
ATOM 9588 C CA . ALA A 1 60 ? 3.532 7.836 -4.930 1.00 73.31 60 ALA A CA 7
ATOM 9589 C C . ALA A 1 60 ? 5.043 7.851 -4.611 1.00 25.25 60 ALA A C 7
ATOM 9590 O O . ALA A 1 60 ? 5.649 6.791 -4.428 1.00 32.12 60 ALA A O 7
ATOM 9597 N N . LYS A 1 61 ? 5.620 9.068 -4.566 1.00 23.11 61 LYS A N 7
ATOM 9598 C CA . LYS A 1 61 ? 7.073 9.323 -4.392 1.00 73.32 61 LYS A CA 7
ATOM 9599 C C . LYS A 1 61 ? 7.653 8.637 -3.126 1.00 23.11 61 LYS A C 7
ATOM 9600 O O . LYS A 1 61 ? 8.659 7.917 -3.205 1.00 33.43 61 LYS A O 7
ATOM 9619 N N . TRP A 1 62 ? 6.978 8.839 -1.981 1.00 54.13 62 TRP A N 7
ATOM 9620 C CA . TRP A 1 62 ? 7.408 8.307 -0.669 1.00 64.11 62 TRP A CA 7
ATOM 9621 C C . TRP A 1 62 ? 7.301 6.764 -0.650 1.00 62.14 62 TRP A C 7
ATOM 9622 O O . TRP A 1 62 ? 8.067 6.077 0.036 1.00 12.23 62 TRP A O 7
ATOM 9643 N N . LEU A 1 63 ? 6.318 6.250 -1.417 1.00 63.21 63 LEU A N 7
ATOM 9644 C CA . LEU A 1 63 ? 6.015 4.817 -1.509 1.00 4.11 63 LEU A CA 7
ATOM 9645 C C . LEU A 1 63 ? 7.073 4.099 -2.359 1.00 25.30 63 LEU A C 7
ATOM 9646 O O . LEU A 1 63 ? 7.457 2.984 -2.042 1.00 53.04 63 LEU A O 7
ATOM 9662 N N . GLN A 1 64 ? 7.538 4.770 -3.439 1.00 2.43 64 GLN A N 7
ATOM 9663 C CA . GLN A 1 64 ? 8.601 4.254 -4.337 1.00 52.22 64 GLN A CA 7
ATOM 9664 C C . GLN A 1 64 ? 9.900 3.958 -3.570 1.00 32.13 64 GLN A C 7
ATOM 9665 O O . GLN A 1 64 ? 10.658 3.051 -3.941 1.00 20.40 64 GLN A O 7
ATOM 9679 N N . ARG A 1 65 ? 10.118 4.724 -2.488 1.00 15.33 65 ARG A N 7
ATOM 9680 C CA . ARG A 1 65 ? 11.212 4.494 -1.539 1.00 73.13 65 ARG A CA 7
ATOM 9681 C C . ARG A 1 65 ? 11.043 3.106 -0.893 1.00 41.30 65 ARG A C 7
ATOM 9682 O O . ARG A 1 65 ? 11.948 2.283 -0.945 1.00 44.23 65 ARG A O 7
ATOM 9703 N N . LEU A 1 66 ? 9.837 2.850 -0.344 1.00 1.04 66 LEU A N 7
ATOM 9704 C CA . LEU A 1 66 ? 9.505 1.570 0.320 1.00 73.22 66 LEU A CA 7
ATOM 9705 C C . LEU A 1 66 ? 9.578 0.384 -0.659 1.00 51.51 66 LEU A C 7
ATOM 9706 O O . LEU A 1 66 ? 10.214 -0.614 -0.352 1.00 12.41 66 LEU A O 7
ATOM 9722 N N . LEU A 1 67 ? 8.957 0.538 -1.843 1.00 4.14 67 LEU A N 7
ATOM 9723 C CA . LEU A 1 67 ? 8.888 -0.516 -2.880 1.00 1.44 67 LEU A CA 7
ATOM 9724 C C . LEU A 1 67 ? 10.308 -0.965 -3.286 1.00 44.40 67 LEU A C 7
ATOM 9725 O O . LEU A 1 67 ? 10.624 -2.157 -3.276 1.00 14.23 67 LEU A O 7
ATOM 9741 N N . ARG A 1 68 ? 11.175 0.032 -3.555 1.00 2.24 68 ARG A N 7
ATOM 9742 C CA . ARG A 1 68 ? 12.573 -0.194 -3.958 1.00 53.44 68 ARG A CA 7
ATOM 9743 C C . ARG A 1 68 ? 13.398 -0.815 -2.804 1.00 71.45 68 ARG A C 7
ATOM 9744 O O . ARG A 1 68 ? 14.202 -1.723 -3.036 1.00 73.40 68 ARG A O 7
ATOM 9765 N N . HIS A 1 69 ? 13.183 -0.332 -1.566 1.00 64.21 69 HIS A N 7
ATOM 9766 C CA . HIS A 1 69 ? 14.006 -0.728 -0.395 1.00 63.55 69 HIS A CA 7
ATOM 9767 C C . HIS A 1 69 ? 13.672 -2.148 0.112 1.00 14.32 69 HIS A C 7
ATOM 9768 O O . HIS A 1 69 ? 14.588 -2.939 0.346 1.00 44.31 69 HIS A O 7
ATOM 9783 N N . VAL A 1 70 ? 12.365 -2.460 0.279 1.00 72.41 70 VAL A N 7
ATOM 9784 C CA . VAL A 1 70 ? 11.905 -3.762 0.845 1.00 12.00 70 VAL A CA 7
ATOM 9785 C C . VAL A 1 70 ? 12.317 -4.961 -0.043 1.00 72.15 70 VAL A C 7
ATOM 9786 O O . VAL A 1 70 ? 12.489 -6.083 0.449 1.00 61.34 70 VAL A O 7
ATOM 9799 N N . GLN A 1 71 ? 12.464 -4.698 -1.349 1.00 74.21 71 GLN A N 7
ATOM 9800 C CA . GLN A 1 71 ? 12.917 -5.692 -2.334 1.00 40.41 71 GLN A CA 7
ATOM 9801 C C . GLN A 1 71 ? 14.451 -5.611 -2.458 1.00 23.44 71 GLN A C 7
ATOM 9802 O O . GLN A 1 71 ? 14.996 -4.520 -2.687 1.00 32.12 71 GLN A O 7
ATOM 9816 N N . SER A 1 72 ? 15.128 -6.769 -2.265 1.00 5.33 72 SER A N 7
ATOM 9817 C CA . SER A 1 72 ? 16.608 -6.881 -2.249 1.00 24.45 72 SER A CA 7
ATOM 9818 C C . SER A 1 72 ? 17.209 -6.066 -1.078 1.00 63.13 72 SER A C 7
ATOM 9819 O O . SER A 1 72 ? 18.341 -5.573 -1.166 1.00 45.21 72 SER A O 7
ATOM 9827 N N . LYS A 1 73 ? 16.437 -6.010 0.037 1.00 62.14 73 LYS A N 7
ATOM 9828 C CA . LYS A 1 73 ? 16.714 -5.177 1.229 1.00 25.53 73 LYS A CA 7
ATOM 9829 C C . LYS A 1 73 ? 18.120 -5.485 1.789 1.00 71.01 73 LYS A C 7
ATOM 9830 O O . LYS A 1 73 ? 18.330 -6.513 2.444 1.00 40.21 73 LYS A O 7
ATOM 9849 N N . SER A 1 74 ? 19.077 -4.595 1.497 1.00 42.42 74 SER A N 7
ATOM 9850 C CA . SER A 1 74 ? 20.472 -4.730 1.948 1.00 1.33 74 SER A CA 7
ATOM 9851 C C . SER A 1 74 ? 20.671 -4.006 3.300 1.00 55.15 74 SER A C 7
ATOM 9852 O O . SER A 1 74 ? 19.738 -3.381 3.830 1.00 41.41 74 SER A O 7
ATOM 9860 N N . LEU A 1 75 ? 21.889 -4.119 3.857 1.00 22.40 75 LEU A N 7
ATOM 9861 C CA . LEU A 1 75 ? 22.259 -3.510 5.143 1.00 52.02 75 LEU A CA 7
ATOM 9862 C C . LEU A 1 75 ? 22.374 -1.977 4.952 1.00 62.40 75 LEU A C 7
ATOM 9863 O O . LEU A 1 75 ? 23.318 -1.488 4.318 1.00 2.13 75 LEU A O 7
ATOM 9879 N N . SER A 1 76 ? 21.371 -1.237 5.467 1.00 52.11 76 SER A N 7
ATOM 9880 C CA . SER A 1 76 ? 21.261 0.228 5.320 1.00 64.20 76 SER A CA 7
ATOM 9881 C C . SER A 1 76 ? 22.036 0.948 6.448 1.00 40.33 76 SER A C 7
ATOM 9882 O O . SER A 1 76 ? 21.450 1.697 7.251 1.00 20.33 76 SER A O 7
ATOM 9890 N N . SER A 1 77 ? 23.359 0.672 6.498 1.00 2.32 77 SER A N 7
ATOM 9891 C CA . SER A 1 77 ? 24.296 1.179 7.531 1.00 11.05 77 SER A CA 7
ATOM 9892 C C . SER A 1 77 ? 23.942 0.634 8.936 1.00 70.13 77 SER A C 7
ATOM 9893 O O . SER A 1 77 ? 22.996 -0.150 9.102 1.00 53.13 77 SER A O 7
ATOM 9901 N N . THR A 1 78 ? 24.752 1.011 9.933 1.00 52.31 78 THR A N 7
ATOM 9902 C CA . THR A 1 78 ? 24.566 0.622 11.343 1.00 73.43 78 THR A CA 7
ATOM 9903 C C . THR A 1 78 ? 24.547 1.888 12.229 1.00 14.31 78 THR A C 7
ATOM 9904 O O . THR A 1 78 ? 25.171 2.894 11.863 1.00 10.02 78 THR A O 7
ATOM 9915 N N . PRO A 1 79 ? 23.828 1.869 13.402 1.00 63.42 79 PRO A N 7
ATOM 9916 C CA . PRO A 1 79 ? 23.855 2.994 14.377 1.00 43.35 79 PRO A CA 7
ATOM 9917 C C . PRO A 1 79 ? 25.288 3.248 14.916 1.00 12.43 79 PRO A C 7
ATOM 9918 O O . PRO A 1 79 ? 26.013 2.301 15.243 1.00 73.34 79 PRO A O 7
ATOM 9929 N N . GLN A 1 80 ? 25.675 4.534 14.983 1.00 45.13 80 GLN A N 7
ATOM 9930 C CA . GLN A 1 80 ? 27.030 4.967 15.390 1.00 43.45 80 GLN A CA 7
ATOM 9931 C C . GLN A 1 80 ? 27.248 4.788 16.905 1.00 30.24 80 GLN A C 7
ATOM 9932 O O . GLN A 1 80 ? 26.296 4.535 17.654 1.00 71.10 80 GLN A O 7
ATOM 9946 N N . ALA A 1 81 ? 28.513 4.918 17.337 1.00 61.12 81 ALA A N 7
ATOM 9947 C CA . ALA A 1 81 ? 28.909 4.774 18.749 1.00 40.11 81 ALA A CA 7
ATOM 9948 C C . ALA A 1 81 ? 28.204 5.842 19.636 1.00 74.23 81 ALA A C 7
ATOM 9949 O O . ALA A 1 81 ? 28.208 7.025 19.266 1.00 62.23 81 ALA A O 7
ATOM 9956 N N . PRO A 1 82 ? 27.569 5.437 20.797 1.00 43.22 82 PRO A N 7
ATOM 9957 C CA . PRO A 1 82 ? 26.955 6.386 21.784 1.00 43.41 82 PRO A CA 7
ATOM 9958 C C . PRO A 1 82 ? 27.918 7.523 22.225 1.00 53.20 82 PRO A C 7
ATOM 9959 O O . PRO A 1 82 ? 29.137 7.402 22.054 1.00 73.45 82 PRO A O 7
ATOM 9970 N N . VAL A 1 83 ? 27.350 8.597 22.823 1.00 20.20 83 VAL A N 7
ATOM 9971 C CA . VAL A 1 83 ? 28.087 9.840 23.179 1.00 21.40 83 VAL A CA 7
ATOM 9972 C C . VAL A 1 83 ? 29.342 9.531 24.048 1.00 73.31 83 VAL A C 7
ATOM 9973 O O . VAL A 1 83 ? 29.265 8.790 25.032 1.00 12.32 83 VAL A O 7
ATOM 9986 N N . SER A 1 84 ? 30.503 10.092 23.650 1.00 34.02 84 SER A N 7
ATOM 9987 C CA . SER A 1 84 ? 31.828 9.741 24.228 1.00 13.03 84 SER A CA 7
ATOM 9988 C C . SER A 1 84 ? 32.122 10.464 25.575 1.00 63.22 84 SER A C 7
ATOM 9989 O O . SER A 1 84 ? 33.284 10.528 25.995 1.00 12.41 84 SER A O 7
ATOM 9997 N N . LYS A 1 85 ? 31.078 10.965 26.266 1.00 41.11 85 LYS A N 7
ATOM 9998 C CA . LYS A 1 85 ? 31.239 11.662 27.560 1.00 32.24 85 LYS A CA 7
ATOM 9999 C C . LYS A 1 85 ? 31.534 10.650 28.696 1.00 41.24 85 LYS A C 7
ATOM 10000 O O . LYS A 1 85 ? 31.000 9.538 28.706 1.00 53.13 85 LYS A O 7
ATOM 10019 N N . ARG A 1 86 ? 32.400 11.056 29.635 1.00 5.02 86 ARG A N 7
ATOM 10020 C CA . ARG A 1 86 ? 32.737 10.289 30.851 1.00 3.14 86 ARG A CA 7
ATOM 10021 C C . ARG A 1 86 ? 32.825 11.292 32.002 1.00 75.42 86 ARG A C 7
ATOM 10022 O O . ARG A 1 86 ? 33.736 12.122 32.021 1.00 53.14 86 ARG A O 7
ATOM 10043 N N . ARG A 1 87 ? 31.863 11.239 32.929 1.00 24.31 87 ARG A N 7
ATOM 10044 C CA . ARG A 1 87 ? 31.758 12.217 34.026 1.00 73.11 87 ARG A CA 7
ATOM 10045 C C . ARG A 1 87 ? 32.739 11.896 35.165 1.00 42.42 87 ARG A C 7
ATOM 10046 O O . ARG A 1 87 ? 32.420 11.128 36.079 1.00 45.13 87 ARG A O 7
ATOM 10067 N N . ALA A 1 88 ? 33.953 12.463 35.075 1.00 3.43 88 ALA A N 7
ATOM 10068 C CA . ALA A 1 88 ? 34.915 12.465 36.183 1.00 51.14 88 ALA A CA 7
ATOM 10069 C C . ALA A 1 88 ? 34.509 13.573 37.172 1.00 72.23 88 ALA A C 7
ATOM 10070 O O . ALA A 1 88 ? 34.941 14.728 37.052 1.00 51.32 88 ALA A O 7
ATOM 10077 N N . ALA A 1 89 ? 33.592 13.226 38.085 1.00 50.52 89 ALA A N 7
ATOM 10078 C CA . ALA A 1 89 ? 33.074 14.140 39.109 1.00 0.55 89 ALA A CA 7
ATOM 10079 C C . ALA A 1 89 ? 33.740 13.808 40.464 1.00 21.42 89 ALA A C 7
ATOM 10080 O O . ALA A 1 89 ? 33.228 12.946 41.206 1.00 21.41 89 ALA A O 7
ATOM 10088 N N . MET A 1 1 ? 7.872 -4.747 6.573 1.00 74.15 1 MET A N 8
ATOM 10089 C CA . MET A 1 1 ? 6.596 -4.728 5.833 1.00 22.35 1 MET A CA 8
ATOM 10090 C C . MET A 1 1 ? 6.492 -5.979 4.953 1.00 13.11 1 MET A C 8
ATOM 10091 O O . MET A 1 1 ? 7.340 -6.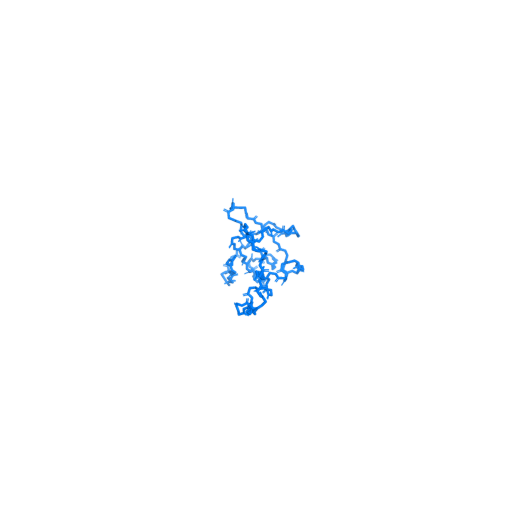199 4.075 1.00 45.02 1 MET A O 8
ATOM 10107 N N . ILE A 1 2 ? 5.458 -6.799 5.214 1.00 34.34 2 ILE A N 8
ATOM 10108 C CA . ILE A 1 2 ? 5.180 -8.032 4.461 1.00 55.22 2 ILE A CA 8
ATOM 10109 C C . ILE A 1 2 ? 4.639 -7.656 3.055 1.00 2.13 2 ILE A C 8
ATOM 10110 O O . ILE A 1 2 ? 3.476 -7.257 2.918 1.00 20.51 2 ILE A O 8
ATOM 10126 N N . LEU A 1 3 ? 5.517 -7.737 2.030 1.00 34.34 3 LEU A N 8
ATOM 10127 C CA . LEU A 1 3 ? 5.159 -7.437 0.622 1.00 54.34 3 LEU A CA 8
ATOM 10128 C C . LEU A 1 3 ? 4.464 -8.661 -0.009 1.00 45.54 3 LEU A C 8
ATOM 10129 O O . LEU A 1 3 ? 5.041 -9.759 -0.041 1.00 31.41 3 LEU A O 8
ATOM 10145 N N . GLU A 1 4 ? 3.227 -8.465 -0.498 1.00 0.33 4 GLU A N 8
ATOM 10146 C CA . GLU A 1 4 ? 2.384 -9.537 -1.065 1.00 14.40 4 GLU A CA 8
ATOM 10147 C C . GLU A 1 4 ? 2.032 -9.233 -2.532 1.00 71.11 4 GLU A C 8
ATOM 10148 O O . GLU A 1 4 ? 1.871 -8.070 -2.911 1.00 61.50 4 GLU A O 8
ATOM 10160 N N . ALA A 1 5 ? 1.950 -10.293 -3.344 1.00 14.40 5 ALA A N 8
ATOM 10161 C CA . ALA A 1 5 ? 1.296 -10.278 -4.665 1.00 61.53 5 ALA A CA 8
ATOM 10162 C C . ALA A 1 5 ? -0.061 -10.970 -4.492 1.00 54.12 5 ALA A C 8
ATOM 10163 O O . ALA A 1 5 ? -0.115 -12.057 -3.897 1.00 32.34 5 ALA A O 8
ATOM 10170 N N . HIS A 1 6 ? -1.155 -10.348 -4.982 1.00 21.22 6 HIS A N 8
ATOM 10171 C CA . HIS A 1 6 ? -2.519 -10.842 -4.700 1.00 54.52 6 HIS A CA 8
ATOM 10172 C C . HIS A 1 6 ? -2.849 -12.046 -5.618 1.00 13.40 6 HIS A C 8
ATOM 10173 O O . HIS A 1 6 ? -2.851 -11.935 -6.853 1.00 73.14 6 HIS A O 8
ATOM 10188 N N . TYR A 1 7 ? -3.035 -13.215 -4.998 1.00 1.01 7 TYR A N 8
ATOM 10189 C CA . TYR A 1 7 ? -3.476 -14.439 -5.684 1.00 23.12 7 TYR A CA 8
ATOM 10190 C C . TYR A 1 7 ? -5.006 -14.470 -5.724 1.00 50.20 7 TYR A C 8
ATOM 10191 O O . TYR A 1 7 ? -5.608 -15.021 -6.653 1.00 22.10 7 TYR A O 8
ATOM 10209 N N . THR A 1 8 ? -5.625 -13.857 -4.699 1.00 73.31 8 THR A N 8
ATOM 10210 C CA . THR A 1 8 ? -7.074 -13.666 -4.630 1.00 14.32 8 THR A CA 8
ATOM 10211 C C . THR A 1 8 ? -7.496 -12.612 -5.676 1.00 45.02 8 THR A C 8
ATOM 10212 O O . THR A 1 8 ? -7.422 -11.402 -5.427 1.00 74.43 8 THR A O 8
ATOM 10223 N N . ASN A 1 9 ? -7.859 -13.091 -6.876 1.00 45.12 9 ASN A N 8
ATOM 10224 C CA . ASN A 1 9 ? -8.249 -12.235 -8.008 1.00 71.12 9 ASN A CA 8
ATOM 10225 C C . ASN A 1 9 ? -9.753 -12.388 -8.296 1.00 1.11 9 ASN A C 8
ATOM 10226 O O . ASN A 1 9 ? -10.178 -12.303 -9.443 1.00 20.20 9 ASN A O 8
ATOM 10237 N N . LEU A 1 10 ? -10.560 -12.583 -7.238 1.00 72.32 10 LEU A N 8
ATOM 10238 C CA . LEU A 1 10 ? -12.032 -12.592 -7.357 1.00 55.23 10 LEU A CA 8
ATOM 10239 C C . LEU A 1 10 ? -12.536 -11.134 -7.440 1.00 53.20 10 LEU A C 8
ATOM 10240 O O . LEU A 1 10 ? -13.144 -10.740 -8.445 1.00 55.34 10 LEU A O 8
ATOM 10256 N N . LYS A 1 11 ? -12.243 -10.339 -6.386 1.00 63.44 11 LYS A N 8
ATOM 10257 C CA . LYS A 1 11 ? -12.520 -8.878 -6.333 1.00 51.23 11 LYS A CA 8
ATOM 10258 C C . LYS A 1 11 ? -11.465 -8.178 -5.456 1.00 75.20 11 LYS A C 8
ATOM 10259 O O . LYS A 1 11 ? -11.197 -8.626 -4.334 1.00 23.20 11 LYS A O 8
ATOM 10278 N N . CYS A 1 12 ? -10.877 -7.082 -5.970 1.00 1.52 12 CYS A N 8
ATOM 10279 C CA . CYS A 1 12 ? -10.018 -6.183 -5.178 1.00 22.21 12 CYS A CA 8
ATOM 10280 C C . CYS A 1 12 ? -10.861 -4.964 -4.772 1.00 52.50 12 CYS A C 8
ATOM 10281 O O . CYS A 1 12 ? -11.164 -4.109 -5.611 1.00 64.20 12 CYS A O 8
ATOM 10288 N N . ARG A 1 13 ? -11.264 -4.907 -3.493 1.00 11.23 13 ARG A N 8
ATOM 10289 C CA . ARG A 1 13 ? -12.167 -3.865 -2.987 1.00 32.43 13 ARG A CA 8
ATOM 10290 C C . ARG A 1 13 ? -11.367 -2.646 -2.499 1.00 72.10 13 ARG A C 8
ATOM 10291 O O . ARG A 1 13 ? -10.924 -2.596 -1.345 1.00 32.44 13 ARG A O 8
ATOM 10312 N N . CYS A 1 14 ? -11.134 -1.707 -3.421 1.00 75.24 14 CYS A N 8
ATOM 10313 C CA . CYS A 1 14 ? -10.623 -0.360 -3.118 1.00 30.40 14 CYS A CA 8
ATOM 10314 C C . CYS A 1 14 ? -11.454 0.657 -3.904 1.00 25.42 14 CYS A C 8
ATOM 10315 O O . CYS A 1 14 ? -11.315 0.778 -5.128 1.00 32.40 14 CYS A O 8
ATOM 10322 N N . SER A 1 15 ? -12.357 1.354 -3.190 1.00 71.05 15 SER A N 8
ATOM 10323 C CA . SER A 1 15 ? -13.315 2.311 -3.783 1.00 73.53 15 SER A CA 8
ATOM 10324 C C . SER A 1 15 ? -12.609 3.567 -4.346 1.00 4.31 15 SER A C 8
ATOM 10325 O O . SER A 1 15 ? -13.194 4.312 -5.146 1.00 31.05 15 SER A O 8
ATOM 10333 N N . GLY A 1 16 ? -11.351 3.782 -3.930 1.00 34.01 16 GLY A N 8
ATOM 10334 C CA . GLY A 1 16 ? -10.525 4.876 -4.429 1.00 62.14 16 GLY A CA 8
ATOM 10335 C C . GLY A 1 16 ? -9.084 4.742 -3.958 1.00 20.41 16 GLY A C 8
ATOM 10336 O O . GLY A 1 16 ? -8.783 3.892 -3.108 1.00 52.12 16 GLY A O 8
ATOM 10340 N N . VAL A 1 17 ? -8.186 5.569 -4.518 1.00 22.54 17 VAL A N 8
ATOM 10341 C CA . VAL A 1 17 ? -6.781 5.653 -4.076 1.00 62.52 17 VAL A CA 8
ATOM 10342 C C . VAL A 1 17 ? -6.581 6.961 -3.293 1.00 61.34 17 VAL A C 8
ATOM 10343 O O . VAL A 1 17 ? -7.017 8.042 -3.725 1.00 62.15 17 VAL A O 8
ATOM 10356 N N . ILE A 1 18 ? -5.934 6.843 -2.129 1.00 23.42 18 ILE A N 8
ATOM 10357 C CA . ILE A 1 18 ? -5.676 7.947 -1.213 1.00 1.10 18 ILE A CA 8
ATOM 10358 C C . ILE A 1 18 ? -4.171 8.219 -1.260 1.00 2.24 18 ILE A C 8
ATOM 10359 O O . ILE A 1 18 ? -3.365 7.348 -0.907 1.00 61.40 18 ILE A O 8
ATOM 10375 N N . SER A 1 19 ? -3.804 9.424 -1.706 1.00 43.02 19 SER A N 8
ATOM 10376 C CA . SER A 1 19 ? -2.408 9.814 -1.971 1.00 22.13 19 SER A CA 8
ATOM 10377 C C . SER A 1 19 ? -1.697 10.328 -0.691 1.00 2.33 19 SER A C 8
ATOM 10378 O O . SER A 1 19 ? -0.601 10.917 -0.764 1.00 35.02 19 SER A O 8
ATOM 10386 N N . THR A 1 20 ? -2.317 10.057 0.470 1.00 64.23 20 THR A N 8
ATOM 10387 C CA . THR A 1 20 ? -1.810 10.445 1.786 1.00 22.44 20 THR A CA 8
ATOM 10388 C C . THR A 1 20 ? -0.633 9.533 2.182 1.00 24.15 20 THR A C 8
ATOM 10389 O O . THR A 1 20 ? -0.655 8.323 1.909 1.00 32.13 20 THR A O 8
ATOM 10400 N N . VAL A 1 21 ? 0.375 10.134 2.828 1.00 12.53 21 VAL A N 8
ATOM 10401 C CA . VAL A 1 21 ? 1.585 9.432 3.266 1.00 40.44 21 VAL A CA 8
ATOM 10402 C C . VAL A 1 21 ? 1.267 8.634 4.545 1.00 13.32 21 VAL A C 8
ATOM 10403 O O . VAL A 1 21 ? 0.870 9.214 5.565 1.00 13.40 21 VAL A O 8
ATOM 10416 N N . VAL A 1 22 ? 1.418 7.304 4.464 1.00 74.23 22 VAL A N 8
ATOM 10417 C CA . VAL A 1 22 ? 1.148 6.387 5.589 1.00 61.50 22 VAL A CA 8
ATOM 10418 C C . VAL A 1 22 ? 2.458 6.156 6.382 1.00 34.51 22 VAL A C 8
ATOM 10419 O O . VAL A 1 22 ? 3.511 5.902 5.778 1.00 13.41 22 VAL A O 8
ATOM 10432 N N . GLY A 1 23 ? 2.379 6.281 7.729 1.00 63.51 23 GLY A N 8
ATOM 10433 C CA . GLY A 1 23 ? 3.549 6.195 8.618 1.00 42.52 23 GLY A CA 8
ATOM 10434 C C . GLY A 1 23 ? 4.221 4.827 8.603 1.00 73.13 23 GLY A C 8
ATOM 10435 O O . GLY A 1 23 ? 3.559 3.827 8.839 1.00 31.54 23 GLY A O 8
ATOM 10439 N N . LEU A 1 24 ? 5.552 4.797 8.374 1.00 52.23 24 LEU A N 8
ATOM 10440 C CA . LEU A 1 24 ? 6.328 3.537 8.223 1.00 55.42 24 LEU A CA 8
ATOM 10441 C C . LEU A 1 24 ? 6.235 2.649 9.487 1.00 54.35 24 LEU A C 8
ATOM 10442 O O . LEU A 1 24 ? 6.313 1.418 9.395 1.00 1.14 24 LEU A O 8
ATOM 10458 N N . ASN A 1 25 ? 6.056 3.290 10.658 1.00 14.31 25 ASN A N 8
ATOM 10459 C CA . ASN A 1 25 ? 5.900 2.583 11.940 1.00 42.11 25 ASN A CA 8
ATOM 10460 C C . ASN A 1 25 ? 4.565 1.818 11.979 1.00 25.11 25 ASN A C 8
ATOM 10461 O O . ASN A 1 25 ? 4.509 0.683 12.472 1.00 2.12 25 ASN A O 8
ATOM 10472 N N . ILE A 1 26 ? 3.496 2.415 11.411 1.00 63.51 26 ILE A N 8
ATOM 10473 C CA . ILE A 1 26 ? 2.145 1.815 11.469 1.00 54.11 26 ILE A CA 8
ATOM 10474 C C . ILE A 1 26 ? 1.927 0.837 10.299 1.00 51.14 26 ILE A C 8
ATOM 10475 O O . ILE A 1 26 ? 1.099 -0.055 10.421 1.00 74.55 26 ILE A O 8
ATOM 10491 N N . ILE A 1 27 ? 2.696 0.986 9.189 1.00 41.43 27 ILE A N 8
ATOM 10492 C CA . ILE A 1 27 ? 2.615 0.055 8.036 1.00 23.25 27 ILE A CA 8
ATOM 10493 C C . ILE A 1 27 ? 3.123 -1.347 8.450 1.00 0.11 27 ILE A C 8
ATOM 10494 O O . ILE A 1 27 ? 4.210 -1.470 9.029 1.00 33.41 27 ILE A O 8
ATOM 10510 N N . ASP A 1 28 ? 2.326 -2.384 8.153 1.00 21.23 28 ASP A N 8
ATOM 10511 C CA . ASP A 1 28 ? 2.670 -3.788 8.461 1.00 24.42 28 ASP A CA 8
ATOM 10512 C C . ASP A 1 28 ? 2.736 -4.622 7.178 1.00 52.03 28 ASP A C 8
ATOM 10513 O O . ASP A 1 28 ? 3.700 -5.341 6.959 1.00 34.15 28 ASP A O 8
ATOM 10522 N N . ARG A 1 29 ? 1.701 -4.521 6.334 1.00 64.42 29 ARG A N 8
ATOM 10523 C CA . ARG A 1 29 ? 1.575 -5.294 5.079 1.00 4.43 29 ARG A CA 8
ATOM 10524 C C . ARG A 1 29 ? 1.336 -4.351 3.895 1.00 3.42 29 ARG A C 8
ATOM 10525 O O . ARG A 1 29 ? 0.559 -3.399 4.006 1.00 34.43 29 ARG A O 8
ATOM 10546 N N . ILE A 1 30 ? 2.023 -4.621 2.774 1.00 22.01 30 ILE A N 8
ATOM 10547 C CA . ILE A 1 30 ? 1.860 -3.893 1.501 1.00 61.33 30 ILE A CA 8
ATOM 10548 C C . ILE A 1 30 ? 1.619 -4.923 0.391 1.00 54.03 30 ILE A C 8
ATOM 10549 O O . ILE A 1 30 ? 2.537 -5.637 -0.009 1.00 1.05 30 ILE A O 8
ATOM 10565 N N . GLN A 1 31 ? 0.380 -4.999 -0.086 1.00 30.11 31 GLN A N 8
ATOM 10566 C CA . GLN A 1 31 ? -0.033 -5.925 -1.145 1.00 75.32 31 GLN A CA 8
ATOM 10567 C C . GLN A 1 31 ? -0.310 -5.147 -2.427 1.00 72.32 31 GLN A C 8
ATOM 10568 O O . GLN A 1 31 ? -1.075 -4.182 -2.417 1.00 31.24 31 GLN A O 8
ATOM 10582 N N . VAL A 1 32 ? 0.323 -5.569 -3.524 1.00 52.50 32 VAL A N 8
ATOM 10583 C CA . VAL A 1 32 ? 0.124 -4.967 -4.844 1.00 42.45 32 VAL A CA 8
ATOM 10584 C C . VAL A 1 32 ? -1.082 -5.636 -5.526 1.00 20.22 32 VAL A C 8
ATOM 10585 O O . VAL A 1 32 ? -1.211 -6.876 -5.531 1.00 10.32 32 VAL A O 8
ATOM 10598 N N . THR A 1 33 ? -2.000 -4.804 -6.051 1.00 33.31 33 THR A N 8
ATOM 10599 C CA . THR A 1 33 ? -3.217 -5.263 -6.730 1.00 1.53 33 THR A CA 8
ATOM 10600 C C . THR A 1 33 ? -3.311 -4.659 -8.158 1.00 32.23 33 THR A C 8
ATOM 10601 O O . THR A 1 33 ? -3.974 -3.632 -8.365 1.00 4.13 33 THR A O 8
ATOM 10612 N N . PRO A 1 34 ? -2.588 -5.266 -9.174 1.00 14.13 34 PRO A N 8
ATOM 10613 C CA . PRO A 1 34 ? -2.755 -4.904 -10.609 1.00 44.42 34 PRO A CA 8
ATOM 10614 C C . PRO A 1 34 ? -4.096 -5.440 -11.195 1.00 5.01 34 PRO A C 8
ATOM 10615 O O . PRO A 1 34 ? -4.651 -6.412 -10.658 1.00 70.33 34 PRO A O 8
ATOM 10626 N N . PRO A 1 35 ? -4.622 -4.827 -12.318 1.00 11.01 35 PRO A N 8
ATOM 10627 C CA . PRO A 1 35 ? -5.965 -5.158 -12.869 1.00 63.40 35 PRO A CA 8
ATOM 10628 C C . PRO A 1 35 ? -6.028 -6.556 -13.528 1.00 2.12 35 PRO A C 8
ATOM 10629 O O . PRO A 1 35 ? -4.993 -7.146 -13.864 1.00 32.11 35 PRO A O 8
ATOM 10640 N N . GLY A 1 36 ? -7.257 -7.073 -13.687 1.00 0.31 36 GLY A N 8
ATOM 10641 C CA . GLY A 1 36 ? -7.499 -8.383 -14.293 1.00 54.50 36 GLY A CA 8
ATOM 10642 C C . GLY A 1 36 ? -8.914 -8.865 -14.014 1.00 63.04 36 GLY A C 8
ATOM 10643 O O . GLY A 1 36 ? -9.875 -8.168 -14.354 1.00 64.04 36 GLY A O 8
ATOM 10647 N N . ASN A 1 37 ? -9.049 -10.044 -13.375 1.00 64.34 37 ASN A N 8
ATOM 10648 C CA . ASN A 1 37 ? -10.361 -10.628 -13.019 1.00 31.04 37 ASN A CA 8
ATOM 10649 C C . ASN A 1 37 ? -10.889 -9.989 -11.718 1.00 71.21 37 ASN A C 8
ATOM 10650 O O . ASN A 1 37 ? -12.096 -9.798 -11.557 1.00 34.05 37 ASN A O 8
ATOM 10661 N N . GLY A 1 38 ? -9.960 -9.637 -10.807 1.00 14.13 38 GLY A N 8
ATOM 10662 C CA . GLY A 1 38 ? -10.306 -9.123 -9.481 1.00 34.01 38 GLY A CA 8
ATOM 10663 C C . GLY A 1 38 ? -10.293 -7.619 -9.387 1.00 60.42 38 GLY A C 8
ATOM 10664 O O . GLY A 1 38 ? -11.309 -6.994 -9.052 1.00 15.01 38 GLY A O 8
ATOM 10668 N N . CYS A 1 39 ? -9.125 -7.037 -9.652 1.00 14.41 39 CYS A N 8
ATOM 10669 C CA . CYS A 1 39 ? -8.917 -5.596 -9.562 1.00 42.13 39 CYS A CA 8
ATOM 10670 C C . CYS A 1 39 ? -9.435 -4.916 -10.844 1.00 4.41 39 CYS A C 8
ATOM 10671 O O . CYS A 1 39 ? -9.023 -5.306 -11.947 1.00 73.33 39 CYS A O 8
ATOM 10678 N N . PRO A 1 40 ? -10.397 -3.944 -10.743 1.00 45.22 40 PRO A N 8
ATOM 10679 C CA . PRO A 1 40 ? -10.739 -3.057 -11.881 1.00 23.44 40 PRO A CA 8
ATOM 10680 C C . PRO A 1 40 ? -9.536 -2.183 -12.314 1.00 42.33 40 PRO A C 8
ATOM 10681 O O . PRO A 1 40 ? -9.296 -1.982 -13.508 1.00 22.31 40 PRO A O 8
ATOM 10692 N N . LYS A 1 41 ? -8.775 -1.699 -11.318 1.00 12.41 41 LYS A N 8
ATOM 10693 C CA . LYS A 1 41 ? -7.703 -0.688 -11.501 1.00 3.00 41 LYS A CA 8
ATOM 10694 C C . LYS A 1 41 ? -6.349 -1.217 -10.979 1.00 32.14 41 LYS A C 8
ATOM 10695 O O . LYS A 1 41 ? -6.285 -2.288 -10.364 1.00 11.33 41 LYS A O 8
ATOM 10714 N N . THR A 1 42 ? -5.275 -0.447 -11.254 1.00 25.41 42 THR A N 8
ATOM 10715 C CA . THR A 1 42 ? -3.962 -0.661 -10.637 1.00 74.22 42 THR A CA 8
ATOM 10716 C C . THR A 1 42 ? -3.916 0.136 -9.318 1.00 40.22 42 THR A C 8
ATOM 10717 O O . THR A 1 42 ? -3.920 1.374 -9.335 1.00 35.14 42 THR A O 8
ATOM 10728 N N . GLU A 1 43 ? -3.876 -0.590 -8.190 1.00 0.41 43 GLU A N 8
ATOM 10729 C CA . GLU A 1 43 ? -3.922 -0.012 -6.822 1.00 15.22 43 GLU A CA 8
ATOM 10730 C C . GLU A 1 43 ? -2.976 -0.822 -5.917 1.00 12.01 43 GLU A C 8
ATOM 10731 O O . GLU A 1 43 ? -2.459 -1.869 -6.335 1.00 43.23 43 GLU A O 8
ATOM 10743 N N . VAL A 1 44 ? -2.691 -0.305 -4.711 1.00 53.43 44 VAL A N 8
ATOM 10744 C CA . VAL A 1 44 ? -1.851 -0.997 -3.702 1.00 14.42 44 VAL A CA 8
ATOM 10745 C C . VAL A 1 44 ? -2.570 -0.969 -2.341 1.00 72.12 44 VAL A C 8
ATOM 10746 O O . VAL A 1 44 ? -2.792 0.106 -1.779 1.00 43.31 44 VAL A O 8
ATOM 10759 N N . VAL A 1 45 ? -2.932 -2.155 -1.817 1.00 22.45 45 VAL A N 8
ATOM 10760 C CA . VAL A 1 45 ? -3.657 -2.286 -0.539 1.00 43.11 45 VAL A CA 8
ATOM 10761 C C . VAL A 1 45 ? -2.650 -2.452 0.617 1.00 32.24 45 VAL A C 8
ATOM 10762 O O . VAL A 1 45 ? -1.999 -3.493 0.747 1.00 63.44 45 VAL A O 8
ATOM 10775 N N . ILE A 1 46 ? -2.538 -1.411 1.446 1.00 74.30 46 ILE A N 8
ATOM 10776 C CA . ILE A 1 46 ? -1.708 -1.412 2.658 1.00 2.21 46 ILE A CA 8
ATOM 10777 C C . ILE A 1 46 ? -2.585 -1.715 3.886 1.00 45.02 46 ILE A C 8
ATOM 10778 O O . ILE A 1 46 ? -3.587 -1.028 4.119 1.00 43.42 46 ILE A O 8
ATOM 10794 N N . TRP A 1 47 ? -2.214 -2.754 4.651 1.00 0.52 47 TRP A N 8
ATOM 10795 C CA . TRP A 1 47 ? -2.746 -2.988 5.998 1.00 3.10 47 TRP A CA 8
ATOM 10796 C C . TRP A 1 47 ? -1.760 -2.400 7.004 1.00 12.01 47 TRP A C 8
ATOM 10797 O O . TRP A 1 47 ? -0.562 -2.705 6.958 1.00 4.12 47 TRP A O 8
ATOM 10818 N N . THR A 1 48 ? -2.249 -1.520 7.871 1.00 43.31 48 THR A N 8
ATOM 10819 C CA . THR A 1 48 ? -1.495 -1.075 9.043 1.00 63.23 48 THR A CA 8
ATOM 10820 C C . THR A 1 48 ? -1.673 -2.119 10.160 1.00 13.23 48 THR A C 8
ATOM 10821 O O . THR A 1 48 ? -2.642 -2.892 10.129 1.00 15.41 48 THR A O 8
ATOM 10832 N N . LYS A 1 49 ? -0.750 -2.146 11.148 1.00 63.10 49 LYS A N 8
ATOM 10833 C CA . LYS A 1 49 ? -0.760 -3.147 12.242 1.00 65.33 49 LYS A CA 8
ATOM 10834 C C . LYS A 1 49 ? -1.880 -2.876 13.278 1.00 60.03 49 LYS A C 8
ATOM 10835 O O . LYS A 1 49 ? -2.009 -3.605 14.266 1.00 40.11 49 LYS A O 8
ATOM 10854 N N . MET A 1 50 ? -2.677 -1.816 13.041 1.00 61.31 50 MET A N 8
ATOM 10855 C CA . MET A 1 50 ? -3.911 -1.516 13.806 1.00 45.22 50 MET A CA 8
ATOM 10856 C C . MET A 1 50 ? -5.165 -1.938 12.994 1.00 12.55 50 MET A C 8
ATOM 10857 O O . MET A 1 50 ? -6.297 -1.629 13.380 1.00 11.21 50 MET A O 8
ATOM 10871 N N . LYS A 1 51 ? -4.920 -2.651 11.868 1.00 45.02 51 LYS A N 8
ATOM 10872 C CA . LYS A 1 51 ? -5.943 -3.207 10.950 1.00 12.54 51 LYS A CA 8
ATOM 10873 C C . LYS A 1 51 ? -6.771 -2.129 10.210 1.00 61.32 51 LYS A C 8
ATOM 10874 O O . LYS A 1 51 ? -7.907 -2.390 9.792 1.00 1.25 51 LYS A O 8
ATOM 10893 N N . LYS A 1 52 ? -6.182 -0.937 10.020 1.00 21.23 52 LYS A N 8
ATOM 10894 C CA . LYS A 1 52 ? -6.747 0.094 9.123 1.00 0.32 52 LYS A CA 8
ATOM 10895 C C . LYS A 1 52 ? -6.304 -0.230 7.678 1.00 73.13 52 LYS A C 8
ATOM 10896 O O . LYS A 1 52 ? -5.098 -0.360 7.407 1.00 62.24 52 LYS A O 8
ATOM 10915 N N . VAL A 1 53 ? -7.291 -0.380 6.781 1.00 22.32 53 VAL A N 8
ATOM 10916 C CA . VAL A 1 53 ? -7.068 -0.702 5.361 1.00 64.15 53 VAL A CA 8
ATOM 10917 C C . VAL A 1 53 ? -7.035 0.604 4.541 1.00 23.51 53 VAL A C 8
ATOM 10918 O O . VAL A 1 53 ? -8.046 1.309 4.446 1.00 1.32 53 VAL A O 8
ATOM 10931 N N . ILE A 1 54 ? -5.859 0.934 3.990 1.00 4.42 54 ILE A N 8
ATOM 10932 C CA . ILE A 1 54 ? -5.661 2.119 3.133 1.00 32.01 54 ILE A CA 8
ATOM 10933 C C . ILE A 1 54 ? -5.213 1.642 1.741 1.00 11.43 54 ILE A C 8
ATOM 10934 O O . ILE A 1 54 ? -4.260 0.876 1.631 1.00 55.43 54 ILE A O 8
ATOM 10950 N N . CYS A 1 55 ? -5.895 2.109 0.685 1.00 45.40 55 CYS A N 8
ATOM 10951 C CA . CYS A 1 55 ? -5.555 1.779 -0.709 1.00 2.35 55 CYS A CA 8
ATOM 10952 C C . CYS A 1 55 ? -4.915 3.024 -1.334 1.00 22.41 55 CYS A C 8
ATOM 10953 O O . CYS A 1 55 ? -5.538 4.081 -1.371 1.00 42.42 55 CYS A O 8
ATOM 10960 N N . VAL A 1 56 ? -3.654 2.894 -1.774 1.00 75.03 56 VAL A N 8
ATOM 10961 C CA . VAL A 1 56 ? -2.813 4.019 -2.232 1.00 71.51 56 VAL A CA 8
ATOM 10962 C C . VAL A 1 56 ? -2.458 3.861 -3.719 1.00 64.33 56 VAL A C 8
ATOM 10963 O O . VAL A 1 56 ? -2.625 2.779 -4.299 1.00 62.51 56 VAL A O 8
ATOM 10976 N N . ASN A 1 57 ? -1.963 4.956 -4.316 1.00 41.40 57 ASN A N 8
ATOM 10977 C CA . ASN A 1 57 ? -1.610 5.026 -5.744 1.00 13.41 57 ASN A CA 8
ATOM 10978 C C . ASN A 1 57 ? -0.129 4.585 -5.964 1.00 71.22 57 ASN A C 8
ATOM 10979 O O . ASN A 1 57 ? 0.732 4.913 -5.137 1.00 50.33 57 ASN A O 8
ATOM 10990 N N . PRO A 1 58 ? 0.179 3.824 -7.075 1.00 53.23 58 PRO A N 8
ATOM 10991 C CA . PRO A 1 58 ? 1.560 3.328 -7.368 1.00 42.44 58 PRO A CA 8
ATOM 10992 C C . PRO A 1 58 ? 2.610 4.453 -7.574 1.00 34.04 58 PRO A C 8
ATOM 10993 O O . PRO A 1 58 ? 3.792 4.266 -7.254 1.00 64.23 58 PRO A O 8
ATOM 11004 N N . ARG A 1 59 ? 2.168 5.624 -8.097 1.00 20.41 59 ARG A N 8
ATOM 11005 C CA . ARG A 1 59 ? 3.069 6.769 -8.404 1.00 31.42 59 ARG A CA 8
ATOM 11006 C C . ARG A 1 59 ? 3.380 7.638 -7.163 1.00 52.34 59 ARG A C 8
ATOM 11007 O O . ARG A 1 59 ? 3.978 8.715 -7.304 1.00 44.01 59 ARG A O 8
ATOM 11028 N N . ALA A 1 60 ? 2.993 7.178 -5.960 1.00 2.13 60 ALA A N 8
ATOM 11029 C CA . ALA A 1 60 ? 3.351 7.859 -4.705 1.00 44.44 60 ALA A CA 8
ATOM 11030 C C . ALA A 1 60 ? 4.877 7.747 -4.467 1.00 25.11 60 ALA A C 8
ATOM 11031 O O . ALA A 1 60 ? 5.417 6.637 -4.405 1.00 52.21 60 ALA A O 8
ATOM 11038 N N . LYS A 1 61 ? 5.561 8.908 -4.388 1.00 64.21 61 LYS A N 8
ATOM 11039 C CA . LYS A 1 61 ? 7.041 8.982 -4.269 1.00 53.33 61 LYS A CA 8
ATOM 11040 C C . LYS A 1 61 ? 7.515 8.369 -2.939 1.00 20.42 61 LYS A C 8
ATOM 11041 O O . LYS A 1 61 ? 8.538 7.673 -2.896 1.00 3.22 61 LYS A O 8
ATOM 11060 N N . TRP A 1 62 ? 6.743 8.638 -1.861 1.00 52.53 62 TRP A N 8
ATOM 11061 C CA . TRP A 1 62 ? 7.008 8.096 -0.514 1.00 52.11 62 TRP A CA 8
ATOM 11062 C C . TRP A 1 62 ? 6.906 6.557 -0.519 1.00 51.54 62 TRP A C 8
ATOM 11063 O O . TRP A 1 62 ? 7.640 5.872 0.195 1.00 52.21 62 TRP A O 8
ATOM 11084 N N . LEU A 1 63 ? 5.964 6.041 -1.333 1.00 70.12 63 LEU A N 8
ATOM 11085 C CA . LEU A 1 63 ? 5.682 4.607 -1.456 1.00 3.34 63 LEU A CA 8
ATOM 11086 C C . LEU A 1 63 ? 6.863 3.891 -2.116 1.00 4.42 63 LEU A C 8
ATOM 11087 O O . LEU A 1 63 ? 7.163 2.756 -1.761 1.00 5.50 63 LEU A O 8
ATOM 11103 N N . GLN A 1 64 ? 7.536 4.584 -3.062 1.00 4.54 64 GLN A N 8
ATOM 11104 C CA . GLN A 1 64 ? 8.711 4.043 -3.777 1.00 42.01 64 GLN A CA 8
ATOM 11105 C C . GLN A 1 64 ? 9.859 3.706 -2.815 1.00 71.23 64 GLN A C 8
ATOM 11106 O O . GLN A 1 64 ? 10.638 2.785 -3.082 1.00 21.41 64 GLN A O 8
ATOM 11120 N N . ARG A 1 65 ? 9.936 4.446 -1.687 1.00 32.30 65 ARG A N 8
ATOM 11121 C CA . ARG A 1 65 ? 10.878 4.138 -0.589 1.00 22.34 65 ARG A CA 8
ATOM 11122 C C . ARG A 1 65 ? 10.612 2.707 -0.087 1.00 63.43 65 ARG A C 8
ATOM 11123 O O . ARG A 1 65 ? 11.503 1.853 -0.104 1.00 53.21 65 ARG A O 8
ATOM 11144 N N . LEU A 1 66 ? 9.337 2.459 0.253 1.00 12.10 66 LEU A N 8
ATOM 11145 C CA . LEU A 1 66 ? 8.872 1.192 0.842 1.00 74.12 66 LEU A CA 8
ATOM 11146 C C . LEU A 1 66 ? 9.076 0.034 -0.154 1.00 22.32 66 LEU A C 8
ATOM 11147 O O . LEU A 1 66 ? 9.606 -1.014 0.214 1.00 14.51 66 LEU A O 8
ATOM 11163 N N . LEU A 1 67 ? 8.687 0.280 -1.426 1.00 1.41 67 LEU A N 8
ATOM 11164 C CA . LEU A 1 67 ? 8.733 -0.723 -2.504 1.00 2.52 67 LEU A CA 8
ATOM 11165 C C . LEU A 1 67 ? 10.175 -1.173 -2.779 1.00 1.24 67 LEU A C 8
ATOM 11166 O O . LEU A 1 67 ? 10.417 -2.357 -2.983 1.00 65.23 67 LEU A O 8
ATOM 11182 N N . ARG A 1 68 ? 11.124 -0.216 -2.768 1.00 53.41 68 ARG A N 8
ATOM 11183 C CA . ARG A 1 68 ? 12.545 -0.495 -3.069 1.00 72.15 68 ARG A CA 8
ATOM 11184 C C . ARG A 1 68 ? 13.308 -1.033 -1.839 1.00 52.54 68 ARG A C 8
ATOM 11185 O O . ARG A 1 68 ? 14.322 -1.723 -2.000 1.00 72.33 68 ARG A O 8
ATOM 11206 N N . HIS A 1 69 ? 12.824 -0.714 -0.616 1.00 51.41 69 HIS A N 8
ATOM 11207 C CA . HIS A 1 69 ? 13.460 -1.187 0.642 1.00 34.30 69 HIS A CA 8
ATOM 11208 C C . HIS A 1 69 ? 13.078 -2.646 0.944 1.00 45.21 69 HIS A C 8
ATOM 11209 O O . HIS A 1 69 ? 13.884 -3.399 1.499 1.00 52.15 69 HIS A O 8
ATOM 11224 N N . VAL A 1 70 ? 11.857 -3.057 0.555 1.00 75.23 70 VAL A N 8
ATOM 11225 C CA . VAL A 1 70 ? 11.408 -4.467 0.708 1.00 21.54 70 VAL A CA 8
ATOM 11226 C C . VAL A 1 70 ? 12.041 -5.394 -0.368 1.00 32.11 70 VAL A C 8
ATOM 11227 O O . VAL A 1 70 ? 11.804 -6.611 -0.366 1.00 2.03 70 VAL A O 8
ATOM 11240 N N . GLN A 1 71 ? 12.847 -4.800 -1.276 1.00 1.53 71 GLN A N 8
ATOM 11241 C CA . GLN A 1 71 ? 13.620 -5.528 -2.310 1.00 0.30 71 GLN A CA 8
ATOM 11242 C C . GLN A 1 71 ? 15.039 -5.871 -1.810 1.00 1.01 71 GLN A C 8
ATOM 11243 O O . GLN A 1 71 ? 15.390 -5.595 -0.656 1.00 25.51 71 GLN A O 8
ATOM 11257 N N . SER A 1 72 ? 15.845 -6.470 -2.713 1.00 43.04 72 SER A N 8
ATOM 11258 C CA . SER A 1 72 ? 17.193 -6.975 -2.412 1.00 43.42 72 SER A CA 8
ATOM 11259 C C . SER A 1 72 ? 18.200 -5.812 -2.214 1.00 65.52 72 SER A C 8
ATOM 11260 O O . SER A 1 72 ? 18.895 -5.397 -3.158 1.00 4.13 72 SER A O 8
ATOM 11268 N N . LYS A 1 73 ? 18.223 -5.269 -0.983 1.00 60.41 73 LYS A N 8
ATOM 11269 C CA . LYS A 1 73 ? 19.190 -4.259 -0.543 1.00 74.41 73 LYS A CA 8
ATOM 11270 C C . LYS A 1 73 ? 19.131 -4.183 0.995 1.00 23.33 73 LYS A C 8
ATOM 11271 O O . LYS A 1 73 ? 18.286 -3.486 1.556 1.00 0.51 73 LYS A O 8
ATOM 11290 N N . SER A 1 74 ? 20.016 -4.937 1.668 1.00 34.30 74 SER A N 8
ATOM 11291 C CA . SER A 1 74 ? 20.098 -4.997 3.148 1.00 1.41 74 SER A CA 8
ATOM 11292 C C . SER A 1 74 ? 21.027 -3.895 3.711 1.00 3.24 74 SER A C 8
ATOM 11293 O O . SER A 1 74 ? 21.739 -4.101 4.707 1.00 24.32 74 SER A O 8
ATOM 11301 N N . LEU A 1 75 ? 20.981 -2.707 3.081 1.00 74.33 75 LEU A N 8
ATOM 11302 C CA . LEU A 1 75 ? 21.722 -1.518 3.512 1.00 1.35 75 LEU A CA 8
ATOM 11303 C C . LEU A 1 75 ? 20.764 -0.316 3.512 1.00 11.41 75 LEU A C 8
ATOM 11304 O O . LEU A 1 75 ? 20.438 0.240 2.456 1.00 41.13 75 LEU A O 8
ATOM 11320 N N . SER A 1 76 ? 20.291 0.033 4.708 1.00 74.44 76 SER A N 8
ATOM 11321 C CA . SER A 1 76 ? 19.419 1.194 4.959 1.00 55.34 76 SER A CA 8
ATOM 11322 C C . SER A 1 76 ? 20.027 2.024 6.106 1.00 54.21 76 SER A C 8
ATOM 11323 O O . SER A 1 76 ? 21.231 1.911 6.385 1.00 71.32 76 SER A O 8
ATOM 11331 N N . SER A 1 77 ? 19.204 2.870 6.752 1.00 42.42 77 SER A N 8
ATOM 11332 C CA . SER A 1 77 ? 19.596 3.590 7.977 1.00 53.35 77 SER A CA 8
ATOM 11333 C C . SER A 1 77 ? 19.709 2.601 9.170 1.00 54.34 77 SER A C 8
ATOM 11334 O O . SER A 1 77 ? 19.419 1.404 9.024 1.00 73.32 77 SER A O 8
ATOM 11342 N N . THR A 1 78 ? 20.135 3.114 10.341 1.00 42.10 78 THR A N 8
ATOM 11343 C CA . THR A 1 78 ? 20.334 2.301 11.558 1.00 53.22 78 THR A CA 8
ATOM 11344 C C . THR A 1 78 ? 19.022 1.560 11.962 1.00 1.41 78 THR A C 8
ATOM 11345 O O . THR A 1 78 ? 17.953 2.192 11.990 1.00 65.14 78 THR A O 8
ATOM 11356 N N . PRO A 1 79 ? 19.089 0.215 12.278 1.00 72.30 79 PRO A N 8
ATOM 11357 C CA . PRO A 1 79 ? 17.886 -0.617 12.569 1.00 65.34 79 PRO A CA 8
ATOM 11358 C C . PRO A 1 79 ? 17.108 -0.116 13.809 1.00 63.12 79 PRO A C 8
ATOM 11359 O O . PRO A 1 79 ? 17.711 0.366 14.775 1.00 43.43 79 PRO A O 8
ATOM 11370 N N . GLN A 1 80 ? 15.775 -0.252 13.764 1.00 41.33 80 GLN A N 8
ATOM 11371 C CA . GLN A 1 80 ? 14.867 0.253 14.805 1.00 11.41 80 GLN A CA 8
ATOM 11372 C C . GLN A 1 80 ? 13.819 -0.808 15.180 1.00 64.41 80 GLN A C 8
ATOM 11373 O O . GLN A 1 80 ? 13.648 -1.820 14.484 1.00 2.44 80 GLN A O 8
ATOM 11387 N N . ALA A 1 81 ? 13.138 -0.547 16.301 1.00 4.35 81 ALA A N 8
ATOM 11388 C CA . ALA A 1 81 ? 12.030 -1.351 16.816 1.00 35.21 81 ALA A CA 8
ATOM 11389 C C . ALA A 1 81 ? 11.132 -0.431 17.668 1.00 4.40 81 ALA A C 8
ATOM 11390 O O . ALA A 1 81 ? 11.639 0.158 18.635 1.00 14.34 81 ALA A O 8
ATOM 11397 N N . PRO A 1 82 ? 9.800 -0.254 17.322 1.00 75.40 82 PRO A N 8
ATOM 11398 C CA . PRO A 1 82 ? 8.871 0.601 18.120 1.00 44.41 82 PRO A CA 8
ATOM 11399 C C . PRO A 1 82 ? 8.738 0.093 19.570 1.00 3.23 82 PRO A C 8
ATOM 11400 O O . PRO A 1 82 ? 8.554 0.878 20.508 1.00 41.03 82 PRO A O 8
ATOM 11411 N N . VAL A 1 83 ? 8.841 -1.236 19.722 1.00 32.14 83 VAL A N 8
ATOM 11412 C CA . VAL A 1 83 ? 8.885 -1.909 21.021 1.00 41.33 83 VAL A CA 8
ATOM 11413 C C . VAL A 1 83 ? 10.310 -2.463 21.205 1.00 53.14 83 VAL A C 8
ATOM 11414 O O . VAL A 1 83 ? 10.559 -3.653 21.029 1.00 14.21 83 VAL A O 8
ATOM 11427 N N . SER A 1 84 ? 11.261 -1.556 21.451 1.00 34.41 84 SER A N 8
ATOM 11428 C CA . SER A 1 84 ? 12.664 -1.923 21.692 1.00 53.32 84 SER A CA 8
ATOM 11429 C C . SER A 1 84 ? 12.818 -2.470 23.122 1.00 4.04 84 SER A C 8
ATOM 11430 O O . SER A 1 84 ? 13.323 -3.583 23.330 1.00 32.22 84 SER A O 8
ATOM 11438 N N . LYS A 1 85 ? 12.341 -1.676 24.102 1.00 15.24 85 LYS A N 8
ATOM 11439 C CA . LYS A 1 85 ? 12.351 -2.045 25.526 1.00 62.54 85 LYS A CA 8
ATOM 11440 C C . LYS A 1 85 ? 11.158 -2.973 25.801 1.00 72.42 85 LYS A C 8
ATOM 11441 O O . LYS A 1 85 ? 10.013 -2.598 25.500 1.00 70.33 85 LYS A O 8
ATOM 11460 N N . ARG A 1 86 ? 11.444 -4.176 26.360 1.00 53.41 86 ARG A N 8
ATOM 11461 C CA . ARG A 1 86 ? 10.457 -5.257 26.556 1.00 21.52 86 ARG A CA 8
ATOM 11462 C C . ARG A 1 86 ? 9.861 -5.664 25.181 1.00 41.43 86 ARG A C 8
ATOM 11463 O O . ARG A 1 86 ? 8.662 -5.520 24.931 1.00 64.44 86 ARG A O 8
ATOM 11484 N N . ARG A 1 87 ? 10.761 -6.110 24.277 1.00 51.42 87 ARG A N 8
ATOM 11485 C CA . ARG A 1 87 ? 10.430 -6.449 22.871 1.00 13.31 87 ARG A CA 8
ATOM 11486 C C . ARG A 1 87 ? 9.527 -7.711 22.754 1.00 72.44 87 ARG A C 8
ATOM 11487 O O . ARG A 1 87 ? 9.987 -8.804 22.408 1.00 24.52 87 ARG A O 8
ATOM 11508 N N . ALA A 1 88 ? 8.228 -7.522 23.046 1.00 61.35 88 ALA A N 8
ATOM 11509 C CA . ALA A 1 88 ? 7.230 -8.606 23.099 1.00 44.22 88 ALA A CA 8
ATOM 11510 C C . ALA A 1 88 ? 6.958 -9.203 21.705 1.00 50.41 88 ALA A C 8
ATOM 11511 O O . ALA A 1 88 ? 6.797 -8.465 20.726 1.00 40.24 88 ALA A O 8
ATOM 11518 N N . ALA A 1 89 ? 6.908 -10.545 21.642 1.00 40.20 89 ALA A N 8
ATOM 11519 C CA . ALA A 1 89 ? 6.657 -11.302 20.405 1.00 25.54 89 ALA A CA 8
ATOM 11520 C C . ALA A 1 89 ? 5.135 -11.550 20.251 1.00 24.21 89 ALA A C 8
ATOM 11521 O O . ALA A 1 89 ? 4.489 -10.865 19.431 1.00 54.51 89 ALA A O 8
ATOM 11529 N N . MET A 1 1 ? 6.131 -5.093 8.194 1.00 52.35 1 MET A N 9
ATOM 11530 C CA . MET A 1 1 ? 5.863 -4.808 6.766 1.00 75.21 1 MET A CA 9
ATOM 11531 C C . MET A 1 1 ? 6.001 -6.102 5.935 1.00 32.40 1 MET A C 9
ATOM 11532 O O . MET A 1 1 ? 7.116 -6.516 5.601 1.00 34.10 1 MET A O 9
ATOM 11548 N N . ILE A 1 2 ? 4.855 -6.765 5.653 1.00 40.44 2 ILE A N 9
ATOM 11549 C CA . ILE A 1 2 ? 4.792 -7.978 4.803 1.00 11.22 2 ILE A CA 9
ATOM 11550 C C . ILE A 1 2 ? 4.415 -7.545 3.373 1.00 64.21 2 ILE A C 9
ATOM 11551 O O . ILE A 1 2 ? 3.508 -6.735 3.207 1.00 34.21 2 ILE A O 9
ATOM 11567 N N . LEU A 1 3 ? 5.103 -8.077 2.347 1.00 54.53 3 LEU A N 9
ATOM 11568 C CA . LEU A 1 3 ? 4.818 -7.747 0.932 1.00 53.10 3 LEU A CA 9
ATOM 11569 C C . LEU A 1 3 ? 4.022 -8.891 0.270 1.00 41.33 3 LEU A C 9
ATOM 11570 O O . LEU A 1 3 ? 4.553 -9.985 0.054 1.00 62.25 3 LEU A O 9
ATOM 11586 N N . GLU A 1 4 ? 2.743 -8.625 -0.029 1.00 14.11 4 GLU A N 9
ATOM 11587 C CA . GLU A 1 4 ? 1.861 -9.548 -0.760 1.00 3.34 4 GLU A CA 9
ATOM 11588 C C . GLU A 1 4 ? 1.796 -9.157 -2.248 1.00 44.32 4 GLU A C 9
ATOM 11589 O O . GLU A 1 4 ? 1.862 -7.968 -2.601 1.00 50.32 4 GLU A O 9
ATOM 11601 N N . ALA A 1 5 ? 1.680 -10.175 -3.109 1.00 65.35 5 ALA A N 9
ATOM 11602 C CA . ALA A 1 5 ? 1.526 -10.015 -4.562 1.00 22.23 5 ALA A CA 9
ATOM 11603 C C . ALA A 1 5 ? 0.181 -10.639 -4.988 1.00 3.40 5 ALA A C 9
ATOM 11604 O O . ALA A 1 5 ? -0.003 -11.860 -4.863 1.00 41.30 5 ALA A O 9
ATOM 11611 N N . HIS A 1 6 ? -0.756 -9.800 -5.458 1.00 73.31 6 HIS A N 9
ATOM 11612 C CA . HIS A 1 6 ? -2.118 -10.232 -5.811 1.00 2.20 6 HIS A CA 9
ATOM 11613 C C . HIS A 1 6 ? -2.131 -10.866 -7.209 1.00 3.13 6 HIS A C 9
ATOM 11614 O O . HIS A 1 6 ? -1.541 -10.327 -8.156 1.00 12.44 6 HIS A O 9
ATOM 11629 N N . TYR A 1 7 ? -2.843 -11.990 -7.318 1.00 22.11 7 TYR A N 9
ATOM 11630 C CA . TYR A 1 7 ? -3.055 -12.701 -8.583 1.00 52.41 7 TYR A CA 9
ATOM 11631 C C . TYR A 1 7 ? -4.398 -13.457 -8.539 1.00 41.34 7 TYR A C 9
ATOM 11632 O O . TYR A 1 7 ? -4.997 -13.701 -9.579 1.00 73.35 7 TYR A O 9
ATOM 11650 N N . THR A 1 8 ? -4.863 -13.811 -7.321 1.00 54.43 8 THR A N 9
ATOM 11651 C CA . THR A 1 8 ? -6.123 -14.557 -7.129 1.00 54.25 8 THR A CA 9
ATOM 11652 C C . THR A 1 8 ? -7.333 -13.707 -7.577 1.00 62.15 8 THR A C 9
ATOM 11653 O O . THR A 1 8 ? -7.545 -12.605 -7.054 1.00 15.44 8 THR A O 9
ATOM 11664 N N . ASN A 1 9 ? -8.074 -14.224 -8.577 1.00 24.12 9 ASN A N 9
ATOM 11665 C CA . ASN A 1 9 ? -9.279 -13.580 -9.132 1.00 41.21 9 ASN A CA 9
ATOM 11666 C C . ASN A 1 9 ? -10.393 -13.482 -8.063 1.00 44.20 9 ASN A C 9
ATOM 11667 O O . ASN A 1 9 ? -11.165 -14.423 -7.830 1.00 62.03 9 ASN A O 9
ATOM 11678 N N . LEU A 1 10 ? -10.413 -12.323 -7.388 1.00 74.20 10 LEU A N 9
ATOM 11679 C CA . LEU A 1 10 ? -11.307 -12.039 -6.257 1.00 2.12 10 LEU A CA 9
ATOM 11680 C C . LEU A 1 10 ? -11.537 -10.516 -6.228 1.00 2.23 10 LEU A C 9
ATOM 11681 O O . LEU A 1 10 ? -10.581 -9.754 -6.412 1.00 20.25 10 LEU A O 9
ATOM 11697 N N . LYS A 1 11 ? -12.817 -10.109 -6.015 1.00 21.10 11 LYS A N 9
ATOM 11698 C CA . LYS A 1 11 ? -13.242 -8.688 -5.940 1.00 43.21 11 LYS A CA 9
ATOM 11699 C C . LYS A 1 11 ? -12.363 -7.917 -4.936 1.00 31.13 11 LYS A C 9
ATOM 11700 O O . LYS A 1 11 ? -12.513 -8.079 -3.716 1.00 75.31 11 LYS A O 9
ATOM 11719 N N . CYS A 1 12 ? -11.410 -7.132 -5.466 1.00 34.12 12 CYS A N 9
ATOM 11720 C CA . CYS A 1 12 ? -10.510 -6.329 -4.643 1.00 4.11 12 CYS A CA 9
ATOM 11721 C C . CYS A 1 12 ? -11.295 -5.182 -3.991 1.00 44.33 12 CYS A C 9
ATOM 11722 O O . CYS A 1 12 ? -11.676 -4.213 -4.670 1.00 74.13 12 CYS A O 9
ATOM 11729 N N . ARG A 1 13 ? -11.574 -5.332 -2.687 1.00 4.52 13 ARG A N 9
ATOM 11730 C CA . ARG A 1 13 ? -12.328 -4.348 -1.916 1.00 23.04 13 ARG A CA 9
ATOM 11731 C C . ARG A 1 13 ? -11.354 -3.259 -1.445 1.00 61.13 13 ARG A C 9
ATOM 11732 O O . ARG A 1 13 ? -10.721 -3.372 -0.391 1.00 21.22 13 ARG A O 9
ATOM 11753 N N . CYS A 1 14 ? -11.191 -2.254 -2.306 1.00 25.01 14 CYS A N 9
ATOM 11754 C CA . CYS A 1 14 ? -10.260 -1.138 -2.114 1.00 71.34 14 CYS A CA 9
ATOM 11755 C C . CYS A 1 14 ? -10.980 0.165 -2.484 1.00 1.42 14 CYS A C 9
ATOM 11756 O O . CYS A 1 14 ? -11.546 0.271 -3.581 1.00 51.13 14 CYS A O 9
ATOM 11763 N N . SER A 1 15 ? -10.992 1.132 -1.551 1.00 70.33 15 SER A N 9
ATOM 11764 C CA . SER A 1 15 ? -11.666 2.425 -1.737 1.00 52.24 15 SER A CA 9
ATOM 11765 C C . SER A 1 15 ? -10.787 3.370 -2.587 1.00 63.24 15 SER A C 9
ATOM 11766 O O . SER A 1 15 ? -10.101 4.258 -2.052 1.00 54.33 15 SER A O 9
ATOM 11774 N N . GLY A 1 16 ? -10.774 3.101 -3.910 1.00 32.54 16 GLY A N 9
ATOM 11775 C CA . GLY A 1 16 ? -10.015 3.889 -4.879 1.00 2.43 16 GLY A CA 9
ATOM 11776 C C . GLY A 1 16 ? -8.518 3.903 -4.591 1.00 31.11 16 GLY A C 9
ATOM 11777 O O . GLY A 1 16 ? -7.908 2.840 -4.453 1.00 14.44 16 GLY A O 9
ATOM 11781 N N . VAL A 1 17 ? -7.942 5.116 -4.511 1.00 1.03 17 VAL A N 9
ATOM 11782 C CA . VAL A 1 17 ? -6.546 5.354 -4.098 1.00 21.44 17 VAL A CA 9
ATOM 11783 C C . VAL A 1 17 ? -6.496 6.654 -3.258 1.00 55.23 17 VAL A C 9
ATOM 11784 O O . VAL A 1 17 ? -7.149 7.652 -3.600 1.00 32.33 17 VAL A O 9
ATOM 11797 N N . ILE A 1 18 ? -5.751 6.621 -2.139 1.00 23.23 18 ILE A N 9
ATOM 11798 C CA . ILE A 1 18 ? -5.566 7.786 -1.249 1.00 23.35 18 ILE A CA 9
ATOM 11799 C C . ILE A 1 18 ? -4.073 8.130 -1.226 1.00 75.31 18 ILE A C 9
ATOM 11800 O O . ILE A 1 18 ? -3.251 7.307 -0.819 1.00 20.43 18 ILE A O 9
ATOM 11816 N N . SER A 1 19 ? -3.735 9.354 -1.645 1.00 43.23 19 SER A N 9
ATOM 11817 C CA . SER A 1 19 ? -2.341 9.797 -1.851 1.00 52.55 19 SER A CA 9
ATOM 11818 C C . SER A 1 19 ? -1.731 10.459 -0.582 1.00 71.31 19 SER A C 9
ATOM 11819 O O . SER A 1 19 ? -0.858 11.330 -0.686 1.00 71.31 19 SER A O 9
ATOM 11827 N N . THR A 1 20 ? -2.173 10.015 0.609 1.00 14.54 20 THR A N 9
ATOM 11828 C CA . THR A 1 20 ? -1.645 10.499 1.902 1.00 2.21 20 THR A CA 9
ATOM 11829 C C . THR A 1 20 ? -0.464 9.617 2.340 1.00 71.30 20 THR A C 9
ATOM 11830 O O . THR A 1 20 ? -0.480 8.400 2.101 1.00 13.23 20 THR A O 9
ATOM 11841 N N . VAL A 1 21 ? 0.549 10.248 2.963 1.00 42.24 21 VAL A N 9
ATOM 11842 C CA . VAL A 1 21 ? 1.727 9.541 3.505 1.00 34.30 21 VAL A CA 9
ATOM 11843 C C . VAL A 1 21 ? 1.320 8.720 4.752 1.00 3.21 21 VAL A C 9
ATOM 11844 O O . VAL A 1 21 ? 0.562 9.198 5.609 1.00 12.34 21 VAL A O 9
ATOM 11857 N N . VAL A 1 22 ? 1.786 7.461 4.797 1.00 73.03 22 VAL A N 9
ATOM 11858 C CA . VAL A 1 22 ? 1.513 6.523 5.906 1.00 3.43 22 VAL A CA 9
ATOM 11859 C C . VAL A 1 22 ? 2.858 6.109 6.543 1.00 71.52 22 VAL A C 9
ATOM 11860 O O . VAL A 1 22 ? 3.805 5.770 5.820 1.00 64.11 22 VAL A O 9
ATOM 11873 N N . GLY A 1 23 ? 2.930 6.162 7.887 1.00 11.13 23 GLY A N 9
ATOM 11874 C CA . GLY A 1 23 ? 4.170 5.895 8.624 1.00 61.13 23 GLY A CA 9
ATOM 11875 C C . GLY A 1 23 ? 4.595 4.436 8.548 1.00 54.01 23 GLY A C 9
ATOM 11876 O O . GLY A 1 23 ? 3.786 3.546 8.790 1.00 73.15 23 GLY A O 9
ATOM 11880 N N . LEU A 1 24 ? 5.883 4.203 8.267 1.00 50.15 24 LEU A N 9
ATOM 11881 C CA . LEU A 1 24 ? 6.438 2.854 8.014 1.00 23.25 24 LEU A CA 9
ATOM 11882 C C . LEU A 1 24 ? 6.332 1.954 9.269 1.00 1.21 24 LEU A C 9
ATOM 11883 O O . LEU A 1 24 ? 6.276 0.720 9.150 1.00 44.25 24 LEU A O 9
ATOM 11899 N N . ASN A 1 25 ? 6.282 2.587 10.462 1.00 33.54 25 ASN A N 9
ATOM 11900 C CA . ASN A 1 25 ? 6.099 1.889 11.743 1.00 54.32 25 ASN A CA 9
ATOM 11901 C C . ASN A 1 25 ? 4.651 1.378 11.875 1.00 70.55 25 ASN A C 9
ATOM 11902 O O . ASN A 1 25 ? 4.433 0.305 12.429 1.00 42.40 25 ASN A O 9
ATOM 11913 N N . ILE A 1 26 ? 3.665 2.141 11.363 1.00 12.55 26 ILE A N 9
ATOM 11914 C CA . ILE A 1 26 ? 2.237 1.768 11.505 1.00 55.22 26 ILE A CA 9
ATOM 11915 C C . ILE A 1 26 ? 1.794 0.850 10.351 1.00 60.21 26 ILE A C 9
ATOM 11916 O O . ILE A 1 26 ? 0.777 0.171 10.463 1.00 53.44 26 ILE A O 9
ATOM 11932 N N . ILE A 1 27 ? 2.576 0.840 9.247 1.00 40.43 27 ILE A N 9
ATOM 11933 C CA . ILE A 1 27 ? 2.358 -0.077 8.115 1.00 4.24 27 ILE A CA 9
ATOM 11934 C C . ILE A 1 27 ? 2.674 -1.526 8.543 1.00 64.15 27 ILE A C 9
ATOM 11935 O O . ILE A 1 27 ? 3.791 -1.824 8.987 1.00 65.42 27 ILE A O 9
ATOM 11951 N N . ASP A 1 28 ? 1.671 -2.402 8.424 1.00 32.21 28 ASP A N 9
ATOM 11952 C CA . ASP A 1 28 ? 1.799 -3.822 8.759 1.00 40.11 28 ASP A CA 9
ATOM 11953 C C . ASP A 1 28 ? 2.011 -4.640 7.481 1.00 54.41 28 ASP A C 9
ATOM 11954 O O . ASP A 1 28 ? 2.918 -5.458 7.421 1.00 52.03 28 ASP A O 9
ATOM 11963 N N . ARG A 1 29 ? 1.161 -4.411 6.461 1.00 64.03 29 ARG A N 9
ATOM 11964 C CA . ARG A 1 29 ? 1.151 -5.204 5.202 1.00 41.14 29 ARG A CA 9
ATOM 11965 C C . ARG A 1 29 ? 0.971 -4.273 3.985 1.00 53.55 29 ARG A C 9
ATOM 11966 O O . ARG A 1 29 ? 0.333 -3.226 4.096 1.00 3.40 29 ARG A O 9
ATOM 11987 N N . ILE A 1 30 ? 1.541 -4.681 2.836 1.00 13.22 30 ILE A N 9
ATOM 11988 C CA . ILE A 1 30 ? 1.473 -3.957 1.546 1.00 61.13 30 ILE A CA 9
ATOM 11989 C C . ILE A 1 30 ? 1.229 -4.990 0.433 1.00 23.34 30 ILE A C 9
ATOM 11990 O O . ILE A 1 30 ? 2.097 -5.819 0.173 1.00 32.22 30 ILE A O 9
ATOM 12006 N N . GLN A 1 31 ? 0.052 -4.944 -0.205 1.00 54.43 31 GLN A N 9
ATOM 12007 C CA . GLN A 1 31 ? -0.285 -5.827 -1.335 1.00 4.33 31 GLN A CA 9
ATOM 12008 C C . GLN A 1 31 ? -0.300 -5.018 -2.630 1.00 73.10 31 GLN A C 9
ATOM 12009 O O . GLN A 1 31 ? -1.128 -4.125 -2.800 1.00 14.53 31 GLN A O 9
ATOM 12023 N N . VAL A 1 32 ? 0.638 -5.337 -3.527 1.00 31.30 32 VAL A N 9
ATOM 12024 C CA . VAL A 1 32 ? 0.688 -4.751 -4.874 1.00 51.52 32 VAL A CA 9
ATOM 12025 C C . VAL A 1 32 ? -0.196 -5.595 -5.807 1.00 4.10 32 VAL A C 9
ATOM 12026 O O . VAL A 1 32 ? -0.164 -6.837 -5.746 1.00 33.14 32 VAL A O 9
ATOM 12039 N N . THR A 1 33 ? -1.041 -4.932 -6.620 1.00 4.30 33 THR A N 9
ATOM 12040 C CA . THR A 1 33 ? -1.937 -5.627 -7.551 1.00 75.42 33 THR A CA 9
ATOM 12041 C C . THR A 1 33 ? -1.944 -4.979 -8.956 1.00 75.43 33 THR A C 9
ATOM 12042 O O . THR A 1 33 ? -1.916 -3.733 -9.073 1.00 63.14 33 THR A O 9
ATOM 12053 N N . PRO A 1 34 ? -1.998 -5.839 -10.048 1.00 51.41 34 PRO A N 9
ATOM 12054 C CA . PRO A 1 34 ? -2.080 -5.372 -11.460 1.00 61.54 34 PRO A CA 9
ATOM 12055 C C . PRO A 1 34 ? -3.488 -4.810 -11.822 1.00 34.30 34 PRO A C 9
ATOM 12056 O O . PRO A 1 34 ? -4.413 -4.886 -10.997 1.00 33.02 34 PRO A O 9
ATOM 12067 N N . PRO A 1 35 ? -3.683 -4.234 -13.066 1.00 11.21 35 PRO A N 9
ATOM 12068 C CA . PRO A 1 35 ? -5.023 -3.804 -13.557 1.00 13.52 35 PRO A CA 9
ATOM 12069 C C . PRO A 1 35 ? -5.865 -4.999 -14.078 1.00 13.13 35 PRO A C 9
ATOM 12070 O O . PRO A 1 35 ? -6.372 -4.991 -15.208 1.00 32.31 35 PRO A O 9
ATOM 12081 N N . GLY A 1 36 ? -6.034 -6.003 -13.213 1.00 45.13 36 GLY A N 9
ATOM 12082 C CA . GLY A 1 36 ? -6.704 -7.244 -13.555 1.00 10.13 36 GLY A CA 9
ATOM 12083 C C . GLY A 1 36 ? -6.520 -8.280 -12.460 1.00 12.10 36 GLY A C 9
ATOM 12084 O O . GLY A 1 36 ? -6.063 -7.936 -11.353 1.00 53.32 36 GLY A O 9
ATOM 12088 N N . ASN A 1 37 ? -6.893 -9.542 -12.777 1.00 42.35 37 ASN A N 9
ATOM 12089 C CA . ASN A 1 37 ? -6.763 -10.709 -11.866 1.00 24.23 37 ASN A CA 9
ATOM 12090 C C . ASN A 1 37 ? -7.531 -10.496 -10.539 1.00 64.24 37 ASN A C 9
ATOM 12091 O O . ASN A 1 37 ? -7.143 -11.016 -9.493 1.00 71.24 37 ASN A O 9
ATOM 12102 N N . GLY A 1 38 ? -8.632 -9.733 -10.617 1.00 63.43 38 GLY A N 9
ATOM 12103 C CA . GLY A 1 38 ? -9.514 -9.478 -9.473 1.00 3.22 38 GLY A CA 9
ATOM 12104 C C . GLY A 1 38 ? -9.720 -7.993 -9.206 1.00 23.53 38 GLY A C 9
ATOM 12105 O O . GLY A 1 38 ? -10.795 -7.581 -8.745 1.00 72.34 38 GLY A O 9
ATOM 12109 N N . CYS A 1 39 ? -8.677 -7.190 -9.467 1.00 15.01 39 CYS A N 9
ATOM 12110 C CA . CYS A 1 39 ? -8.688 -5.734 -9.207 1.00 4.03 39 CYS A CA 9
ATOM 12111 C C . CYS A 1 39 ? -8.990 -4.961 -10.508 1.00 62.22 39 CYS A C 9
ATOM 12112 O O . CYS A 1 39 ? -8.509 -5.362 -11.575 1.00 41.32 39 CYS A O 9
ATOM 12119 N N . PRO A 1 40 ? -9.798 -3.845 -10.456 1.00 2.22 40 PRO A N 9
ATOM 12120 C CA . PRO A 1 40 ? -10.154 -3.054 -11.669 1.00 71.24 40 PRO A CA 9
ATOM 12121 C C . PRO A 1 40 ? -8.948 -2.292 -12.262 1.00 33.42 40 PRO A C 9
ATOM 12122 O O . PRO A 1 40 ? -8.855 -2.115 -13.482 1.00 62.04 40 PRO A O 9
ATOM 12133 N N . LYS A 1 41 ? -8.026 -1.872 -11.387 1.00 22.22 41 LYS A N 9
ATOM 12134 C CA . LYS A 1 41 ? -6.888 -1.017 -11.754 1.00 13.23 41 LYS A CA 9
ATOM 12135 C C . LYS A 1 41 ? -5.654 -1.413 -10.935 1.00 22.23 41 LYS A C 9
ATOM 12136 O O . LYS A 1 41 ? -5.741 -2.263 -10.035 1.00 23.33 41 LYS A O 9
ATOM 12155 N N . THR A 1 42 ? -4.500 -0.817 -11.287 1.00 35.00 42 THR A N 9
ATOM 12156 C CA . THR A 1 42 ? -3.257 -0.980 -10.529 1.00 52.02 42 THR A CA 9
ATOM 12157 C C . THR A 1 42 ? -3.399 -0.280 -9.164 1.00 11.13 42 THR A C 9
ATOM 12158 O O . THR A 1 42 ? -3.554 0.949 -9.107 1.00 22.44 42 THR A O 9
ATOM 12169 N N . GLU A 1 43 ? -3.362 -1.069 -8.084 1.00 51.13 43 GLU A N 9
ATOM 12170 C CA . GLU A 1 43 ? -3.600 -0.563 -6.707 1.00 14.23 43 GLU A CA 9
ATOM 12171 C C . GLU A 1 43 ? -2.522 -1.105 -5.773 1.00 62.14 43 GLU A C 9
ATOM 12172 O O . GLU A 1 43 ? -1.878 -2.124 -6.070 1.00 35.54 43 GLU A O 9
ATOM 12184 N N . VAL A 1 44 ? -2.291 -0.393 -4.669 1.00 62.44 44 VAL A N 9
ATOM 12185 C CA . VAL A 1 44 ? -1.414 -0.843 -3.583 1.00 64.20 44 VAL A CA 9
ATOM 12186 C C . VAL A 1 44 ? -2.193 -0.691 -2.273 1.00 12.14 44 VAL A C 9
ATOM 12187 O O . VAL A 1 44 ? -2.427 0.425 -1.798 1.00 61.23 44 VAL A O 9
ATOM 12200 N N . VAL A 1 45 ? -2.641 -1.829 -1.730 1.00 60.14 45 VAL A N 9
ATOM 12201 C CA . VAL A 1 45 ? -3.483 -1.874 -0.533 1.00 52.43 45 VAL A CA 9
ATOM 12202 C C . VAL A 1 45 ? -2.596 -2.085 0.708 1.00 22.30 45 VAL A C 9
ATOM 12203 O O . VAL A 1 45 ? -2.026 -3.164 0.902 1.00 71.42 45 VAL A O 9
ATOM 12216 N N . ILE A 1 46 ? -2.484 -1.039 1.531 1.00 42.14 46 ILE A N 9
ATOM 12217 C CA . ILE A 1 46 ? -1.704 -1.058 2.773 1.00 10.10 46 ILE A CA 9
ATOM 12218 C C . ILE A 1 46 ? -2.631 -1.320 3.974 1.00 0.42 46 ILE A C 9
ATOM 12219 O O . ILE A 1 46 ? -3.518 -0.519 4.253 1.00 30.01 46 ILE A O 9
ATOM 12235 N N . TRP A 1 47 ? -2.419 -2.445 4.671 1.00 41.33 47 TRP A N 9
ATOM 12236 C CA . TRP A 1 47 ? -3.049 -2.703 5.979 1.00 72.42 47 TRP A CA 9
ATOM 12237 C C . TRP A 1 47 ? -2.123 -2.176 7.069 1.00 23.41 47 TRP A C 9
ATOM 12238 O O . TRP A 1 47 ? -0.905 -2.339 6.982 1.00 53.15 47 TRP A O 9
ATOM 12259 N N . THR A 1 48 ? -2.695 -1.522 8.073 1.00 61.35 48 THR A N 9
ATOM 12260 C CA . THR A 1 48 ? -1.934 -1.008 9.217 1.00 42.44 48 THR A CA 9
ATOM 12261 C C . THR A 1 48 ? -2.015 -1.969 10.417 1.00 52.14 48 THR A C 9
ATOM 12262 O O . THR A 1 48 ? -2.737 -2.973 10.369 1.00 32.03 48 THR A O 9
ATOM 12273 N N . LYS A 1 49 ? -1.242 -1.666 11.480 1.00 23.20 49 LYS A N 9
ATOM 12274 C CA . LYS A 1 49 ? -1.244 -2.440 12.742 1.00 33.22 49 LYS A CA 9
ATOM 12275 C C . LYS A 1 49 ? -2.555 -2.218 13.524 1.00 4.44 49 LYS A C 9
ATOM 12276 O O . LYS A 1 49 ? -2.946 -3.059 14.337 1.00 24.24 49 LYS A O 9
ATOM 12295 N N . MET A 1 50 ? -3.230 -1.081 13.247 1.00 24.30 50 MET A N 9
ATOM 12296 C CA . MET A 1 50 ? -4.594 -0.798 13.748 1.00 3.45 50 MET A CA 9
ATOM 12297 C C . MET A 1 50 ? -5.659 -1.587 12.943 1.00 71.24 50 MET A C 9
ATOM 12298 O O . MET A 1 50 ? -6.853 -1.503 13.250 1.00 54.50 50 MET A O 9
ATOM 12312 N N . LYS A 1 51 ? -5.190 -2.327 11.907 1.00 24.42 51 LYS A N 9
ATOM 12313 C CA . LYS A 1 51 ? -5.985 -3.247 11.063 1.00 53.01 51 LYS A CA 9
ATOM 12314 C C . LYS A 1 51 ? -6.867 -2.510 10.037 1.00 50.21 51 LYS A C 9
ATOM 12315 O O . LYS A 1 51 ? -7.715 -3.135 9.394 1.00 45.42 51 LYS A O 9
ATOM 12334 N N . LYS A 1 52 ? -6.620 -1.199 9.847 1.00 3.11 52 LYS A N 9
ATOM 12335 C CA . LYS A 1 52 ? -7.351 -0.384 8.856 1.00 42.24 52 LYS A CA 9
ATOM 12336 C C . LYS A 1 52 ? -6.831 -0.676 7.442 1.00 31.32 52 LYS A C 9
ATOM 12337 O O . LYS A 1 52 ? -5.609 -0.796 7.228 1.00 24.31 52 LYS A O 9
ATOM 12356 N N . VAL A 1 53 ? -7.785 -0.805 6.505 1.00 64.24 53 VAL A N 9
ATOM 12357 C CA . VAL A 1 53 ? -7.504 -0.988 5.079 1.00 13.55 53 VAL A CA 9
ATOM 12358 C C . VAL A 1 53 ? -7.320 0.394 4.429 1.00 24.12 53 VAL A C 9
ATOM 12359 O O . VAL A 1 53 ? -8.303 1.108 4.181 1.00 11.44 53 VAL A O 9
ATOM 12372 N N . ILE A 1 54 ? -6.068 0.770 4.178 1.00 51.45 54 ILE A N 9
ATOM 12373 C CA . ILE A 1 54 ? -5.734 1.982 3.421 1.00 55.11 54 ILE A CA 9
ATOM 12374 C C . ILE A 1 54 ? -5.438 1.576 1.969 1.00 52.24 54 ILE A C 9
ATOM 12375 O O . ILE A 1 54 ? -4.809 0.551 1.725 1.00 50.12 54 ILE A O 9
ATOM 12391 N N . CYS A 1 55 ? -5.925 2.372 1.022 1.00 53.35 55 CYS A N 9
ATOM 12392 C CA . CYS A 1 55 ? -5.581 2.258 -0.399 1.00 11.33 55 CYS A CA 9
ATOM 12393 C C . CYS A 1 55 ? -4.683 3.441 -0.739 1.00 64.12 55 CYS A C 9
ATOM 12394 O O . CYS A 1 55 ? -4.969 4.556 -0.315 1.00 45.20 55 CYS A O 9
ATOM 12401 N N . VAL A 1 56 ? -3.576 3.201 -1.453 1.00 11.54 56 VAL A N 9
ATOM 12402 C CA . VAL A 1 56 ? -2.639 4.265 -1.857 1.00 65.32 56 VAL A CA 9
ATOM 12403 C C . VAL A 1 56 ? -2.363 4.171 -3.356 1.00 40.33 56 VAL A C 9
ATOM 12404 O O . VAL A 1 56 ? -2.465 3.089 -3.956 1.00 43.43 56 VAL A O 9
ATOM 12417 N N . ASN A 1 57 ? -2.026 5.325 -3.945 1.00 11.34 57 ASN A N 9
ATOM 12418 C CA . ASN A 1 57 ? -1.713 5.454 -5.375 1.00 4.31 57 ASN A CA 9
ATOM 12419 C C . ASN A 1 57 ? -0.302 4.896 -5.677 1.00 64.04 57 ASN A C 9
ATOM 12420 O O . ASN A 1 57 ? 0.640 5.186 -4.932 1.00 3.55 57 ASN A O 9
ATOM 12431 N N . PRO A 1 58 ? -0.131 4.089 -6.779 1.00 32.53 58 PRO A N 9
ATOM 12432 C CA . PRO A 1 58 ? 1.204 3.573 -7.196 1.00 11.11 58 PRO A CA 9
ATOM 12433 C C . PRO A 1 58 ? 2.150 4.688 -7.709 1.00 42.03 58 PRO A C 9
ATOM 12434 O O . PRO A 1 58 ? 3.308 4.420 -7.994 1.00 53.42 58 PRO A O 9
ATOM 12445 N N . ARG A 1 59 ? 1.637 5.931 -7.831 1.00 21.10 59 ARG A N 9
ATOM 12446 C CA . ARG A 1 59 ? 2.431 7.098 -8.281 1.00 21.21 59 ARG A CA 9
ATOM 12447 C C . ARG A 1 59 ? 3.153 7.778 -7.104 1.00 32.43 59 ARG A C 9
ATOM 12448 O O . ARG A 1 59 ? 4.107 8.526 -7.340 1.00 54.33 59 ARG A O 9
ATOM 12469 N N . ALA A 1 60 ? 2.695 7.510 -5.859 1.00 3.13 60 ALA A N 9
ATOM 12470 C CA . ALA A 1 60 ? 3.207 8.173 -4.638 1.00 40.32 60 ALA A CA 9
ATOM 12471 C C . ALA A 1 60 ? 4.747 8.070 -4.522 1.00 21.14 60 ALA A C 9
ATOM 12472 O O . ALA A 1 60 ? 5.300 6.965 -4.520 1.00 74.24 60 ALA A O 9
ATOM 12479 N N . LYS A 1 61 ? 5.409 9.246 -4.444 1.00 31.33 61 LYS A N 9
ATOM 12480 C CA . LYS A 1 61 ? 6.883 9.379 -4.397 1.00 34.14 61 LYS A CA 9
ATOM 12481 C C . LYS A 1 61 ? 7.464 8.655 -3.173 1.00 0.44 61 LYS A C 9
ATOM 12482 O O . LYS A 1 61 ? 8.425 7.883 -3.310 1.00 42.52 61 LYS A O 9
ATOM 12501 N N . TRP A 1 62 ? 6.843 8.896 -1.988 1.00 74.12 62 TRP A N 9
ATOM 12502 C CA . TRP A 1 62 ? 7.264 8.286 -0.704 1.00 13.11 62 TRP A CA 9
ATOM 12503 C C . TRP A 1 62 ? 7.205 6.745 -0.791 1.00 40.42 62 TRP A C 9
ATOM 12504 O O . TRP A 1 62 ? 8.091 6.048 -0.288 1.00 51.34 62 TRP A O 9
ATOM 12525 N N . LEU A 1 63 ? 6.166 6.252 -1.492 1.00 44.44 63 LEU A N 9
ATOM 12526 C CA . LEU A 1 63 ? 5.847 4.828 -1.610 1.00 42.45 63 LEU A CA 9
ATOM 12527 C C . LEU A 1 63 ? 6.904 4.078 -2.437 1.00 31.02 63 LEU A C 9
ATOM 12528 O O . LEU A 1 63 ? 7.147 2.907 -2.189 1.00 15.24 63 LEU A O 9
ATOM 12544 N N . GLN A 1 64 ? 7.527 4.774 -3.410 1.00 73.10 64 GLN A N 9
ATOM 12545 C CA . GLN A 1 64 ? 8.498 4.168 -4.352 1.00 12.41 64 GLN A CA 9
ATOM 12546 C C . GLN A 1 64 ? 9.717 3.577 -3.631 1.00 13.15 64 GLN A C 9
ATOM 12547 O O . GLN A 1 64 ? 10.137 2.453 -3.942 1.00 55.02 64 GLN A O 9
ATOM 12561 N N . ARG A 1 65 ? 10.248 4.323 -2.637 1.00 4.05 65 ARG A N 9
ATOM 12562 C CA . ARG A 1 65 ? 11.379 3.850 -1.816 1.00 3.33 65 ARG A CA 9
ATOM 12563 C C . ARG A 1 65 ? 10.990 2.615 -0.986 1.00 1.22 65 ARG A C 9
ATOM 12564 O O . ARG A 1 65 ? 11.850 1.807 -0.667 1.00 2.50 65 ARG A O 9
ATOM 12585 N N . LEU A 1 66 ? 9.692 2.476 -0.658 1.00 72.50 66 LEU A N 9
ATOM 12586 C CA . LEU A 1 66 ? 9.170 1.284 0.035 1.00 14.11 66 LEU A CA 9
ATOM 12587 C C . LEU A 1 66 ? 9.101 0.111 -0.952 1.00 25.22 66 LEU A C 9
ATOM 12588 O O . LEU A 1 66 ? 9.573 -0.970 -0.645 1.00 60.33 66 LEU A O 9
ATOM 12604 N N . LEU A 1 67 ? 8.562 0.373 -2.165 1.00 73.35 67 LEU A N 9
ATOM 12605 C CA . LEU A 1 67 ? 8.387 -0.644 -3.228 1.00 72.33 67 LEU A CA 9
ATOM 12606 C C . LEU A 1 67 ? 9.743 -1.251 -3.645 1.00 3.53 67 LEU A C 9
ATOM 12607 O O . LEU A 1 67 ? 9.801 -2.398 -4.098 1.00 40.53 67 LEU A O 9
ATOM 12623 N N . ARG A 1 68 ? 10.822 -0.461 -3.481 1.00 1.15 68 ARG A N 9
ATOM 12624 C CA . ARG A 1 68 ? 12.201 -0.932 -3.678 1.00 22.00 68 ARG A CA 9
ATOM 12625 C C . ARG A 1 68 ? 12.719 -1.670 -2.424 1.00 14.44 68 ARG A C 9
ATOM 12626 O O . ARG A 1 68 ? 13.098 -2.843 -2.494 1.00 40.23 68 ARG A O 9
ATOM 12647 N N . HIS A 1 69 ? 12.678 -0.967 -1.272 1.00 21.15 69 HIS A N 9
ATOM 12648 C CA . HIS A 1 69 ? 13.445 -1.340 -0.058 1.00 22.12 69 HIS A CA 9
ATOM 12649 C C . HIS A 1 69 ? 12.805 -2.498 0.733 1.00 51.33 69 HIS A C 9
ATOM 12650 O O . HIS A 1 69 ? 13.457 -3.058 1.596 1.00 71.53 69 HIS A O 9
ATOM 12665 N N . VAL A 1 70 ? 11.530 -2.843 0.471 1.00 52.42 70 VAL A N 9
ATOM 12666 C CA . VAL A 1 70 ? 10.891 -4.034 1.097 1.00 74.34 70 VAL A CA 9
ATOM 12667 C C . VAL A 1 70 ? 11.547 -5.334 0.585 1.00 70.34 70 VAL A C 9
ATOM 12668 O O . VAL A 1 70 ? 11.662 -6.323 1.320 1.00 32.53 70 VAL A O 9
ATOM 12681 N N . GLN A 1 71 ? 11.987 -5.300 -0.685 1.00 42.40 71 GLN A N 9
ATOM 12682 C CA . GLN A 1 71 ? 12.663 -6.428 -1.341 1.00 31.43 71 GLN A CA 9
ATOM 12683 C C . GLN A 1 71 ? 14.166 -6.350 -1.019 1.00 43.50 71 GLN A C 9
ATOM 12684 O O . GLN A 1 71 ? 14.825 -5.383 -1.427 1.00 22.41 71 GLN A O 9
ATOM 12698 N N . SER A 1 72 ? 14.664 -7.343 -0.245 1.00 22.12 72 SER A N 9
ATOM 12699 C CA . SER A 1 72 ? 16.064 -7.417 0.242 1.00 61.03 72 SER A CA 9
ATOM 12700 C C . SER A 1 72 ? 16.402 -6.217 1.152 1.00 41.34 72 SER A C 9
ATOM 12701 O O . SER A 1 72 ? 17.489 -5.634 1.048 1.00 20.55 72 SER A O 9
ATOM 12709 N N . LYS A 1 73 ? 15.431 -5.888 2.039 1.00 50.43 73 LYS A N 9
ATOM 12710 C CA . LYS A 1 73 ? 15.521 -4.796 3.037 1.00 51.31 73 LYS A CA 9
ATOM 12711 C C . LYS A 1 73 ? 16.885 -4.770 3.775 1.00 43.04 73 LYS A C 9
ATOM 12712 O O . LYS A 1 73 ? 17.283 -5.746 4.420 1.00 71.20 73 LYS A O 9
ATOM 12731 N N . SER A 1 74 ? 17.616 -3.669 3.583 1.00 52.14 74 SER A N 9
ATOM 12732 C CA . SER A 1 74 ? 18.911 -3.409 4.229 1.00 65.51 74 SER A CA 9
ATOM 12733 C C . SER A 1 74 ? 18.715 -2.508 5.461 1.00 1.42 74 SER A C 9
ATOM 12734 O O . SER A 1 74 ? 17.701 -1.806 5.576 1.00 1.11 74 SER A O 9
ATOM 12742 N N . LEU A 1 75 ? 19.676 -2.553 6.389 1.00 52.31 75 LEU A N 9
ATOM 12743 C CA . LEU A 1 75 ? 19.700 -1.663 7.554 1.00 20.42 75 LEU A CA 9
ATOM 12744 C C . LEU A 1 75 ? 20.154 -0.261 7.108 1.00 23.21 75 LEU A C 9
ATOM 12745 O O . LEU A 1 75 ? 21.169 -0.123 6.415 1.00 32.53 75 LEU A O 9
ATOM 12761 N N . SER A 1 76 ? 19.375 0.759 7.487 1.00 14.25 76 SER A N 9
ATOM 12762 C CA . SER A 1 76 ? 19.622 2.166 7.116 1.00 73.52 76 SER A CA 9
ATOM 12763 C C . SER A 1 76 ? 19.359 3.075 8.337 1.00 54.22 76 SER A C 9
ATOM 12764 O O . SER A 1 76 ? 19.118 4.281 8.203 1.00 13.12 76 SER A O 9
ATOM 12772 N N . SER A 1 77 ? 19.487 2.482 9.528 1.00 53.32 77 SER A N 9
ATOM 12773 C CA . SER A 1 77 ? 19.185 3.145 10.809 1.00 12.41 77 SER A CA 9
ATOM 12774 C C . SER A 1 77 ? 20.152 2.640 11.893 1.00 21.30 77 SER A C 9
ATOM 12775 O O . SER A 1 77 ? 20.966 1.732 11.639 1.00 53.43 77 SER A O 9
ATOM 12783 N N . THR A 1 78 ? 20.065 3.255 13.085 1.00 24.03 78 THR A N 9
ATOM 12784 C CA . THR A 1 78 ? 20.824 2.839 14.271 1.00 42.33 78 THR A CA 9
ATOM 12785 C C . THR A 1 78 ? 20.406 1.402 14.695 1.00 32.04 78 THR A C 9
ATOM 12786 O O . THR A 1 78 ? 19.200 1.145 14.855 1.00 63.32 78 THR A O 9
ATOM 12797 N N . PRO A 1 79 ? 21.383 0.448 14.863 1.00 13.42 79 PRO A N 9
ATOM 12798 C CA . PRO A 1 79 ? 21.070 -0.964 15.155 1.00 33.34 79 PRO A CA 9
ATOM 12799 C C . PRO A 1 79 ? 20.577 -1.165 16.612 1.00 60.51 79 PRO A C 9
ATOM 12800 O O . PRO A 1 79 ? 21.363 -1.400 17.535 1.00 52.14 79 PRO A O 9
ATOM 12811 N N . GLN A 1 80 ? 19.254 -0.990 16.788 1.00 60.35 80 GLN A N 9
ATOM 12812 C CA . GLN A 1 80 ? 18.553 -1.236 18.065 1.00 74.21 80 GLN A CA 9
ATOM 12813 C C . GLN A 1 80 ? 18.348 -2.746 18.282 1.00 11.12 80 GLN A C 9
ATOM 12814 O O . GLN A 1 80 ? 18.585 -3.545 17.367 1.00 52.50 80 GLN A O 9
ATOM 12828 N N . ALA A 1 81 ? 17.899 -3.121 19.494 1.00 74.42 81 ALA A N 9
ATOM 12829 C CA . ALA A 1 81 ? 17.554 -4.512 19.836 1.00 50.35 81 ALA A CA 9
ATOM 12830 C C . ALA A 1 81 ? 16.197 -4.885 19.196 1.00 31.22 81 ALA A C 9
ATOM 12831 O O . ALA A 1 81 ? 15.173 -4.326 19.593 1.00 35.13 81 ALA A O 9
ATOM 12838 N N . PRO A 1 82 ? 16.162 -5.810 18.179 1.00 4.33 82 PRO A N 9
ATOM 12839 C CA . PRO A 1 82 ? 14.894 -6.301 17.594 1.00 34.33 82 PRO A CA 9
ATOM 12840 C C . PRO A 1 82 ? 14.286 -7.428 18.459 1.00 31.14 82 PRO A C 9
ATOM 12841 O O . PRO A 1 82 ? 14.827 -7.754 19.532 1.00 74.53 82 PRO A O 9
ATOM 12852 N N . VAL A 1 83 ? 13.168 -8.012 17.999 1.00 22.53 83 VAL A N 9
ATOM 12853 C CA . VAL A 1 83 ? 12.541 -9.166 18.671 1.00 24.11 83 VAL A CA 9
ATOM 12854 C C . VAL A 1 83 ? 13.300 -10.427 18.235 1.00 70.34 83 VAL A C 9
ATOM 12855 O O . VAL A 1 83 ? 12.982 -11.050 17.204 1.00 35.11 83 VAL A O 9
ATOM 12868 N N . SER A 1 84 ? 14.360 -10.741 19.006 1.00 4.41 84 SER A N 9
ATOM 12869 C CA . SER A 1 84 ? 15.327 -11.794 18.686 1.00 40.44 84 SER A CA 9
ATOM 12870 C C . SER A 1 84 ? 14.684 -13.193 18.795 1.00 61.14 84 SER A C 9
ATOM 12871 O O . SER A 1 84 ? 14.653 -13.815 19.863 1.00 63.22 84 SER A O 9
ATOM 12879 N N . LYS A 1 85 ? 14.113 -13.640 17.673 1.00 63.45 85 LYS A N 9
ATOM 12880 C CA . LYS A 1 85 ? 13.534 -14.983 17.510 1.00 52.22 85 LYS A CA 9
ATOM 12881 C C . LYS A 1 85 ? 14.503 -15.851 16.694 1.00 5.31 85 LYS A C 9
ATOM 12882 O O . LYS A 1 85 ? 15.699 -15.527 16.594 1.00 64.42 85 LYS A O 9
ATOM 12901 N N . ARG A 1 86 ? 13.997 -16.970 16.134 1.00 63.41 86 ARG A N 9
ATOM 12902 C CA . ARG A 1 86 ? 14.798 -17.835 15.262 1.00 0.01 86 ARG A CA 9
ATOM 12903 C C . ARG A 1 86 ? 15.064 -17.113 13.921 1.00 71.14 86 ARG A C 9
ATOM 12904 O O . ARG A 1 86 ? 14.134 -16.841 13.150 1.00 13.04 86 ARG A O 9
ATOM 12925 N N . ARG A 1 87 ? 16.341 -16.774 13.707 1.00 5.12 87 ARG A N 9
ATOM 12926 C CA . ARG A 1 87 ? 16.841 -16.062 12.520 1.00 33.52 87 ARG A CA 9
ATOM 12927 C C . ARG A 1 87 ? 16.769 -16.948 11.261 1.00 13.22 87 ARG A C 9
ATOM 12928 O O . ARG A 1 87 ? 16.980 -18.164 11.341 1.00 11.35 87 ARG A O 9
ATOM 12949 N N . ALA A 1 88 ? 16.489 -16.312 10.108 1.00 73.34 88 ALA A N 9
ATOM 12950 C CA . ALA A 1 88 ? 16.371 -16.990 8.799 1.00 24.40 88 ALA A CA 9
ATOM 12951 C C . ALA A 1 88 ? 17.755 -17.220 8.160 1.00 10.43 88 ALA A C 9
ATOM 12952 O O . ALA A 1 88 ? 18.685 -16.430 8.372 1.00 22.34 88 ALA A O 9
ATOM 12959 N N . ALA A 1 89 ? 17.872 -18.302 7.373 1.00 24.22 89 ALA A N 9
ATOM 12960 C CA . ALA A 1 89 ? 19.107 -18.679 6.660 1.00 12.43 89 ALA A CA 9
ATOM 12961 C C . ALA A 1 89 ? 18.729 -19.231 5.262 1.00 31.42 89 ALA A C 9
ATOM 12962 O O . ALA A 1 89 ? 18.766 -18.462 4.279 1.00 21.13 89 ALA A O 9
ATOM 12970 N N . MET A 1 1 ? 7.566 -4.620 6.767 1.00 22.23 1 MET A N 10
ATOM 12971 C CA . MET A 1 1 ? 6.399 -4.410 5.884 1.00 42.42 1 MET A CA 10
ATOM 12972 C C . MET A 1 1 ? 6.317 -5.581 4.893 1.00 63.31 1 MET A C 10
ATOM 12973 O O . MET A 1 1 ? 7.125 -5.657 3.964 1.00 3.52 1 MET A O 10
ATOM 12989 N N . ILE A 1 2 ? 5.367 -6.507 5.136 1.00 55.11 2 ILE A N 10
ATOM 12990 C CA . ILE A 1 2 ? 5.199 -7.728 4.318 1.00 21.14 2 ILE A CA 10
ATOM 12991 C C . ILE A 1 2 ? 4.708 -7.336 2.901 1.00 64.53 2 ILE A C 10
ATOM 12992 O O . ILE A 1 2 ? 3.542 -6.965 2.730 1.00 52.24 2 ILE A O 10
ATOM 13008 N N . LEU A 1 3 ? 5.620 -7.382 1.897 1.00 50.21 3 LEU A N 10
ATOM 13009 C CA . LEU A 1 3 ? 5.256 -7.112 0.493 1.00 64.20 3 LEU A CA 10
ATOM 13010 C C . LEU A 1 3 ? 4.615 -8.373 -0.110 1.00 32.13 3 LEU A C 10
ATOM 13011 O O . LEU A 1 3 ? 5.258 -9.432 -0.180 1.00 51.34 3 LEU A O 10
ATOM 13027 N N . GLU A 1 4 ? 3.340 -8.258 -0.506 1.00 0.51 4 GLU A N 10
ATOM 13028 C CA . GLU A 1 4 ? 2.582 -9.338 -1.141 1.00 62.35 4 GLU A CA 10
ATOM 13029 C C . GLU A 1 4 ? 2.416 -9.062 -2.641 1.00 64.12 4 GLU A C 10
ATOM 13030 O O . GLU A 1 4 ? 2.342 -7.897 -3.081 1.00 74.00 4 GLU A O 10
ATOM 13042 N N . ALA A 1 5 ? 2.364 -10.153 -3.404 1.00 62.10 5 ALA A N 10
ATOM 13043 C CA . ALA A 1 5 ? 1.972 -10.155 -4.813 1.00 61.34 5 ALA A CA 10
ATOM 13044 C C . ALA A 1 5 ? 0.467 -10.446 -4.887 1.00 4.03 5 ALA A C 10
ATOM 13045 O O . ALA A 1 5 ? -0.047 -11.231 -4.082 1.00 2.31 5 ALA A O 10
ATOM 13052 N N . HIS A 1 6 ? -0.242 -9.802 -5.828 1.00 53.11 6 HIS A N 10
ATOM 13053 C CA . HIS A 1 6 ? -1.684 -10.030 -6.010 1.00 33.31 6 HIS A CA 10
ATOM 13054 C C . HIS A 1 6 ? -1.915 -11.310 -6.839 1.00 13.12 6 HIS A C 10
ATOM 13055 O O . HIS A 1 6 ? -1.215 -11.553 -7.827 1.00 73.13 6 HIS A O 10
ATOM 13070 N N . TYR A 1 7 ? -2.905 -12.117 -6.421 1.00 63.13 7 TYR A N 10
ATOM 13071 C CA . TYR A 1 7 ? -3.281 -13.376 -7.094 1.00 41.30 7 TYR A CA 10
ATOM 13072 C C . TYR A 1 7 ? -4.703 -13.262 -7.660 1.00 31.01 7 TYR A C 10
ATOM 13073 O O . TYR A 1 7 ? -5.501 -12.440 -7.186 1.00 24.32 7 TYR A O 10
ATOM 13091 N N . THR A 1 8 ? -5.001 -14.101 -8.671 1.00 61.45 8 THR A N 10
ATOM 13092 C CA . THR A 1 8 ? -6.281 -14.088 -9.403 1.00 72.33 8 THR A CA 10
ATOM 13093 C C . THR A 1 8 ? -7.476 -14.382 -8.464 1.00 35.21 8 THR A C 10
ATOM 13094 O O . THR A 1 8 ? -8.528 -13.737 -8.563 1.00 63.03 8 THR A O 10
ATOM 13105 N N . ASN A 1 9 ? -7.293 -15.347 -7.536 1.00 55.33 9 ASN A N 10
ATOM 13106 C CA . ASN A 1 9 ? -8.319 -15.710 -6.529 1.00 13.15 9 ASN A CA 10
ATOM 13107 C C . ASN A 1 9 ? -8.206 -14.754 -5.318 1.00 74.11 9 ASN A C 10
ATOM 13108 O O . ASN A 1 9 ? -7.784 -15.141 -4.215 1.00 62.21 9 ASN A O 10
ATOM 13119 N N . LEU A 1 10 ? -8.536 -13.476 -5.585 1.00 33.32 10 LEU A N 10
ATOM 13120 C CA . LEU A 1 10 ? -8.492 -12.381 -4.601 1.00 44.42 10 LEU A CA 10
ATOM 13121 C C . LEU A 1 10 ? -9.178 -11.164 -5.254 1.00 22.31 10 LEU A C 10
ATOM 13122 O O . LEU A 1 10 ? -8.581 -10.477 -6.093 1.00 32.33 10 LEU A O 10
ATOM 13138 N N . LYS A 1 11 ? -10.463 -10.979 -4.929 1.00 2.52 11 LYS A N 10
ATOM 13139 C CA . LYS A 1 11 ? -11.256 -9.810 -5.371 1.00 5.35 11 LYS A CA 10
ATOM 13140 C C . LYS A 1 11 ? -10.755 -8.520 -4.681 1.00 15.43 11 LYS A C 10
ATOM 13141 O O . LYS A 1 11 ? -10.447 -8.533 -3.477 1.00 35.11 11 LYS A O 10
ATOM 13160 N N . CYS A 1 12 ? -10.642 -7.412 -5.438 1.00 3.22 12 CYS A N 10
ATOM 13161 C CA . CYS A 1 12 ? -10.237 -6.111 -4.876 1.00 33.33 12 CYS A CA 10
ATOM 13162 C C . CYS A 1 12 ? -11.464 -5.221 -4.692 1.00 10.22 12 CYS A C 10
ATOM 13163 O O . CYS A 1 12 ? -12.007 -4.689 -5.667 1.00 24.32 12 CYS A O 10
ATOM 13170 N N . ARG A 1 13 ? -11.924 -5.106 -3.434 1.00 42.31 13 ARG A N 10
ATOM 13171 C CA . ARG A 1 13 ? -13.028 -4.211 -3.060 1.00 33.00 13 ARG A CA 10
ATOM 13172 C C . ARG A 1 13 ? -12.508 -3.116 -2.114 1.00 24.14 13 ARG A C 10
ATOM 13173 O O . ARG A 1 13 ? -12.485 -3.291 -0.894 1.00 22.12 13 ARG A O 10
ATOM 13194 N N . CYS A 1 14 ? -12.044 -2.011 -2.695 1.00 62.51 14 CYS A N 10
ATOM 13195 C CA . CYS A 1 14 ? -11.579 -0.828 -1.940 1.00 64.34 14 CYS A CA 10
ATOM 13196 C C . CYS A 1 14 ? -12.161 0.444 -2.592 1.00 24.14 14 CYS A C 10
ATOM 13197 O O . CYS A 1 14 ? -12.566 0.413 -3.761 1.00 54.33 14 CYS A O 10
ATOM 13204 N N . SER A 1 15 ? -12.227 1.551 -1.828 1.00 10.53 15 SER A N 10
ATOM 13205 C CA . SER A 1 15 ? -12.847 2.822 -2.280 1.00 4.31 15 SER A CA 10
ATOM 13206 C C . SER A 1 15 ? -12.050 3.499 -3.417 1.00 32.25 15 SER A C 10
ATOM 13207 O O . SER A 1 15 ? -12.621 4.220 -4.247 1.00 71.11 15 SER A O 10
ATOM 13215 N N . GLY A 1 16 ? -10.740 3.235 -3.451 1.00 50.30 16 GLY A N 10
ATOM 13216 C CA . GLY A 1 16 ? -9.840 3.830 -4.437 1.00 42.50 16 GLY A CA 10
ATOM 13217 C C . GLY A 1 16 ? -8.468 4.088 -3.837 1.00 74.34 16 GLY A C 10
ATOM 13218 O O . GLY A 1 16 ? -8.118 3.489 -2.819 1.00 23.35 16 GLY A O 10
ATOM 13222 N N . VAL A 1 17 ? -7.717 5.028 -4.427 1.00 11.21 17 VAL A N 10
ATOM 13223 C CA . VAL A 1 17 ? -6.333 5.331 -4.008 1.00 51.32 17 VAL A CA 10
ATOM 13224 C C . VAL A 1 17 ? -6.319 6.659 -3.214 1.00 31.42 17 VAL A C 10
ATOM 13225 O O . VAL A 1 17 ? -7.006 7.623 -3.577 1.00 22.25 17 VAL A O 10
ATOM 13238 N N . ILE A 1 18 ? -5.565 6.673 -2.097 1.00 51.44 18 ILE A N 10
ATOM 13239 C CA . ILE A 1 18 ? -5.546 7.782 -1.127 1.00 51.53 18 ILE A CA 10
ATOM 13240 C C . ILE A 1 18 ? -4.254 8.606 -1.310 1.00 72.24 18 ILE A C 10
ATOM 13241 O O . ILE A 1 18 ? -3.163 8.038 -1.439 1.00 5.43 18 ILE A O 10
ATOM 13257 N N . SER A 1 19 ? -4.400 9.942 -1.314 1.00 41.41 19 SER A N 10
ATOM 13258 C CA . SER A 1 19 ? -3.306 10.905 -1.568 1.00 61.51 19 SER A CA 10
ATOM 13259 C C . SER A 1 19 ? -2.497 11.260 -0.289 1.00 52.12 19 SER A C 10
ATOM 13260 O O . SER A 1 19 ? -1.915 12.351 -0.207 1.00 52.40 19 SER A O 10
ATOM 13268 N N . THR A 1 20 ? -2.432 10.336 0.683 1.00 22.00 20 THR A N 10
ATOM 13269 C CA . THR A 1 20 ? -1.742 10.567 1.975 1.00 53.50 20 THR A CA 10
ATOM 13270 C C . THR A 1 20 ? -0.452 9.731 2.065 1.00 35.11 20 THR A C 10
ATOM 13271 O O . THR A 1 20 ? -0.395 8.605 1.547 1.00 54.34 20 THR A O 10
ATOM 13282 N N . VAL A 1 21 ? 0.577 10.300 2.725 1.00 52.43 21 VAL A N 10
ATOM 13283 C CA . VAL A 1 21 ? 1.784 9.557 3.118 1.00 50.14 21 VAL A CA 10
ATOM 13284 C C . VAL A 1 21 ? 1.441 8.744 4.383 1.00 31.43 21 VAL A C 10
ATOM 13285 O O . VAL A 1 21 ? 1.181 9.326 5.446 1.00 63.21 21 VAL A O 10
ATOM 13298 N N . VAL A 1 22 ? 1.399 7.412 4.253 1.00 33.30 22 VAL A N 10
ATOM 13299 C CA . VAL A 1 22 ? 1.091 6.513 5.378 1.00 33.10 22 VAL A CA 10
ATOM 13300 C C . VAL A 1 22 ? 2.381 6.292 6.191 1.00 73.22 22 VAL A C 10
ATOM 13301 O O . VAL A 1 22 ? 3.427 5.966 5.610 1.00 42.14 22 VAL A O 10
ATOM 13314 N N . GLY A 1 23 ? 2.297 6.511 7.523 1.00 20.44 23 GLY A N 10
ATOM 13315 C CA . GLY A 1 23 ? 3.453 6.386 8.416 1.00 53.32 23 GLY A CA 10
ATOM 13316 C C . GLY A 1 23 ? 4.074 4.991 8.384 1.00 64.43 23 GLY A C 10
ATOM 13317 O O . GLY A 1 23 ? 3.375 4.002 8.599 1.00 32.33 23 GLY A O 10
ATOM 13321 N N . LEU A 1 24 ? 5.390 4.921 8.142 1.00 55.34 24 LEU A N 10
ATOM 13322 C CA . LEU A 1 24 ? 6.115 3.645 7.934 1.00 31.05 24 LEU A CA 10
ATOM 13323 C C . LEU A 1 24 ? 5.999 2.721 9.165 1.00 71.02 24 LEU A C 10
ATOM 13324 O O . LEU A 1 24 ? 5.955 1.495 9.018 1.00 52.32 24 LEU A O 10
ATOM 13340 N N . ASN A 1 25 ? 5.907 3.332 10.360 1.00 72.00 25 ASN A N 10
ATOM 13341 C CA . ASN A 1 25 ? 5.732 2.606 11.628 1.00 61.33 25 ASN A CA 10
ATOM 13342 C C . ASN A 1 25 ? 4.347 1.929 11.697 1.00 4.30 25 ASN A C 10
ATOM 13343 O O . ASN A 1 25 ? 4.238 0.812 12.212 1.00 53.11 25 ASN A O 10
ATOM 13354 N N . ILE A 1 26 ? 3.293 2.597 11.164 1.00 21.04 26 ILE A N 10
ATOM 13355 C CA . ILE A 1 26 ? 1.918 2.056 11.231 1.00 11.24 26 ILE A CA 10
ATOM 13356 C C . ILE A 1 26 ? 1.679 1.041 10.092 1.00 61.22 26 ILE A C 10
ATOM 13357 O O . ILE A 1 26 ? 0.836 0.158 10.232 1.00 73.21 26 ILE A O 10
ATOM 13373 N N . ILE A 1 27 ? 2.455 1.159 8.984 1.00 53.35 27 ILE A N 10
ATOM 13374 C CA . ILE A 1 27 ? 2.413 0.202 7.850 1.00 22.30 27 ILE A CA 10
ATOM 13375 C C . ILE A 1 27 ? 2.866 -1.204 8.306 1.00 25.01 27 ILE A C 10
ATOM 13376 O O . ILE A 1 27 ? 3.993 -1.376 8.769 1.00 54.30 27 ILE A O 10
ATOM 13392 N N . ASP A 1 28 ? 1.977 -2.194 8.163 1.00 64.25 28 ASP A N 10
ATOM 13393 C CA . ASP A 1 28 ? 2.277 -3.605 8.467 1.00 30.24 28 ASP A CA 10
ATOM 13394 C C . ASP A 1 28 ? 2.547 -4.395 7.178 1.00 75.31 28 ASP A C 10
ATOM 13395 O O . ASP A 1 28 ? 3.465 -5.221 7.128 1.00 0.51 28 ASP A O 10
ATOM 13404 N N . ARG A 1 29 ? 1.749 -4.122 6.138 1.00 42.33 29 ARG A N 10
ATOM 13405 C CA . ARG A 1 29 ? 1.639 -5.023 4.975 1.00 53.41 29 ARG A CA 10
ATOM 13406 C C . ARG A 1 29 ? 1.252 -4.218 3.728 1.00 24.43 29 ARG A C 10
ATOM 13407 O O . ARG A 1 29 ? 0.390 -3.358 3.809 1.00 64.42 29 ARG A O 10
ATOM 13428 N N . ILE A 1 30 ? 1.920 -4.501 2.598 1.00 41.04 30 ILE A N 10
ATOM 13429 C CA . ILE A 1 30 ? 1.766 -3.767 1.318 1.00 42.43 30 ILE A CA 10
ATOM 13430 C C . ILE A 1 30 ? 1.623 -4.783 0.169 1.00 2.33 30 ILE A C 10
ATOM 13431 O O . ILE A 1 30 ? 2.565 -5.506 -0.117 1.00 24.03 30 ILE A O 10
ATOM 13447 N N . GLN A 1 31 ? 0.449 -4.839 -0.474 1.00 54.11 31 GLN A N 10
ATOM 13448 C CA . GLN A 1 31 ? 0.204 -5.737 -1.624 1.00 52.53 31 GLN A CA 10
ATOM 13449 C C . GLN A 1 31 ? 0.081 -4.918 -2.910 1.00 62.23 31 GLN A C 10
ATOM 13450 O O . GLN A 1 31 ? -0.742 -4.003 -2.983 1.00 61.54 31 GLN A O 10
ATOM 13464 N N . VAL A 1 32 ? 0.894 -5.266 -3.923 1.00 31.41 32 VAL A N 10
ATOM 13465 C CA . VAL A 1 32 ? 0.860 -4.599 -5.235 1.00 13.04 32 VAL A CA 10
ATOM 13466 C C . VAL A 1 32 ? -0.208 -5.279 -6.112 1.00 15.22 32 VAL A C 10
ATOM 13467 O O . VAL A 1 32 ? -0.065 -6.453 -6.483 1.00 14.50 32 VAL A O 10
ATOM 13480 N N . THR A 1 33 ? -1.295 -4.533 -6.395 1.00 62.41 33 THR A N 10
ATOM 13481 C CA . THR A 1 33 ? -2.455 -5.024 -7.157 1.00 22.53 33 THR A CA 10
ATOM 13482 C C . THR A 1 33 ? -2.538 -4.344 -8.557 1.00 52.53 33 THR A C 10
ATOM 13483 O O . THR A 1 33 ? -2.867 -3.144 -8.652 1.00 2.11 33 THR A O 10
ATOM 13494 N N . PRO A 1 34 ? -2.198 -5.100 -9.662 1.00 13.31 34 PRO A N 10
ATOM 13495 C CA . PRO A 1 34 ? -2.501 -4.678 -11.059 1.00 71.42 34 PRO A CA 10
ATOM 13496 C C . PRO A 1 34 ? -4.026 -4.657 -11.364 1.00 2.42 34 PRO A C 10
ATOM 13497 O O . PRO A 1 34 ? -4.814 -5.257 -10.619 1.00 52.21 34 PRO A O 10
ATOM 13508 N N . PRO A 1 35 ? -4.479 -3.958 -12.460 1.00 32.43 35 PRO A N 10
ATOM 13509 C CA . PRO A 1 35 ? -5.894 -3.986 -12.892 1.00 41.14 35 PRO A CA 10
ATOM 13510 C C . PRO A 1 35 ? -6.192 -5.201 -13.811 1.00 74.51 35 PRO A C 10
ATOM 13511 O O . PRO A 1 35 ? -5.298 -5.701 -14.511 1.00 0.43 35 PRO A O 10
ATOM 13522 N N . GLY A 1 36 ? -7.452 -5.660 -13.808 1.00 11.11 36 GLY A N 10
ATOM 13523 C CA . GLY A 1 36 ? -7.863 -6.825 -14.593 1.00 5.00 36 GLY A CA 10
ATOM 13524 C C . GLY A 1 36 ? -9.275 -7.276 -14.246 1.00 3.30 36 GLY A C 10
ATOM 13525 O O . GLY A 1 36 ? -10.125 -6.443 -13.914 1.00 14.10 36 GLY A O 10
ATOM 13529 N N . ASN A 1 37 ? -9.516 -8.595 -14.309 1.00 72.03 37 ASN A N 10
ATOM 13530 C CA . ASN A 1 37 ? -10.849 -9.186 -14.079 1.00 3.24 37 ASN A CA 10
ATOM 13531 C C . ASN A 1 37 ? -11.249 -9.117 -12.586 1.00 64.31 37 ASN A C 10
ATOM 13532 O O . ASN A 1 37 ? -12.316 -8.584 -12.250 1.00 32.33 37 ASN A O 10
ATOM 13543 N N . GLY A 1 38 ? -10.373 -9.636 -11.707 1.00 73.42 38 GLY A N 10
ATOM 13544 C CA . GLY A 1 38 ? -10.643 -9.707 -10.264 1.00 54.21 38 GLY A CA 10
ATOM 13545 C C . GLY A 1 38 ? -10.614 -8.359 -9.552 1.00 42.51 38 GLY A C 10
ATOM 13546 O O . GLY A 1 38 ? -11.267 -8.179 -8.511 1.00 4.12 38 GLY A O 10
ATOM 13550 N N . CYS A 1 39 ? -9.838 -7.415 -10.109 1.00 33.45 39 CYS A N 10
ATOM 13551 C CA . CYS A 1 39 ? -9.646 -6.080 -9.530 1.00 71.53 39 CYS A CA 10
ATOM 13552 C C . CYS A 1 39 ? -9.938 -4.998 -10.593 1.00 12.32 39 CYS A C 10
ATOM 13553 O O . CYS A 1 39 ? -9.218 -4.929 -11.591 1.00 55.33 39 CYS A O 10
ATOM 13560 N N . PRO A 1 40 ? -10.990 -4.130 -10.405 1.00 20.41 40 PRO A N 10
ATOM 13561 C CA . PRO A 1 40 ? -11.431 -3.171 -11.459 1.00 50.44 40 PRO A CA 10
ATOM 13562 C C . PRO A 1 40 ? -10.401 -2.049 -11.759 1.00 41.44 40 PRO A C 10
ATOM 13563 O O . PRO A 1 40 ? -10.446 -1.448 -12.838 1.00 53.33 40 PRO A O 10
ATOM 13574 N N . LYS A 1 41 ? -9.477 -1.784 -10.807 1.00 21.21 41 LYS A N 10
ATOM 13575 C CA . LYS A 1 41 ? -8.495 -0.675 -10.907 1.00 31.03 41 LYS A CA 10
ATOM 13576 C C . LYS A 1 41 ? -7.129 -1.070 -10.302 1.00 23.43 41 LYS A C 10
ATOM 13577 O O . LYS A 1 41 ? -6.989 -2.127 -9.678 1.00 1.31 41 LYS A O 10
ATOM 13596 N N . THR A 1 42 ? -6.118 -0.205 -10.537 1.00 42.10 42 THR A N 10
ATOM 13597 C CA . THR A 1 42 ? -4.750 -0.389 -10.030 1.00 13.22 42 THR A CA 10
ATOM 13598 C C . THR A 1 42 ? -4.652 0.214 -8.624 1.00 63.34 42 THR A C 10
ATOM 13599 O O . THR A 1 42 ? -4.830 1.431 -8.456 1.00 1.42 42 THR A O 10
ATOM 13610 N N . GLU A 1 43 ? -4.368 -0.632 -7.626 1.00 63.25 43 GLU A N 10
ATOM 13611 C CA . GLU A 1 43 ? -4.270 -0.213 -6.214 1.00 75.14 43 GLU A CA 10
ATOM 13612 C C . GLU A 1 43 ? -3.055 -0.884 -5.568 1.00 20.30 43 GLU A C 10
ATOM 13613 O O . GLU A 1 43 ? -2.526 -1.871 -6.080 1.00 71.43 43 GLU A O 10
ATOM 13625 N N . VAL A 1 44 ? -2.586 -0.298 -4.467 1.00 24.21 44 VAL A N 10
ATOM 13626 C CA . VAL A 1 44 ? -1.577 -0.905 -3.596 1.00 32.42 44 VAL A CA 10
ATOM 13627 C C . VAL A 1 44 ? -2.183 -0.929 -2.194 1.00 54.43 44 VAL A C 10
ATOM 13628 O O . VAL A 1 44 ? -2.260 0.108 -1.526 1.00 43.43 44 VAL A O 10
ATOM 13641 N N . VAL A 1 45 ? -2.623 -2.118 -1.762 1.00 43.32 45 VAL A N 10
ATOM 13642 C CA . VAL A 1 45 ? -3.458 -2.259 -0.568 1.00 75.53 45 VAL A CA 10
ATOM 13643 C C . VAL A 1 45 ? -2.542 -2.447 0.652 1.00 13.23 45 VAL A C 10
ATOM 13644 O O . VAL A 1 45 ? -1.907 -3.493 0.822 1.00 63.11 45 VAL A O 10
ATOM 13657 N N . ILE A 1 46 ? -2.471 -1.390 1.467 1.00 21.31 46 ILE A N 10
ATOM 13658 C CA . ILE A 1 46 ? -1.674 -1.345 2.694 1.00 71.53 46 ILE A CA 10
ATOM 13659 C C . ILE A 1 46 ? -2.570 -1.665 3.902 1.00 4.30 46 ILE A C 10
ATOM 13660 O O . ILE A 1 46 ? -3.492 -0.911 4.213 1.00 40.04 46 ILE A O 10
ATOM 13676 N N . TRP A 1 47 ? -2.307 -2.797 4.559 1.00 44.44 47 TRP A N 10
ATOM 13677 C CA . TRP A 1 47 ? -2.866 -3.101 5.878 1.00 33.03 47 TRP A CA 10
ATOM 13678 C C . TRP A 1 47 ? -1.931 -2.488 6.922 1.00 2.10 47 TRP A C 10
ATOM 13679 O O . TRP A 1 47 ? -0.713 -2.719 6.873 1.00 64.44 47 TRP A O 10
ATOM 13700 N N . THR A 1 48 ? -2.480 -1.661 7.818 1.00 30.34 48 THR A N 10
ATOM 13701 C CA . THR A 1 48 ? -1.736 -1.162 8.979 1.00 25.12 48 THR A CA 10
ATOM 13702 C C . THR A 1 48 ? -1.799 -2.202 10.122 1.00 10.14 48 THR A C 10
ATOM 13703 O O . THR A 1 48 ? -2.643 -3.107 10.082 1.00 53.30 48 THR A O 10
ATOM 13714 N N . LYS A 1 49 ? -0.892 -2.085 11.124 1.00 42.33 49 LYS A N 10
ATOM 13715 C CA . LYS A 1 49 ? -0.889 -2.950 12.341 1.00 20.05 49 LYS A CA 10
ATOM 13716 C C . LYS A 1 49 ? -2.201 -2.785 13.147 1.00 1.40 49 LYS A C 10
ATOM 13717 O O . LYS A 1 49 ? -2.596 -3.665 13.921 1.00 11.25 49 LYS A O 10
ATOM 13736 N N . MET A 1 50 ? -2.867 -1.640 12.921 1.00 51.21 50 MET A N 10
ATOM 13737 C CA . MET A 1 50 ? -4.133 -1.257 13.564 1.00 11.32 50 MET A CA 10
ATOM 13738 C C . MET A 1 50 ? -5.353 -1.859 12.817 1.00 34.52 50 MET A C 10
ATOM 13739 O O . MET A 1 50 ? -6.500 -1.644 13.228 1.00 1.32 50 MET A O 10
ATOM 13753 N N . LYS A 1 51 ? -5.068 -2.591 11.708 1.00 3.24 51 LYS A N 10
ATOM 13754 C CA . LYS A 1 51 ? -6.064 -3.293 10.857 1.00 62.43 51 LYS A CA 10
ATOM 13755 C C . LYS A 1 51 ? -6.953 -2.333 10.036 1.00 32.34 51 LYS A C 10
ATOM 13756 O O . LYS A 1 51 ? -8.025 -2.727 9.559 1.00 2.20 51 LYS A O 10
ATOM 13775 N N . LYS A 1 52 ? -6.483 -1.084 9.854 1.00 41.04 52 LYS A N 10
ATOM 13776 C CA . LYS A 1 52 ? -7.093 -0.127 8.903 1.00 74.03 52 LYS A CA 10
ATOM 13777 C C . LYS A 1 52 ? -6.561 -0.409 7.481 1.00 3.51 52 LYS A C 10
ATOM 13778 O O . LYS A 1 52 ? -5.339 -0.487 7.268 1.00 4.32 52 LYS A O 10
ATOM 13797 N N . VAL A 1 53 ? -7.501 -0.587 6.533 1.00 23.54 53 VAL A N 10
ATOM 13798 C CA . VAL A 1 53 ? -7.203 -0.862 5.118 1.00 71.21 53 VAL A CA 10
ATOM 13799 C C . VAL A 1 53 ? -7.069 0.479 4.365 1.00 74.31 53 VAL A C 10
ATOM 13800 O O . VAL A 1 53 ? -8.065 1.179 4.140 1.00 72.21 53 VAL A O 10
ATOM 13813 N N . ILE A 1 54 ? -5.825 0.850 4.036 1.00 20.25 54 ILE A N 10
ATOM 13814 C CA . ILE A 1 54 ? -5.493 2.071 3.282 1.00 62.50 54 ILE A CA 10
ATOM 13815 C C . ILE A 1 54 ? -4.957 1.658 1.899 1.00 54.55 54 ILE A C 10
ATOM 13816 O O . ILE A 1 54 ? -3.930 1.003 1.824 1.00 63.10 54 ILE A O 10
ATOM 13832 N N . CYS A 1 55 ? -5.639 2.043 0.811 1.00 22.34 55 CYS A N 10
ATOM 13833 C CA . CYS A 1 55 ? -5.223 1.689 -0.561 1.00 41.52 55 CYS A CA 10
ATOM 13834 C C . CYS A 1 55 ? -4.635 2.943 -1.218 1.00 52.42 55 CYS A C 10
ATOM 13835 O O . CYS A 1 55 ? -5.266 3.992 -1.218 1.00 42.41 55 CYS A O 10
ATOM 13842 N N . VAL A 1 56 ? -3.398 2.835 -1.730 1.00 25.53 56 VAL A N 10
ATOM 13843 C CA . VAL A 1 56 ? -2.630 3.981 -2.277 1.00 41.40 56 VAL A CA 10
ATOM 13844 C C . VAL A 1 56 ? -2.249 3.724 -3.743 1.00 63.31 56 VAL A C 10
ATOM 13845 O O . VAL A 1 56 ? -2.365 2.599 -4.239 1.00 12.35 56 VAL A O 10
ATOM 13858 N N . ASN A 1 57 ? -1.816 4.794 -4.425 1.00 62.23 57 ASN A N 10
ATOM 13859 C CA . ASN A 1 57 ? -1.337 4.739 -5.823 1.00 71.34 57 ASN A CA 10
ATOM 13860 C C . ASN A 1 57 ? 0.128 4.231 -5.883 1.00 14.52 57 ASN A C 10
ATOM 13861 O O . ASN A 1 57 ? 0.930 4.573 -5.007 1.00 62.34 57 ASN A O 10
ATOM 13872 N N . PRO A 1 58 ? 0.508 3.400 -6.916 1.00 32.55 58 PRO A N 10
ATOM 13873 C CA . PRO A 1 58 ? 1.917 2.957 -7.109 1.00 45.30 58 PRO A CA 10
ATOM 13874 C C . PRO A 1 58 ? 2.867 4.104 -7.541 1.00 1.42 58 PRO A C 10
ATOM 13875 O O . PRO A 1 58 ? 4.088 3.941 -7.518 1.00 2.31 58 PRO A O 10
ATOM 13886 N N . ARG A 1 59 ? 2.287 5.263 -7.922 1.00 3.15 59 ARG A N 10
ATOM 13887 C CA . ARG A 1 59 ? 3.056 6.461 -8.347 1.00 42.12 59 ARG A CA 10
ATOM 13888 C C . ARG A 1 59 ? 3.458 7.326 -7.138 1.00 70.50 59 ARG A C 10
ATOM 13889 O O . ARG A 1 59 ? 4.196 8.309 -7.311 1.00 53.40 59 ARG A O 10
ATOM 13910 N N . ALA A 1 60 ? 2.958 6.966 -5.932 1.00 44.33 60 ALA A N 10
ATOM 13911 C CA . ALA A 1 60 ? 3.370 7.614 -4.678 1.00 62.41 60 ALA A CA 10
ATOM 13912 C C . ALA A 1 60 ? 4.906 7.489 -4.522 1.00 60.10 60 ALA A C 10
ATOM 13913 O O . ALA A 1 60 ? 5.441 6.381 -4.431 1.00 30.34 60 ALA A O 10
ATOM 13920 N N . LYS A 1 61 ? 5.592 8.641 -4.555 1.00 4.03 61 LYS A N 10
ATOM 13921 C CA . LYS A 1 61 ? 7.067 8.717 -4.629 1.00 64.33 61 LYS A CA 10
ATOM 13922 C C . LYS A 1 61 ? 7.693 8.260 -3.289 1.00 23.11 61 LYS A C 10
ATOM 13923 O O . LYS A 1 61 ? 8.741 7.601 -3.278 1.00 63.23 61 LYS A O 10
ATOM 13942 N N . TRP A 1 62 ? 7.017 8.598 -2.168 1.00 33.32 62 TRP A N 10
ATOM 13943 C CA . TRP A 1 62 ? 7.410 8.150 -0.812 1.00 35.24 62 TRP A CA 10
ATOM 13944 C C . TRP A 1 62 ? 7.346 6.599 -0.713 1.00 52.51 62 TRP A C 10
ATOM 13945 O O . TRP A 1 62 ? 8.157 5.978 -0.029 1.00 43.53 62 TRP A O 10
ATOM 13966 N N . LEU A 1 63 ? 6.345 6.012 -1.416 1.00 72.24 63 LEU A N 10
ATOM 13967 C CA . LEU A 1 63 ? 6.038 4.565 -1.391 1.00 74.32 63 LEU A CA 10
ATOM 13968 C C . LEU A 1 63 ? 7.181 3.746 -2.020 1.00 52.04 63 LEU A C 10
ATOM 13969 O O . LEU A 1 63 ? 7.399 2.592 -1.649 1.00 71.51 63 LEU A O 10
ATOM 13985 N N . GLN A 1 64 ? 7.906 4.374 -2.966 1.00 41.43 64 GLN A N 10
ATOM 13986 C CA . GLN A 1 64 ? 9.047 3.759 -3.668 1.00 43.45 64 GLN A CA 10
ATOM 13987 C C . GLN A 1 64 ? 10.188 3.379 -2.695 1.00 53.40 64 GLN A C 10
ATOM 13988 O O . GLN A 1 64 ? 10.951 2.434 -2.966 1.00 11.31 64 GLN A O 10
ATOM 14002 N N . ARG A 1 65 ? 10.278 4.110 -1.550 1.00 64.43 65 ARG A N 10
ATOM 14003 C CA . ARG A 1 65 ? 11.171 3.753 -0.420 1.00 75.15 65 ARG A CA 10
ATOM 14004 C C . ARG A 1 65 ? 10.858 2.333 0.055 1.00 23.13 65 ARG A C 10
ATOM 14005 O O . ARG A 1 65 ? 11.745 1.500 0.133 1.00 64.54 65 ARG A O 10
ATOM 14026 N N . LEU A 1 66 ? 9.559 2.081 0.290 1.00 44.22 66 LEU A N 10
ATOM 14027 C CA . LEU A 1 66 ? 9.057 0.822 0.873 1.00 71.22 66 LEU A CA 10
ATOM 14028 C C . LEU A 1 66 ? 9.233 -0.336 -0.125 1.00 52.44 66 LEU A C 10
ATOM 14029 O O . LEU A 1 66 ? 9.706 -1.413 0.246 1.00 35.23 66 LEU A O 10
ATOM 14045 N N . LEU A 1 67 ? 8.866 -0.069 -1.395 1.00 3.01 67 LEU A N 10
ATOM 14046 C CA . LEU A 1 67 ? 8.936 -1.055 -2.490 1.00 3.32 67 LEU A CA 10
ATOM 14047 C C . LEU A 1 67 ? 10.396 -1.503 -2.747 1.00 63.22 67 LEU A C 10
ATOM 14048 O O . LEU A 1 67 ? 10.636 -2.657 -3.112 1.00 1.03 67 LEU A O 10
ATOM 14064 N N . ARG A 1 68 ? 11.362 -0.574 -2.564 1.00 53.45 68 ARG A N 10
ATOM 14065 C CA . ARG A 1 68 ? 12.804 -0.879 -2.721 1.00 10.55 68 ARG A CA 10
ATOM 14066 C C . ARG A 1 68 ? 13.460 -1.364 -1.392 1.00 72.42 68 ARG A C 10
ATOM 14067 O O . ARG A 1 68 ? 14.499 -2.036 -1.421 1.00 72.32 68 ARG A O 10
ATOM 14088 N N . HIS A 1 69 ? 12.852 -1.024 -0.233 1.00 73.43 69 HIS A N 10
ATOM 14089 C CA . HIS A 1 69 ? 13.419 -1.354 1.105 1.00 63.44 69 HIS A CA 10
ATOM 14090 C C . HIS A 1 69 ? 13.160 -2.825 1.469 1.00 3.01 69 HIS A C 10
ATOM 14091 O O . HIS A 1 69 ? 14.003 -3.473 2.098 1.00 1.35 69 HIS A O 10
ATOM 14106 N N . VAL A 1 70 ? 11.964 -3.325 1.106 1.00 5.53 70 VAL A N 10
ATOM 14107 C CA . VAL A 1 70 ? 11.610 -4.756 1.263 1.00 74.31 70 VAL A CA 10
ATOM 14108 C C . VAL A 1 70 ? 12.533 -5.648 0.394 1.00 21.22 70 VAL A C 10
ATOM 14109 O O . VAL A 1 70 ? 12.862 -6.784 0.762 1.00 44.22 70 VAL A O 10
ATOM 14122 N N . GLN A 1 71 ? 12.942 -5.094 -0.757 1.00 30.54 71 GLN A N 10
ATOM 14123 C CA . GLN A 1 71 ? 13.955 -5.680 -1.644 1.00 71.50 71 GLN A CA 10
ATOM 14124 C C . GLN A 1 71 ? 15.336 -5.624 -0.949 1.00 4.30 71 GLN A C 10
ATOM 14125 O O . GLN A 1 71 ? 15.560 -4.747 -0.111 1.00 63.51 71 GLN A O 10
ATOM 14139 N N . SER A 1 72 ? 16.236 -6.570 -1.305 1.00 64.32 72 SER A N 10
ATOM 14140 C CA . SER A 1 72 ? 17.546 -6.755 -0.637 1.00 64.43 72 SER A CA 10
ATOM 14141 C C . SER A 1 72 ? 18.484 -5.529 -0.821 1.00 25.31 72 SER A C 10
ATOM 14142 O O . SER A 1 72 ? 19.357 -5.511 -1.703 1.00 60.32 72 SER A O 10
ATOM 14150 N N . LYS A 1 73 ? 18.259 -4.501 0.015 1.00 71.54 73 LYS A N 10
ATOM 14151 C CA . LYS A 1 73 ? 19.009 -3.238 -0.021 1.00 1.13 73 LYS A CA 10
ATOM 14152 C C . LYS A 1 73 ? 20.316 -3.394 0.788 1.00 52.33 73 LYS A C 10
ATOM 14153 O O . LYS A 1 73 ? 21.382 -3.647 0.203 1.00 43.43 73 LYS A O 10
ATOM 14172 N N . SER A 1 74 ? 20.191 -3.302 2.133 1.00 64.04 74 SER A N 10
ATOM 14173 C CA . SER A 1 74 ? 21.313 -3.334 3.090 1.00 53.24 74 SER A CA 10
ATOM 14174 C C . SER A 1 74 ? 20.795 -3.112 4.520 1.00 2.11 74 SER A C 10
ATOM 14175 O O . SER A 1 74 ? 19.670 -2.635 4.717 1.00 55.12 74 SER A O 10
ATOM 14183 N N . LEU A 1 75 ? 21.638 -3.457 5.508 1.00 33.21 75 LEU A N 10
ATOM 14184 C CA . LEU A 1 75 ? 21.354 -3.240 6.938 1.00 50.33 75 LEU A CA 10
ATOM 14185 C C . LEU A 1 75 ? 21.908 -1.865 7.353 1.00 31.42 75 LEU A C 10
ATOM 14186 O O . LEU A 1 75 ? 23.137 -1.675 7.411 1.00 5.53 75 LEU A O 10
ATOM 14202 N N . SER A 1 76 ? 20.983 -0.909 7.586 1.00 53.04 76 SER A N 10
ATOM 14203 C CA . SER A 1 76 ? 21.302 0.468 8.015 1.00 71.24 76 SER A CA 10
ATOM 14204 C C . SER A 1 76 ? 22.135 0.436 9.320 1.00 43.22 76 SER A C 10
ATOM 14205 O O . SER A 1 76 ? 21.716 -0.186 10.306 1.00 33.14 76 SER A O 10
ATOM 14213 N N . SER A 1 77 ? 23.309 1.098 9.290 1.00 14.43 77 SER A N 10
ATOM 14214 C CA . SER A 1 77 ? 24.320 1.040 10.363 1.00 35.51 77 SER A CA 10
ATOM 14215 C C . SER A 1 77 ? 23.774 1.589 11.701 1.00 62.24 77 SER A C 10
ATOM 14216 O O . SER A 1 77 ? 23.695 2.807 11.899 1.00 52.34 77 SER A O 10
ATOM 14224 N N . THR A 1 78 ? 23.366 0.659 12.585 1.00 54.42 78 THR A N 10
ATOM 14225 C CA . THR A 1 78 ? 22.808 0.977 13.903 1.00 23.41 78 THR A CA 10
ATOM 14226 C C . THR A 1 78 ? 23.941 1.445 14.858 1.00 2.42 78 THR A C 10
ATOM 14227 O O . THR A 1 78 ? 24.865 0.665 15.120 1.00 33.40 78 THR A O 10
ATOM 14238 N N . PRO A 1 79 ? 23.935 2.736 15.345 1.00 43.23 79 PRO A N 10
ATOM 14239 C CA . PRO A 1 79 ? 24.939 3.226 16.340 1.00 24.20 79 PRO A CA 10
ATOM 14240 C C . PRO A 1 79 ? 24.820 2.523 17.721 1.00 14.15 79 PRO A C 10
ATOM 14241 O O . PRO A 1 79 ? 23.804 1.884 18.021 1.00 73.22 79 PRO A O 10
ATOM 14252 N N . GLN A 1 80 ? 25.879 2.648 18.542 1.00 50.32 80 GLN A N 10
ATOM 14253 C CA . GLN A 1 80 ? 25.949 2.058 19.897 1.00 31.01 80 GLN A CA 10
ATOM 14254 C C . GLN A 1 80 ? 24.943 2.742 20.843 1.00 4.03 80 GLN A C 10
ATOM 14255 O O . GLN A 1 80 ? 24.853 3.980 20.869 1.00 35.53 80 GLN A O 10
ATOM 14269 N N . ALA A 1 81 ? 24.211 1.913 21.611 1.00 30.11 81 ALA A N 10
ATOM 14270 C CA . ALA A 1 81 ? 23.199 2.360 22.590 1.00 33.41 81 ALA A CA 10
ATOM 14271 C C . ALA A 1 81 ? 23.786 3.363 23.622 1.00 50.23 81 ALA A C 10
ATOM 14272 O O . ALA A 1 81 ? 24.922 3.177 24.080 1.00 3.33 81 ALA A O 10
ATOM 14279 N N . PRO A 1 82 ? 23.016 4.440 24.011 1.00 3.11 82 PRO A N 10
ATOM 14280 C CA . PRO A 1 82 ? 23.458 5.412 25.053 1.00 54.25 82 PRO A CA 10
ATOM 14281 C C . PRO A 1 82 ? 23.491 4.773 26.465 1.00 60.32 82 PRO A C 10
ATOM 14282 O O . PRO A 1 82 ? 24.119 5.303 27.391 1.00 74.44 82 PRO A O 10
ATOM 14293 N N . VAL A 1 83 ? 22.812 3.618 26.584 1.00 34.45 83 VAL A N 10
ATOM 14294 C CA . VAL A 1 83 ? 22.773 2.792 27.798 1.00 61.14 83 VAL A CA 10
ATOM 14295 C C . VAL A 1 83 ? 23.481 1.454 27.476 1.00 41.10 83 VAL A C 10
ATOM 14296 O O . VAL A 1 83 ? 22.863 0.449 27.088 1.00 22.03 83 VAL A O 10
ATOM 14309 N N . SER A 1 84 ? 24.818 1.498 27.552 1.00 32.41 84 SER A N 10
ATOM 14310 C CA . SER A 1 84 ? 25.686 0.359 27.227 1.00 32.02 84 SER A CA 10
ATOM 14311 C C . SER A 1 84 ? 25.598 -0.709 28.342 1.00 1.01 84 SER A C 10
ATOM 14312 O O . SER A 1 84 ? 25.349 -1.891 28.066 1.00 50.45 84 SER A O 10
ATOM 14320 N N . LYS A 1 85 ? 25.791 -0.271 29.601 1.00 43.13 85 LYS A N 10
ATOM 14321 C CA . LYS A 1 85 ? 25.706 -1.145 30.794 1.00 51.14 85 LYS A CA 10
ATOM 14322 C C . LYS A 1 85 ? 24.338 -0.975 31.495 1.00 61.43 85 LYS A C 10
ATOM 14323 O O . LYS A 1 85 ? 23.748 0.109 31.479 1.00 33.11 85 LYS A O 10
ATOM 14342 N N . ARG A 1 86 ? 23.857 -2.070 32.102 1.00 35.53 86 ARG A N 10
ATOM 14343 C CA . ARG A 1 86 ? 22.608 -2.107 32.881 1.00 23.03 86 ARG A CA 10
ATOM 14344 C C . ARG A 1 86 ? 22.699 -3.227 33.938 1.00 33.14 86 ARG A C 10
ATOM 14345 O O . ARG A 1 86 ? 23.715 -3.933 34.003 1.00 3.31 86 ARG A O 10
ATOM 14366 N N . ARG A 1 87 ? 21.652 -3.367 34.780 1.00 2.25 87 ARG A N 10
ATOM 14367 C CA . ARG A 1 87 ? 21.538 -4.484 35.742 1.00 3.42 87 ARG A CA 10
ATOM 14368 C C . ARG A 1 87 ? 21.174 -5.782 34.979 1.00 22.14 87 ARG A C 10
ATOM 14369 O O . ARG A 1 87 ? 20.004 -6.177 34.885 1.00 55.50 87 ARG A O 10
ATOM 14390 N N . ALA A 1 88 ? 22.207 -6.380 34.362 1.00 41.21 88 ALA A N 10
ATOM 14391 C CA . ALA A 1 88 ? 22.102 -7.598 33.543 1.00 3.24 88 ALA A CA 10
ATOM 14392 C C . ALA A 1 88 ? 23.503 -8.185 33.332 1.00 14.51 88 ALA A C 10
ATOM 14393 O O . ALA A 1 88 ? 24.513 -7.490 33.516 1.00 60.41 88 ALA A O 10
ATOM 14400 N N . ALA A 1 89 ? 23.549 -9.459 32.940 1.00 51.12 89 ALA A N 10
ATOM 14401 C CA . ALA A 1 89 ? 24.800 -10.202 32.734 1.00 14.02 89 ALA A CA 10
ATOM 14402 C C . ALA A 1 89 ? 24.556 -11.326 31.704 1.00 0.33 89 ALA A C 10
ATOM 14403 O O . ALA A 1 89 ? 23.834 -12.290 32.032 1.00 34.34 89 ALA A O 10
ATOM 14411 N N . MET A 1 1 ? 6.321 -5.205 7.707 1.00 15.23 1 MET A N 11
ATOM 14412 C CA . MET A 1 1 ? 6.874 -5.020 6.335 1.00 1.33 1 MET A CA 11
ATOM 14413 C C . MET A 1 1 ? 6.843 -6.355 5.565 1.00 11.01 1 MET A C 11
ATOM 14414 O O . MET A 1 1 ? 7.787 -7.148 5.635 1.00 23.40 1 MET A O 11
ATOM 14430 N N . ILE A 1 2 ? 5.708 -6.621 4.877 1.00 13.43 2 ILE A N 11
ATOM 14431 C CA . ILE A 1 2 ? 5.502 -7.817 4.030 1.00 24.15 2 ILE A CA 11
ATOM 14432 C C . ILE A 1 2 ? 4.793 -7.376 2.738 1.00 74.05 2 ILE A C 11
ATOM 14433 O O . ILE A 1 2 ? 3.681 -6.829 2.804 1.00 33.50 2 ILE A O 11
ATOM 14449 N N . LEU A 1 3 ? 5.437 -7.590 1.577 1.00 4.02 3 LEU A N 11
ATOM 14450 C CA . LEU A 1 3 ? 4.860 -7.245 0.272 1.00 35.41 3 LEU A CA 11
ATOM 14451 C C . LEU A 1 3 ? 4.079 -8.455 -0.279 1.00 13.33 3 LEU A C 11
ATOM 14452 O O . LEU A 1 3 ? 4.678 -9.465 -0.668 1.00 41.20 3 LEU A O 11
ATOM 14468 N N . GLU A 1 4 ? 2.741 -8.361 -0.267 1.00 14.52 4 GLU A N 11
ATOM 14469 C CA . GLU A 1 4 ? 1.855 -9.348 -0.904 1.00 64.31 4 GLU A CA 11
ATOM 14470 C C . GLU A 1 4 ? 1.729 -9.027 -2.404 1.00 32.25 4 GLU A C 11
ATOM 14471 O O . GLU A 1 4 ? 1.700 -7.855 -2.797 1.00 5.51 4 GLU A O 11
ATOM 14483 N N . ALA A 1 5 ? 1.672 -10.074 -3.235 1.00 72.10 5 ALA A N 11
ATOM 14484 C CA . ALA A 1 5 ? 1.476 -9.949 -4.686 1.00 22.32 5 ALA A CA 11
ATOM 14485 C C . ALA A 1 5 ? 0.144 -10.613 -5.055 1.00 32.14 5 ALA A C 11
ATOM 14486 O O . ALA A 1 5 ? -0.027 -11.819 -4.853 1.00 63.21 5 ALA A O 11
ATOM 14493 N N . HIS A 1 6 ? -0.806 -9.811 -5.554 1.00 65.30 6 HIS A N 11
ATOM 14494 C CA . HIS A 1 6 ? -2.154 -10.282 -5.891 1.00 14.21 6 HIS A CA 11
ATOM 14495 C C . HIS A 1 6 ? -2.164 -10.897 -7.301 1.00 44.22 6 HIS A C 11
ATOM 14496 O O . HIS A 1 6 ? -2.143 -10.176 -8.303 1.00 25.14 6 HIS A O 11
ATOM 14511 N N . TYR A 1 7 ? -2.169 -12.230 -7.368 1.00 73.44 7 TYR A N 11
ATOM 14512 C CA . TYR A 1 7 ? -2.373 -12.962 -8.624 1.00 54.12 7 TYR A CA 11
ATOM 14513 C C . TYR A 1 7 ? -3.794 -13.539 -8.635 1.00 71.01 7 TYR A C 11
ATOM 14514 O O . TYR A 1 7 ? -4.573 -13.272 -9.553 1.00 21.43 7 TYR A O 11
ATOM 14532 N N . THR A 1 8 ? -4.119 -14.302 -7.575 1.00 62.44 8 THR A N 11
ATOM 14533 C CA . THR A 1 8 ? -5.370 -15.064 -7.470 1.00 61.22 8 THR A CA 11
ATOM 14534 C C . THR A 1 8 ? -6.592 -14.132 -7.382 1.00 24.01 8 THR A C 11
ATOM 14535 O O . THR A 1 8 ? -6.536 -13.094 -6.710 1.00 53.44 8 THR A O 11
ATOM 14546 N N . ASN A 1 9 ? -7.689 -14.523 -8.066 1.00 43.32 9 ASN A N 11
ATOM 14547 C CA . ASN A 1 9 ? -8.927 -13.721 -8.155 1.00 41.21 9 ASN A CA 11
ATOM 14548 C C . ASN A 1 9 ? -9.571 -13.538 -6.760 1.00 14.42 9 ASN A C 11
ATOM 14549 O O . ASN A 1 9 ? -9.904 -14.515 -6.076 1.00 4.15 9 ASN A O 11
ATOM 14560 N N . LEU A 1 10 ? -9.691 -12.273 -6.344 1.00 14.44 10 LEU A N 11
ATOM 14561 C CA . LEU A 1 10 ? -10.207 -11.873 -5.022 1.00 54.43 10 LEU A CA 11
ATOM 14562 C C . LEU A 1 10 ? -10.686 -10.435 -5.167 1.00 51.14 10 LEU A C 11
ATOM 14563 O O . LEU A 1 10 ? -9.986 -9.617 -5.769 1.00 63.11 10 LEU A O 11
ATOM 14579 N N . LYS A 1 11 ? -11.877 -10.157 -4.637 1.00 51.43 11 LYS A N 11
ATOM 14580 C CA . LYS A 1 11 ? -12.521 -8.836 -4.719 1.00 14.33 11 LYS A CA 11
ATOM 14581 C C . LYS A 1 11 ? -11.652 -7.760 -4.025 1.00 45.21 11 LYS A C 11
ATOM 14582 O O . LYS A 1 11 ? -11.704 -7.596 -2.802 1.00 62.31 11 LYS A O 11
ATOM 14601 N N . CYS A 1 12 ? -10.819 -7.070 -4.834 1.00 14.32 12 CYS A N 11
ATOM 14602 C CA . CYS A 1 12 ? -9.877 -6.046 -4.352 1.00 14.15 12 CYS A CA 11
ATOM 14603 C C . CYS A 1 12 ? -10.650 -4.763 -3.978 1.00 53.04 12 CYS A C 11
ATOM 14604 O O . CYS A 1 12 ? -11.061 -3.991 -4.860 1.00 42.43 12 CYS A O 11
ATOM 14611 N N . ARG A 1 13 ? -10.865 -4.543 -2.661 1.00 71.01 13 ARG A N 11
ATOM 14612 C CA . ARG A 1 13 ? -11.664 -3.401 -2.172 1.00 11.13 13 ARG A CA 11
ATOM 14613 C C . ARG A 1 13 ? -10.773 -2.168 -1.988 1.00 62.24 13 ARG A C 11
ATOM 14614 O O . ARG A 1 13 ? -10.122 -1.989 -0.947 1.00 13.15 13 ARG A O 11
ATOM 14635 N N . CYS A 1 14 ? -10.686 -1.385 -3.065 1.00 75.33 14 CYS A N 11
ATOM 14636 C CA . CYS A 1 14 ? -10.143 -0.030 -3.061 1.00 22.23 14 CYS A CA 11
ATOM 14637 C C . CYS A 1 14 ? -11.086 0.859 -3.891 1.00 2.25 14 CYS A C 11
ATOM 14638 O O . CYS A 1 14 ? -11.031 0.864 -5.120 1.00 2.50 14 CYS A O 11
ATOM 14645 N N . SER A 1 15 ? -12.008 1.550 -3.197 1.00 3.51 15 SER A N 11
ATOM 14646 C CA . SER A 1 15 ? -13.018 2.432 -3.820 1.00 1.44 15 SER A CA 11
ATOM 14647 C C . SER A 1 15 ? -12.439 3.835 -4.121 1.00 35.42 15 SER A C 11
ATOM 14648 O O . SER A 1 15 ? -13.113 4.678 -4.720 1.00 71.50 15 SER A O 11
ATOM 14656 N N . GLY A 1 16 ? -11.186 4.059 -3.699 1.00 10.20 16 GLY A N 11
ATOM 14657 C CA . GLY A 1 16 ? -10.480 5.310 -3.930 1.00 45.10 16 GLY A CA 11
ATOM 14658 C C . GLY A 1 16 ? -9.045 5.226 -3.431 1.00 24.35 16 GLY A C 11
ATOM 14659 O O . GLY A 1 16 ? -8.730 4.357 -2.600 1.00 1.34 16 GLY A O 11
ATOM 14663 N N . VAL A 1 17 ? -8.170 6.124 -3.920 1.00 35.45 17 VAL A N 11
ATOM 14664 C CA . VAL A 1 17 ? -6.766 6.203 -3.478 1.00 41.21 17 VAL A CA 11
ATOM 14665 C C . VAL A 1 17 ? -6.593 7.434 -2.569 1.00 41.24 17 VAL A C 11
ATOM 14666 O O . VAL A 1 17 ? -7.118 8.517 -2.859 1.00 52.41 17 VAL A O 11
ATOM 14679 N N . ILE A 1 18 ? -5.896 7.238 -1.441 1.00 12.04 18 ILE A N 11
ATOM 14680 C CA . ILE A 1 18 ? -5.712 8.252 -0.396 1.00 65.21 18 ILE A CA 11
ATOM 14681 C C . ILE A 1 18 ? -4.243 8.695 -0.448 1.00 4.41 18 ILE A C 11
ATOM 14682 O O . ILE A 1 18 ? -3.343 7.866 -0.295 1.00 73.11 18 ILE A O 11
ATOM 14698 N N . SER A 1 19 ? -4.013 9.993 -0.679 1.00 44.12 19 SER A N 11
ATOM 14699 C CA . SER A 1 19 ? -2.674 10.545 -0.983 1.00 54.03 19 SER A CA 11
ATOM 14700 C C . SER A 1 19 ? -1.844 10.815 0.288 1.00 64.24 19 SER A C 11
ATOM 14701 O O . SER A 1 19 ? -0.713 11.323 0.202 1.00 45.13 19 SER A O 11
ATOM 14709 N N . THR A 1 20 ? -2.408 10.453 1.455 1.00 72.31 20 THR A N 11
ATOM 14710 C CA . THR A 1 20 ? -1.768 10.652 2.756 1.00 61.21 20 THR A CA 11
ATOM 14711 C C . THR A 1 20 ? -0.569 9.701 2.917 1.00 61.24 20 THR A C 11
ATOM 14712 O O . THR A 1 20 ? -0.703 8.488 2.698 1.00 34.13 20 THR A O 11
ATOM 14723 N N . VAL A 1 21 ? 0.599 10.263 3.279 1.00 34.12 21 VAL A N 11
ATOM 14724 C CA . VAL A 1 21 ? 1.804 9.481 3.565 1.00 11.42 21 VAL A CA 11
ATOM 14725 C C . VAL A 1 21 ? 1.603 8.776 4.913 1.00 1.22 21 VAL A C 11
ATOM 14726 O O . VAL A 1 21 ? 1.583 9.429 5.964 1.00 20.13 21 VAL A O 11
ATOM 14739 N N . VAL A 1 22 ? 1.429 7.449 4.865 1.00 72.21 22 VAL A N 11
ATOM 14740 C CA . VAL A 1 22 ? 1.179 6.626 6.054 1.00 71.21 22 VAL A CA 11
ATOM 14741 C C . VAL A 1 22 ? 2.530 6.261 6.699 1.00 53.11 22 VAL A C 11
ATOM 14742 O O . VAL A 1 22 ? 3.516 6.044 5.986 1.00 34.30 22 VAL A O 11
ATOM 14755 N N . GLY A 1 23 ? 2.570 6.244 8.046 1.00 51.32 23 GLY A N 11
ATOM 14756 C CA . GLY A 1 23 ? 3.811 6.051 8.807 1.00 3.43 23 GLY A CA 11
ATOM 14757 C C . GLY A 1 23 ? 4.381 4.637 8.707 1.00 12.45 23 GLY A C 11
ATOM 14758 O O . GLY A 1 23 ? 3.677 3.659 8.975 1.00 53.21 23 GLY A O 11
ATOM 14762 N N . LEU A 1 24 ? 5.683 4.543 8.379 1.00 11.33 24 LEU A N 11
ATOM 14763 C CA . LEU A 1 24 ? 6.391 3.260 8.150 1.00 24.40 24 LEU A CA 11
ATOM 14764 C C . LEU A 1 24 ? 6.393 2.361 9.414 1.00 22.21 24 LEU A C 11
ATOM 14765 O O . LEU A 1 24 ? 6.508 1.132 9.316 1.00 33.41 24 LEU A O 11
ATOM 14781 N N . ASN A 1 25 ? 6.256 2.993 10.590 1.00 61.35 25 ASN A N 11
ATOM 14782 C CA . ASN A 1 25 ? 6.200 2.295 11.891 1.00 54.33 25 ASN A CA 11
ATOM 14783 C C . ASN A 1 25 ? 4.865 1.525 12.052 1.00 30.10 25 ASN A C 11
ATOM 14784 O O . ASN A 1 25 ? 4.842 0.438 12.649 1.00 22.45 25 ASN A O 11
ATOM 14795 N N . ILE A 1 26 ? 3.758 2.088 11.507 1.00 13.03 26 ILE A N 11
ATOM 14796 C CA . ILE A 1 26 ? 2.414 1.462 11.604 1.00 51.45 26 ILE A CA 11
ATOM 14797 C C . ILE A 1 26 ? 2.081 0.625 10.351 1.00 62.44 26 ILE A C 11
ATOM 14798 O O . ILE A 1 26 ? 1.163 -0.190 10.394 1.00 24.13 26 ILE A O 11
ATOM 14814 N N . ILE A 1 27 ? 2.809 0.834 9.238 1.00 35.03 27 ILE A N 11
ATOM 14815 C CA . ILE A 1 27 ? 2.651 0.004 8.021 1.00 74.52 27 ILE A CA 11
ATOM 14816 C C . ILE A 1 27 ? 3.245 -1.390 8.262 1.00 25.45 27 ILE A C 11
ATOM 14817 O O . ILE A 1 27 ? 4.414 -1.512 8.654 1.00 4.22 27 ILE A O 11
ATOM 14833 N N . ASP A 1 28 ? 2.434 -2.437 8.028 1.00 42.05 28 ASP A N 11
ATOM 14834 C CA . ASP A 1 28 ? 2.899 -3.838 8.124 1.00 75.32 28 ASP A CA 11
ATOM 14835 C C . ASP A 1 28 ? 2.773 -4.567 6.780 1.00 24.24 28 ASP A C 11
ATOM 14836 O O . ASP A 1 28 ? 3.695 -5.271 6.364 1.00 20.20 28 ASP A O 11
ATOM 14845 N N . ARG A 1 29 ? 1.623 -4.411 6.098 1.00 42.01 29 ARG A N 11
ATOM 14846 C CA . ARG A 1 29 ? 1.291 -5.227 4.916 1.00 35.34 29 ARG A CA 11
ATOM 14847 C C . ARG A 1 29 ? 0.976 -4.317 3.726 1.00 30.24 29 ARG A C 11
ATOM 14848 O O . ARG A 1 29 ? 0.130 -3.436 3.821 1.00 23.55 29 ARG A O 11
ATOM 14869 N N . ILE A 1 30 ? 1.691 -4.537 2.614 1.00 23.53 30 ILE A N 11
ATOM 14870 C CA . ILE A 1 30 ? 1.525 -3.793 1.356 1.00 13.42 30 ILE A CA 11
ATOM 14871 C C . ILE A 1 30 ? 1.263 -4.803 0.234 1.00 62.52 30 ILE A C 11
ATOM 14872 O O . ILE A 1 30 ? 2.144 -5.587 -0.103 1.00 22.43 30 ILE A O 11
ATOM 14888 N N . GLN A 1 31 ? 0.042 -4.817 -0.310 1.00 63.35 31 GLN A N 11
ATOM 14889 C CA . GLN A 1 31 ? -0.322 -5.693 -1.424 1.00 1.24 31 GLN A CA 11
ATOM 14890 C C . GLN A 1 31 ? -0.393 -4.897 -2.716 1.00 31.35 31 GLN A C 11
ATOM 14891 O O . GLN A 1 31 ? -1.115 -3.908 -2.794 1.00 60.40 31 GLN A O 11
ATOM 14905 N N . VAL A 1 32 ? 0.361 -5.330 -3.724 1.00 72.20 32 VAL A N 11
ATOM 14906 C CA . VAL A 1 32 ? 0.259 -4.776 -5.075 1.00 63.21 32 VAL A CA 11
ATOM 14907 C C . VAL A 1 32 ? -0.875 -5.508 -5.803 1.00 73.12 32 VAL A C 11
ATOM 14908 O O . VAL A 1 32 ? -0.887 -6.742 -5.881 1.00 54.40 32 VAL A O 11
ATOM 14921 N N . THR A 1 33 ? -1.888 -4.738 -6.224 1.00 61.14 33 THR A N 11
ATOM 14922 C CA . THR A 1 33 ? -3.074 -5.253 -6.917 1.00 44.23 33 THR A CA 11
ATOM 14923 C C . THR A 1 33 ? -3.029 -4.844 -8.416 1.00 5.33 33 THR A C 11
ATOM 14924 O O . THR A 1 33 ? -3.446 -3.730 -8.763 1.00 10.20 33 THR A O 11
ATOM 14935 N N . PRO A 1 34 ? -2.440 -5.710 -9.322 1.00 15.43 34 PRO A N 11
ATOM 14936 C CA . PRO A 1 34 ? -2.375 -5.437 -10.782 1.00 23.22 34 PRO A CA 11
ATOM 14937 C C . PRO A 1 34 ? -3.755 -5.596 -11.466 1.00 72.34 34 PRO A C 11
ATOM 14938 O O . PRO A 1 34 ? -4.662 -6.213 -10.888 1.00 43.31 34 PRO A O 11
ATOM 14949 N N . PRO A 1 35 ? -3.945 -5.037 -12.709 1.00 14.12 35 PRO A N 11
ATOM 14950 C CA . PRO A 1 35 ? -5.215 -5.183 -13.456 1.00 65.24 35 PRO A CA 11
ATOM 14951 C C . PRO A 1 35 ? -5.337 -6.581 -14.127 1.00 20.03 35 PRO A C 11
ATOM 14952 O O . PRO A 1 35 ? -4.564 -7.500 -13.814 1.00 14.15 35 PRO A O 11
ATOM 14963 N N . GLY A 1 36 ? -6.318 -6.743 -15.034 1.00 31.25 36 GLY A N 11
ATOM 14964 C CA . GLY A 1 36 ? -6.534 -8.015 -15.727 1.00 64.31 36 GLY A CA 11
ATOM 14965 C C . GLY A 1 36 ? -7.414 -8.961 -14.914 1.00 23.00 36 GLY A C 11
ATOM 14966 O O . GLY A 1 36 ? -8.504 -8.574 -14.484 1.00 11.25 36 GLY A O 11
ATOM 14970 N N . ASN A 1 37 ? -6.927 -10.193 -14.682 1.00 33.21 37 ASN A N 11
ATOM 14971 C CA . ASN A 1 37 ? -7.639 -11.223 -13.885 1.00 24.53 37 ASN A CA 11
ATOM 14972 C C . ASN A 1 37 ? -7.434 -11.000 -12.370 1.00 24.03 37 ASN A C 11
ATOM 14973 O O . ASN A 1 37 ? -8.123 -11.622 -11.551 1.00 42.34 37 ASN A O 11
ATOM 14984 N N . GLY A 1 38 ? -6.482 -10.109 -12.022 1.00 44.12 38 GLY A N 11
ATOM 14985 C CA . GLY A 1 38 ? -6.161 -9.788 -10.635 1.00 63.52 38 GLY A CA 11
ATOM 14986 C C . GLY A 1 38 ? -7.218 -8.908 -9.982 1.00 21.54 38 GLY A C 11
ATOM 14987 O O . GLY A 1 38 ? -8.067 -9.400 -9.221 1.00 60.04 38 GLY A O 11
ATOM 14991 N N . CYS A 1 39 ? -7.153 -7.595 -10.261 1.00 13.11 39 CYS A N 11
ATOM 14992 C CA . CYS A 1 39 ? -8.079 -6.582 -9.707 1.00 1.42 39 CYS A CA 11
ATOM 14993 C C . CYS A 1 39 ? -8.681 -5.703 -10.847 1.00 65.04 39 CYS A C 11
ATOM 14994 O O . CYS A 1 39 ? -8.134 -5.709 -11.952 1.00 4.00 39 CYS A O 11
ATOM 15001 N N . PRO A 1 40 ? -9.825 -4.946 -10.626 1.00 23.30 40 PRO A N 11
ATOM 15002 C CA . PRO A 1 40 ? -10.411 -4.047 -11.670 1.00 14.34 40 PRO A CA 11
ATOM 15003 C C . PRO A 1 40 ? -9.439 -2.945 -12.165 1.00 63.10 40 PRO A C 11
ATOM 15004 O O . PRO A 1 40 ? -9.432 -2.590 -13.352 1.00 45.44 40 PRO A O 11
ATOM 15015 N N . LYS A 1 41 ? -8.632 -2.415 -11.230 1.00 52.54 41 LYS A N 11
ATOM 15016 C CA . LYS A 1 41 ? -7.692 -1.304 -11.491 1.00 24.31 41 LYS A CA 11
ATOM 15017 C C . LYS A 1 41 ? -6.285 -1.674 -11.006 1.00 21.45 41 LYS A C 11
ATOM 15018 O O . LYS A 1 41 ? -6.111 -2.659 -10.278 1.00 12.34 41 LYS A O 11
ATOM 15037 N N . THR A 1 42 ? -5.286 -0.875 -11.431 1.00 22.52 42 THR A N 11
ATOM 15038 C CA . THR A 1 42 ? -3.912 -0.965 -10.897 1.00 75.21 42 THR A CA 11
ATOM 15039 C C . THR A 1 42 ? -3.814 -0.047 -9.659 1.00 23.11 42 THR A C 11
ATOM 15040 O O . THR A 1 42 ? -3.847 1.181 -9.793 1.00 24.34 42 THR A O 11
ATOM 15051 N N . GLU A 1 43 ? -3.671 -0.651 -8.472 1.00 74.11 43 GLU A N 11
ATOM 15052 C CA . GLU A 1 43 ? -3.667 0.054 -7.167 1.00 61.35 43 GLU A CA 11
ATOM 15053 C C . GLU A 1 43 ? -2.730 -0.708 -6.212 1.00 33.31 43 GLU A C 11
ATOM 15054 O O . GLU A 1 43 ? -2.192 -1.765 -6.576 1.00 35.22 43 GLU A O 11
ATOM 15066 N N . VAL A 1 44 ? -2.473 -0.135 -5.023 1.00 32.21 44 VAL A N 11
ATOM 15067 C CA . VAL A 1 44 ? -1.713 -0.789 -3.944 1.00 2.23 44 VAL A CA 11
ATOM 15068 C C . VAL A 1 44 ? -2.495 -0.653 -2.621 1.00 2.04 44 VAL A C 11
ATOM 15069 O O . VAL A 1 44 ? -2.843 0.452 -2.221 1.00 25.14 44 VAL A O 11
ATOM 15082 N N . VAL A 1 45 ? -2.774 -1.787 -1.963 1.00 61.15 45 VAL A N 11
ATOM 15083 C CA . VAL A 1 45 ? -3.473 -1.832 -0.664 1.00 63.01 45 VAL A CA 11
ATOM 15084 C C . VAL A 1 45 ? -2.425 -1.821 0.472 1.00 22.22 45 VAL A C 11
ATOM 15085 O O . VAL A 1 45 ? -1.353 -2.402 0.325 1.00 40.13 45 VAL A O 11
ATOM 15098 N N . ILE A 1 46 ? -2.732 -1.136 1.588 1.00 43.44 46 ILE A N 11
ATOM 15099 C CA . ILE A 1 46 ? -1.863 -1.063 2.781 1.00 1.34 46 ILE A CA 11
ATOM 15100 C C . ILE A 1 46 ? -2.708 -1.385 4.021 1.00 61.12 46 ILE A C 11
ATOM 15101 O O . ILE A 1 46 ? -3.662 -0.666 4.322 1.00 73.15 46 ILE A O 11
ATOM 15117 N N . TRP A 1 47 ? -2.386 -2.481 4.718 1.00 23.34 47 TRP A N 11
ATOM 15118 C CA . TRP A 1 47 ? -2.920 -2.748 6.058 1.00 24.53 47 TRP A CA 11
ATOM 15119 C C . TRP A 1 47 ? -1.933 -2.217 7.099 1.00 32.43 47 TRP A C 11
ATOM 15120 O O . TRP A 1 47 ? -0.732 -2.561 7.068 1.00 52.25 47 TRP A O 11
ATOM 15141 N N . THR A 1 48 ? -2.442 -1.349 7.984 1.00 14.11 48 THR A N 11
ATOM 15142 C CA . THR A 1 48 ? -1.700 -0.871 9.156 1.00 61.44 48 THR A CA 11
ATOM 15143 C C . THR A 1 48 ? -1.773 -1.922 10.292 1.00 4.20 48 THR A C 11
ATOM 15144 O O . THR A 1 48 ? -2.502 -2.917 10.183 1.00 62.01 48 THR A O 11
ATOM 15155 N N . LYS A 1 49 ? -1.022 -1.687 11.383 1.00 72.14 49 LYS A N 11
ATOM 15156 C CA . LYS A 1 49 ? -1.002 -2.571 12.579 1.00 34.22 49 LYS A CA 11
ATOM 15157 C C . LYS A 1 49 ? -2.311 -2.431 13.389 1.00 72.43 49 LYS A C 11
ATOM 15158 O O . LYS A 1 49 ? -2.641 -3.291 14.211 1.00 64.23 49 LYS A O 11
ATOM 15177 N N . MET A 1 50 ? -3.037 -1.325 13.127 1.00 70.34 50 MET A N 11
ATOM 15178 C CA . MET A 1 50 ? -4.388 -1.068 13.669 1.00 61.33 50 MET A CA 11
ATOM 15179 C C . MET A 1 50 ? -5.463 -1.763 12.804 1.00 23.14 50 MET A C 11
ATOM 15180 O O . MET A 1 50 ? -6.658 -1.648 13.096 1.00 51.34 50 MET A O 11
ATOM 15194 N N . LYS A 1 51 ? -4.998 -2.466 11.732 1.00 72.02 51 LYS A N 11
ATOM 15195 C CA . LYS A 1 51 ? -5.810 -3.341 10.840 1.00 75.14 51 LYS A CA 11
ATOM 15196 C C . LYS A 1 51 ? -6.668 -2.542 9.832 1.00 0.22 51 LYS A C 11
ATOM 15197 O O . LYS A 1 51 ? -7.531 -3.122 9.146 1.00 34.35 51 LYS A O 11
ATOM 15216 N N . LYS A 1 52 ? -6.406 -1.223 9.716 1.00 41.25 52 LYS A N 11
ATOM 15217 C CA . LYS A 1 52 ? -7.131 -0.344 8.776 1.00 54.14 52 LYS A CA 11
ATOM 15218 C C . LYS A 1 52 ? -6.619 -0.522 7.336 1.00 5.02 52 LYS A C 11
ATOM 15219 O O . LYS A 1 52 ? -5.398 -0.577 7.099 1.00 22.11 52 LYS A O 11
ATOM 15238 N N . VAL A 1 53 ? -7.595 -0.624 6.407 1.00 54.30 53 VAL A N 11
ATOM 15239 C CA . VAL A 1 53 ? -7.365 -0.827 4.974 1.00 50.11 53 VAL A CA 11
ATOM 15240 C C . VAL A 1 53 ? -7.289 0.554 4.287 1.00 60.24 53 VAL A C 11
ATOM 15241 O O . VAL A 1 53 ? -8.312 1.228 4.109 1.00 45.05 53 VAL A O 11
ATOM 15254 N N . ILE A 1 54 ? -6.065 0.981 3.952 1.00 30.33 54 ILE A N 11
ATOM 15255 C CA . ILE A 1 54 ? -5.791 2.248 3.254 1.00 11.05 54 ILE A CA 11
ATOM 15256 C C . ILE A 1 54 ? -5.260 1.904 1.860 1.00 15.54 54 ILE A C 11
ATOM 15257 O O . ILE A 1 54 ? -4.245 1.227 1.746 1.00 74.44 54 ILE A O 11
ATOM 15273 N N . CYS A 1 55 ? -5.934 2.373 0.805 1.00 50.25 55 CYS A N 11
ATOM 15274 C CA . CYS A 1 55 ? -5.530 2.107 -0.580 1.00 43.14 55 CYS A CA 11
ATOM 15275 C C . CYS A 1 55 ? -4.903 3.369 -1.157 1.00 12.01 55 CYS A C 11
ATOM 15276 O O . CYS A 1 55 ? -5.374 4.481 -0.902 1.00 21.42 55 CYS A O 11
ATOM 15283 N N . VAL A 1 56 ? -3.812 3.170 -1.903 1.00 55.25 56 VAL A N 11
ATOM 15284 C CA . VAL A 1 56 ? -2.973 4.230 -2.482 1.00 54.11 56 VAL A CA 11
ATOM 15285 C C . VAL A 1 56 ? -2.653 3.879 -3.947 1.00 52.02 56 VAL A C 11
ATOM 15286 O O . VAL A 1 56 ? -2.869 2.740 -4.384 1.00 72.11 56 VAL A O 11
ATOM 15299 N N . ASN A 1 57 ? -2.157 4.861 -4.710 1.00 51.24 57 ASN A N 11
ATOM 15300 C CA . ASN A 1 57 ? -1.707 4.639 -6.102 1.00 61.10 57 ASN A CA 11
ATOM 15301 C C . ASN A 1 57 ? -0.262 4.076 -6.108 1.00 73.23 57 ASN A C 11
ATOM 15302 O O . ASN A 1 57 ? 0.525 4.424 -5.220 1.00 34.12 57 ASN A O 11
ATOM 15313 N N . PRO A 1 58 ? 0.119 3.192 -7.100 1.00 41.32 58 PRO A N 11
ATOM 15314 C CA . PRO A 1 58 ? 1.511 2.666 -7.220 1.00 32.13 58 PRO A CA 11
ATOM 15315 C C . PRO A 1 58 ? 2.531 3.776 -7.545 1.00 73.22 58 PRO A C 11
ATOM 15316 O O . PRO A 1 58 ? 3.733 3.618 -7.315 1.00 12.43 58 PRO A O 11
ATOM 15327 N N . ARG A 1 59 ? 2.017 4.911 -8.059 1.00 51.23 59 ARG A N 11
ATOM 15328 C CA . ARG A 1 59 ? 2.835 6.061 -8.470 1.00 4.12 59 ARG A CA 11
ATOM 15329 C C . ARG A 1 59 ? 3.029 7.069 -7.313 1.00 33.12 59 ARG A C 11
ATOM 15330 O O . ARG A 1 59 ? 3.449 8.204 -7.551 1.00 52.35 59 ARG A O 11
ATOM 15351 N N . ALA A 1 60 ? 2.717 6.659 -6.064 1.00 14.04 60 ALA A N 11
ATOM 15352 C CA . ALA A 1 60 ? 3.037 7.462 -4.869 1.00 62.44 60 ALA A CA 11
ATOM 15353 C C . ALA A 1 60 ? 4.566 7.431 -4.636 1.00 63.24 60 ALA A C 11
ATOM 15354 O O . ALA A 1 60 ? 5.151 6.357 -4.472 1.00 53.30 60 ALA A O 11
ATOM 15361 N N . LYS A 1 61 ? 5.189 8.625 -4.667 1.00 0.22 61 LYS A N 11
ATOM 15362 C CA . LYS A 1 61 ? 6.659 8.797 -4.614 1.00 32.25 61 LYS A CA 11
ATOM 15363 C C . LYS A 1 61 ? 7.286 8.198 -3.331 1.00 42.41 61 LYS A C 11
ATOM 15364 O O . LYS A 1 61 ? 8.317 7.516 -3.389 1.00 13.24 61 LYS A O 11
ATOM 15383 N N . TRP A 1 62 ? 6.647 8.467 -2.180 1.00 64.30 62 TRP A N 11
ATOM 15384 C CA . TRP A 1 62 ? 7.095 7.966 -0.863 1.00 52.15 62 TRP A CA 11
ATOM 15385 C C . TRP A 1 62 ? 7.021 6.431 -0.825 1.00 60.23 62 TRP A C 11
ATOM 15386 O O . TRP A 1 62 ? 7.956 5.769 -0.366 1.00 14.34 62 TRP A O 11
ATOM 15407 N N . LEU A 1 63 ? 5.912 5.907 -1.377 1.00 53.51 63 LEU A N 11
ATOM 15408 C CA . LEU A 1 63 ? 5.618 4.469 -1.454 1.00 65.04 63 LEU A CA 11
ATOM 15409 C C . LEU A 1 63 ? 6.709 3.718 -2.221 1.00 32.24 63 LEU A C 11
ATOM 15410 O O . LEU A 1 63 ? 7.006 2.570 -1.905 1.00 70.00 63 LEU A O 11
ATOM 15426 N N . GLN A 1 64 ? 7.282 4.381 -3.239 1.00 74.53 64 GLN A N 11
ATOM 15427 C CA . GLN A 1 64 ? 8.377 3.821 -4.043 1.00 63.10 64 GLN A CA 11
ATOM 15428 C C . GLN A 1 64 ? 9.566 3.395 -3.160 1.00 21.40 64 GLN A C 11
ATOM 15429 O O . GLN A 1 64 ? 10.065 2.280 -3.297 1.00 61.20 64 GLN A O 11
ATOM 15443 N N . ARG A 1 65 ? 9.962 4.271 -2.214 1.00 24.05 65 ARG A N 11
ATOM 15444 C CA . ARG A 1 65 ? 11.059 3.980 -1.258 1.00 52.35 65 ARG A CA 11
ATOM 15445 C C . ARG A 1 65 ? 10.741 2.726 -0.415 1.00 23.00 65 ARG A C 11
ATOM 15446 O O . ARG A 1 65 ? 11.648 1.997 -0.021 1.00 20.42 65 ARG A O 11
ATOM 15467 N N . LEU A 1 66 ? 9.438 2.487 -0.177 1.00 50.21 66 LEU A N 11
ATOM 15468 C CA . LEU A 1 66 ? 8.941 1.326 0.599 1.00 64.23 66 LEU A CA 11
ATOM 15469 C C . LEU A 1 66 ? 8.947 0.047 -0.268 1.00 54.00 66 LEU A C 11
ATOM 15470 O O . LEU A 1 66 ? 9.311 -1.036 0.210 1.00 55.20 66 LEU A O 11
ATOM 15486 N N . LEU A 1 67 ? 8.567 0.203 -1.551 1.00 21.31 67 LEU A N 11
ATOM 15487 C CA . LEU A 1 67 ? 8.545 -0.896 -2.548 1.00 73.31 67 LEU A CA 11
ATOM 15488 C C . LEU A 1 67 ? 9.978 -1.371 -2.852 1.00 4.43 67 LEU A C 11
ATOM 15489 O O . LEU A 1 67 ? 10.184 -2.505 -3.284 1.00 3.44 67 LEU A O 11
ATOM 15505 N N . ARG A 1 68 ? 10.958 -0.467 -2.668 1.00 65.25 68 ARG A N 11
ATOM 15506 C CA . ARG A 1 68 ? 12.393 -0.803 -2.786 1.00 2.01 68 ARG A CA 11
ATOM 15507 C C . ARG A 1 68 ? 12.981 -1.242 -1.416 1.00 42.12 68 ARG A C 11
ATOM 15508 O O . ARG A 1 68 ? 13.937 -2.019 -1.377 1.00 43.21 68 ARG A O 11
ATOM 15529 N N . HIS A 1 69 ? 12.402 -0.735 -0.295 1.00 73.23 69 HIS A N 11
ATOM 15530 C CA . HIS A 1 69 ? 12.850 -1.082 1.089 1.00 65.35 69 HIS A CA 11
ATOM 15531 C C . HIS A 1 69 ? 12.669 -2.590 1.364 1.00 31.32 69 HIS A C 11
ATOM 15532 O O . HIS A 1 69 ? 13.474 -3.199 2.087 1.00 42.13 69 HIS A O 11
ATOM 15547 N N . VAL A 1 70 ? 11.604 -3.176 0.779 1.00 41.54 70 VAL A N 11
ATOM 15548 C CA . VAL A 1 70 ? 11.299 -4.618 0.926 1.00 24.24 70 VAL A CA 11
ATOM 15549 C C . VAL A 1 70 ? 12.345 -5.506 0.208 1.00 71.52 70 VAL A C 11
ATOM 15550 O O . VAL A 1 70 ? 12.441 -6.700 0.505 1.00 30.43 70 VAL A O 11
ATOM 15563 N N . GLN A 1 71 ? 13.161 -4.907 -0.699 1.00 71.22 71 GLN A N 11
ATOM 15564 C CA . GLN A 1 71 ? 14.327 -5.584 -1.339 1.00 33.23 71 GLN A CA 11
ATOM 15565 C C . GLN A 1 71 ? 15.571 -5.573 -0.399 1.00 74.02 71 GLN A C 11
ATOM 15566 O O . GLN A 1 71 ? 16.704 -5.380 -0.861 1.00 22.31 71 GLN A O 11
ATOM 15580 N N . SER A 1 72 ? 15.335 -5.834 0.909 1.00 40.33 72 SER A N 11
ATOM 15581 C CA . SER A 1 72 ? 16.373 -5.910 1.958 1.00 33.52 72 SER A CA 11
ATOM 15582 C C . SER A 1 72 ? 17.270 -4.648 1.959 1.00 20.20 72 SER A C 11
ATOM 15583 O O . SER A 1 72 ? 18.469 -4.707 1.632 1.00 10.20 72 SER A O 11
ATOM 15591 N N . LYS A 1 73 ? 16.641 -3.497 2.278 1.00 71.52 73 LYS A N 11
ATOM 15592 C CA . LYS A 1 73 ? 17.331 -2.197 2.376 1.00 51.23 73 LYS A CA 11
ATOM 15593 C C . LYS A 1 73 ? 18.308 -2.202 3.568 1.00 73.51 73 LYS A C 11
ATOM 15594 O O . LYS A 1 73 ? 17.953 -2.639 4.666 1.00 32.01 73 LYS A O 11
ATOM 15613 N N . SER A 1 74 ? 19.524 -1.706 3.327 1.00 62.45 74 SER A N 11
ATOM 15614 C CA . SER A 1 74 ? 20.641 -1.780 4.285 1.00 14.45 74 SER A CA 11
ATOM 15615 C C . SER A 1 74 ? 20.502 -0.775 5.464 1.00 74.43 74 SER A C 11
ATOM 15616 O O . SER A 1 74 ? 19.655 0.136 5.432 1.00 13.42 74 SER A O 11
ATOM 15624 N N . LEU A 1 75 ? 21.353 -0.964 6.497 1.00 34.15 75 LEU A N 11
ATOM 15625 C CA . LEU A 1 75 ? 21.349 -0.161 7.739 1.00 31.15 75 LEU A CA 11
ATOM 15626 C C . LEU A 1 75 ? 22.714 0.522 7.970 1.00 34.10 75 LEU A C 11
ATOM 15627 O O . LEU A 1 75 ? 23.686 0.247 7.255 1.00 4.35 75 LEU A O 11
ATOM 15643 N N . SER A 1 76 ? 22.775 1.415 8.974 1.00 0.34 76 SER A N 11
ATOM 15644 C CA . SER A 1 76 ? 24.006 2.141 9.352 1.00 51.12 76 SER A CA 11
ATOM 15645 C C . SER A 1 76 ? 24.465 1.707 10.766 1.00 74.33 76 SER A C 11
ATOM 15646 O O . SER A 1 76 ? 23.888 0.788 11.371 1.00 53.12 76 SER A O 11
ATOM 15654 N N . SER A 1 77 ? 25.529 2.348 11.270 1.00 55.20 77 SER A N 11
ATOM 15655 C CA . SER A 1 77 ? 26.038 2.163 12.638 1.00 51.21 77 SER A CA 11
ATOM 15656 C C . SER A 1 77 ? 26.249 3.545 13.283 1.00 21.01 77 SER A C 11
ATOM 15657 O O . SER A 1 77 ? 26.644 4.494 12.598 1.00 54.21 77 SER A O 11
ATOM 15665 N N . THR A 1 78 ? 25.962 3.661 14.583 1.00 14.11 78 THR A N 11
ATOM 15666 C CA . THR A 1 78 ? 26.203 4.880 15.356 1.00 62.53 78 THR A CA 11
ATOM 15667 C C . THR A 1 78 ? 27.349 4.621 16.371 1.00 55.23 78 THR A C 11
ATOM 15668 O O . THR A 1 78 ? 27.402 3.530 16.962 1.00 34.41 78 THR A O 11
ATOM 15679 N N . PRO A 1 79 ? 28.325 5.573 16.543 1.00 14.40 79 PRO A N 11
ATOM 15680 C CA . PRO A 1 79 ? 29.301 5.521 17.665 1.00 24.44 79 PRO A CA 11
ATOM 15681 C C . PRO A 1 79 ? 28.644 5.673 19.059 1.00 43.53 79 PRO A C 11
ATOM 15682 O O . PRO A 1 79 ? 27.434 5.920 19.177 1.00 74.12 79 PRO A O 11
ATOM 15693 N N . GLN A 1 80 ? 29.472 5.534 20.106 1.00 45.15 80 GLN A N 11
ATOM 15694 C CA . GLN A 1 80 ? 29.044 5.686 21.509 1.00 44.42 80 GLN A CA 11
ATOM 15695 C C . GLN A 1 80 ? 28.952 7.181 21.904 1.00 21.34 80 GLN A C 11
ATOM 15696 O O . GLN A 1 80 ? 29.614 8.036 21.305 1.00 4.44 80 GLN A O 11
ATOM 15710 N N . ALA A 1 81 ? 28.115 7.460 22.918 1.00 61.34 81 ALA A N 11
ATOM 15711 C CA . ALA A 1 81 ? 27.884 8.815 23.470 1.00 62.33 81 ALA A CA 11
ATOM 15712 C C . ALA A 1 81 ? 29.121 9.302 24.274 1.00 52.23 81 ALA A C 11
ATOM 15713 O O . ALA A 1 81 ? 29.827 8.466 24.853 1.00 11.42 81 ALA A O 11
ATOM 15720 N N . PRO A 1 82 ? 29.417 10.654 24.331 1.00 25.13 82 PRO A N 11
ATOM 15721 C CA . PRO A 1 82 ? 30.572 11.170 25.107 1.00 10.14 82 PRO A CA 11
ATOM 15722 C C . PRO A 1 82 ? 30.331 11.054 26.630 1.00 61.30 82 PRO A C 11
ATOM 15723 O O . PRO A 1 82 ? 29.179 11.014 27.077 1.00 43.23 82 PRO A O 11
ATOM 15734 N N . VAL A 1 83 ? 31.428 10.968 27.398 1.00 51.43 83 VAL A N 11
ATOM 15735 C CA . VAL A 1 83 ? 31.384 10.833 28.877 1.00 63.44 83 VAL A CA 11
ATOM 15736 C C . VAL A 1 83 ? 30.589 11.985 29.545 1.00 35.23 83 VAL A C 11
ATOM 15737 O O . VAL A 1 83 ? 30.809 13.161 29.247 1.00 72.22 83 VAL A O 11
ATOM 15750 N N . SER A 1 84 ? 29.622 11.623 30.403 1.00 20.04 84 SER A N 11
ATOM 15751 C CA . SER A 1 84 ? 28.887 12.586 31.240 1.00 13.13 84 SER A CA 11
ATOM 15752 C C . SER A 1 84 ? 29.690 12.854 32.530 1.00 43.05 84 SER A C 11
ATOM 15753 O O . SER A 1 84 ? 30.509 12.019 32.942 1.00 12.14 84 SER A O 11
ATOM 15761 N N . LYS A 1 85 ? 29.477 14.021 33.154 1.00 74.13 85 LYS A N 11
ATOM 15762 C CA . LYS A 1 85 ? 30.195 14.404 34.391 1.00 61.33 85 LYS A CA 11
ATOM 15763 C C . LYS A 1 85 ? 29.293 14.219 35.621 1.00 53.14 85 LYS A C 11
ATOM 15764 O O . LYS A 1 85 ? 28.092 14.513 35.572 1.00 35.52 85 LYS A O 11
ATOM 15783 N N . ARG A 1 86 ? 29.893 13.718 36.712 1.00 50.02 86 ARG A N 11
ATOM 15784 C CA . ARG A 1 86 ? 29.246 13.570 38.022 1.00 65.51 86 ARG A CA 11
ATOM 15785 C C . ARG A 1 86 ? 29.907 14.537 39.019 1.00 42.41 86 ARG A C 11
ATOM 15786 O O . ARG A 1 86 ? 31.132 14.702 39.001 1.00 53.14 86 ARG A O 11
ATOM 15807 N N . ARG A 1 87 ? 29.089 15.189 39.857 1.00 62.32 87 ARG A N 11
ATOM 15808 C CA . ARG A 1 87 ? 29.564 16.045 40.956 1.00 51.42 87 ARG A CA 11
ATOM 15809 C C . ARG A 1 87 ? 30.072 15.163 42.113 1.00 71.35 87 ARG A C 11
ATOM 15810 O O . ARG A 1 87 ? 29.273 14.537 42.822 1.00 41.23 87 ARG A O 11
ATOM 15831 N N . ALA A 1 88 ? 31.404 15.060 42.254 1.00 53.15 88 ALA A N 11
ATOM 15832 C CA . ALA A 1 88 ? 32.029 14.357 43.386 1.00 45.14 88 ALA A CA 11
ATOM 15833 C C . ALA A 1 88 ? 32.168 15.319 44.574 1.00 61.14 88 ALA A C 11
ATOM 15834 O O . ALA A 1 88 ? 33.195 15.990 44.738 1.00 5.30 88 ALA A O 11
ATOM 15841 N N . ALA A 1 89 ? 31.092 15.426 45.363 1.00 11.55 89 ALA A N 11
ATOM 15842 C CA . ALA A 1 89 ? 31.068 16.256 46.572 1.00 52.21 89 ALA A CA 11
ATOM 15843 C C . ALA A 1 89 ? 30.986 15.335 47.810 1.00 54.02 89 ALA A C 11
ATOM 15844 O O . ALA A 1 89 ? 29.865 14.997 48.258 1.00 34.14 89 ALA A O 11
ATOM 15852 N N . MET A 1 1 ? 7.689 -4.409 6.871 1.00 24.22 1 MET A N 12
ATOM 15853 C CA . MET A 1 1 ? 6.516 -4.347 5.974 1.00 43.13 1 MET A CA 12
ATOM 15854 C C . MET A 1 1 ? 6.498 -5.605 5.097 1.00 51.43 1 MET A C 12
ATOM 15855 O O . MET A 1 1 ? 7.374 -5.766 4.238 1.00 31.44 1 MET A O 12
ATOM 15871 N N . ILE A 1 2 ? 5.528 -6.507 5.340 1.00 25.42 2 ILE A N 12
ATOM 15872 C CA . ILE A 1 2 ? 5.401 -7.763 4.577 1.00 73.20 2 ILE A CA 12
ATOM 15873 C C . ILE A 1 2 ? 4.791 -7.478 3.194 1.00 73.24 2 ILE A C 12
ATOM 15874 O O . ILE A 1 2 ? 3.607 -7.122 3.097 1.00 11.22 2 ILE A O 12
ATOM 15890 N N . LEU A 1 3 ? 5.605 -7.609 2.141 1.00 54.01 3 LEU A N 12
ATOM 15891 C CA . LEU A 1 3 ? 5.163 -7.372 0.760 1.00 40.55 3 LEU A CA 12
ATOM 15892 C C . LEU A 1 3 ? 4.456 -8.625 0.204 1.00 4.21 3 LEU A C 12
ATOM 15893 O O . LEU A 1 3 ? 5.105 -9.650 -0.041 1.00 24.32 3 LEU A O 12
ATOM 15909 N N . GLU A 1 4 ? 3.123 -8.552 0.046 1.00 1.23 4 GLU A N 12
ATOM 15910 C CA . GLU A 1 4 ? 2.332 -9.618 -0.585 1.00 34.31 4 GLU A CA 12
ATOM 15911 C C . GLU A 1 4 ? 2.223 -9.353 -2.094 1.00 4.25 4 GLU A C 12
ATOM 15912 O O . GLU A 1 4 ? 1.706 -8.301 -2.513 1.00 0.31 4 GLU A O 12
ATOM 15924 N N . ALA A 1 5 ? 2.752 -10.293 -2.901 1.00 5.32 5 ALA A N 12
ATOM 15925 C CA . ALA A 1 5 ? 2.637 -10.250 -4.365 1.00 71.24 5 ALA A CA 12
ATOM 15926 C C . ALA A 1 5 ? 1.282 -10.863 -4.753 1.00 53.34 5 ALA A C 12
ATOM 15927 O O . ALA A 1 5 ? 1.090 -12.085 -4.664 1.00 25.13 5 ALA A O 12
ATOM 15934 N N . HIS A 1 6 ? 0.348 -10.007 -5.161 1.00 32.03 6 HIS A N 12
ATOM 15935 C CA . HIS A 1 6 ? -1.047 -10.381 -5.427 1.00 32.32 6 HIS A CA 12
ATOM 15936 C C . HIS A 1 6 ? -1.421 -9.971 -6.857 1.00 40.13 6 HIS A C 12
ATOM 15937 O O . HIS A 1 6 ? -1.053 -8.894 -7.313 1.00 25.22 6 HIS A O 12
ATOM 15952 N N . TYR A 1 7 ? -2.119 -10.867 -7.557 1.00 70.43 7 TYR A N 12
ATOM 15953 C CA . TYR A 1 7 ? -2.715 -10.612 -8.872 1.00 23.00 7 TYR A CA 12
ATOM 15954 C C . TYR A 1 7 ? -4.206 -10.323 -8.676 1.00 23.30 7 TYR A C 12
ATOM 15955 O O . TYR A 1 7 ? -4.724 -10.509 -7.563 1.00 32.21 7 TYR A O 12
ATOM 15973 N N . THR A 1 8 ? -4.870 -9.848 -9.744 1.00 12.33 8 THR A N 12
ATOM 15974 C CA . THR A 1 8 ? -6.284 -9.443 -9.716 1.00 22.30 8 THR A CA 12
ATOM 15975 C C . THR A 1 8 ? -7.200 -10.503 -9.068 1.00 11.04 8 THR A C 12
ATOM 15976 O O . THR A 1 8 ? -7.350 -11.614 -9.582 1.00 60.43 8 THR A O 12
ATOM 15987 N N . ASN A 1 9 ? -7.747 -10.150 -7.893 1.00 11.00 9 ASN A N 12
ATOM 15988 C CA . ASN A 1 9 ? -8.858 -10.886 -7.247 1.00 24.40 9 ASN A CA 12
ATOM 15989 C C . ASN A 1 9 ? -10.144 -10.671 -8.073 1.00 32.31 9 ASN A C 12
ATOM 15990 O O . ASN A 1 9 ? -10.143 -9.830 -8.982 1.00 22.51 9 ASN A O 12
ATOM 16001 N N . LEU A 1 10 ? -11.213 -11.444 -7.763 1.00 44.33 10 LEU A N 12
ATOM 16002 C CA . LEU A 1 10 ? -12.562 -11.288 -8.372 1.00 65.14 10 LEU A CA 12
ATOM 16003 C C . LEU A 1 10 ? -12.961 -9.793 -8.401 1.00 33.31 10 LEU A C 12
ATOM 16004 O O . LEU A 1 10 ? -13.467 -9.300 -9.413 1.00 24.31 10 LEU A O 12
ATOM 16020 N N . LYS A 1 11 ? -12.689 -9.092 -7.282 1.00 10.50 11 LYS A N 12
ATOM 16021 C CA . LYS A 1 11 ? -12.873 -7.645 -7.156 1.00 72.21 11 LYS A CA 12
ATOM 16022 C C . LYS A 1 11 ? -12.185 -7.148 -5.862 1.00 74.25 11 LYS A C 12
ATOM 16023 O O . LYS A 1 11 ? -12.637 -7.441 -4.747 1.00 62.44 11 LYS A O 12
ATOM 16042 N N . CYS A 1 12 ? -11.051 -6.438 -6.025 1.00 14.21 12 CYS A N 12
ATOM 16043 C CA . CYS A 1 12 ? -10.296 -5.860 -4.902 1.00 4.42 12 CYS A CA 12
ATOM 16044 C C . CYS A 1 12 ? -11.049 -4.636 -4.335 1.00 24.53 12 CYS A C 12
ATOM 16045 O O . CYS A 1 12 ? -11.256 -3.648 -5.056 1.00 52.51 12 CYS A O 12
ATOM 16052 N N . ARG A 1 13 ? -11.495 -4.736 -3.067 1.00 12.31 13 ARG A N 12
ATOM 16053 C CA . ARG A 1 13 ? -12.236 -3.661 -2.383 1.00 44.44 13 ARG A CA 12
ATOM 16054 C C . ARG A 1 13 ? -11.314 -2.480 -2.011 1.00 12.11 13 ARG A C 12
ATOM 16055 O O . ARG A 1 13 ? -10.686 -2.468 -0.946 1.00 14.02 13 ARG A O 12
ATOM 16076 N N . CYS A 1 14 ? -11.220 -1.519 -2.930 1.00 15.42 14 CYS A N 12
ATOM 16077 C CA . CYS A 1 14 ? -10.684 -0.179 -2.664 1.00 41.45 14 CYS A CA 12
ATOM 16078 C C . CYS A 1 14 ? -11.634 0.838 -3.297 1.00 34.03 14 CYS A C 12
ATOM 16079 O O . CYS A 1 14 ? -11.776 0.870 -4.529 1.00 52.33 14 CYS A O 12
ATOM 16086 N N . SER A 1 15 ? -12.318 1.624 -2.433 1.00 51.44 15 SER A N 12
ATOM 16087 C CA . SER A 1 15 ? -13.267 2.676 -2.849 1.00 25.13 15 SER A CA 12
ATOM 16088 C C . SER A 1 15 ? -12.551 3.746 -3.693 1.00 73.13 15 SER A C 12
ATOM 16089 O O . SER A 1 15 ? -13.119 4.293 -4.644 1.00 10.51 15 SER A O 12
ATOM 16097 N N . GLY A 1 16 ? -11.288 4.003 -3.330 1.00 45.33 16 GLY A N 12
ATOM 16098 C CA . GLY A 1 16 ? -10.428 4.912 -4.060 1.00 34.33 16 GLY A CA 12
ATOM 16099 C C . GLY A 1 16 ? -8.974 4.771 -3.638 1.00 60.41 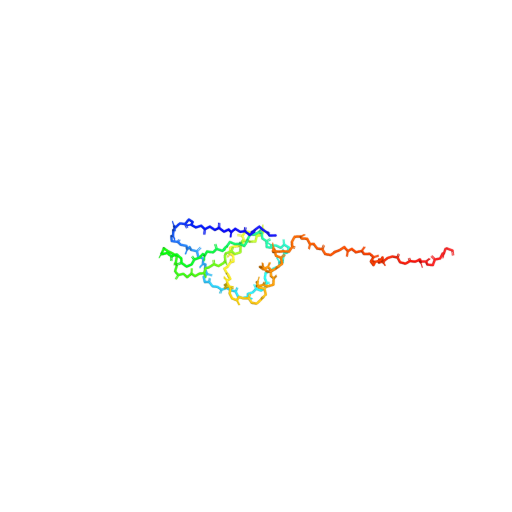16 GLY A C 12
ATOM 16100 O O . GLY A 1 16 ? -8.634 3.895 -2.835 1.00 42.35 16 GLY A O 12
ATOM 16104 N N . VAL A 1 17 ? -8.115 5.623 -4.212 1.00 12.03 17 VAL A N 12
ATOM 16105 C CA . VAL A 1 17 ? -6.674 5.682 -3.897 1.00 54.32 17 VAL A CA 12
ATOM 16106 C C . VAL A 1 17 ? -6.368 7.006 -3.158 1.00 75.34 17 VAL A C 12
ATOM 16107 O O . VAL A 1 17 ? -6.862 8.072 -3.548 1.00 44.40 17 VAL A O 12
ATOM 16120 N N . ILE A 1 18 ? -5.574 6.916 -2.077 1.00 54.22 18 ILE A N 12
ATOM 16121 C CA . ILE A 1 18 ? -5.295 8.049 -1.180 1.00 72.51 18 ILE A CA 12
ATOM 16122 C C . ILE A 1 18 ? -3.791 8.386 -1.235 1.00 62.14 18 ILE A C 12
ATOM 16123 O O . ILE A 1 18 ? -2.951 7.490 -1.143 1.00 75.51 18 ILE A O 12
ATOM 16139 N N . SER A 1 19 ? -3.473 9.681 -1.388 1.00 11.42 19 SER A N 12
ATOM 16140 C CA . SER A 1 19 ? -2.085 10.186 -1.458 1.00 2.24 19 SER A CA 12
ATOM 16141 C C . SER A 1 19 ? -1.605 10.710 -0.083 1.00 24.45 19 SER A C 12
ATOM 16142 O O . SER A 1 19 ? -1.054 11.816 0.032 1.00 43.12 19 SER A O 12
ATOM 16150 N N . THR A 1 20 ? -1.823 9.904 0.967 1.00 42.10 20 THR A N 12
ATOM 16151 C CA . THR A 1 20 ? -1.340 10.197 2.331 1.00 13.31 20 THR A CA 12
ATOM 16152 C C . THR A 1 20 ? -0.213 9.224 2.695 1.00 41.01 20 THR A C 12
ATOM 16153 O O . THR A 1 20 ? -0.370 8.002 2.530 1.00 64.15 20 THR A O 12
ATOM 16164 N N . VAL A 1 21 ? 0.919 9.773 3.180 1.00 63.34 21 VAL A N 12
ATOM 16165 C CA . VAL A 1 21 ? 2.055 8.967 3.643 1.00 52.33 21 VAL A CA 12
ATOM 16166 C C . VAL A 1 21 ? 1.679 8.318 4.988 1.00 43.41 21 VAL A C 12
ATOM 16167 O O . VAL A 1 21 ? 1.502 9.010 6.000 1.00 41.00 21 VAL A O 12
ATOM 16180 N N . VAL A 1 22 ? 1.530 6.989 4.964 1.00 51.43 22 VAL A N 12
ATOM 16181 C CA . VAL A 1 22 ? 1.119 6.191 6.134 1.00 0.24 22 VAL A CA 12
ATOM 16182 C C . VAL A 1 22 ? 2.312 6.044 7.107 1.00 22.30 22 VAL A C 12
ATOM 16183 O O . VAL A 1 22 ? 3.467 5.968 6.659 1.00 33.13 22 VAL A O 12
ATOM 16196 N N . GLY A 1 23 ? 2.027 6.029 8.431 1.00 54.33 23 GLY A N 12
ATOM 16197 C CA . GLY A 1 23 ? 3.068 5.916 9.461 1.00 10.35 23 GLY A CA 12
ATOM 16198 C C . GLY A 1 23 ? 3.848 4.605 9.340 1.00 71.53 23 GLY A C 12
ATOM 16199 O O . GLY A 1 23 ? 3.259 3.539 9.445 1.00 61.23 23 GLY A O 12
ATOM 16203 N N . LEU A 1 24 ? 5.174 4.690 9.129 1.00 51.31 24 LEU A N 12
ATOM 16204 C CA . LEU A 1 24 ? 6.050 3.515 8.862 1.00 64.11 24 LEU A CA 12
ATOM 16205 C C . LEU A 1 24 ? 6.050 2.506 10.035 1.00 31.31 24 LEU A C 12
ATOM 16206 O O . LEU A 1 24 ? 6.316 1.315 9.839 1.00 43.14 24 LEU A O 12
ATOM 16222 N N . ASN A 1 25 ? 5.729 3.000 11.237 1.00 50.02 25 ASN A N 12
ATOM 16223 C CA . ASN A 1 25 ? 5.636 2.187 12.457 1.00 44.02 25 ASN A CA 12
ATOM 16224 C C . ASN A 1 25 ? 4.378 1.295 12.434 1.00 43.03 25 ASN A C 12
ATOM 16225 O O . ASN A 1 25 ? 4.398 0.180 12.956 1.00 75.12 25 ASN A O 12
ATOM 16236 N N . ILE A 1 26 ? 3.283 1.808 11.837 1.00 20.32 26 ILE A N 12
ATOM 16237 C CA . ILE A 1 26 ? 1.991 1.093 11.784 1.00 43.15 26 ILE A CA 12
ATOM 16238 C C . ILE A 1 26 ? 1.825 0.320 10.457 1.00 22.34 26 ILE A C 12
ATOM 16239 O O . ILE A 1 26 ? 0.992 -0.586 10.397 1.00 10.22 26 ILE A O 12
ATOM 16255 N N . ILE A 1 27 ? 2.612 0.675 9.399 1.00 43.23 27 ILE A N 12
ATOM 16256 C CA . ILE A 1 27 ? 2.580 -0.054 8.105 1.00 14.40 27 ILE A CA 12
ATOM 16257 C C . ILE A 1 27 ? 2.989 -1.518 8.346 1.00 44.34 27 ILE A C 12
ATOM 16258 O O . ILE A 1 27 ? 4.157 -1.809 8.636 1.00 5.34 27 ILE A O 12
ATOM 16274 N N . ASP A 1 28 ? 2.004 -2.418 8.268 1.00 23.22 28 ASP A N 12
ATOM 16275 C CA . ASP A 1 28 ? 2.170 -3.821 8.652 1.00 63.03 28 ASP A CA 12
ATOM 16276 C C . ASP A 1 28 ? 2.424 -4.697 7.416 1.00 75.32 28 ASP A C 12
ATOM 16277 O O . ASP A 1 28 ? 3.437 -5.407 7.339 1.00 4.30 28 ASP A O 12
ATOM 16286 N N . ARG A 1 29 ? 1.503 -4.616 6.446 1.00 44.44 29 ARG A N 12
ATOM 16287 C CA . ARG A 1 29 ? 1.524 -5.454 5.232 1.00 73.20 29 ARG A CA 12
ATOM 16288 C C . ARG A 1 29 ? 1.177 -4.603 4.007 1.00 33.02 29 ARG A C 12
ATOM 16289 O O . ARG A 1 29 ? 0.130 -3.958 3.978 1.00 74.44 29 ARG A O 12
ATOM 16310 N N . ILE A 1 30 ? 2.068 -4.628 3.007 1.00 44.43 30 ILE A N 12
ATOM 16311 C CA . ILE A 1 30 ? 1.894 -3.922 1.732 1.00 33.51 30 ILE A CA 12
ATOM 16312 C C . ILE A 1 30 ? 1.593 -4.961 0.646 1.00 44.23 30 ILE A C 12
ATOM 16313 O O . ILE A 1 30 ? 2.477 -5.709 0.241 1.00 33.30 30 ILE A O 12
ATOM 16329 N N . GLN A 1 31 ? 0.340 -5.018 0.198 1.00 74.33 31 GLN A N 12
ATOM 16330 C CA . GLN A 1 31 ? -0.097 -5.946 -0.852 1.00 0.42 31 GLN A CA 12
ATOM 16331 C C . GLN A 1 31 ? -0.289 -5.184 -2.159 1.00 3.43 31 GLN A C 12
ATOM 16332 O O . GLN A 1 31 ? -1.120 -4.285 -2.238 1.00 72.34 31 GLN A O 12
ATOM 16346 N N . VAL A 1 32 ? 0.504 -5.544 -3.170 1.00 72.23 32 VAL A N 12
ATOM 16347 C CA . VAL A 1 32 ? 0.444 -4.911 -4.497 1.00 0.32 32 VAL A CA 12
ATOM 16348 C C . VAL A 1 32 ? -0.534 -5.691 -5.397 1.00 13.24 32 VAL A C 12
ATOM 16349 O O . VAL A 1 32 ? -0.546 -6.924 -5.371 1.00 44.34 32 VAL A O 12
ATOM 16362 N N . THR A 1 33 ? -1.386 -4.959 -6.135 1.00 42.23 33 THR A N 12
ATOM 16363 C CA . THR A 1 33 ? -2.334 -5.553 -7.086 1.00 73.14 33 THR A CA 12
ATOM 16364 C C . THR A 1 33 ? -2.228 -4.822 -8.449 1.00 11.33 33 THR A C 12
ATOM 16365 O O . THR A 1 33 ? -2.280 -3.584 -8.478 1.00 62.12 33 THR A O 12
ATOM 16376 N N . PRO A 1 34 ? -2.034 -5.564 -9.588 1.00 14.32 34 PRO A N 12
ATOM 16377 C CA . PRO A 1 34 ? -2.093 -4.969 -10.944 1.00 12.33 34 PRO A CA 12
ATOM 16378 C C . PRO A 1 34 ? -3.562 -4.768 -11.420 1.00 10.22 34 PRO A C 12
ATOM 16379 O O . PRO A 1 34 ? -4.494 -5.228 -10.751 1.00 1.15 34 PRO A O 12
ATOM 16390 N N . PRO A 1 35 ? -3.798 -4.073 -12.583 1.00 22.14 35 PRO A N 12
ATOM 16391 C CA . PRO A 1 35 ? -5.153 -3.939 -13.170 1.00 31.11 35 PRO A CA 12
ATOM 16392 C C . PRO A 1 35 ? -5.518 -5.141 -14.056 1.00 14.52 35 PRO A C 12
ATOM 16393 O O . PRO A 1 35 ? -4.776 -6.134 -14.119 1.00 2.42 35 PRO A O 12
ATOM 16404 N N . GLY A 1 36 ? -6.667 -5.050 -14.734 1.00 65.10 36 GLY A N 12
ATOM 16405 C CA . GLY A 1 36 ? -7.061 -6.042 -15.732 1.00 52.11 36 GLY A CA 12
ATOM 16406 C C . GLY A 1 36 ? -8.440 -6.598 -15.458 1.00 3.14 36 GLY A C 12
ATOM 16407 O O . GLY A 1 36 ? -9.365 -5.826 -15.185 1.00 31.01 36 GLY A O 12
ATOM 16411 N N . ASN A 1 37 ? -8.578 -7.932 -15.536 1.00 23.34 37 ASN A N 12
ATOM 16412 C CA . ASN A 1 37 ? -9.864 -8.619 -15.317 1.00 1.42 37 ASN A CA 12
ATOM 16413 C C . ASN A 1 37 ? -10.002 -9.010 -13.841 1.00 13.42 37 ASN A C 12
ATOM 16414 O O . ASN A 1 37 ? -9.174 -9.763 -13.312 1.00 13.40 37 ASN A O 12
ATOM 16425 N N . GLY A 1 38 ? -11.044 -8.478 -13.182 1.00 3.42 38 GLY A N 12
ATOM 16426 C CA . GLY A 1 38 ? -11.285 -8.700 -11.757 1.00 25.23 38 GLY A CA 12
ATOM 16427 C C . GLY A 1 38 ? -11.152 -7.402 -10.978 1.00 10.32 38 GLY A C 12
ATOM 16428 O O . GLY A 1 38 ? -12.136 -6.679 -10.814 1.00 0.40 38 GLY A O 12
ATOM 16432 N N . CYS A 1 39 ? -9.929 -7.115 -10.500 1.00 23.11 39 CYS A N 12
ATOM 16433 C CA . CYS A 1 39 ? -9.600 -5.829 -9.868 1.00 5.33 39 CYS A CA 12
ATOM 16434 C C . CYS A 1 39 ? -9.250 -4.813 -10.986 1.00 3.15 39 CYS A C 12
ATOM 16435 O O . CYS A 1 39 ? -8.235 -4.987 -11.675 1.00 21.55 39 CYS A O 12
ATOM 16442 N N . PRO A 1 40 ? -10.097 -3.750 -11.204 1.00 71.21 40 PRO A N 12
ATOM 16443 C CA . PRO A 1 40 ? -9.976 -2.867 -12.395 1.00 62.41 40 PRO A CA 12
ATOM 16444 C C . PRO A 1 40 ? -8.799 -1.874 -12.302 1.00 20.13 40 PRO A C 12
ATOM 16445 O O . PRO A 1 40 ? -8.327 -1.374 -13.333 1.00 72.44 40 PRO A O 12
ATOM 16456 N N . LYS A 1 41 ? -8.318 -1.603 -11.073 1.00 51.10 41 LYS A N 12
ATOM 16457 C CA . LYS A 1 41 ? -7.322 -0.548 -10.815 1.00 73.14 41 LYS A CA 12
ATOM 16458 C C . LYS A 1 41 ? -5.939 -1.170 -10.579 1.00 54.31 41 LYS A C 12
ATOM 16459 O O . LYS A 1 41 ? -5.829 -2.337 -10.186 1.00 24.13 41 LYS A O 12
ATOM 16478 N N . THR A 1 42 ? -4.891 -0.380 -10.839 1.00 64.40 42 THR A N 12
ATOM 16479 C CA . THR A 1 42 ? -3.567 -0.640 -10.293 1.00 32.11 42 THR A CA 12
ATOM 16480 C C . THR A 1 42 ? -3.596 -0.038 -8.877 1.00 12.44 42 THR A C 12
ATOM 16481 O O . THR A 1 42 ? -3.682 1.189 -8.723 1.00 70.54 42 THR A O 12
ATOM 16492 N N . GLU A 1 43 ? -3.551 -0.896 -7.861 1.00 40.30 43 GLU A N 12
ATOM 16493 C CA . GLU A 1 43 ? -3.913 -0.516 -6.487 1.00 5.13 43 GLU A CA 12
ATOM 16494 C C . GLU A 1 43 ? -3.052 -1.284 -5.478 1.00 3.32 43 GLU A C 12
ATOM 16495 O O . GLU A 1 43 ? -2.855 -2.497 -5.600 1.00 62.32 43 GLU A O 12
ATOM 16507 N N . VAL A 1 44 ? -2.487 -0.548 -4.513 1.00 72.14 44 VAL A N 12
ATOM 16508 C CA . VAL A 1 44 ? -1.652 -1.115 -3.452 1.00 51.51 44 VAL A CA 12
ATOM 16509 C C . VAL A 1 44 ? -2.412 -1.007 -2.124 1.00 73.34 44 VAL A C 12
ATOM 16510 O O . VAL A 1 44 ? -2.616 0.097 -1.602 1.00 64.30 44 VAL A O 12
ATOM 16523 N N . VAL A 1 45 ? -2.855 -2.164 -1.616 1.00 2.34 45 VAL A N 12
ATOM 16524 C CA . VAL A 1 45 ? -3.643 -2.261 -0.386 1.00 55.12 45 VAL A CA 12
ATOM 16525 C C . VAL A 1 45 ? -2.696 -2.494 0.808 1.00 33.45 45 VAL A C 12
ATOM 16526 O O . VAL A 1 45 ? -2.125 -3.580 0.967 1.00 14.24 45 VAL A O 12
ATOM 16539 N N . ILE A 1 46 ? -2.548 -1.463 1.639 1.00 50.12 46 ILE A N 12
ATOM 16540 C CA . ILE A 1 46 ? -1.711 -1.489 2.844 1.00 12.13 46 ILE A CA 12
ATOM 16541 C C . ILE A 1 46 ? -2.601 -1.663 4.084 1.00 42.02 46 ILE A C 12
ATOM 16542 O O . ILE A 1 46 ? -3.444 -0.805 4.365 1.00 20.13 46 ILE A O 12
ATOM 16558 N N . TRP A 1 47 ? -2.436 -2.785 4.801 1.00 71.54 47 TRP A N 12
ATOM 16559 C CA . TRP A 1 47 ? -3.024 -2.961 6.137 1.00 3.13 47 TRP A CA 12
ATOM 16560 C C . TRP A 1 47 ? -2.050 -2.433 7.176 1.00 61.54 47 TRP A C 12
ATOM 16561 O O . TRP A 1 47 ? -0.831 -2.660 7.075 1.00 25.35 47 TRP A O 12
ATOM 16582 N N . THR A 1 48 ? -2.589 -1.709 8.153 1.00 73.01 48 THR A N 12
ATOM 16583 C CA . THR A 1 48 ? -1.825 -1.262 9.313 1.00 63.03 48 THR A CA 12
ATOM 16584 C C . THR A 1 48 ? -2.023 -2.238 10.488 1.00 41.34 48 THR A C 12
ATOM 16585 O O . THR A 1 48 ? -2.833 -3.179 10.398 1.00 73.52 48 THR A O 12
ATOM 16596 N N . LYS A 1 49 ? -1.262 -2.020 11.576 1.00 24.13 49 LYS A N 12
ATOM 16597 C CA . LYS A 1 49 ? -1.323 -2.851 12.803 1.00 73.24 49 LYS A CA 12
ATOM 16598 C C . LYS A 1 49 ? -2.659 -2.657 13.540 1.00 73.21 49 LYS A C 12
ATOM 16599 O O . LYS A 1 49 ? -3.100 -3.531 14.296 1.00 22.55 49 LYS A O 12
ATOM 16618 N N . MET A 1 50 ? -3.296 -1.501 13.295 1.00 72.43 50 MET A N 12
ATOM 16619 C CA . MET A 1 50 ? -4.635 -1.174 13.819 1.00 43.40 50 MET A CA 12
ATOM 16620 C C . MET A 1 50 ? -5.742 -1.727 12.886 1.00 2.13 50 MET A C 12
ATOM 16621 O O . MET A 1 50 ? -6.929 -1.454 13.101 1.00 34.32 50 MET A O 12
ATOM 16635 N N . LYS A 1 51 ? -5.324 -2.496 11.854 1.00 34.41 51 LYS A N 12
ATOM 16636 C CA . LYS A 1 51 ? -6.211 -3.168 10.880 1.00 34.04 51 LYS A CA 12
ATOM 16637 C C . LYS A 1 51 ? -6.971 -2.180 9.970 1.00 30.12 51 LYS A C 12
ATOM 16638 O O . LYS A 1 51 ? -8.005 -2.538 9.400 1.00 53.15 51 LYS A O 12
ATOM 16657 N N . LYS A 1 52 ? -6.435 -0.958 9.805 1.00 23.30 52 LYS A N 12
ATOM 16658 C CA . LYS A 1 52 ? -6.980 0.013 8.836 1.00 22.00 52 LYS A CA 12
ATOM 16659 C C . LYS A 1 52 ? -6.545 -0.398 7.431 1.00 65.21 52 LYS A C 12
ATOM 16660 O O . LYS A 1 52 ? -5.349 -0.623 7.180 1.00 73.44 52 LYS A O 12
ATOM 16679 N N . VAL A 1 53 ? -7.546 -0.547 6.554 1.00 40.13 53 VAL A N 12
ATOM 16680 C CA . VAL A 1 53 ? -7.348 -0.810 5.132 1.00 43.32 53 VAL A CA 12
ATOM 16681 C C . VAL A 1 53 ? -7.149 0.536 4.416 1.00 31.44 53 VAL A C 12
ATOM 16682 O O . VAL A 1 53 ? -8.096 1.319 4.270 1.00 22.34 53 VAL A O 12
ATOM 16695 N N . ILE A 1 54 ? -5.905 0.827 4.027 1.00 34.11 54 ILE A N 12
ATOM 16696 C CA . ILE A 1 54 ? -5.546 2.054 3.303 1.00 12.12 54 ILE A CA 12
ATOM 16697 C C . ILE A 1 54 ? -5.085 1.666 1.892 1.00 22.32 54 ILE A C 12
ATOM 16698 O O . ILE A 1 54 ? -4.086 0.969 1.748 1.00 53.33 54 ILE A O 12
ATOM 16714 N N . CYS A 1 55 ? -5.801 2.128 0.861 1.00 53.43 55 CYS A N 12
ATOM 16715 C CA . CYS A 1 55 ? -5.455 1.848 -0.540 1.00 15.45 55 CYS A CA 12
ATOM 16716 C C . CYS A 1 55 ? -4.833 3.118 -1.119 1.00 53.12 55 CYS A C 12
ATOM 16717 O O . CYS A 1 55 ? -5.472 4.169 -1.153 1.00 54.04 55 CYS A O 12
ATOM 16724 N N . VAL A 1 56 ? -3.562 3.015 -1.527 1.00 42.24 56 VAL A N 12
ATOM 16725 C CA . VAL A 1 56 ? -2.744 4.161 -1.979 1.00 22.34 56 VAL A CA 12
ATOM 16726 C C . VAL A 1 56 ? -2.486 4.073 -3.488 1.00 53.14 56 VAL A C 12
ATOM 16727 O O . VAL A 1 56 ? -2.642 3.002 -4.098 1.00 23.31 56 VAL A O 12
ATOM 16740 N N . ASN A 1 57 ? -2.086 5.213 -4.077 1.00 22.02 57 ASN A N 12
ATOM 16741 C CA . ASN A 1 57 ? -1.892 5.345 -5.530 1.00 35.44 57 ASN A CA 12
ATOM 16742 C C . ASN A 1 57 ? -0.468 4.871 -5.937 1.00 73.52 57 ASN A C 12
ATOM 16743 O O . ASN A 1 57 ? 0.504 5.165 -5.232 1.00 73.43 57 ASN A O 12
ATOM 16754 N N . PRO A 1 58 ? -0.325 4.117 -7.079 1.00 22.53 58 PRO A N 12
ATOM 16755 C CA . PRO A 1 58 ? 0.985 3.560 -7.536 1.00 24.24 58 PRO A CA 12
ATOM 16756 C C . PRO A 1 58 ? 1.986 4.625 -8.045 1.00 53.14 58 PRO A C 12
ATOM 16757 O O . PRO A 1 58 ? 3.194 4.353 -8.105 1.00 53.41 58 PRO A O 12
ATOM 16768 N N . ARG A 1 59 ? 1.484 5.824 -8.414 1.00 52.11 59 ARG A N 12
ATOM 16769 C CA . ARG A 1 59 ? 2.335 6.928 -8.946 1.00 13.33 59 ARG A CA 12
ATOM 16770 C C . ARG A 1 59 ? 3.168 7.564 -7.801 1.00 62.20 59 ARG A C 12
ATOM 16771 O O . ARG A 1 59 ? 4.173 8.238 -8.060 1.00 13.14 59 ARG A O 12
ATOM 16792 N N . ALA A 1 60 ? 2.734 7.314 -6.546 1.00 75.23 60 ALA A N 12
ATOM 16793 C CA . ALA A 1 60 ? 3.366 7.866 -5.339 1.00 3.40 60 ALA A CA 12
ATOM 16794 C C . ALA A 1 60 ? 4.874 7.525 -5.277 1.00 2.24 60 ALA A C 12
ATOM 16795 O O . ALA A 1 60 ? 5.261 6.356 -5.221 1.00 3.31 60 ALA A O 12
ATOM 16802 N N . LYS A 1 61 ? 5.699 8.585 -5.319 1.00 34.05 61 LYS A N 12
ATOM 16803 C CA . LYS A 1 61 ? 7.166 8.492 -5.407 1.00 63.51 61 LYS A CA 12
ATOM 16804 C C . LYS A 1 61 ? 7.765 7.923 -4.108 1.00 15.02 61 LYS A C 12
ATOM 16805 O O . LYS A 1 61 ? 8.680 7.095 -4.157 1.00 52.21 61 LYS A O 12
ATOM 16824 N N . TRP A 1 62 ? 7.213 8.369 -2.949 1.00 42.11 62 TRP A N 12
ATOM 16825 C CA . TRP A 1 62 ? 7.604 7.865 -1.615 1.00 50.24 62 TRP A CA 12
ATOM 16826 C C . TRP A 1 62 ? 7.316 6.353 -1.528 1.00 61.41 62 TRP A C 12
ATOM 16827 O O . TRP A 1 62 ? 8.099 5.586 -0.960 1.00 72.33 62 TRP A O 12
ATOM 16848 N N . LEU A 1 63 ? 6.166 5.958 -2.113 1.00 43.50 63 LEU A N 12
ATOM 16849 C CA . LEU A 1 63 ? 5.690 4.581 -2.106 1.00 23.51 63 LEU A CA 12
ATOM 16850 C C . LEU A 1 63 ? 6.623 3.695 -2.917 1.00 33.01 63 LEU A C 12
ATOM 16851 O O . LEU A 1 63 ? 6.980 2.631 -2.460 1.00 1.55 63 LEU A O 12
ATOM 16867 N N . GLN A 1 64 ? 7.019 4.170 -4.112 1.00 62.22 64 GLN A N 12
ATOM 16868 C CA . GLN A 1 64 ? 7.878 3.417 -5.038 1.00 62.45 64 GLN A CA 12
ATOM 16869 C C . GLN A 1 64 ? 9.245 3.136 -4.374 1.00 71.54 64 GLN A C 12
ATOM 16870 O O . GLN A 1 64 ? 9.763 2.018 -4.450 1.00 72.13 64 GLN A O 12
ATOM 16884 N N . ARG A 1 65 ? 9.782 4.163 -3.687 1.00 22.11 65 ARG A N 12
ATOM 16885 C CA . ARG A 1 65 ? 11.022 4.049 -2.898 1.00 74.02 65 ARG A CA 12
ATOM 16886 C C . ARG A 1 65 ? 10.865 2.993 -1.783 1.00 3.10 65 ARG A C 12
ATOM 16887 O O . ARG A 1 65 ? 11.778 2.203 -1.521 1.00 42.32 65 ARG A O 12
ATOM 16908 N N . LEU A 1 66 ? 9.672 2.987 -1.162 1.00 64.43 66 LEU A N 12
ATOM 16909 C CA . LEU A 1 66 ? 9.326 2.064 -0.072 1.00 63.04 66 LEU A CA 12
ATOM 16910 C C . LEU A 1 66 ? 9.120 0.626 -0.607 1.00 54.15 66 LEU A C 12
ATOM 16911 O O . LEU A 1 66 ? 9.476 -0.334 0.068 1.00 14.30 66 LEU A O 12
ATOM 16927 N N . LEU A 1 67 ? 8.586 0.503 -1.846 1.00 30.02 67 LEU A N 12
ATOM 16928 C CA . LEU A 1 67 ? 8.353 -0.798 -2.509 1.00 23.33 67 LEU A CA 12
ATOM 16929 C C . LEU A 1 67 ? 9.699 -1.455 -2.859 1.00 32.31 67 LEU A C 12
ATOM 16930 O O . LEU A 1 67 ? 9.829 -2.679 -2.814 1.00 31.35 67 LEU A O 12
ATOM 16946 N N . ARG A 1 68 ? 10.682 -0.617 -3.225 1.00 61.42 68 ARG A N 12
ATOM 16947 C CA . ARG A 1 68 ? 12.072 -1.048 -3.439 1.00 44.43 68 ARG A CA 12
ATOM 16948 C C . ARG A 1 68 ? 12.715 -1.461 -2.101 1.00 10.34 68 ARG A C 12
ATOM 16949 O O . ARG A 1 68 ? 13.425 -2.471 -2.023 1.00 20.43 68 ARG A O 12
ATOM 16970 N N . HIS A 1 69 ? 12.436 -0.663 -1.046 1.00 64.41 69 HIS A N 12
ATOM 16971 C CA . HIS A 1 69 ? 13.064 -0.827 0.275 1.00 62.53 69 HIS A CA 12
ATOM 16972 C C . HIS A 1 69 ? 12.591 -2.110 0.991 1.00 33.55 69 HIS A C 12
ATOM 16973 O O . HIS A 1 69 ? 13.354 -2.712 1.742 1.00 11.34 69 HIS A O 12
ATOM 16988 N N . VAL A 1 70 ? 11.333 -2.523 0.769 1.00 21.10 70 VAL A N 12
ATOM 16989 C CA . VAL A 1 70 ? 10.787 -3.749 1.405 1.00 64.13 70 VAL A CA 12
ATOM 16990 C C . VAL A 1 70 ? 11.353 -5.028 0.748 1.00 15.42 70 VAL A C 12
ATOM 16991 O O . VAL A 1 70 ? 11.291 -6.115 1.340 1.00 35.52 70 VAL A O 12
ATOM 17004 N N . GLN A 1 71 ? 11.889 -4.881 -0.479 1.00 11.43 71 GLN A N 12
ATOM 17005 C CA . GLN A 1 71 ? 12.591 -5.964 -1.196 1.00 61.10 71 GLN A CA 12
ATOM 17006 C C . GLN A 1 71 ? 14.052 -6.029 -0.719 1.00 73.32 71 GLN A C 12
ATOM 17007 O O . GLN A 1 71 ? 14.511 -7.046 -0.184 1.00 14.52 71 GLN A O 12
ATOM 17021 N N . SER A 1 72 ? 14.756 -4.904 -0.885 1.00 71.11 72 SER A N 12
ATOM 17022 C CA . SER A 1 72 ? 16.157 -4.741 -0.490 1.00 72.13 72 SER A CA 12
ATOM 17023 C C . SER A 1 72 ? 16.227 -3.758 0.687 1.00 33.45 72 SER A C 12
ATOM 17024 O O . SER A 1 72 ? 16.054 -2.550 0.500 1.00 13.12 72 SER A O 12
ATOM 17032 N N . LYS A 1 73 ? 16.450 -4.289 1.899 1.00 54.04 73 LYS A N 12
ATOM 17033 C CA . LYS A 1 73 ? 16.508 -3.503 3.146 1.00 4.15 73 LYS A CA 12
ATOM 17034 C C . LYS A 1 73 ? 17.813 -3.815 3.902 1.00 41.40 73 LYS A C 12
ATOM 17035 O O . LYS A 1 73 ? 18.067 -4.955 4.309 1.00 62.14 73 LYS A O 12
ATOM 17054 N N . SER A 1 74 ? 18.656 -2.786 4.026 1.00 74.40 74 SER A N 12
ATOM 17055 C CA . SER A 1 74 ? 19.848 -2.784 4.876 1.00 45.33 74 SER A CA 12
ATOM 17056 C C . SER A 1 74 ? 19.840 -1.490 5.697 1.00 31.24 74 SER A C 12
ATOM 17057 O O . SER A 1 74 ? 19.132 -0.531 5.329 1.00 24.10 74 SER A O 12
ATOM 17065 N N . LEU A 1 75 ? 20.620 -1.473 6.799 1.00 11.12 75 LEU A N 12
ATOM 17066 C CA . LEU A 1 75 ? 20.648 -0.358 7.761 1.00 53.43 75 LEU A CA 12
ATOM 17067 C C . LEU A 1 75 ? 19.251 -0.193 8.396 1.00 55.45 75 LEU A C 12
ATOM 17068 O O . LEU A 1 75 ? 18.615 0.865 8.313 1.00 32.23 75 LEU A O 12
ATOM 17084 N N . SER A 1 76 ? 18.753 -1.297 8.978 1.00 11.22 76 SER A N 12
ATOM 17085 C CA . SER A 1 76 ? 17.438 -1.342 9.638 1.00 51.12 76 SER A CA 12
ATOM 17086 C C . SER A 1 76 ? 17.534 -0.660 11.016 1.00 24.34 76 SER A C 12
ATOM 17087 O O . SER A 1 76 ? 17.647 -1.315 12.059 1.00 23.21 76 SER A O 12
ATOM 17095 N N . SER A 1 77 ? 17.549 0.682 10.989 1.00 61.43 77 SER A N 12
ATOM 17096 C CA . SER A 1 77 ? 17.762 1.518 12.176 1.00 33.12 77 SER A CA 12
ATOM 17097 C C . SER A 1 77 ? 16.514 1.509 13.089 1.00 64.02 77 SER A C 12
ATOM 17098 O O . SER A 1 77 ? 15.523 2.205 12.822 1.00 24.52 77 SER A O 12
ATOM 17106 N N . THR A 1 78 ? 16.564 0.660 14.125 1.00 24.13 78 THR A N 12
ATOM 17107 C CA . THR A 1 78 ? 15.513 0.544 15.142 1.00 2.21 78 THR A CA 12
ATOM 17108 C C . THR A 1 78 ? 16.182 0.364 16.527 1.00 51.02 78 THR A C 12
ATOM 17109 O O . THR A 1 78 ? 16.711 -0.723 16.814 1.00 72.13 78 THR A O 12
ATOM 17120 N N . PRO A 1 79 ? 16.215 1.439 17.387 1.00 75.12 79 PRO A N 12
ATOM 17121 C CA . PRO A 1 79 ? 16.922 1.405 18.691 1.00 72.21 79 PRO A CA 12
ATOM 17122 C C . PRO A 1 79 ? 16.117 0.654 19.776 1.00 31.21 79 PRO A C 12
ATOM 17123 O O . PRO A 1 79 ? 14.881 0.565 19.695 1.00 31.04 79 PRO A O 12
ATOM 17134 N N . GLN A 1 80 ? 16.836 0.100 20.775 1.00 41.20 80 GLN A N 12
ATOM 17135 C CA . GLN A 1 80 ? 16.227 -0.628 21.900 1.00 71.00 80 GLN A CA 12
ATOM 17136 C C . GLN A 1 80 ? 15.455 0.367 22.775 1.00 4.23 80 GLN A C 12
ATOM 17137 O O . GLN A 1 80 ? 16.053 1.094 23.582 1.00 64.44 80 GLN A O 12
ATOM 17151 N N . ALA A 1 81 ? 14.138 0.432 22.540 1.00 61.51 81 ALA A N 12
ATOM 17152 C CA . ALA A 1 81 ? 13.223 1.345 23.242 1.00 74.20 81 ALA A CA 12
ATOM 17153 C C . ALA A 1 81 ? 13.186 1.029 24.752 1.00 24.43 81 ALA A C 12
ATOM 17154 O O . ALA A 1 81 ? 13.147 -0.151 25.123 1.00 53.14 81 ALA A O 12
ATOM 17161 N N . PRO A 1 82 ? 13.222 2.070 25.652 1.00 12.20 82 PRO A N 12
ATOM 17162 C CA . PRO A 1 82 ? 13.044 1.861 27.112 1.00 31.32 82 PRO A CA 12
ATOM 17163 C C . PRO A 1 82 ? 11.592 1.491 27.466 1.00 32.31 82 PRO A C 12
ATOM 17164 O O . PRO A 1 82 ? 11.332 0.964 28.546 1.00 2.11 82 PRO A O 12
ATOM 17175 N N . VAL A 1 83 ? 10.667 1.765 26.527 1.00 41.31 83 VAL A N 12
ATOM 17176 C CA . VAL A 1 83 ? 9.232 1.487 26.680 1.00 35.15 83 VAL A CA 12
ATOM 17177 C C . VAL A 1 83 ? 8.964 0.014 26.324 1.00 10.03 83 VAL A C 12
ATOM 17178 O O . VAL A 1 83 ? 9.010 -0.366 25.146 1.00 42.11 83 VAL A O 12
ATOM 17191 N N . SER A 1 84 ? 8.736 -0.815 27.358 1.00 62.34 84 SER A N 12
ATOM 17192 C CA . SER A 1 84 ? 8.440 -2.242 27.193 1.00 52.12 84 SER A CA 12
ATOM 17193 C C . SER A 1 84 ? 7.005 -2.430 26.662 1.00 43.43 84 SER A C 12
ATOM 17194 O O . SER A 1 84 ? 6.041 -1.932 27.260 1.00 13.12 84 SER A O 12
ATOM 17202 N N . LYS A 1 85 ? 6.891 -3.140 25.531 1.00 15.14 85 LYS A N 12
ATOM 17203 C CA . LYS A 1 85 ? 5.605 -3.400 24.852 1.00 42.31 85 LYS A CA 12
ATOM 17204 C C . LYS A 1 85 ? 4.712 -4.335 25.702 1.00 74.24 85 LYS A C 12
ATOM 17205 O O . LYS A 1 85 ? 5.220 -5.260 26.358 1.00 51.11 85 LYS A O 12
ATOM 17224 N N . ARG A 1 86 ? 3.388 -4.080 25.649 1.00 72.04 86 ARG A N 12
ATOM 17225 C CA . ARG A 1 86 ? 2.383 -4.609 26.587 1.00 24.24 86 ARG A CA 12
ATOM 17226 C C . ARG A 1 86 ? 2.627 -4.016 27.987 1.00 73.15 86 ARG A C 12
ATOM 17227 O O . ARG A 1 86 ? 3.355 -4.590 28.811 1.00 44.33 86 ARG A O 12
ATOM 17248 N N . ARG A 1 87 ? 2.072 -2.825 28.212 1.00 34.34 87 ARG A N 12
ATOM 17249 C CA . ARG A 1 87 ? 2.132 -2.137 29.503 1.00 23.31 87 ARG A CA 12
ATOM 17250 C C . ARG A 1 87 ? 0.933 -2.579 30.354 1.00 55.54 87 ARG A C 12
ATOM 17251 O O . ARG A 1 87 ? -0.214 -2.463 29.900 1.00 12.13 87 ARG A O 12
ATOM 17272 N N . ALA A 1 88 ? 1.206 -3.087 31.571 1.00 1.31 88 ALA A N 12
ATOM 17273 C CA . ALA A 1 88 ? 0.167 -3.506 32.527 1.00 11.24 88 ALA A CA 12
ATOM 17274 C C . ALA A 1 88 ? -0.361 -2.263 33.279 1.00 0.13 88 ALA A C 12
ATOM 17275 O O . ALA A 1 88 ? -0.003 -2.014 34.435 1.00 12.23 88 ALA A O 12
ATOM 17282 N N . ALA A 1 89 ? -1.163 -1.458 32.575 1.00 24.15 89 ALA A N 12
ATOM 17283 C CA . ALA A 1 89 ? -1.737 -0.200 33.076 1.00 54.02 89 ALA A CA 12
ATOM 17284 C C . ALA A 1 89 ? -3.274 -0.286 32.971 1.00 53.13 89 ALA A C 12
ATOM 17285 O O . ALA A 1 89 ? -3.808 -0.143 31.853 1.00 74.41 89 ALA A O 12
ATOM 17293 N N . MET A 1 1 ? 6.001 -5.075 8.192 1.00 53.04 1 MET A N 13
ATOM 17294 C CA . MET A 1 1 ? 6.387 -4.930 6.767 1.00 45.21 1 MET A CA 13
ATOM 17295 C C . MET A 1 1 ? 6.312 -6.295 6.048 1.00 72.11 1 MET A C 13
ATOM 17296 O O . MET A 1 1 ? 7.277 -7.069 6.051 1.00 52.52 1 MET A O 13
ATOM 17312 N N . ILE A 1 2 ? 5.130 -6.605 5.477 1.00 65.15 2 ILE A N 13
ATOM 17313 C CA . ILE A 1 2 ? 4.913 -7.805 4.639 1.00 31.04 2 ILE A CA 13
ATOM 17314 C C . ILE A 1 2 ? 4.395 -7.357 3.255 1.00 15.14 2 ILE A C 13
ATOM 17315 O O . ILE A 1 2 ? 3.269 -6.857 3.144 1.00 50.33 2 ILE A O 13
ATOM 17331 N N . LEU A 1 3 ? 5.235 -7.503 2.212 1.00 71.34 3 LEU A N 13
ATOM 17332 C CA . LEU A 1 3 ? 4.842 -7.214 0.823 1.00 62.22 3 LEU A CA 13
ATOM 17333 C C . LEU A 1 3 ? 4.091 -8.434 0.252 1.00 44.24 3 LEU A C 13
ATOM 17334 O O . LEU A 1 3 ? 4.673 -9.519 0.113 1.00 22.11 3 LEU A O 13
ATOM 17350 N N . GLU A 1 4 ? 2.794 -8.257 -0.040 1.00 41.40 4 GLU A N 13
ATOM 17351 C CA . GLU A 1 4 ? 1.923 -9.326 -0.560 1.00 1.24 4 GLU A CA 13
ATOM 17352 C C . GLU A 1 4 ? 1.693 -9.131 -2.071 1.00 44.41 4 GLU A C 13
ATOM 17353 O O . GLU A 1 4 ? 1.622 -7.994 -2.558 1.00 52.50 4 GLU A O 13
ATOM 17365 N N . ALA A 1 5 ? 1.595 -10.248 -2.804 1.00 43.25 5 ALA A N 13
ATOM 17366 C CA . ALA A 1 5 ? 1.333 -10.252 -4.250 1.00 33.13 5 ALA A CA 13
ATOM 17367 C C . ALA A 1 5 ? -0.131 -10.646 -4.506 1.00 34.30 5 ALA A C 13
ATOM 17368 O O . ALA A 1 5 ? -0.539 -11.770 -4.184 1.00 13.41 5 ALA A O 13
ATOM 17375 N N . HIS A 1 6 ? -0.921 -9.715 -5.063 1.00 63.32 6 HIS A N 13
ATOM 17376 C CA . HIS A 1 6 ? -2.332 -9.966 -5.394 1.00 43.33 6 HIS A CA 13
ATOM 17377 C C . HIS A 1 6 ? -2.420 -10.723 -6.738 1.00 31.31 6 HIS A C 13
ATOM 17378 O O . HIS A 1 6 ? -2.326 -10.124 -7.817 1.00 4.45 6 HIS A O 13
ATOM 17393 N N . TYR A 1 7 ? -2.550 -12.054 -6.638 1.00 11.45 7 TYR A N 13
ATOM 17394 C CA . TYR A 1 7 ? -2.822 -12.946 -7.789 1.00 42.01 7 TYR A CA 13
ATOM 17395 C C . TYR A 1 7 ? -4.287 -13.439 -7.723 1.00 42.32 7 TYR A C 13
ATOM 17396 O O . TYR A 1 7 ? -4.808 -14.029 -8.675 1.00 52.42 7 TYR A O 13
ATOM 17414 N N . THR A 1 8 ? -4.944 -13.190 -6.579 1.00 43.54 8 THR A N 13
ATOM 17415 C CA . THR A 1 8 ? -6.352 -13.521 -6.376 1.00 32.20 8 THR A CA 13
ATOM 17416 C C . THR A 1 8 ? -7.246 -12.586 -7.218 1.00 33.20 8 THR A C 13
ATOM 17417 O O . THR A 1 8 ? -7.439 -11.419 -6.881 1.00 14.21 8 THR A O 13
ATOM 17428 N N . ASN A 1 9 ? -7.783 -13.133 -8.313 1.00 74.42 9 ASN A N 13
ATOM 17429 C CA . ASN A 1 9 ? -8.629 -12.404 -9.293 1.00 64.02 9 ASN A CA 13
ATOM 17430 C C . ASN A 1 9 ? -10.111 -12.297 -8.827 1.00 42.41 9 ASN A C 13
ATOM 17431 O O . ASN A 1 9 ? -11.026 -12.145 -9.650 1.00 3.13 9 ASN A O 13
ATOM 17442 N N . LEU A 1 10 ? -10.319 -12.332 -7.498 1.00 32.14 10 LEU A N 13
ATOM 17443 C CA . LEU A 1 10 ? -11.638 -12.208 -6.842 1.00 3.45 10 LEU A CA 13
ATOM 17444 C C . LEU A 1 10 ? -12.118 -10.736 -6.873 1.00 42.54 10 LEU A C 13
ATOM 17445 O O . LEU A 1 10 ? -11.574 -9.913 -7.622 1.00 54.11 10 LEU A O 13
ATOM 17461 N N . LYS A 1 11 ? -13.172 -10.425 -6.092 1.00 40.53 11 LYS A N 13
ATOM 17462 C CA . LYS A 1 11 ? -13.605 -9.035 -5.833 1.00 71.34 11 LYS A CA 13
ATOM 17463 C C . LYS A 1 11 ? -12.434 -8.211 -5.226 1.00 60.15 11 LYS A C 13
ATOM 17464 O O . LYS A 1 11 ? -12.174 -8.247 -4.014 1.00 74.32 11 LYS A O 13
ATOM 17483 N N . CYS A 1 12 ? -11.673 -7.539 -6.111 1.00 41.55 12 CYS A N 13
ATOM 17484 C CA . CYS A 1 12 ? -10.524 -6.718 -5.706 1.00 55.44 12 CYS A CA 13
ATOM 17485 C C . CYS A 1 12 ? -11.042 -5.443 -5.033 1.00 30.21 12 CYS A C 13
ATOM 17486 O O . CYS A 1 12 ? -11.498 -4.505 -5.698 1.00 23.43 12 CYS A O 13
ATOM 17493 N N . ARG A 1 13 ? -10.985 -5.440 -3.694 1.00 64.53 13 ARG A N 13
ATOM 17494 C CA . ARG A 1 13 ? -11.641 -4.427 -2.866 1.00 21.54 13 ARG A CA 13
ATOM 17495 C C . ARG A 1 13 ? -10.619 -3.401 -2.368 1.00 4.15 13 ARG A C 13
ATOM 17496 O O . ARG A 1 13 ? -9.821 -3.676 -1.455 1.00 31.44 13 ARG A O 13
ATOM 17517 N N . CYS A 1 14 ? -10.630 -2.241 -3.013 1.00 1.42 14 CYS A N 13
ATOM 17518 C CA . CYS A 1 14 ? -9.888 -1.061 -2.582 1.00 15.54 14 CYS A CA 13
ATOM 17519 C C . CYS A 1 14 ? -10.857 -0.054 -1.935 1.00 52.32 14 CYS A C 13
ATOM 17520 O O . CYS A 1 14 ? -12.066 -0.068 -2.215 1.00 33.02 14 CYS A O 13
ATOM 17527 N N . SER A 1 15 ? -10.318 0.819 -1.074 1.00 73.33 15 SER A N 13
ATOM 17528 C CA . SER A 1 15 ? -11.095 1.874 -0.388 1.00 1.32 15 SER A CA 13
ATOM 17529 C C . SER A 1 15 ? -10.931 3.242 -1.099 1.00 10.33 15 SER A C 13
ATOM 17530 O O . SER A 1 15 ? -11.461 4.258 -0.636 1.00 75.02 15 SER A O 13
ATOM 17538 N N . GLY A 1 16 ? -10.237 3.246 -2.254 1.00 74.54 16 GLY A N 13
ATOM 17539 C CA . GLY A 1 16 ? -9.830 4.480 -2.939 1.00 2.20 16 GLY A CA 13
ATOM 17540 C C . GLY A 1 16 ? -8.459 4.952 -2.453 1.00 13.43 16 GLY A C 13
ATOM 17541 O O . GLY A 1 16 ? -8.066 4.637 -1.316 1.00 4.10 16 GLY A O 13
ATOM 17545 N N . VAL A 1 17 ? -7.738 5.755 -3.264 1.00 63.23 17 VAL A N 13
ATOM 17546 C CA . VAL A 1 17 ? -6.317 6.065 -2.986 1.00 72.53 17 VAL A CA 13
ATOM 17547 C C . VAL A 1 17 ? -6.209 7.451 -2.323 1.00 72.41 17 VAL A C 13
ATOM 17548 O O . VAL A 1 17 ? -6.830 8.426 -2.765 1.00 41.45 17 VAL A O 13
ATOM 17561 N N . ILE A 1 18 ? -5.448 7.512 -1.214 1.00 62.43 18 ILE A N 13
ATOM 17562 C CA . ILE A 1 18 ? -5.375 8.699 -0.338 1.00 13.21 18 ILE A CA 13
ATOM 17563 C C . ILE A 1 18 ? -3.907 9.162 -0.243 1.00 50.35 18 ILE A C 13
ATOM 17564 O O . ILE A 1 18 ? -3.006 8.333 -0.054 1.00 74.43 18 ILE A O 13
ATOM 17580 N N . SER A 1 19 ? -3.677 10.486 -0.349 1.00 40.43 19 SER A N 13
ATOM 17581 C CA . SER A 1 19 ? -2.323 11.091 -0.335 1.00 23.15 19 SER A CA 13
ATOM 17582 C C . SER A 1 19 ? -1.694 11.158 1.080 1.00 14.44 19 SER A C 13
ATOM 17583 O O . SER A 1 19 ? -0.711 11.879 1.294 1.00 53.22 19 SER A O 13
ATOM 17591 N N . THR A 1 20 ? -2.250 10.398 2.029 1.00 1.32 20 THR A N 13
ATOM 17592 C CA . THR A 1 20 ? -1.721 10.293 3.381 1.00 52.22 20 THR A CA 13
ATOM 17593 C C . THR A 1 20 ? -0.490 9.373 3.408 1.00 13.53 20 THR A C 13
ATOM 17594 O O . THR A 1 20 ? -0.600 8.170 3.129 1.00 61.15 20 THR A O 13
ATOM 17605 N N . VAL A 1 21 ? 0.687 9.958 3.706 1.00 65.35 21 VAL A N 13
ATOM 17606 C CA . VAL A 1 21 ? 1.897 9.184 3.994 1.00 11.13 21 VAL A CA 13
ATOM 17607 C C . VAL A 1 21 ? 1.679 8.459 5.331 1.00 71.34 21 VAL A C 13
ATOM 17608 O O . VAL A 1 21 ? 1.609 9.103 6.389 1.00 75.33 21 VAL A O 13
ATOM 17621 N N . VAL A 1 22 ? 1.534 7.131 5.257 1.00 61.53 22 VAL A N 13
ATOM 17622 C CA . VAL A 1 22 ? 1.240 6.287 6.418 1.00 41.00 22 VAL A CA 13
ATOM 17623 C C . VAL A 1 22 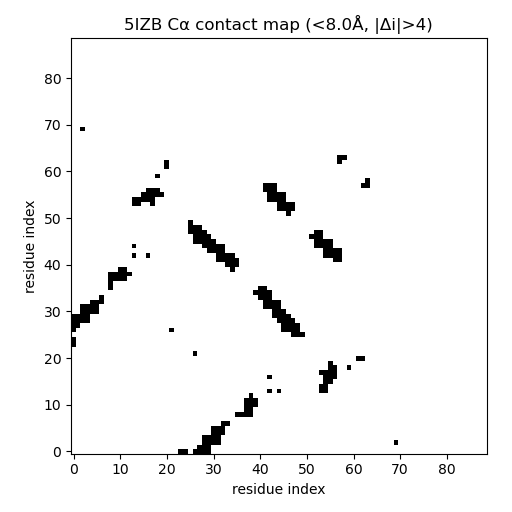? 2.540 6.064 7.211 1.00 34.21 22 VAL A C 13
ATOM 17624 O O . VAL A 1 22 ? 3.601 5.863 6.606 1.00 54.30 22 VAL A O 13
ATOM 17637 N N . GLY A 1 23 ? 2.440 6.132 8.551 1.00 44.41 23 GLY A N 13
ATOM 17638 C CA . GLY A 1 23 ? 3.587 5.973 9.448 1.00 34.40 23 GLY A CA 13
ATOM 17639 C C . GLY A 1 23 ? 4.265 4.613 9.311 1.00 42.50 23 GLY A C 13
ATOM 17640 O O . GLY A 1 23 ? 3.599 3.581 9.399 1.00 30.14 23 GLY A O 13
ATOM 17644 N N . LEU A 1 24 ? 5.596 4.622 9.123 1.00 65.20 24 LEU A N 13
ATOM 17645 C CA . LEU A 1 24 ? 6.386 3.406 8.819 1.00 15.44 24 LEU A CA 13
ATOM 17646 C C . LEU A 1 24 ? 6.364 2.409 9.990 1.00 52.44 24 LEU A C 13
ATOM 17647 O O . LEU A 1 24 ? 6.546 1.209 9.795 1.00 41.35 24 LEU A O 13
ATOM 17663 N N . ASN A 1 25 ? 6.138 2.929 11.204 1.00 42.21 25 ASN A N 13
ATOM 17664 C CA . ASN A 1 25 ? 6.065 2.123 12.438 1.00 60.15 25 ASN A CA 13
ATOM 17665 C C . ASN A 1 25 ? 4.700 1.405 12.564 1.00 64.41 25 ASN A C 13
ATOM 17666 O O . ASN A 1 25 ? 4.584 0.421 13.303 1.00 35.54 25 ASN A O 13
ATOM 17677 N N . ILE A 1 26 ? 3.665 1.897 11.843 1.00 63.33 26 ILE A N 13
ATOM 17678 C CA . ILE A 1 26 ? 2.315 1.286 11.866 1.00 54.22 26 ILE A CA 13
ATOM 17679 C C . ILE A 1 26 ? 1.969 0.578 10.537 1.00 75.05 26 ILE A C 13
ATOM 17680 O O . ILE A 1 26 ? 0.978 -0.147 10.489 1.00 75.21 26 ILE A O 13
ATOM 17696 N N . ILE A 1 27 ? 2.770 0.791 9.461 1.00 41.52 27 ILE A N 13
ATOM 17697 C CA . ILE A 1 27 ? 2.602 0.039 8.188 1.00 22.53 27 ILE A CA 13
ATOM 17698 C C . ILE A 1 27 ? 2.873 -1.460 8.445 1.00 41.44 27 ILE A C 13
ATOM 17699 O O . ILE A 1 27 ? 4.018 -1.860 8.705 1.00 43.45 27 ILE A O 13
ATOM 17715 N N . ASP A 1 28 ? 1.801 -2.266 8.409 1.00 41.52 28 ASP A N 13
ATOM 17716 C CA . ASP A 1 28 ? 1.868 -3.710 8.681 1.00 23.13 28 ASP A CA 13
ATOM 17717 C C . ASP A 1 28 ? 2.148 -4.476 7.382 1.00 41.14 28 ASP A C 13
ATOM 17718 O O . ASP A 1 28 ? 3.101 -5.269 7.300 1.00 52.13 28 ASP A O 13
ATOM 17727 N N . ARG A 1 29 ? 1.299 -4.225 6.357 1.00 32.14 29 ARG A N 13
ATOM 17728 C CA . ARG A 1 29 ? 1.349 -4.946 5.063 1.00 41.14 29 ARG A CA 13
ATOM 17729 C C . ARG A 1 29 ? 1.092 -3.983 3.896 1.00 14.14 29 ARG A C 13
ATOM 17730 O O . ARG A 1 29 ? 0.364 -3.003 4.043 1.00 22.44 29 ARG A O 13
ATOM 17751 N N . ILE A 1 30 ? 1.721 -4.277 2.744 1.00 41.25 30 ILE A N 13
ATOM 17752 C CA . ILE A 1 30 ? 1.509 -3.564 1.468 1.00 70.22 30 ILE A CA 13
ATOM 17753 C C . ILE A 1 30 ? 1.265 -4.621 0.372 1.00 63.23 30 ILE A C 13
ATOM 17754 O O . ILE A 1 30 ? 2.191 -5.345 0.000 1.00 23.22 30 ILE A O 13
ATOM 17770 N N . GLN A 1 31 ? 0.018 -4.741 -0.110 1.00 15.24 31 GLN A N 13
ATOM 17771 C CA . GLN A 1 31 ? -0.332 -5.687 -1.186 1.00 33.43 31 GLN A CA 13
ATOM 17772 C C . GLN A 1 31 ? -0.444 -4.941 -2.513 1.00 51.20 31 GLN A C 13
ATOM 17773 O O . GLN A 1 31 ? -1.229 -3.994 -2.639 1.00 53.33 31 GLN A O 13
ATOM 17787 N N . VAL A 1 32 ? 0.353 -5.378 -3.492 1.00 25.54 32 VAL A N 13
ATOM 17788 C CA . VAL A 1 32 ? 0.389 -4.777 -4.830 1.00 33.13 32 VAL A CA 13
ATOM 17789 C C . VAL A 1 32 ? -0.491 -5.591 -5.808 1.00 62.25 32 VAL A C 13
ATOM 17790 O O . VAL A 1 32 ? -0.303 -6.803 -5.982 1.00 14.14 32 VAL A O 13
ATOM 17803 N N . THR A 1 33 ? -1.495 -4.914 -6.388 1.00 24.14 33 THR A N 13
ATOM 17804 C CA . THR A 1 33 ? -2.384 -5.469 -7.424 1.00 60.04 33 THR A CA 13
ATOM 17805 C C . THR A 1 33 ? -1.992 -4.878 -8.801 1.00 50.55 33 THR A C 13
ATOM 17806 O O . THR A 1 33 ? -2.317 -3.706 -9.061 1.00 45.13 33 THR A O 13
ATOM 17817 N N . PRO A 1 34 ? -1.275 -5.658 -9.684 1.00 21.53 34 PRO A N 13
ATOM 17818 C CA . PRO A 1 34 ? -0.880 -5.187 -11.039 1.00 25.43 34 PRO A CA 13
ATOM 17819 C C . PRO A 1 34 ? -2.068 -5.235 -12.053 1.00 60.21 34 PRO A C 13
ATOM 17820 O O . PRO A 1 34 ? -3.084 -5.894 -11.779 1.00 14.10 34 PRO A O 13
ATOM 17831 N N . PRO A 1 35 ? -1.969 -4.511 -13.230 1.00 4.14 35 PRO A N 13
ATOM 17832 C CA . PRO A 1 35 ? -3.030 -4.521 -14.278 1.00 73.22 35 PRO A CA 13
ATOM 17833 C C . PRO A 1 35 ? -3.208 -5.922 -14.929 1.00 34.31 35 PRO A C 13
ATOM 17834 O O . PRO A 1 35 ? -2.496 -6.278 -15.880 1.00 3.41 35 PRO A O 13
ATOM 17845 N N . GLY A 1 36 ? -4.121 -6.731 -14.349 1.00 24.33 36 GLY A N 13
ATOM 17846 C CA . GLY A 1 36 ? -4.405 -8.095 -14.823 1.00 35.14 36 GLY A CA 13
ATOM 17847 C C . GLY A 1 36 ? -5.724 -8.191 -15.588 1.00 64.44 36 GLY A C 13
ATOM 17848 O O . GLY A 1 36 ? -5.847 -7.639 -16.684 1.00 42.44 36 GLY A O 13
ATOM 17852 N N . ASN A 1 37 ? -6.721 -8.873 -14.994 1.00 22.31 37 ASN A N 13
ATOM 17853 C CA . ASN A 1 37 ? -8.032 -9.136 -15.630 1.00 4.54 37 ASN A CA 13
ATOM 17854 C C . ASN A 1 37 ? -9.144 -9.136 -14.563 1.00 12.11 37 ASN A C 13
ATOM 17855 O O . ASN A 1 37 ? -10.157 -8.441 -14.709 1.00 15.41 37 ASN A O 13
ATOM 17866 N N . GLY A 1 38 ? -8.933 -9.915 -13.483 1.00 20.32 38 GLY A N 13
ATOM 17867 C CA . GLY A 1 38 ? -9.938 -10.087 -12.425 1.00 63.30 38 GLY A CA 13
ATOM 17868 C C . GLY A 1 38 ? -10.272 -8.801 -11.672 1.00 55.43 38 GLY A C 13
ATOM 17869 O O . GLY A 1 38 ? -11.427 -8.576 -11.293 1.00 2.54 38 GLY A O 13
ATOM 17873 N N . CYS A 1 39 ? -9.255 -7.951 -11.465 1.00 12.44 39 CYS A N 13
ATOM 17874 C CA . CYS A 1 39 ? -9.421 -6.636 -10.817 1.00 14.21 39 CYS A CA 13
ATOM 17875 C C . CYS A 1 39 ? -9.818 -5.581 -11.867 1.00 22.43 39 CYS A C 13
ATOM 17876 O O . CYS A 1 39 ? -9.245 -5.582 -12.963 1.00 62.02 39 CYS A O 13
ATOM 17883 N N . PRO A 1 40 ? -10.800 -4.660 -11.563 1.00 14.21 40 PRO A N 13
ATOM 17884 C CA . PRO A 1 40 ? -11.244 -3.615 -12.529 1.00 61.33 40 PRO A CA 13
ATOM 17885 C C . PRO A 1 40 ? -10.163 -2.538 -12.775 1.00 32.51 40 PRO A C 13
ATOM 17886 O O . PRO A 1 40 ? -10.219 -1.804 -13.768 1.00 5.51 40 PRO A O 13
ATOM 17897 N N . LYS A 1 41 ? -9.186 -2.460 -11.853 1.00 73.15 41 LYS A N 13
ATOM 17898 C CA . LYS A 1 41 ? -8.108 -1.463 -11.892 1.00 5.54 41 LYS A CA 13
ATOM 17899 C C . LYS A 1 41 ? -6.830 -2.006 -11.226 1.00 40.24 41 LYS A C 13
ATOM 17900 O O . LYS A 1 41 ? -6.824 -3.101 -10.643 1.00 2.44 41 LYS A O 13
ATOM 17919 N N . THR A 1 42 ? -5.751 -1.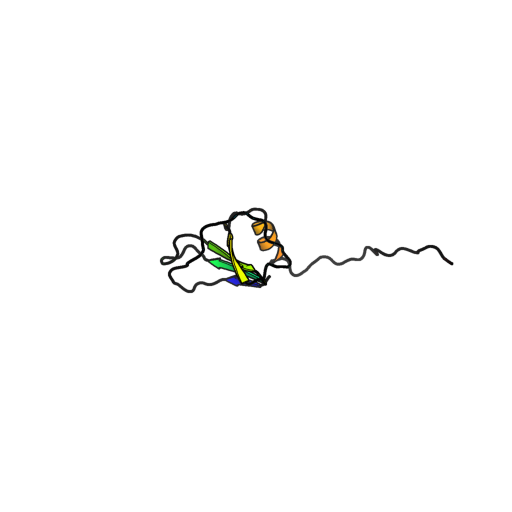222 -11.354 1.00 22.32 42 THR A N 13
ATOM 17920 C CA . THR A 1 42 ? -4.507 -1.408 -10.594 1.00 14.43 42 THR A CA 13
ATOM 17921 C C . THR A 1 42 ? -4.641 -0.674 -9.242 1.00 3.44 42 THR A C 13
ATOM 17922 O O . THR A 1 42 ? -5.075 0.489 -9.213 1.00 24.43 42 THR A O 13
ATOM 17933 N N . GLU A 1 43 ? -4.260 -1.338 -8.135 1.00 32.31 43 GLU A N 13
ATOM 17934 C CA . GLU A 1 43 ? -4.491 -0.808 -6.765 1.00 42.00 43 GLU A CA 13
ATOM 17935 C C . GLU A 1 43 ? -3.417 -1.337 -5.800 1.00 70.13 43 GLU A C 13
ATOM 17936 O O . GLU A 1 43 ? -2.927 -2.446 -5.965 1.00 2.13 43 GLU A O 13
ATOM 17948 N N . VAL A 1 44 ? -3.016 -0.518 -4.814 1.00 50.01 44 VAL A N 13
ATOM 17949 C CA . VAL A 1 44 ? -2.043 -0.923 -3.780 1.00 34.11 44 VAL A CA 13
ATOM 17950 C C . VAL A 1 44 ? -2.680 -0.712 -2.401 1.00 45.44 44 VAL A C 13
ATOM 17951 O O . VAL A 1 44 ? -2.840 0.426 -1.953 1.00 54.11 44 VAL A O 13
ATOM 17964 N N . VAL A 1 45 ? -3.059 -1.816 -1.747 1.00 21.45 45 VAL A N 13
ATOM 17965 C CA . VAL A 1 45 ? -3.805 -1.786 -0.482 1.00 3.21 45 VAL A CA 13
ATOM 17966 C C . VAL A 1 45 ? -2.828 -1.973 0.702 1.00 74.31 45 VAL A C 13
ATOM 17967 O O . VAL A 1 45 ? -2.247 -3.047 0.865 1.00 75.31 45 VAL A O 13
ATOM 17980 N N . ILE A 1 46 ? -2.634 -0.904 1.498 1.00 72.12 46 ILE A N 13
ATOM 17981 C CA . ILE A 1 46 ? -1.810 -0.929 2.725 1.00 51.12 46 ILE A CA 13
ATOM 17982 C C . ILE A 1 46 ? -2.712 -1.173 3.958 1.00 31.12 46 ILE A C 13
ATOM 17983 O O . ILE A 1 46 ? -3.698 -0.454 4.161 1.00 4.13 46 ILE A O 13
ATOM 17999 N N . TRP A 1 47 ? -2.373 -2.192 4.766 1.00 72.31 47 TRP A N 13
ATOM 18000 C CA . TRP A 1 47 ? -2.971 -2.395 6.099 1.00 23.12 47 TRP A CA 13
ATOM 18001 C C . TRP A 1 47 ? -2.031 -1.840 7.164 1.00 51.02 47 TRP A C 13
ATOM 18002 O O . TRP A 1 47 ? -0.804 -2.003 7.063 1.00 33.05 47 TRP A O 13
ATOM 18023 N N . THR A 1 48 ? -2.614 -1.173 8.169 1.00 25.33 48 THR A N 13
ATOM 18024 C CA . THR A 1 48 ? -1.889 -0.776 9.381 1.00 43.10 48 THR A CA 13
ATOM 18025 C C . THR A 1 48 ? -1.943 -1.912 10.420 1.00 14.42 48 THR A C 13
ATOM 18026 O O . THR A 1 48 ? -2.633 -2.920 10.216 1.00 24.41 48 THR A O 13
ATOM 18037 N N . LYS A 1 49 ? -1.205 -1.750 11.530 1.00 52.22 49 LYS A N 13
ATOM 18038 C CA . LYS A 1 49 ? -1.187 -2.734 12.640 1.00 24.12 49 LYS A CA 13
ATOM 18039 C C . LYS A 1 49 ? -2.490 -2.682 13.450 1.00 63.11 49 LYS A C 13
ATOM 18040 O O . LYS A 1 49 ? -2.821 -3.622 14.177 1.00 15.15 49 LYS A O 13
ATOM 18059 N N . MET A 1 50 ? -3.212 -1.562 13.314 1.00 4.23 50 MET A N 13
ATOM 18060 C CA . MET A 1 50 ? -4.583 -1.404 13.834 1.00 63.10 50 MET A CA 13
ATOM 18061 C C . MET A 1 50 ? -5.608 -2.038 12.858 1.00 13.15 50 MET A C 13
ATOM 18062 O O . MET A 1 50 ? -6.811 -2.025 13.122 1.00 44.34 50 MET A O 13
ATOM 18076 N N . LYS A 1 51 ? -5.090 -2.550 11.717 1.00 73.24 51 LYS A N 13
ATOM 18077 C CA . LYS A 1 51 ? -5.833 -3.321 10.690 1.00 61.12 51 LYS A CA 13
ATOM 18078 C C . LYS A 1 51 ? -6.801 -2.439 9.875 1.00 64.10 51 LYS A C 13
ATOM 18079 O O . LYS A 1 51 ? -7.740 -2.941 9.245 1.00 2.14 51 LYS A O 13
ATOM 18098 N N . LYS A 1 52 ? -6.526 -1.119 9.862 1.00 23.21 52 LYS A N 13
ATOM 18099 C CA . LYS A 1 52 ? -7.240 -0.153 9.003 1.00 65.22 52 LYS A CA 13
ATOM 18100 C C . LYS A 1 52 ? -6.762 -0.299 7.542 1.00 71.53 52 LYS A C 13
ATOM 18101 O O . LYS A 1 52 ? -5.551 -0.433 7.279 1.00 34.12 52 LYS A O 13
ATOM 18120 N N . VAL A 1 53 ? -7.740 -0.261 6.619 1.00 73.44 53 VAL A N 13
ATOM 18121 C CA . VAL A 1 53 ? -7.548 -0.509 5.182 1.00 63.22 53 VAL A CA 13
ATOM 18122 C C . VAL A 1 53 ? -7.462 0.841 4.433 1.00 41.20 53 VAL A C 13
ATOM 18123 O O . VAL A 1 53 ? -8.441 1.592 4.388 1.00 75.22 53 VAL A O 13
ATOM 18136 N N . ILE A 1 54 ? -6.279 1.163 3.898 1.00 61.31 54 ILE A N 13
ATOM 18137 C CA . ILE A 1 54 ? -6.053 2.365 3.068 1.00 1.41 54 ILE A CA 13
ATOM 18138 C C . ILE A 1 54 ? -5.458 1.911 1.721 1.00 31.52 54 ILE A C 13
ATOM 18139 O O . ILE A 1 54 ? -4.704 0.943 1.688 1.00 53.24 54 ILE A O 13
ATOM 18155 N N . CYS A 1 55 ? -5.811 2.581 0.613 1.00 10.41 55 CYS A N 13
ATOM 18156 C CA . CYS A 1 55 ? -5.129 2.378 -0.678 1.00 21.13 55 CYS A CA 13
ATOM 18157 C C . CYS A 1 55 ? -4.265 3.603 -0.984 1.00 41.11 55 CYS A C 13
ATOM 18158 O O . CYS A 1 55 ? -4.526 4.709 -0.495 1.00 53.04 55 CYS A O 13
ATOM 18165 N N . VAL A 1 56 ? -3.252 3.384 -1.828 1.00 24.34 56 VAL A N 13
ATOM 18166 C CA . VAL A 1 56 ? -2.337 4.425 -2.315 1.00 43.11 56 VAL A CA 13
ATOM 18167 C C . VAL A 1 56 ? -2.077 4.202 -3.816 1.00 61.42 56 VAL A C 13
ATOM 18168 O O . VAL A 1 56 ? -2.201 3.068 -4.316 1.00 54.03 56 VAL A O 13
ATOM 18181 N N . ASN A 1 57 ? -1.758 5.291 -4.536 1.00 51.23 57 ASN A N 13
ATOM 18182 C CA . ASN A 1 57 ? -1.491 5.242 -5.986 1.00 53.23 57 ASN A CA 13
ATOM 18183 C C . ASN A 1 57 ? -0.134 4.543 -6.251 1.00 71.45 57 ASN A C 13
ATOM 18184 O O . ASN A 1 57 ? 0.847 4.851 -5.563 1.00 4.31 57 ASN A O 13
ATOM 18195 N N . PRO A 1 58 ? -0.059 3.575 -7.240 1.00 74.32 58 PRO A N 13
ATOM 18196 C CA . PRO A 1 58 ? 1.195 2.836 -7.561 1.00 30.45 58 PRO A CA 13
ATOM 18197 C C . PRO A 1 58 ? 2.423 3.747 -7.806 1.00 33.52 58 PRO A C 13
ATOM 18198 O O . PRO A 1 58 ? 3.538 3.399 -7.423 1.00 43.21 58 PRO A O 13
ATOM 18209 N N . ARG A 1 59 ? 2.194 4.934 -8.408 1.00 73.25 59 ARG A N 13
ATOM 18210 C CA . ARG A 1 59 ? 3.285 5.845 -8.837 1.00 43.31 59 ARG A CA 13
ATOM 18211 C C . ARG A 1 59 ? 3.573 6.929 -7.770 1.00 21.21 59 ARG A C 13
ATOM 18212 O O . ARG A 1 59 ? 4.125 7.983 -8.100 1.00 71.22 59 ARG A O 13
ATOM 18233 N N . ALA A 1 60 ? 3.208 6.679 -6.496 1.00 23.24 60 ALA A N 13
ATOM 18234 C CA . ALA A 1 60 ? 3.592 7.570 -5.376 1.00 24.42 60 ALA A CA 13
ATOM 18235 C C . ALA A 1 60 ? 5.113 7.467 -5.131 1.00 43.14 60 ALA A C 13
ATOM 18236 O O . ALA A 1 60 ? 5.651 6.358 -5.066 1.00 63.13 60 ALA A O 13
ATOM 18243 N N . LYS A 1 61 ? 5.786 8.632 -5.023 1.00 61.43 61 LYS A N 13
ATOM 18244 C CA . LYS A 1 61 ? 7.257 8.728 -4.865 1.00 33.12 61 LYS A CA 13
ATOM 18245 C C . LYS A 1 61 ? 7.720 8.012 -3.583 1.00 51.54 61 LYS A C 13
ATOM 18246 O O . LYS A 1 61 ? 8.624 7.162 -3.623 1.00 31.43 61 LYS A O 13
ATOM 18265 N N . TRP A 1 62 ? 7.067 8.356 -2.457 1.00 23.23 62 TRP A N 13
ATOM 18266 C CA . TRP A 1 62 ? 7.378 7.781 -1.136 1.00 41.23 62 TRP A CA 13
ATOM 18267 C C . TRP A 1 62 ? 7.138 6.256 -1.123 1.00 71.42 62 TRP A C 13
ATOM 18268 O O . TRP A 1 62 ? 7.908 5.512 -0.504 1.00 12.05 62 TRP A O 13
ATOM 18289 N N . LEU A 1 63 ? 6.083 5.812 -1.840 1.00 40.32 63 LEU A N 13
ATOM 18290 C CA . LEU A 1 63 ? 5.746 4.380 -1.980 1.00 23.30 63 LEU A CA 13
ATOM 18291 C C . LEU A 1 63 ? 6.846 3.632 -2.742 1.00 12.43 63 LEU A C 13
ATOM 18292 O O . LEU A 1 63 ? 7.243 2.550 -2.337 1.00 1.15 63 LEU A O 13
ATOM 18308 N N . GLN A 1 64 ? 7.320 4.224 -3.851 1.00 64.23 64 GLN A N 13
ATOM 18309 C CA . GLN A 1 64 ? 8.364 3.621 -4.703 1.00 4.11 64 GLN A CA 13
ATOM 18310 C C . GLN A 1 64 ? 9.687 3.475 -3.938 1.00 70.51 64 GLN A C 13
ATOM 18311 O O . GLN A 1 64 ? 10.456 2.539 -4.186 1.00 4.31 64 GLN A O 13
ATOM 18325 N N . ARG A 1 65 ? 9.929 4.399 -2.994 1.00 11.32 65 ARG A N 13
ATOM 18326 C CA . ARG A 1 65 ? 11.073 4.315 -2.071 1.00 73.34 65 ARG A CA 13
ATOM 18327 C C . ARG A 1 65 ? 10.915 3.092 -1.137 1.00 32.31 65 ARG A C 13
ATOM 18328 O O . ARG A 1 65 ? 11.890 2.387 -0.858 1.00 2.02 65 ARG A O 13
ATOM 18349 N N . LEU A 1 66 ? 9.668 2.841 -0.689 1.00 74.44 66 LEU A N 13
ATOM 18350 C CA . LEU A 1 66 ? 9.332 1.681 0.172 1.00 32.13 66 LEU A CA 13
ATOM 18351 C C . LEU A 1 66 ? 9.448 0.357 -0.613 1.00 63.51 66 LEU A C 13
ATOM 18352 O O . LEU A 1 66 ? 9.977 -0.624 -0.093 1.00 13.22 66 LEU A O 13
ATOM 18368 N N . LEU A 1 67 ? 8.972 0.360 -1.875 1.00 72.41 67 LEU A N 13
ATOM 18369 C CA . LEU A 1 67 ? 8.977 -0.833 -2.754 1.00 53.54 67 LEU A CA 13
ATOM 18370 C C . LEU A 1 67 ? 10.422 -1.229 -3.101 1.00 50.15 67 LEU A C 13
ATOM 18371 O O . LEU A 1 67 ? 10.743 -2.414 -3.212 1.00 62.44 67 LEU A O 13
ATOM 18387 N N . ARG A 1 68 ? 11.280 -0.209 -3.256 1.00 31.50 68 ARG A N 13
ATOM 18388 C CA . ARG A 1 68 ? 12.718 -0.382 -3.542 1.00 2.21 68 ARG A CA 13
ATOM 18389 C C . ARG A 1 68 ? 13.487 -0.858 -2.287 1.00 60.32 68 ARG A C 13
ATOM 18390 O O . ARG A 1 68 ? 14.396 -1.700 -2.389 1.00 43.33 68 ARG A O 13
ATOM 18411 N N . HIS A 1 69 ? 13.092 -0.332 -1.109 1.00 21.43 69 HIS A N 13
ATOM 18412 C CA . HIS A 1 69 ? 13.710 -0.696 0.192 1.00 13.41 69 HIS A CA 13
ATOM 18413 C C . HIS A 1 69 ? 13.428 -2.164 0.573 1.00 54.31 69 HIS A C 13
ATOM 18414 O O . HIS A 1 69 ? 14.360 -2.906 0.908 1.00 55.44 69 HIS A O 13
ATOM 18429 N N . VAL A 1 70 ? 12.143 -2.569 0.535 1.00 71.02 70 VAL A N 13
ATOM 18430 C CA . VAL A 1 70 ? 11.721 -3.934 0.935 1.00 34.21 70 VAL A CA 13
ATOM 18431 C C . VAL A 1 70 ? 12.236 -4.995 -0.059 1.00 14.40 70 VAL A C 13
ATOM 18432 O O . VAL A 1 70 ? 12.363 -6.174 0.288 1.00 41.10 70 VAL A O 13
ATOM 18445 N N . GLN A 1 71 ? 12.538 -4.555 -1.299 1.00 3.45 71 GLN A N 13
ATOM 18446 C CA . GLN A 1 71 ? 13.096 -5.417 -2.361 1.00 1.24 71 GLN A CA 13
ATOM 18447 C C . GLN A 1 71 ? 14.641 -5.571 -2.218 1.00 32.03 71 GLN A C 13
ATOM 18448 O O . GLN A 1 71 ? 15.286 -6.237 -3.035 1.00 11.43 71 GLN A O 13
ATOM 18462 N N . SER A 1 72 ? 15.207 -4.950 -1.160 1.00 55.42 72 SER A N 13
ATOM 18463 C CA . SER A 1 72 ? 16.624 -5.083 -0.747 1.00 43.21 72 SER A CA 13
ATOM 18464 C C . SER A 1 72 ? 17.572 -4.285 -1.675 1.00 21.54 72 SER A C 13
ATOM 18465 O O . SER A 1 72 ? 17.835 -4.686 -2.818 1.00 0.13 72 SER A O 13
ATOM 18473 N N . LYS A 1 73 ? 18.037 -3.123 -1.169 1.00 13.43 73 LYS A N 13
ATOM 18474 C CA . LYS A 1 73 ? 19.038 -2.259 -1.826 1.00 20.24 73 LYS A CA 13
ATOM 18475 C C . LYS A 1 73 ? 20.047 -1.752 -0.770 1.00 42.54 73 LYS A C 13
ATOM 18476 O O . LYS A 1 73 ? 21.157 -2.286 -0.654 1.00 23.33 73 LYS A O 13
ATOM 18495 N N . SER A 1 74 ? 19.627 -0.750 0.026 1.00 32.51 74 SER A N 13
ATOM 18496 C CA . SER A 1 74 ? 20.474 -0.106 1.043 1.00 72.52 74 SER A CA 13
ATOM 18497 C C . SER A 1 74 ? 19.600 0.688 2.027 1.00 51.41 74 SER A C 13
ATOM 18498 O O . SER A 1 74 ? 18.487 1.108 1.682 1.00 1.14 74 SER A O 13
ATOM 18506 N N . LEU A 1 75 ? 20.114 0.882 3.249 1.00 20.32 75 LEU A N 13
ATOM 18507 C CA . LEU A 1 75 ? 19.433 1.648 4.303 1.00 72.33 75 LEU A CA 13
ATOM 18508 C C . LEU A 1 75 ? 20.365 2.769 4.794 1.00 13.10 75 LEU A C 13
ATOM 18509 O O . LEU A 1 75 ? 21.566 2.545 5.008 1.00 5.24 75 LEU A O 13
ATOM 18525 N N . SER A 1 76 ? 19.804 3.977 4.938 1.00 23.41 76 SER A N 13
ATOM 18526 C CA . SER A 1 76 ? 20.517 5.144 5.462 1.00 32.44 76 SER A CA 13
ATOM 18527 C C . SER A 1 76 ? 20.540 5.070 6.997 1.00 40.31 76 SER A C 13
ATOM 18528 O O . SER A 1 76 ? 19.511 4.751 7.616 1.00 11.33 76 SER A O 13
ATOM 18536 N N . SER A 1 77 ? 21.713 5.345 7.597 1.00 32.00 77 SER A N 13
ATOM 18537 C CA . SER A 1 77 ? 21.894 5.310 9.053 1.00 40.45 77 SER A CA 13
ATOM 18538 C C . SER A 1 77 ? 21.103 6.460 9.709 1.00 72.00 77 SER A C 13
ATOM 18539 O O . SER A 1 77 ? 21.522 7.622 9.636 1.00 60.44 77 SER A O 13
ATOM 18547 N N . THR A 1 78 ? 19.925 6.120 10.271 1.00 31.15 78 THR A N 13
ATOM 18548 C CA . THR A 1 78 ? 19.029 7.075 10.948 1.00 41.44 78 THR A CA 13
ATOM 18549 C C . THR A 1 78 ? 19.772 7.810 12.093 1.00 51.22 78 THR A C 13
ATOM 18550 O O . THR A 1 78 ? 20.251 7.142 13.005 1.00 15.25 78 THR A O 13
ATOM 18561 N N . PRO A 1 79 ? 19.918 9.181 12.041 1.00 61.13 79 PRO A N 13
ATOM 18562 C CA . PRO A 1 79 ? 20.556 9.971 13.135 1.00 71.43 79 PRO A CA 13
ATOM 18563 C C . PRO A 1 79 ? 19.860 9.786 14.502 1.00 72.55 79 PRO A C 13
ATOM 18564 O O . PRO A 1 79 ? 18.653 9.519 14.561 1.00 54.42 79 PRO A O 13
ATOM 18575 N N . GLN A 1 80 ? 20.646 9.916 15.586 1.00 24.50 80 GLN A N 13
ATOM 18576 C CA . GLN A 1 80 ? 20.155 9.773 16.972 1.00 53.10 80 GLN A CA 13
ATOM 18577 C C . GLN A 1 80 ? 19.125 10.882 17.290 1.00 14.53 80 GLN A C 13
ATOM 18578 O O . GLN A 1 80 ? 19.455 12.069 17.236 1.00 53.14 80 GLN A O 13
ATOM 18592 N N . ALA A 1 81 ? 17.884 10.472 17.598 1.00 34.33 81 ALA A N 13
ATOM 18593 C CA . ALA A 1 81 ? 16.773 11.380 17.926 1.00 53.43 81 ALA A CA 13
ATOM 18594 C C . ALA A 1 81 ? 15.999 10.804 19.134 1.00 4.34 81 ALA A C 13
ATOM 18595 O O . ALA A 1 81 ? 14.973 10.127 18.954 1.00 72.00 81 ALA A O 13
ATOM 18602 N N . PRO A 1 82 ? 16.522 10.993 20.389 1.00 54.13 82 PRO A N 13
ATOM 18603 C CA . PRO A 1 82 ? 15.889 10.445 21.612 1.00 60.54 82 PRO A CA 13
ATOM 18604 C C . PRO A 1 82 ? 14.621 11.228 22.025 1.00 12.30 82 PRO A C 13
ATOM 18605 O O . PRO A 1 82 ? 14.480 12.415 21.697 1.00 50.30 82 PRO A O 13
ATOM 18616 N N . VAL A 1 83 ? 13.708 10.550 22.742 1.00 24.21 83 VAL A N 13
ATOM 18617 C CA . VAL A 1 83 ? 12.496 11.179 23.290 1.00 32.05 83 VAL A CA 13
ATOM 18618 C C . VAL A 1 83 ? 12.884 11.951 24.564 1.00 11.14 83 VAL A C 13
ATOM 18619 O O . VAL A 1 83 ? 13.281 11.340 25.561 1.00 45.50 83 VAL A O 13
ATOM 18632 N N . SER A 1 84 ? 12.802 13.289 24.496 1.00 53.30 84 SER A N 13
ATOM 18633 C CA . SER A 1 84 ? 13.154 14.191 25.602 1.00 1.13 84 SER A CA 13
ATOM 18634 C C . SER A 1 84 ? 11.998 14.300 26.618 1.00 25.03 84 SER A C 13
ATOM 18635 O O . SER A 1 84 ? 10.839 13.993 26.293 1.00 33.41 84 SER A O 13
ATOM 18643 N N . LYS A 1 85 ? 12.341 14.736 27.847 1.00 24.11 85 LYS A N 13
ATOM 18644 C CA . LYS A 1 85 ? 11.383 14.897 28.959 1.00 52.13 85 LYS A CA 13
ATOM 18645 C C . LYS A 1 85 ? 10.341 15.990 28.644 1.00 33.43 85 LYS A C 13
ATOM 18646 O O . LYS A 1 85 ? 10.695 17.145 28.379 1.00 23.02 85 LYS A O 13
ATOM 18665 N N . ARG A 1 86 ? 9.063 15.590 28.664 1.00 45.15 86 ARG A N 13
ATOM 18666 C CA . ARG A 1 86 ? 7.910 16.479 28.473 1.00 72.12 86 ARG A CA 13
ATOM 18667 C C . ARG A 1 86 ? 6.719 15.921 29.264 1.00 5.32 86 ARG A C 13
ATOM 18668 O O . ARG A 1 86 ? 6.506 14.697 29.290 1.00 4.23 86 ARG A O 13
ATOM 18689 N N . ARG A 1 87 ? 5.959 16.808 29.932 1.00 20.23 87 ARG A N 13
ATOM 18690 C CA . ARG A 1 87 ? 4.737 16.415 30.646 1.00 31.42 87 ARG A CA 13
ATOM 18691 C C . ARG A 1 87 ? 3.628 16.289 29.589 1.00 5.24 87 ARG A C 13
ATOM 18692 O O . ARG A 1 87 ? 2.968 17.272 29.244 1.00 65.31 87 ARG A O 13
ATOM 18713 N N . ALA A 1 88 ? 3.518 15.091 29.004 1.00 1.15 88 ALA A N 13
ATOM 18714 C CA . ALA A 1 88 ? 2.514 14.777 27.987 1.00 55.40 88 ALA A CA 13
ATOM 18715 C C . ALA A 1 88 ? 1.273 14.165 28.656 1.00 74.10 88 ALA A C 13
ATOM 18716 O O . ALA A 1 88 ? 0.186 14.749 28.607 1.00 14.44 88 ALA A O 13
ATOM 18723 N N . ALA A 1 89 ? 1.489 12.997 29.308 1.00 61.35 89 ALA A N 13
ATOM 18724 C CA . ALA A 1 89 ? 0.441 12.195 29.974 1.00 34.32 89 ALA A CA 13
ATOM 18725 C C . ALA A 1 89 ? -0.598 11.673 28.937 1.00 14.43 89 ALA A C 13
ATOM 18726 O O . ALA A 1 89 ? -1.779 12.102 28.957 1.00 34.10 89 ALA A O 13
ATOM 18734 N N . MET A 1 1 ? 5.508 -3.572 7.076 1.00 43.22 1 MET A N 14
ATOM 18735 C CA . MET A 1 1 ? 6.621 -3.337 6.127 1.00 63.33 1 MET A CA 14
ATOM 18736 C C . MET A 1 1 ? 6.822 -4.543 5.179 1.00 21.25 1 MET A C 14
ATOM 18737 O O . MET A 1 1 ? 7.858 -4.650 4.525 1.00 24.01 1 MET A O 14
ATOM 18753 N N . ILE A 1 2 ? 5.815 -5.434 5.101 1.00 73.45 2 ILE A N 14
ATOM 18754 C CA . ILE A 1 2 ? 5.859 -6.636 4.236 1.00 34.25 2 ILE A CA 14
ATOM 18755 C C . ILE A 1 2 ? 5.344 -6.276 2.825 1.00 34.21 2 ILE A C 14
ATOM 18756 O O . ILE A 1 2 ? 4.395 -5.501 2.709 1.00 64.10 2 ILE A O 14
ATOM 18772 N N . LEU A 1 3 ? 5.980 -6.817 1.760 1.00 33.32 3 LEU A N 14
ATOM 18773 C CA . LEU A 1 3 ? 5.511 -6.639 0.365 1.00 14.12 3 LEU A CA 14
ATOM 18774 C C . LEU A 1 3 ? 5.015 -7.988 -0.183 1.00 55.45 3 LEU A C 14
ATOM 18775 O O . LEU A 1 3 ? 5.754 -8.976 -0.180 1.00 62.32 3 LEU A O 14
ATOM 18791 N N . GLU A 1 4 ? 3.745 -8.004 -0.618 1.00 24.12 4 GLU A N 14
ATOM 18792 C CA . GLU A 1 4 ? 3.043 -9.175 -1.174 1.00 61.25 4 GLU A CA 14
ATOM 18793 C C . GLU A 1 4 ? 2.573 -8.885 -2.616 1.00 31.30 4 GLU A C 14
ATOM 18794 O O . GLU A 1 4 ? 2.412 -7.718 -3.012 1.00 41.23 4 GLU A O 14
ATOM 18806 N N . ALA A 1 5 ? 2.365 -9.960 -3.390 1.00 2.43 5 ALA A N 14
ATOM 18807 C CA . ALA A 1 5 ? 1.625 -9.920 -4.668 1.00 21.01 5 ALA A CA 14
ATOM 18808 C C . ALA A 1 5 ? 0.211 -10.498 -4.442 1.00 33.15 5 ALA A C 14
ATOM 18809 O O . ALA A 1 5 ? 0.039 -11.424 -3.634 1.00 61.31 5 ALA A O 14
ATOM 18816 N N . HIS A 1 6 ? -0.796 -9.941 -5.140 1.00 74.02 6 HIS A N 14
ATOM 18817 C CA . HIS A 1 6 ? -2.206 -10.341 -4.973 1.00 30.43 6 HIS A CA 14
ATOM 18818 C C . HIS A 1 6 ? -2.536 -11.602 -5.786 1.00 10.12 6 HIS A C 14
ATOM 18819 O O . HIS A 1 6 ? -2.606 -11.562 -7.020 1.00 31.23 6 HIS A O 14
ATOM 18834 N N . TYR A 1 7 ? -2.719 -12.715 -5.070 1.00 43.24 7 TYR A N 14
ATOM 18835 C CA . TYR A 1 7 ? -3.345 -13.927 -5.619 1.00 72.53 7 TYR A CA 14
ATOM 18836 C C . TYR A 1 7 ? -4.883 -13.817 -5.422 1.00 43.33 7 TYR A C 14
ATOM 18837 O O . TYR A 1 7 ? -5.349 -12.943 -4.673 1.00 45.52 7 TYR A O 14
ATOM 18855 N N . THR A 1 8 ? -5.637 -14.696 -6.113 1.00 22.33 8 THR A N 14
ATOM 18856 C CA . THR A 1 8 ? -7.112 -14.675 -6.227 1.00 43.53 8 THR A CA 14
ATOM 18857 C C . THR A 1 8 ? -7.596 -13.339 -6.826 1.00 5.22 8 THR A C 14
ATOM 18858 O O . THR A 1 8 ? -7.961 -12.395 -6.112 1.00 32.14 8 THR A O 14
ATOM 18869 N N . ASN A 1 9 ? -7.564 -13.281 -8.170 1.00 53.44 9 ASN A N 14
ATOM 18870 C CA . ASN A 1 9 ? -7.954 -12.102 -8.976 1.00 14.24 9 ASN A CA 14
ATOM 18871 C C . ASN A 1 9 ? -9.485 -12.010 -9.178 1.00 72.14 9 ASN A C 14
ATOM 18872 O O . ASN A 1 9 ? -9.951 -11.425 -10.158 1.00 2.05 9 ASN A O 14
ATOM 18883 N N . LEU A 1 10 ? -10.258 -12.545 -8.205 1.00 50.05 10 LEU A N 14
ATOM 18884 C CA . LEU A 1 10 ? -11.739 -12.545 -8.231 1.00 21.01 10 LEU A CA 14
ATOM 18885 C C . LEU A 1 10 ? -12.254 -11.085 -8.188 1.00 2.22 10 LEU A C 14
ATOM 18886 O O . LEU A 1 10 ? -13.026 -10.666 -9.060 1.00 12.13 10 LEU A O 14
ATOM 18902 N N . LYS A 1 11 ? -11.809 -10.327 -7.169 1.00 13.40 11 LYS A N 14
ATOM 18903 C CA . LYS A 1 11 ? -12.142 -8.900 -7.011 1.00 23.22 11 LYS A CA 14
ATOM 18904 C C . LYS A 1 11 ? -11.064 -8.210 -6.153 1.00 11.51 11 LYS A C 14
ATOM 18905 O O . LYS A 1 11 ? -10.406 -8.859 -5.327 1.00 62.13 11 LYS A O 14
ATOM 18924 N N . CYS A 1 12 ? -10.828 -6.921 -6.415 1.00 44.02 12 CYS A N 14
ATOM 18925 C CA . CYS A 1 12 ? -10.029 -6.040 -5.543 1.00 13.43 12 CYS A CA 14
ATOM 18926 C C . CYS A 1 12 ? -10.972 -5.033 -4.868 1.00 72.41 12 CYS A C 14
ATOM 18927 O O . CYS A 1 12 ? -11.739 -4.362 -5.569 1.00 72.34 12 CYS A O 14
ATOM 18934 N N . ARG A 1 13 ? -10.950 -4.959 -3.522 1.00 13.01 13 ARG A N 14
ATOM 18935 C CA . ARG A 1 13 ? -11.870 -4.096 -2.758 1.00 41.44 13 ARG A CA 14
ATOM 18936 C C . ARG A 1 13 ? -11.121 -2.886 -2.159 1.00 62.51 13 ARG A C 14
ATOM 18937 O O . ARG A 1 13 ? -10.619 -2.942 -1.030 1.00 35.21 13 ARG A O 14
ATOM 18958 N N . CYS A 1 14 ? -11.015 -1.819 -2.976 1.00 40.44 14 CYS A N 14
ATOM 18959 C CA . CYS A 1 14 ? -10.585 -0.480 -2.550 1.00 64.34 14 CYS A CA 14
ATOM 18960 C C . CYS A 1 14 ? -11.495 0.570 -3.222 1.00 22.25 14 CYS A C 14
ATOM 18961 O O . CYS A 1 14 ? -11.305 0.901 -4.399 1.00 44.30 14 CYS A O 14
ATOM 18968 N N . SER A 1 15 ? -12.520 1.042 -2.485 1.00 23.33 15 SER A N 14
ATOM 18969 C CA . SER A 1 15 ? -13.505 2.018 -2.992 1.00 61.10 15 SER A CA 14
ATOM 18970 C C . SER A 1 15 ? -12.876 3.419 -3.090 1.00 25.44 15 SER A C 14
ATOM 18971 O O . SER A 1 15 ? -13.084 4.142 -4.072 1.00 50.33 15 SER A O 14
ATOM 18979 N N . GLY A 1 16 ? -12.095 3.785 -2.060 1.00 62.10 16 GLY A N 14
ATOM 18980 C CA . GLY A 1 16 ? -11.356 5.047 -2.026 1.00 52.04 16 GLY A CA 14
ATOM 18981 C C . GLY A 1 16 ? -9.864 4.790 -1.921 1.00 15.22 16 GLY A C 14
ATOM 18982 O O . GLY A 1 16 ? -9.445 3.941 -1.123 1.00 44.51 16 GLY A O 14
ATOM 18986 N N . VAL A 1 17 ? -9.053 5.483 -2.742 1.00 14.00 17 VAL A N 14
ATOM 18987 C CA . VAL A 1 17 ? -7.585 5.422 -2.641 1.00 3.21 17 VAL A CA 14
ATOM 18988 C C . VAL A 1 17 ? -7.039 6.802 -2.199 1.00 51.03 17 VAL A C 14
ATOM 18989 O O . VAL A 1 17 ? -7.463 7.854 -2.706 1.00 12.43 17 VAL A O 14
ATOM 19002 N N . ILE A 1 18 ? -6.134 6.784 -1.208 1.00 51.02 18 ILE A N 14
ATOM 19003 C CA . ILE A 1 18 ? -5.448 7.973 -0.691 1.00 33.42 18 ILE A CA 14
ATOM 19004 C C . ILE A 1 18 ? -3.941 7.671 -0.615 1.00 64.54 18 ILE A C 14
ATOM 19005 O O . ILE A 1 18 ? -3.513 6.800 0.135 1.00 12.43 18 ILE A O 14
ATOM 19021 N N . SER A 1 19 ? -3.134 8.390 -1.409 1.00 43.23 19 SER A N 14
ATOM 19022 C CA . SER A 1 19 ? -1.661 8.247 -1.398 1.00 3.13 19 SER A CA 14
ATOM 19023 C C . SER A 1 19 ? -1.028 9.245 -0.397 1.00 61.44 19 SER A C 14
ATOM 19024 O O . SER A 1 19 ? 0.051 9.810 -0.633 1.00 73.45 19 SER A O 14
ATOM 19032 N N . THR A 1 20 ? -1.734 9.428 0.733 1.00 54.35 20 THR A N 14
ATOM 19033 C CA . THR A 1 20 ? -1.252 10.166 1.901 1.00 43.51 20 THR A CA 14
ATOM 19034 C C . THR A 1 20 ? -0.142 9.340 2.563 1.00 23.45 20 THR A C 14
ATOM 19035 O O . THR A 1 20 ? -0.297 8.120 2.701 1.00 52.54 20 THR A O 14
ATOM 19046 N N . VAL A 1 21 ? 0.981 9.997 2.926 1.00 13.52 21 VAL A N 14
ATOM 19047 C CA . VAL A 1 21 ? 2.121 9.313 3.565 1.00 15.21 21 VAL A CA 14
ATOM 19048 C C . VAL A 1 21 ? 1.671 8.632 4.884 1.00 61.11 21 VAL A C 14
ATOM 19049 O O . VAL A 1 21 ? 1.253 9.291 5.838 1.00 3.34 21 VAL A O 14
ATOM 19062 N N . VAL A 1 22 ? 1.691 7.293 4.878 1.00 44.11 22 VAL A N 14
ATOM 19063 C CA . VAL A 1 22 ? 1.372 6.475 6.057 1.00 52.22 22 VAL A CA 14
ATOM 19064 C C . VAL A 1 22 ? 2.684 6.175 6.799 1.00 30.32 22 VAL A C 14
ATOM 19065 O O . VAL A 1 22 ? 3.716 5.938 6.149 1.00 64.11 22 VAL A O 14
ATOM 19078 N N . GLY A 1 23 ? 2.644 6.241 8.147 1.00 12.21 23 GLY A N 14
ATOM 19079 C CA . GLY A 1 23 ? 3.820 6.014 8.979 1.00 63.33 23 GLY A CA 14
ATOM 19080 C C . GLY A 1 23 ? 4.349 4.585 8.855 1.00 71.42 23 GLY A C 14
ATOM 19081 O O . GLY A 1 23 ? 3.600 3.630 9.071 1.00 54.44 23 GLY A O 14
ATOM 19085 N N . LEU A 1 24 ? 5.646 4.447 8.526 1.00 41.12 24 LEU A N 14
ATOM 19086 C CA . LEU A 1 24 ? 6.307 3.134 8.306 1.00 63.21 24 LEU A CA 14
ATOM 19087 C C . LEU A 1 24 ? 6.278 2.262 9.580 1.00 50.13 24 LEU A C 14
ATOM 19088 O O . LEU A 1 24 ? 6.352 1.029 9.499 1.00 75.01 24 LEU A O 14
ATOM 19104 N N . ASN A 1 25 ? 6.145 2.935 10.742 1.00 2.14 25 ASN A N 14
ATOM 19105 C CA . ASN A 1 25 ? 6.002 2.298 12.064 1.00 12.11 25 ASN A CA 14
ATOM 19106 C C . ASN A 1 25 ? 4.689 1.492 12.133 1.00 41.45 25 ASN A C 14
ATOM 19107 O O . ASN A 1 25 ? 4.658 0.383 12.677 1.00 64.03 25 ASN A O 14
ATOM 19118 N N . ILE A 1 26 ? 3.618 2.044 11.530 1.00 73.12 26 ILE A N 14
ATOM 19119 C CA . ILE A 1 26 ? 2.269 1.456 11.612 1.00 42.11 26 ILE A CA 14
ATOM 19120 C C . ILE A 1 26 ? 1.903 0.678 10.337 1.00 70.41 26 ILE A C 14
ATOM 19121 O O . ILE A 1 26 ? 0.915 -0.044 10.340 1.00 53.42 26 ILE A O 14
ATOM 19137 N N . ILE A 1 27 ? 2.691 0.833 9.247 1.00 11.04 27 ILE A N 14
ATOM 19138 C CA . ILE A 1 27 ? 2.509 0.018 8.026 1.00 42.54 27 ILE A CA 14
ATOM 19139 C C . ILE A 1 27 ? 2.862 -1.451 8.333 1.00 63.40 27 ILE A C 14
ATOM 19140 O O . ILE A 1 27 ? 4.023 -1.775 8.623 1.00 61.40 27 ILE A O 14
ATOM 19156 N N . ASP A 1 28 ? 1.837 -2.306 8.285 1.00 33.12 28 ASP A N 14
ATOM 19157 C CA . ASP A 1 28 ? 1.947 -3.744 8.550 1.00 41.23 28 ASP A CA 14
ATOM 19158 C C . ASP A 1 28 ? 2.271 -4.516 7.256 1.00 74.03 28 ASP A C 14
ATOM 19159 O O . ASP A 1 28 ? 3.289 -5.216 7.169 1.00 50.41 28 ASP A O 14
ATOM 19168 N N . ARG A 1 29 ? 1.423 -4.330 6.230 1.00 2.35 29 ARG A N 14
ATOM 19169 C CA . ARG A 1 29 ? 1.504 -5.079 4.954 1.00 20.02 29 ARG A CA 14
ATOM 19170 C C . ARG A 1 29 ? 1.166 -4.166 3.769 1.00 34.11 29 ARG A C 14
ATOM 19171 O O . ARG A 1 29 ? 0.377 -3.238 3.906 1.00 51.52 29 ARG A O 14
ATOM 19192 N N . ILE A 1 30 ? 1.785 -4.468 2.617 1.00 55.24 30 ILE A N 14
ATOM 19193 C CA . ILE A 1 30 ? 1.629 -3.742 1.339 1.00 65.22 30 ILE A CA 14
ATOM 19194 C C . ILE A 1 30 ? 1.490 -4.806 0.235 1.00 25.24 30 ILE A C 14
ATOM 19195 O O . ILE A 1 30 ? 2.464 -5.477 -0.085 1.00 61.21 30 ILE A O 14
ATOM 19211 N N . GLN A 1 31 ? 0.283 -4.983 -0.316 1.00 12.32 31 GLN A N 14
ATOM 19212 C CA . GLN A 1 31 ? -0.000 -6.017 -1.332 1.00 74.02 31 GLN A CA 14
ATOM 19213 C C . GLN A 1 31 ? -0.458 -5.347 -2.628 1.00 11.13 31 GLN A C 14
ATOM 19214 O O . GLN A 1 31 ? -1.447 -4.616 -2.629 1.00 4.21 31 GLN A O 14
ATOM 19228 N N . VAL A 1 32 ? 0.267 -5.606 -3.729 1.00 41.13 32 VAL A N 14
ATOM 19229 C CA . VAL A 1 32 ? -0.009 -4.980 -5.033 1.00 52.31 32 VAL A CA 14
ATOM 19230 C C . VAL A 1 32 ? -1.092 -5.788 -5.775 1.00 0.01 32 VAL A C 14
ATOM 19231 O O . VAL A 1 32 ? -0.871 -6.954 -6.129 1.00 70.12 32 VAL A O 14
ATOM 19244 N N . THR A 1 33 ? -2.265 -5.159 -5.963 1.00 63.30 33 THR A N 14
ATOM 19245 C CA . THR A 1 33 ? -3.418 -5.763 -6.637 1.00 60.13 33 THR A CA 14
ATOM 19246 C C . THR A 1 33 ? -3.454 -5.319 -8.143 1.00 53.35 33 THR A C 14
ATOM 19247 O O . THR A 1 33 ? -3.594 -4.114 -8.430 1.00 20.30 33 THR A O 14
ATOM 19258 N N . PRO A 1 34 ? -3.307 -6.292 -9.129 1.00 1.30 34 PRO A N 14
ATOM 19259 C CA . PRO A 1 34 ? -3.156 -5.970 -10.584 1.00 22.44 34 PRO A CA 14
ATOM 19260 C C . PRO A 1 34 ? -4.488 -5.565 -11.291 1.00 3.15 34 PRO A C 14
ATOM 19261 O O . PRO A 1 34 ? -5.557 -6.086 -10.948 1.00 64.43 34 PRO A O 14
ATOM 19272 N N . PRO A 1 35 ? -4.425 -4.669 -12.340 1.00 34.22 35 PRO A N 14
ATOM 19273 C CA . PRO A 1 35 ? -5.634 -4.115 -13.023 1.00 72.23 35 PRO A CA 14
ATOM 19274 C C . PRO A 1 35 ? -6.361 -5.134 -13.942 1.00 2.51 35 PRO A C 14
ATOM 19275 O O . PRO A 1 35 ? -6.044 -6.332 -13.949 1.00 61.32 35 PRO A O 14
ATOM 19286 N N . GLY A 1 36 ? -7.364 -4.633 -14.691 1.00 3.40 36 GLY A N 14
ATOM 19287 C CA . GLY A 1 36 ? -8.065 -5.425 -15.706 1.00 61.14 36 GLY A CA 14
ATOM 19288 C C . GLY A 1 36 ? -9.242 -6.199 -15.127 1.00 35.40 36 GLY A C 14
ATOM 19289 O O . GLY A 1 36 ? -10.200 -5.589 -14.642 1.00 64.21 36 GLY A O 14
ATOM 19293 N N . ASN A 1 37 ? -9.164 -7.544 -15.163 1.00 52.22 37 ASN A N 14
ATOM 19294 C CA . ASN A 1 37 ? -10.258 -8.426 -14.687 1.00 65.42 37 ASN A CA 14
ATOM 19295 C C . ASN A 1 37 ? -10.306 -8.490 -13.148 1.00 31.12 37 ASN A C 14
ATOM 19296 O O . ASN A 1 37 ? -11.388 -8.645 -12.568 1.00 51.34 37 ASN A O 14
ATOM 19307 N N . GLY A 1 38 ? -9.123 -8.359 -12.507 1.00 41.11 38 GLY A N 14
ATOM 19308 C CA . GLY A 1 38 ? -8.999 -8.451 -11.050 1.00 65.53 38 GLY A CA 14
ATOM 19309 C C . GLY A 1 38 ? -9.433 -7.171 -10.362 1.00 74.22 38 GLY A C 14
ATOM 19310 O O . GLY A 1 38 ? -10.465 -7.131 -9.676 1.00 63.10 38 GLY A O 14
ATOM 19314 N N . CYS A 1 39 ? -8.630 -6.119 -10.551 1.00 44.21 39 CYS A N 14
ATOM 19315 C CA . CYS A 1 39 ? -8.925 -4.769 -10.051 1.00 2.41 39 CYS A CA 14
ATOM 19316 C C . CYS A 1 39 ? -9.366 -3.879 -11.237 1.00 15.40 39 CYS A C 14
ATOM 19317 O O . CYS A 1 39 ? -8.973 -4.154 -12.374 1.00 51.10 39 CYS A O 14
ATOM 19324 N N . PRO A 1 40 ? -10.191 -2.803 -11.015 1.00 51.10 40 PRO A N 14
ATOM 19325 C CA . PRO A 1 40 ? -10.589 -1.861 -12.113 1.00 15.33 40 PRO A CA 14
ATOM 19326 C C . PRO A 1 40 ? -9.384 -1.055 -12.650 1.00 13.15 40 PRO A C 14
ATOM 19327 O O . PRO A 1 40 ? -9.338 -0.666 -13.823 1.00 4.13 40 PRO A O 14
ATOM 19338 N N . LYS A 1 41 ? -8.418 -0.847 -11.757 1.00 34.11 41 LYS A N 14
ATOM 19339 C CA . LYS A 1 41 ? -7.205 -0.038 -11.970 1.00 72.20 41 LYS A CA 14
ATOM 19340 C C . LYS A 1 41 ? -6.073 -0.683 -11.157 1.00 10.44 41 LYS A C 14
ATOM 19341 O O . LYS A 1 41 ? -6.336 -1.586 -10.358 1.00 11.24 41 LYS A O 14
ATOM 19360 N N . THR A 1 42 ? -4.820 -0.253 -11.357 1.00 21.43 42 THR A N 14
ATOM 19361 C CA . THR A 1 42 ? -3.704 -0.774 -10.558 1.00 10.11 42 THR A CA 14
ATOM 19362 C C . THR A 1 42 ? -3.785 -0.157 -9.147 1.00 15.23 42 THR A C 14
ATOM 19363 O O . THR A 1 42 ? -3.665 1.063 -8.990 1.00 22.10 42 THR A O 14
ATOM 19374 N N . GLU A 1 43 ? -4.029 -1.007 -8.141 1.00 21.32 43 GLU A N 14
ATOM 19375 C CA . GLU A 1 43 ? -4.224 -0.579 -6.741 1.00 42.14 43 GLU A CA 14
ATOM 19376 C C . GLU A 1 43 ? -3.180 -1.270 -5.857 1.00 34.30 43 GLU A C 14
ATOM 19377 O O . GLU A 1 43 ? -2.593 -2.283 -6.253 1.00 40.34 43 GLU A O 14
ATOM 19389 N N . VAL A 1 44 ? -2.908 -0.678 -4.692 1.00 11.32 44 VAL A N 14
ATOM 19390 C CA . VAL A 1 44 ? -1.999 -1.242 -3.687 1.00 71.44 44 VAL A CA 14
ATOM 19391 C C . VAL A 1 44 ? -2.707 -1.197 -2.326 1.00 61.24 44 VAL A C 14
ATOM 19392 O O . VAL A 1 44 ? -2.945 -0.116 -1.783 1.00 41.43 44 VAL A O 14
ATOM 19405 N N . VAL A 1 45 ? -3.052 -2.376 -1.793 1.00 72.22 45 VAL A N 14
ATOM 19406 C CA . VAL A 1 45 ? -3.800 -2.502 -0.539 1.00 31.12 45 VAL A CA 14
ATOM 19407 C C . VAL A 1 45 ? -2.805 -2.602 0.632 1.00 55.14 45 VAL A C 14
ATOM 19408 O O . VAL A 1 45 ? -2.115 -3.615 0.791 1.00 60.32 45 VAL A O 14
ATOM 19421 N N . ILE A 1 46 ? -2.734 -1.527 1.428 1.00 24.11 46 ILE A N 14
ATOM 19422 C CA . ILE A 1 46 ? -1.882 -1.457 2.625 1.00 42.21 46 ILE A CA 14
ATOM 19423 C C . ILE A 1 46 ? -2.749 -1.706 3.870 1.00 40.30 46 ILE A C 14
ATOM 19424 O O . ILE A 1 46 ? -3.746 -1.011 4.084 1.00 63.23 46 ILE A O 14
ATOM 19440 N N . TRP A 1 47 ? -2.385 -2.713 4.666 1.00 61.41 47 TRP A N 14
ATOM 19441 C CA . TRP A 1 47 ? -2.946 -2.901 6.009 1.00 5.04 47 TRP A CA 14
ATOM 19442 C C . TRP A 1 47 ? -2.029 -2.184 7.004 1.00 44.05 47 TRP A C 14
ATOM 19443 O O . TRP A 1 47 ? -0.799 -2.288 6.897 1.00 32.23 47 TRP A O 14
ATOM 19464 N N . THR A 1 48 ? -2.617 -1.411 7.922 1.00 73.14 48 THR A N 14
ATOM 19465 C CA . THR A 1 48 ? -1.888 -0.856 9.070 1.00 71.01 48 THR A CA 14
ATOM 19466 C C . THR A 1 48 ? -2.052 -1.797 10.278 1.00 70.40 48 THR A C 14
ATOM 19467 O O . THR A 1 48 ? -2.897 -2.700 10.255 1.00 5.21 48 THR A O 14
ATOM 19478 N N . LYS A 1 49 ? -1.249 -1.560 11.334 1.00 1.04 49 LYS A N 14
ATOM 19479 C CA . LYS A 1 49 ? -1.318 -2.318 12.603 1.00 50.32 49 LYS A CA 14
ATOM 19480 C C . LYS A 1 49 ? -2.640 -2.037 13.349 1.00 70.25 49 LYS A C 14
ATOM 19481 O O . LYS A 1 49 ? -3.031 -2.780 14.248 1.00 55.44 49 LYS A O 14
ATOM 19500 N N . MET A 1 50 ? -3.310 -0.942 12.942 1.00 31.41 50 MET A N 14
ATOM 19501 C CA . MET A 1 50 ? -4.616 -0.521 13.472 1.00 34.55 50 MET A CA 14
ATOM 19502 C C . MET A 1 50 ? -5.762 -1.330 12.815 1.00 21.14 50 MET A C 14
ATOM 19503 O O . MET A 1 50 ? -6.925 -1.162 13.186 1.00 42.43 50 MET A O 14
ATOM 19517 N N . LYS A 1 51 ? -5.392 -2.180 11.814 1.00 15.42 51 LYS A N 14
ATOM 19518 C CA . LYS A 1 51 ? -6.317 -2.983 10.973 1.00 61.32 51 LYS A CA 14
ATOM 19519 C C . LYS A 1 51 ? -7.140 -2.102 10.017 1.00 73.02 51 LYS A C 14
ATOM 19520 O O . LYS A 1 51 ? -8.131 -2.567 9.435 1.00 62.42 51 LYS A O 14
ATOM 19539 N N . LYS A 1 52 ? -6.694 -0.843 9.834 1.00 32.32 52 LYS A N 14
ATOM 19540 C CA . LYS A 1 52 ? -7.270 0.076 8.848 1.00 45.32 52 LYS A CA 14
ATOM 19541 C C . LYS A 1 52 ? -6.667 -0.239 7.478 1.00 12.51 52 LYS A C 14
ATOM 19542 O O . LYS A 1 52 ? -5.434 -0.239 7.308 1.00 11.43 52 LYS A O 14
ATOM 19561 N N . VAL A 1 53 ? -7.555 -0.545 6.528 1.00 32.24 53 VAL A N 14
ATOM 19562 C CA . VAL A 1 53 ? -7.188 -0.840 5.151 1.00 2.31 53 VAL A CA 14
ATOM 19563 C C . VAL A 1 53 ? -7.076 0.491 4.397 1.00 65.12 53 VAL A C 14
ATOM 19564 O O . VAL A 1 53 ? -8.091 1.111 4.045 1.00 13.44 53 VAL A O 14
ATOM 19577 N N . ILE A 1 54 ? -5.835 0.942 4.216 1.00 3.42 54 ILE A N 14
ATOM 19578 C CA . ILE A 1 54 ?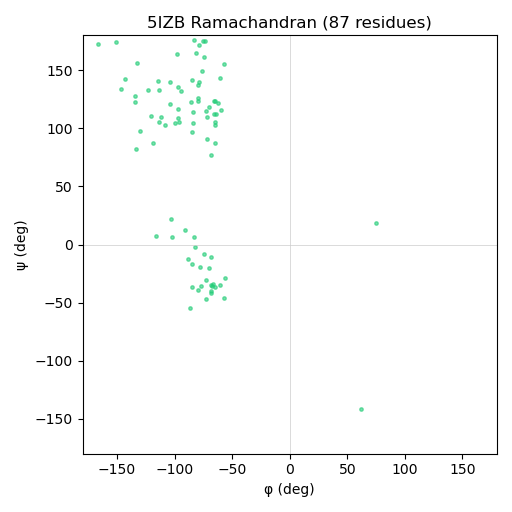 -5.507 2.153 3.462 1.00 23.22 54 ILE A CA 14
ATOM 19579 C C . ILE A 1 54 ? -5.018 1.720 2.077 1.00 64.22 54 ILE A C 14
ATOM 19580 O O . ILE A 1 54 ? -4.018 1.021 1.968 1.00 72.20 54 ILE A O 14
ATOM 19596 N N . CYS A 1 55 ? -5.724 2.124 1.026 1.00 1.33 55 CYS A N 14
ATOM 19597 C CA . CYS A 1 55 ? -5.393 1.749 -0.347 1.00 32.14 55 CYS A CA 14
ATOM 19598 C C . CYS A 1 55 ? -4.777 2.966 -1.028 1.00 63.04 55 CYS A C 14
ATOM 19599 O O . CYS A 1 55 ? -5.267 4.081 -0.867 1.00 13.01 55 CYS A O 14
ATOM 19606 N N . VAL A 1 56 ? -3.676 2.744 -1.733 1.00 62.35 56 VAL A N 14
ATOM 19607 C CA . VAL A 1 56 ? -2.903 3.794 -2.409 1.00 13.42 56 VAL A CA 14
ATOM 19608 C C . VAL A 1 56 ? -2.727 3.405 -3.886 1.00 31.44 56 VAL A C 14
ATOM 19609 O O . VAL A 1 56 ? -2.974 2.249 -4.263 1.00 41.32 56 VAL A O 14
ATOM 19622 N N . ASN A 1 57 ? -2.334 4.371 -4.726 1.00 72.33 57 ASN A N 14
ATOM 19623 C CA . ASN A 1 57 ? -1.925 4.095 -6.116 1.00 30.45 57 ASN A CA 14
ATOM 19624 C C . ASN A 1 57 ? -0.435 3.664 -6.136 1.00 64.23 57 ASN A C 14
ATOM 19625 O O . ASN A 1 57 ? 0.302 3.974 -5.187 1.00 71.32 57 ASN A O 14
ATOM 19636 N N . PRO A 1 58 ? 0.053 2.952 -7.204 1.00 13.52 58 PRO A N 14
ATOM 19637 C CA . PRO A 1 58 ? 1.496 2.602 -7.339 1.00 74.42 58 PRO A CA 14
ATOM 19638 C C . PRO A 1 58 ? 2.374 3.840 -7.645 1.00 65.20 58 PRO A C 14
ATOM 19639 O O . PRO A 1 58 ? 3.592 3.776 -7.539 1.00 32.33 58 PRO A O 14
ATOM 19650 N N . ARG A 1 59 ? 1.723 4.968 -8.004 1.00 34.11 59 ARG A N 14
ATOM 19651 C CA . ARG A 1 59 ? 2.405 6.202 -8.449 1.00 34.35 59 ARG A CA 14
ATOM 19652 C C . ARG A 1 59 ? 2.858 7.079 -7.250 1.00 50.24 59 ARG A C 14
ATOM 19653 O O . ARG A 1 59 ? 3.504 8.114 -7.445 1.00 50.40 59 ARG A O 14
ATOM 19674 N N . ALA A 1 60 ? 2.532 6.654 -6.011 1.00 60.25 60 ALA A N 14
ATOM 19675 C CA . ALA A 1 60 ? 2.951 7.362 -4.785 1.00 20.04 60 ALA A CA 14
ATOM 19676 C C . ALA A 1 60 ? 4.499 7.363 -4.666 1.00 61.52 60 ALA A C 14
ATOM 19677 O O . ALA A 1 60 ? 5.126 6.298 -4.647 1.00 13.12 60 ALA A O 14
ATOM 19684 N N . LYS A 1 61 ? 5.086 8.581 -4.614 1.00 62.22 61 LYS A N 14
ATOM 19685 C CA . LYS A 1 61 ? 6.552 8.808 -4.636 1.00 74.43 61 LYS A CA 14
ATOM 19686 C C . LYS A 1 61 ? 7.226 8.194 -3.394 1.00 12.45 61 LYS A C 14
ATOM 19687 O O . LYS A 1 61 ? 8.253 7.503 -3.498 1.00 75.51 61 LYS A O 14
ATOM 19706 N N . TRP A 1 62 ? 6.616 8.469 -2.225 1.00 22.23 62 TRP A N 14
ATOM 19707 C CA . TRP A 1 62 ? 7.060 7.947 -0.923 1.00 55.24 62 TRP A CA 14
ATOM 19708 C C . TRP A 1 62 ? 7.019 6.406 -0.909 1.00 43.44 62 TRP A C 14
ATOM 19709 O O . TRP A 1 62 ? 7.905 5.771 -0.354 1.00 13.02 62 TRP A O 14
ATOM 19730 N N . LEU A 1 63 ? 5.995 5.835 -1.579 1.00 61.52 63 LEU A N 14
ATOM 19731 C CA . LEU A 1 63 ? 5.768 4.381 -1.648 1.00 15.43 63 LEU A CA 14
ATOM 19732 C C . LEU A 1 63 ? 6.912 3.663 -2.385 1.00 21.44 63 LEU A C 14
ATOM 19733 O O . LEU A 1 63 ? 7.310 2.582 -1.975 1.00 44.33 63 LEU A O 14
ATOM 19749 N N . GLN A 1 64 ? 7.423 4.283 -3.474 1.00 32.15 64 GLN A N 14
ATOM 19750 C CA . GLN A 1 64 ? 8.525 3.712 -4.291 1.00 15.32 64 GLN A CA 14
ATOM 19751 C C . GLN A 1 64 ? 9.794 3.470 -3.461 1.00 25.01 64 GLN A C 14
ATOM 19752 O O . GLN A 1 64 ? 10.499 2.465 -3.655 1.00 55.41 64 GLN A O 14
ATOM 19766 N N . ARG A 1 65 ? 10.035 4.392 -2.518 1.00 44.22 65 ARG A N 14
ATOM 19767 C CA . ARG A 1 65 ? 11.131 4.294 -1.547 1.00 43.25 65 ARG A CA 14
ATOM 19768 C C . ARG A 1 65 ? 10.983 3.003 -0.717 1.00 34.20 65 ARG A C 14
ATOM 19769 O O . ARG A 1 65 ? 11.938 2.252 -0.553 1.00 25.44 65 ARG A O 14
ATOM 19790 N N . LEU A 1 66 ? 9.735 2.743 -0.277 1.00 33.55 66 LEU A N 14
ATOM 19791 C CA . LEU A 1 66 ? 9.373 1.565 0.544 1.00 62.25 66 LEU A CA 14
ATOM 19792 C C . LEU A 1 66 ? 9.508 0.267 -0.279 1.00 74.13 66 LEU A C 14
ATOM 19793 O O . LEU A 1 66 ? 10.093 -0.710 0.195 1.00 61.15 66 LEU A O 14
ATOM 19809 N N . LEU A 1 67 ? 9.002 0.307 -1.534 1.00 41.30 67 LEU A N 14
ATOM 19810 C CA . LEU A 1 67 ? 8.971 -0.853 -2.447 1.00 45.11 67 LEU A CA 14
ATOM 19811 C C . LEU A 1 67 ? 10.397 -1.345 -2.756 1.00 33.43 67 LEU A C 14
ATOM 19812 O O . LEU A 1 67 ? 10.627 -2.544 -2.903 1.00 41.33 67 LEU A O 14
ATOM 19828 N N . ARG A 1 68 ? 11.341 -0.393 -2.846 1.00 65.22 68 ARG A N 14
ATOM 19829 C CA . ARG A 1 68 ? 12.772 -0.690 -3.041 1.00 24.11 68 ARG A CA 14
ATOM 19830 C C . ARG A 1 68 ? 13.442 -1.124 -1.716 1.00 43.40 68 ARG A C 14
ATOM 19831 O O . ARG A 1 68 ? 14.243 -2.060 -1.692 1.00 72.35 68 ARG A O 14
ATOM 19852 N N . HIS A 1 69 ? 13.070 -0.455 -0.610 1.00 43.12 69 HIS A N 14
ATOM 19853 C CA . HIS A 1 69 ? 13.716 -0.655 0.719 1.00 43.12 69 HIS A CA 14
ATOM 19854 C C . HIS A 1 69 ? 13.320 -1.987 1.390 1.00 71.50 69 HIS A C 14
ATOM 19855 O O . HIS A 1 69 ? 13.993 -2.422 2.333 1.00 13.00 69 HIS A O 14
ATOM 19870 N N . VAL A 1 70 ? 12.244 -2.630 0.914 1.00 44.12 70 VAL A N 14
ATOM 19871 C CA . VAL A 1 70 ? 11.828 -3.961 1.420 1.00 75.42 70 VAL A CA 14
ATOM 19872 C C . VAL A 1 70 ? 12.552 -5.109 0.672 1.00 21.31 70 VAL A C 14
ATOM 19873 O O . VAL A 1 70 ? 12.488 -6.269 1.102 1.00 11.21 70 VAL A O 14
ATOM 19886 N N . GLN A 1 71 ? 13.246 -4.780 -0.442 1.00 60.42 71 GLN A N 14
ATOM 19887 C CA . GLN A 1 71 ? 13.904 -5.783 -1.307 1.00 42.24 71 GLN A CA 14
ATOM 19888 C C . GLN A 1 71 ? 15.393 -6.005 -0.917 1.00 15.41 71 GLN A C 14
ATOM 19889 O O . GLN A 1 71 ? 15.678 -6.664 0.093 1.00 10.25 71 GLN A O 14
ATOM 19903 N N . SER A 1 72 ? 16.330 -5.428 -1.692 1.00 40.11 72 SER A N 14
ATOM 19904 C CA . SER A 1 72 ? 17.772 -5.742 -1.613 1.00 53.42 72 SER A CA 14
ATOM 19905 C C . SER A 1 72 ? 18.541 -4.719 -0.760 1.00 11.31 72 SER A C 14
ATOM 19906 O O . SER A 1 72 ? 19.774 -4.805 -0.652 1.00 55.30 72 SER A O 14
ATOM 19914 N N . LYS A 1 73 ? 17.800 -3.764 -0.151 1.00 53.12 73 LYS A N 14
ATOM 19915 C CA . LYS A 1 73 ? 18.364 -2.745 0.759 1.00 64.23 73 LYS A CA 14
ATOM 19916 C C . LYS A 1 73 ? 19.148 -3.429 1.895 1.00 34.41 73 LYS A C 14
ATOM 19917 O O . LYS A 1 73 ? 18.602 -4.298 2.578 1.00 25.21 73 LYS A O 14
ATOM 19936 N N . SER A 1 74 ? 20.420 -3.019 2.063 1.00 11.24 74 SER A N 14
ATOM 19937 C CA . SER A 1 74 ? 21.363 -3.609 3.028 1.00 71.14 74 SER A CA 14
ATOM 19938 C C . SER A 1 74 ? 20.815 -3.552 4.464 1.00 44.32 74 SER A C 14
ATOM 19939 O O . SER A 1 74 ? 20.394 -2.486 4.926 1.00 0.40 74 SER A O 14
ATOM 19947 N N . LEU A 1 75 ? 20.804 -4.709 5.158 1.00 40.11 75 LEU A N 14
ATOM 19948 C CA . LEU A 1 75 ? 20.455 -4.754 6.595 1.00 24.43 75 LEU A CA 14
ATOM 19949 C C . LEU A 1 75 ? 21.524 -4.008 7.424 1.00 23.25 75 LEU A C 14
ATOM 19950 O O . LEU A 1 75 ? 22.627 -3.733 6.921 1.00 12.51 75 LEU A O 14
ATOM 19966 N N . SER A 1 76 ? 21.175 -3.693 8.685 1.00 61.03 76 SER A N 14
ATOM 19967 C CA . SER A 1 76 ? 21.999 -2.884 9.608 1.00 44.22 76 SER A CA 14
ATOM 19968 C C . SER A 1 76 ? 22.167 -1.418 9.104 1.00 62.22 76 SER A C 14
ATOM 19969 O O . SER A 1 76 ? 21.618 -1.033 8.060 1.00 44.44 76 SER A O 14
ATOM 19977 N N . SER A 1 77 ? 22.897 -0.606 9.885 1.00 12.25 77 SER A N 14
ATOM 19978 C CA . SER A 1 77 ? 23.136 0.821 9.586 1.00 33.30 77 SER A CA 14
ATOM 19979 C C . SER A 1 77 ? 24.306 1.321 10.460 1.00 35.55 77 SER A C 14
ATOM 19980 O O . SER A 1 77 ? 24.968 0.523 11.137 1.00 72.40 77 SER A O 14
ATOM 19988 N N . THR A 1 78 ? 24.569 2.640 10.421 1.00 65.11 78 THR A N 14
ATOM 19989 C CA . THR A 1 78 ? 25.542 3.301 11.310 1.00 3.35 78 THR A CA 14
ATOM 19990 C C . THR A 1 78 ? 25.114 3.121 12.797 1.00 34.51 78 THR A C 14
ATOM 19991 O O . THR A 1 78 ? 23.916 3.219 13.081 1.00 71.32 78 THR A O 14
ATOM 20002 N N . PRO A 1 79 ? 26.061 2.825 13.755 1.00 2.43 79 PRO A N 14
ATOM 20003 C CA . PRO A 1 79 ? 25.735 2.692 15.210 1.00 71.32 79 PRO A CA 14
ATOM 20004 C C . PRO A 1 79 ? 24.955 3.903 15.788 1.00 13.24 79 PRO A C 14
ATOM 20005 O O . PRO A 1 79 ? 25.061 5.025 15.267 1.00 65.23 79 PRO A O 14
ATOM 20016 N N . GLN A 1 80 ? 24.205 3.654 16.876 1.00 5.11 80 GLN A N 14
ATOM 20017 C CA . GLN A 1 80 ? 23.342 4.664 17.539 1.00 70.32 80 GLN A CA 14
ATOM 20018 C C . GLN A 1 80 ? 24.201 5.830 18.070 1.00 53.13 80 GLN A C 14
ATOM 20019 O O . GLN A 1 80 ? 25.300 5.590 18.585 1.00 23.41 80 GLN A O 14
ATOM 20033 N N . ALA A 1 81 ? 23.690 7.074 17.937 1.00 23.13 81 ALA A N 14
ATOM 20034 C CA . ALA A 1 81 ? 24.420 8.300 18.347 1.00 44.42 81 ALA A CA 14
ATOM 20035 C C . ALA A 1 81 ? 24.747 8.276 19.865 1.00 54.32 81 ALA A C 14
ATOM 20036 O O . ALA A 1 81 ? 23.904 7.835 20.653 1.00 34.35 81 ALA A O 14
ATOM 20043 N N . PRO A 1 82 ? 25.995 8.684 20.284 1.00 33.34 82 PRO A N 14
ATOM 20044 C CA . PRO A 1 82 ? 26.368 8.811 21.722 1.00 42.40 82 PRO A CA 14
ATOM 20045 C C . PRO A 1 82 ? 25.361 9.659 22.540 1.00 64.23 82 PRO A C 14
ATOM 20046 O O . PRO A 1 82 ? 25.272 10.879 22.356 1.00 40.22 82 PRO A O 14
ATOM 20057 N N . VAL A 1 83 ? 24.576 8.974 23.389 1.00 1.23 83 VAL A N 14
ATOM 20058 C CA . VAL A 1 83 ? 23.591 9.599 24.298 1.00 64.43 83 VAL A CA 14
ATOM 20059 C C . VAL A 1 83 ? 23.195 8.584 25.390 1.00 31.11 83 VAL A C 14
ATOM 20060 O O . VAL A 1 83 ? 22.862 7.436 25.091 1.00 10.24 83 VAL A O 14
ATOM 20073 N N . SER A 1 84 ? 23.277 8.999 26.655 1.00 44.31 84 SER A N 14
ATOM 20074 C CA . SER A 1 84 ? 22.822 8.195 27.801 1.00 65.30 84 SER A CA 14
ATOM 20075 C C . SER A 1 84 ? 21.531 8.806 28.371 1.00 50.32 84 SER A C 14
ATOM 20076 O O . SER A 1 84 ? 21.389 10.036 28.425 1.00 34.40 84 SER A O 14
ATOM 20084 N N . LYS A 1 85 ? 20.598 7.928 28.778 1.00 53.14 85 LYS A N 14
ATOM 20085 C CA . LYS A 1 85 ? 19.285 8.319 29.322 1.00 42.20 85 LYS A CA 14
ATOM 20086 C C . LYS A 1 85 ? 19.500 9.013 30.695 1.00 24.32 85 LYS A C 14
ATOM 20087 O O . LYS A 1 85 ? 20.100 8.427 31.605 1.00 10.31 85 LYS A O 14
ATOM 20106 N N . ARG A 1 86 ? 19.013 10.266 30.808 1.00 23.32 86 ARG A N 14
ATOM 20107 C CA . ARG A 1 86 ? 19.226 11.133 31.988 1.00 61.24 86 ARG A CA 14
ATOM 20108 C C . ARG A 1 86 ? 18.210 10.827 33.103 1.00 75.33 86 ARG A C 14
ATOM 20109 O O . ARG A 1 86 ? 17.095 10.359 32.838 1.00 43.13 86 ARG A O 14
ATOM 20130 N N . ARG A 1 87 ? 18.622 11.119 34.352 1.00 15.13 87 ARG A N 14
ATOM 20131 C CA . ARG A 1 87 ? 17.757 11.037 35.544 1.00 15.42 87 ARG A CA 14
ATOM 20132 C C . ARG A 1 87 ? 16.761 12.220 35.547 1.00 22.32 87 ARG A C 14
ATOM 20133 O O . ARG A 1 87 ? 15.588 12.045 35.908 1.00 70.14 87 ARG A O 14
ATOM 20154 N N . ALA A 1 88 ? 17.250 13.412 35.133 1.00 42.05 88 ALA A N 14
ATOM 20155 C CA . ALA A 1 88 ? 16.432 14.635 34.982 1.00 65.43 88 ALA A CA 14
ATOM 20156 C C . ALA A 1 88 ? 17.276 15.743 34.318 1.00 11.11 88 ALA A C 14
ATOM 20157 O O . ALA A 1 88 ? 18.144 16.333 34.972 1.00 75.14 88 ALA A O 14
ATOM 20164 N N . ALA A 1 89 ? 17.050 15.974 33.010 1.00 51.55 89 ALA A N 14
ATOM 20165 C CA . ALA A 1 89 ? 17.713 17.053 32.248 1.00 11.01 89 ALA A CA 14
ATOM 20166 C C . ALA A 1 89 ? 16.706 18.207 32.015 1.00 15.32 89 ALA A C 14
ATOM 20167 O O . ALA A 1 89 ? 15.869 18.098 31.089 1.00 34.04 89 ALA A O 14
ATOM 20175 N N . MET A 1 1 ? 5.483 -4.101 7.284 1.00 62.01 1 MET A N 15
ATOM 20176 C CA . MET A 1 1 ? 6.761 -4.063 6.544 1.00 75.03 1 MET A CA 15
ATOM 20177 C C . MET A 1 1 ? 6.858 -5.252 5.557 1.00 4.10 1 MET A C 15
ATOM 20178 O O . MET A 1 1 ? 7.712 -5.265 4.668 1.00 62.44 1 MET A O 15
ATOM 20194 N N . ILE A 1 2 ? 5.954 -6.242 5.711 1.00 31.23 2 ILE A N 15
ATOM 20195 C CA . ILE A 1 2 ? 5.920 -7.454 4.868 1.00 73.01 2 ILE A CA 15
ATOM 20196 C C . ILE A 1 2 ? 5.306 -7.107 3.490 1.00 64.35 2 ILE A C 15
ATOM 20197 O O . ILE A 1 2 ? 4.302 -6.395 3.427 1.00 44.25 2 ILE A O 15
ATOM 20213 N N . LEU A 1 3 ? 5.931 -7.586 2.397 1.00 50.01 3 LEU A N 15
ATOM 20214 C CA . LEU A 1 3 ? 5.417 -7.402 1.025 1.00 12.41 3 LEU A CA 15
ATOM 20215 C C . LEU A 1 3 ? 4.516 -8.597 0.640 1.00 53.43 3 LEU A C 15
ATOM 20216 O O . LEU A 1 3 ? 4.913 -9.757 0.798 1.00 21.14 3 LEU A O 15
ATOM 20232 N N . GLU A 1 4 ? 3.310 -8.288 0.143 1.00 32.24 4 GLU A N 15
ATOM 20233 C CA . GLU A 1 4 ? 2.314 -9.273 -0.314 1.00 74.01 4 GLU A CA 15
ATOM 20234 C C . GLU A 1 4 ? 2.067 -9.127 -1.837 1.00 20.01 4 GLU A C 15
ATOM 20235 O O . GLU A 1 4 ? 2.238 -8.040 -2.423 1.00 61.12 4 GLU A O 15
ATOM 20247 N N . ALA A 1 5 ? 1.668 -10.243 -2.460 1.00 64.21 5 ALA A N 15
ATOM 20248 C CA . ALA A 1 5 ? 1.280 -10.316 -3.880 1.00 4.11 5 ALA A CA 15
ATOM 20249 C C . ALA A 1 5 ? -0.177 -10.790 -3.975 1.00 20.54 5 ALA A C 15
ATOM 20250 O O . ALA A 1 5 ? -0.646 -11.504 -3.075 1.00 71.33 5 ALA A O 15
ATOM 20257 N N . HIS A 1 6 ? -0.903 -10.406 -5.055 1.00 21.20 6 HIS A N 15
ATOM 20258 C CA . HIS A 1 6 ? -2.328 -10.764 -5.179 1.00 0.31 6 HIS A CA 15
ATOM 20259 C C . HIS A 1 6 ? -2.474 -12.229 -5.667 1.00 34.24 6 HIS A C 15
ATOM 20260 O O . HIS A 1 6 ? -2.315 -12.550 -6.848 1.00 52.24 6 HIS A O 15
ATOM 20275 N N . TYR A 1 7 ? -2.680 -13.128 -4.691 1.00 41.54 7 TYR A N 15
ATOM 20276 C CA . TYR A 1 7 ? -3.078 -14.533 -4.932 1.00 21.13 7 TYR A CA 15
ATOM 20277 C C . TYR A 1 7 ? -4.584 -14.703 -4.666 1.00 30.21 7 TYR A C 15
ATOM 20278 O O . TYR A 1 7 ? -5.137 -15.792 -4.835 1.00 2.43 7 TYR A O 15
ATOM 20296 N N . THR A 1 8 ? -5.225 -13.600 -4.243 1.00 33.41 8 THR A N 15
ATOM 20297 C CA . THR A 1 8 ? -6.671 -13.507 -4.086 1.00 75.34 8 THR A CA 15
ATOM 20298 C C . THR A 1 8 ? -7.330 -13.468 -5.476 1.00 64.34 8 THR A C 15
ATOM 20299 O O . THR A 1 8 ? -8.060 -14.392 -5.842 1.00 52.11 8 THR A O 15
ATOM 20310 N N . ASN A 1 9 ? -7.021 -12.399 -6.246 1.00 74.14 9 ASN A N 15
ATOM 20311 C CA . ASN A 1 9 ? -7.460 -12.222 -7.644 1.00 42.11 9 ASN A CA 15
ATOM 20312 C C . ASN A 1 9 ? -9.007 -12.361 -7.777 1.00 33.01 9 ASN A C 15
ATOM 20313 O O . ASN A 1 9 ? -9.528 -13.314 -8.370 1.00 14.40 9 ASN A O 15
ATOM 20324 N N . LEU A 1 10 ? -9.724 -11.425 -7.142 1.00 23.33 10 LEU A N 15
ATOM 20325 C CA . LEU A 1 10 ? -11.208 -11.376 -7.111 1.00 64.42 10 LEU A CA 15
ATOM 20326 C C . LEU A 1 10 ? -11.667 -9.939 -7.417 1.00 54.21 10 LEU A C 15
ATOM 20327 O O . LEU A 1 10 ? -10.868 -9.127 -7.898 1.00 45.23 10 LEU A O 15
ATOM 20343 N N . LYS A 1 11 ? -12.968 -9.647 -7.195 1.00 61.23 11 LYS A N 15
ATOM 20344 C CA . LYS A 1 11 ? -13.472 -8.263 -7.132 1.00 65.00 11 LYS A CA 15
ATOM 20345 C C . LYS A 1 11 ? -12.779 -7.509 -5.967 1.00 74.54 11 LYS A C 15
ATOM 20346 O O . LYS A 1 11 ? -13.248 -7.497 -4.820 1.00 74.53 11 LYS A O 15
ATOM 20365 N N . CYS A 1 12 ? -11.599 -6.943 -6.300 1.00 12.42 12 CYS A N 15
ATOM 20366 C CA . CYS A 1 12 ? -10.706 -6.255 -5.355 1.00 64.32 12 CYS A CA 15
ATOM 20367 C C . CYS A 1 12 ? -11.411 -5.041 -4.741 1.00 4.02 12 CYS A C 15
ATOM 20368 O O . CYS A 1 12 ? -11.762 -4.092 -5.447 1.00 10.45 12 CYS A O 15
ATOM 20375 N N . ARG A 1 13 ? -11.668 -5.119 -3.425 1.00 0.23 13 ARG A N 15
ATOM 20376 C CA . ARG A 1 13 ? -12.387 -4.083 -2.667 1.00 23.24 13 ARG A CA 15
ATOM 20377 C C . ARG A 1 13 ? -11.406 -3.269 -1.826 1.00 60.53 13 ARG A C 15
ATOM 20378 O O . ARG A 1 13 ? -11.018 -3.675 -0.726 1.00 20.12 13 ARG A O 15
ATOM 20399 N N . CYS A 1 14 ? -10.988 -2.133 -2.394 1.00 72.33 14 CYS A N 15
ATOM 20400 C CA . CYS A 1 14 ? -10.046 -1.191 -1.780 1.00 23.03 14 CYS A CA 15
ATOM 20401 C C . CYS A 1 14 ? -10.620 0.236 -1.959 1.00 11.02 14 CYS A C 15
ATOM 20402 O O . CYS A 1 14 ? -11.476 0.460 -2.822 1.00 34.13 14 CYS A O 15
ATOM 20409 N N . SER A 1 15 ? -10.163 1.181 -1.127 1.00 33.23 15 SER A N 15
ATOM 20410 C CA . SER A 1 15 ? -10.594 2.604 -1.142 1.00 64.12 15 SER A CA 15
ATOM 20411 C C . SER A 1 15 ? -10.324 3.346 -2.480 1.00 34.14 15 SER A C 15
ATOM 20412 O O . SER A 1 15 ? -10.838 4.454 -2.681 1.00 5.03 15 SER A O 15
ATOM 20420 N N . GLY A 1 16 ? -9.521 2.745 -3.377 1.00 60.25 16 GLY A N 15
ATOM 20421 C CA . GLY A 1 16 ? -9.082 3.407 -4.600 1.00 4.01 16 GLY A CA 15
ATOM 20422 C C . GLY A 1 16 ? -7.721 4.061 -4.397 1.00 31.13 16 GLY A C 15
ATOM 20423 O O . GLY A 1 16 ? -6.707 3.359 -4.350 1.00 52.30 16 GLY A O 15
ATOM 20427 N N . VAL A 1 17 ? -7.686 5.407 -4.259 1.00 55.45 17 VAL A N 15
ATOM 20428 C CA . VAL A 1 17 ? -6.446 6.163 -3.943 1.00 63.31 17 VAL A CA 15
ATOM 20429 C C . VAL A 1 17 ? -6.699 7.102 -2.749 1.00 3.33 17 VAL A C 15
ATOM 20430 O O . VAL A 1 17 ? -7.737 7.763 -2.688 1.00 31.23 17 VAL A O 15
ATOM 20443 N N . ILE A 1 18 ? -5.751 7.129 -1.792 1.00 15.23 18 ILE A N 15
ATOM 20444 C CA . ILE A 1 18 ? -5.750 8.050 -0.644 1.00 74.54 18 ILE A CA 15
ATOM 20445 C C . ILE A 1 18 ? -4.376 8.761 -0.633 1.00 73.34 18 ILE A C 15
ATOM 20446 O O . ILE A 1 18 ? -3.348 8.102 -0.805 1.00 42.53 18 ILE A O 15
ATOM 20462 N N . SER A 1 19 ? -4.358 10.090 -0.445 1.00 34.14 19 SER A N 15
ATOM 20463 C CA . SER A 1 19 ? -3.124 10.909 -0.530 1.00 44.55 19 SER A CA 15
ATOM 20464 C C . SER A 1 19 ? -2.298 10.892 0.793 1.00 54.44 19 SER A C 15
ATOM 20465 O O . SER A 1 19 ? -1.358 11.691 0.954 1.00 23.13 19 SER A O 15
ATOM 20473 N N . THR A 1 20 ? -2.613 9.962 1.716 1.00 42.01 20 THR A N 15
ATOM 20474 C CA . THR A 1 20 ? -1.992 9.914 3.047 1.00 70.20 20 THR A CA 15
ATOM 20475 C C . THR A 1 20 ? -0.640 9.187 3.015 1.00 3.12 20 THR A C 15
ATOM 20476 O O . THR A 1 20 ? -0.562 8.032 2.581 1.00 14.31 20 THR A O 15
ATOM 20487 N N . VAL A 1 21 ? 0.412 9.886 3.472 1.00 44.04 21 VAL A N 15
ATOM 20488 C CA . VAL A 1 21 ? 1.734 9.305 3.715 1.00 52.42 21 VAL A CA 15
ATOM 20489 C C . VAL A 1 21 ? 1.660 8.488 5.015 1.00 32.30 21 VAL A C 15
ATOM 20490 O O . VAL A 1 21 ? 1.416 9.055 6.087 1.00 35.43 21 VAL A O 15
ATOM 20503 N N . VAL A 1 22 ? 1.825 7.163 4.897 1.00 63.50 22 VAL A N 15
ATOM 20504 C CA . VAL A 1 22 ? 1.628 6.210 6.000 1.00 3.21 22 VAL A CA 15
ATOM 20505 C C . VAL A 1 22 ? 2.992 5.855 6.624 1.00 14.51 22 VAL A C 15
ATOM 20506 O O . VAL A 1 22 ? 3.939 5.543 5.891 1.00 55.53 22 VAL A O 15
ATOM 20519 N N . GLY A 1 23 ? 3.069 5.916 7.974 1.00 51.10 23 GLY A N 15
ATOM 20520 C CA . GLY A 1 23 ? 4.299 5.643 8.723 1.00 25.54 23 GLY A CA 15
ATOM 20521 C C . GLY A 1 23 ? 4.706 4.172 8.712 1.00 3.42 23 GLY A C 15
ATOM 20522 O O . GLY A 1 23 ? 3.869 3.285 8.921 1.00 54.01 23 GLY A O 15
ATOM 20526 N N . LEU A 1 24 ? 6.015 3.925 8.526 1.00 34.22 24 LEU A N 15
ATOM 20527 C CA . LEU A 1 24 ? 6.587 2.570 8.311 1.00 11.21 24 LEU A CA 15
ATOM 20528 C C . LEU A 1 24 ? 6.356 1.667 9.537 1.00 14.32 24 LEU A C 15
ATOM 20529 O O . LEU A 1 24 ? 6.195 0.442 9.407 1.00 12.21 24 LEU A O 15
ATOM 20545 N N . ASN A 1 25 ? 6.332 2.314 10.707 1.00 55.31 25 ASN A N 15
ATOM 20546 C CA . ASN A 1 25 ? 6.114 1.671 12.007 1.00 11.20 25 ASN A CA 15
ATOM 20547 C C . ASN A 1 25 ? 4.722 1.030 12.108 1.00 52.32 25 ASN A C 15
ATOM 20548 O O . ASN A 1 25 ? 4.564 0.004 12.778 1.00 74.24 25 ASN A O 15
ATOM 20559 N N . ILE A 1 26 ? 3.714 1.641 11.449 1.00 64.21 26 ILE A N 15
ATOM 20560 C CA . ILE A 1 26 ? 2.328 1.133 11.485 1.00 32.31 26 ILE A CA 15
ATOM 20561 C C . ILE A 1 26 ? 2.000 0.331 10.216 1.00 64.13 26 ILE A C 15
ATOM 20562 O O . ILE A 1 26 ? 1.033 -0.426 10.216 1.00 2.22 26 ILE A O 15
ATOM 20578 N N . ILE A 1 27 ? 2.804 0.495 9.138 1.00 62.01 27 ILE A N 15
ATOM 20579 C CA . ILE A 1 27 ? 2.687 -0.348 7.931 1.00 4.30 27 ILE A CA 15
ATOM 20580 C C . ILE A 1 27 ? 2.991 -1.812 8.304 1.00 55.03 27 ILE A C 15
ATOM 20581 O O . ILE A 1 27 ? 4.110 -2.130 8.720 1.00 64.10 27 ILE A O 15
ATOM 20597 N N . ASP A 1 28 ? 1.972 -2.676 8.175 1.00 42.32 28 ASP A N 15
ATOM 20598 C CA . ASP A 1 28 ? 2.053 -4.098 8.542 1.00 63.53 28 ASP A CA 15
ATOM 20599 C C . ASP A 1 28 ? 2.321 -4.950 7.283 1.00 21.53 28 ASP A C 15
ATOM 20600 O O . ASP A 1 28 ? 3.283 -5.727 7.238 1.00 43.35 28 ASP A O 15
ATOM 20609 N N . ARG A 1 29 ? 1.465 -4.771 6.247 1.00 4.00 29 ARG A N 15
ATOM 20610 C CA . ARG A 1 29 ? 1.597 -5.463 4.937 1.00 33.44 29 ARG A CA 15
ATOM 20611 C C . ARG A 1 29 ? 1.253 -4.506 3.782 1.00 12.32 29 ARG A C 15
ATOM 20612 O O . ARG A 1 29 ? 0.370 -3.656 3.920 1.00 12.54 29 ARG A O 15
ATOM 20633 N N . ILE A 1 30 ? 1.965 -4.670 2.639 1.00 5.20 30 ILE A N 15
ATOM 20634 C CA . ILE A 1 30 ? 1.707 -3.930 1.384 1.00 65.43 30 ILE A CA 15
ATOM 20635 C C . ILE A 1 30 ? 1.515 -4.934 0.236 1.00 45.20 30 ILE A C 15
ATOM 20636 O O . ILE A 1 30 ? 2.486 -5.551 -0.201 1.00 73.31 30 ILE A O 15
ATOM 20652 N N . GLN A 1 31 ? 0.274 -5.104 -0.247 1.00 33.21 31 GLN A N 15
ATOM 20653 C CA . GLN A 1 31 ? -0.018 -5.966 -1.401 1.00 13.42 31 GLN A CA 15
ATOM 20654 C C . GLN A 1 31 ? -0.077 -5.155 -2.686 1.00 12.22 31 GLN A C 15
ATOM 20655 O O . GLN A 1 31 ? -0.743 -4.120 -2.747 1.00 1.12 31 GLN A O 15
ATOM 20669 N N . VAL A 1 32 ? 0.633 -5.634 -3.705 1.00 34.43 32 VAL A N 15
ATOM 20670 C CA . VAL A 1 32 ? 0.535 -5.084 -5.066 1.00 70.31 32 VAL A CA 15
ATOM 20671 C C . VAL A 1 32 ? -0.629 -5.789 -5.803 1.00 64.33 32 VAL A C 15
ATOM 20672 O O . VAL A 1 32 ? -0.613 -7.021 -5.999 1.00 4.21 32 VAL A O 15
ATOM 20685 N N . THR A 1 33 ? -1.682 -5.017 -6.131 1.00 12.32 33 THR A N 15
ATOM 20686 C CA . THR A 1 33 ? -2.880 -5.516 -6.842 1.00 63.31 33 THR A CA 15
ATOM 20687 C C . THR A 1 33 ? -3.040 -4.804 -8.217 1.00 73.21 33 THR A C 15
ATOM 20688 O O . THR A 1 33 ? -3.761 -3.807 -8.322 1.00 35.33 33 THR A O 15
ATOM 20699 N N . PRO A 1 34 ? -2.307 -5.278 -9.287 1.00 40.31 34 PRO A N 15
ATOM 20700 C CA . PRO A 1 34 ? -2.493 -4.795 -10.683 1.00 64.01 34 PRO A CA 15
ATOM 20701 C C . PRO A 1 34 ? -3.885 -5.155 -11.272 1.00 74.43 34 PRO A C 15
ATOM 20702 O O . PRO A 1 34 ? -4.564 -6.058 -10.749 1.00 40.30 34 PRO A O 15
ATOM 20713 N N . PRO A 1 35 ? -4.325 -4.458 -12.379 1.00 3.32 35 PRO A N 15
ATOM 20714 C CA . PRO A 1 35 ? -5.623 -4.718 -13.021 1.00 11.22 35 PRO A CA 15
ATOM 20715 C C . PRO A 1 35 ? -5.584 -5.966 -13.923 1.00 24.25 35 PRO A C 15
ATOM 20716 O O . PRO A 1 35 ? -4.532 -6.600 -14.099 1.00 43.11 35 PRO A O 15
ATOM 20727 N N . GLY A 1 36 ? -6.749 -6.318 -14.476 1.00 42.22 36 GLY A N 15
ATOM 20728 C CA . GLY A 1 36 ? -6.865 -7.387 -15.459 1.00 23.32 36 GLY A CA 15
ATOM 20729 C C . GLY A 1 36 ? -7.779 -8.506 -14.990 1.00 60.15 36 GLY A C 15
ATOM 20730 O O . GLY A 1 36 ? -8.980 -8.280 -14.795 1.00 12.21 36 GLY A O 15
ATOM 20734 N N . ASN A 1 37 ? -7.203 -9.704 -14.782 1.00 53.32 37 ASN A N 15
ATOM 20735 C CA . ASN A 1 37 ? -7.968 -10.948 -14.527 1.00 73.42 37 ASN A CA 15
ATOM 20736 C C . ASN A 1 37 ? -8.671 -10.931 -13.139 1.00 61.02 37 ASN A C 15
ATOM 20737 O O . ASN A 1 37 ? -9.671 -11.631 -12.932 1.00 61.43 37 ASN A O 15
ATOM 20748 N N . GLY A 1 38 ? -8.120 -10.133 -12.196 1.00 13.34 38 GLY A N 15
ATOM 20749 C CA . GLY A 1 38 ? -8.680 -9.988 -10.846 1.00 45.50 38 GLY A CA 15
ATOM 20750 C C . GLY A 1 38 ? -9.229 -8.596 -10.612 1.00 34.22 38 GLY A C 15
ATOM 20751 O O . GLY A 1 38 ? -10.428 -8.356 -10.798 1.00 14.43 38 GLY A O 15
ATOM 20755 N N . CYS A 1 39 ? -8.333 -7.669 -10.222 1.00 2.35 39 CYS A N 15
ATOM 20756 C CA . CYS A 1 39 ? -8.699 -6.284 -9.876 1.00 4.23 39 CYS A CA 15
ATOM 20757 C C . CYS A 1 39 ? -9.123 -5.493 -11.138 1.00 3.12 39 CYS A C 15
ATOM 20758 O O . CYS A 1 39 ? -8.560 -5.715 -12.212 1.00 11.22 39 CYS A O 15
ATOM 20765 N N . PRO A 1 40 ? -10.144 -4.573 -11.044 1.00 74.11 40 PRO A N 15
ATOM 20766 C CA . PRO A 1 40 ? -10.569 -3.735 -12.192 1.00 60.32 40 PRO A CA 15
ATOM 20767 C C . PRO A 1 40 ? -9.636 -2.520 -12.430 1.00 21.34 40 PRO A C 15
ATOM 20768 O O . PRO A 1 40 ? -9.747 -1.849 -13.459 1.00 64.14 40 PRO A O 15
ATOM 20779 N N . LYS A 1 41 ? -8.717 -2.255 -11.473 1.00 44.30 41 LYS A N 15
ATOM 20780 C CA . LYS A 1 41 ? -7.833 -1.068 -11.489 1.00 20.42 41 LYS A CA 15
ATOM 20781 C C . LYS A 1 41 ? -6.498 -1.368 -10.772 1.00 34.50 41 LYS A C 15
ATOM 20782 O O . LYS A 1 41 ? -6.413 -2.328 -9.998 1.00 60.11 41 LYS A O 15
ATOM 20801 N N . THR A 1 42 ? -5.456 -0.547 -11.057 1.00 4.35 42 THR A N 15
ATOM 20802 C CA . THR A 1 42 ? -4.138 -0.676 -10.401 1.00 30.04 42 THR A CA 15
ATOM 20803 C C . THR A 1 42 ? -4.187 -0.045 -9.001 1.00 44.12 42 THR A C 15
ATOM 20804 O O . THR A 1 42 ? -4.400 1.172 -8.879 1.00 34.01 42 THR A O 15
ATOM 20815 N N . GLU A 1 43 ? -4.001 -0.865 -7.962 1.00 14.44 43 GLU A N 15
ATOM 20816 C CA . GLU A 1 43 ? -4.034 -0.423 -6.558 1.00 2.24 43 GLU A CA 15
ATOM 20817 C C . GLU A 1 43 ? -2.817 -0.980 -5.805 1.00 61.35 43 GLU A C 15
ATOM 20818 O O . GLU A 1 43 ? -2.283 -2.042 -6.158 1.00 40.34 43 GLU A O 15
ATOM 20830 N N . VAL A 1 44 ? -2.353 -0.228 -4.802 1.00 55.54 44 VAL A N 15
ATOM 20831 C CA . VAL A 1 44 ? -1.353 -0.688 -3.838 1.00 45.32 44 VAL A CA 15
ATOM 20832 C C . VAL A 1 44 ? -2.017 -0.645 -2.457 1.00 10.13 44 VAL A C 15
ATOM 20833 O O . VAL A 1 44 ? -2.309 0.435 -1.933 1.00 11.10 44 VAL A O 15
ATOM 20846 N N . VAL A 1 45 ? -2.299 -1.827 -1.910 1.00 15.24 45 VAL A N 15
ATOM 20847 C CA . VAL A 1 45 ? -3.066 -1.994 -0.671 1.00 70.10 45 VAL A CA 15
ATOM 20848 C C . VAL A 1 45 ? -2.090 -2.040 0.518 1.00 12.52 45 VAL A C 15
ATOM 20849 O O . VAL A 1 45 ? -1.081 -2.732 0.455 1.00 73.33 45 VAL A O 15
ATOM 20862 N N . ILE A 1 46 ? -2.398 -1.295 1.587 1.00 54.55 46 ILE A N 15
ATOM 20863 C CA . ILE A 1 46 ? -1.571 -1.212 2.801 1.00 3.32 46 ILE A CA 15
ATOM 20864 C C . ILE A 1 46 ? -2.456 -1.517 4.020 1.00 14.34 46 ILE A C 15
ATOM 20865 O O . ILE A 1 46 ? -3.309 -0.701 4.389 1.00 24.43 46 ILE A O 15
ATOM 20881 N N . TRP A 1 47 ? -2.282 -2.705 4.615 1.00 71.32 47 TRP A N 15
ATOM 20882 C CA . TRP A 1 47 ? -2.861 -3.013 5.930 1.00 25.22 47 TRP A CA 15
ATOM 20883 C C . TRP A 1 47 ? -1.943 -2.423 6.994 1.00 4.24 47 TRP A C 15
ATOM 20884 O O . TRP A 1 47 ? -0.731 -2.682 6.976 1.00 3.53 47 TRP A O 15
ATOM 20905 N N . THR A 1 48 ? -2.507 -1.580 7.864 1.00 74.13 48 THR A N 15
ATOM 20906 C CA . THR A 1 48 ? -1.798 -1.051 9.029 1.00 15.43 48 THR A CA 15
ATOM 20907 C C . THR A 1 48 ? -2.041 -1.957 10.252 1.00 1.23 48 THR A C 15
ATOM 20908 O O . THR A 1 48 ? -2.918 -2.837 10.226 1.00 2.13 48 THR A O 15
ATOM 20919 N N . LYS A 1 49 ? -1.273 -1.710 11.327 1.00 74.21 49 LYS A N 15
ATOM 20920 C CA . LYS A 1 49 ? -1.361 -2.464 12.598 1.00 72.24 49 LYS A CA 15
ATOM 20921 C C . LYS A 1 49 ? -2.643 -2.102 13.375 1.00 42.12 49 LYS A C 15
ATOM 20922 O O . LYS A 1 49 ? -3.028 -2.799 14.315 1.00 1.13 49 LYS A O 15
ATOM 20941 N N . MET A 1 50 ? -3.294 -1.002 12.947 1.00 12.41 50 MET A N 15
ATOM 20942 C CA . MET A 1 50 ? -4.599 -0.555 13.469 1.00 73.55 50 MET A CA 15
ATOM 20943 C C . MET A 1 50 ? -5.755 -1.072 12.578 1.00 64.30 50 MET A C 15
ATOM 20944 O O . MET A 1 50 ? -6.885 -0.608 12.705 1.00 41.13 50 MET A O 15
ATOM 20958 N N . LYS A 1 51 ? -5.441 -2.032 11.670 1.00 11.22 51 LYS A N 15
ATOM 20959 C CA . LYS A 1 51 ? -6.419 -2.764 10.801 1.00 74.43 51 LYS A CA 15
ATOM 20960 C C . LYS A 1 51 ? -6.987 -1.907 9.641 1.00 1.35 51 LYS A C 15
ATOM 20961 O O . LYS A 1 51 ? -7.824 -2.407 8.870 1.00 72.33 51 LYS A O 15
ATOM 20980 N N . LYS A 1 52 ? -6.525 -0.645 9.493 1.00 2.51 52 LYS A N 15
ATOM 20981 C CA . LYS A 1 52 ? -6.991 0.247 8.404 1.00 20.13 52 LYS A CA 15
ATOM 20982 C C . LYS A 1 52 ? -6.432 -0.237 7.058 1.00 21.20 52 LYS A C 15
ATOM 20983 O O . LYS A 1 52 ? -5.213 -0.404 6.903 1.00 24.42 52 LYS A O 15
ATOM 21002 N N . VAL A 1 53 ? -7.352 -0.479 6.112 1.00 21.13 53 VAL A N 15
ATOM 21003 C CA . VAL A 1 53 ? -7.034 -0.834 4.728 1.00 22.30 53 VAL A CA 15
ATOM 21004 C C . VAL A 1 53 ? -6.946 0.480 3.919 1.00 62.51 53 VAL A C 15
ATOM 21005 O O . VAL A 1 53 ? -7.972 1.086 3.576 1.00 0.03 53 VAL A O 15
ATOM 21018 N N . ILE A 1 54 ? -5.709 0.920 3.656 1.00 22.25 54 ILE A N 15
ATOM 21019 C CA . ILE A 1 54 ? -5.399 2.163 2.925 1.00 32.34 54 ILE A CA 15
ATOM 21020 C C . ILE A 1 54 ? -4.949 1.781 1.510 1.00 61.54 54 ILE A C 15
ATOM 21021 O O . ILE A 1 54 ? -4.174 0.854 1.344 1.00 54.11 54 ILE A O 15
ATOM 21037 N N . CYS A 1 55 ? -5.436 2.501 0.496 1.00 54.41 55 CYS A N 15
ATOM 21038 C CA . CYS A 1 55 ? -5.216 2.156 -0.918 1.00 61.12 55 CYS A CA 15
ATOM 21039 C C . CYS A 1 55 ? -4.629 3.366 -1.618 1.00 71.41 55 CYS A C 15
ATOM 21040 O O . CYS A 1 55 ? -5.176 4.458 -1.493 1.00 61.51 55 CYS A O 15
ATOM 21047 N N . VAL A 1 56 ? -3.502 3.174 -2.319 1.00 25.32 56 VAL A N 15
ATOM 21048 C CA . VAL A 1 56 ? -2.677 4.277 -2.858 1.00 12.15 56 VAL A CA 15
ATOM 21049 C C . VAL A 1 56 ? -2.207 3.961 -4.296 1.00 34.11 56 VAL A C 15
ATOM 21050 O O . VAL A 1 56 ? -2.242 2.802 -4.739 1.00 33.43 56 VAL A O 15
ATOM 21063 N N . ASN A 1 57 ? -1.793 5.016 -5.023 1.00 40.22 57 ASN A N 15
ATOM 21064 C CA . ASN A 1 57 ? -1.314 4.920 -6.423 1.00 75.41 57 ASN A CA 15
ATOM 21065 C C . ASN A 1 57 ? 0.201 4.598 -6.453 1.00 1.43 57 ASN A C 15
ATOM 21066 O O . ASN A 1 57 ? 0.945 5.114 -5.618 1.00 4.41 57 ASN A O 15
ATOM 21077 N N . PRO A 1 58 ? 0.694 3.776 -7.441 1.00 25.42 58 PRO A N 15
ATOM 21078 C CA . PRO A 1 58 ? 2.131 3.385 -7.523 1.00 43.14 58 PRO A CA 15
ATOM 21079 C C . PRO A 1 58 ? 3.074 4.550 -7.929 1.00 15.32 58 PRO A C 15
ATOM 21080 O O . PRO A 1 58 ? 4.296 4.390 -7.905 1.00 64.41 58 PRO A O 15
ATOM 21091 N N . ARG A 1 59 ? 2.491 5.714 -8.296 1.00 41.21 59 ARG A N 15
ATOM 21092 C CA . ARG A 1 59 ? 3.257 6.906 -8.746 1.00 64.13 59 ARG A CA 15
ATOM 21093 C C . ARG A 1 59 ? 3.807 7.701 -7.526 1.00 41.44 59 ARG A C 15
ATOM 21094 O O . ARG A 1 59 ? 4.796 8.432 -7.654 1.00 3.01 59 ARG A O 15
ATOM 21115 N N . ALA A 1 60 ? 3.156 7.532 -6.354 1.00 51.41 60 ALA A N 15
ATOM 21116 C CA . ALA A 1 60 ? 3.515 8.240 -5.110 1.00 51.53 60 ALA A CA 15
ATOM 21117 C C . ALA A 1 60 ? 5.002 8.000 -4.733 1.00 23.35 60 ALA A C 15
ATOM 21118 O O . ALA A 1 60 ? 5.428 6.858 -4.556 1.00 44.43 60 ALA A O 15
ATOM 21125 N N . LYS A 1 61 ? 5.759 9.115 -4.647 1.00 52.31 61 LYS A N 15
ATOM 21126 C CA . LYS A 1 61 ? 7.231 9.137 -4.474 1.00 61.41 61 LYS A CA 15
ATOM 21127 C C . LYS A 1 61 ? 7.663 8.505 -3.134 1.00 40.14 61 LYS A C 15
ATOM 21128 O O . LYS A 1 61 ? 8.596 7.680 -3.101 1.00 52.13 61 LYS A O 15
ATOM 21147 N N . TRP A 1 62 ? 6.980 8.914 -2.036 1.00 44.24 62 TRP A N 15
ATOM 21148 C CA . TRP A 1 62 ? 7.215 8.373 -0.672 1.00 75.45 62 TRP A CA 15
ATOM 21149 C C . TRP A 1 62 ? 7.051 6.843 -0.674 1.00 0.32 62 TRP A C 15
ATOM 21150 O O . TRP A 1 62 ? 7.838 6.110 -0.062 1.00 51.24 62 TRP A O 15
ATOM 21171 N N . LEU A 1 63 ? 6.033 6.403 -1.431 1.00 64.25 63 LEU A N 15
ATOM 21172 C CA . LEU A 1 63 ? 5.630 5.009 -1.553 1.00 73.11 63 LEU A CA 15
ATOM 21173 C C . LEU A 1 63 ? 6.640 4.207 -2.379 1.00 44.34 63 LEU A C 15
ATOM 21174 O O . LEU A 1 63 ? 6.906 3.056 -2.055 1.00 33.24 63 LEU A O 15
ATOM 21190 N N . GLN A 1 64 ? 7.179 4.829 -3.455 1.00 51.13 64 GLN A N 15
ATOM 21191 C CA . GLN A 1 64 ? 8.121 4.176 -4.388 1.00 52.15 64 GLN A CA 15
ATOM 21192 C C . GLN A 1 64 ? 9.358 3.673 -3.621 1.00 41.40 64 GLN A C 15
ATOM 21193 O O . GLN A 1 64 ? 9.825 2.541 -3.839 1.00 3.31 64 GLN A O 15
ATOM 21207 N N . ARG A 1 65 ? 9.849 4.524 -2.698 1.00 72.25 65 ARG A N 15
ATOM 21208 C CA . ARG A 1 65 ? 10.987 4.196 -1.822 1.00 14.51 65 ARG A CA 15
ATOM 21209 C C . ARG A 1 65 ? 10.669 2.969 -0.944 1.00 32.24 65 ARG A C 15
ATOM 21210 O O . ARG A 1 65 ? 11.545 2.139 -0.695 1.00 23.30 65 ARG A O 15
ATOM 21231 N N . LEU A 1 66 ? 9.398 2.864 -0.504 1.00 15.43 66 LEU A N 15
ATOM 21232 C CA . LEU A 1 66 ? 8.923 1.773 0.377 1.00 75.31 66 LEU A CA 15
ATOM 21233 C C . LEU A 1 66 ? 8.720 0.468 -0.412 1.00 14.33 66 LEU A C 15
ATOM 21234 O O . LEU A 1 66 ? 9.078 -0.605 0.075 1.00 51.40 66 LEU A O 15
ATOM 21250 N N . LEU A 1 67 ? 8.181 0.584 -1.646 1.00 64.11 67 LEU A N 15
ATOM 21251 C CA . LEU A 1 67 ? 7.924 -0.575 -2.538 1.00 50.31 67 LEU A CA 15
ATOM 21252 C C . LEU A 1 67 ? 9.246 -1.233 -2.937 1.00 24.13 67 LEU A C 15
ATOM 21253 O O . LEU A 1 67 ? 9.318 -2.454 -3.099 1.00 14.44 67 LEU A O 15
ATOM 21269 N N . ARG A 1 68 ? 10.274 -0.388 -3.111 1.00 54.02 68 ARG A N 15
ATOM 21270 C CA . ARG A 1 68 ? 11.635 -0.836 -3.403 1.00 32.51 68 ARG A CA 15
ATOM 21271 C C . ARG A 1 68 ? 12.263 -1.438 -2.136 1.00 1.13 68 ARG A C 15
ATOM 21272 O O . ARG A 1 68 ? 12.814 -2.527 -2.195 1.00 23.44 68 ARG A O 15
ATOM 21293 N N . HIS A 1 69 ? 12.141 -0.728 -0.991 1.00 41.10 69 HIS A N 15
ATOM 21294 C CA . HIS A 1 69 ? 12.842 -1.078 0.274 1.00 35.20 69 HIS A CA 15
ATOM 21295 C C . HIS A 1 69 ? 12.394 -2.452 0.821 1.00 15.13 69 HIS A C 15
ATOM 21296 O O . HIS A 1 69 ? 13.234 -3.293 1.172 1.00 71.40 69 HIS A O 15
ATOM 21311 N N . VAL A 1 70 ? 11.065 -2.669 0.877 1.00 24.25 70 VAL A N 15
ATOM 21312 C CA . VAL A 1 70 ? 10.476 -3.923 1.403 1.00 4.10 70 VAL A CA 15
ATOM 21313 C C . VAL A 1 70 ? 10.741 -5.110 0.450 1.00 22.15 70 VAL A C 15
ATOM 21314 O O . VAL A 1 70 ? 10.712 -6.268 0.862 1.00 33.02 70 VAL A O 15
ATOM 21327 N N . GLN A 1 71 ? 11.003 -4.796 -0.827 1.00 71.05 71 GLN A N 15
ATOM 21328 C CA . GLN A 1 71 ? 11.255 -5.797 -1.884 1.00 64.00 71 GLN A CA 15
ATOM 21329 C C . GLN A 1 71 ? 12.759 -6.117 -1.992 1.00 41.14 71 GLN A C 15
ATOM 21330 O O . GLN A 1 71 ? 13.144 -7.249 -2.317 1.00 71.31 71 GLN A O 15
ATOM 21344 N N . SER A 1 72 ? 13.596 -5.110 -1.679 1.00 70.25 72 SER A N 15
ATOM 21345 C CA . SER A 1 72 ? 15.063 -5.200 -1.786 1.00 13.40 72 SER A CA 15
ATOM 21346 C C . SER A 1 72 ? 15.627 -5.799 -0.493 1.00 14.10 72 SER A C 15
ATOM 21347 O O . SER A 1 72 ? 16.000 -6.979 -0.466 1.00 51.34 72 SER A O 15
ATOM 21355 N N . LYS A 1 73 ? 15.646 -4.984 0.583 1.00 2.11 73 LYS A N 15
ATOM 21356 C CA . LYS A 1 73 ? 16.205 -5.375 1.891 1.00 11.21 73 LYS A CA 15
ATOM 21357 C C . LYS A 1 73 ? 16.002 -4.261 2.930 1.00 34.22 73 LYS A C 15
ATOM 21358 O O . LYS A 1 73 ? 15.793 -3.087 2.582 1.00 74.51 73 LYS A O 15
ATOM 21377 N N . SER A 1 74 ? 16.098 -4.652 4.210 1.00 53.04 74 SER A N 15
ATOM 21378 C CA . SER A 1 74 ? 16.147 -3.726 5.355 1.00 15.23 74 SER A CA 15
ATOM 21379 C C . SER A 1 74 ? 17.565 -3.743 5.973 1.00 54.03 74 SER A C 15
ATOM 21380 O O . SER A 1 74 ? 18.464 -4.419 5.457 1.00 12.23 74 SER A O 15
ATOM 21388 N N . LEU A 1 75 ? 17.772 -2.991 7.065 1.00 11.14 75 LEU A N 15
ATOM 21389 C CA . LEU A 1 75 ? 19.069 -2.926 7.776 1.00 22.32 75 LEU A CA 15
ATOM 21390 C C . LEU A 1 75 ? 18.829 -2.777 9.286 1.00 2.22 75 LEU A C 15
ATOM 21391 O O . LEU A 1 75 ? 17.675 -2.767 9.738 1.00 44.24 75 LEU A O 15
ATOM 21407 N N . SER A 1 76 ? 19.918 -2.681 10.069 1.00 23.41 76 SER A N 15
ATOM 21408 C CA . SER A 1 76 ? 19.835 -2.417 11.510 1.00 71.13 76 SER A CA 15
ATOM 21409 C C . SER A 1 76 ? 19.430 -0.943 11.736 1.00 3.04 76 SER A C 15
ATOM 21410 O O . SER A 1 76 ? 20.257 -0.027 11.639 1.00 13.55 76 SER A O 15
ATOM 21418 N N . SER A 1 77 ? 18.126 -0.742 11.960 1.00 65.13 77 SER A N 15
ATOM 21419 C CA . SER A 1 77 ? 17.526 0.571 12.256 1.00 13.24 77 SER A CA 15
ATOM 21420 C C . SER A 1 77 ? 17.706 0.919 13.754 1.00 31.51 77 SER A C 15
ATOM 21421 O O . SER A 1 77 ? 18.299 0.138 14.513 1.00 75.41 77 SER A O 15
ATOM 21429 N N . THR A 1 78 ? 17.218 2.102 14.167 1.00 53.54 78 THR A N 15
ATOM 21430 C CA . THR A 1 78 ? 17.241 2.527 15.578 1.00 54.22 78 THR A CA 15
ATOM 21431 C C . THR A 1 78 ? 16.332 1.602 16.442 1.00 11.45 78 THR A C 15
ATOM 21432 O O . THR A 1 78 ? 15.342 1.084 15.914 1.00 4.04 78 THR A O 15
ATOM 21443 N N . PRO A 1 79 ? 16.680 1.348 17.767 1.00 14.24 79 PRO A N 15
ATOM 21444 C CA . PRO A 1 79 ? 15.872 0.501 18.698 1.00 75.04 79 PRO A CA 15
ATOM 21445 C C . PRO A 1 79 ? 14.352 0.787 18.602 1.00 30.34 79 PRO A C 15
ATOM 21446 O O . PRO A 1 79 ? 13.874 1.850 19.013 1.00 51.35 79 PRO A O 15
ATOM 21457 N N . GLN A 1 80 ? 13.629 -0.177 18.025 1.00 23.12 80 GLN A N 15
ATOM 21458 C CA . GLN A 1 80 ? 12.216 -0.040 17.625 1.00 54.44 80 GLN A CA 15
ATOM 21459 C C . GLN A 1 80 ? 11.394 -1.181 18.254 1.00 15.10 80 GLN A C 15
ATOM 21460 O O . GLN A 1 80 ? 11.938 -2.006 19.009 1.00 64.34 80 GLN A O 15
ATOM 21474 N N . ALA A 1 81 ? 10.082 -1.215 17.953 1.00 11.42 81 ALA A N 15
ATOM 21475 C CA . ALA A 1 81 ? 9.162 -2.263 18.440 1.00 42.11 81 ALA A CA 15
ATOM 21476 C C . ALA A 1 81 ? 9.571 -3.661 17.898 1.00 0.23 81 ALA A C 15
ATOM 21477 O O . ALA A 1 81 ? 9.996 -3.758 16.735 1.00 44.31 81 ALA A O 15
ATOM 21484 N N . PRO A 1 82 ? 9.468 -4.759 18.741 1.00 71.13 82 PRO A N 15
ATOM 21485 C CA . PRO A 1 82 ? 9.914 -6.138 18.365 1.00 53.34 82 PRO A CA 15
ATOM 21486 C C . PRO A 1 82 ? 9.374 -6.644 17.007 1.00 41.44 82 PRO A C 15
ATOM 21487 O O . PRO A 1 82 ? 8.247 -6.315 16.611 1.00 11.42 82 PRO A O 15
ATOM 21498 N N . VAL A 1 83 ? 10.192 -7.449 16.311 1.00 32.33 83 VAL A N 15
ATOM 21499 C CA . VAL A 1 83 ? 9.791 -8.103 15.056 1.00 13.15 83 VAL A CA 15
ATOM 21500 C C . VAL A 1 83 ? 8.937 -9.333 15.415 1.00 60.35 83 VAL A C 15
ATOM 21501 O O . VAL A 1 83 ? 9.430 -10.243 16.101 1.00 1.04 83 VAL A O 15
ATOM 21514 N N . SER A 1 84 ? 7.656 -9.330 14.984 1.00 61.14 84 SER A N 15
ATOM 21515 C CA . SER A 1 84 ? 6.713 -10.429 15.242 1.00 22.12 84 SER A CA 15
ATOM 21516 C C . SER A 1 84 ? 7.232 -11.733 14.616 1.00 43.40 84 SER A C 15
ATOM 21517 O O . SER A 1 84 ? 7.865 -11.698 13.548 1.00 64.20 84 SER A O 15
ATOM 21525 N N . LYS A 1 85 ? 6.973 -12.868 15.298 1.00 21.14 85 LYS A N 15
ATOM 21526 C CA . LYS A 1 85 ? 7.492 -14.181 14.898 1.00 11.22 85 LYS A CA 15
ATOM 21527 C C . LYS A 1 85 ? 6.856 -14.627 13.570 1.00 52.44 85 LYS A C 15
ATOM 21528 O O . LYS A 1 85 ? 5.793 -15.258 13.539 1.00 2.30 85 LYS A O 15
ATOM 21547 N N . ARG A 1 86 ? 7.496 -14.214 12.475 1.00 22.42 86 ARG A N 15
ATOM 21548 C CA . ARG A 1 86 ? 7.124 -14.597 11.113 1.00 33.10 86 ARG A CA 15
ATOM 21549 C C . ARG A 1 86 ? 8.115 -15.645 10.608 1.00 41.33 86 ARG A C 15
ATOM 21550 O O . ARG A 1 86 ? 9.219 -15.791 11.161 1.00 20.42 86 ARG A O 15
ATOM 21571 N N . ARG A 1 87 ? 7.710 -16.390 9.574 1.00 35.34 87 ARG A N 15
ATOM 21572 C CA . ARG A 1 87 ? 8.590 -17.339 8.889 1.00 31.24 87 ARG A CA 15
ATOM 21573 C C . ARG A 1 87 ? 9.665 -16.559 8.121 1.00 32.32 87 ARG A C 15
ATOM 21574 O O . ARG A 1 87 ? 9.332 -15.765 7.240 1.00 23.42 87 ARG A O 15
ATOM 21595 N N . ALA A 1 88 ? 10.934 -16.729 8.512 1.00 72.51 88 ALA A N 15
ATOM 21596 C CA . ALA A 1 88 ? 12.068 -16.122 7.806 1.00 33.32 88 ALA A CA 15
ATOM 21597 C C . ALA A 1 88 ? 12.379 -16.953 6.552 1.00 23.12 88 ALA A C 15
ATOM 21598 O O . ALA A 1 88 ? 12.141 -16.497 5.427 1.00 5.50 88 ALA A O 15
ATOM 21605 N N . ALA A 1 89 ? 12.867 -18.191 6.772 1.00 75.05 89 ALA A N 15
ATOM 21606 C CA . ALA A 1 89 ? 13.126 -19.171 5.708 1.00 52.04 89 ALA A CA 15
ATOM 21607 C C . ALA A 1 89 ? 13.338 -20.554 6.363 1.00 33.14 89 ALA A C 15
ATOM 21608 O O . ALA A 1 89 ? 14.413 -20.774 6.963 1.00 43.43 89 ALA A O 15
ATOM 21616 N N . MET A 1 1 ? 7.853 -5.961 7.648 1.00 41.30 1 MET A N 16
ATOM 21617 C CA . MET A 1 1 ? 6.817 -5.768 6.610 1.00 13.55 1 MET A CA 16
ATOM 21618 C C . MET A 1 1 ? 6.716 -6.996 5.690 1.00 31.21 1 MET A C 16
ATOM 21619 O O . MET A 1 1 ? 7.649 -7.805 5.601 1.00 61.24 1 MET A O 16
ATOM 21635 N N . ILE A 1 2 ? 5.556 -7.115 5.014 1.00 20.34 2 ILE A N 16
ATOM 21636 C CA . ILE A 1 2 ? 5.263 -8.175 4.030 1.00 4.35 2 ILE A CA 16
ATOM 21637 C C . ILE A 1 2 ? 4.961 -7.500 2.676 1.00 43.23 2 ILE A C 16
ATOM 21638 O O . ILE A 1 2 ? 4.192 -6.535 2.640 1.00 12.31 2 ILE A O 16
ATOM 21654 N N . LEU A 1 3 ? 5.574 -7.979 1.579 1.00 61.52 3 LEU A N 16
ATOM 21655 C CA . LEU A 1 3 ? 5.203 -7.558 0.210 1.00 53.34 3 LEU A CA 16
ATOM 21656 C C . LEU A 1 3 ? 4.443 -8.704 -0.467 1.00 62.15 3 LEU A C 16
ATOM 21657 O O . LEU A 1 3 ? 4.933 -9.839 -0.504 1.00 42.33 3 LEU A O 16
ATOM 21673 N N . GLU A 1 4 ? 3.239 -8.409 -0.970 1.00 42.11 4 GLU A N 16
ATOM 21674 C CA . GLU A 1 4 ? 2.387 -9.383 -1.666 1.00 63.12 4 GLU A CA 16
ATOM 21675 C C . GLU A 1 4 ? 2.129 -8.907 -3.105 1.00 40.11 4 GLU A C 16
ATOM 21676 O O . GLU A 1 4 ? 1.532 -7.851 -3.311 1.00 50.43 4 GLU A O 16
ATOM 21688 N N . ALA A 1 5 ? 2.621 -9.647 -4.094 1.00 3.41 5 ALA A N 16
ATOM 21689 C CA . ALA A 1 5 ? 2.126 -9.539 -5.472 1.00 1.43 5 ALA A CA 16
ATOM 21690 C C . ALA A 1 5 ? 0.894 -10.449 -5.570 1.00 21.21 5 ALA A C 16
ATOM 21691 O O . ALA A 1 5 ? 1.000 -11.647 -5.279 1.00 20.14 5 ALA A O 16
ATOM 21698 N N . HIS A 1 6 ? -0.281 -9.895 -5.925 1.00 53.51 6 HIS A N 16
ATOM 21699 C CA . HIS A 1 6 ? -1.532 -10.677 -5.887 1.00 64.40 6 HIS A CA 16
ATOM 21700 C C . HIS A 1 6 ? -1.633 -11.566 -7.150 1.00 11.35 6 HIS A C 16
ATOM 21701 O O . HIS A 1 6 ? -1.907 -11.091 -8.259 1.00 74.40 6 HIS A O 16
ATOM 21716 N N . TYR A 1 7 ? -1.291 -12.857 -6.994 1.00 50.32 7 TYR A N 16
ATOM 21717 C CA . TYR A 1 7 ? -1.572 -13.864 -8.030 1.00 64.31 7 TYR A CA 16
ATOM 21718 C C . TYR A 1 7 ? -3.086 -14.101 -8.070 1.00 14.24 7 TYR A C 16
ATOM 21719 O O . TYR A 1 7 ? -3.685 -14.256 -9.141 1.00 1.53 7 TYR A O 16
ATOM 21737 N N . THR A 1 8 ? -3.681 -14.103 -6.869 1.00 34.14 8 THR A N 16
ATOM 21738 C CA . THR A 1 8 ? -5.121 -14.195 -6.668 1.00 33.23 8 THR A CA 16
ATOM 21739 C C . THR A 1 8 ? -5.815 -12.902 -7.161 1.00 44.51 8 THR A C 16
ATOM 21740 O O . THR A 1 8 ? -5.876 -11.897 -6.438 1.00 23.24 8 THR A O 16
ATOM 21751 N N . ASN A 1 9 ? -6.267 -12.917 -8.429 1.00 71.54 9 ASN A N 16
ATOM 21752 C CA . ASN A 1 9 ? -7.060 -11.822 -9.021 1.00 42.21 9 ASN A CA 16
ATOM 21753 C C . ASN A 1 9 ? -8.534 -11.980 -8.614 1.00 21.03 9 ASN A C 16
ATOM 21754 O O . ASN A 1 9 ? -9.406 -12.284 -9.432 1.00 12.03 9 ASN A O 16
ATOM 21765 N N . LEU A 1 10 ? -8.782 -11.822 -7.306 1.00 41.42 10 LEU A N 16
ATOM 21766 C CA . LEU A 1 10 ? -10.136 -11.794 -6.734 1.00 64.34 10 LEU A CA 16
ATOM 21767 C C . LEU A 1 10 ? -10.707 -10.373 -6.878 1.00 62.23 10 LEU A C 16
ATOM 21768 O O . LEU A 1 10 ? -10.051 -9.501 -7.454 1.00 3.31 10 LEU A O 16
ATOM 21784 N N . LYS A 1 11 ? -11.927 -10.136 -6.373 1.00 12.43 11 LYS A N 16
ATOM 21785 C CA . LYS A 1 11 ? -12.534 -8.799 -6.400 1.00 42.13 11 LYS A CA 16
ATOM 21786 C C . LYS A 1 11 ? -11.812 -7.899 -5.385 1.00 34.42 11 LYS A C 16
ATOM 21787 O O . LYS A 1 11 ? -12.096 -7.962 -4.183 1.00 53.22 11 LYS A O 16
ATOM 21806 N N . CYS A 1 12 ? -10.810 -7.130 -5.869 1.00 60.23 12 CYS A N 16
ATOM 21807 C CA . CYS A 1 12 ? -10.058 -6.191 -5.027 1.00 1.34 12 CYS A CA 16
ATOM 21808 C C . CYS A 1 12 ? -10.985 -5.045 -4.571 1.00 13.14 12 CYS A C 16
ATOM 21809 O O . CYS A 1 12 ? -11.270 -4.108 -5.330 1.00 64.53 12 CYS A O 16
ATOM 21816 N N . ARG A 1 13 ? -11.463 -5.158 -3.319 1.00 14.12 13 ARG A N 16
ATOM 21817 C CA . ARG A 1 13 ? -12.375 -4.195 -2.694 1.00 42.43 13 ARG A CA 16
ATOM 21818 C C . ARG A 1 13 ? -11.561 -3.284 -1.771 1.00 71.21 13 ARG A C 16
ATOM 21819 O O . ARG A 1 13 ? -11.348 -3.591 -0.590 1.00 30.41 13 ARG A O 16
ATOM 21840 N N . CYS A 1 14 ? -11.041 -2.212 -2.346 1.00 51.52 14 CYS A N 16
ATOM 21841 C CA . CYS A 1 14 ? -10.257 -1.200 -1.623 1.00 21.15 14 CYS A CA 16
ATOM 21842 C C . CYS A 1 14 ? -10.723 0.183 -2.100 1.00 24.13 14 CYS A C 16
ATOM 21843 O O . CYS A 1 14 ? -11.311 0.304 -3.184 1.00 54.32 14 CYS A O 16
ATOM 21850 N N . SER A 1 15 ? -10.467 1.217 -1.286 1.00 71.34 15 SER A N 16
ATOM 21851 C CA . SER A 1 15 ? -10.821 2.626 -1.576 1.00 64.21 15 SER A CA 16
ATOM 21852 C C . SER A 1 15 ? -10.134 3.215 -2.851 1.00 22.31 15 SER A C 16
ATOM 21853 O O . SER A 1 15 ? -10.346 4.390 -3.174 1.00 1.11 15 SER A O 16
ATOM 21861 N N . GLY A 1 16 ? -9.338 2.398 -3.572 1.00 23.31 16 GLY A N 16
ATOM 21862 C CA . GLY A 1 16 ? -8.692 2.812 -4.807 1.00 74.12 16 GLY A CA 16
ATOM 21863 C C . GLY A 1 16 ? -7.404 3.551 -4.537 1.00 65.21 16 GLY A C 16
ATOM 21864 O O . GLY A 1 16 ? -6.349 2.930 -4.369 1.00 52.51 16 GLY A O 16
ATOM 21868 N N . VAL A 1 17 ? -7.485 4.891 -4.476 1.00 41.14 17 VAL A N 16
ATOM 21869 C CA . VAL A 1 17 ? -6.358 5.753 -4.099 1.00 13.14 17 VAL A CA 16
ATOM 21870 C C . VAL A 1 17 ? -6.827 6.749 -3.026 1.00 14.13 17 VAL A C 16
ATOM 21871 O O . VAL A 1 17 ? -7.884 7.374 -3.169 1.00 51.23 17 VAL A O 16
ATOM 21884 N N . ILE A 1 18 ? -6.029 6.875 -1.955 1.00 21.15 18 ILE A N 16
ATOM 21885 C CA . ILE A 1 18 ? -6.235 7.828 -0.868 1.00 34.23 18 ILE A CA 16
ATOM 21886 C C . ILE A 1 18 ? -5.002 8.743 -0.861 1.00 2.21 18 ILE A C 16
ATOM 21887 O O . ILE A 1 18 ? -3.865 8.249 -0.869 1.00 21.34 18 ILE A O 16
ATOM 21903 N N . SER A 1 19 ? -5.223 10.067 -0.863 1.00 2.40 19 SER A N 16
ATOM 21904 C CA . SER A 1 19 ? -4.153 11.078 -0.986 1.00 34.14 19 SER A CA 16
ATOM 21905 C C . SER A 1 19 ? -3.462 11.377 0.378 1.00 54.01 19 SER A C 16
ATOM 21906 O O . SER A 1 19 ? -3.028 12.508 0.629 1.00 70.02 19 SER A O 16
ATOM 21914 N N . THR A 1 20 ? -3.328 10.344 1.235 1.00 65.30 20 THR A N 16
ATOM 21915 C CA . THR A 1 20 ? -2.665 10.448 2.546 1.00 44.13 20 THR A CA 16
ATOM 21916 C C . THR A 1 20 ? -1.332 9.680 2.531 1.00 74.33 20 THR A C 16
ATOM 21917 O O . THR A 1 20 ? -1.275 8.540 2.034 1.00 61.13 20 THR A O 16
ATOM 21928 N N . VAL A 1 21 ? -0.260 10.314 3.054 1.00 21.24 21 VAL A N 16
ATOM 21929 C CA . VAL A 1 21 ? 1.003 9.617 3.353 1.00 12.53 21 VAL A CA 16
ATOM 21930 C C . VAL A 1 21 ? 0.777 8.726 4.597 1.00 10.14 21 VAL A C 16
ATOM 21931 O O . VAL A 1 21 ? 0.406 9.212 5.681 1.00 30.10 21 VAL A O 16
ATOM 21944 N N . VAL A 1 22 ? 0.924 7.413 4.407 1.00 42.42 22 VAL A N 16
ATOM 21945 C CA . VAL A 1 22 ? 0.711 6.420 5.467 1.00 53.31 22 VAL A CA 16
ATOM 21946 C C . VAL A 1 22 ? 1.993 6.289 6.305 1.00 4.23 22 VAL A C 16
ATOM 21947 O O . VAL A 1 22 ? 3.095 6.260 5.738 1.00 43.33 22 VAL A O 16
ATOM 21960 N N . GLY A 1 23 ? 1.829 6.238 7.647 1.00 11.34 23 GLY A N 16
ATOM 21961 C CA . GLY A 1 23 ? 2.950 6.207 8.578 1.00 52.41 23 GLY A CA 16
ATOM 21962 C C . GLY A 1 23 ? 3.842 4.983 8.398 1.00 33.42 23 GLY A C 16
ATOM 21963 O O . GLY A 1 23 ? 3.382 3.860 8.588 1.00 54.24 23 GLY A O 16
ATOM 21967 N N . LEU A 1 24 ? 5.123 5.211 8.072 1.00 62.35 24 LEU A N 16
ATOM 21968 C CA . LEU A 1 24 ? 6.104 4.134 7.768 1.00 72.30 24 LEU A CA 16
ATOM 21969 C C . LEU A 1 24 ? 6.346 3.201 8.989 1.00 74.03 24 LEU A C 16
ATOM 21970 O O . LEU A 1 24 ? 6.870 2.093 8.837 1.00 24.43 24 LEU A O 16
ATOM 21986 N N . ASN A 1 25 ? 5.945 3.666 10.188 1.00 44.54 25 ASN A N 16
ATOM 21987 C CA . ASN A 1 25 ? 5.987 2.877 11.435 1.00 71.21 25 ASN A CA 16
ATOM 21988 C C . ASN A 1 25 ? 4.722 1.995 11.570 1.00 1.32 25 ASN A C 16
ATOM 21989 O O . ASN A 1 25 ? 4.792 0.862 12.066 1.00 32.43 25 ASN A O 16
ATOM 22000 N N . ILE A 1 26 ? 3.551 2.526 11.124 1.00 13.24 26 ILE A N 16
ATOM 22001 C CA . ILE A 1 26 ? 2.255 1.807 11.248 1.00 4.45 26 ILE A CA 16
ATOM 22002 C C . ILE A 1 26 ? 2.032 0.844 10.066 1.00 43.41 26 ILE A C 16
ATOM 22003 O O . ILE A 1 26 ? 1.181 -0.020 10.148 1.00 71.14 26 ILE A O 16
ATOM 22019 N N . ILE A 1 27 ? 2.792 0.989 8.970 1.00 1.23 27 ILE A N 16
ATOM 22020 C CA . ILE A 1 27 ? 2.700 0.067 7.813 1.00 11.42 27 ILE A CA 16
ATOM 22021 C C . ILE A 1 27 ? 3.241 -1.328 8.179 1.00 1.02 27 ILE A C 16
ATOM 22022 O O . ILE A 1 27 ? 4.327 -1.450 8.765 1.00 63.45 27 ILE A O 16
ATOM 22038 N N . ASP A 1 28 ? 2.458 -2.372 7.852 1.00 53.03 28 ASP A N 16
ATOM 22039 C CA . ASP A 1 28 ? 2.838 -3.777 8.092 1.00 50.24 28 ASP A CA 16
ATOM 22040 C C . ASP A 1 28 ? 2.826 -4.585 6.789 1.00 51.15 28 ASP A C 16
ATOM 22041 O O . ASP A 1 28 ? 3.766 -5.327 6.505 1.00 15.01 28 ASP A O 16
ATOM 22050 N N . ARG A 1 29 ? 1.741 -4.469 6.005 1.00 73.22 29 ARG A N 16
ATOM 22051 C CA . ARG A 1 29 ? 1.561 -5.252 4.765 1.00 74.10 29 ARG A CA 16
ATOM 22052 C C . ARG A 1 29 ? 1.278 -4.321 3.582 1.00 21.31 29 ARG A C 16
ATOM 22053 O O . ARG A 1 29 ? 0.400 -3.462 3.666 1.00 30.22 29 ARG A O 16
ATOM 22074 N N . ILE A 1 30 ? 2.042 -4.505 2.496 1.00 12.42 30 ILE A N 16
ATOM 22075 C CA . ILE A 1 30 ? 1.900 -3.772 1.229 1.00 3.30 30 ILE A CA 16
ATOM 22076 C C . ILE A 1 30 ? 1.658 -4.796 0.108 1.00 13.40 30 ILE A C 16
ATOM 22077 O O . ILE A 1 30 ? 2.565 -5.554 -0.251 1.00 70.51 30 ILE A O 16
ATOM 22093 N N . GLN A 1 31 ? 0.422 -4.850 -0.403 1.00 31.04 31 GLN A N 16
ATOM 22094 C CA . GLN A 1 31 ? 0.055 -5.695 -1.546 1.00 61.24 31 GLN A CA 16
ATOM 22095 C C . GLN A 1 31 ? -0.111 -4.819 -2.780 1.00 10.45 31 GLN A C 16
ATOM 22096 O O . GLN A 1 31 ? -0.913 -3.884 -2.771 1.00 54.35 31 GLN A O 16
ATOM 22110 N N . VAL A 1 32 ? 0.652 -5.119 -3.841 1.00 63.03 32 VAL A N 16
ATOM 22111 C CA . VAL A 1 32 ? 0.527 -4.422 -5.125 1.00 33.45 32 VAL A CA 16
ATOM 22112 C C . VAL A 1 32 ? -0.598 -5.082 -5.935 1.00 21.45 32 VAL A C 16
ATOM 22113 O O . VAL A 1 32 ? -0.686 -6.320 -6.019 1.00 25.42 32 VAL A O 16
ATOM 22126 N N . THR A 1 33 ? -1.494 -4.241 -6.474 1.00 23.41 33 THR A N 16
ATOM 22127 C CA . THR A 1 33 ? -2.656 -4.678 -7.252 1.00 14.21 33 THR A CA 16
ATOM 22128 C C . THR A 1 33 ? -2.665 -4.009 -8.647 1.00 62.34 33 THR A C 16
ATOM 22129 O O . THR A 1 33 ? -3.233 -2.926 -8.826 1.00 23.13 33 THR A O 16
ATOM 22140 N N . PRO A 1 34 ? -1.935 -4.604 -9.649 1.00 73.54 34 PRO A N 16
ATOM 22141 C CA . PRO A 1 34 ? -2.180 -4.320 -11.079 1.00 21.04 34 PRO A CA 16
ATOM 22142 C C . PRO A 1 34 ? -3.565 -4.874 -11.503 1.00 32.30 34 PRO A C 16
ATOM 22143 O O . PRO A 1 34 ? -3.988 -5.920 -10.983 1.00 42.20 34 PRO A O 16
ATOM 22154 N N . PRO A 1 35 ? -4.299 -4.189 -12.439 1.00 71.52 35 PRO A N 16
ATOM 22155 C CA . PRO A 1 35 ? -5.680 -4.589 -12.800 1.00 45.40 35 PRO A CA 16
ATOM 22156 C C . PRO A 1 35 ? -5.719 -5.939 -13.565 1.00 3.10 35 PRO A C 16
ATOM 22157 O O . PRO A 1 35 ? -4.855 -6.212 -14.412 1.00 31.01 35 PRO A O 16
ATOM 22168 N N . GLY A 1 36 ? -6.722 -6.770 -13.246 1.00 40.04 36 GLY A N 16
ATOM 22169 C CA . GLY A 1 36 ? -6.861 -8.111 -13.821 1.00 55.22 36 GLY A CA 16
ATOM 22170 C C . GLY A 1 36 ? -8.297 -8.601 -13.765 1.00 34.20 36 GLY A C 16
ATOM 22171 O O . GLY A 1 36 ? -9.208 -7.814 -13.464 1.00 34.11 36 GLY A O 16
ATOM 22175 N N . ASN A 1 37 ? -8.498 -9.903 -14.057 1.00 71.12 37 ASN A N 16
ATOM 22176 C CA . ASN A 1 37 ? -9.828 -10.543 -14.075 1.00 14.25 37 ASN A CA 16
ATOM 22177 C C . ASN A 1 37 ? -10.354 -10.745 -12.634 1.00 71.22 37 ASN A C 16
ATOM 22178 O O . ASN A 1 37 ? -10.296 -11.840 -12.064 1.00 1.41 37 ASN A O 16
ATOM 22189 N N . GLY A 1 38 ? -10.848 -9.637 -12.062 1.00 0.54 38 GLY A N 16
ATOM 22190 C CA . GLY A 1 38 ? -11.276 -9.562 -10.673 1.00 23.35 38 GLY A CA 16
ATOM 22191 C C . GLY A 1 38 ? -11.137 -8.138 -10.139 1.00 34.31 38 GLY A C 16
ATOM 22192 O O . GLY A 1 38 ? -12.099 -7.561 -9.622 1.00 73.15 38 GLY A O 16
ATOM 22196 N N . CYS A 1 39 ? -9.933 -7.555 -10.298 1.00 14.01 39 CYS A N 16
ATOM 22197 C CA . CYS A 1 39 ? -9.606 -6.213 -9.776 1.00 54.43 39 CYS A CA 16
ATOM 22198 C C . CYS A 1 39 ? -9.662 -5.173 -10.926 1.00 53.21 39 CYS A C 16
ATOM 22199 O O . CYS A 1 39 ? -8.842 -5.245 -11.847 1.00 24.04 39 CYS A O 16
ATOM 22206 N N . PRO A 1 40 ? -10.638 -4.200 -10.915 1.00 2.34 40 PRO A N 16
ATOM 22207 C CA . PRO A 1 40 ? -10.773 -3.190 -11.994 1.00 54.22 40 PRO A CA 16
ATOM 22208 C C . PRO A 1 40 ? -9.796 -1.996 -11.844 1.00 1.30 40 PRO A C 16
ATOM 22209 O O . PRO A 1 40 ? -9.565 -1.260 -12.805 1.00 42.31 40 PRO A O 16
ATOM 22220 N N . LYS A 1 41 ? -9.214 -1.837 -10.639 1.00 51.02 41 LYS A N 16
ATOM 22221 C CA . LYS A 1 41 ? -8.386 -0.668 -10.280 1.00 31.54 41 LYS A CA 16
ATOM 22222 C C . LYS A 1 41 ? -6.889 -1.028 -10.311 1.00 73.20 41 LYS A C 16
ATOM 22223 O O . LYS A 1 41 ? -6.516 -2.182 -10.049 1.00 3.40 41 LYS A O 16
ATOM 22242 N N . THR A 1 42 ? -6.050 -0.044 -10.692 1.00 64.23 42 THR A N 16
ATOM 22243 C CA . THR A 1 42 ? -4.614 -0.070 -10.389 1.00 22.43 42 THR A CA 16
ATOM 22244 C C . THR A 1 42 ? -4.437 0.623 -9.016 1.00 44.14 42 THR A C 16
ATOM 22245 O O . THR A 1 42 ? -4.651 1.841 -8.900 1.00 71.22 42 THR A O 16
ATOM 22256 N N . GLU A 1 43 ? -4.049 -0.156 -7.995 1.00 53.32 43 GLU A N 16
ATOM 22257 C CA . GLU A 1 43 ? -4.050 0.286 -6.584 1.00 13.35 43 GLU A CA 16
ATOM 22258 C C . GLU A 1 43 ? -3.053 -0.551 -5.764 1.00 72.33 43 GLU A C 16
ATOM 22259 O O . GLU A 1 43 ? -2.471 -1.510 -6.272 1.00 32.42 43 GLU A O 16
ATOM 22271 N N . VAL A 1 44 ? -2.810 -0.130 -4.515 1.00 31.55 44 VAL A N 16
ATOM 22272 C CA . VAL A 1 44 ? -1.958 -0.847 -3.548 1.00 63.32 44 VAL A CA 16
ATOM 22273 C C . VAL A 1 44 ? -2.702 -0.920 -2.210 1.00 20.35 44 VAL A C 16
ATOM 22274 O O . VAL A 1 44 ? -3.034 0.119 -1.636 1.00 51.44 44 VAL A O 16
ATOM 22287 N N . VAL A 1 45 ? -2.952 -2.145 -1.721 1.00 62.43 45 VAL A N 16
ATOM 22288 C CA . VAL A 1 45 ? -3.704 -2.374 -0.478 1.00 71.41 45 VAL A CA 16
ATOM 22289 C C . VAL A 1 45 ? -2.714 -2.486 0.703 1.00 71.33 45 VAL A C 16
ATOM 22290 O O . VAL A 1 45 ? -1.950 -3.458 0.788 1.00 1.12 45 VAL A O 16
ATOM 22303 N N . ILE A 1 46 ? -2.720 -1.479 1.591 1.00 0.50 46 ILE A N 16
ATOM 22304 C CA . ILE A 1 46 ? -1.844 -1.431 2.780 1.00 24.15 46 ILE A CA 16
ATOM 22305 C C . ILE A 1 46 ? -2.658 -1.777 4.044 1.00 34.33 46 ILE A C 16
ATOM 22306 O O . ILE A 1 46 ? -3.602 -1.056 4.388 1.00 52.44 46 ILE A O 16
ATOM 22322 N N . TRP A 1 47 ? -2.305 -2.888 4.713 1.00 40.41 47 TRP A N 16
ATOM 22323 C CA . TRP A 1 47 ? -2.833 -3.224 6.046 1.00 25.55 47 TRP A CA 16
ATOM 22324 C C . TRP A 1 47 ? -1.868 -2.641 7.086 1.00 55.33 47 TRP A C 16
ATOM 22325 O O . TRP A 1 47 ? -0.682 -3.005 7.106 1.00 40.05 47 TRP A O 16
ATOM 22346 N N . THR A 1 48 ? -2.353 -1.705 7.911 1.00 4.04 48 THR A N 16
ATOM 22347 C CA . THR A 1 48 ? -1.547 -1.097 8.978 1.00 62.30 48 THR A CA 16
ATOM 22348 C C . THR A 1 48 ? -1.659 -1.906 10.293 1.00 32.23 48 THR A C 16
ATOM 22349 O O . THR A 1 48 ? -2.470 -2.838 10.399 1.00 71.14 48 THR A O 16
ATOM 22360 N N . LYS A 1 49 ? -0.840 -1.511 11.288 1.00 44.54 49 LYS A N 16
ATOM 22361 C CA . LYS A 1 49 ? -0.739 -2.151 12.616 1.00 13.20 49 LYS A CA 16
ATOM 22362 C C . LYS A 1 49 ? -1.984 -1.847 13.466 1.00 30.13 49 LYS A C 16
ATOM 22363 O O . LYS A 1 49 ? -2.233 -2.501 14.479 1.00 60.13 49 LYS A O 16
ATOM 22382 N N . MET A 1 50 ? -2.742 -0.826 13.037 1.00 35.40 50 MET A N 16
ATOM 22383 C CA . MET A 1 50 ? -3.988 -0.390 13.682 1.00 23.23 50 MET A CA 16
ATOM 22384 C C . MET A 1 50 ? -5.219 -1.008 12.968 1.00 51.20 50 MET A C 16
ATOM 22385 O O . MET A 1 50 ? -6.362 -0.704 13.331 1.00 43.44 50 MET A O 16
ATOM 22399 N N . LYS A 1 51 ? -4.948 -1.880 11.956 1.00 31.53 51 LYS A N 16
ATOM 22400 C CA . LYS A 1 51 ? -5.960 -2.576 11.121 1.00 1.32 51 LYS A CA 16
ATOM 22401 C C . LYS A 1 51 ? -6.766 -1.604 10.226 1.00 52.33 51 LYS A C 16
ATOM 22402 O O . LYS A 1 51 ? -7.908 -1.889 9.854 1.00 64.44 51 LYS A O 16
ATOM 22421 N N . LYS A 1 52 ? -6.160 -0.459 9.881 1.00 61.13 52 LYS A N 16
ATOM 22422 C CA . LYS A 1 52 ? -6.701 0.455 8.849 1.00 70.10 52 LYS A CA 16
ATOM 22423 C C . LYS A 1 52 ? -6.253 -0.042 7.460 1.00 41.34 52 LYS A C 16
ATOM 22424 O O . LYS A 1 52 ? -5.047 -0.242 7.219 1.00 44.32 52 LYS A O 16
ATOM 22443 N N . VAL A 1 53 ? -7.240 -0.274 6.582 1.00 53.41 53 VAL A N 16
ATOM 22444 C CA . VAL A 1 53 ? -7.018 -0.657 5.182 1.00 74.03 53 VAL A CA 16
ATOM 22445 C C . VAL A 1 53 ? -6.949 0.625 4.337 1.00 50.22 53 VAL A C 16
ATOM 22446 O O . VAL A 1 53 ? -7.969 1.294 4.126 1.00 22.43 53 VAL A O 16
ATOM 22459 N N . ILE A 1 54 ? -5.737 0.998 3.906 1.00 32.35 54 ILE A N 16
ATOM 22460 C CA . ILE A 1 54 ? -5.489 2.240 3.152 1.00 71.11 54 ILE A CA 16
ATOM 22461 C C . ILE A 1 54 ? -4.983 1.881 1.755 1.00 30.41 54 ILE A C 16
ATOM 22462 O O . ILE A 1 54 ? -4.015 1.137 1.618 1.00 72.23 54 ILE A O 16
ATOM 22478 N N . CYS A 1 55 ? -5.643 2.420 0.728 1.00 14.31 55 CYS A N 16
ATOM 22479 C CA . CYS A 1 55 ? -5.385 2.080 -0.671 1.00 24.54 55 CYS A CA 16
ATOM 22480 C C . CYS A 1 55 ? -4.702 3.280 -1.332 1.00 21.03 55 CYS A C 16
ATOM 22481 O O . CYS A 1 55 ? -5.248 4.373 -1.300 1.00 12.24 55 CYS A O 16
ATOM 22488 N N . VAL A 1 56 ? -3.495 3.086 -1.867 1.00 60.42 56 VAL A N 16
ATOM 22489 C CA . VAL A 1 56 ? -2.686 4.163 -2.493 1.00 22.34 56 VAL A CA 16
ATOM 22490 C C . VAL A 1 56 ? -2.327 3.764 -3.937 1.00 42.21 56 VAL A C 16
ATOM 22491 O O . VAL A 1 56 ? -2.516 2.609 -4.323 1.00 31.22 56 VAL A O 16
ATOM 22504 N N . ASN A 1 57 ? -1.834 4.724 -4.740 1.00 70.32 57 ASN A N 16
ATOM 22505 C CA . ASN A 1 57 ? -1.366 4.443 -6.114 1.00 62.45 57 ASN A CA 16
ATOM 22506 C C . ASN A 1 57 ? 0.044 3.785 -6.083 1.00 60.23 57 ASN A C 16
ATOM 22507 O O . ASN A 1 57 ? 0.838 4.088 -5.178 1.00 31.22 57 ASN A O 16
ATOM 22518 N N . PRO A 1 58 ? 0.364 2.848 -7.045 1.00 62.04 58 PRO A N 16
ATOM 22519 C CA . PRO A 1 58 ? 1.733 2.262 -7.196 1.00 14.02 58 PRO A CA 16
ATOM 22520 C C . PRO A 1 58 ? 2.856 3.321 -7.291 1.00 12.33 58 PRO A C 16
ATOM 22521 O O . PRO A 1 58 ? 3.954 3.119 -6.770 1.00 41.31 58 PRO A O 16
ATOM 22532 N N . ARG A 1 59 ? 2.539 4.458 -7.929 1.00 23.42 59 ARG A N 16
ATOM 22533 C CA . ARG A 1 59 ? 3.517 5.521 -8.254 1.00 60.53 59 ARG A CA 16
ATOM 22534 C C . ARG A 1 59 ? 3.740 6.532 -7.104 1.00 44.12 59 ARG A C 16
ATOM 22535 O O . ARG A 1 59 ? 4.370 7.575 -7.326 1.00 12.41 59 ARG A O 16
ATOM 22556 N N . ALA A 1 60 ? 3.235 6.234 -5.886 1.00 61.22 60 ALA A N 16
ATOM 22557 C CA . ALA A 1 60 ? 3.507 7.074 -4.694 1.00 63.51 60 ALA A CA 16
ATOM 22558 C C . ALA A 1 60 ? 5.023 7.049 -4.362 1.00 13.42 60 ALA A C 16
ATOM 22559 O O . ALA A 1 60 ? 5.601 5.976 -4.180 1.00 72.24 60 ALA A O 16
ATOM 22566 N N . LYS A 1 61 ? 5.647 8.246 -4.310 1.00 25.31 61 LYS A N 16
ATOM 22567 C CA . LYS A 1 61 ? 7.117 8.416 -4.204 1.00 32.42 61 LYS A CA 16
ATOM 22568 C C . LYS A 1 61 ? 7.676 7.891 -2.861 1.00 0.35 61 LYS A C 16
ATOM 22569 O O . LYS A 1 61 ? 8.703 7.203 -2.837 1.00 41.53 61 LYS A O 16
ATOM 22588 N N . TRP A 1 62 ? 6.997 8.245 -1.754 1.00 24.12 62 TRP A N 16
ATOM 22589 C CA . TRP A 1 62 ? 7.352 7.767 -0.397 1.00 0.23 62 TRP A CA 16
ATOM 22590 C C . TRP A 1 62 ? 7.229 6.230 -0.311 1.00 52.01 62 TRP A C 16
ATOM 22591 O O . TRP A 1 62 ? 8.000 5.571 0.394 1.00 11.32 62 TRP A O 16
ATOM 22612 N N . LEU A 1 63 ? 6.246 5.691 -1.061 1.00 22.12 63 LEU A N 16
ATOM 22613 C CA . LEU A 1 63 ? 5.974 4.252 -1.146 1.00 34.01 63 LEU A CA 16
ATOM 22614 C C . LEU A 1 63 ? 7.109 3.528 -1.888 1.00 41.41 63 LEU A C 16
ATOM 22615 O O . LEU A 1 63 ? 7.422 2.394 -1.560 1.00 32.34 63 LEU A O 16
ATOM 22631 N N . GLN A 1 64 ? 7.713 4.209 -2.887 1.00 4.10 64 GLN A N 16
ATOM 22632 C CA . GLN A 1 64 ? 8.812 3.651 -3.709 1.00 42.23 64 GLN A CA 16
ATOM 22633 C C . GLN A 1 64 ? 10.032 3.256 -2.859 1.00 45.24 64 GLN A C 16
ATOM 22634 O O . GLN A 1 64 ? 10.715 2.274 -3.167 1.00 73.44 64 GLN A O 16
ATOM 22648 N N . ARG A 1 65 ? 10.266 4.021 -1.779 1.00 14.11 65 ARG A N 16
ATOM 22649 C CA . ARG A 1 65 ? 11.330 3.742 -0.793 1.00 51.14 65 ARG A CA 16
ATOM 22650 C C . ARG A 1 65 ? 11.054 2.409 -0.067 1.00 53.01 65 ARG A C 16
ATOM 22651 O O . ARG A 1 65 ? 11.972 1.641 0.223 1.00 40.42 65 ARG A O 16
ATOM 22672 N N . LEU A 1 66 ? 9.760 2.159 0.197 1.00 74.41 66 LEU A N 16
ATOM 22673 C CA . LEU A 1 66 ? 9.279 0.969 0.917 1.00 43.20 66 LEU A CA 16
ATOM 22674 C C . LEU A 1 66 ? 9.240 -0.260 -0.006 1.00 61.55 66 LEU A C 16
ATOM 22675 O O . LEU A 1 66 ? 9.542 -1.368 0.436 1.00 54.55 66 LEU A O 16
ATOM 22691 N N . LEU A 1 67 ? 8.888 -0.031 -1.291 1.00 21.04 67 LEU A N 16
ATOM 22692 C CA . LEU A 1 67 ? 8.873 -1.075 -2.337 1.00 12.32 67 LEU A CA 16
ATOM 22693 C C . LEU A 1 67 ? 10.306 -1.536 -2.626 1.00 14.33 67 LEU A C 16
ATOM 22694 O O . LEU A 1 67 ? 10.537 -2.698 -2.952 1.00 74.00 67 LEU A O 16
ATOM 22710 N N . ARG A 1 68 ? 11.257 -0.590 -2.505 1.00 2.01 68 ARG A N 16
ATOM 22711 C CA . ARG A 1 68 ? 12.695 -0.864 -2.621 1.00 3.31 68 ARG A CA 16
ATOM 22712 C C . ARG A 1 68 ? 13.136 -1.704 -1.404 1.00 53.15 68 ARG A C 16
ATOM 22713 O O . ARG A 1 68 ? 13.755 -2.758 -1.566 1.00 63.44 68 ARG A O 16
ATOM 22734 N N . HIS A 1 69 ? 12.773 -1.213 -0.198 1.00 31.42 69 HIS A N 16
ATOM 22735 C CA . HIS A 1 69 ? 13.253 -1.755 1.091 1.00 2.03 69 HIS A CA 16
ATOM 22736 C C . HIS A 1 69 ? 12.837 -3.223 1.303 1.00 34.14 69 HIS A C 16
ATOM 22737 O O . HIS A 1 69 ? 13.679 -4.048 1.644 1.00 33.22 69 HIS A O 16
ATOM 22752 N N . VAL A 1 70 ? 11.542 -3.525 1.111 1.00 34.42 70 VAL A N 16
ATOM 22753 C CA . VAL A 1 70 ? 11.002 -4.896 1.284 1.00 31.10 70 VAL A CA 16
ATOM 22754 C C . VAL A 1 70 ? 11.624 -5.882 0.262 1.00 72.41 70 VAL A C 16
ATOM 22755 O O . VAL A 1 70 ? 11.816 -7.067 0.557 1.00 3.53 70 VAL A O 16
ATOM 22768 N N . GLN A 1 71 ? 11.947 -5.358 -0.934 1.00 24.21 71 GLN A N 16
ATOM 22769 C CA . GLN A 1 71 ? 12.663 -6.098 -1.990 1.00 62.04 71 GLN A CA 16
ATOM 22770 C C . GLN A 1 71 ? 14.187 -6.000 -1.782 1.00 2.15 71 GLN A C 16
ATOM 22771 O O . GLN A 1 71 ? 14.654 -5.344 -0.838 1.00 24.00 71 GLN A O 16
ATOM 22785 N N . SER A 1 72 ? 14.945 -6.685 -2.675 1.00 2.53 72 SER A N 16
ATOM 22786 C CA . SER A 1 72 ? 16.425 -6.747 -2.653 1.00 61.54 72 SER A CA 16
ATOM 22787 C C . SER A 1 72 ? 16.928 -7.343 -1.311 1.00 71.42 72 SER A C 16
ATOM 22788 O O . SER A 1 72 ? 18.072 -7.102 -0.902 1.00 72.21 72 SER A O 16
ATOM 22796 N N . LYS A 1 73 ? 16.058 -8.186 -0.694 1.00 71.00 73 LYS A N 16
ATOM 22797 C CA . LYS A 1 73 ? 16.168 -8.659 0.706 1.00 42.43 73 LYS A CA 16
ATOM 22798 C C . LYS A 1 73 ? 16.026 -7.472 1.680 1.00 63.04 73 LYS A C 16
ATOM 22799 O O . LYS A 1 73 ? 16.892 -6.584 1.721 1.00 15.32 73 LYS A O 16
ATOM 22818 N N . SER A 1 74 ? 14.921 -7.458 2.450 1.00 10.20 74 SER A N 16
ATOM 22819 C CA . SER A 1 74 ? 14.660 -6.409 3.446 1.00 2.04 74 SER A CA 16
ATOM 22820 C C . SER A 1 74 ? 15.685 -6.506 4.590 1.00 45.22 74 SER A C 16
ATOM 22821 O O . SER A 1 74 ? 15.635 -7.424 5.414 1.00 30.21 74 SER A O 16
ATOM 22829 N N . LEU A 1 75 ? 16.638 -5.567 4.587 1.00 60.43 75 LEU A N 16
ATOM 22830 C CA . LEU A 1 75 ? 17.718 -5.474 5.580 1.00 23.33 75 LEU A CA 16
ATOM 22831 C C . LEU A 1 75 ? 17.428 -4.293 6.519 1.00 74.25 75 LEU A C 16
ATOM 22832 O O . LEU A 1 75 ? 16.946 -3.242 6.061 1.00 0.21 75 LEU A O 16
ATOM 22848 N N . SER A 1 76 ? 17.690 -4.475 7.825 1.00 53.33 76 SER A N 16
ATOM 22849 C CA . SER A 1 76 ? 17.509 -3.414 8.823 1.00 52.10 76 SER A CA 16
ATOM 22850 C C . SER A 1 76 ? 18.646 -2.379 8.681 1.00 43.23 76 SER A C 16
ATOM 22851 O O . SER A 1 76 ? 19.825 -2.748 8.569 1.00 35.43 76 SER A O 16
ATOM 22859 N N . SER A 1 77 ? 18.277 -1.089 8.668 1.00 73.01 77 SER A N 16
ATOM 22860 C CA . SER A 1 77 ? 19.219 0.036 8.517 1.00 42.23 77 SER A CA 16
ATOM 22861 C C . SER A 1 77 ? 19.558 0.662 9.891 1.00 42.33 77 SER A C 16
ATOM 22862 O O . SER A 1 77 ? 20.171 1.740 9.955 1.00 42.15 77 SER A O 16
ATOM 22870 N N . THR A 1 78 ? 19.166 -0.028 10.986 1.00 72.35 78 THR A N 16
ATOM 22871 C CA . THR A 1 78 ? 19.492 0.385 12.359 1.00 61.41 78 THR A CA 16
ATOM 22872 C C . THR A 1 78 ? 21.031 0.388 12.553 1.00 21.44 78 THR A C 16
ATOM 22873 O O . THR A 1 78 ? 21.676 -0.622 12.257 1.00 55.42 78 THR A O 16
ATOM 22884 N N . PRO A 1 79 ? 21.645 1.514 13.027 1.00 71.33 79 PRO A N 16
ATOM 22885 C CA . PRO A 1 79 ? 23.123 1.625 13.177 1.00 71.22 79 PRO A CA 16
ATOM 22886 C C . PRO A 1 79 ? 23.649 0.893 14.441 1.00 0.52 79 PRO A C 16
ATOM 22887 O O . PRO A 1 79 ? 22.955 0.043 15.021 1.00 42.51 79 PRO A O 16
ATOM 22898 N N . GLN A 1 80 ? 24.886 1.219 14.840 1.00 34.13 80 GLN A N 16
ATOM 22899 C CA . GLN A 1 80 ? 25.530 0.672 16.050 1.00 24.25 80 GLN A CA 16
ATOM 22900 C C . GLN A 1 80 ? 26.374 1.762 16.724 1.00 11.14 80 GLN A C 16
ATOM 22901 O O . GLN A 1 80 ? 26.773 2.739 16.074 1.00 51.31 80 GLN A O 16
ATOM 22915 N N . ALA A 1 81 ? 26.624 1.594 18.032 1.00 41.42 81 ALA A N 16
ATOM 22916 C CA . ALA A 1 81 ? 27.490 2.490 18.818 1.00 70.40 81 ALA A CA 16
ATOM 22917 C C . ALA A 1 81 ? 28.864 1.816 19.042 1.00 4.43 81 ALA A C 16
ATOM 22918 O O . ALA A 1 81 ? 28.910 0.660 19.486 1.00 31.22 81 ALA A O 16
ATOM 22925 N N . PRO A 1 82 ? 30.007 2.511 18.723 1.00 61.13 82 PRO A N 16
ATOM 22926 C CA . PRO A 1 82 ? 31.367 2.021 19.057 1.00 22.12 82 PRO A CA 16
ATOM 22927 C C . PRO A 1 82 ? 31.711 2.334 20.530 1.00 75.43 82 PRO A C 16
ATOM 22928 O O . PRO A 1 82 ? 30.898 2.949 21.243 1.00 14.33 82 PRO A O 16
ATOM 22939 N N . VAL A 1 83 ? 32.897 1.898 20.994 1.00 34.33 83 VAL A N 16
ATOM 22940 C CA . VAL A 1 83 ? 33.379 2.274 22.338 1.00 54.41 83 VAL A CA 16
ATOM 22941 C C . VAL A 1 83 ? 33.781 3.768 22.325 1.00 52.23 83 VAL A C 16
ATOM 22942 O O . VAL A 1 83 ? 34.534 4.213 21.445 1.00 52.53 83 VAL A O 16
ATOM 22955 N N . SER A 1 84 ? 33.203 4.551 23.250 1.00 42.40 84 SER A N 16
ATOM 22956 C CA . SER A 1 84 ? 33.437 5.999 23.344 1.00 53.24 84 SER A CA 16
ATOM 22957 C C . SER A 1 84 ? 34.041 6.355 24.706 1.00 64.15 84 SER A C 16
ATOM 22958 O O . SER A 1 84 ? 33.341 6.765 25.644 1.00 42.35 84 SER A O 16
ATOM 22966 N N . LYS A 1 85 ? 35.360 6.131 24.820 1.00 4.12 85 LYS A N 16
ATOM 22967 C CA . LYS A 1 85 ? 36.159 6.608 25.947 1.00 11.21 85 LYS A CA 16
ATOM 22968 C C . LYS A 1 85 ? 36.431 8.103 25.743 1.00 41.31 85 LYS A C 16
ATOM 22969 O O . LYS A 1 85 ? 37.384 8.498 25.053 1.00 24.11 85 LYS A O 16
ATOM 22988 N N . ARG A 1 86 ? 35.513 8.917 26.287 1.00 3.01 86 ARG A N 16
ATOM 22989 C CA . ARG A 1 86 ? 35.511 10.377 26.134 1.00 1.23 86 ARG A CA 16
ATOM 22990 C C . ARG A 1 86 ? 36.553 10.983 27.089 1.00 32.41 86 ARG A C 16
ATOM 22991 O O . ARG A 1 86 ? 36.241 11.339 28.234 1.00 40.25 86 ARG A O 16
ATOM 23012 N N . ARG A 1 87 ? 37.806 10.994 26.627 1.00 44.32 87 ARG A N 16
ATOM 23013 C CA . ARG A 1 87 ? 38.932 11.598 27.349 1.00 70.11 87 ARG A CA 16
ATOM 23014 C C . ARG A 1 87 ? 38.910 13.128 27.172 1.00 24.01 87 ARG A C 16
ATOM 23015 O O . ARG A 1 87 ? 38.782 13.622 26.045 1.00 44.25 87 ARG A O 16
ATOM 23036 N N . ALA A 1 88 ? 38.989 13.855 28.297 1.00 63.30 88 ALA A N 16
ATOM 23037 C CA . ALA A 1 88 ? 39.141 15.324 28.323 1.00 24.35 88 ALA A CA 16
ATOM 23038 C C . ALA A 1 88 ? 40.572 15.688 28.750 1.00 11.54 88 ALA A C 16
ATOM 23039 O O . ALA A 1 88 ? 41.354 14.806 29.153 1.00 72.53 88 ALA A O 16
ATOM 23046 N N . ALA A 1 89 ? 40.910 16.981 28.640 1.00 14.32 89 ALA A N 16
ATOM 23047 C CA . ALA A 1 89 ? 42.194 17.516 29.109 1.00 44.31 89 ALA A CA 16
ATOM 23048 C C . ALA A 1 89 ? 42.132 17.732 30.644 1.00 63.24 89 ALA A C 16
ATOM 23049 O O . ALA A 1 89 ? 41.548 18.739 31.091 1.00 55.02 89 ALA A O 16
ATOM 23057 N N . MET A 1 1 ? 5.707 -4.390 8.283 1.00 24.35 1 MET A N 17
ATOM 23058 C CA . MET A 1 1 ? 5.806 -4.129 6.832 1.00 32.33 1 MET A CA 17
ATOM 23059 C C . MET A 1 1 ? 6.047 -5.456 6.093 1.00 54.05 1 MET A C 17
ATOM 23060 O O . MET A 1 1 ? 7.189 -5.896 5.955 1.00 42.31 1 MET A O 17
ATOM 23076 N N . ILE A 1 2 ? 4.955 -6.114 5.673 1.00 14.34 2 ILE A N 17
ATOM 23077 C CA . ILE A 1 2 ? 5.013 -7.358 4.877 1.00 72.23 2 ILE A CA 17
ATOM 23078 C C . ILE A 1 2 ? 4.606 -7.035 3.437 1.00 74.45 2 ILE A C 17
ATOM 23079 O O . ILE A 1 2 ? 3.480 -6.579 3.211 1.00 41.55 2 ILE A O 17
ATOM 23095 N N . LEU A 1 3 ? 5.519 -7.246 2.472 1.00 13.41 3 LEU A N 17
ATOM 23096 C CA . LEU A 1 3 ? 5.195 -7.080 1.051 1.00 62.21 3 LEU A CA 17
ATOM 23097 C C . LEU A 1 3 ? 4.442 -8.334 0.579 1.00 13.44 3 LEU A C 17
ATOM 23098 O O . LEU A 1 3 ? 4.982 -9.447 0.616 1.00 53.51 3 LEU A O 17
ATOM 23114 N N . GLU A 1 4 ? 3.187 -8.134 0.174 1.00 72.43 4 GLU A N 17
ATOM 23115 C CA . GLU A 1 4 ? 2.269 -9.202 -0.218 1.00 53.14 4 GLU A CA 17
ATOM 23116 C C . GLU A 1 4 ? 1.935 -9.026 -1.709 1.00 14.50 4 GLU A C 17
ATOM 23117 O O . GLU A 1 4 ? 1.640 -7.917 -2.154 1.00 62.21 4 GLU A O 17
ATOM 23129 N N . ALA A 1 5 ? 2.035 -10.108 -2.481 1.00 65.41 5 ALA A N 17
ATOM 23130 C CA . ALA A 1 5 ? 1.641 -10.125 -3.901 1.00 74.45 5 ALA A CA 17
ATOM 23131 C C . ALA A 1 5 ? 0.520 -11.152 -4.075 1.00 4.20 5 ALA A C 17
ATOM 23132 O O . ALA A 1 5 ? 0.678 -12.312 -3.666 1.00 13.42 5 ALA A O 17
ATOM 23139 N N . HIS A 1 6 ? -0.640 -10.727 -4.630 1.00 73.13 6 HIS A N 17
ATOM 23140 C CA . HIS A 1 6 ? -1.784 -11.632 -4.815 1.00 12.13 6 HIS A CA 17
ATOM 23141 C C . HIS A 1 6 ? -1.602 -12.451 -6.117 1.00 2.13 6 HIS A C 17
ATOM 23142 O O . HIS A 1 6 ? -1.467 -11.893 -7.217 1.00 50.41 6 HIS A O 17
ATOM 23157 N N . TYR A 1 7 ? -1.505 -13.771 -5.964 1.00 54.40 7 TYR A N 17
ATOM 23158 C CA . TYR A 1 7 ? -1.531 -14.744 -7.082 1.00 22.01 7 TYR A CA 17
ATOM 23159 C C . TYR A 1 7 ? -2.901 -15.433 -7.124 1.00 61.44 7 TYR A C 17
ATOM 23160 O O . TYR A 1 7 ? -3.283 -16.031 -8.133 1.00 30.24 7 TYR A O 17
ATOM 23178 N N . THR A 1 8 ? -3.613 -15.349 -5.987 1.00 33.20 8 THR A N 17
ATOM 23179 C CA . THR A 1 8 ? -5.015 -15.745 -5.855 1.00 2.53 8 THR A CA 17
ATOM 23180 C C . THR A 1 8 ? -5.930 -14.564 -6.248 1.00 43.53 8 THR A C 17
ATOM 23181 O O . THR A 1 8 ? -5.662 -13.411 -5.870 1.00 2.43 8 THR A O 17
ATOM 23192 N N . ASN A 1 9 ? -6.978 -14.858 -7.033 1.00 73.22 9 ASN A N 17
ATOM 23193 C CA . ASN A 1 9 ? -8.025 -13.884 -7.385 1.00 45.34 9 ASN A CA 17
ATOM 23194 C C . ASN A 1 9 ? -8.914 -13.600 -6.156 1.00 13.22 9 ASN A C 17
ATOM 23195 O O . ASN A 1 9 ? -9.286 -14.524 -5.426 1.00 63.30 9 ASN A O 17
ATOM 23206 N N . LEU A 1 10 ? -9.263 -12.317 -5.972 1.00 70.22 10 LEU A N 17
ATOM 23207 C CA . LEU A 1 10 ? -10.023 -11.831 -4.804 1.00 63.43 10 LEU A CA 17
ATOM 23208 C C . LEU A 1 10 ? -10.704 -10.502 -5.148 1.00 23.50 10 LEU A C 17
ATOM 23209 O O . LEU A 1 10 ? -10.441 -9.915 -6.209 1.00 42.22 10 LEU A O 17
ATOM 23225 N N . LYS A 1 11 ? -11.567 -10.035 -4.236 1.00 23.42 11 LYS A N 17
ATOM 23226 C CA . LYS A 1 11 ? -12.228 -8.731 -4.350 1.00 72.11 11 LYS A CA 17
ATOM 23227 C C . LYS A 1 11 ? -11.189 -7.608 -4.147 1.00 5.05 11 LYS A C 17
ATOM 23228 O O . LYS A 1 11 ? -10.892 -7.218 -3.010 1.00 73.41 11 LYS A O 17
ATOM 23247 N N . CYS A 1 12 ? -10.597 -7.161 -5.272 1.00 30.14 12 CYS A N 17
ATOM 23248 C CA . CYS A 1 12 ? -9.558 -6.118 -5.294 1.00 23.44 12 CYS A CA 17
ATOM 23249 C C . CYS A 1 12 ? -10.186 -4.788 -4.835 1.00 44.01 12 CYS A C 17
ATOM 23250 O O . CYS A 1 12 ? -11.064 -4.233 -5.517 1.00 20.42 12 CYS A O 17
ATOM 23257 N N . ARG A 1 13 ? -9.766 -4.305 -3.653 1.00 63.14 13 ARG A N 17
ATOM 23258 C CA . ARG A 1 13 ? -10.517 -3.291 -2.895 1.00 74.31 13 ARG A CA 17
ATOM 23259 C C . ARG A 1 13 ? -9.773 -1.949 -2.830 1.00 14.34 13 ARG A C 17
ATOM 23260 O O . ARG A 1 13 ? -8.955 -1.695 -1.937 1.00 22.41 13 ARG A O 17
ATOM 23281 N N . CYS A 1 14 ? -10.051 -1.106 -3.827 1.00 33.12 14 CYS A N 17
ATOM 23282 C CA . CYS A 1 14 ? -9.641 0.294 -3.841 1.00 42.03 14 CYS A CA 17
ATOM 23283 C C . CYS A 1 14 ? -10.858 1.142 -4.226 1.00 32.30 14 CYS A C 17
ATOM 23284 O O . CYS A 1 14 ? -11.189 1.278 -5.411 1.00 23.24 14 CYS A O 17
ATOM 23291 N N . SER A 1 15 ? -11.563 1.657 -3.201 1.00 3.22 15 SER A N 17
ATOM 23292 C CA . SER A 1 15 ? -12.745 2.524 -3.371 1.00 22.40 15 SER A CA 17
ATOM 23293 C C . SER A 1 15 ? -12.348 4.008 -3.202 1.00 11.20 15 SER A C 17
ATOM 23294 O O . SER A 1 15 ? -13.208 4.896 -3.172 1.00 64.13 15 SER A O 17
ATOM 23302 N N . GLY A 1 16 ? -11.031 4.258 -3.111 1.00 43.00 16 GLY A N 17
ATOM 23303 C CA . GLY A 1 16 ? -10.486 5.591 -2.901 1.00 11.04 16 GLY A CA 17
ATOM 23304 C C . GLY A 1 16 ? -9.037 5.506 -2.445 1.00 43.30 16 GLY A C 17
ATOM 23305 O O . GLY A 1 16 ? -8.704 4.647 -1.617 1.00 24.04 16 GLY A O 17
ATOM 23309 N N . VAL A 1 17 ? -8.176 6.398 -2.969 1.00 32.42 17 VAL A N 17
ATOM 23310 C CA . VAL A 1 17 ? -6.748 6.449 -2.598 1.00 52.43 17 VAL A CA 17
ATOM 23311 C C . VAL A 1 17 ? -6.511 7.642 -1.656 1.00 12.35 17 VAL A C 17
ATOM 23312 O O . VAL A 1 17 ? -7.013 8.748 -1.893 1.00 4.34 17 VAL A O 17
ATOM 23325 N N . ILE A 1 18 ? -5.764 7.388 -0.573 1.00 41.22 18 ILE A N 17
ATOM 23326 C CA . ILE A 1 18 ? -5.555 8.348 0.519 1.00 5.43 18 ILE A CA 17
ATOM 23327 C C . ILE A 1 18 ? -4.110 8.863 0.441 1.00 72.25 18 ILE A C 17
ATOM 23328 O O . ILE A 1 18 ? -3.165 8.068 0.456 1.00 62.24 18 ILE A O 17
ATOM 23344 N N . SER A 1 19 ? -3.949 10.195 0.367 1.00 4.21 19 SER A N 17
ATOM 23345 C CA . SER A 1 19 ? -2.645 10.856 0.148 1.00 13.52 19 SER A CA 17
ATOM 23346 C C . SER A 1 19 ? -1.858 11.068 1.466 1.00 23.44 19 SER A C 17
ATOM 23347 O O . SER A 1 19 ? -1.025 11.983 1.565 1.00 34.44 19 SER A O 17
ATOM 23355 N N . THR A 1 20 ? -2.106 10.197 2.459 1.00 43.44 20 THR A N 17
ATOM 23356 C CA . THR A 1 20 ? -1.372 10.181 3.729 1.00 70.14 20 THR A CA 17
ATOM 23357 C C . THR A 1 20 ? -0.133 9.275 3.604 1.00 41.23 20 THR A C 17
ATOM 23358 O O . THR A 1 20 ? -0.238 8.134 3.135 1.00 64.11 20 THR A O 17
ATOM 23369 N N . VAL A 1 21 ? 1.036 9.809 3.997 1.00 21.22 21 VAL A N 17
ATOM 23370 C CA . VAL A 1 21 ? 2.242 8.997 4.191 1.00 23.31 21 VAL A CA 17
ATOM 23371 C C . VAL A 1 21 ? 2.048 8.203 5.489 1.00 1.21 21 VAL A C 17
ATOM 23372 O O . VAL A 1 21 ? 1.996 8.782 6.582 1.00 20.34 21 VAL A O 17
ATOM 23385 N N . VAL A 1 22 ? 1.896 6.883 5.340 1.00 60.40 22 VAL A N 17
ATOM 23386 C CA . VAL A 1 22 ? 1.617 5.976 6.459 1.00 33.12 22 VAL A CA 17
ATOM 23387 C C . VAL A 1 22 ? 2.935 5.686 7.208 1.00 44.33 22 VAL A C 17
ATOM 23388 O O . VAL A 1 22 ? 3.953 5.398 6.565 1.00 35.14 22 VAL A O 17
ATOM 23401 N N . GLY A 1 23 ? 2.911 5.811 8.555 1.00 32.35 23 GLY A N 17
ATOM 23402 C CA . GLY A 1 23 ? 4.099 5.603 9.393 1.00 42.21 23 GLY A CA 17
ATOM 23403 C C . GLY A 1 23 ? 4.618 4.164 9.332 1.00 34.12 23 GLY A C 17
ATOM 23404 O O . GLY A 1 23 ? 3.834 3.229 9.490 1.00 54.11 23 GLY A O 17
ATOM 23408 N N . LEU A 1 24 ? 5.940 4.000 9.124 1.00 22.42 24 LEU A N 17
ATOM 23409 C CA . LEU A 1 24 ? 6.586 2.680 8.884 1.00 53.12 24 LEU A CA 17
ATOM 23410 C C . LEU A 1 24 ? 6.334 1.679 10.041 1.00 22.31 24 LEU A C 17
ATOM 23411 O O . LEU A 1 24 ? 6.263 0.464 9.814 1.00 11.00 24 LEU A O 17
ATOM 23427 N N . ASN A 1 25 ? 6.187 2.215 11.269 1.00 13.20 25 ASN A N 17
ATOM 23428 C CA . ASN A 1 25 ? 5.891 1.419 12.488 1.00 20.43 25 ASN A CA 17
ATOM 23429 C C . ASN A 1 25 ? 4.519 0.733 12.375 1.00 13.22 25 ASN A C 17
ATOM 23430 O O . ASN A 1 25 ? 4.372 -0.443 12.724 1.00 51.34 25 ASN A O 17
ATOM 23441 N N . ILE A 1 26 ? 3.536 1.461 11.823 1.00 51.11 26 ILE A N 17
ATOM 23442 C CA . ILE A 1 26 ? 2.133 1.009 11.785 1.00 70.31 26 ILE A CA 17
ATOM 23443 C C . ILE A 1 26 ? 1.785 0.378 10.426 1.00 52.34 26 ILE A C 17
ATOM 23444 O O . ILE A 1 26 ? 0.739 -0.263 10.311 1.00 54.11 26 ILE A O 17
ATOM 23460 N N . ILE A 1 27 ? 2.672 0.556 9.406 1.00 21.24 27 ILE A N 17
ATOM 23461 C CA . ILE A 1 27 ? 2.567 -0.177 8.127 1.00 10.14 27 ILE A CA 17
ATOM 23462 C C . ILE A 1 27 ? 2.755 -1.670 8.423 1.00 33.12 27 ILE A C 17
ATOM 23463 O O . ILE A 1 27 ? 3.863 -2.110 8.746 1.00 73.51 27 ILE A O 17
ATOM 23479 N N . ASP A 1 28 ? 1.657 -2.420 8.351 1.00 52.02 28 ASP A N 17
ATOM 23480 C CA . ASP A 1 28 ? 1.626 -3.840 8.723 1.00 63.45 28 ASP A CA 17
ATOM 23481 C C . ASP A 1 28 ? 1.760 -4.720 7.473 1.00 41.30 28 ASP A C 17
ATOM 23482 O O . ASP A 1 28 ? 2.571 -5.657 7.436 1.00 51.54 28 ASP A O 17
ATOM 23491 N N . ARG A 1 29 ? 0.974 -4.378 6.439 1.00 51.54 29 ARG A N 17
ATOM 23492 C CA . ARG A 1 29 ? 0.873 -5.158 5.197 1.00 72.52 29 ARG A CA 17
ATOM 23493 C C . ARG A 1 29 ? 0.738 -4.199 3.994 1.00 60.22 29 ARG A C 17
ATOM 23494 O O . ARG A 1 29 ? -0.138 -3.341 4.000 1.00 30.24 29 ARG A O 17
ATOM 23515 N N . ILE A 1 30 ? 1.621 -4.335 2.994 1.00 33.04 30 ILE A N 17
ATOM 23516 C CA . ILE A 1 30 ? 1.518 -3.625 1.695 1.00 51.21 30 ILE A CA 17
ATOM 23517 C C . ILE A 1 30 ? 1.274 -4.676 0.605 1.00 61.41 30 ILE A C 17
ATOM 23518 O O . ILE A 1 30 ? 2.195 -5.414 0.250 1.00 32.43 30 ILE A O 17
ATOM 23534 N N . GLN A 1 31 ? 0.036 -4.767 0.095 1.00 4.24 31 GLN A N 17
ATOM 23535 C CA . GLN A 1 31 ? -0.297 -5.685 -1.002 1.00 43.45 31 GLN A CA 17
ATOM 23536 C C . GLN A 1 31 ? -0.298 -4.936 -2.332 1.00 25.33 31 GLN A C 17
ATOM 23537 O O . GLN A 1 31 ? -1.058 -3.984 -2.515 1.00 11.51 31 GLN A O 17
ATOM 23551 N N . VAL A 1 32 ? 0.579 -5.374 -3.246 1.00 33.12 32 VAL A N 17
ATOM 23552 C CA . VAL A 1 32 ? 0.597 -4.899 -4.631 1.00 55.44 32 VAL A CA 17
ATOM 23553 C C . VAL A 1 32 ? -0.418 -5.735 -5.431 1.00 72.11 32 VAL A C 17
ATOM 23554 O O . VAL A 1 32 ? -0.423 -6.979 -5.372 1.00 11.23 32 VAL A O 17
ATOM 23567 N N . THR A 1 33 ? -1.320 -5.033 -6.125 1.00 15.10 33 THR A N 17
ATOM 23568 C CA . THR A 1 33 ? -2.456 -5.640 -6.824 1.00 65.35 33 THR A CA 17
ATOM 23569 C C . THR A 1 33 ? -2.450 -5.228 -8.319 1.00 53.54 33 THR A C 17
ATOM 23570 O O . THR A 1 33 ? -2.918 -4.134 -8.668 1.00 23.43 33 THR A O 17
ATOM 23581 N N . PRO A 1 34 ? -1.824 -6.076 -9.213 1.00 75.34 34 PRO A N 17
ATOM 23582 C CA . PRO A 1 34 ? -1.932 -5.925 -10.689 1.00 73.11 34 PRO A CA 17
ATOM 23583 C C . PRO A 1 34 ? -3.383 -6.142 -11.194 1.00 4.31 34 PRO A C 17
ATOM 23584 O O . PRO A 1 34 ? -4.161 -6.853 -10.534 1.00 23.34 34 PRO A O 17
ATOM 23595 N N . PRO A 1 35 ? -3.762 -5.546 -12.375 1.00 41.23 35 PRO A N 17
ATOM 23596 C CA . PRO A 1 35 ? -5.129 -5.675 -12.941 1.00 21.45 35 PRO A CA 17
ATOM 23597 C C . PRO A 1 35 ? -5.388 -7.069 -13.567 1.00 13.31 35 PRO A C 17
ATOM 23598 O O . PRO A 1 35 ? -4.452 -7.853 -13.805 1.00 23.12 35 PRO A O 17
ATOM 23609 N N . GLY A 1 36 ? -6.668 -7.352 -13.835 1.00 40.03 36 GLY A N 17
ATOM 23610 C CA . GLY A 1 36 ? -7.098 -8.628 -14.415 1.00 23.32 36 GLY A CA 17
ATOM 23611 C C . GLY A 1 36 ? -8.611 -8.692 -14.555 1.00 41.23 36 GLY A C 17
ATOM 23612 O O . GLY A 1 36 ? -9.291 -7.672 -14.395 1.00 44.21 36 GLY A O 17
ATOM 23616 N N . ASN A 1 37 ? -9.142 -9.899 -14.842 1.00 54.44 37 ASN A N 17
ATOM 23617 C CA . ASN A 1 37 ? -10.604 -10.147 -14.923 1.00 42.43 37 ASN A CA 17
ATOM 23618 C C . ASN A 1 37 ? -11.277 -9.845 -13.560 1.00 62.03 37 ASN A C 17
ATOM 23619 O O . ASN A 1 37 ? -12.461 -9.494 -13.499 1.00 62.31 37 ASN A O 17
ATOM 23630 N N . GLY A 1 38 ? -10.496 -10.004 -12.471 1.00 22.44 38 GLY A N 17
ATOM 23631 C CA . GLY A 1 38 ? -10.932 -9.637 -11.128 1.00 73.13 38 GLY A CA 17
ATOM 23632 C C . GLY A 1 38 ? -10.677 -8.169 -10.819 1.00 72.44 38 GLY A C 17
ATOM 23633 O O . GLY A 1 38 ? -11.621 -7.386 -10.691 1.00 73.30 38 GLY A O 17
ATOM 23637 N N . CYS A 1 39 ? -9.385 -7.795 -10.723 1.00 64.54 39 CYS A N 17
ATOM 23638 C CA . CYS A 1 39 ? -8.976 -6.431 -10.343 1.00 4.54 39 CYS A CA 17
ATOM 23639 C C . CYS A 1 39 ? -9.260 -5.425 -11.482 1.00 72.43 39 CYS A C 17
ATOM 23640 O O . CYS A 1 39 ? -8.678 -5.557 -12.562 1.00 12.01 39 CYS A O 17
ATOM 23647 N N . PRO A 1 40 ? -10.147 -4.395 -11.258 1.00 30.14 40 PRO A N 17
ATOM 23648 C CA . PRO A 1 40 ? -10.550 -3.445 -12.331 1.00 71.22 40 PRO A CA 17
ATOM 23649 C C . PRO A 1 40 ? -9.448 -2.421 -12.675 1.00 72.42 40 PRO A C 17
ATOM 23650 O O . PRO A 1 40 ? -9.491 -1.780 -13.735 1.00 10.13 40 PRO A O 17
ATOM 23661 N N . LYS A 1 41 ? -8.465 -2.295 -11.767 1.00 51.10 41 LYS A N 17
ATOM 23662 C CA . LYS A 1 41 ? -7.380 -1.310 -11.856 1.00 14.31 41 LYS A CA 17
ATOM 23663 C C . LYS A 1 41 ? -6.103 -1.861 -11.193 1.00 51.14 41 LYS A C 17
ATOM 23664 O O . LYS A 1 41 ? -6.128 -2.920 -10.548 1.00 20.22 41 LYS A O 17
ATOM 23683 N N . THR A 1 42 ? -4.982 -1.139 -11.391 1.00 31.43 42 THR A N 17
ATOM 23684 C CA . THR A 1 42 ? -3.754 -1.345 -10.618 1.00 22.04 42 THR A CA 17
ATOM 23685 C C . THR A 1 42 ? -3.850 -0.503 -9.329 1.00 21.40 42 THR A C 17
ATOM 23686 O O . THR A 1 42 ? -4.088 0.718 -9.381 1.00 41.11 42 THR A O 17
ATOM 23697 N N . GLU A 1 43 ? -3.663 -1.164 -8.192 1.00 34.15 43 GLU A N 17
ATOM 23698 C CA . GLU A 1 43 ? -3.891 -0.591 -6.853 1.00 14.35 43 GLU A CA 17
ATOM 23699 C C . GLU A 1 43 ? -2.911 -1.229 -5.853 1.00 34.40 43 GLU A C 17
ATOM 23700 O O . GLU A 1 43 ? -2.361 -2.301 -6.116 1.00 21.30 43 GLU A O 17
ATOM 23712 N N . VAL A 1 44 ? -2.650 -0.530 -4.736 1.00 4.50 44 VAL A N 17
ATOM 23713 C CA . VAL A 1 44 ? -1.793 -1.031 -3.646 1.00 33.20 44 VAL A CA 17
ATOM 23714 C C . VAL A 1 44 ? -2.547 -0.832 -2.323 1.00 53.45 44 VAL A C 17
ATOM 23715 O O . VAL A 1 44 ? -2.754 0.302 -1.896 1.00 32.21 44 VAL A O 17
ATOM 23728 N N . VAL A 1 45 ? -2.983 -1.937 -1.694 1.00 22.40 45 VAL A N 17
ATOM 23729 C CA . VAL A 1 45 ? -3.792 -1.879 -0.465 1.00 51.12 45 VAL A CA 17
ATOM 23730 C C . VAL A 1 45 ? -2.887 -2.082 0.770 1.00 11.11 45 VAL A C 17
ATOM 23731 O O . VAL A 1 45 ? -2.379 -3.187 1.002 1.00 12.43 45 VAL A O 17
ATOM 23744 N N . ILE A 1 46 ? -2.692 -0.997 1.543 1.00 61.10 46 ILE A N 17
ATOM 23745 C CA . ILE A 1 46 ? -1.924 -1.018 2.799 1.00 23.51 46 ILE A CA 17
ATOM 23746 C C . ILE A 1 46 ? -2.885 -1.185 3.996 1.00 10.23 46 ILE A C 17
ATOM 23747 O O . ILE A 1 46 ? -3.759 -0.343 4.211 1.00 52.21 46 ILE A O 17
ATOM 23763 N N . TRP A 1 47 ? -2.731 -2.279 4.750 1.00 61.50 47 TRP A N 17
ATOM 23764 C CA . TRP A 1 47 ? -3.375 -2.442 6.059 1.00 30.43 47 TRP A CA 17
ATOM 23765 C C . TRP A 1 47 ? -2.412 -1.965 7.153 1.00 44.11 47 TRP A C 17
ATOM 23766 O O . TRP A 1 47 ? -1.201 -2.261 7.098 1.00 22.13 47 TRP A O 17
ATOM 23787 N N . THR A 1 48 ? -2.941 -1.199 8.119 1.00 44.34 48 THR A N 17
ATOM 23788 C CA . THR A 1 48 ? -2.195 -0.834 9.340 1.00 42.32 48 THR A CA 17
ATOM 23789 C C . THR A 1 48 ? -2.383 -1.922 10.425 1.00 53.32 48 THR A C 17
ATOM 23790 O O . THR A 1 48 ? -3.206 -2.835 10.261 1.00 10.23 48 THR A O 17
ATOM 23801 N N . LYS A 1 49 ? -1.593 -1.827 11.521 1.00 32.31 49 LYS A N 17
ATOM 23802 C CA . LYS A 1 49 ? -1.733 -2.715 12.706 1.00 54.32 49 LYS A CA 17
ATOM 23803 C C . LYS A 1 49 ? -3.102 -2.523 13.387 1.00 32.51 49 LYS A C 17
ATOM 23804 O O . LYS A 1 49 ? -3.627 -3.436 14.019 1.00 20.33 49 LYS A O 17
ATOM 23823 N N . MET A 1 50 ? -3.656 -1.306 13.231 1.00 75.53 50 MET A N 17
ATOM 23824 C CA . MET A 1 50 ? -4.994 -0.923 13.732 1.00 41.54 50 MET A CA 17
ATOM 23825 C C . MET A 1 50 ? -6.118 -1.424 12.792 1.00 64.35 50 MET A C 17
ATOM 23826 O O . MET A 1 50 ? -7.304 -1.159 13.039 1.00 41.32 50 MET A O 17
ATOM 23840 N N . LYS A 1 51 ? -5.703 -2.143 11.718 1.00 62.41 51 LYS A N 17
ATOM 23841 C CA . LYS A 1 51 ? -6.576 -2.824 10.734 1.00 13.11 51 LYS A CA 17
ATOM 23842 C C . LYS A 1 51 ? -7.394 -1.832 9.891 1.00 4.10 51 LYS A C 17
ATOM 23843 O O . LYS A 1 51 ? -8.496 -2.149 9.441 1.00 41.52 51 LYS A O 17
ATOM 23862 N N . LYS A 1 52 ? -6.814 -0.646 9.648 1.00 53.31 52 LYS A N 17
ATOM 23863 C CA . LYS A 1 52 ? -7.377 0.333 8.699 1.00 61.51 52 LYS A CA 17
ATOM 23864 C C . LYS A 1 52 ? -6.963 -0.078 7.278 1.00 3.52 52 LYS A C 17
ATOM 23865 O O . LYS A 1 52 ? -5.764 -0.258 7.001 1.00 54.21 52 LYS A O 17
ATOM 23884 N N . VAL A 1 53 ? -7.984 -0.268 6.420 1.00 31.44 53 VAL A N 17
ATOM 23885 C CA . VAL A 1 53 ? -7.814 -0.574 5.002 1.00 74.13 53 VAL A CA 17
ATOM 23886 C C . VAL A 1 53 ? -7.586 0.742 4.238 1.00 44.42 53 VAL A C 17
ATOM 23887 O O . VAL A 1 53 ? -8.516 1.542 4.059 1.00 25.33 53 VAL A O 17
ATOM 23900 N N . ILE A 1 54 ? -6.341 0.969 3.840 1.00 43.20 54 ILE A N 17
ATOM 23901 C CA . ILE A 1 54 ? -5.926 2.141 3.061 1.00 71.21 54 ILE A CA 17
ATOM 23902 C C . ILE A 1 54 ? -5.574 1.667 1.643 1.00 50.35 54 ILE A C 17
ATOM 23903 O O . ILE A 1 54 ? -4.957 0.617 1.485 1.00 1.42 54 ILE A O 17
ATOM 23919 N N . CYS A 1 55 ? -6.021 2.401 0.614 1.00 62.25 55 CYS A N 17
ATOM 23920 C CA . CYS A 1 55 ? -5.543 2.192 -0.765 1.00 42.33 55 CYS A CA 17
ATOM 23921 C C . CYS A 1 55 ? -4.673 3.377 -1.174 1.00 53.51 55 CYS A C 17
ATOM 23922 O O . CYS A 1 55 ? -4.916 4.512 -0.753 1.00 50.42 55 CYS A O 17
ATOM 23929 N N . VAL A 1 56 ? -3.654 3.083 -1.981 1.00 33.41 56 VAL A N 17
ATOM 23930 C CA . VAL A 1 56 ? -2.703 4.058 -2.533 1.00 34.44 56 VAL A CA 17
ATOM 23931 C C . VAL A 1 56 ? -2.306 3.596 -3.946 1.00 14.10 56 VAL A C 17
ATOM 23932 O O . VAL A 1 56 ? -2.428 2.406 -4.272 1.00 53.25 56 VAL A O 17
ATOM 23945 N N . ASN A 1 57 ? -1.869 4.538 -4.794 1.00 24.35 57 ASN A N 17
ATOM 23946 C CA . ASN A 1 57 ? -1.437 4.236 -6.176 1.00 41.52 57 ASN A CA 17
ATOM 23947 C C . ASN A 1 57 ? 0.089 3.978 -6.218 1.00 43.51 57 ASN A C 17
ATOM 23948 O O . ASN A 1 57 ? 0.828 4.577 -5.435 1.00 3.12 57 ASN A O 17
ATOM 23959 N N . PRO A 1 58 ? 0.595 3.088 -7.143 1.00 72.21 58 PRO A N 17
ATOM 23960 C CA . PRO A 1 58 ? 2.060 2.824 -7.292 1.00 63.31 58 PRO A CA 17
ATOM 23961 C C . PRO A 1 58 ? 2.831 4.031 -7.886 1.00 33.51 58 PRO A C 17
ATOM 23962 O O . PRO A 1 58 ? 4.067 4.005 -7.968 1.00 54.14 58 PRO A O 17
ATOM 23973 N N . ARG A 1 59 ? 2.081 5.078 -8.293 1.00 11.25 59 ARG A N 17
ATOM 23974 C CA . ARG A 1 59 ? 2.640 6.323 -8.851 1.00 42.13 59 ARG A CA 17
ATOM 23975 C C . ARG A 1 59 ? 3.166 7.248 -7.732 1.00 32.30 59 ARG A C 17
ATOM 23976 O O . ARG A 1 59 ? 4.030 8.100 -7.983 1.00 60.13 59 ARG A O 17
ATOM 23997 N N . ALA A 1 60 ? 2.630 7.068 -6.500 1.00 42.50 60 ALA A N 17
ATOM 23998 C CA . ALA A 1 60 ? 3.047 7.837 -5.313 1.00 2.45 60 ALA A CA 17
ATOM 23999 C C . ALA A 1 60 ? 4.560 7.651 -5.061 1.00 52.22 60 ALA A C 17
ATOM 24000 O O . ALA A 1 60 ? 5.014 6.522 -4.854 1.00 35.12 60 ALA A O 17
ATOM 24007 N N . LYS A 1 61 ? 5.315 8.773 -5.092 1.00 62.23 61 LYS A N 17
ATOM 24008 C CA . LYS A 1 61 ? 6.793 8.766 -5.095 1.00 31.54 61 LYS A CA 17
ATOM 24009 C C . LYS A 1 61 ? 7.372 8.194 -3.785 1.00 32.34 61 LYS A C 17
ATOM 24010 O O . LYS A 1 61 ? 8.312 7.394 -3.822 1.00 3.22 61 LYS A O 17
ATOM 24029 N N . TRP A 1 62 ? 6.794 8.617 -2.640 1.00 1.14 62 TRP A N 17
ATOM 24030 C CA . TRP A 1 62 ? 7.199 8.145 -1.296 1.00 33.25 62 TRP A CA 17
ATOM 24031 C C . TRP A 1 62 ? 7.033 6.613 -1.196 1.00 22.31 62 TRP A C 17
ATOM 24032 O O . TRP A 1 62 ? 7.854 5.921 -0.592 1.00 2.21 62 TRP A O 17
ATOM 24053 N N . LEU A 1 63 ? 5.945 6.116 -1.822 1.00 73.42 63 LEU A N 17
ATOM 24054 C CA . LEU A 1 63 ? 5.591 4.700 -1.846 1.00 4.03 63 LEU A CA 17
ATOM 24055 C C . LEU A 1 63 ? 6.535 3.922 -2.768 1.00 40.44 63 LEU A C 17
ATOM 24056 O O . LEU A 1 63 ? 6.897 2.791 -2.463 1.00 54.03 63 LEU A O 17
ATOM 24072 N N . GLN A 1 64 ? 6.927 4.557 -3.899 1.00 31.02 64 GLN A N 17
ATOM 24073 C CA . GLN A 1 64 ? 7.837 3.959 -4.891 1.00 33.30 64 GLN A CA 17
ATOM 24074 C C . GLN A 1 64 ? 9.192 3.659 -4.225 1.00 1.42 64 GLN A C 17
ATOM 24075 O O . GLN A 1 64 ? 9.806 2.641 -4.516 1.00 1.13 64 GLN A O 17
ATOM 24089 N N . ARG A 1 65 ? 9.604 4.548 -3.287 1.00 25.11 65 ARG A N 17
ATOM 24090 C CA . ARG A 1 65 ? 10.842 4.389 -2.489 1.00 65.32 65 ARG A CA 17
ATOM 24091 C C . ARG A 1 65 ? 10.791 3.092 -1.654 1.00 30.24 65 ARG A C 17
ATOM 24092 O O . ARG A 1 65 ? 11.792 2.372 -1.531 1.00 45.32 65 ARG A O 17
ATOM 24113 N N . LEU A 1 66 ? 9.591 2.809 -1.100 1.00 1.14 66 LEU A N 17
ATOM 24114 C CA . LEU A 1 66 ? 9.331 1.608 -0.285 1.00 33.11 66 LEU A CA 17
ATOM 24115 C C . LEU A 1 66 ? 9.352 0.360 -1.187 1.00 64.43 66 LEU A C 17
ATOM 24116 O O . LEU A 1 66 ? 10.104 -0.569 -0.929 1.00 21.40 66 LEU A O 17
ATOM 24132 N N . LEU A 1 67 ? 8.577 0.412 -2.294 1.00 2.22 67 LEU A N 17
ATOM 24133 C CA . LEU A 1 67 ? 8.460 -0.691 -3.285 1.00 72.45 67 LEU A CA 17
ATOM 24134 C C . LEU A 1 67 ? 9.827 -1.009 -3.947 1.00 2.23 67 LEU A C 17
ATOM 24135 O O . LEU A 1 67 ? 10.053 -2.122 -4.438 1.00 30.52 67 LEU A O 17
ATOM 24151 N N . ARG A 1 68 ? 10.713 0.000 -3.942 1.00 4.12 68 ARG A N 17
ATOM 24152 C CA . ARG A 1 68 ? 12.092 -0.093 -4.445 1.00 61.34 68 ARG A CA 17
ATOM 24153 C C . ARG A 1 68 ? 12.985 -0.831 -3.431 1.00 4.14 68 ARG A C 17
ATOM 24154 O O . ARG A 1 68 ? 13.621 -1.839 -3.761 1.00 22.43 68 ARG A O 17
ATOM 24175 N N . HIS A 1 69 ? 12.994 -0.339 -2.176 1.00 3.31 69 HIS A N 17
ATOM 24176 C CA . HIS A 1 69 ? 13.987 -0.757 -1.164 1.00 40.24 69 HIS A CA 17
ATOM 24177 C C . HIS A 1 69 ? 13.582 -2.053 -0.414 1.00 51.31 69 HIS A C 17
ATOM 24178 O O . HIS A 1 69 ? 14.451 -2.710 0.178 1.00 70.44 69 HIS A O 17
ATOM 24193 N N . VAL A 1 70 ? 12.278 -2.415 -0.426 1.00 71.21 70 VAL A N 17
ATOM 24194 C CA . VAL A 1 70 ? 11.807 -3.688 0.193 1.00 41.54 70 VAL A CA 17
ATOM 24195 C C . VAL A 1 70 ? 12.372 -4.906 -0.568 1.00 70.13 70 VAL A C 17
ATOM 24196 O O . VAL A 1 70 ? 12.602 -5.968 0.025 1.00 34.22 70 VAL A O 17
ATOM 24209 N N . GLN A 1 71 ? 12.589 -4.724 -1.886 1.00 40.34 71 GLN A N 17
ATOM 24210 C CA . GLN A 1 71 ? 13.248 -5.722 -2.751 1.00 20.31 71 GLN A CA 17
ATOM 24211 C C . GLN A 1 71 ? 14.709 -5.925 -2.290 1.00 73.14 71 GLN A C 17
ATOM 24212 O O . GLN A 1 71 ? 15.289 -5.002 -1.705 1.00 34.24 71 GLN A O 17
ATOM 24226 N N . SER A 1 72 ? 15.267 -7.137 -2.537 1.00 62.12 72 SER A N 17
ATOM 24227 C CA . SER A 1 72 ? 16.600 -7.567 -2.045 1.00 54.34 72 SER A CA 17
ATOM 24228 C C . SER A 1 72 ? 17.716 -6.530 -2.349 1.00 63.44 72 SER A C 17
ATOM 24229 O O . SER A 1 72 ? 18.357 -6.555 -3.413 1.00 34.22 72 SER A O 17
ATOM 24237 N N . LYS A 1 73 ? 17.893 -5.595 -1.398 1.00 5.21 73 LYS A N 17
ATOM 24238 C CA . LYS A 1 73 ? 18.902 -4.516 -1.455 1.00 73.32 73 LYS A CA 17
ATOM 24239 C C . LYS A 1 73 ? 19.663 -4.434 -0.122 1.00 32.22 73 LYS A C 17
ATOM 24240 O O . LYS A 1 73 ? 19.349 -5.147 0.840 1.00 15.23 73 LYS A O 17
ATOM 24259 N N . SER A 1 74 ? 20.676 -3.558 -0.094 1.00 60.25 74 SER A N 17
ATOM 24260 C CA . SER A 1 74 ? 21.477 -3.270 1.108 1.00 4.32 74 SER A CA 17
ATOM 24261 C C . SER A 1 74 ? 21.026 -1.925 1.729 1.00 31.04 74 SER A C 17
ATOM 24262 O O . SER A 1 74 ? 20.291 -1.148 1.099 1.00 22.44 74 SER A O 17
ATOM 24270 N N . LEU A 1 75 ? 21.452 -1.683 2.983 1.00 25.23 75 LEU A N 17
ATOM 24271 C CA . LEU A 1 75 ? 21.211 -0.419 3.705 1.00 23.31 75 LEU A CA 17
ATOM 24272 C C . LEU A 1 75 ? 22.148 -0.330 4.911 1.00 30.14 75 LEU A C 17
ATOM 24273 O O . LEU A 1 75 ? 22.589 -1.358 5.444 1.00 74.12 75 LEU A O 17
ATOM 24289 N N . SER A 1 76 ? 22.468 0.899 5.312 1.00 62.53 76 SER A N 17
ATOM 24290 C CA . SER A 1 76 ? 23.146 1.180 6.584 1.00 73.31 76 SER A CA 17
ATOM 24291 C C . SER A 1 76 ? 22.094 1.669 7.592 1.00 64.12 76 SER A C 17
ATOM 24292 O O . SER A 1 76 ? 21.204 2.452 7.235 1.00 71.33 76 SER A O 17
ATOM 24300 N N . SER A 1 77 ? 22.168 1.166 8.828 1.00 24.14 77 SER A N 17
ATOM 24301 C CA . SER A 1 77 ? 21.302 1.630 9.919 1.00 22.54 77 SER A CA 17
ATOM 24302 C C . SER A 1 77 ? 21.800 3.000 10.438 1.00 1.24 77 SER A C 17
ATOM 24303 O O . SER A 1 77 ? 23.001 3.299 10.381 1.00 14.20 77 SER A O 17
ATOM 24311 N N . THR A 1 78 ? 20.866 3.831 10.911 1.00 73.54 78 THR A N 17
ATOM 24312 C CA . THR A 1 78 ? 21.150 5.184 11.416 1.00 11.23 78 THR A CA 17
ATOM 24313 C C . THR A 1 78 ? 21.111 5.193 12.970 1.00 22.33 78 THR A C 17
ATOM 24314 O O . THR A 1 78 ? 20.048 4.969 13.554 1.00 20.12 78 THR A O 17
ATOM 24325 N N . PRO A 1 79 ? 22.286 5.406 13.667 1.00 60.40 79 PRO A N 17
ATOM 24326 C CA . PRO A 1 79 ? 22.346 5.463 15.150 1.00 34.41 79 PRO A CA 17
ATOM 24327 C C . PRO A 1 79 ? 21.955 6.865 15.699 1.00 23.05 79 PRO A C 17
ATOM 24328 O O . PRO A 1 79 ? 22.534 7.889 15.298 1.00 44.41 79 PRO A O 17
ATOM 24339 N N . GLN A 1 80 ? 20.965 6.894 16.612 1.00 51.13 80 GLN A N 17
ATOM 24340 C CA . GLN A 1 80 ? 20.459 8.150 17.210 1.00 44.41 80 GLN A CA 17
ATOM 24341 C C . GLN A 1 80 ? 21.444 8.659 18.279 1.00 12.34 80 GLN A C 17
ATOM 24342 O O . GLN A 1 80 ? 22.147 7.856 18.901 1.00 21.35 80 GLN A O 17
ATOM 24356 N N . ALA A 1 81 ? 21.487 9.992 18.476 1.00 1.21 81 ALA A N 17
ATOM 24357 C CA . ALA A 1 81 ? 22.195 10.611 19.611 1.00 22.34 81 ALA A CA 17
ATOM 24358 C C . ALA A 1 81 ? 21.370 10.369 20.892 1.00 24.32 81 ALA A C 17
ATOM 24359 O O . ALA A 1 81 ? 20.301 10.969 21.041 1.00 41.51 81 ALA A O 17
ATOM 24366 N N . PRO A 1 82 ? 21.829 9.472 21.821 1.00 55.42 82 PRO A N 17
ATOM 24367 C CA . PRO A 1 82 ? 20.983 8.993 22.943 1.00 22.13 82 PRO A CA 17
ATOM 24368 C C . PRO A 1 82 ? 20.651 10.110 23.957 1.00 1.24 82 PRO A C 17
ATOM 24369 O O . PRO A 1 82 ? 21.548 10.847 24.394 1.00 44.44 82 PRO A O 17
ATOM 24380 N N . VAL A 1 83 ? 19.347 10.245 24.292 1.00 43.40 83 VAL A N 17
ATOM 24381 C CA . VAL A 1 83 ? 18.871 11.226 25.279 1.00 1.13 83 VAL A CA 17
ATOM 24382 C C . VAL A 1 83 ? 19.496 10.937 26.666 1.00 55.11 83 VAL A C 17
ATOM 24383 O O . VAL A 1 83 ? 19.466 9.805 27.159 1.00 34.11 83 VAL A O 17
ATOM 24396 N N . SER A 1 84 ? 20.121 11.964 27.251 1.00 53.25 84 SER A N 17
ATOM 24397 C CA . SER A 1 84 ? 20.759 11.879 28.575 1.00 1.41 84 SER A CA 17
ATOM 24398 C C . SER A 1 84 ? 19.848 12.566 29.611 1.00 44.13 84 SER A C 17
ATOM 24399 O O . SER A 1 84 ? 20.175 13.617 30.166 1.00 45.14 84 SER A O 17
ATOM 24407 N N . LYS A 1 85 ? 18.659 11.971 29.809 1.00 32.43 85 LYS A N 17
ATOM 24408 C CA . LYS A 1 85 ? 17.644 12.484 30.745 1.00 51.44 85 LYS A CA 17
ATOM 24409 C C . LYS A 1 85 ? 17.637 11.596 31.993 1.00 63.53 85 LYS A C 17
ATOM 24410 O O . LYS A 1 85 ? 17.334 10.406 31.897 1.00 3.10 85 LYS A O 17
ATOM 24429 N N . ARG A 1 86 ? 17.997 12.178 33.147 1.00 44.15 86 ARG A N 17
ATOM 24430 C CA . ARG A 1 86 ? 18.019 11.458 34.430 1.00 53.03 86 ARG A CA 17
ATOM 24431 C C . ARG A 1 86 ? 16.601 11.447 35.021 1.00 52.42 86 ARG A C 17
ATOM 24432 O O . ARG A 1 86 ? 15.965 12.503 35.119 1.00 11.24 86 ARG A O 17
ATOM 24453 N N . ARG A 1 87 ? 16.105 10.253 35.388 1.00 64.55 87 ARG A N 17
ATOM 24454 C CA . ARG A 1 87 ? 14.741 10.089 35.920 1.00 53.13 87 ARG A CA 17
ATOM 24455 C C . ARG A 1 87 ? 14.670 10.609 37.375 1.00 13.11 87 ARG A C 17
ATOM 24456 O O . ARG A 1 87 ? 15.001 9.884 38.326 1.00 4.32 87 ARG A O 17
ATOM 24477 N N . ALA A 1 88 ? 14.334 11.910 37.496 1.00 1.34 88 ALA A N 17
ATOM 24478 C CA . ALA A 1 88 ? 14.026 12.594 38.773 1.00 11.22 88 ALA A CA 17
ATOM 24479 C C . ALA A 1 88 ? 15.262 12.787 39.695 1.00 52.24 88 ALA A C 17
ATOM 24480 O O . ALA A 1 88 ? 15.098 13.044 40.894 1.00 31.23 88 ALA A O 17
ATOM 24487 N N . ALA A 1 89 ? 16.477 12.735 39.102 1.00 1.22 89 ALA A N 17
ATOM 24488 C CA . ALA A 1 89 ? 17.774 12.939 39.805 1.00 53.23 89 ALA A CA 17
ATOM 24489 C C . ALA A 1 89 ? 18.039 11.847 40.884 1.00 5.22 89 ALA A C 17
ATOM 24490 O O . ALA A 1 89 ? 17.586 12.003 42.037 1.00 73.12 89 ALA A O 17
ATOM 24498 N N . MET A 1 1 ? 7.204 -5.736 8.135 1.00 71.41 1 MET A N 18
ATOM 24499 C CA . MET A 1 1 ? 6.650 -5.392 6.802 1.00 33.21 1 MET A CA 18
ATOM 24500 C C . MET A 1 1 ? 6.462 -6.669 5.971 1.00 40.04 1 MET A C 18
ATOM 24501 O O . MET A 1 1 ? 7.442 -7.345 5.633 1.00 22.33 1 MET A O 18
ATOM 24517 N N . ILE A 1 2 ? 5.194 -7.009 5.669 1.00 53.13 2 ILE A N 18
ATOM 24518 C CA . ILE A 1 2 ? 4.824 -8.156 4.820 1.00 61.32 2 ILE A CA 18
ATOM 24519 C C . ILE A 1 2 ? 4.329 -7.618 3.464 1.00 3.21 2 ILE A C 18
ATOM 24520 O O . ILE A 1 2 ? 3.519 -6.696 3.433 1.00 12.02 2 ILE A O 18
ATOM 24536 N N . LEU A 1 3 ? 4.825 -8.180 2.355 1.00 54.14 3 LEU A N 18
ATOM 24537 C CA . LEU A 1 3 ? 4.377 -7.813 1.005 1.00 13.14 3 LEU A CA 18
ATOM 24538 C C . LEU A 1 3 ? 3.459 -8.924 0.455 1.00 4.51 3 LEU A C 18
ATOM 24539 O O . LEU A 1 3 ? 3.925 -10.043 0.197 1.00 34.03 3 LEU A O 18
ATOM 24555 N N . GLU A 1 4 ? 2.151 -8.631 0.356 1.00 22.03 4 GLU A N 18
ATOM 24556 C CA . GLU A 1 4 ? 1.189 -9.477 -0.369 1.00 64.43 4 GLU A CA 18
ATOM 24557 C C . GLU A 1 4 ? 1.260 -9.163 -1.876 1.00 51.51 4 GLU A C 18
ATOM 24558 O O . GLU A 1 4 ? 1.414 -8.003 -2.277 1.00 73.14 4 GLU A O 18
ATOM 24570 N N . ALA A 1 5 ? 1.159 -10.214 -2.695 1.00 75.34 5 ALA A N 18
ATOM 24571 C CA . ALA A 1 5 ? 1.188 -10.120 -4.160 1.00 13.14 5 ALA A CA 18
ATOM 24572 C C . ALA A 1 5 ? -0.147 -10.637 -4.714 1.00 11.32 5 ALA A C 18
ATOM 24573 O O . ALA A 1 5 ? -0.489 -11.806 -4.506 1.00 72.52 5 ALA A O 18
ATOM 24580 N N . HIS A 1 6 ? -0.904 -9.760 -5.391 1.00 2.15 6 HIS A N 18
ATOM 24581 C CA . HIS A 1 6 ? -2.260 -10.069 -5.880 1.00 64.44 6 HIS A CA 18
ATOM 24582 C C . HIS A 1 6 ? -2.212 -10.522 -7.355 1.00 42.01 6 HIS A C 18
ATOM 24583 O O . HIS A 1 6 ? -2.122 -9.698 -8.268 1.00 25.11 6 HIS A O 18
ATOM 24598 N N . TYR A 1 7 ? -2.227 -11.848 -7.565 1.00 1.00 7 TYR A N 18
ATOM 24599 C CA . TYR A 1 7 ? -2.283 -12.480 -8.907 1.00 64.10 7 TYR A CA 18
ATOM 24600 C C . TYR A 1 7 ? -3.523 -13.387 -9.037 1.00 43.10 7 TYR A C 18
ATOM 24601 O O . TYR A 1 7 ? -3.783 -13.955 -10.105 1.00 34.03 7 TYR A O 18
ATOM 24619 N N . THR A 1 8 ? -4.288 -13.496 -7.939 1.00 73.21 8 THR A N 18
ATOM 24620 C CA . THR A 1 8 ? -5.562 -14.227 -7.898 1.00 53.03 8 THR A CA 18
ATOM 24621 C C . THR A 1 8 ? -6.711 -13.298 -8.328 1.00 42.21 8 THR A C 18
ATOM 24622 O O . THR A 1 8 ? -6.784 -12.150 -7.862 1.00 34.31 8 THR A O 18
ATOM 24633 N N . ASN A 1 9 ? -7.592 -13.797 -9.226 1.00 62.24 9 ASN A N 18
ATOM 24634 C CA . ASN A 1 9 ? -8.781 -13.058 -9.691 1.00 22.14 9 ASN A CA 18
ATOM 24635 C C . ASN A 1 9 ? -9.812 -12.911 -8.544 1.00 43.30 9 ASN A C 18
ATOM 24636 O O . ASN A 1 9 ? -10.695 -13.757 -8.362 1.00 15.33 9 ASN A O 18
ATOM 24647 N N . LEU A 1 10 ? -9.631 -11.852 -7.734 1.00 22.43 10 LEU A N 18
ATOM 24648 C CA . LEU A 1 10 ? -10.552 -11.470 -6.638 1.00 40.35 10 LEU A CA 18
ATOM 24649 C C . LEU A 1 10 ? -11.038 -10.035 -6.876 1.00 32.14 10 LEU A C 18
ATOM 24650 O O . LEU A 1 10 ? -10.546 -9.353 -7.778 1.00 2.42 10 LEU A O 18
ATOM 24666 N N . LYS A 1 11 ? -11.997 -9.585 -6.059 1.00 74.41 11 LYS A N 18
ATOM 24667 C CA . LYS A 1 11 ? -12.569 -8.232 -6.142 1.00 74.21 11 LYS A CA 18
ATOM 24668 C C . LYS A 1 11 ? -11.793 -7.296 -5.190 1.00 62.13 11 LYS A C 18
ATOM 24669 O O . LYS A 1 11 ? -12.041 -7.309 -3.975 1.00 45.22 11 LYS A O 18
ATOM 24688 N N . CYS A 1 12 ? -10.821 -6.528 -5.730 1.00 32.45 12 CYS A N 18
ATOM 24689 C CA . CYS A 1 12 ? -10.056 -5.534 -4.945 1.00 61.34 12 CYS A CA 18
ATOM 24690 C C . CYS A 1 12 ? -10.955 -4.318 -4.657 1.00 21.32 12 CYS A C 18
ATOM 24691 O O . CYS A 1 12 ? -11.282 -3.544 -5.564 1.00 71.20 12 CYS A O 18
ATOM 24698 N N . ARG A 1 13 ? -11.412 -4.194 -3.405 1.00 14.41 13 ARG A N 18
ATOM 24699 C CA . ARG A 1 13 ? -12.377 -3.153 -3.009 1.00 64.15 13 ARG A CA 18
ATOM 24700 C C . ARG A 1 13 ? -11.662 -1.968 -2.333 1.00 41.21 13 ARG A C 18
ATOM 24701 O O . ARG A 1 13 ? -11.377 -1.998 -1.128 1.00 13.44 13 ARG A O 18
ATOM 24722 N N . CYS A 1 14 ? -11.364 -0.928 -3.131 1.00 51.33 14 CYS A N 18
ATOM 24723 C CA . CYS A 1 14 ? -10.706 0.303 -2.663 1.00 74.22 14 CYS A CA 18
ATOM 24724 C C . CYS A 1 14 ? -11.494 1.527 -3.148 1.00 72.42 14 CYS A C 18
ATOM 24725 O O . CYS A 1 14 ? -11.627 1.741 -4.360 1.00 15.52 14 CYS A O 18
ATOM 24732 N N . SER A 1 15 ? -12.055 2.293 -2.189 1.00 72.22 15 SER A N 18
ATOM 24733 C CA . SER A 1 15 ? -12.813 3.520 -2.475 1.00 54.23 15 SER A CA 18
ATOM 24734 C C . SER A 1 15 ? -11.861 4.639 -2.948 1.00 61.03 15 SER A C 18
ATOM 24735 O O . SER A 1 15 ? -11.343 5.418 -2.134 1.00 4.31 15 SER A O 18
ATOM 24743 N N . GLY A 1 16 ? -11.611 4.668 -4.278 1.00 41.55 16 GLY A N 18
ATOM 24744 C CA . GLY A 1 16 ? -10.664 5.601 -4.898 1.00 33.52 16 GLY A CA 18
ATOM 24745 C C . GLY A 1 16 ? -9.218 5.319 -4.498 1.00 4.44 16 GLY A C 18
ATOM 24746 O O . GLY A 1 16 ? -8.874 4.181 -4.138 1.00 45.40 16 GLY A O 18
ATOM 24750 N N . VAL A 1 17 ? -8.368 6.353 -4.579 1.00 2.11 17 VAL A N 18
ATOM 24751 C CA . VAL A 1 17 ? -6.975 6.300 -4.103 1.00 75.44 17 VAL A CA 18
ATOM 24752 C C . VAL A 1 17 ? -6.784 7.351 -3.010 1.00 11.33 17 VAL A C 18
ATOM 24753 O O . VAL A 1 17 ? -7.269 8.483 -3.127 1.00 15.22 17 VAL A O 18
ATOM 24766 N N . ILE A 1 18 ? -6.092 6.956 -1.939 1.00 33.20 18 ILE A N 18
ATOM 24767 C CA . ILE A 1 18 ? -5.885 7.783 -0.750 1.00 53.34 18 ILE A CA 18
ATOM 24768 C C . ILE A 1 18 ? -4.419 8.241 -0.739 1.00 63.51 18 ILE A C 18
ATOM 24769 O O . ILE A 1 18 ? -3.514 7.415 -0.620 1.00 44.21 18 ILE A O 18
ATOM 24785 N N . SER A 1 19 ? -4.191 9.554 -0.878 1.00 53.15 19 SER A N 18
ATOM 24786 C CA . SER A 1 19 ? -2.843 10.145 -1.030 1.00 25.55 19 SER A CA 18
ATOM 24787 C C . SER A 1 19 ? -2.207 10.487 0.345 1.00 50.14 19 SER A C 18
ATOM 24788 O O . SER A 1 19 ? -1.374 11.399 0.453 1.00 31.13 19 SER A O 18
ATOM 24796 N N . THR A 1 20 ? -2.578 9.725 1.389 1.00 72.03 20 THR A N 18
ATOM 24797 C CA . THR A 1 20 ? -2.039 9.902 2.742 1.00 21.24 20 THR A CA 18
ATOM 24798 C C . THR A 1 20 ? -0.680 9.200 2.852 1.00 1.04 20 THR A C 18
ATOM 24799 O O . THR A 1 20 ? -0.584 8.003 2.553 1.00 4.22 20 THR A O 18
ATOM 24810 N N . VAL A 1 21 ? 0.368 9.954 3.240 1.00 25.44 21 VAL A N 18
ATOM 24811 C CA . VAL A 1 21 ? 1.652 9.352 3.618 1.00 61.44 21 VAL A CA 18
ATOM 24812 C C . VAL A 1 21 ? 1.450 8.596 4.951 1.00 23.43 21 VAL A C 18
ATOM 24813 O O . VAL A 1 21 ? 1.209 9.196 6.004 1.00 34.14 21 VAL A O 18
ATOM 24826 N N . VAL A 1 22 ? 1.496 7.262 4.871 1.00 62.54 22 VAL A N 18
ATOM 24827 C CA . VAL A 1 22 ? 1.246 6.382 6.020 1.00 53.41 22 VAL A CA 18
ATOM 24828 C C . VAL A 1 22 ? 2.574 6.162 6.752 1.00 54.22 22 VAL A C 18
ATOM 24829 O O . VAL A 1 22 ? 3.606 5.951 6.096 1.00 2.22 22 VAL A O 18
ATOM 24842 N N . GLY A 1 23 ? 2.547 6.267 8.099 1.00 61.13 23 GLY A N 18
ATOM 24843 C CA . GLY A 1 23 ? 3.741 6.129 8.923 1.00 23.12 23 GLY A CA 18
ATOM 24844 C C . GLY A 1 23 ? 4.419 4.776 8.753 1.00 24.21 23 GLY A C 18
ATOM 24845 O O . GLY A 1 23 ? 3.813 3.748 9.040 1.00 13.22 23 GLY A O 18
ATOM 24849 N N . LEU A 1 24 ? 5.683 4.785 8.292 1.00 72.53 24 LEU A N 18
ATOM 24850 C CA . LEU A 1 24 ? 6.447 3.549 7.987 1.00 63.51 24 LEU A CA 18
ATOM 24851 C C . LEU A 1 24 ? 6.563 2.645 9.230 1.00 64.40 24 LEU A C 18
ATOM 24852 O O . LEU A 1 24 ? 6.597 1.420 9.109 1.00 21.12 24 LEU A O 18
ATOM 24868 N N . ASN A 1 25 ? 6.575 3.275 10.419 1.00 14.22 25 ASN A N 18
ATOM 24869 C CA . ASN A 1 25 ? 6.592 2.572 11.715 1.00 53.11 25 ASN A CA 18
ATOM 24870 C C . ASN A 1 25 ? 5.256 1.841 12.003 1.00 61.34 25 ASN A C 18
ATOM 24871 O O . ASN A 1 25 ? 5.252 0.780 12.643 1.00 33.35 25 ASN A O 18
ATOM 24882 N N . ILE A 1 26 ? 4.121 2.427 11.549 1.00 53.42 26 ILE A N 18
ATOM 24883 C CA . ILE A 1 26 ? 2.783 1.833 11.763 1.00 74.44 26 ILE A CA 18
ATOM 24884 C C . ILE A 1 26 ? 2.332 0.982 10.555 1.00 34.01 26 ILE A C 18
ATOM 24885 O O . ILE A 1 26 ? 1.301 0.319 10.638 1.00 22.44 26 ILE A O 18
ATOM 24901 N N . ILE A 1 27 ? 3.091 1.017 9.434 1.00 50.13 27 ILE A N 18
ATOM 24902 C CA . ILE A 1 27 ? 2.831 0.130 8.276 1.00 4.11 27 ILE A CA 18
ATOM 24903 C C . ILE A 1 27 ? 3.195 -1.307 8.653 1.00 32.35 27 ILE A C 18
ATOM 24904 O O . ILE A 1 27 ? 4.286 -1.563 9.184 1.00 75.33 27 ILE A O 18
ATOM 24920 N N . ASP A 1 28 ? 2.273 -2.232 8.383 1.00 53.03 28 ASP A N 18
ATOM 24921 C CA . ASP A 1 28 ? 2.444 -3.649 8.725 1.00 11.02 28 ASP A CA 18
ATOM 24922 C C . ASP A 1 28 ? 2.535 -4.481 7.441 1.00 42.23 28 ASP A C 18
ATOM 24923 O O . ASP A 1 28 ? 3.470 -5.257 7.252 1.00 3.43 28 ASP A O 18
ATOM 24932 N N . ARG A 1 29 ? 1.530 -4.321 6.561 1.00 22.24 29 ARG A N 18
ATOM 24933 C CA . ARG A 1 29 ? 1.370 -5.142 5.339 1.00 43.43 29 ARG A CA 18
ATOM 24934 C C . ARG A 1 29 ? 1.030 -4.241 4.139 1.00 14.42 29 ARG A C 18
ATOM 24935 O O . ARG A 1 29 ? 0.387 -3.207 4.305 1.00 70.43 29 ARG A O 18
ATOM 24956 N N . ILE A 1 30 ? 1.485 -4.639 2.933 1.00 33.04 30 ILE A N 18
ATOM 24957 C CA . ILE A 1 30 ? 1.270 -3.902 1.664 1.00 63.35 30 ILE A CA 18
ATOM 24958 C C . ILE A 1 30 ? 0.949 -4.917 0.551 1.00 64.11 30 ILE A C 18
ATOM 24959 O O . ILE A 1 30 ? 1.714 -5.855 0.340 1.00 41.22 30 ILE A O 18
ATOM 24975 N N . GLN A 1 31 ? -0.173 -4.721 -0.164 1.00 30.12 31 GLN A N 18
ATOM 24976 C CA . GLN A 1 31 ? -0.582 -5.590 -1.280 1.00 23.31 31 GLN A CA 18
ATOM 24977 C C . GLN A 1 31 ? -0.445 -4.835 -2.592 1.00 20.13 31 GLN A C 18
ATOM 24978 O O . GLN A 1 31 ? -0.996 -3.749 -2.741 1.00 20.10 31 GLN A O 18
ATOM 24992 N N . VAL A 1 32 ? 0.291 -5.419 -3.536 1.00 54.12 32 VAL A N 18
ATOM 24993 C CA . VAL A 1 32 ? 0.431 -4.878 -4.897 1.00 33.42 32 VAL A CA 18
ATOM 24994 C C . VAL A 1 32 ? -0.554 -5.601 -5.837 1.00 21.34 32 VAL A C 18
ATOM 24995 O O . VAL A 1 32 ? -0.553 -6.837 -5.937 1.00 44.12 32 VAL A O 18
ATOM 25008 N N . THR A 1 33 ? -1.434 -4.818 -6.477 1.00 65.34 33 THR A N 18
ATOM 25009 C CA . THR A 1 33 ? -2.444 -5.316 -7.428 1.00 4.44 33 THR A CA 18
ATOM 25010 C C . THR A 1 33 ? -2.126 -4.781 -8.846 1.00 61.35 33 THR A C 18
ATOM 25011 O O . THR A 1 33 ? -2.345 -3.589 -9.113 1.00 70.30 33 THR A O 18
ATOM 25022 N N . PRO A 1 34 ? -1.526 -5.639 -9.741 1.00 42.55 34 PRO A N 18
ATOM 25023 C CA . PRO A 1 34 ? -1.365 -5.341 -11.198 1.00 2.24 34 PRO A CA 18
ATOM 25024 C C . PRO A 1 34 ? -2.726 -5.186 -11.939 1.00 45.11 34 PRO A C 18
ATOM 25025 O O . PRO A 1 34 ? -3.747 -5.685 -11.447 1.00 53.40 34 PRO A O 18
ATOM 25036 N N . PRO A 1 35 ? -2.754 -4.521 -13.153 1.00 1.44 35 PRO A N 18
ATOM 25037 C CA . PRO A 1 35 ? -4.014 -4.272 -13.905 1.00 31.21 35 PRO A CA 18
ATOM 25038 C C . PRO A 1 35 ? -4.549 -5.529 -14.638 1.00 13.52 35 PRO A C 18
ATOM 25039 O O . PRO A 1 35 ? -5.672 -5.530 -15.160 1.00 4.11 35 PRO A O 18
ATOM 25050 N N . GLY A 1 36 ? -3.709 -6.569 -14.701 1.00 24.33 36 GLY A N 18
ATOM 25051 C CA . GLY A 1 36 ? -4.090 -7.887 -15.205 1.00 74.30 36 GLY A CA 18
ATOM 25052 C C . GLY A 1 36 ? -3.765 -8.960 -14.180 1.00 71.40 36 GLY A C 18
ATOM 25053 O O . GLY A 1 36 ? -2.922 -8.721 -13.301 1.00 33.31 36 GLY A O 18
ATOM 25057 N N . ASN A 1 37 ? -4.425 -10.138 -14.307 1.00 41.30 37 ASN A N 18
ATOM 25058 C CA . ASN A 1 37 ? -4.309 -11.271 -13.356 1.00 52.23 37 ASN A CA 18
ATOM 25059 C C . ASN A 1 37 ? -4.546 -10.793 -11.914 1.00 51.01 37 ASN A C 18
ATOM 25060 O O . ASN A 1 37 ? -3.595 -10.544 -11.157 1.00 54.55 37 ASN A O 18
ATOM 25071 N N . GLY A 1 38 ? -5.815 -10.580 -11.581 1.00 71.13 38 GLY A N 18
ATOM 25072 C CA . GLY A 1 38 ? -6.211 -10.099 -10.267 1.00 63.20 38 GLY A CA 18
ATOM 25073 C C . GLY A 1 38 ? -7.404 -9.177 -10.350 1.00 41.31 38 GLY A C 18
ATOM 25074 O O . GLY A 1 38 ? -8.550 -9.640 -10.309 1.00 71.11 38 GLY A O 18
ATOM 25078 N N . CYS A 1 39 ? -7.134 -7.861 -10.432 1.00 54.32 39 CYS A N 18
ATOM 25079 C CA . CYS A 1 39 ? -8.164 -6.817 -10.579 1.00 4.52 39 CYS A CA 18
ATOM 25080 C C . CYS A 1 39 ? -7.792 -5.878 -11.749 1.00 35.24 39 CYS A C 18
ATOM 25081 O O . CYS A 1 39 ? -6.604 -5.625 -11.964 1.00 22.21 39 CYS A O 18
ATOM 25088 N N . PRO A 1 40 ? -8.800 -5.347 -12.532 1.00 0.14 40 PRO A N 18
ATOM 25089 C CA . PRO A 1 40 ? -8.532 -4.506 -13.742 1.00 44.21 40 PRO A CA 18
ATOM 25090 C C . PRO A 1 40 ? -7.727 -3.207 -13.464 1.00 54.30 40 PRO A C 18
ATOM 25091 O O . PRO A 1 40 ? -7.064 -2.689 -14.373 1.00 21.11 40 PRO A O 18
ATOM 25102 N N . LYS A 1 41 ? -7.775 -2.687 -12.224 1.00 4.24 41 LYS A N 18
ATOM 25103 C CA . LYS A 1 41 ? -7.088 -1.429 -11.849 1.00 1.01 41 LYS A CA 18
ATOM 25104 C C . LYS A 1 41 ? -5.796 -1.727 -11.068 1.00 74.31 41 LYS A C 18
ATOM 25105 O O . LYS A 1 41 ? -5.689 -2.769 -10.410 1.00 0.25 41 LYS A O 18
ATOM 25124 N N . THR A 1 42 ? -4.825 -0.790 -11.138 1.00 41.40 42 THR A N 18
ATOM 25125 C CA . THR A 1 42 ? -3.610 -0.855 -10.323 1.00 35.54 42 THR A CA 18
ATOM 25126 C C . THR A 1 42 ? -3.924 -0.288 -8.927 1.00 51.13 42 THR A C 18
ATOM 25127 O O . THR A 1 42 ? -4.227 0.905 -8.791 1.00 14.53 42 THR A O 18
ATOM 25138 N N . GLU A 1 43 ? -3.869 -1.147 -7.907 1.00 35.32 43 GLU A N 18
ATOM 25139 C CA . GLU A 1 43 ? -4.291 -0.810 -6.521 1.00 11.22 43 GLU A CA 18
ATOM 25140 C C . GLU A 1 43 ? -3.237 -1.298 -5.521 1.00 72.13 43 GLU A C 18
ATOM 25141 O O . GLU A 1 43 ? -2.720 -2.402 -5.661 1.00 61.43 43 GLU A O 18
ATOM 25153 N N . VAL A 1 44 ? -2.882 -0.468 -4.528 1.00 23.34 44 VAL A N 18
ATOM 25154 C CA . VAL A 1 44 ? -1.948 -0.862 -3.460 1.00 10.42 44 VAL A CA 18
ATOM 25155 C C . VAL A 1 44 ? -2.674 -0.791 -2.115 1.00 75.21 44 VAL A C 18
ATOM 25156 O O . VAL A 1 44 ? -2.912 0.293 -1.587 1.00 72.42 44 VAL A O 18
ATOM 25169 N N . VAL A 1 45 ? -3.047 -1.962 -1.583 1.00 63.15 45 VAL A N 18
ATOM 25170 C CA . VAL A 1 45 ? -3.855 -2.074 -0.363 1.00 20.02 45 VAL A CA 18
ATOM 25171 C C . VAL A 1 45 ? -2.913 -2.250 0.843 1.00 35.31 45 VAL A C 18
ATOM 25172 O O . VAL A 1 45 ? -2.323 -3.312 1.016 1.00 40.54 45 VAL A O 18
ATOM 25185 N N . ILE A 1 46 ? -2.782 -1.202 1.662 1.00 60.32 46 ILE A N 18
ATOM 25186 C CA . ILE A 1 46 ? -1.921 -1.201 2.860 1.00 40.10 46 ILE A CA 18
ATOM 25187 C C . ILE A 1 46 ? -2.776 -1.474 4.111 1.00 73.20 46 ILE A C 18
ATOM 25188 O O . ILE A 1 46 ? -3.860 -0.909 4.259 1.00 34.10 46 ILE A O 18
ATOM 25204 N N . TRP A 1 47 ? -2.297 -2.361 4.986 1.00 40.41 47 TRP A N 18
ATOM 25205 C CA . TRP A 1 47 ? -2.829 -2.533 6.343 1.00 32.43 47 TRP A CA 18
ATOM 25206 C C . TRP A 1 47 ? -1.816 -1.954 7.320 1.00 72.31 47 TRP A C 18
ATOM 25207 O O . TRP A 1 47 ? -0.610 -2.223 7.201 1.00 55.15 47 TRP A O 18
ATOM 25228 N N . THR A 1 48 ? -2.292 -1.141 8.262 1.00 1.33 48 THR A N 18
ATOM 25229 C CA . THR A 1 48 ? -1.472 -0.681 9.389 1.00 1.20 48 THR A CA 18
ATOM 25230 C C . THR A 1 48 ? -1.423 -1.781 10.474 1.00 25.23 48 THR A C 18
ATOM 25231 O O . THR A 1 48 ? -2.051 -2.839 10.313 1.00 71.23 48 THR A O 18
ATOM 25242 N N . LYS A 1 49 ? -0.671 -1.540 11.563 1.00 21.32 49 LYS A N 18
ATOM 25243 C CA . LYS A 1 49 ? -0.552 -2.503 12.682 1.00 22.14 49 LYS A CA 18
ATOM 25244 C C . LYS A 1 49 ? -1.879 -2.633 13.436 1.00 2.04 49 LYS A C 18
ATOM 25245 O O . LYS A 1 49 ? -2.202 -3.693 13.965 1.00 31.24 49 LYS A O 18
ATOM 25264 N N . MET A 1 50 ? -2.648 -1.533 13.443 1.00 51.23 50 MET A N 18
ATOM 25265 C CA . MET A 1 50 ? -4.004 -1.485 14.010 1.00 12.43 50 MET A CA 18
ATOM 25266 C C . MET A 1 50 ? -5.042 -2.056 13.010 1.00 54.43 50 MET A C 18
ATOM 25267 O O . MET A 1 50 ? -6.243 -2.034 13.291 1.00 24.34 50 MET A O 18
ATOM 25281 N N . LYS A 1 51 ? -4.546 -2.546 11.836 1.00 74.12 51 LYS A N 18
ATOM 25282 C CA . LYS A 1 51 ? -5.320 -3.305 10.812 1.00 53.24 51 LYS A CA 18
ATOM 25283 C C . LYS A 1 51 ? -6.296 -2.414 10.013 1.00 0.04 51 LYS A C 18
ATOM 25284 O O . LYS A 1 51 ? -7.277 -2.914 9.447 1.00 14.44 51 LYS A O 18
ATOM 25303 N N . LYS A 1 52 ? -5.994 -1.102 9.928 1.00 14.52 52 LYS A N 18
ATOM 25304 C CA . LYS A 1 52 ? -6.762 -0.158 9.088 1.00 40.31 52 LYS A CA 18
ATOM 25305 C C . LYS A 1 52 ? -6.352 -0.327 7.613 1.00 53.04 52 LYS A C 18
ATOM 25306 O O . LYS A 1 52 ? -5.157 -0.289 7.285 1.00 31.10 52 LYS A O 18
ATOM 25325 N N . VAL A 1 53 ? -7.367 -0.560 6.760 1.00 55.23 53 VAL A N 18
ATOM 25326 C CA . VAL A 1 53 ? -7.220 -0.659 5.307 1.00 74.21 53 VAL A CA 18
ATOM 25327 C C . VAL A 1 53 ? -7.144 0.756 4.693 1.00 12.33 53 VAL A C 18
ATOM 25328 O O . VAL A 1 53 ? -8.113 1.521 4.759 1.00 75.52 53 VAL A O 18
ATOM 25341 N N . ILE A 1 54 ? -5.971 1.103 4.152 1.00 31.44 54 ILE A N 18
ATOM 25342 C CA . ILE A 1 54 ? -5.738 2.341 3.394 1.00 75.41 54 ILE A CA 18
ATOM 25343 C C . ILE A 1 54 ? -5.250 1.938 1.991 1.00 73.22 54 ILE A C 18
ATOM 25344 O O . ILE A 1 54 ? -4.215 1.289 1.875 1.00 23.25 54 ILE A O 18
ATOM 25360 N N . CYS A 1 55 ? -5.977 2.325 0.931 1.00 62.12 55 CYS A N 18
ATOM 25361 C CA . CYS A 1 55 ? -5.616 1.965 -0.449 1.00 55.51 55 CYS A CA 18
ATOM 25362 C C . CYS A 1 55 ? -5.027 3.200 -1.122 1.00 24.14 55 CYS A C 18
ATOM 25363 O O . CYS A 1 55 ? -5.715 4.205 -1.285 1.00 72.14 55 CYS A O 18
ATOM 25370 N N . VAL A 1 56 ? -3.755 3.104 -1.498 1.00 72.01 56 VAL A N 18
ATOM 25371 C CA . VAL A 1 56 ? -2.984 4.205 -2.094 1.00 74.02 56 VAL A CA 18
ATOM 25372 C C . VAL A 1 56 ? -2.709 3.908 -3.585 1.00 54.30 56 VAL A C 18
ATOM 25373 O O . VAL A 1 56 ? -2.881 2.765 -4.048 1.00 33.30 56 VAL A O 18
ATOM 25386 N N . ASN A 1 57 ? -2.309 4.950 -4.330 1.00 72.34 57 ASN A N 18
ATOM 25387 C CA . ASN A 1 57 ? -1.870 4.810 -5.728 1.00 72.43 57 ASN A CA 18
ATOM 25388 C C . ASN A 1 57 ? -0.413 4.281 -5.771 1.00 55.32 57 ASN A C 18
ATOM 25389 O O . ASN A 1 57 ? 0.385 4.611 -4.883 1.00 1.02 57 ASN A O 18
ATOM 25400 N N . PRO A 1 58 ? -0.040 3.446 -6.799 1.00 33.43 58 PRO A N 18
ATOM 25401 C CA . PRO A 1 58 ? 1.352 2.936 -6.946 1.00 64.44 58 PRO A CA 18
ATOM 25402 C C . PRO A 1 58 ? 2.371 4.066 -7.202 1.00 45.34 58 PRO A C 18
ATOM 25403 O O . PRO A 1 58 ? 3.531 3.968 -6.785 1.00 2.04 58 PRO A O 18
ATOM 25414 N N . ARG A 1 59 ? 1.914 5.157 -7.849 1.00 74.42 59 ARG A N 18
ATOM 25415 C CA . ARG A 1 59 ? 2.782 6.286 -8.226 1.00 11.00 59 ARG A CA 18
ATOM 25416 C C . ARG A 1 59 ? 3.032 7.260 -7.047 1.00 43.35 59 ARG A C 18
ATOM 25417 O O . ARG A 1 59 ? 3.604 8.335 -7.263 1.00 22.41 59 ARG A O 18
ATOM 25438 N N . ALA A 1 60 ? 2.621 6.885 -5.811 1.00 43.14 60 ALA A N 18
ATOM 25439 C CA . ALA A 1 60 ? 2.890 7.686 -4.598 1.00 51.43 60 ALA A CA 18
ATOM 25440 C C . ALA A 1 60 ? 4.417 7.799 -4.365 1.00 65.12 60 ALA A C 18
ATOM 25441 O O . ALA A 1 60 ? 5.124 6.783 -4.343 1.00 23.51 60 ALA A O 18
ATOM 25448 N N . LYS A 1 61 ? 4.891 9.050 -4.203 1.00 5.33 61 LYS A N 18
ATOM 25449 C CA . LYS A 1 61 ? 6.324 9.435 -4.250 1.00 11.33 61 LYS A CA 18
ATOM 25450 C C . LYS A 1 61 ? 7.119 8.832 -3.063 1.00 45.11 61 LYS A C 18
ATOM 25451 O O . LYS A 1 61 ? 8.249 8.352 -3.226 1.00 73.41 61 LYS A O 18
ATOM 25470 N N . TRP A 1 62 ? 6.492 8.887 -1.882 1.00 63.51 62 TRP A N 18
ATOM 25471 C CA . TRP A 1 62 ? 7.022 8.321 -0.622 1.00 43.21 62 TRP A CA 18
ATOM 25472 C C . TRP A 1 62 ? 7.041 6.780 -0.673 1.00 3.13 62 TRP A C 18
ATOM 25473 O O . TRP A 1 62 ? 7.971 6.138 -0.172 1.00 44.13 62 TRP A O 18
ATOM 25494 N N . LEU A 1 63 ? 5.985 6.215 -1.306 1.00 10.31 63 LEU A N 18
ATOM 25495 C CA . LEU A 1 63 ? 5.739 4.763 -1.398 1.00 64.41 63 LEU A CA 18
ATOM 25496 C C . LEU A 1 63 ? 6.853 4.056 -2.184 1.00 54.33 63 LEU A C 18
ATOM 25497 O O . LEU A 1 63 ? 7.148 2.889 -1.932 1.00 5.24 63 LEU A O 18
ATOM 25513 N N . GLN A 1 64 ? 7.458 4.799 -3.128 1.00 13.33 64 GLN A N 18
ATOM 25514 C CA . GLN A 1 64 ? 8.526 4.300 -4.008 1.00 51.42 64 GLN A CA 18
ATOM 25515 C C . GLN A 1 64 ? 9.706 3.703 -3.216 1.00 15.34 64 GLN A C 18
ATOM 25516 O O . GLN A 1 64 ? 10.241 2.659 -3.593 1.00 41.31 64 GLN A O 18
ATOM 25530 N N . ARG A 1 65 ? 10.041 4.347 -2.081 1.00 32.22 65 ARG A N 18
ATOM 25531 C CA . ARG A 1 65 ? 11.119 3.900 -1.173 1.00 32.33 65 ARG A CA 18
ATOM 25532 C C . ARG A 1 65 ? 10.817 2.485 -0.638 1.00 21.10 65 ARG A C 18
ATOM 25533 O O . ARG A 1 65 ? 11.693 1.610 -0.609 1.00 5.40 65 ARG A O 18
ATOM 25554 N N . LEU A 1 66 ? 9.539 2.268 -0.294 1.00 70.32 66 LEU A N 18
ATOM 25555 C CA . LEU A 1 66 ? 9.034 0.978 0.202 1.00 55.54 66 LEU A CA 18
ATOM 25556 C C . LEU A 1 66 ? 9.010 -0.067 -0.929 1.00 3.02 66 LEU A C 18
ATOM 25557 O O . LEU A 1 66 ? 9.351 -1.227 -0.701 1.00 30.14 66 LEU A O 18
ATOM 25573 N N . LEU A 1 67 ? 8.656 0.378 -2.156 1.00 42.53 67 LEU A N 18
ATOM 25574 C CA . LEU A 1 67 ? 8.559 -0.503 -3.343 1.00 55.33 67 LEU A CA 18
ATOM 25575 C C . LEU A 1 67 ? 9.941 -1.052 -3.750 1.00 53.34 67 LEU A C 18
ATOM 25576 O O . LEU A 1 67 ? 10.034 -2.158 -4.287 1.00 13.13 67 LEU A O 18
ATOM 25592 N N . ARG A 1 68 ? 11.011 -0.270 -3.495 1.00 64.32 68 ARG A N 18
ATOM 25593 C CA . ARG A 1 68 ? 12.399 -0.709 -3.783 1.00 64.02 68 ARG A CA 18
ATOM 25594 C C . ARG A 1 68 ? 12.983 -1.495 -2.585 1.00 30.15 68 ARG A C 18
ATOM 25595 O O . ARG A 1 68 ? 13.829 -2.375 -2.772 1.00 0.20 68 ARG A O 18
ATOM 25616 N N . HIS A 1 69 ? 12.523 -1.170 -1.352 1.00 20.20 69 HIS A N 18
ATOM 25617 C CA . HIS A 1 69 ? 13.006 -1.829 -0.112 1.00 62.00 69 HIS A CA 18
ATOM 25618 C C . HIS A 1 69 ? 12.461 -3.273 0.034 1.00 21.40 69 HIS A C 18
ATOM 25619 O O . HIS A 1 69 ? 13.148 -4.145 0.588 1.00 60.53 69 HIS A O 18
ATOM 25634 N N . VAL A 1 70 ? 11.223 -3.517 -0.458 1.00 55.31 70 VAL A N 18
ATOM 25635 C CA . VAL A 1 70 ? 10.594 -4.874 -0.423 1.00 31.20 70 VAL A CA 18
ATOM 25636 C C . VAL A 1 70 ? 11.231 -5.834 -1.462 1.00 24.53 70 VAL A C 18
ATOM 25637 O O . VAL A 1 70 ? 10.888 -7.020 -1.518 1.00 74.34 70 VAL A O 18
ATOM 25650 N N . GLN A 1 71 ? 12.152 -5.297 -2.275 1.00 35.23 71 GLN A N 18
ATOM 25651 C CA . GLN A 1 71 ? 12.926 -6.042 -3.287 1.00 20.43 71 GLN A CA 18
ATOM 25652 C C . GLN A 1 71 ? 14.341 -6.348 -2.761 1.00 13.43 71 GLN A C 18
ATOM 25653 O O . GLN A 1 71 ? 14.567 -6.344 -1.542 1.00 63.55 71 GLN A O 18
ATOM 25667 N N . SER A 1 72 ? 15.286 -6.647 -3.687 1.00 23.30 72 SER A N 18
ATOM 25668 C CA . SER A 1 72 ? 16.699 -6.873 -3.357 1.00 64.33 72 SER A CA 18
ATOM 25669 C C . SER A 1 72 ? 17.359 -5.551 -2.894 1.00 30.42 72 SER A C 18
ATOM 25670 O O . SER A 1 72 ? 18.024 -4.856 -3.677 1.00 4.01 72 SER A O 18
ATOM 25678 N N . LYS A 1 73 ? 17.114 -5.198 -1.622 1.00 14.22 73 LYS A N 18
ATOM 25679 C CA . LYS A 1 73 ? 17.678 -4.016 -0.977 1.00 50.31 73 LYS A CA 18
ATOM 25680 C C . LYS A 1 73 ? 17.744 -4.267 0.537 1.00 24.31 73 LYS A C 18
ATOM 25681 O O . LYS A 1 73 ? 16.716 -4.510 1.188 1.00 53.32 73 LYS A O 18
ATOM 25700 N N . SER A 1 74 ? 18.964 -4.208 1.071 1.00 1.12 74 SER A N 18
ATOM 25701 C CA . SER A 1 74 ? 19.256 -4.434 2.490 1.00 73.51 74 SER A CA 18
ATOM 25702 C C . SER A 1 74 ? 18.911 -3.176 3.333 1.00 51.43 74 SER A C 18
ATOM 25703 O O . SER A 1 74 ? 18.434 -2.162 2.804 1.00 41.20 74 SER A O 18
ATOM 25711 N N . LEU A 1 75 ? 19.144 -3.264 4.651 1.00 50.34 75 LEU A N 18
ATOM 25712 C CA . LEU A 1 75 ? 18.994 -2.142 5.597 1.00 71.24 75 LEU A CA 18
ATOM 25713 C C . LEU A 1 75 ? 20.166 -2.153 6.587 1.00 0.14 75 LEU A C 18
ATOM 25714 O O . LEU A 1 75 ? 21.005 -3.064 6.563 1.00 11.25 75 LEU A O 18
ATOM 25730 N N . SER A 1 76 ? 20.222 -1.138 7.447 1.00 41.15 76 SER A N 18
ATOM 25731 C CA . SER A 1 76 ? 21.211 -1.050 8.529 1.00 13.40 76 SER A CA 18
ATOM 25732 C C . SER A 1 76 ? 20.474 -1.026 9.881 1.00 10.12 76 SER A C 18
ATOM 25733 O O . SER A 1 76 ? 19.515 -0.257 10.042 1.00 74.54 76 SER A O 18
ATOM 25741 N N . SER A 1 77 ? 20.899 -1.896 10.822 1.00 41.11 77 SER A N 18
ATOM 25742 C CA . SER A 1 77 ? 20.322 -1.961 12.175 1.00 12.33 77 SER A CA 18
ATOM 25743 C C . SER A 1 77 ? 20.668 -0.673 12.956 1.00 42.04 77 SER A C 18
ATOM 25744 O O . SER A 1 77 ? 21.847 -0.311 13.088 1.00 54.34 77 SER A O 18
ATOM 25752 N N . THR A 1 78 ? 19.621 0.019 13.427 1.00 13.54 78 THR A N 18
ATOM 25753 C CA . THR A 1 78 ? 19.736 1.287 14.160 1.00 43.44 78 THR A CA 18
ATOM 25754 C C . THR A 1 78 ? 20.222 1.036 15.613 1.00 72.00 78 THR A C 18
ATOM 25755 O O . THR A 1 78 ? 19.898 -0.015 16.187 1.00 3.23 78 THR A O 18
ATOM 25766 N N . PRO A 1 79 ? 21.016 1.986 16.230 1.00 32.54 79 PRO A N 18
ATOM 25767 C CA . PRO A 1 79 ? 21.570 1.799 17.591 1.00 42.22 79 PRO A CA 18
ATOM 25768 C C . PRO A 1 79 ? 20.467 1.927 18.671 1.00 4.21 79 PRO A C 18
ATOM 25769 O O . PRO A 1 79 ? 20.238 2.999 19.243 1.00 50.30 79 PRO A O 18
ATOM 25780 N N . GLN A 1 80 ? 19.743 0.819 18.873 1.00 53.34 80 GLN A N 18
ATOM 25781 C CA . GLN A 1 80 ? 18.627 0.712 19.833 1.00 2.03 80 GLN A CA 18
ATOM 25782 C C . GLN A 1 80 ? 18.765 -0.582 20.650 1.00 62.11 80 GLN A C 18
ATOM 25783 O O . GLN A 1 80 ? 19.682 -1.379 20.422 1.00 62.44 80 GLN A O 18
ATOM 25797 N N . ALA A 1 81 ? 17.849 -0.761 21.618 1.00 35.13 81 ALA A N 18
ATOM 25798 C CA . ALA A 1 81 ? 17.602 -2.047 22.288 1.00 42.24 81 ALA A CA 18
ATOM 25799 C C . ALA A 1 81 ? 16.408 -2.725 21.572 1.00 1.24 81 ALA A C 18
ATOM 25800 O O . ALA A 1 81 ? 15.253 -2.366 21.842 1.00 32.22 81 ALA A O 18
ATOM 25807 N N . PRO A 1 82 ? 16.657 -3.662 20.587 1.00 20.41 82 PRO A N 18
ATOM 25808 C CA . PRO A 1 82 ? 15.574 -4.269 19.767 1.00 4.21 82 PRO A CA 18
ATOM 25809 C C . PRO A 1 82 ? 14.657 -5.216 20.568 1.00 30.05 82 PRO A C 18
ATOM 25810 O O . PRO A 1 82 ? 14.957 -5.587 21.709 1.00 1.34 82 PRO A O 18
ATOM 25821 N N . VAL A 1 83 ? 13.544 -5.615 19.933 1.00 20.42 83 VAL A N 18
ATOM 25822 C CA . VAL A 1 83 ? 12.627 -6.632 20.470 1.00 21.42 83 VAL A CA 18
ATOM 25823 C C . VAL A 1 83 ? 13.279 -8.011 20.261 1.00 40.43 83 VAL A C 18
ATOM 25824 O O . VAL A 1 83 ? 13.847 -8.260 19.185 1.00 11.34 83 VAL A O 18
ATOM 25837 N N . SER A 1 84 ? 13.229 -8.868 21.299 1.00 2.35 84 SER A N 18
ATOM 25838 C CA . SER A 1 84 ? 13.833 -10.209 21.279 1.00 1.04 84 SER A CA 18
ATOM 25839 C C . SER A 1 84 ? 13.310 -11.041 20.084 1.00 21.43 84 SER A C 18
ATOM 25840 O O . SER A 1 84 ? 12.145 -11.446 20.049 1.00 24.33 84 SER A O 18
ATOM 25848 N N . LYS A 1 85 ? 14.170 -11.219 19.071 1.00 75.12 85 LYS A N 18
ATOM 25849 C CA . LYS A 1 85 ? 13.842 -11.988 17.864 1.00 52.43 85 LYS A CA 18
ATOM 25850 C C . LYS A 1 85 ? 14.149 -13.472 18.112 1.00 62.43 85 LYS A C 18
ATOM 25851 O O . LYS A 1 85 ? 15.317 -13.873 18.161 1.00 40.04 85 LYS A O 18
ATOM 25870 N N . ARG A 1 86 ? 13.094 -14.272 18.323 1.00 75.15 86 ARG A N 18
ATOM 25871 C CA . ARG A 1 86 ? 13.222 -15.728 18.482 1.00 60.45 86 ARG A CA 18
ATOM 25872 C C . ARG A 1 86 ? 13.289 -16.355 17.078 1.00 15.41 86 ARG A C 18
ATOM 25873 O O . ARG A 1 86 ? 12.260 -16.548 16.431 1.00 41.21 86 ARG A O 18
ATOM 25894 N N . ARG A 1 87 ? 14.511 -16.614 16.605 1.00 61.43 87 ARG A N 18
ATOM 25895 C CA . ARG A 1 87 ? 14.752 -17.260 15.314 1.00 33.32 87 ARG A CA 18
ATOM 25896 C C . ARG A 1 87 ? 15.913 -18.258 15.506 1.00 51.34 87 ARG A C 18
ATOM 25897 O O . ARG A 1 87 ? 17.056 -17.848 15.753 1.00 33.14 87 ARG A O 18
ATOM 25918 N N . ALA A 1 88 ? 15.587 -19.559 15.438 1.00 65.11 88 ALA A N 18
ATOM 25919 C CA . ALA A 1 88 ? 16.543 -20.662 15.598 1.00 4.04 88 ALA A CA 18
ATOM 25920 C C . ALA A 1 88 ? 16.382 -21.644 14.424 1.00 73.23 88 ALA A C 18
ATOM 25921 O O . ALA A 1 88 ? 15.721 -21.315 13.423 1.00 55.30 88 ALA A O 18
ATOM 25928 N N . ALA A 1 89 ? 17.031 -22.825 14.516 1.00 41.41 89 ALA A N 18
ATOM 25929 C CA . ALA A 1 89 ? 16.950 -23.869 13.484 1.00 44.23 89 ALA A CA 18
ATOM 25930 C C . ALA A 1 89 ? 15.536 -24.529 13.480 1.00 61.42 89 ALA A C 18
ATOM 25931 O O . ALA A 1 89 ? 15.277 -25.414 14.331 1.00 11.53 89 ALA A O 18
ATOM 25939 N N . MET A 1 1 ? 6.812 -3.729 7.341 1.00 25.12 1 MET A N 19
ATOM 25940 C CA . MET A 1 1 ? 5.817 -3.848 6.259 1.00 4.41 1 MET A CA 19
ATOM 25941 C C . MET A 1 1 ? 6.139 -5.072 5.375 1.00 4.02 1 MET A C 19
ATOM 25942 O O . MET A 1 1 ? 7.294 -5.285 4.995 1.00 32.15 1 MET A O 19
ATOM 25958 N N . ILE A 1 2 ? 5.107 -5.893 5.098 1.00 54.00 2 ILE A N 19
ATOM 25959 C CA . ILE A 1 2 ? 5.226 -7.123 4.292 1.00 70.44 2 ILE A CA 19
ATOM 25960 C C . ILE A 1 2 ? 4.638 -6.847 2.887 1.00 24.44 2 ILE A C 19
ATOM 25961 O O . ILE A 1 2 ? 3.445 -6.559 2.768 1.00 31.21 2 ILE A O 19
ATOM 25977 N N . LEU A 1 3 ? 5.490 -6.906 1.836 1.00 22.12 3 LEU A N 19
ATOM 25978 C CA . LEU A 1 3 ? 5.052 -6.701 0.441 1.00 14.22 3 LEU A CA 19
ATOM 25979 C C . LEU A 1 3 ? 4.392 -7.994 -0.083 1.00 65.11 3 LEU A C 19
ATOM 25980 O O . LEU A 1 3 ? 5.013 -9.063 -0.086 1.00 42.41 3 LEU A O 19
ATOM 25996 N N . GLU A 1 4 ? 3.123 -7.886 -0.499 1.00 34.12 4 GLU A N 19
ATOM 25997 C CA . GLU A 1 4 ? 2.297 -9.029 -0.914 1.00 33.33 4 GLU A CA 19
ATOM 25998 C C . GLU A 1 4 ? 1.886 -8.877 -2.384 1.00 22.30 4 GLU A C 19
ATOM 25999 O O . GLU A 1 4 ? 1.576 -7.773 -2.848 1.00 24.33 4 GLU A O 19
ATOM 26011 N N . ALA A 1 5 ? 1.916 -9.997 -3.111 1.00 75.12 5 ALA A N 19
ATOM 26012 C CA . ALA A 1 5 ? 1.343 -10.118 -4.452 1.00 65.13 5 ALA A CA 19
ATOM 26013 C C . ALA A 1 5 ? 0.106 -11.014 -4.343 1.00 31.31 5 ALA A C 19
ATOM 26014 O O . ALA A 1 5 ? 0.234 -12.211 -4.054 1.00 0.40 5 ALA A O 19
ATOM 26021 N N . HIS A 1 6 ? -1.098 -10.429 -4.518 1.00 24.34 6 HIS A N 19
ATOM 26022 C CA . HIS A 1 6 ? -2.359 -11.187 -4.409 1.00 33.03 6 HIS A CA 19
ATOM 26023 C C . HIS A 1 6 ? -2.639 -11.915 -5.729 1.00 51.32 6 HIS A C 19
ATOM 26024 O O . HIS A 1 6 ? -2.535 -11.319 -6.813 1.00 64.13 6 HIS A O 19
ATOM 26039 N N . TYR A 1 7 ? -2.981 -13.209 -5.607 1.00 4.02 7 TYR A N 19
ATOM 26040 C CA . TYR A 1 7 ? -3.469 -14.043 -6.715 1.00 12.53 7 TYR A CA 19
ATOM 26041 C C . TYR A 1 7 ? -4.804 -13.464 -7.263 1.00 50.22 7 TYR A C 19
ATOM 26042 O O . TYR A 1 7 ? -5.454 -12.646 -6.591 1.00 41.20 7 TYR A O 19
ATOM 26060 N N . THR A 1 8 ? -5.197 -13.895 -8.473 1.00 21.15 8 THR A N 19
ATOM 26061 C CA . THR A 1 8 ? -6.359 -13.338 -9.201 1.00 32.44 8 THR A CA 19
ATOM 26062 C C . THR A 1 8 ? -7.687 -13.422 -8.394 1.00 5.20 8 THR A C 19
ATOM 26063 O O . THR A 1 8 ? -7.890 -14.338 -7.581 1.00 3.13 8 THR A O 19
ATOM 26074 N N . ASN A 1 9 ? -8.564 -12.434 -8.637 1.00 12.14 9 ASN A N 19
ATOM 26075 C CA . ASN A 1 9 ? -9.879 -12.289 -7.978 1.00 5.02 9 ASN A CA 19
ATOM 26076 C C . ASN A 1 9 ? -10.911 -11.776 -8.992 1.00 61.11 9 ASN A C 19
ATOM 26077 O O . ASN A 1 9 ? -10.575 -11.442 -10.135 1.00 13.13 9 ASN A O 19
ATOM 26088 N N . LEU A 1 10 ? -12.181 -11.792 -8.573 1.00 12.23 10 LEU A N 19
ATOM 26089 C CA . LEU A 1 10 ? -13.278 -11.083 -9.262 1.00 44.24 10 LEU A CA 19
ATOM 26090 C C . LEU A 1 10 ? -13.710 -9.812 -8.477 1.00 72.43 10 LEU A C 19
ATOM 26091 O O . LEU A 1 10 ? -14.397 -8.945 -9.032 1.00 1.13 10 LEU A O 19
ATOM 26107 N N . LYS A 1 11 ? -13.298 -9.703 -7.182 1.00 33.24 11 LYS A N 19
ATOM 26108 C CA . LYS A 1 11 ? -13.672 -8.584 -6.281 1.00 62.21 11 LYS A CA 19
ATOM 26109 C C . LYS A 1 11 ? -12.431 -8.109 -5.490 1.00 61.51 11 LYS A C 19
ATOM 26110 O O . LYS A 1 11 ? -11.916 -8.841 -4.635 1.00 44.24 11 LYS A O 19
ATOM 26129 N N . CYS A 1 12 ? -11.944 -6.892 -5.801 1.00 0.14 12 CYS A N 19
ATOM 26130 C CA . CYS A 1 12 ? -10.816 -6.252 -5.093 1.00 15.23 12 CYS A CA 19
ATOM 26131 C C . CYS A 1 12 ? -11.348 -5.107 -4.198 1.00 42.52 12 CYS A C 19
ATOM 26132 O O . CYS A 1 12 ? -11.838 -4.093 -4.710 1.00 11.20 12 CYS A O 19
ATOM 26139 N N . ARG A 1 13 ? -11.280 -5.296 -2.861 1.00 31.02 13 ARG A N 19
ATOM 26140 C CA . ARG A 1 13 ? -11.804 -4.321 -1.873 1.00 1.02 13 ARG A CA 19
ATOM 26141 C C . ARG A 1 13 ? -10.792 -3.175 -1.659 1.00 13.13 13 ARG A C 19
ATOM 26142 O O . ARG A 1 13 ? -9.878 -3.280 -0.830 1.00 21.04 13 ARG A O 19
ATOM 26163 N N . CYS A 1 14 ? -10.942 -2.108 -2.455 1.00 13.43 14 CYS A N 19
ATOM 26164 C CA . CYS A 1 14 ? -10.057 -0.932 -2.413 1.00 43.10 14 CYS A CA 19
ATOM 26165 C C . CYS A 1 14 ? -10.881 0.369 -2.465 1.00 14.45 14 CYS A C 19
ATOM 26166 O O . CYS A 1 14 ? -11.944 0.417 -3.095 1.00 54.44 14 CYS A O 19
ATOM 26173 N N . SER A 1 15 ? -10.374 1.416 -1.792 1.00 52.53 15 SER A N 19
ATOM 26174 C CA . SER A 1 15 ? -10.956 2.772 -1.809 1.00 55.54 15 SER A CA 19
ATOM 26175 C C . SER A 1 15 ? -10.424 3.615 -2.992 1.00 40.22 15 SER A C 19
ATOM 26176 O O . SER A 1 15 ? -10.808 4.781 -3.154 1.00 13.31 15 SER A O 19
ATOM 26184 N N . GLY A 1 16 ? -9.550 3.010 -3.817 1.00 3.41 16 GLY A N 19
ATOM 26185 C CA . GLY A 1 16 ? -8.961 3.673 -4.977 1.00 1.44 16 GLY A CA 19
ATOM 26186 C C . GLY A 1 16 ? -7.623 4.303 -4.631 1.00 0.13 16 GLY A C 19
ATOM 26187 O O . GLY A 1 16 ? -6.585 3.636 -4.699 1.00 12.14 16 GLY A O 19
ATOM 26191 N N . VAL A 1 17 ? -7.651 5.599 -4.245 1.00 41.21 17 VAL A N 19
ATOM 26192 C CA . VAL A 1 17 ? -6.449 6.350 -3.809 1.00 22.41 17 VAL A CA 19
ATOM 26193 C C . VAL A 1 17 ? -6.770 7.140 -2.520 1.00 23.01 17 VAL A C 19
ATOM 26194 O O . VAL A 1 17 ? -7.805 7.812 -2.440 1.00 11.13 17 VAL A O 19
ATOM 26207 N N . ILE A 1 18 ? -5.875 7.030 -1.524 1.00 41.40 18 ILE A N 19
ATOM 26208 C CA . ILE A 1 18 ? -5.840 7.875 -0.319 1.00 60.14 18 ILE A CA 19
ATOM 26209 C C . ILE A 1 18 ? -4.388 8.381 -0.203 1.00 61.11 18 ILE A C 19
ATOM 26210 O O . ILE A 1 18 ? -3.475 7.588 0.045 1.00 51.13 18 ILE A O 19
ATOM 26226 N N . SER A 1 19 ? -4.168 9.691 -0.393 1.00 10.02 19 SER A N 19
ATOM 26227 C CA . SER A 1 19 ? -2.809 10.276 -0.496 1.00 55.51 19 SER A CA 19
ATOM 26228 C C . SER A 1 19 ? -2.191 10.612 0.888 1.00 11.24 19 SER A C 19
ATOM 26229 O O . SER A 1 19 ? -1.336 11.504 1.007 1.00 44.11 19 SER A O 19
ATOM 26237 N N . THR A 1 20 ? -2.604 9.873 1.925 1.00 74.51 20 THR A N 19
ATOM 26238 C CA . THR A 1 20 ? -2.024 9.997 3.267 1.00 54.10 20 THR A CA 19
ATOM 26239 C C . THR A 1 20 ? -0.686 9.241 3.317 1.00 60.40 20 THR A C 19
ATOM 26240 O O . THR A 1 20 ? -0.646 8.037 3.037 1.00 11.42 20 THR A O 19
ATOM 26251 N N . VAL A 1 21 ? 0.409 9.974 3.607 1.00 24.51 21 VAL A N 19
ATOM 26252 C CA . VAL A 1 21 ? 1.721 9.366 3.873 1.00 52.00 21 VAL A CA 19
ATOM 26253 C C . VAL A 1 21 ? 1.644 8.608 5.224 1.00 73.02 21 VAL A C 19
ATOM 26254 O O . VAL A 1 21 ? 1.442 9.209 6.285 1.00 51.31 21 VAL A O 19
ATOM 26267 N N . VAL A 1 22 ? 1.735 7.269 5.165 1.00 14.11 22 VAL A N 19
ATOM 26268 C CA . VAL A 1 22 ? 1.531 6.392 6.339 1.00 52.22 22 VAL A CA 19
ATOM 26269 C C . VAL A 1 22 ? 2.891 6.067 6.996 1.00 3.10 22 VAL A C 19
ATOM 26270 O O . VAL A 1 22 ? 3.897 5.891 6.285 1.00 60.44 22 VAL A O 19
ATOM 26283 N N . GLY A 1 23 ? 2.915 6.034 8.351 1.00 50.33 23 GLY A N 19
ATOM 26284 C CA . GLY A 1 23 ? 4.134 5.763 9.119 1.00 30.53 23 GLY A CA 19
ATOM 26285 C C . GLY A 1 23 ? 4.655 4.339 8.924 1.00 2.14 23 GLY A C 19
ATOM 26286 O O . GLY A 1 23 ? 3.917 3.380 9.127 1.00 3.33 23 GLY A O 19
ATOM 26290 N N . LEU A 1 24 ? 5.941 4.215 8.573 1.00 71.44 24 LEU A N 19
ATOM 26291 C CA . LEU A 1 24 ? 6.584 2.930 8.185 1.00 34.41 24 LEU A CA 19
ATOM 26292 C C . LEU A 1 24 ? 6.513 1.881 9.320 1.00 15.20 24 LEU A C 19
ATOM 26293 O O . LEU A 1 24 ? 6.384 0.677 9.065 1.00 33.02 24 LEU A O 19
ATOM 26309 N N . ASN A 1 25 ? 6.562 2.374 10.565 1.00 13.35 25 ASN A N 19
ATOM 26310 C CA . ASN A 1 25 ? 6.525 1.541 11.782 1.00 34.42 25 ASN A CA 19
ATOM 26311 C C . ASN A 1 25 ? 5.114 0.980 12.066 1.00 31.01 25 ASN A C 19
ATOM 26312 O O . ASN A 1 25 ? 4.978 -0.017 12.782 1.00 12.31 25 ASN A O 19
ATOM 26323 N N . ILE A 1 26 ? 4.065 1.639 11.529 1.00 31.50 26 ILE A N 19
ATOM 26324 C CA . ILE A 1 26 ? 2.664 1.184 11.698 1.00 33.10 26 ILE A CA 19
ATOM 26325 C C . ILE A 1 26 ? 2.136 0.513 10.414 1.00 15.12 26 ILE A C 19
ATOM 26326 O O . ILE A 1 26 ? 1.081 -0.121 10.453 1.00 24.21 26 ILE A O 19
ATOM 26342 N N . ILE A 1 27 ? 2.861 0.663 9.278 1.00 42.41 27 ILE A N 19
ATOM 26343 C CA . ILE A 1 27 ? 2.523 -0.064 8.038 1.00 34.35 27 ILE A CA 19
ATOM 26344 C C . ILE A 1 27 ? 2.804 -1.562 8.250 1.00 31.02 27 ILE A C 19
ATOM 26345 O O . ILE A 1 27 ? 3.956 -1.970 8.464 1.00 72.13 27 ILE A O 19
ATOM 26361 N N . ASP A 1 28 ? 1.737 -2.355 8.209 1.00 42.23 28 ASP A N 19
ATOM 26362 C CA . ASP A 1 28 ? 1.783 -3.803 8.421 1.00 63.11 28 ASP A CA 19
ATOM 26363 C C . ASP A 1 28 ? 2.074 -4.515 7.100 1.00 34.31 28 ASP A C 19
ATOM 26364 O O . ASP A 1 28 ? 2.992 -5.327 7.011 1.00 43.20 28 ASP A O 19
ATOM 26373 N N . ARG A 1 29 ? 1.272 -4.190 6.069 1.00 65.43 29 ARG A N 19
ATOM 26374 C CA . ARG A 1 29 ? 1.318 -4.866 4.751 1.00 62.12 29 ARG A CA 19
ATOM 26375 C C . ARG A 1 29 ? 1.125 -3.848 3.619 1.00 14.41 29 ARG A C 19
ATOM 26376 O O . ARG A 1 29 ? 0.348 -2.906 3.759 1.00 44.31 29 ARG A O 19
ATOM 26397 N N . ILE A 1 30 ? 1.861 -4.052 2.516 1.00 24.45 30 ILE A N 19
ATOM 26398 C CA . ILE A 1 30 ? 1.678 -3.329 1.246 1.00 42.23 30 ILE A CA 19
ATOM 26399 C C . ILE A 1 30 ? 1.414 -4.383 0.161 1.00 71.43 30 ILE A C 19
ATOM 26400 O O . ILE A 1 30 ? 2.327 -5.100 -0.237 1.00 1.43 30 ILE A O 19
ATOM 26416 N N . GLN A 1 31 ? 0.166 -4.489 -0.287 1.00 11.13 31 GLN A N 19
ATOM 26417 C CA . GLN A 1 31 ? -0.264 -5.507 -1.258 1.00 22.21 31 GLN A CA 19
ATOM 26418 C C . GLN A 1 31 ? -0.624 -4.847 -2.584 1.00 23.21 31 GLN A C 19
ATOM 26419 O O . GLN A 1 31 ? -1.478 -3.961 -2.633 1.00 10.11 31 GLN A O 19
ATOM 26433 N N . VAL A 1 32 ? 0.056 -5.275 -3.651 1.00 75.02 32 VAL A N 19
ATOM 26434 C CA . VAL A 1 32 ? -0.239 -4.839 -5.018 1.00 50.33 32 VAL A CA 19
ATOM 26435 C C . VAL A 1 32 ? -1.325 -5.761 -5.607 1.00 74.13 32 VAL A C 19
ATOM 26436 O O . VAL A 1 32 ? -1.173 -6.992 -5.600 1.00 11.12 32 VAL A O 19
ATOM 26449 N N . THR A 1 33 ? -2.434 -5.160 -6.057 1.00 51.41 33 THR A N 19
ATOM 26450 C CA . THR A 1 33 ? -3.511 -5.864 -6.758 1.00 42.23 33 THR A CA 19
ATOM 26451 C C . THR A 1 33 ? -3.412 -5.548 -8.287 1.00 72.01 33 THR A C 19
ATOM 26452 O O . THR A 1 33 ? -3.440 -4.368 -8.677 1.00 10.40 33 THR A O 19
ATOM 26463 N N . PRO A 1 34 ? -3.264 -6.599 -9.175 1.00 22.45 34 PRO A N 19
ATOM 26464 C CA . PRO A 1 34 ? -2.966 -6.404 -10.626 1.00 74.14 34 PRO A CA 19
ATOM 26465 C C . PRO A 1 34 ? -4.225 -6.111 -11.496 1.00 4.43 34 PRO A C 19
ATOM 26466 O O . PRO A 1 34 ? -5.332 -6.519 -11.134 1.00 15.13 34 PRO A O 19
ATOM 26477 N N . PRO A 1 35 ? -4.070 -5.417 -12.677 1.00 14.20 35 PRO A N 19
ATOM 26478 C CA . PRO A 1 35 ? -5.205 -5.130 -13.586 1.00 43.02 35 PRO A CA 19
ATOM 26479 C C . PRO A 1 35 ? -5.564 -6.335 -14.486 1.00 51.52 35 PRO A C 19
ATOM 26480 O O . PRO A 1 35 ? -4.811 -7.319 -14.560 1.00 71.41 35 PRO A O 19
ATOM 26491 N N . GLY A 1 36 ? -6.718 -6.237 -15.170 1.00 54.03 36 GLY A N 19
ATOM 26492 C CA . GLY A 1 36 ? -7.187 -7.285 -16.077 1.00 63.42 36 GLY A CA 19
ATOM 26493 C C . GLY A 1 36 ? -7.672 -8.514 -15.315 1.00 55.24 36 GLY A C 19
ATOM 26494 O O . GLY A 1 36 ? -8.766 -8.497 -14.737 1.00 25.03 36 GLY A O 19
ATOM 26498 N N . ASN A 1 37 ? -6.830 -9.569 -15.285 1.00 74.11 37 ASN A N 19
ATOM 26499 C CA . ASN A 1 37 ? -7.125 -10.815 -14.561 1.00 64.35 37 ASN A CA 19
ATOM 26500 C C . ASN A 1 37 ? -6.787 -10.621 -13.067 1.00 23.34 37 ASN A C 19
ATOM 26501 O O . ASN A 1 37 ? -5.657 -10.868 -12.629 1.00 32.54 37 ASN A O 19
ATOM 26512 N N . GLY A 1 38 ? -7.772 -10.111 -12.312 1.00 50.32 38 GLY A N 19
ATOM 26513 C CA . GLY A 1 38 ? -7.615 -9.846 -10.881 1.00 23.44 38 GLY A CA 19
ATOM 26514 C C . GLY A 1 38 ? -8.486 -8.685 -10.435 1.00 2.54 38 GLY A C 19
ATOM 26515 O O . GLY A 1 38 ? -9.518 -8.872 -9.782 1.00 3.03 38 GLY A O 19
ATOM 26519 N N . CYS A 1 39 ? -8.066 -7.477 -10.814 1.00 73.44 39 CYS A N 19
ATOM 26520 C CA . CYS A 1 39 ? -8.747 -6.223 -10.450 1.00 15.44 39 CYS A CA 19
ATOM 26521 C C . CYS A 1 39 ? -9.034 -5.397 -11.724 1.00 74.24 39 CYS A C 19
ATOM 26522 O O . CYS A 1 39 ? -8.341 -5.573 -12.733 1.00 33.20 39 CYS A O 19
ATOM 26529 N N . PRO A 1 40 ? -10.072 -4.491 -11.715 1.00 63.51 40 PRO A N 19
ATOM 26530 C CA . PRO A 1 40 ? -10.396 -3.634 -12.893 1.00 50.52 40 PRO A CA 19
ATOM 26531 C C . PRO A 1 40 ? -9.296 -2.584 -13.215 1.00 55.11 40 PRO A C 19
ATOM 26532 O O . PRO A 1 40 ? -9.274 -2.034 -14.319 1.00 55.14 40 PRO A O 19
ATOM 26543 N N . LYS A 1 41 ? -8.408 -2.302 -12.235 1.00 51.40 41 LYS A N 19
ATOM 26544 C CA . LYS A 1 41 ? -7.227 -1.421 -12.430 1.00 32.54 41 LYS A CA 19
ATOM 26545 C C . LYS A 1 41 ? -6.079 -1.838 -11.484 1.00 71.04 41 LYS A C 19
ATOM 26546 O O . LYS A 1 41 ? -6.269 -2.697 -10.616 1.00 32.13 41 LYS A O 19
ATOM 26565 N N . THR A 1 42 ? -4.885 -1.240 -11.685 1.00 13.34 42 THR A N 19
ATOM 26566 C CA . THR A 1 42 ? -3.710 -1.469 -10.822 1.00 5.12 42 THR A CA 19
ATOM 26567 C C . THR A 1 42 ? -3.855 -0.627 -9.537 1.00 51.33 42 THR A C 19
ATOM 26568 O O . THR A 1 42 ? -3.879 0.610 -9.602 1.00 64.32 42 THR A O 19
ATOM 26579 N N . GLU A 1 43 ? -3.972 -1.303 -8.384 1.00 75.25 43 GLU A N 19
ATOM 26580 C CA . GLU A 1 43 ? -4.192 -0.653 -7.070 1.00 15.11 43 GLU A CA 19
ATOM 26581 C C . GLU A 1 43 ? -3.130 -1.158 -6.078 1.00 72.51 43 GLU A C 19
ATOM 26582 O O . GLU A 1 43 ? -2.516 -2.208 -6.298 1.00 24.13 43 GLU A O 19
ATOM 26594 N N . VAL A 1 44 ? -2.883 -0.380 -5.002 1.00 72.13 44 VAL A N 19
ATOM 26595 C CA . VAL A 1 44 ? -1.967 -0.766 -3.907 1.00 62.04 44 VAL A CA 19
ATOM 26596 C C . VAL A 1 44 ? -2.690 -0.565 -2.564 1.00 73.11 44 VAL A C 19
ATOM 26597 O O . VAL A 1 44 ? -2.906 0.571 -2.133 1.00 0.14 44 VAL A O 19
ATOM 26610 N N . VAL A 1 45 ? -3.092 -1.681 -1.933 1.00 13.22 45 VAL A N 19
ATOM 26611 C CA . VAL A 1 45 ? -3.814 -1.674 -0.653 1.00 33.32 45 VAL A CA 19
ATOM 26612 C C . VAL A 1 45 ? -2.820 -1.883 0.512 1.00 2.13 45 VAL A C 19
ATOM 26613 O O . VAL A 1 45 ? -2.228 -2.959 0.645 1.00 74.44 45 VAL A O 19
ATOM 26626 N N . ILE A 1 46 ? -2.630 -0.829 1.320 1.00 41.35 46 ILE A N 19
ATOM 26627 C CA . ILE A 1 46 ? -1.805 -0.864 2.541 1.00 73.04 46 ILE A CA 19
ATOM 26628 C C . ILE A 1 46 ? -2.704 -1.114 3.775 1.00 25.13 46 ILE A C 19
ATOM 26629 O O . ILE A 1 46 ? -3.656 -0.374 3.998 1.00 64.21 46 ILE A O 19
ATOM 26645 N N . TRP A 1 47 ? -2.398 -2.146 4.570 1.00 45.31 47 TRP A N 19
ATOM 26646 C CA . TRP A 1 47 ? -3.005 -2.335 5.906 1.00 20.03 47 TRP A CA 19
ATOM 26647 C C . TRP A 1 47 ? -2.035 -1.813 6.970 1.00 33.43 47 TRP A C 19
ATOM 26648 O O . TRP A 1 47 ? -0.816 -1.992 6.836 1.00 73.12 47 TRP A O 19
ATOM 26669 N N . THR A 1 48 ? -2.573 -1.139 8.006 1.00 52.03 48 THR A N 19
ATOM 26670 C CA . THR A 1 48 ? -1.791 -0.786 9.213 1.00 4.24 48 THR A CA 19
ATOM 26671 C C . THR A 1 48 ? -1.872 -1.935 10.246 1.00 60.10 48 THR A C 19
ATOM 26672 O O . THR A 1 48 ? -2.648 -2.881 10.062 1.00 2.11 48 THR A O 19
ATOM 26683 N N . LYS A 1 49 ? -1.064 -1.851 11.328 1.00 30.02 49 LYS A N 19
ATOM 26684 C CA . LYS A 1 49 ? -1.048 -2.864 12.415 1.00 73.32 49 LYS A CA 19
ATOM 26685 C C . LYS A 1 49 ? -2.328 -2.787 13.278 1.00 64.21 49 LYS A C 19
ATOM 26686 O O . LYS A 1 49 ? -2.664 -3.728 14.001 1.00 51.50 49 LYS A O 19
ATOM 26705 N N . MET A 1 50 ? -3.028 -1.641 13.189 1.00 75.42 50 MET A N 19
ATOM 26706 C CA . MET A 1 50 ? -4.354 -1.436 13.805 1.00 13.41 50 MET A CA 19
ATOM 26707 C C . MET A 1 50 ? -5.485 -1.904 12.847 1.00 44.04 50 MET A C 19
ATOM 26708 O O . MET A 1 50 ? -6.668 -1.695 13.135 1.00 42.45 50 MET A O 19
ATOM 26722 N N . LYS A 1 51 ? -5.084 -2.520 11.708 1.00 71.45 51 LYS A N 19
ATOM 26723 C CA . LYS A 1 51 ? -5.988 -3.119 10.697 1.00 44.14 51 LYS A CA 19
ATOM 26724 C C . LYS A 1 51 ? -6.910 -2.081 10.027 1.00 33.31 51 LYS A C 19
ATOM 26725 O O . LYS A 1 51 ? -8.110 -2.321 9.837 1.00 11.12 51 LYS A O 19
ATOM 26744 N N . LYS A 1 52 ? -6.340 -0.924 9.663 1.00 33.24 52 LYS A N 19
ATOM 26745 C CA . LYS A 1 52 ? -7.025 0.057 8.804 1.00 33.04 52 LYS A CA 19
ATOM 26746 C C . LYS A 1 52 ? -6.654 -0.259 7.349 1.00 52.54 52 LYS A C 19
ATOM 26747 O O . LYS A 1 52 ? -5.462 -0.324 7.011 1.00 64.13 52 LYS A O 19
ATOM 26766 N N . VAL A 1 53 ? -7.694 -0.497 6.527 1.00 72.40 53 VAL A N 19
ATOM 26767 C CA . VAL A 1 53 ? -7.565 -0.785 5.094 1.00 61.41 53 VAL A CA 19
ATOM 26768 C C . VAL A 1 53 ? -7.423 0.549 4.346 1.00 23.13 53 VAL A C 19
ATOM 26769 O O . VAL A 1 53 ? -8.358 1.351 4.320 1.00 63.13 53 VAL A O 19
ATOM 26782 N N . ILE A 1 54 ? -6.240 0.794 3.791 1.00 42.54 54 ILE A N 19
ATOM 26783 C CA . ILE A 1 54 ? -5.893 2.041 3.080 1.00 54.22 54 ILE A CA 19
ATOM 26784 C C . ILE A 1 54 ? -5.524 1.672 1.634 1.00 64.52 54 ILE A C 19
ATOM 26785 O O . ILE A 1 54 ? -4.992 0.599 1.399 1.00 54.33 54 ILE A O 19
ATOM 26801 N N . CYS A 1 55 ? -5.854 2.537 0.672 1.00 44.12 55 CYS A N 19
ATOM 26802 C CA . CYS A 1 55 ? -5.373 2.426 -0.720 1.00 51.32 55 CYS A CA 19
ATOM 26803 C C . CYS A 1 55 ? -4.518 3.644 -1.051 1.00 30.42 55 CYS A C 19
ATOM 26804 O O . CYS A 1 55 ? -4.727 4.712 -0.486 1.00 72.01 55 CYS A O 19
ATOM 26811 N N . VAL A 1 56 ? -3.538 3.468 -1.945 1.00 71.34 56 VAL A N 19
ATOM 26812 C CA . VAL A 1 56 ? -2.623 4.541 -2.386 1.00 34.41 56 VAL A CA 19
ATOM 26813 C C . VAL A 1 56 ? -2.335 4.389 -3.900 1.00 61.43 56 VAL A C 19
ATOM 26814 O O . VAL A 1 56 ? -2.513 3.298 -4.467 1.00 31.13 56 VAL A O 19
ATOM 26827 N N . ASN A 1 57 ? -1.906 5.497 -4.535 1.00 2.04 57 ASN A N 19
ATOM 26828 C CA . ASN A 1 57 ? -1.479 5.521 -5.953 1.00 22.51 57 ASN A CA 19
ATOM 26829 C C . ASN A 1 57 ? -0.091 4.845 -6.122 1.00 13.41 57 ASN A C 19
ATOM 26830 O O . ASN A 1 57 ? 0.812 5.091 -5.315 1.00 63.01 57 ASN A O 19
ATOM 26841 N N . PRO A 1 58 ? 0.109 3.994 -7.188 1.00 42.14 58 PRO A N 19
ATOM 26842 C CA . PRO A 1 58 ? 1.396 3.286 -7.426 1.00 34.04 58 PRO A CA 19
ATOM 26843 C C . PRO A 1 58 ? 2.562 4.226 -7.828 1.00 63.41 58 PRO A C 19
ATOM 26844 O O . PRO A 1 58 ? 3.723 3.830 -7.744 1.00 54.45 58 PRO A O 19
ATOM 26855 N N . ARG A 1 59 ? 2.239 5.466 -8.254 1.00 73.21 59 ARG A N 19
ATOM 26856 C CA . ARG A 1 59 ? 3.247 6.464 -8.701 1.00 3.11 59 ARG A CA 19
ATOM 26857 C C . ARG A 1 59 ? 3.738 7.368 -7.543 1.00 41.13 59 ARG A C 19
ATOM 26858 O O . ARG A 1 59 ? 4.552 8.277 -7.776 1.00 65.33 59 ARG A O 19
ATOM 26879 N N . ALA A 1 60 ? 3.246 7.121 -6.313 1.00 35.42 60 ALA A N 19
ATOM 26880 C CA . ALA A 1 60 ? 3.667 7.875 -5.112 1.00 24.12 60 ALA A CA 19
ATOM 26881 C C . ALA A 1 60 ? 5.161 7.608 -4.817 1.00 43.00 60 ALA A C 19
ATOM 26882 O O . ALA A 1 60 ? 5.563 6.454 -4.679 1.00 0.41 60 ALA A O 19
ATOM 26889 N N . LYS A 1 61 ? 5.970 8.686 -4.745 1.00 3.24 61 LYS A N 19
ATOM 26890 C CA . LYS A 1 61 ? 7.448 8.594 -4.620 1.00 43.10 61 LYS A CA 19
ATOM 26891 C C . LYS A 1 61 ? 7.878 8.114 -3.217 1.00 74.01 61 LYS A C 19
ATOM 26892 O O . LYS A 1 61 ? 8.905 7.432 -3.085 1.00 12.31 61 LYS A O 19
ATOM 26911 N N . TRP A 1 62 ? 7.106 8.492 -2.172 1.00 72.14 62 TRP A N 19
ATOM 26912 C CA . TRP A 1 62 ? 7.343 8.001 -0.796 1.00 33.25 62 TRP A CA 19
ATOM 26913 C C . TRP A 1 62 ? 7.142 6.476 -0.760 1.00 73.41 62 TRP A C 19
ATOM 26914 O O . TRP A 1 62 ? 7.945 5.754 -0.184 1.00 55.13 62 TRP A O 19
ATOM 26935 N N . LEU A 1 63 ? 6.074 6.019 -1.450 1.00 43.13 63 LEU A N 19
ATOM 26936 C CA . LEU A 1 63 ? 5.739 4.597 -1.601 1.00 3.52 63 LEU A CA 19
ATOM 26937 C C . LEU A 1 63 ? 6.856 3.853 -2.354 1.00 23.33 63 LEU A C 19
ATOM 26938 O O . LEU A 1 63 ? 7.202 2.744 -1.982 1.00 30.24 63 LEU A O 19
ATOM 26954 N N . GLN A 1 64 ? 7.409 4.499 -3.405 1.00 12.10 64 GLN A N 19
ATOM 26955 C CA . GLN A 1 64 ? 8.488 3.928 -4.244 1.00 64.03 64 GLN A CA 19
ATOM 26956 C C . GLN A 1 64 ? 9.754 3.621 -3.424 1.00 55.55 64 GLN A C 19
ATOM 26957 O O . GLN A 1 64 ? 10.374 2.564 -3.617 1.00 54.35 64 GLN A O 19
ATOM 26971 N N . ARG A 1 65 ? 10.095 4.534 -2.484 1.00 40.53 65 ARG A N 19
ATOM 26972 C CA . ARG A 1 65 ? 11.204 4.328 -1.531 1.00 33.22 65 ARG A CA 19
ATOM 26973 C C . ARG A 1 65 ? 10.996 3.016 -0.759 1.00 0.43 65 ARG A C 19
ATOM 26974 O O . ARG A 1 65 ? 11.893 2.182 -0.698 1.00 14.32 65 ARG A O 19
ATOM 26995 N N . LEU A 1 66 ? 9.750 2.816 -0.289 1.00 64.54 66 LEU A N 19
ATOM 26996 C CA . LEU A 1 66 ? 9.356 1.620 0.474 1.00 30.53 66 LEU A CA 19
ATOM 26997 C C . LEU A 1 66 ? 9.413 0.354 -0.412 1.00 3.32 66 LEU A C 19
ATOM 26998 O O . LEU A 1 66 ? 10.061 -0.609 -0.035 1.00 30.01 66 LEU A O 19
ATOM 27014 N N . LEU A 1 67 ? 8.821 0.417 -1.629 1.00 64.44 67 LEU A N 19
ATOM 27015 C CA . LEU A 1 67 ? 8.731 -0.738 -2.564 1.00 54.01 67 LEU A CA 19
ATOM 27016 C C . LEU A 1 67 ? 10.132 -1.294 -2.925 1.00 34.21 67 LEU A C 19
ATOM 27017 O O . LEU A 1 67 ? 10.300 -2.504 -3.112 1.00 12.24 67 LEU A O 19
ATOM 27033 N N . ARG A 1 68 ? 11.126 -0.393 -2.998 1.00 24.32 68 ARG A N 19
ATOM 27034 C CA . ARG A 1 68 ? 12.526 -0.763 -3.282 1.00 2.33 68 ARG A CA 19
ATOM 27035 C C . ARG A 1 68 ? 13.268 -1.202 -1.992 1.00 13.13 68 ARG A C 19
ATOM 27036 O O . ARG A 1 68 ? 14.125 -2.092 -2.030 1.00 75.31 68 ARG A O 19
ATOM 27057 N N . HIS A 1 69 ? 12.908 -0.578 -0.849 1.00 34.43 69 HIS A N 19
ATOM 27058 C CA . HIS A 1 69 ? 13.607 -0.770 0.450 1.00 65.44 69 HIS A CA 19
ATOM 27059 C C . HIS A 1 69 ? 13.064 -1.992 1.251 1.00 32.22 69 HIS A C 19
ATOM 27060 O O . HIS A 1 69 ? 13.736 -2.466 2.179 1.00 10.00 69 HIS A O 19
ATOM 27075 N N . VAL A 1 70 ? 11.865 -2.512 0.878 1.00 51.45 70 VAL A N 19
ATOM 27076 C CA . VAL A 1 70 ? 11.253 -3.704 1.553 1.00 54.03 70 VAL A CA 19
ATOM 27077 C C . VAL A 1 70 ? 12.014 -5.007 1.237 1.00 43.43 70 VAL A C 19
ATOM 27078 O O . VAL A 1 70 ? 11.778 -6.041 1.869 1.00 51.43 70 VAL A O 19
ATOM 27091 N N . GLN A 1 71 ? 12.917 -4.932 0.255 1.00 11.33 71 GLN A N 19
ATOM 27092 C CA . GLN A 1 71 ? 13.809 -6.034 -0.143 1.00 62.23 71 GLN A CA 19
ATOM 27093 C C . GLN A 1 71 ? 14.885 -6.302 0.948 1.00 73.55 71 GLN A C 19
ATOM 27094 O O . GLN A 1 71 ? 14.759 -5.845 2.096 1.00 30.41 71 GLN A O 19
ATOM 27108 N N . SER A 1 72 ? 15.966 -7.025 0.579 1.00 51.41 72 SER A N 19
ATOM 27109 C CA . SER A 1 72 ? 17.074 -7.362 1.502 1.00 13.35 72 SER A CA 19
ATOM 27110 C C . SER A 1 72 ? 18.055 -6.171 1.711 1.00 15.45 72 SER A C 19
ATOM 27111 O O . SER A 1 72 ? 19.195 -6.377 2.143 1.00 34.31 72 SER A O 19
ATOM 27119 N N . LYS A 1 73 ? 17.592 -4.937 1.417 1.00 1.11 73 LYS A N 19
ATOM 27120 C CA . LYS A 1 73 ? 18.331 -3.691 1.686 1.00 22.25 73 LYS A CA 19
ATOM 27121 C C . LYS A 1 73 ? 18.531 -3.517 3.211 1.00 14.22 73 LYS A C 19
ATOM 27122 O O . LYS A 1 73 ? 17.565 -3.249 3.945 1.00 1.12 73 LYS A O 19
ATOM 27141 N N . SER A 1 74 ? 19.778 -3.714 3.671 1.00 53.54 74 SER A N 19
ATOM 27142 C CA . SER A 1 74 ? 20.133 -3.675 5.097 1.00 33.23 74 SER A CA 19
ATOM 27143 C C . SER A 1 74 ? 20.262 -2.224 5.607 1.00 64.15 74 SER A C 19
ATOM 27144 O O . SER A 1 74 ? 20.767 -1.347 4.901 1.00 33.13 74 SER A O 19
ATOM 27152 N N . LEU A 1 75 ? 19.787 -1.992 6.840 1.00 73.01 75 LEU A N 19
ATOM 27153 C CA . LEU A 1 75 ? 19.986 -0.732 7.577 1.00 43.41 75 LEU A CA 19
ATOM 27154 C C . LEU A 1 75 ? 21.309 -0.802 8.367 1.00 64.12 75 LEU A C 19
ATOM 27155 O O . LEU A 1 75 ? 21.316 -0.757 9.599 1.00 74.10 75 LEU A O 19
ATOM 27171 N N . SER A 1 76 ? 22.423 -0.956 7.633 1.00 73.24 76 SER A N 19
ATOM 27172 C CA . SER A 1 76 ? 23.773 -1.030 8.218 1.00 25.31 76 SER A CA 19
ATOM 27173 C C . SER A 1 76 ? 24.177 0.334 8.815 1.00 24.41 76 SER A C 19
ATOM 27174 O O . SER A 1 76 ? 24.713 0.407 9.930 1.00 10.44 76 SER A O 19
ATOM 27182 N N . SER A 1 77 ? 23.895 1.404 8.057 1.00 23.21 77 SER A N 19
ATOM 27183 C CA . SER A 1 77 ? 24.163 2.785 8.466 1.00 44.14 77 SER A CA 19
ATOM 27184 C C . SER A 1 77 ? 23.170 3.220 9.565 1.00 32.03 77 SER A C 19
ATOM 27185 O O . SER A 1 77 ? 22.075 3.725 9.279 1.00 72.40 77 SER A O 19
ATOM 27193 N N . THR A 1 78 ? 23.540 2.935 10.825 1.00 34.15 78 THR A N 19
ATOM 27194 C CA . THR A 1 78 ? 22.776 3.342 12.017 1.00 24.12 78 THR A CA 19
ATOM 27195 C C . THR A 1 78 ? 23.659 4.240 12.909 1.00 55.32 78 THR A C 19
ATOM 27196 O O . THR A 1 78 ? 24.869 3.996 13.009 1.00 13.53 78 THR A O 19
ATOM 27207 N N . PRO A 1 79 ? 23.077 5.290 13.576 1.00 24.33 79 PRO A N 19
ATOM 27208 C CA . PRO A 1 79 ? 23.847 6.196 14.466 1.00 11.41 79 PRO A CA 19
ATOM 27209 C C . PRO A 1 79 ? 24.194 5.537 15.830 1.00 61.40 79 PRO A C 19
ATOM 27210 O O . PRO A 1 79 ? 23.764 4.410 16.120 1.00 50.42 79 PRO A O 19
ATOM 27221 N N . GLN A 1 80 ? 24.968 6.261 16.656 1.00 42.15 80 GLN A N 19
ATOM 27222 C CA . GLN A 1 80 ? 25.412 5.799 17.993 1.00 14.50 80 GLN A CA 19
ATOM 27223 C C . GLN A 1 80 ? 24.925 6.772 19.084 1.00 75.15 80 GLN A C 19
ATOM 27224 O O . GLN A 1 80 ? 24.590 7.926 18.796 1.00 10.20 80 GLN A O 19
ATOM 27238 N N . ALA A 1 81 ? 24.908 6.292 20.338 1.00 0.11 81 ALA A N 19
ATOM 27239 C CA . ALA A 1 81 ? 24.492 7.072 21.515 1.00 71.24 81 ALA A CA 19
ATOM 27240 C C . ALA A 1 81 ? 25.673 7.162 22.517 1.00 22.03 81 ALA A C 19
ATOM 27241 O O . ALA A 1 81 ? 25.923 6.200 23.254 1.00 33.21 81 ALA A O 19
ATOM 27248 N N . PRO A 1 82 ? 26.456 8.294 22.517 1.00 41.40 82 PRO A N 19
ATOM 27249 C CA . PRO A 1 82 ? 27.613 8.466 23.434 1.00 11.55 82 PRO A CA 19
ATOM 27250 C C . PRO A 1 82 ? 27.191 8.767 24.893 1.00 62.23 82 PRO A C 19
ATOM 27251 O O . PRO A 1 82 ? 26.378 9.672 25.135 1.00 34.34 82 PRO A O 19
ATOM 27262 N N . VAL A 1 83 ? 27.751 7.998 25.850 1.00 63.42 83 VAL A N 19
ATOM 27263 C CA . VAL A 1 83 ? 27.512 8.208 27.291 1.00 71.02 83 VAL A CA 19
ATOM 27264 C C . VAL A 1 83 ? 28.014 9.612 27.718 1.00 24.24 83 VAL A C 19
ATOM 27265 O O . VAL A 1 83 ? 29.144 10.014 27.404 1.00 1.33 83 VAL A O 19
ATOM 27278 N N . SER A 1 84 ? 27.128 10.363 28.379 1.00 54.12 84 SER A N 19
ATOM 27279 C CA . SER A 1 84 ? 27.370 11.750 28.795 1.00 1.33 84 SER A CA 19
ATOM 27280 C C . SER A 1 84 ? 27.037 11.878 30.287 1.00 3.13 84 SER A C 19
ATOM 27281 O O . SER A 1 84 ? 25.947 11.473 30.717 1.00 24.45 84 SER A O 19
ATOM 27289 N N . LYS A 1 85 ? 27.984 12.438 31.061 1.00 15.32 85 LYS A N 19
ATOM 27290 C CA . LYS A 1 85 ? 27.862 12.581 32.520 1.00 40.14 85 LYS A CA 19
ATOM 27291 C C . LYS A 1 85 ? 26.683 13.497 32.901 1.00 61.23 85 LYS A C 19
ATOM 27292 O O . LYS A 1 85 ? 26.314 14.404 32.146 1.00 43.23 85 LYS A O 19
ATOM 27311 N N . ARG A 1 86 ? 26.092 13.214 34.063 1.00 51.12 86 ARG A N 19
ATOM 27312 C CA . ARG A 1 86 ? 25.033 14.025 34.680 1.00 72.35 86 ARG A CA 19
ATOM 27313 C C . ARG A 1 86 ? 25.475 14.352 36.114 1.00 45.12 86 ARG A C 19
ATOM 27314 O O . ARG A 1 86 ? 25.823 13.439 36.877 1.00 72.13 86 ARG A O 19
ATOM 27335 N N . ARG A 1 87 ? 25.488 15.648 36.469 1.00 5.11 87 ARG A N 19
ATOM 27336 C CA . ARG A 1 87 ? 25.986 16.124 37.774 1.00 11.13 87 ARG A CA 19
ATOM 27337 C C . ARG A 1 87 ? 24.919 15.863 38.858 1.00 3.33 87 ARG A C 19
ATOM 27338 O O . ARG A 1 87 ? 24.075 16.718 39.143 1.00 61.23 87 ARG A O 19
ATOM 27359 N N . ALA A 1 88 ? 24.957 14.638 39.413 1.00 30.43 88 ALA A N 19
ATOM 27360 C CA . ALA A 1 88 ? 23.971 14.134 40.382 1.00 11.40 88 ALA A CA 19
ATOM 27361 C C . ALA A 1 88 ? 24.677 13.203 41.393 1.00 31.05 88 ALA A C 19
ATOM 27362 O O . ALA A 1 88 ? 25.272 12.197 40.996 1.00 1.20 88 ALA A O 19
ATOM 27369 N N . ALA A 1 89 ? 24.629 13.557 42.688 1.00 31.04 89 ALA A N 19
ATOM 27370 C CA . ALA A 1 89 ? 25.289 12.795 43.769 1.00 15.44 89 ALA A CA 19
ATOM 27371 C C . ALA A 1 89 ? 24.212 12.163 44.693 1.00 32.13 89 ALA A C 19
ATOM 27372 O O . ALA A 1 89 ? 23.569 12.906 45.455 1.00 22.54 89 ALA A O 19
ATOM 27380 N N . MET A 1 1 ? 5.867 -5.846 8.293 1.00 10.30 1 MET A N 20
ATOM 27381 C CA . MET A 1 1 ? 6.230 -5.452 6.918 1.00 45.45 1 MET A CA 20
ATOM 27382 C C . MET A 1 1 ? 6.205 -6.699 6.004 1.00 24.12 1 MET A C 20
ATOM 27383 O O . MET A 1 1 ? 7.200 -7.425 5.897 1.00 2.32 1 MET A O 20
ATOM 27399 N N . ILE A 1 2 ? 5.028 -6.980 5.405 1.00 74.13 2 ILE A N 20
ATOM 27400 C CA . ILE A 1 2 ? 4.822 -8.143 4.512 1.00 45.30 2 ILE A CA 20
ATOM 27401 C C . ILE A 1 2 ? 4.507 -7.630 3.093 1.00 13.32 2 ILE A C 20
ATOM 27402 O O . ILE A 1 2 ? 3.439 -7.059 2.872 1.00 21.33 2 ILE A O 20
ATOM 27418 N N . LEU A 1 3 ? 5.444 -7.801 2.142 1.00 42.34 3 LEU A N 20
ATOM 27419 C CA . LEU A 1 3 ? 5.198 -7.455 0.730 1.00 41.40 3 LEU A CA 20
ATOM 27420 C C . LEU A 1 3 ? 4.549 -8.662 0.023 1.00 11.21 3 LEU A C 20
ATOM 27421 O O . LEU A 1 3 ? 5.140 -9.745 -0.037 1.00 72.10 3 LEU A O 20
ATOM 27437 N N . GLU A 1 4 ? 3.319 -8.470 -0.477 1.00 43.30 4 GLU A N 20
ATOM 27438 C CA . GLU A 1 4 ? 2.543 -9.506 -1.184 1.00 0.42 4 GLU A CA 20
ATOM 27439 C C . GLU A 1 4 ? 2.235 -9.050 -2.617 1.00 74.21 4 GLU A C 20
ATOM 27440 O O . GLU A 1 4 ? 2.246 -7.850 -2.916 1.00 22.34 4 GLU A O 20
ATOM 27452 N N . ALA A 1 5 ? 1.988 -10.020 -3.504 1.00 53.30 5 ALA A N 20
ATOM 27453 C CA . ALA A 1 5 ? 1.473 -9.775 -4.858 1.00 34.34 5 ALA A CA 20
ATOM 27454 C C . ALA A 1 5 ? 0.109 -10.467 -5.009 1.00 33.11 5 ALA A C 20
ATOM 27455 O O . ALA A 1 5 ? -0.152 -11.495 -4.361 1.00 15.52 5 ALA A O 20
ATOM 27462 N N . HIS A 1 6 ? -0.752 -9.893 -5.858 1.00 72.20 6 HIS A N 20
ATOM 27463 C CA . HIS A 1 6 ? -2.103 -10.414 -6.102 1.00 55.01 6 HIS A CA 20
ATOM 27464 C C . HIS A 1 6 ? -2.061 -11.607 -7.082 1.00 72.02 6 HIS A C 20
ATOM 27465 O O . HIS A 1 6 ? -1.965 -11.422 -8.301 1.00 33.00 6 HIS A O 20
ATOM 27480 N N . TYR A 1 7 ? -2.087 -12.828 -6.518 1.00 23.42 7 TYR A N 20
ATOM 27481 C CA . TYR A 1 7 ? -2.214 -14.081 -7.294 1.00 31.33 7 TYR A CA 20
ATOM 27482 C C . TYR A 1 7 ? -3.650 -14.632 -7.186 1.00 12.12 7 TYR A C 20
ATOM 27483 O O . TYR A 1 7 ? -4.362 -14.735 -8.193 1.00 41.11 7 TYR A O 20
ATOM 27501 N N . THR A 1 8 ? -4.091 -14.954 -5.953 1.00 42.15 8 THR A N 20
ATOM 27502 C CA . THR A 1 8 ? -5.414 -15.561 -5.705 1.00 3.11 8 THR A CA 20
ATOM 27503 C C . THR A 1 8 ? -6.248 -14.695 -4.733 1.00 51.25 8 THR A C 20
ATOM 27504 O O . THR A 1 8 ? -5.835 -14.425 -3.600 1.00 33.31 8 THR A O 20
ATOM 27515 N N . ASN A 1 9 ? -7.415 -14.263 -5.227 1.00 21.51 9 ASN A N 20
ATOM 27516 C CA . ASN A 1 9 ? -8.426 -13.477 -4.486 1.00 1.52 9 ASN A CA 20
ATOM 27517 C C . ASN A 1 9 ? -9.675 -13.375 -5.398 1.00 61.23 9 ASN A C 20
ATOM 27518 O O . ASN A 1 9 ? -9.543 -13.530 -6.614 1.00 74.22 9 ASN A O 20
ATOM 27529 N N . LEU A 1 10 ? -10.886 -13.165 -4.833 1.00 75.42 10 LEU A N 20
ATOM 27530 C CA . LEU A 1 10 ? -12.115 -12.983 -5.661 1.00 35.01 10 LEU A CA 20
ATOM 27531 C C . LEU A 1 10 ? -12.042 -11.607 -6.347 1.00 65.53 10 LEU A C 20
ATOM 27532 O O . LEU A 1 10 ? -12.023 -11.509 -7.587 1.00 41.43 10 LEU A O 20
ATOM 27548 N N . LYS A 1 11 ? -11.980 -10.556 -5.521 1.00 21.11 11 LYS A N 20
ATOM 27549 C CA . LYS A 1 11 ? -11.913 -9.166 -5.982 1.00 74.23 11 LYS A CA 20
ATOM 27550 C C . LYS A 1 11 ? -11.048 -8.336 -5.026 1.00 74.50 11 LYS A C 20
ATOM 27551 O O . LYS A 1 11 ? -11.111 -8.510 -3.799 1.00 21.11 11 LYS A O 20
ATOM 27570 N N . CYS A 1 12 ? -10.246 -7.439 -5.599 1.00 51.51 12 CYS A N 20
ATOM 27571 C CA . CYS A 1 12 ? -9.371 -6.548 -4.842 1.00 13.21 12 CYS A CA 20
ATOM 27572 C C . CYS A 1 12 ? -10.220 -5.365 -4.352 1.00 33.53 12 CYS A C 20
ATOM 27573 O O . CYS A 1 12 ? -10.591 -4.485 -5.139 1.00 10.25 12 CYS A O 20
ATOM 27580 N N . ARG A 1 13 ? -10.564 -5.382 -3.053 1.00 44.11 13 ARG A N 20
ATOM 27581 C CA . ARG A 1 13 ? -11.565 -4.468 -2.483 1.00 34.10 13 ARG A CA 20
ATOM 27582 C C . ARG A 1 13 ? -10.951 -3.103 -2.115 1.00 41.14 13 ARG A C 20
ATOM 27583 O O . ARG A 1 13 ? -10.475 -2.898 -0.990 1.00 40.24 13 ARG A O 20
ATOM 27604 N N . CYS A 1 14 ? -10.931 -2.203 -3.104 1.00 72.13 14 CYS A N 20
ATOM 27605 C CA . CYS A 1 14 ? -10.647 -0.774 -2.919 1.00 5.52 14 CYS A CA 20
ATOM 27606 C C . CYS A 1 14 ? -11.644 0.037 -3.760 1.00 70.41 14 CYS A C 20
ATOM 27607 O O . CYS A 1 14 ? -12.125 -0.439 -4.801 1.00 22.11 14 CYS A O 20
ATOM 27614 N N . SER A 1 15 ? -11.960 1.253 -3.303 1.00 10.43 15 SER A N 20
ATOM 27615 C CA . SER A 1 15 ? -12.974 2.124 -3.925 1.00 64.11 15 SER A CA 20
ATOM 27616 C C . SER A 1 15 ? -12.336 3.452 -4.398 1.00 30.04 15 SER A C 20
ATOM 27617 O O . SER A 1 15 ? -13.041 4.445 -4.622 1.00 33.21 15 SER A O 20
ATOM 27625 N N . GLY A 1 16 ? -10.997 3.451 -4.575 1.00 14.41 16 GLY A N 20
ATOM 27626 C CA . GLY A 1 16 ? -10.256 4.648 -4.989 1.00 14.42 16 GLY A CA 20
ATOM 27627 C C . GLY A 1 16 ? -8.958 4.804 -4.211 1.00 23.32 16 GLY A C 20
ATOM 27628 O O . GLY A 1 16 ? -8.733 4.094 -3.228 1.00 5.42 16 GLY A O 20
ATOM 27632 N N . VAL A 1 17 ? -8.120 5.773 -4.621 1.00 32.43 17 VAL A N 20
ATOM 27633 C CA . VAL A 1 17 ? -6.776 5.955 -4.041 1.00 64.54 17 VAL A CA 20
ATOM 27634 C C . VAL A 1 17 ? -6.758 7.182 -3.117 1.00 22.30 17 VAL A C 20
ATOM 27635 O O . VAL A 1 17 ? -7.332 8.229 -3.444 1.00 3.32 17 VAL A O 20
ATOM 27648 N N . ILE A 1 18 ? -6.145 7.008 -1.940 1.00 42.12 18 ILE A N 20
ATOM 27649 C CA . ILE A 1 18 ? -6.041 8.047 -0.916 1.00 14.24 18 ILE A CA 20
ATOM 27650 C C . ILE A 1 18 ? -4.621 8.633 -0.965 1.00 35.00 18 ILE A C 20
ATOM 27651 O O . ILE A 1 18 ? -3.644 7.895 -0.793 1.00 73.33 18 ILE A O 20
ATOM 27667 N N . SER A 1 19 ? -4.506 9.948 -1.207 1.00 54.53 19 SER A N 20
ATOM 27668 C CA . SER A 1 19 ? -3.213 10.648 -1.264 1.00 10.41 19 SER A CA 20
ATOM 27669 C C . SER A 1 19 ? -2.790 11.127 0.141 1.00 72.52 19 SER A C 20
ATOM 27670 O O . SER A 1 19 ? -2.600 12.330 0.387 1.00 13.45 19 SER A O 20
ATOM 27678 N N . THR A 1 20 ? -2.682 10.165 1.071 1.00 60.42 20 THR A N 20
ATOM 27679 C CA . THR A 1 20 ? -2.158 10.396 2.424 1.00 31.54 20 THR A CA 20
ATOM 27680 C C . THR A 1 20 ? -0.866 9.589 2.613 1.00 60.55 20 THR A C 20
ATOM 27681 O O . THR A 1 20 ? -0.822 8.399 2.272 1.00 73.44 20 THR A O 20
ATOM 27692 N N . VAL A 1 21 ? 0.185 10.261 3.124 1.00 22.54 21 VAL A N 20
ATOM 27693 C CA . VAL A 1 21 ? 1.446 9.606 3.509 1.00 31.02 21 VAL A CA 20
ATOM 27694 C C . VAL A 1 21 ? 1.193 8.675 4.726 1.00 75.12 21 VAL A C 20
ATOM 27695 O O . VAL A 1 21 ? 0.623 9.101 5.742 1.00 32.33 21 VAL A O 20
ATOM 27708 N N . VAL A 1 22 ? 1.554 7.388 4.584 1.00 41.40 22 VAL A N 20
ATOM 27709 C CA . VAL A 1 22 ? 1.354 6.368 5.634 1.00 71.12 22 VAL A CA 20
ATOM 27710 C C . VAL A 1 22 ? 2.712 6.067 6.294 1.00 51.35 22 VAL A C 20
ATOM 27711 O O . VAL A 1 22 ? 3.691 5.786 5.586 1.00 13.11 22 VAL A O 20
ATOM 27724 N N . GLY A 1 23 ? 2.762 6.164 7.642 1.00 23.12 23 GLY A N 20
ATOM 27725 C CA . GLY A 1 23 ? 4.000 5.974 8.408 1.00 73.01 23 GLY A CA 20
ATOM 27726 C C . GLY A 1 23 ? 4.556 4.551 8.325 1.00 40.42 23 GLY A C 20
ATOM 27727 O O . GLY A 1 23 ? 3.815 3.584 8.474 1.00 12.12 23 GLY A O 20
ATOM 27731 N N . LEU A 1 24 ? 5.878 4.433 8.126 1.00 64.43 24 LEU A N 20
ATOM 27732 C CA . LEU A 1 24 ? 6.567 3.118 7.997 1.00 14.21 24 LEU A CA 20
ATOM 27733 C C . LEU A 1 24 ? 6.468 2.326 9.323 1.00 2.33 24 LEU A C 20
ATOM 27734 O O . LEU A 1 24 ? 6.452 1.086 9.332 1.00 75.33 24 LEU A O 20
ATOM 27750 N N . ASN A 1 25 ? 6.350 3.086 10.422 1.00 0.41 25 ASN A N 20
ATOM 27751 C CA . ASN A 1 25 ? 6.205 2.561 11.784 1.00 4.23 25 ASN A CA 20
ATOM 27752 C C . ASN A 1 25 ? 4.810 1.956 12.028 1.00 64.35 25 ASN A C 20
ATOM 27753 O O . ASN A 1 25 ? 4.638 1.193 12.977 1.00 34.42 25 ASN A O 20
ATOM 27764 N N . ILE A 1 26 ? 3.806 2.331 11.198 1.00 23.35 26 ILE A N 20
ATOM 27765 C CA . ILE A 1 26 ? 2.424 1.803 11.332 1.00 32.34 26 ILE A CA 20
ATOM 27766 C C . ILE A 1 26 ? 2.091 0.764 10.230 1.00 54.55 26 ILE A C 20
ATOM 27767 O O . ILE A 1 26 ? 1.215 -0.083 10.444 1.00 74.12 26 ILE A O 20
ATOM 27783 N N . ILE A 1 27 ? 2.792 0.827 9.068 1.00 64.25 27 ILE A N 20
ATOM 27784 C CA . ILE A 1 27 ? 2.586 -0.121 7.937 1.00 30.23 27 ILE A CA 20
ATOM 27785 C C . ILE A 1 27 ? 2.891 -1.578 8.367 1.00 21.32 27 ILE A C 20
ATOM 27786 O O . ILE A 1 27 ? 3.964 -1.860 8.920 1.00 14.32 27 ILE A O 20
ATOM 27802 N N . ASP A 1 28 ? 1.932 -2.484 8.105 1.00 75.53 28 ASP A N 20
ATOM 27803 C CA . ASP A 1 28 ? 2.061 -3.931 8.401 1.00 34.13 28 ASP A CA 20
ATOM 27804 C C . ASP A 1 28 ? 2.273 -4.746 7.121 1.00 61.35 28 ASP A C 20
ATOM 27805 O O . ASP A 1 28 ? 3.102 -5.655 7.086 1.00 71.12 28 ASP A O 20
ATOM 27814 N N . ARG A 1 29 ? 1.487 -4.427 6.086 1.00 25.42 29 ARG A N 20
ATOM 27815 C CA . ARG A 1 29 ? 1.394 -5.240 4.868 1.00 71.32 29 ARG A CA 20
ATOM 27816 C C . ARG A 1 29 ? 1.117 -4.345 3.659 1.00 63.44 29 ARG A C 20
ATOM 27817 O O . ARG A 1 29 ? 0.265 -3.462 3.724 1.00 61.32 29 ARG A O 20
ATOM 27838 N N . ILE A 1 30 ? 1.862 -4.579 2.578 1.00 3.24 30 ILE A N 20
ATOM 27839 C CA . ILE A 1 30 ? 1.689 -3.901 1.289 1.00 53.22 30 ILE A CA 20
ATOM 27840 C C . ILE A 1 30 ? 1.503 -4.977 0.207 1.00 13.33 30 ILE A C 20
ATOM 27841 O O . ILE A 1 30 ? 2.455 -5.684 -0.134 1.00 43.33 30 ILE A O 20
ATOM 27857 N N . GLN A 1 31 ? 0.264 -5.133 -0.297 1.00 22.22 31 GLN A N 20
ATOM 27858 C CA . GLN A 1 31 ? -0.033 -6.045 -1.412 1.00 41.24 31 GLN A CA 20
ATOM 27859 C C . GLN A 1 31 ? -0.300 -5.218 -2.669 1.00 64.43 31 GLN A C 20
ATOM 27860 O O . GLN A 1 31 ? -1.136 -4.313 -2.653 1.00 61.32 31 GLN A O 20
ATOM 27874 N N . VAL A 1 32 ? 0.419 -5.533 -3.745 1.00 63.02 32 VAL A N 20
ATOM 27875 C CA . VAL A 1 32 ? 0.228 -4.881 -5.046 1.00 4.53 32 VAL A CA 20
ATOM 27876 C C . VAL A 1 32 ? -0.894 -5.614 -5.815 1.00 12.51 32 VAL A C 20
ATOM 27877 O O . VAL A 1 32 ? -0.860 -6.840 -5.981 1.00 33.33 32 VAL A O 20
ATOM 27890 N N . THR A 1 33 ? -1.926 -4.852 -6.214 1.00 23.12 33 THR A N 20
ATOM 27891 C CA . THR A 1 33 ? -3.122 -5.377 -6.886 1.00 31.15 33 THR A CA 20
ATOM 27892 C C . THR A 1 33 ? -3.251 -4.790 -8.321 1.00 34.35 33 THR A C 20
ATOM 27893 O O . THR A 1 33 ? -3.809 -3.698 -8.504 1.00 73.14 33 THR A O 20
ATOM 27904 N N . PRO A 1 34 ? -2.647 -5.473 -9.362 1.00 51.51 34 PRO A N 20
ATOM 27905 C CA . PRO A 1 34 ? -2.773 -5.070 -10.791 1.00 45.03 34 PRO A CA 20
ATOM 27906 C C . PRO A 1 34 ? -4.168 -5.422 -11.372 1.00 41.23 34 PRO A C 20
ATOM 27907 O O . PRO A 1 34 ? -4.756 -6.434 -10.968 1.00 14.53 34 PRO A O 20
ATOM 27918 N N . PRO A 1 35 ? -4.686 -4.631 -12.372 1.00 53.23 35 PRO A N 20
ATOM 27919 C CA . PRO A 1 35 ? -6.092 -4.739 -12.847 1.00 64.11 35 PRO A CA 20
ATOM 27920 C C . PRO A 1 35 ? -6.367 -6.019 -13.675 1.00 71.13 35 PRO A C 20
ATOM 27921 O O . PRO A 1 35 ? -5.442 -6.633 -14.225 1.00 31.51 35 PRO A O 20
ATOM 27932 N N . GLY A 1 36 ? -7.654 -6.399 -13.737 1.00 31.42 36 GLY A N 20
ATOM 27933 C CA . GLY A 1 36 ? -8.105 -7.556 -14.511 1.00 44.12 36 GLY A CA 20
ATOM 27934 C C . GLY A 1 36 ? -9.414 -8.108 -13.956 1.00 50.44 36 GLY A C 20
ATOM 27935 O O . GLY A 1 36 ? -10.316 -7.339 -13.596 1.00 52.54 36 GLY A O 20
ATOM 27939 N N . ASN A 1 37 ? -9.503 -9.447 -13.853 1.00 50.31 37 ASN A N 20
ATOM 27940 C CA . ASN A 1 37 ? -10.689 -10.142 -13.322 1.00 63.40 37 ASN A CA 20
ATOM 27941 C C . ASN A 1 37 ? -10.574 -10.247 -11.791 1.00 15.43 37 ASN A C 20
ATOM 27942 O O . ASN A 1 37 ? -10.249 -11.310 -11.243 1.00 1.55 37 ASN A O 20
ATOM 27953 N N . GLY A 1 38 ? -10.778 -9.114 -11.112 1.00 30.13 38 GLY A N 20
ATOM 27954 C CA . GLY A 1 38 ? -10.695 -9.054 -9.656 1.00 54.25 38 GLY A CA 20
ATOM 27955 C C . GLY A 1 38 ? -10.415 -7.645 -9.177 1.00 32.24 38 GLY A C 20
ATOM 27956 O O . GLY A 1 38 ? -11.235 -7.043 -8.479 1.00 11.41 38 GLY A O 20
ATOM 27960 N N . CYS A 1 39 ? -9.243 -7.116 -9.560 1.00 64.23 39 CYS A N 20
ATOM 27961 C CA . CYS A 1 39 ? -8.853 -5.737 -9.254 1.00 72.43 39 CYS A CA 20
ATOM 27962 C C . CYS A 1 39 ? -9.525 -4.786 -10.272 1.00 30.23 39 CYS A C 20
ATOM 27963 O O . CYS A 1 39 ? -9.246 -4.898 -11.474 1.00 5.43 39 CYS A O 20
ATOM 27970 N N . PRO A 1 40 ? -10.450 -3.867 -9.824 1.00 73.11 40 PRO A N 20
ATOM 27971 C CA . PRO A 1 40 ? -11.065 -2.845 -10.717 1.00 74.41 40 PRO A CA 20
ATOM 27972 C C . PRO A 1 40 ? -10.021 -2.004 -11.485 1.00 23.43 40 PRO A C 20
ATOM 27973 O O . PRO A 1 40 ? -10.173 -1.734 -12.685 1.00 2.15 40 PRO A O 20
ATOM 27984 N N . LYS A 1 41 ? -8.953 -1.613 -10.774 1.00 60.22 41 LYS A N 20
ATOM 27985 C CA . LYS A 1 41 ? -7.876 -0.773 -11.332 1.00 71.35 41 LYS A CA 20
ATOM 27986 C C . LYS A 1 41 ? -6.534 -1.090 -10.670 1.00 41.35 41 LYS A C 20
ATOM 27987 O O . LYS A 1 41 ? -6.470 -1.878 -9.717 1.00 21.20 41 LYS A O 20
ATOM 28006 N N . THR A 1 42 ? -5.459 -0.484 -11.211 1.00 30.41 42 THR A N 20
ATOM 28007 C CA . THR A 1 42 ? -4.116 -0.612 -10.659 1.00 31.03 42 THR A CA 20
ATOM 28008 C C . THR A 1 42 ? -4.040 0.152 -9.316 1.00 21.14 42 THR A C 20
ATOM 28009 O O . THR A 1 42 ? -4.086 1.390 -9.299 1.00 12.44 42 THR A O 20
ATOM 28020 N N . GLU A 1 43 ? -3.922 -0.594 -8.208 1.00 61.14 43 GLU A N 20
ATOM 28021 C CA . GLU A 1 43 ? -3.839 -0.021 -6.846 1.00 44.13 43 GLU A CA 20
ATOM 28022 C C . GLU A 1 43 ? -2.854 -0.836 -6.007 1.00 51.51 43 GLU A C 20
ATOM 28023 O O . GLU A 1 43 ? -2.430 -1.922 -6.412 1.00 33.42 43 GLU A O 20
ATOM 28035 N N . VAL A 1 44 ? -2.464 -0.277 -4.857 1.00 41.43 44 VAL A N 20
ATOM 28036 C CA . VAL A 1 44 ? -1.569 -0.926 -3.894 1.00 20.45 44 VAL A CA 20
ATOM 28037 C C . VAL A 1 44 ? -2.208 -0.812 -2.505 1.00 3.01 44 VAL A C 20
ATOM 28038 O O . VAL A 1 44 ? -2.318 0.289 -1.956 1.00 12.45 44 VAL A O 20
ATOM 28051 N N . VAL A 1 45 ? -2.652 -1.948 -1.956 1.00 31.14 45 VAL A N 20
ATOM 28052 C CA . VAL A 1 45 ? -3.445 -1.979 -0.721 1.00 43.03 45 VAL A CA 20
ATOM 28053 C C . VAL A 1 45 ? -2.514 -2.151 0.491 1.00 1.13 45 VAL A C 20
ATOM 28054 O O . VAL A 1 45 ? -1.775 -3.138 0.581 1.00 44.52 45 VAL A O 20
ATOM 28067 N N . ILE A 1 46 ? -2.551 -1.173 1.403 1.00 34.34 46 ILE A N 20
ATOM 28068 C CA . ILE A 1 46 ? -1.739 -1.162 2.626 1.00 10.21 46 ILE A CA 20
ATOM 28069 C C . ILE A 1 46 ? -2.637 -1.436 3.849 1.00 24.32 46 ILE A C 20
ATOM 28070 O O . ILE A 1 46 ? -3.597 -0.704 4.096 1.00 71.30 46 ILE A O 20
ATOM 28086 N N . TRP A 1 47 ? -2.331 -2.508 4.585 1.00 12.34 47 TRP A N 20
ATOM 28087 C CA . TRP A 1 47 ? -2.910 -2.779 5.903 1.00 45.51 47 TRP A CA 20
ATOM 28088 C C . TRP A 1 47 ? -1.915 -2.281 6.957 1.00 42.42 47 TRP A C 20
ATOM 28089 O O . TRP A 1 47 ? -0.718 -2.568 6.859 1.00 75.42 47 TRP A O 20
ATOM 28110 N N . THR A 1 48 ? -2.395 -1.497 7.931 1.00 2.05 48 THR A N 20
ATOM 28111 C CA . THR A 1 48 ? -1.591 -1.102 9.099 1.00 12.24 48 THR A CA 20
ATOM 28112 C C . THR A 1 48 ? -1.778 -2.147 10.221 1.00 72.12 48 THR A C 20
ATOM 28113 O O . THR A 1 48 ? -2.657 -3.016 10.115 1.00 11.43 48 THR A O 20
ATOM 28124 N N . LYS A 1 49 ? -0.945 -2.078 11.282 1.00 42.41 49 LYS A N 20
ATOM 28125 C CA . LYS A 1 49 ? -1.065 -2.996 12.446 1.00 40.14 49 LYS A CA 20
ATOM 28126 C C . LYS A 1 49 ? -2.354 -2.693 13.244 1.00 21.22 49 LYS A C 20
ATOM 28127 O O . LYS A 1 49 ? -2.878 -3.555 13.951 1.00 21.12 49 LYS A O 20
ATOM 28146 N N . MET A 1 50 ? -2.848 -1.445 13.104 1.00 5.14 50 MET A N 20
ATOM 28147 C CA . MET A 1 50 ? -4.134 -0.988 13.676 1.00 4.42 50 MET A CA 20
ATOM 28148 C C . MET A 1 50 ? -5.338 -1.536 12.867 1.00 61.54 50 MET A C 20
ATOM 28149 O O . MET A 1 50 ? -6.492 -1.305 13.247 1.00 14.23 50 MET A O 20
ATOM 28163 N N . LYS A 1 51 ? -5.034 -2.236 11.739 1.00 5.21 51 LYS A N 20
ATOM 28164 C CA . LYS A 1 51 ? -6.014 -2.919 10.846 1.00 13.42 51 LYS A CA 20
ATOM 28165 C C . LYS A 1 51 ? -6.807 -1.924 9.966 1.00 71.05 51 LYS A C 20
ATOM 28166 O O . LYS A 1 51 ? -7.837 -2.283 9.382 1.00 53.11 51 LYS A O 20
ATOM 28185 N N . LYS A 1 52 ? -6.288 -0.684 9.862 1.00 41.33 52 LYS A N 20
ATOM 28186 C CA . LYS A 1 52 ? -6.813 0.357 8.943 1.00 34.43 52 LYS A CA 20
ATOM 28187 C C . LYS A 1 52 ? -6.320 0.067 7.511 1.00 72.44 52 LYS A C 20
ATOM 28188 O O . LYS A 1 52 ? -5.118 -0.148 7.290 1.00 14.10 52 LYS A O 20
ATOM 28207 N N . VAL A 1 53 ? -7.272 0.050 6.561 1.00 22.03 53 VAL A N 20
ATOM 28208 C CA . VAL A 1 53 ? -7.042 -0.322 5.154 1.00 2.20 53 VAL A CA 20
ATOM 28209 C C . VAL A 1 53 ? -6.983 0.948 4.285 1.00 74.14 53 VAL A C 20
ATOM 28210 O O . VAL A 1 53 ? -8.001 1.614 4.087 1.00 34.32 53 VAL A O 20
ATOM 28223 N N . ILE A 1 54 ? -5.779 1.284 3.802 1.00 34.11 54 ILE A N 20
ATOM 28224 C CA . ILE A 1 54 ? -5.526 2.467 2.965 1.00 64.15 54 ILE A CA 20
ATOM 28225 C C . ILE A 1 54 ? -5.029 1.992 1.586 1.00 52.05 54 ILE A C 20
ATOM 28226 O O . ILE A 1 54 ? -4.001 1.329 1.504 1.00 44.53 54 ILE A O 20
ATOM 28242 N N . CYS A 1 55 ? -5.756 2.339 0.510 1.00 73.50 55 CYS A N 20
ATOM 28243 C CA . CYS A 1 55 ? -5.421 1.918 -0.860 1.00 50.52 55 CYS A CA 20
ATOM 28244 C C . CYS A 1 55 ? -4.828 3.127 -1.583 1.00 11.31 55 CYS A C 20
ATOM 28245 O O . CYS A 1 55 ? -5.479 4.170 -1.682 1.00 12.20 55 CYS A O 20
ATOM 28252 N N . VAL A 1 56 ? -3.576 2.992 -2.033 1.00 50.33 56 VAL A N 20
ATOM 28253 C CA . VAL A 1 56 ? -2.785 4.097 -2.611 1.00 23.10 56 VAL A CA 20
ATOM 28254 C C . VAL A 1 56 ? -2.385 3.771 -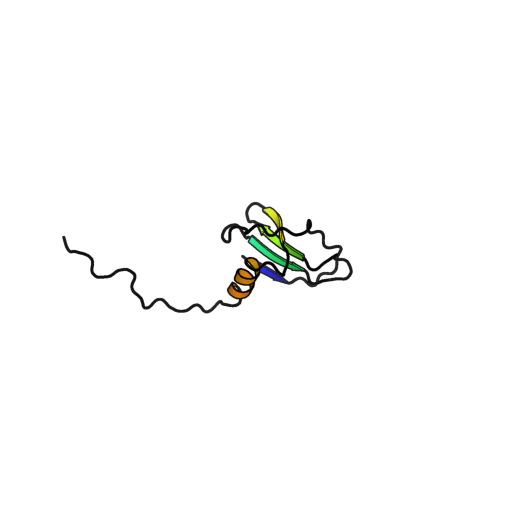4.063 1.00 22.54 56 VAL A C 20
ATOM 28255 O O . VAL A 1 56 ? -2.486 2.623 -4.509 1.00 33.12 56 VAL A O 20
ATOM 28268 N N . ASN A 1 57 ? -1.938 4.801 -4.788 1.00 72.30 57 ASN A N 20
ATOM 28269 C CA . ASN A 1 57 ? -1.499 4.685 -6.191 1.00 25.32 57 ASN A CA 20
ATOM 28270 C C . ASN A 1 57 ? -0.022 4.204 -6.257 1.00 65.33 57 ASN A C 20
ATOM 28271 O O . ASN A 1 57 ? 0.775 4.582 -5.395 1.00 61.32 57 ASN A O 20
ATOM 28282 N N . PRO A 1 58 ? 0.365 3.381 -7.290 1.00 33.40 58 PRO A N 20
ATOM 28283 C CA . PRO A 1 58 ? 1.738 2.791 -7.404 1.00 70.43 58 PRO A CA 20
ATOM 28284 C C . PRO A 1 58 ? 2.865 3.842 -7.502 1.00 24.20 58 PRO A C 20
ATOM 28285 O O . PRO A 1 58 ? 3.975 3.619 -7.009 1.00 15.11 58 PRO A O 20
ATOM 28296 N N . ARG A 1 59 ? 2.558 4.995 -8.117 1.00 63.24 59 ARG A N 20
ATOM 28297 C CA . ARG A 1 59 ? 3.553 6.060 -8.391 1.00 42.23 59 ARG A CA 20
ATOM 28298 C C . ARG A 1 59 ? 3.706 7.030 -7.187 1.00 14.31 59 ARG A C 20
ATOM 28299 O O . ARG A 1 59 ? 4.370 8.065 -7.300 1.00 74.45 59 ARG A O 20
ATOM 28320 N N . ALA A 1 60 ? 3.105 6.682 -6.019 1.00 32.35 60 ALA A N 20
ATOM 28321 C CA . ALA A 1 60 ? 3.221 7.488 -4.785 1.00 0.23 60 ALA A CA 20
ATOM 28322 C C . ALA A 1 60 ? 4.703 7.580 -4.351 1.00 63.34 60 ALA A C 20
ATOM 28323 O O . ALA A 1 60 ? 5.406 6.561 -4.272 1.00 42.53 60 ALA A O 20
ATOM 28330 N N . LYS A 1 61 ? 5.148 8.824 -4.101 1.00 72.40 61 LYS A N 20
ATOM 28331 C CA . LYS A 1 61 ? 6.568 9.188 -3.912 1.00 43.11 61 LYS A CA 20
ATOM 28332 C C . LYS A 1 61 ? 7.222 8.409 -2.738 1.00 32.23 61 LYS A C 20
ATOM 28333 O O . LYS A 1 61 ? 8.261 7.757 -2.910 1.00 60.31 61 LYS A O 20
ATOM 28352 N N . TRP A 1 62 ? 6.556 8.445 -1.573 1.00 21.02 62 TRP A N 20
ATOM 28353 C CA . TRP A 1 62 ? 7.026 7.813 -0.327 1.00 22.42 62 TRP A CA 20
ATOM 28354 C C . TRP A 1 62 ? 6.910 6.285 -0.424 1.00 33.31 62 TRP A C 20
ATOM 28355 O O . TRP A 1 62 ? 7.683 5.561 0.194 1.00 72.14 62 TRP A O 20
ATOM 28376 N N . LEU A 1 63 ? 5.917 5.822 -1.213 1.00 4.13 63 LEU A N 20
ATOM 28377 C CA . LEU A 1 63 ? 5.654 4.394 -1.437 1.00 0.25 63 LEU A CA 20
ATOM 28378 C C . LEU A 1 63 ? 6.835 3.729 -2.160 1.00 24.44 63 LEU A C 20
ATOM 28379 O O . LEU A 1 63 ? 7.154 2.586 -1.879 1.00 52.45 63 LEU A O 20
ATOM 28395 N N . GLN A 1 64 ? 7.466 4.465 -3.095 1.00 13.24 64 GLN A N 20
ATOM 28396 C CA . GLN A 1 64 ? 8.650 3.983 -3.838 1.00 71.13 64 GLN A CA 20
ATOM 28397 C C . GLN A 1 64 ? 9.795 3.587 -2.888 1.00 74.03 64 GLN A C 20
ATOM 28398 O O . GLN A 1 64 ? 10.457 2.551 -3.092 1.00 54.22 64 GLN A O 20
ATOM 28412 N N . ARG A 1 65 ? 9.961 4.396 -1.822 1.00 73.22 65 ARG A N 20
ATOM 28413 C CA . ARG A 1 65 ? 10.934 4.136 -0.748 1.00 51.23 65 ARG A CA 20
ATOM 28414 C C . ARG A 1 65 ? 10.685 2.732 -0.163 1.00 2.50 65 ARG A C 20
ATOM 28415 O O . ARG A 1 65 ? 11.606 1.931 -0.040 1.00 10.50 65 ARG A O 20
ATOM 28436 N N . LEU A 1 66 ? 9.392 2.433 0.091 1.00 4.14 66 LEU A N 20
ATOM 28437 C CA . LEU A 1 66 ? 8.945 1.128 0.620 1.00 4.10 66 LEU A CA 20
ATOM 28438 C C . LEU A 1 66 ? 9.192 0.003 -0.405 1.00 43.14 66 LEU A C 20
ATOM 28439 O O . LEU A 1 66 ? 9.831 -0.990 -0.079 1.00 22.14 66 LEU A O 20
ATOM 28455 N N . LEU A 1 67 ? 8.727 0.213 -1.655 1.00 11.10 67 LEU A N 20
ATOM 28456 C CA . LEU A 1 67 ? 8.725 -0.819 -2.717 1.00 3.43 67 LEU A CA 20
ATOM 28457 C C . LEU A 1 67 ? 10.136 -1.386 -2.970 1.00 60.05 67 LEU A C 20
ATOM 28458 O O . LEU A 1 67 ? 10.285 -2.585 -3.229 1.00 61.22 67 LEU A O 20
ATOM 28474 N N . ARG A 1 68 ? 11.168 -0.525 -2.869 1.00 45.33 68 ARG A N 20
ATOM 28475 C CA . ARG A 1 68 ? 12.568 -0.965 -3.013 1.00 71.04 68 ARG A CA 20
ATOM 28476 C C . ARG A 1 68 ? 13.125 -1.504 -1.673 1.00 41.34 68 ARG A C 20
ATOM 28477 O O . ARG A 1 68 ? 13.778 -2.552 -1.648 1.00 33.11 68 ARG A O 20
ATOM 28498 N N . HIS A 1 69 ? 12.835 -0.790 -0.560 1.00 32.14 69 HIS A N 20
ATOM 28499 C CA . HIS A 1 69 ? 13.469 -1.059 0.759 1.00 23.45 69 HIS A CA 20
ATOM 28500 C C . HIS A 1 69 ? 13.039 -2.412 1.359 1.00 12.54 69 HIS A C 20
ATOM 28501 O O . HIS A 1 69 ? 13.834 -3.072 2.034 1.00 61.05 69 HIS A O 20
ATOM 28516 N N . VAL A 1 70 ? 11.773 -2.797 1.129 1.00 65.13 70 VAL A N 20
ATOM 28517 C CA . VAL A 1 70 ? 11.214 -4.071 1.632 1.00 11.12 70 VAL A CA 20
ATOM 28518 C C . VAL A 1 70 ? 11.953 -5.285 1.021 1.00 34.22 70 VAL A C 20
ATOM 28519 O O . VAL A 1 70 ? 12.046 -6.351 1.648 1.00 64.12 70 VAL A O 20
ATOM 28532 N N . GLN A 1 71 ? 12.456 -5.103 -0.214 1.00 3.44 71 GLN A N 20
ATOM 28533 C CA . GLN A 1 71 ? 13.339 -6.074 -0.883 1.00 33.34 71 GLN A CA 20
ATOM 28534 C C . GLN A 1 71 ? 14.774 -5.919 -0.311 1.00 2.11 71 GLN A C 20
ATOM 28535 O O . GLN A 1 71 ? 15.217 -6.732 0.517 1.00 51.14 71 GLN A O 20
ATOM 28549 N N . SER A 1 72 ? 15.441 -4.822 -0.720 1.00 62.54 72 SER A N 20
ATOM 28550 C CA . SER A 1 72 ? 16.794 -4.437 -0.272 1.00 12.31 72 SER A CA 20
ATOM 28551 C C . SER A 1 72 ? 17.213 -3.137 -0.986 1.00 73.13 72 SER A C 20
ATOM 28552 O O . SER A 1 72 ? 16.747 -2.852 -2.101 1.00 12.11 72 SER A O 20
ATOM 28560 N N . LYS A 1 73 ? 18.086 -2.358 -0.323 1.00 64.01 73 LYS A N 20
ATOM 28561 C CA . LYS A 1 73 ? 18.747 -1.179 -0.909 1.00 72.53 73 LYS A CA 20
ATOM 28562 C C . LYS A 1 73 ? 19.893 -0.706 -0.000 1.00 31.34 73 LYS A C 20
ATOM 28563 O O . LYS A 1 73 ? 20.020 -1.164 1.143 1.00 52.41 73 LYS A O 20
ATOM 28582 N N . SER A 1 74 ? 20.718 0.219 -0.528 1.00 33.23 74 SER A N 20
ATOM 28583 C CA . SER A 1 74 ? 21.777 0.897 0.243 1.00 32.23 74 SER A CA 20
ATOM 28584 C C . SER A 1 74 ? 21.151 1.682 1.419 1.00 23.35 74 SER A C 20
ATOM 28585 O O . SER A 1 74 ? 20.001 2.139 1.308 1.00 33.11 74 SER A O 20
ATOM 28593 N N . LEU A 1 75 ? 21.914 1.815 2.529 1.00 20.51 75 LEU A N 20
ATOM 28594 C CA . LEU A 1 75 ? 21.422 2.349 3.827 1.00 42.21 75 LEU A CA 20
ATOM 28595 C C . LEU A 1 75 ? 20.690 3.701 3.634 1.00 71.10 75 LEU A C 20
ATOM 28596 O O . LEU A 1 75 ? 21.305 4.716 3.298 1.00 54.41 75 LEU A O 20
ATOM 28612 N N . SER A 1 76 ? 19.360 3.667 3.808 1.00 74.44 76 SER A N 20
ATOM 28613 C CA . SER A 1 76 ? 18.480 4.820 3.637 1.00 33.51 76 SER A CA 20
ATOM 28614 C C . SER A 1 76 ? 17.739 5.073 4.956 1.00 41.04 76 SER A C 20
ATOM 28615 O O . SER A 1 76 ? 16.596 4.632 5.155 1.00 14.21 76 SER A O 20
ATOM 28623 N N . SER A 1 77 ? 18.452 5.703 5.893 1.00 41.30 77 SER A N 20
ATOM 28624 C CA . SER A 1 77 ? 17.915 6.092 7.208 1.00 54.00 77 SER A CA 20
ATOM 28625 C C . SER A 1 77 ? 18.481 7.467 7.591 1.00 71.43 77 SER A C 20
ATOM 28626 O O . SER A 1 77 ? 19.602 7.810 7.206 1.00 63.42 77 SER A O 20
ATOM 28634 N N . THR A 1 78 ? 17.690 8.250 8.326 1.00 32.54 78 THR A N 20
ATOM 28635 C CA . THR A 1 78 ? 18.060 9.611 8.759 1.00 14.04 78 THR A CA 20
ATOM 28636 C C . THR A 1 78 ? 17.993 9.714 10.304 1.00 64.43 78 THR A C 20
ATOM 28637 O O . THR A 1 78 ? 17.209 8.986 10.929 1.00 31.20 78 THR A O 20
ATOM 28648 N N . PRO A 1 79 ? 18.816 10.603 10.955 1.00 1.10 79 PRO A N 20
ATOM 28649 C CA . PRO A 1 79 ? 18.732 10.833 12.418 1.00 72.43 79 PRO A CA 20
ATOM 28650 C C . PRO A 1 79 ? 17.359 11.429 12.822 1.00 10.00 79 PRO A C 20
ATOM 28651 O O . PRO A 1 79 ? 16.829 12.318 12.141 1.00 52.51 79 PRO A O 20
ATOM 28662 N N . GLN A 1 80 ? 16.806 10.934 13.938 1.00 63.11 80 GLN A N 20
ATOM 28663 C CA . GLN A 1 80 ? 15.440 11.288 14.405 1.00 43.33 80 GLN A CA 20
ATOM 28664 C C . GLN A 1 80 ? 15.477 12.389 15.481 1.00 42.24 80 GLN A C 20
ATOM 28665 O O . GLN A 1 80 ? 16.550 12.731 15.992 1.00 21.13 80 GLN A O 20
ATOM 28679 N N . ALA A 1 81 ? 14.292 12.945 15.797 1.00 34.44 81 ALA A N 20
ATOM 28680 C CA . ALA A 1 81 ? 14.113 13.980 16.830 1.00 61.20 81 ALA A CA 20
ATOM 28681 C C . ALA A 1 81 ? 12.995 13.537 17.802 1.00 65.34 81 ALA A C 20
ATOM 28682 O O . ALA A 1 81 ? 11.809 13.717 17.502 1.00 34.05 81 ALA A O 20
ATOM 28689 N N . PRO A 1 82 ? 13.361 12.895 18.965 1.00 1.23 82 PRO A N 20
ATOM 28690 C CA . PRO A 1 82 ? 12.371 12.357 19.921 1.00 24.10 82 PRO A CA 20
ATOM 28691 C C . PRO A 1 82 ? 11.680 13.458 20.773 1.00 51.42 82 PRO A C 20
ATOM 28692 O O . PRO A 1 82 ? 10.477 13.691 20.622 1.00 54.53 82 PRO A O 20
ATOM 28703 N N . VAL A 1 83 ? 12.448 14.150 21.647 1.00 74.34 83 VAL A N 20
ATOM 28704 C CA . VAL A 1 83 ? 11.890 15.095 22.644 1.00 31.32 83 VAL A CA 20
ATOM 28705 C C . VAL A 1 83 ? 12.262 16.546 22.281 1.00 21.13 83 VAL A C 20
ATOM 28706 O O . VAL A 1 83 ? 13.410 16.829 21.921 1.00 44.22 83 VAL A O 20
ATOM 28719 N N . SER A 1 84 ? 11.282 17.450 22.372 1.00 25.50 84 SER A N 20
ATOM 28720 C CA . SER A 1 84 ? 11.488 18.895 22.197 1.00 40.12 84 SER A CA 20
ATOM 28721 C C . SER A 1 84 ? 10.856 19.635 23.389 1.00 72.24 84 SER A C 20
ATOM 28722 O O . SER A 1 84 ? 10.106 19.031 24.177 1.00 25.54 84 SER A O 20
ATOM 28730 N N . LYS A 1 85 ? 11.172 20.935 23.526 1.00 24.04 85 LYS A N 20
ATOM 28731 C CA . LYS A 1 85 ? 10.610 21.782 24.587 1.00 5.34 85 LYS A CA 20
ATOM 28732 C C . LYS A 1 85 ? 9.141 22.112 24.261 1.00 3.40 85 LYS A C 20
ATOM 28733 O O . LYS A 1 85 ? 8.850 23.007 23.462 1.00 41.34 85 LYS A O 20
ATOM 28752 N N . ARG A 1 86 ? 8.235 21.314 24.838 1.00 75.11 86 ARG A N 20
ATOM 28753 C CA . ARG A 1 86 ? 6.777 21.473 24.672 1.00 11.32 86 ARG A CA 20
ATOM 28754 C C . ARG A 1 86 ? 6.248 22.573 25.612 1.00 34.11 86 ARG A C 20
ATOM 28755 O O . ARG A 1 86 ? 6.703 22.680 26.759 1.00 1.42 86 ARG A O 20
ATOM 28776 N N . ARG A 1 87 ? 5.293 23.382 25.116 1.00 4.21 87 ARG A N 20
ATOM 28777 C CA . ARG A 1 87 ? 4.630 24.435 25.912 1.00 51.21 87 ARG A CA 20
ATOM 28778 C C . ARG A 1 87 ? 3.584 23.781 26.843 1.00 11.11 87 ARG A C 20
ATOM 28779 O O . ARG A 1 87 ? 2.787 22.945 26.405 1.00 45.35 87 ARG A O 20
ATOM 28800 N N . ALA A 1 88 ? 3.598 24.187 28.124 1.00 54.41 88 ALA A N 20
ATOM 28801 C CA . ALA A 1 88 ? 2.647 23.723 29.149 1.00 21.21 88 ALA A CA 20
ATOM 28802 C C . ALA A 1 88 ? 2.251 24.907 30.050 1.00 35.42 88 ALA A C 20
ATOM 28803 O O . ALA A 1 88 ? 2.942 25.936 30.075 1.00 63.22 88 ALA A O 20
ATOM 28810 N N . ALA A 1 89 ? 1.138 24.754 30.782 1.00 45.55 89 ALA A N 20
ATOM 28811 C CA . ALA A 1 89 ? 0.605 25.789 31.689 1.00 24.25 89 ALA A CA 20
ATOM 28812 C C . ALA A 1 89 ? 0.656 25.275 33.147 1.00 22.40 89 ALA A C 20
ATOM 28813 O O . ALA A 1 89 ? 1.487 25.765 33.939 1.00 60.51 89 ALA A O 20
#

Solvent-accessible surface area: 7495 Å² total; per-residue (Å²): 83,85,84,59,101,32,188,98,119,100,179,17,238,12,82,40,78,73,80,81,107,8,36,104,129,57,5,30,102,2,35,51,4,58,101,33,157,38,10,106,72,47,2,2,12,0,77,3,128,124,155,123,83,31,1,0,39,41,219,6,177,33,0,71,190,14,37,155,128,58,119,57,191,104,145,110,90,112,102,131,78,133,117,97,198,202,222,82,171

GO terms:
  GO:0005576 extracellular region (C, IDA)
  GO:0048535 lymph node development (P, IMP)
  GO:0008009 chemokine activity (F, IDA)
  GO:0035769 B cell chemotaxis across high endothelial venule (P, IDA)
  GO:0031724 CXCR5 chemokine receptor binding (F, IDA)
  GO:0032487 regulation of Rap protein signal transduction (P, IDA)
  GO:0033625 positive regulation of integrin activation (P, IDA)
  GO:0033634 positive regulation of cell-cell adhesion mediated by integrin (P, IDA)
  GO:0048535 lymph node development (P, IDA)
  GO:0070098 chemokine-mediated signaling pathway (P, IDA)
  GO:0002518 lymphocyte chemotaxis across high endothelial venule (P, IMP)
  GO:0035754 B cell chemotaxis (P, IMP)

InterPro domains:
  IPR001089 CXC chemokine [PR00437] (31-39)
  IPR001089 CXC chemokine [PR00437] (47-68)
  IPR001089 CXC chemokine [PR00437] (69-87)
  IPR001811 Chemokine interleukin-8-like domain [PF00048] (31-89)
  IPR001811 Chemokine interleukin-8-like domain [SM00199] (29-90)
  IPR018048 CXC chemokine, conserved site [PS00471] (32-77)
  IPR033899 CXC Chemokine domain [cd00273] (29-92)
  IPR036048 Chemokine interleukin-8-like superfamily [SSF54117] (25-98)
  IPR039809 Chemokine beta/gamma/delta [PTHR12015] (4-93)

Foldseek 3Di:
DAEAEDDDDQADDDDDADLDDDDPVFWDYWYFYDDDRHYPHGWIWTQGPVRDIHIHHPVRPVVVVVVDVVVHDDDDDDDDDDDDDDDDD

CATH classification: 2.40.50.40

Nearest PDB structures (foldseek):
  5izb-assembly1_A  TM=8.211E-01  e=4.675E-14  Mus musculus
  5l7m-assembly1_A  TM=5.988E-01  e=6.295E-12  Mus musculus
  5cbe-assembly1_E  TM=7.379E-01  e=7.487E-06  Homo sapiens
  5cba-assembly1_E  TM=7.390E-01  e=9.109E-06  Homo sapiens
  2mgs-assembly1_B  TM=6.568E-01  e=7.761E-04  Homo sapiens

Organism: Mus musculus (NCBI:txid10090)

Radius of gyration: 18.62 Å; Cα contacts (8 Å, |Δi|>4): 127; chains: 1; bounding box: 51×27×51 Å